Protein 1UEQ (pdb70)

Solvent-accessible surface area: 8301 Å² total; per-residue (Å²): 133,120,117,75,115,126,64,170,87,11,201,104,4,87,107,13,178,50,89,83,47,53,14,79,5,131,18,71,108,184,27,21,4,8,60,23,36,16,38,135,116,85,88,86,54,1,22,0,106,43,27,73,110,135,7,48,0,42,150,60,51,111,7,83,58,0,8,2,0,0,69,4,83,173,63,90,0,12,14,78,48,48,81,47,0,55,128,38,14,137,75,14,80,105,45,100,49,5,57,2,35,6,0,66,67,81,98,93,42,152,57,112,168,80,75,91,113,111,56,144,105,118,131

GO terms:
  GO:0005515 protein binding (F, IPI)
  GO:0002092 positive regulation of receptor internalization (P, IDA)
  GO:0005634 nucleus (C, IDA)
  GO:0005737 cytoplasm (C, IDA)
  GO:0005886 plasma membrane (C, IDA)
  GO:0005923 bicellular tight junction (C, IDA)
  GO:0030159 signaling receptor complex adaptor activity (F, IDA)
  GO:0051898 negative regulation of phosphatidylinositol 3-kinase/protein kinase B signal transduction (P, IDA)
  GO:0031697 beta-1 adrenergic receptor binding (F, IPI)
  GO:0019902 phosphatase binding (F, IPI)

Foldseek 3Di:
DDDDDDDDADPQCVSDDFDKFKDKFQADPVGFQWDWDFDPDLQTWIFTCAGHPPTRQVVSVGDGGFWTWADKQHHGSRSGGPVVVVVVSVVRPHGGIIMTMTGDDGGHPADVVQHPHDDDDDD

InterPro domains:
  IPR001202 WW domain [PF00397] (304-333)
  IPR001202 WW domain [PS01159] (308-333)
  IPR001202 WW domain [PS01159] (354-379)
  IPR001202 WW domain [PS50020] (302-335)
  IPR001202 WW domain [PS50020] (348-381)
  IPR001202 WW domain [SM00456] (303-335)
  IPR001202 WW domain [SM00456] (349-381)
  IPR001202 WW domain [cd00201] (305-335)
  IPR001202 WW domain [cd00201] (351-381)
  IPR001478 PDZ domain [PF00595] (20-96)
  IPR001478 PDZ domain [PF00595] (428-495)
  IPR001478 PDZ domain [PF00595] (608-669)
  IPR001478 PDZ domain [PF00595] (781-858)
  IPR001478 PDZ domain [PF00595] (921-1006)
  IPR001478 PDZ domain [PF00595] (1148-1225)
  IPR001478 PDZ domain [PS50106] (17-101)
  IPR001478 PDZ domain [PS50106] (426-495)
  IPR001478 PDZ domain [PS50106] (605-668)
  IPR001478 PDZ domain [PS50106] (778-860)
  IPR001478 PDZ domain [PS50106] (920-1010)

CATH classification: 2.30.42.10

Secondary structure (DSSP, 8-state):
----------SSSTT--SEEEEEEEE--TTS-SEEEE--SSSS---EEEEEPTTSHHHHTS---TTPEEEEETTEE-TTS-HHHHHHHHHTS-TT-EEEEEEEES--PPP-SS-SS-------

Radius of gyration: 16.09 Å; Cα contacts (8 Å, |Δi|>4): 218; chains: 1; bounding box: 48×42×30 Å

Organism: Homo sapiens (NCBI:txid9606)

Sequence (123 aa):
GSSGSSGLFTRDASQLKGTFLSTTLKKSNMGFGFTIIGGDEPDEFLQVKSVIPDGPAAQDGKMETGDVIVYINEVCVLGHTHADVVKLFQSVPIGQSVNLVLCRGYPLPFDPEDPANSGPSSGGSSGSSGLFTRDASQLKGTFLSTTLKKSNMGFGFTIIGGDEPDEFLQVKSVIPDGPAAQDGKMETGDVIVYINEVCVLGHTHADVVKLFQSVPIGQSVNLVLCRGYPLPFDPEDPANSGPSSGGSSGSSGLFTRDASQLKGTFLSTTLKKSNMGFGFTIIGGDEPDEFLQVKSVIPDGPAAQDGKMETGDVIVYINEVCVLGHTHADVVKLFQSVPIGQSVNLVLCRGYPLPFDPEDPANSGPSSGGSSGSSGLFTRDASQLKGTFLSTTLKKSNMGFGFTIIGGDEPDEFLQVKSVIPDGPAAQDGKMETGDVIVYINEVCVLGHTHADVVKLFQSVPIGQSVNLVLCRGYPLPFDPEDPANSGPSSGGSSGSSGLFTRDASQLKGTFLSTTLKKSNMGFGFTIIGGDEPDEFLQVKSVIPDGPAAQDGKMETGDVIVYINEVCVLGHTHADVVKLFQSVPIGQSVNLVLCRGYPLPFDPEDPANSGPSSGGSSGSSGLFTRDASQLKGTFLSTTLKKSNMGFGFTIIGGDEPDEFLQVKSVIPDGPAAQDGKMETGDVIVYINEVCVLGHTHADVVKLFQSVPIGQSVNLVLCRGYPLPFDPEDPANSGPSSGGSSGSSGLFTRDASQLKGTFLSTTLKKSNMGFGFTIIGGDEPDEFLQVKSVIPDGPAAQDGKMETGDVIVYINEVCVLGHTHADVVKLFQSVPIGQSVNLVLCRGYPLPFDPEDPANSGPSSGGSSGSSGLFTRDASQLKGTFLSTTLKKSNMGFGFTIIGGDEPDEFLQVKSVIPDGPAAQDGKMETGDVIVYINEVCVLGHTHADVVKLFQSVPIGQSVNLVLCRGYPLPFDPEDPANSGPSSGGSSGSSGLFTRDASQLKGTFLSTTLKKSNMGFGFTIIGGDEPDEFLQVKSVIPDGPAAQDGKMETGDVIVYINEVCVLGHTHADVVKLFQSVPIGQSVNLVLCRGYPLPFDPEDPANSGPSSGGSSGSSGLFTRDASQLKGTFLSTTLKKSNMGFGFTIIGGDEPDEFLQVKSVIPDGPAAQDGKMETGDVIVYINEVCVLGHTHADVVKLFQSVPIGQSVNLVLCRGYPLPFDPEDPANSGPSSGGSSGSSGLFTRDASQLKGTFLSTTLKKSNMGFGFTIIGGDEPDEFLQVKSVIPDGPAAQDGKMETGDVIVYINEVCVLGHTHADVVKLFQSVPIGQSVNLVLCRGYPLPFDPEDPANSGPSSGGSSGSSGLFTRDASQLKGTFLSTTLKKSNMGFGFTIIGGDEPDEFLQVKSVIPDGPAAQDGKMETGDVIVYINEVCVLGHTHADVVKLFQSVPIGQSVNLVLCRGYPLPFDPEDPANSGPSSGGSSGSSGLFTRDASQLKGTFLSTTLKKSNMGFGFTIIGGDEPDEFLQVKSVIPDGPAAQDGKMETGDVIVYINEVCVLGHTHADVVKLFQSVPIGQSVNLVLCRGYPLPFDPEDPANSGPSSGGSSGSSGLFTRDASQLKGTFLSTTLKKSNMGFGFTIIGGDEPDEFLQVKSVIPDGPAAQDGKMETGDVIVYINEVCVLGHTHADVVKLFQSVPIGQSVNLVLCRGYPLPFDPEDPANSGPSSGGSSGSSGLFTRDASQLKGTFLSTTLKKSNMGFGFTIIGGDEPDEFLQVKSVIPDGPAAQDGKMETGDVIVYINEVCVLGHTHADVVKLFQSVPIGQSVNLVLCRGYPLPFDPEDPANSGPSSGGSSGSSGLFTRDASQLKGTFLSTTLKKSNMGFGFTIIGGDEPDEFLQVKSVIPDGPAAQDGKMETGDVIVYINEVCVLGHTHADVVKLFQSVPIGQSVNLVLCRGYPLPFDPEDPANSGPSSGGSSGSSGLFTRDASQLKGTFLSTTLKKSNMGFGFTIIGGDEPDEFLQVKSVIPDGPAAQDGKMETGDVIVYINEVCVLGHTHADVVKLFQSVPIGQSVNLVLCRGYPLPFDPEDPANSGPSSGGSSGSSGLFTRDASQLKGTFLSTTLKKSNMGFGFTIIGGDEPDEFLQVKSVIPDGPAAQDGKMETGDVIVYINEVCVLGHTHADVVKLFQSVPIGQSVNLVLCRGYPLPFDPEDPANSGPSSGGSSGSSGLFTRDASQLKGTFLSTTLKKSNMGFGFTIIGGDEPDEFLQVKSVIPDGPAAQDGKMETGDVIVYINEVCVLGHTHADVVKLFQSVPIGQSVNLVLCRGYPLPFDPEDPANSGPSSGGSSGSSGLFTRDASQLKGTFLSTTLKKSNMGFGFTIIGGDEPDEFLQVKSVIPDGPAAQDGKMETGDVIVYINEVCVLGHTHADVVKLFQSVPIGQSVNLVLCRGYPLPFDPEDPANSGPSSG

Structure (mmCIF, N/CA/C/O backbone):
data_1UEQ
#
_entry.id   1UEQ
#
_cell.length_a   1.000
_cell.length_b   1.000
_cell.length_c   1.000
_cell.angle_alpha   90.00
_cell.angle_beta   90.00
_cell.angle_gamma   90.00
#
_symmetry.space_group_name_H-M   'P 1'
#
loop_
_atom_site.group_PDB
_atom_site.id
_atom_site.type_symbol
_atom_site.label_atom_id
_atom_site.label_alt_id
_atom_site.label_comp_id
_atom_site.label_asym_id
_atom_site.label_entity_id
_atom_site.label_seq_id
_atom_site.pdbx_PDB_ins_code
_atom_site.Cartn_x
_atom_site.Cartn_y
_atom_site.Cartn_z
_atom_site.occupancy
_atom_site.B_iso_or_equiv
_atom_site.auth_seq_id
_atom_site.auth_comp_id
_atom_site.auth_asym_id
_atom_site.auth_atom_id
_atom_site.pdbx_PDB_model_num
ATOM 1 N N . GLY A 1 1 ? 20.178 -13.252 17.043 1.00 0.00 1 GLY A N 1
ATOM 2 C CA . GLY A 1 1 ? 20.932 -12.051 16.657 1.00 0.00 1 GLY A CA 1
ATOM 3 C C . GLY A 1 1 ? 20.634 -11.712 15.212 1.00 0.00 1 GLY A C 1
ATOM 4 O O . GLY A 1 1 ? 19.481 -11.462 14.858 1.00 0.00 1 GLY A O 1
ATOM 8 N N . SER A 1 2 ? 21.653 -11.699 14.357 1.00 0.00 2 SER A N 1
ATOM 9 C CA . SER A 1 2 ? 21.500 -11.682 12.909 1.00 0.00 2 SER A CA 1
ATOM 10 C C . SER A 1 2 ? 20.868 -13.001 12.432 1.00 0.00 2 SER A C 1
ATOM 11 O O . SER A 1 2 ? 20.937 -14.006 13.143 1.00 0.00 2 SER A O 1
ATOM 19 N N . SER A 1 3 ? 20.306 -13.036 11.224 1.00 0.00 3 SER A N 1
ATOM 20 C CA . SER A 1 3 ? 19.859 -14.271 10.588 1.00 0.00 3 SER A CA 1
ATOM 21 C C . SER A 1 3 ? 19.902 -14.090 9.071 1.00 0.00 3 SER A C 1
ATOM 22 O O . SER A 1 3 ? 20.068 -12.971 8.562 1.00 0.00 3 SER A O 1
ATOM 30 N N . GLY A 1 4 ? 19.765 -15.203 8.355 1.00 0.00 4 GLY A N 1
ATOM 31 C CA . GLY A 1 4 ? 19.935 -15.296 6.918 1.00 0.00 4 GLY A CA 1
ATOM 32 C C . GLY A 1 4 ? 18.779 -14.679 6.142 1.00 0.00 4 GLY A C 1
ATOM 33 O O . GLY A 1 4 ? 17.843 -14.112 6.718 1.00 0.00 4 GLY A O 1
ATOM 37 N N . SER A 1 5 ? 18.865 -14.802 4.821 1.00 0.00 5 SER A N 1
ATOM 38 C CA . SER A 1 5 ? 17.849 -14.395 3.866 1.00 0.00 5 SER A CA 1
ATOM 39 C C . SER A 1 5 ? 17.998 -15.252 2.608 1.00 0.00 5 SER A C 1
ATOM 40 O O . SER A 1 5 ? 19.114 -15.638 2.250 1.00 0.00 5 SER A O 1
ATOM 48 N N . SER A 1 6 ? 16.884 -15.537 1.940 1.00 0.00 6 SER A N 1
ATOM 49 C CA . SER A 1 6 ? 16.731 -16.071 0.587 1.00 0.00 6 SER A CA 1
ATOM 50 C C . SER A 1 6 ? 15.218 -16.186 0.340 1.00 0.00 6 SER A C 1
ATOM 51 O O . SER A 1 6 ? 14.434 -15.668 1.144 1.00 0.00 6 SER A O 1
ATOM 59 N N . GLY A 1 7 ? 14.788 -16.792 -0.767 1.00 0.00 7 GLY A N 1
ATOM 60 C CA . GLY A 1 7 ? 13.377 -16.973 -1.092 1.00 0.00 7 GLY A CA 1
ATOM 61 C C . GLY A 1 7 ? 13.102 -16.542 -2.525 1.00 0.00 7 GLY A C 1
ATOM 62 O O . GLY A 1 7 ? 14.019 -16.157 -3.262 1.00 0.00 7 GLY A O 1
ATOM 66 N N . LEU A 1 8 ? 11.843 -16.662 -2.944 1.00 0.00 8 LEU A N 1
ATOM 67 C CA . LEU A 1 8 ? 11.371 -16.336 -4.284 1.00 0.00 8 LEU A CA 1
ATOM 68 C C . LEU A 1 8 ? 9.955 -15.783 -4.160 1.00 0.00 8 LEU A C 1
ATOM 69 O O . LEU A 1 8 ? 8.997 -16.556 -4.236 1.00 0.00 8 LEU A O 1
ATOM 85 N N . PHE A 1 9 ? 9.832 -14.465 -3.959 1.00 0.00 9 PHE A N 1
ATOM 86 C CA . PHE A 1 9 ? 8.570 -13.737 -3.803 1.00 0.00 9 PHE A CA 1
ATOM 87 C C . PHE A 1 9 ? 7.681 -14.340 -2.688 1.00 0.00 9 PHE A C 1
ATOM 88 O O . PHE A 1 9 ? 8.086 -15.240 -1.950 1.00 0.00 9 PHE A O 1
ATOM 105 N N . THR A 1 10 ? 6.492 -13.779 -2.469 1.00 0.00 10 THR A N 1
ATOM 106 C CA . THR A 1 10 ? 5.510 -14.295 -1.532 1.00 0.00 10 THR A CA 1
ATOM 107 C C . THR A 1 10 ? 4.618 -15.319 -2.254 1.00 0.00 10 THR A C 1
ATOM 108 O O . THR A 1 10 ? 5.146 -16.300 -2.774 1.00 0.00 10 THR A O 1
ATOM 119 N N . ARG A 1 11 ? 3.298 -15.091 -2.292 1.00 0.00 11 ARG A N 1
ATOM 120 C CA . ARG A 1 11 ? 2.197 -15.760 -2.979 1.00 0.00 11 ARG A CA 1
ATOM 121 C C . ARG A 1 11 ? 0.968 -15.575 -2.127 1.00 0.00 11 ARG A C 1
ATOM 122 O O . ARG A 1 11 ? 0.249 -14.596 -2.290 1.00 0.00 11 ARG A O 1
ATOM 143 N N . ASP A 1 12 ? 0.781 -16.414 -1.119 1.00 0.00 12 ASP A N 1
ATOM 144 C CA . ASP A 1 12 ? -0.489 -16.471 -0.396 1.00 0.00 12 ASP A CA 1
ATOM 145 C C . ASP A 1 12 ? -0.581 -15.438 0.740 1.00 0.00 12 ASP A C 1
ATOM 146 O O . ASP A 1 12 ? -1.337 -15.610 1.697 1.00 0.00 12 ASP A O 1
ATOM 155 N N . ALA A 1 13 ? 0.273 -14.407 0.702 1.00 0.00 13 ALA A N 1
ATOM 156 C CA . ALA A 1 13 ? 0.604 -13.444 1.752 1.00 0.00 13 ALA A CA 1
ATOM 157 C C . ALA A 1 13 ? 1.171 -14.068 3.033 1.00 0.00 13 ALA A C 1
ATOM 158 O O . ALA A 1 13 ? 1.820 -13.374 3.812 1.00 0.00 13 ALA A O 1
ATOM 165 N N . SER A 1 14 ? 0.991 -15.369 3.245 1.00 0.00 14 SER A N 1
ATOM 166 C CA . SER A 1 14 ? 1.275 -16.034 4.497 1.00 0.00 14 SER A CA 1
ATOM 167 C C . SER A 1 14 ? 2.771 -16.011 4.810 1.00 0.00 14 SER A C 1
ATOM 168 O O . SER A 1 14 ? 3.159 -16.077 5.976 1.00 0.00 14 SER A O 1
ATOM 176 N N . GLN A 1 15 ? 3.612 -15.926 3.777 1.00 0.00 15 GLN A N 1
ATOM 177 C CA . GLN A 1 15 ? 5.060 -15.939 3.902 1.00 0.00 15 GLN A CA 1
ATOM 178 C C . GLN A 1 15 ? 5.626 -14.559 4.261 1.00 0.00 15 GLN A C 1
ATOM 179 O O . GLN A 1 15 ? 6.835 -14.470 4.476 1.00 0.00 15 GLN A O 1
ATOM 193 N N . LEU A 1 16 ? 4.805 -13.496 4.339 1.00 0.00 16 LEU A N 1
ATOM 194 C CA . LEU A 1 16 ? 5.271 -12.229 4.904 1.00 0.00 16 LEU A CA 1
ATOM 195 C C . LEU A 1 16 ? 5.542 -12.429 6.399 1.00 0.00 16 LEU A C 1
ATOM 196 O O . LEU A 1 16 ? 5.035 -13.363 7.029 1.00 0.00 16 LEU A O 1
ATOM 212 N N . LYS A 1 17 ? 6.312 -11.518 6.989 1.00 0.00 17 LYS A N 1
ATOM 213 C CA . LYS A 1 17 ? 6.656 -11.495 8.395 1.00 0.00 17 LYS A CA 1
ATOM 214 C C . LYS A 1 17 ? 6.233 -10.144 8.918 1.00 0.00 17 LYS A C 1
ATOM 215 O O . LYS A 1 17 ? 6.729 -9.128 8.418 1.00 0.00 17 LYS A O 1
ATOM 234 N N . GLY A 1 18 ? 5.282 -10.137 9.841 1.00 0.00 18 GLY A N 1
ATOM 235 C CA . GLY A 1 18 ? 4.676 -8.935 10.372 1.00 0.00 18 GLY A CA 1
ATOM 236 C C . GLY A 1 18 ? 3.377 -9.260 11.093 1.00 0.00 18 GLY A C 1
ATOM 237 O O . GLY A 1 18 ? 3.033 -10.436 11.283 1.00 0.00 18 GLY A O 1
ATOM 241 N N . THR A 1 19 ? 2.640 -8.221 11.479 1.00 0.00 19 THR A N 1
ATOM 242 C CA . THR A 1 19 ? 1.232 -8.340 11.841 1.00 0.00 19 THR A CA 1
ATOM 243 C C . THR A 1 19 ? 0.413 -8.184 10.551 1.00 0.00 19 THR A C 1
ATOM 244 O O . THR A 1 19 ? 0.939 -7.730 9.531 1.00 0.00 19 THR A O 1
ATOM 255 N N . PHE A 1 20 ? -0.874 -8.526 10.591 1.00 0.00 20 PHE A N 1
ATOM 256 C CA . PHE A 1 20 ? -1.838 -8.290 9.526 1.00 0.00 20 PHE A CA 1
ATOM 257 C C . PHE A 1 20 ? -3.016 -7.547 10.139 1.00 0.00 20 PHE A C 1
ATOM 258 O O . PHE A 1 20 ? -3.436 -7.857 11.257 1.00 0.00 20 PHE A O 1
ATOM 275 N N . LEU A 1 21 ? -3.505 -6.520 9.453 1.00 0.00 21 LEU A N 1
ATOM 276 C CA . LEU A 1 21 ? -4.551 -5.634 9.931 1.00 0.00 21 LEU A CA 1
ATOM 277 C C . LEU A 1 21 ? -5.304 -5.044 8.747 1.00 0.00 21 LEU A C 1
ATOM 278 O O . LEU A 1 21 ? -4.827 -5.081 7.608 1.00 0.00 21 LEU A O 1
ATOM 294 N N . SER A 1 22 ? -6.477 -4.478 9.027 1.00 0.00 22 SER A N 1
ATOM 295 C CA . SER A 1 22 ? -7.370 -3.953 8.008 1.00 0.00 22 SER A CA 1
ATOM 296 C C . SER A 1 22 ? -8.111 -2.700 8.471 1.00 0.00 22 SER A C 1
ATOM 297 O O . SER A 1 22 ? -8.231 -2.420 9.665 1.00 0.00 22 SER A O 1
ATOM 305 N N . THR A 1 23 ? -8.671 -1.973 7.504 1.00 0.00 23 THR A N 1
ATOM 306 C CA . THR A 1 23 ? -9.546 -0.831 7.722 1.00 0.00 23 THR A CA 1
ATOM 307 C C . THR A 1 23 ? -10.550 -0.777 6.560 1.00 0.00 23 THR A C 1
ATOM 308 O O . THR A 1 23 ? -10.280 -1.284 5.463 1.00 0.00 23 THR A O 1
ATOM 319 N N . THR A 1 24 ? -11.693 -0.130 6.789 1.00 0.00 24 THR A N 1
ATOM 320 C CA . THR A 1 24 ? -12.629 0.295 5.763 1.00 0.00 24 THR A CA 1
ATOM 321 C C . THR A 1 24 ? -12.647 1.822 5.764 1.00 0.00 24 THR A C 1
ATOM 322 O O . THR A 1 24 ? -13.104 2.422 6.739 1.00 0.00 24 THR A O 1
ATOM 333 N N . LEU A 1 25 ? -12.180 2.452 4.681 1.00 0.00 25 LEU A N 1
ATOM 334 C CA . LEU A 1 25 ? -12.305 3.888 4.485 1.00 0.00 25 LEU A CA 1
ATOM 335 C C . LEU A 1 25 ? -13.499 4.118 3.578 1.00 0.00 25 LEU A C 1
ATOM 336 O O . LEU A 1 25 ? -13.598 3.489 2.518 1.00 0.00 25 LEU A O 1
ATOM 352 N N . LYS A 1 26 ? -14.380 5.054 3.933 1.00 0.00 26 LYS A N 1
ATOM 353 C CA . LYS A 1 26 ? -15.356 5.589 2.985 1.00 0.00 26 LYS A CA 1
ATOM 354 C C . LYS A 1 26 ? -14.676 6.724 2.217 1.00 0.00 26 LYS A C 1
ATOM 355 O O . LYS A 1 26 ? -13.987 7.551 2.820 1.00 0.00 26 LYS A O 1
ATOM 374 N N . LYS A 1 27 ? -14.801 6.733 0.893 1.00 0.00 27 LYS A N 1
ATOM 375 C CA . LYS A 1 27 ? -14.200 7.687 -0.033 1.00 0.00 27 LYS A CA 1
ATOM 376 C C . LYS A 1 27 ? -14.942 9.015 0.090 1.00 0.00 27 LYS A C 1
ATOM 377 O O . LYS A 1 27 ? -15.977 9.188 -0.548 1.00 0.00 27 LYS A O 1
ATOM 396 N N . SER A 1 28 ? -14.457 9.930 0.920 1.00 0.00 28 SER A N 1
ATOM 397 C CA . SER A 1 28 ? -15.109 11.201 1.193 1.00 0.00 28 SER A CA 1
ATOM 398 C C . SER A 1 28 ? -14.524 12.265 0.287 1.00 0.00 28 SER A C 1
ATOM 399 O O . SER A 1 28 ? -13.329 12.585 0.394 1.00 0.00 28 SER A O 1
ATOM 407 N N . ASN A 1 29 ? -15.377 12.784 -0.601 1.00 0.00 29 ASN A N 1
ATOM 408 C CA . ASN A 1 29 ? -15.020 13.627 -1.737 1.00 0.00 29 ASN A CA 1
ATOM 409 C C . ASN A 1 29 ? -13.827 12.993 -2.472 1.00 0.00 29 ASN A C 1
ATOM 410 O O . ASN A 1 29 ? -13.618 11.783 -2.366 1.00 0.00 29 ASN A O 1
ATOM 421 N N . MET A 1 30 ? -13.094 13.794 -3.245 1.00 0.00 30 MET A N 1
ATOM 422 C CA . MET A 1 30 ? -11.748 13.585 -3.777 1.00 0.00 30 MET A CA 1
ATOM 423 C C . MET A 1 30 ? -11.278 12.128 -3.896 1.00 0.00 30 MET A C 1
ATOM 424 O O . MET A 1 30 ? -11.182 11.612 -5.008 1.00 0.00 30 MET A O 1
ATOM 438 N N . GLY A 1 31 ? -10.897 11.472 -2.798 1.00 0.00 31 GLY A N 1
ATOM 439 C CA . GLY A 1 31 ? -10.117 10.250 -2.837 1.00 0.00 31 GLY A CA 1
ATOM 440 C C . GLY A 1 31 ? -9.639 9.903 -1.440 1.00 0.00 31 GLY A C 1
ATOM 441 O O . GLY A 1 31 ? -9.782 10.717 -0.518 1.00 0.00 31 GLY A O 1
ATOM 445 N N . PHE A 1 32 ? -9.116 8.692 -1.257 1.00 0.00 32 PHE A N 1
ATOM 446 C CA . PHE A 1 32 ? -8.765 8.217 0.074 1.00 0.00 32 PHE A CA 1
ATOM 447 C C . PHE A 1 32 ? -7.633 9.060 0.650 1.00 0.00 32 PHE A C 1
ATOM 448 O O . PHE A 1 32 ? -6.800 9.587 -0.092 1.00 0.00 32 PHE A O 1
ATOM 465 N N . GLY A 1 33 ? -7.562 9.171 1.975 1.00 0.00 33 GLY A N 1
ATOM 466 C CA . GLY A 1 33 ? -6.538 9.977 2.623 1.00 0.00 33 GLY A CA 1
ATOM 467 C C . GLY A 1 33 ? -5.202 9.249 2.714 1.00 0.00 33 GLY A C 1
ATOM 468 O O . GLY A 1 33 ? -4.570 9.302 3.759 1.00 0.00 33 GLY A O 1
ATOM 472 N N . PHE A 1 34 ? -4.748 8.578 1.658 1.00 0.00 34 PHE A N 1
ATOM 473 C CA . PHE A 1 34 ? -3.405 8.025 1.547 1.00 0.00 34 PHE A CA 1
ATOM 474 C C . PHE A 1 34 ? -3.081 7.871 0.063 1.00 0.00 34 PHE A C 1
ATOM 475 O O . PHE A 1 34 ? -3.996 7.889 -0.766 1.00 0.00 34 PHE A O 1
ATOM 492 N N . THR A 1 35 ? -1.811 7.679 -0.286 1.00 0.00 35 THR A N 1
ATOM 493 C CA . THR A 1 35 ? -1.389 7.383 -1.650 1.00 0.00 35 THR A CA 1
ATOM 494 C C . THR A 1 35 ? -0.445 6.183 -1.627 1.00 0.00 35 THR A C 1
ATOM 495 O O . THR A 1 35 ? 0.118 5.863 -0.579 1.00 0.00 35 THR A O 1
ATOM 506 N N . ILE A 1 36 ? -0.274 5.508 -2.763 1.00 0.00 36 ILE A N 1
ATOM 507 C CA . ILE A 1 36 ? 0.411 4.229 -2.865 1.00 0.00 36 ILE A CA 1
ATOM 508 C C . ILE A 1 36 ? 1.634 4.392 -3.785 1.00 0.00 36 ILE A C 1
ATOM 509 O O . ILE A 1 36 ? 1.737 5.387 -4.517 1.00 0.00 36 ILE A O 1
ATOM 525 N N . ILE A 1 37 ? 2.569 3.446 -3.700 1.00 0.00 37 ILE A N 1
ATOM 526 C CA . ILE A 1 37 ? 3.712 3.218 -4.573 1.00 0.00 37 ILE A CA 1
ATOM 527 C C . ILE A 1 37 ? 3.720 1.722 -4.891 1.00 0.00 37 ILE A C 1
ATOM 528 O O . ILE A 1 37 ? 3.316 0.894 -4.068 1.00 0.00 37 ILE A O 1
ATOM 544 N N . GLY A 1 38 ? 4.154 1.374 -6.094 1.00 0.00 38 GLY A N 1
ATOM 545 C CA . GLY A 1 38 ? 4.483 0.011 -6.480 1.00 0.00 38 GLY A CA 1
ATOM 546 C C . GLY A 1 38 ? 5.710 0.019 -7.373 1.00 0.00 38 GLY A C 1
ATOM 547 O O . GLY A 1 38 ? 5.911 0.990 -8.109 1.00 0.00 38 GLY A O 1
ATOM 551 N N . GLY A 1 39 ? 6.470 -1.072 -7.338 1.00 0.00 39 GLY A N 1
ATOM 552 C CA . GLY A 1 39 ? 7.802 -1.236 -7.898 1.00 0.00 39 GLY A CA 1
ATOM 553 C C . GLY A 1 39 ? 7.993 -0.940 -9.375 1.00 0.00 39 GLY A C 1
ATOM 554 O O . GLY A 1 39 ? 9.141 -0.924 -9.803 1.00 0.00 39 GLY A O 1
ATOM 558 N N . ASP A 1 40 ? 6.905 -0.781 -10.134 1.00 0.00 40 ASP A N 1
ATOM 559 C CA . ASP A 1 40 ? 6.777 -0.530 -11.581 1.00 0.00 40 ASP A CA 1
ATOM 560 C C . ASP A 1 40 ? 6.558 -1.866 -12.273 1.00 0.00 40 ASP A C 1
ATOM 561 O O . ASP A 1 40 ? 5.697 -2.001 -13.144 1.00 0.00 40 ASP A O 1
ATOM 570 N N . GLU A 1 41 ? 7.329 -2.854 -11.828 1.00 0.00 41 GLU A N 1
ATOM 571 C CA . GLU A 1 41 ? 7.362 -4.230 -12.289 1.00 0.00 41 GLU A CA 1
ATOM 572 C C . GLU A 1 41 ? 6.092 -5.003 -11.875 1.00 0.00 41 GLU A C 1
ATOM 573 O O . GLU A 1 41 ? 5.442 -4.633 -10.892 1.00 0.00 41 GLU A O 1
ATOM 585 N N . PRO A 1 42 ? 5.751 -6.102 -12.576 1.00 0.00 42 PRO A N 1
ATOM 586 C CA . PRO A 1 42 ? 4.486 -6.822 -12.427 1.00 0.00 42 PRO A CA 1
ATOM 587 C C . PRO A 1 42 ? 4.555 -7.932 -11.356 1.00 0.00 42 PRO A C 1
ATOM 588 O O . PRO A 1 42 ? 3.910 -8.973 -11.500 1.00 0.00 42 PRO A O 1
ATOM 599 N N . ASP A 1 43 ? 5.393 -7.744 -10.334 1.00 0.00 43 ASP A N 1
ATOM 600 C CA . ASP A 1 43 ? 5.570 -8.587 -9.152 1.00 0.00 43 ASP A CA 1
ATOM 601 C C . ASP A 1 43 ? 6.574 -7.816 -8.285 1.00 0.00 43 ASP A C 1
ATOM 602 O O . ASP A 1 43 ? 7.781 -8.093 -8.284 1.00 0.00 43 ASP A O 1
ATOM 611 N N . GLU A 1 44 ? 6.091 -6.766 -7.624 1.00 0.00 44 GLU A N 1
ATOM 612 C CA . GLU A 1 44 ? 6.745 -5.988 -6.582 1.00 0.00 44 GLU A CA 1
ATOM 613 C C . GLU A 1 44 ? 5.663 -5.675 -5.550 1.00 0.00 44 GLU A C 1
ATOM 614 O O . GLU A 1 44 ? 4.512 -5.453 -5.930 1.00 0.00 44 GLU A O 1
ATOM 626 N N . PHE A 1 45 ? 6.009 -5.667 -4.261 1.00 0.00 45 PHE A N 1
ATOM 627 C CA . PHE A 1 45 ? 5.021 -5.477 -3.208 1.00 0.00 45 PHE A CA 1
ATOM 628 C C . PHE A 1 45 ? 4.657 -4.000 -3.162 1.00 0.00 45 PHE A C 1
ATOM 629 O O . PHE A 1 45 ? 5.540 -3.144 -3.075 1.00 0.00 45 PHE A O 1
ATOM 646 N N . LEU A 1 46 ? 3.365 -3.695 -3.195 1.00 0.00 46 LEU A N 1
ATOM 647 C CA . LEU A 1 46 ? 2.875 -2.322 -3.202 1.00 0.00 46 LEU A CA 1
ATOM 648 C C . LEU A 1 46 ? 2.884 -1.806 -1.765 1.00 0.00 46 LEU A C 1
ATOM 649 O O . LEU A 1 46 ? 2.607 -2.571 -0.837 1.00 0.00 46 LEU A O 1
ATOM 665 N N . GLN A 1 47 ? 3.138 -0.510 -1.565 1.00 0.00 47 GLN A N 1
ATOM 666 C CA . GLN A 1 47 ? 3.218 0.087 -0.236 1.00 0.00 47 GLN A CA 1
ATOM 667 C C . GLN A 1 47 ? 2.464 1.410 -0.190 1.00 0.00 47 GLN A C 1
ATOM 668 O O . GLN A 1 47 ? 2.396 2.124 -1.188 1.00 0.00 47 GLN A O 1
ATOM 682 N N . VAL A 1 48 ? 1.938 1.790 0.975 1.00 0.00 48 VAL A N 1
ATOM 683 C CA . VAL A 1 48 ? 1.436 3.134 1.207 1.00 0.00 48 VAL A CA 1
ATOM 684 C C . VAL A 1 48 ? 2.634 4.098 1.126 1.00 0.00 48 VAL A C 1
ATOM 685 O O . VAL A 1 48 ? 3.537 4.043 1.966 1.00 0.00 48 VAL A O 1
ATOM 698 N N . LYS A 1 49 ? 2.669 4.950 0.096 1.00 0.00 49 LYS A N 1
ATOM 699 C CA . LYS A 1 49 ? 3.713 5.949 -0.158 1.00 0.00 49 LYS A CA 1
ATOM 700 C C . LYS A 1 49 ? 3.631 7.077 0.869 1.00 0.00 49 LYS A C 1
ATOM 701 O O . LYS A 1 49 ? 4.653 7.493 1.404 1.00 0.00 49 LYS A O 1
ATOM 720 N N . SER A 1 50 ? 2.419 7.540 1.179 1.00 0.00 50 SER A N 1
ATOM 721 C CA . SER A 1 50 ? 2.150 8.433 2.289 1.00 0.00 50 SER A CA 1
ATOM 722 C C . SER A 1 50 ? 0.731 8.218 2.782 1.00 0.00 50 SER A C 1
ATOM 723 O O . SER A 1 50 ? -0.151 7.807 2.020 1.00 0.00 50 SER A O 1
ATOM 731 N N . VAL A 1 51 ? 0.502 8.597 4.031 1.00 0.00 51 VAL A N 1
ATOM 732 C CA . VAL A 1 51 ? -0.824 8.886 4.551 1.00 0.00 51 VAL A CA 1
ATOM 733 C C . VAL A 1 51 ? -1.024 10.396 4.361 1.00 0.00 51 VAL A C 1
ATOM 734 O O . VAL A 1 51 ? -0.073 11.173 4.498 1.00 0.00 51 VAL A O 1
ATOM 747 N N . ILE A 1 52 ? -2.232 10.823 3.999 1.00 0.00 52 ILE A N 1
ATOM 748 C CA . ILE A 1 52 ? -2.603 12.226 3.993 1.00 0.00 52 ILE A CA 1
ATOM 749 C C . ILE A 1 52 ? -2.834 12.622 5.458 1.00 0.00 52 ILE A C 1
ATOM 750 O O . ILE A 1 52 ? -3.710 12.028 6.098 1.00 0.00 52 ILE A O 1
ATOM 766 N N . PRO A 1 53 ? -2.113 13.625 5.986 1.00 0.00 53 PRO A N 1
ATOM 767 C CA . PRO A 1 53 ? -2.436 14.188 7.286 1.00 0.00 53 PRO A CA 1
ATOM 768 C C . PRO A 1 53 ? -3.839 14.781 7.229 1.00 0.00 53 PRO A C 1
ATOM 769 O O . PRO A 1 53 ? -4.218 15.310 6.185 1.00 0.00 53 PRO A O 1
ATOM 780 N N . ASP A 1 54 ? -4.603 14.728 8.324 1.00 0.00 54 ASP A N 1
ATOM 781 C CA . ASP A 1 54 ? -5.975 15.265 8.441 1.00 0.00 54 ASP A CA 1
ATOM 782 C C . ASP A 1 54 ? -7.003 14.499 7.586 1.00 0.00 54 ASP A C 1
ATOM 783 O O . ASP A 1 54 ? -8.206 14.773 7.646 1.00 0.00 54 ASP A O 1
ATOM 792 N N . GLY A 1 55 ? -6.557 13.500 6.813 1.00 0.00 55 GLY A N 1
ATOM 793 C CA . GLY A 1 55 ? -7.396 12.695 5.943 1.00 0.00 55 GLY A CA 1
ATOM 794 C C . GLY A 1 55 ? -8.048 11.538 6.706 1.00 0.00 55 GLY A C 1
ATOM 795 O O . GLY A 1 55 ? -7.587 11.160 7.780 1.00 0.00 55 GLY A O 1
ATOM 799 N N . PRO A 1 56 ? -9.095 10.904 6.152 1.00 0.00 56 PRO A N 1
ATOM 800 C CA . PRO A 1 56 ? -9.861 9.870 6.846 1.00 0.00 56 PRO A CA 1
ATOM 801 C C . PRO A 1 56 ? -9.025 8.639 7.192 1.00 0.00 56 PRO A C 1
ATOM 802 O O . PRO A 1 56 ? -9.327 7.959 8.167 1.00 0.00 56 PRO A O 1
ATOM 813 N N . ALA A 1 57 ? -7.980 8.356 6.412 1.00 0.00 57 ALA A N 1
ATOM 814 C CA . ALA A 1 57 ? -7.067 7.257 6.679 1.00 0.00 57 ALA A CA 1
ATOM 815 C C . ALA A 1 57 ? -6.330 7.495 7.999 1.00 0.00 57 ALA A C 1
ATOM 816 O O . ALA A 1 57 ? -6.210 6.576 8.807 1.00 0.00 57 ALA A O 1
ATOM 823 N N . ALA A 1 58 ? -5.853 8.730 8.200 1.00 0.00 58 ALA A N 1
ATOM 824 C CA . ALA A 1 58 ? -5.227 9.156 9.437 1.00 0.00 58 ALA A CA 1
ATOM 825 C C . ALA A 1 58 ? -6.264 9.170 10.561 1.00 0.00 58 ALA A C 1
ATOM 826 O O . ALA A 1 58 ? -5.939 8.737 11.666 1.00 0.00 58 ALA A O 1
ATOM 833 N N . GLN A 1 59 ? -7.495 9.638 10.307 1.00 0.00 59 GLN A N 1
ATOM 834 C CA . GLN A 1 59 ? -8.544 9.726 11.329 1.00 0.00 59 GLN A CA 1
ATOM 835 C C . GLN A 1 59 ? -9.076 8.348 11.755 1.00 0.00 59 GLN A C 1
ATOM 836 O O . GLN A 1 59 ? -9.673 8.254 12.825 1.00 0.00 59 GLN A O 1
ATOM 850 N N . ASP A 1 60 ? -8.883 7.280 10.970 1.00 0.00 60 ASP A N 1
ATOM 851 C CA . ASP A 1 60 ? -9.181 5.905 11.407 1.00 0.00 60 ASP A CA 1
ATOM 852 C C . ASP A 1 60 ? -8.009 5.300 12.195 1.00 0.00 60 ASP A C 1
ATOM 853 O O . ASP A 1 60 ? -8.081 4.168 12.671 1.00 0.00 60 ASP A O 1
ATOM 862 N N . GLY A 1 61 ? -6.893 6.032 12.280 1.00 0.00 61 GLY A N 1
ATOM 863 C CA . GLY A 1 61 ? -5.681 5.705 13.016 1.00 0.00 61 GLY A CA 1
ATOM 864 C C . GLY A 1 61 ? -4.813 4.666 12.315 1.00 0.00 61 GLY A C 1
ATOM 865 O O . GLY A 1 61 ? -3.609 4.618 12.559 1.00 0.00 61 GLY A O 1
ATOM 869 N N . LYS A 1 62 ? -5.412 3.839 11.458 1.00 0.00 62 LYS A N 1
ATOM 870 C CA . LYS A 1 62 ? -4.871 2.544 11.075 1.00 0.00 62 LYS A CA 1
ATOM 871 C C . LYS A 1 62 ? -3.910 2.610 9.909 1.00 0.00 62 LYS A C 1
ATOM 872 O O . LYS A 1 62 ? -2.993 1.789 9.854 1.00 0.00 62 LYS A O 1
ATOM 891 N N . MET A 1 63 ? -4.137 3.491 8.940 1.00 0.00 63 MET A N 1
ATOM 892 C CA . MET A 1 63 ? -3.228 3.627 7.813 1.00 0.00 63 MET A CA 1
ATOM 893 C C . MET A 1 63 ? -1.933 4.247 8.321 1.00 0.00 63 MET A C 1
ATOM 894 O O . MET A 1 63 ? -1.982 5.302 8.955 1.00 0.00 63 MET A O 1
ATOM 908 N N . GLU A 1 64 ? -0.795 3.630 8.013 1.00 0.00 64 GLU A N 1
ATOM 909 C CA . GLU A 1 64 ? 0.526 4.173 8.308 1.00 0.00 64 GLU A CA 1
ATOM 910 C C . GLU A 1 64 ? 1.368 4.116 7.037 1.00 0.00 64 GLU A C 1
ATOM 911 O O . GLU A 1 64 ? 0.980 3.509 6.034 1.00 0.00 64 GLU A O 1
ATOM 923 N N . THR A 1 65 ? 2.501 4.813 7.033 1.00 0.00 65 THR A N 1
ATOM 924 C CA . THR A 1 65 ? 3.296 4.958 5.827 1.00 0.00 65 THR A CA 1
ATOM 925 C C . THR A 1 65 ? 4.317 3.819 5.775 1.00 0.00 65 THR A C 1
ATOM 926 O O . THR A 1 65 ? 4.868 3.429 6.801 1.00 0.00 65 THR A O 1
ATOM 937 N N . GLY A 1 66 ? 4.572 3.288 4.577 1.00 0.00 66 GLY A N 1
ATOM 938 C CA . GLY A 1 66 ? 5.439 2.138 4.362 1.00 0.00 66 GLY A CA 1
ATOM 939 C C . GLY A 1 66 ? 4.672 0.820 4.389 1.00 0.00 66 GLY A C 1
ATOM 940 O O . GLY A 1 66 ? 5.183 -0.171 3.871 1.00 0.00 66 GLY A O 1
ATOM 944 N N . ASP A 1 67 ? 3.446 0.813 4.920 1.00 0.00 67 ASP A N 1
ATOM 945 C CA . ASP A 1 67 ? 2.617 -0.379 5.072 1.00 0.00 67 ASP A CA 1
ATOM 946 C C . ASP A 1 67 ? 2.447 -1.072 3.713 1.00 0.00 67 ASP A C 1
ATOM 947 O O . ASP A 1 67 ? 2.242 -0.398 2.703 1.00 0.00 67 ASP A O 1
ATOM 956 N N . VAL A 1 68 ? 2.491 -2.405 3.673 1.00 0.00 68 VAL A N 1
ATOM 957 C CA . VAL A 1 68 ? 2.441 -3.200 2.440 1.00 0.00 68 VAL A CA 1
ATOM 958 C C . VAL A 1 68 ? 0.991 -3.591 2.164 1.00 0.00 68 VAL A C 1
ATOM 959 O O . VAL A 1 68 ? 0.372 -4.213 3.025 1.00 0.00 68 VAL A O 1
ATOM 972 N N . ILE A 1 69 ? 0.455 -3.242 0.990 1.00 0.00 69 ILE A N 1
ATOM 973 C CA . ILE A 1 69 ? -0.845 -3.665 0.495 1.00 0.00 69 ILE A CA 1
ATOM 974 C C . ILE A 1 69 ? -0.769 -5.145 0.160 1.00 0.00 69 ILE A C 1
ATOM 975 O O . ILE A 1 69 ? 0.005 -5.560 -0.701 1.00 0.00 69 ILE A O 1
ATOM 991 N N . VAL A 1 70 ? -1.610 -5.923 0.837 1.00 0.00 70 VAL A N 1
ATOM 992 C CA . VAL A 1 70 ? -1.812 -7.328 0.535 1.00 0.00 70 VAL A CA 1
ATOM 993 C C . VAL A 1 70 ? -3.049 -7.499 -0.351 1.00 0.00 70 VAL A C 1
ATOM 994 O O . VAL A 1 70 ? -2.959 -8.105 -1.417 1.00 0.00 70 VAL A O 1
ATOM 1007 N N . TYR A 1 71 ? -4.213 -7.030 0.103 1.00 0.00 71 TYR A N 1
ATOM 1008 C CA . TYR A 1 71 ? -5.492 -7.238 -0.563 1.00 0.00 71 TYR A CA 1
ATOM 1009 C C . TYR A 1 71 ? -6.228 -5.901 -0.590 1.00 0.00 71 TYR A C 1
ATOM 1010 O O . TYR A 1 71 ? -6.030 -5.068 0.303 1.00 0.00 71 TYR A O 1
ATOM 1028 N N . ILE A 1 72 ? -7.100 -5.720 -1.581 1.00 0.00 72 ILE A N 1
ATOM 1029 C CA . ILE A 1 72 ? -7.961 -4.549 -1.720 1.00 0.00 72 ILE A CA 1
ATOM 1030 C C . ILE A 1 72 ? -9.370 -5.060 -1.949 1.00 0.00 72 ILE A C 1
ATOM 1031 O O . ILE A 1 72 ? -9.608 -5.827 -2.879 1.00 0.00 72 ILE A O 1
ATOM 1047 N N . ASN A 1 73 ? -10.297 -4.552 -1.147 1.00 0.00 73 ASN A N 1
ATOM 1048 C CA . ASN A 1 73 ? -11.723 -4.823 -1.107 1.00 0.00 73 ASN A CA 1
ATOM 1049 C C . ASN A 1 73 ? -12.016 -6.288 -0.837 1.00 0.00 73 ASN A C 1
ATOM 1050 O O . ASN A 1 73 ? -12.397 -6.617 0.281 1.00 0.00 73 ASN A O 1
ATOM 1061 N N . GLU A 1 74 ? -11.796 -7.149 -1.828 1.00 0.00 74 GLU A N 1
ATOM 1062 C CA . GLU A 1 74 ? -11.727 -8.590 -1.644 1.00 0.00 74 GLU A CA 1
ATOM 1063 C C . GLU A 1 74 ? -10.935 -9.253 -2.791 1.00 0.00 74 GLU A C 1
ATOM 1064 O O . GLU A 1 74 ? -11.345 -10.297 -3.302 1.00 0.00 74 GLU A O 1
ATOM 1076 N N . VAL A 1 75 ? -9.834 -8.624 -3.224 1.00 0.00 75 VAL A N 1
ATOM 1077 C CA . VAL A 1 75 ? -8.973 -9.035 -4.336 1.00 0.00 75 VAL A CA 1
ATOM 1078 C C . VAL A 1 75 ? -7.530 -9.146 -3.827 1.00 0.00 75 VAL A C 1
ATOM 1079 O O . VAL A 1 75 ? -7.043 -8.225 -3.162 1.00 0.00 75 VAL A O 1
ATOM 1092 N N . CYS A 1 76 ? -6.835 -10.242 -4.144 1.00 0.00 76 CYS A N 1
ATOM 1093 C CA . CYS A 1 76 ? -5.404 -10.437 -3.925 1.00 0.00 76 CYS A CA 1
ATOM 1094 C C . CYS A 1 76 ? -4.559 -9.601 -4.899 1.00 0.00 76 CYS A C 1
ATOM 1095 O O . CYS A 1 76 ? -4.527 -9.886 -6.098 1.00 0.00 76 CYS A O 1
ATOM 1103 N N . VAL A 1 77 ? -3.844 -8.586 -4.403 1.00 0.00 77 VAL A N 1
ATOM 1104 C CA . VAL A 1 77 ? -3.105 -7.643 -5.240 1.00 0.00 77 VAL A CA 1
ATOM 1105 C C . VAL A 1 77 ? -1.609 -7.558 -4.907 1.00 0.00 77 VAL A C 1
ATOM 1106 O O . VAL A 1 77 ? -0.946 -6.701 -5.477 1.00 0.00 77 VAL A O 1
ATOM 1119 N N . LEU A 1 78 ? -1.047 -8.376 -4.007 1.00 0.00 78 LEU A N 1
ATOM 1120 C CA . LEU A 1 78 ? 0.305 -8.127 -3.483 1.00 0.00 78 LEU A CA 1
ATOM 1121 C C . LEU A 1 78 ? 1.415 -8.179 -4.549 1.00 0.00 78 LEU A C 1
ATOM 1122 O O . LEU A 1 78 ? 2.492 -7.648 -4.294 1.00 0.00 78 LEU A O 1
ATOM 1138 N N . GLY A 1 79 ? 1.171 -8.785 -5.716 1.00 0.00 79 GLY A N 1
ATOM 1139 C CA . GLY A 1 79 ? 2.067 -8.732 -6.871 1.00 0.00 79 GLY A CA 1
ATOM 1140 C C . GLY A 1 79 ? 1.441 -8.032 -8.080 1.00 0.00 79 GLY A C 1
ATOM 1141 O O . GLY A 1 79 ? 2.033 -8.076 -9.157 1.00 0.00 79 GLY A O 1
ATOM 1145 N N . HIS A 1 80 ? 0.231 -7.466 -7.967 1.00 0.00 80 HIS A N 1
ATOM 1146 C CA . HIS A 1 80 ? -0.419 -6.796 -9.098 1.00 0.00 80 HIS A CA 1
ATOM 1147 C C . HIS A 1 80 ? 0.354 -5.525 -9.468 1.00 0.00 80 HIS A C 1
ATOM 1148 O O . HIS A 1 80 ? 1.131 -4.976 -8.681 1.00 0.00 80 HIS A O 1
ATOM 1162 N N . THR A 1 81 ? 0.089 -5.023 -10.672 1.00 0.00 81 THR A N 1
ATOM 1163 C CA . THR A 1 81 ? 0.708 -3.815 -11.165 1.00 0.00 81 THR A CA 1
ATOM 1164 C C . THR A 1 81 ? 0.134 -2.633 -10.380 1.00 0.00 81 THR A C 1
ATOM 1165 O O . THR A 1 81 ? -1.068 -2.588 -10.089 1.00 0.00 81 THR A O 1
ATOM 1176 N N . HIS A 1 82 ? 0.962 -1.632 -10.071 1.00 0.00 82 HIS A N 1
ATOM 1177 C CA . HIS A 1 82 ? 0.462 -0.344 -9.590 1.00 0.00 82 HIS A CA 1
ATOM 1178 C C . HIS A 1 82 ? -0.455 0.296 -10.635 1.00 0.00 82 HIS A C 1
ATOM 1179 O O . HIS A 1 82 ? -1.330 1.075 -10.277 1.00 0.00 82 HIS A O 1
ATOM 1193 N N . ALA A 1 83 ? -0.345 -0.062 -11.912 1.00 0.00 83 ALA A N 1
ATOM 1194 C CA . ALA A 1 83 ? -1.339 0.296 -12.906 1.00 0.00 83 ALA A CA 1
ATOM 1195 C C . ALA A 1 83 ? -2.734 -0.228 -12.535 1.00 0.00 83 ALA A C 1
ATOM 1196 O O . ALA A 1 83 ? -3.698 0.543 -12.526 1.00 0.00 83 ALA A O 1
ATOM 1203 N N . ASP A 1 84 ? -2.876 -1.529 -12.286 1.00 0.00 84 ASP A N 1
ATOM 1204 C CA . ASP A 1 84 ? -4.136 -2.179 -11.922 1.00 0.00 84 ASP A CA 1
ATOM 1205 C C . ASP A 1 84 ? -4.610 -1.665 -10.559 1.00 0.00 84 ASP A C 1
ATOM 1206 O O . ASP A 1 84 ? -5.725 -1.184 -10.437 1.00 0.00 84 ASP A O 1
ATOM 1215 N N . VAL A 1 85 ? -3.765 -1.651 -9.536 1.00 0.00 85 VAL A N 1
ATOM 1216 C CA . VAL A 1 85 ? -4.111 -1.203 -8.191 1.00 0.00 85 VAL A CA 1
ATOM 1217 C C . VAL A 1 85 ? -4.547 0.261 -8.165 1.00 0.00 85 VAL A C 1
ATOM 1218 O O . VAL A 1 85 ? -5.553 0.587 -7.527 1.00 0.00 85 VAL A O 1
ATOM 1231 N N . VAL A 1 86 ? -3.891 1.154 -8.899 1.00 0.00 86 VAL A N 1
ATOM 1232 C CA . VAL A 1 86 ? -4.388 2.517 -9.011 1.00 0.00 86 VAL A CA 1
ATOM 1233 C C . VAL A 1 86 ? -5.749 2.514 -9.724 1.00 0.00 86 VAL A C 1
ATOM 1234 O O . VAL A 1 86 ? -6.647 3.248 -9.298 1.00 0.00 86 VAL A O 1
ATOM 1247 N N . LYS A 1 87 ? -5.966 1.652 -10.729 1.00 0.00 87 LYS A N 1
ATOM 1248 C CA . LYS A 1 87 ? -7.286 1.572 -11.369 1.00 0.00 87 LYS A CA 1
ATOM 1249 C C . LYS A 1 87 ? -8.324 1.077 -10.365 1.00 0.00 87 LYS A C 1
ATOM 1250 O O . LYS A 1 87 ? -9.461 1.539 -10.377 1.00 0.00 87 LYS A O 1
ATOM 1269 N N . LEU A 1 88 ? -7.940 0.173 -9.466 1.00 0.00 88 LEU A N 1
ATOM 1270 C CA . LEU A 1 88 ? -8.816 -0.415 -8.471 1.00 0.00 88 LEU A CA 1
ATOM 1271 C C . LEU A 1 88 ? -9.262 0.684 -7.520 1.00 0.00 88 LEU A C 1
ATOM 1272 O O . LEU A 1 88 ? -10.451 0.765 -7.216 1.00 0.00 88 LEU A O 1
ATOM 1288 N N . PHE A 1 89 ? -8.355 1.545 -7.056 1.00 0.00 89 PHE A N 1
ATOM 1289 C CA . PHE A 1 89 ? -8.715 2.665 -6.196 1.00 0.00 89 PHE A CA 1
ATOM 1290 C C . PHE A 1 89 ? -9.619 3.661 -6.928 1.00 0.00 89 PHE A C 1
ATOM 1291 O O . PHE A 1 89 ? -10.597 4.137 -6.344 1.00 0.00 89 PHE A O 1
ATOM 1308 N N . GLN A 1 90 ? -9.337 3.961 -8.200 1.00 0.00 90 GLN A N 1
ATOM 1309 C CA . GLN A 1 90 ? -10.168 4.864 -8.990 1.00 0.00 90 GLN A CA 1
ATOM 1310 C C . GLN A 1 90 ? -11.541 4.259 -9.310 1.00 0.00 90 GLN A C 1
ATOM 1311 O O . GLN A 1 90 ? -12.498 5.014 -9.498 1.00 0.00 90 GLN A O 1
ATOM 1325 N N . SER A 1 91 ? -11.673 2.926 -9.340 1.00 0.00 91 SER A N 1
ATOM 1326 C CA . SER A 1 91 ? -12.941 2.263 -9.636 1.00 0.00 91 SER A CA 1
ATOM 1327 C C . SER A 1 91 ? -13.990 2.512 -8.541 1.00 0.00 91 SER A C 1
ATOM 1328 O O . SER A 1 91 ? -15.183 2.363 -8.803 1.00 0.00 91 SER A O 1
ATOM 1336 N N . VAL A 1 92 ? -13.573 2.936 -7.343 1.00 0.00 92 VAL A N 1
ATOM 1337 C CA . VAL A 1 92 ? -14.443 3.241 -6.213 1.00 0.00 92 VAL A CA 1
ATOM 1338 C C . VAL A 1 92 ? -14.921 4.681 -6.410 1.00 0.00 92 VAL A C 1
ATOM 1339 O O . VAL A 1 92 ? -14.073 5.578 -6.418 1.00 0.00 92 VAL A O 1
ATOM 1352 N N . PRO A 1 93 ? -16.222 4.951 -6.610 1.00 0.00 93 PRO A N 1
ATOM 1353 C CA . PRO A 1 93 ? -16.691 6.322 -6.672 1.00 0.00 93 PRO A CA 1
ATOM 1354 C C . PRO A 1 93 ? -16.773 6.933 -5.268 1.00 0.00 93 PRO A C 1
ATOM 1355 O O . PRO A 1 93 ? -16.619 6.259 -4.244 1.00 0.00 93 PRO A O 1
ATOM 1366 N N . ILE A 1 94 ? -16.993 8.243 -5.232 1.00 0.00 94 ILE A N 1
ATOM 1367 C CA . ILE A 1 94 ? -17.141 9.020 -4.018 1.00 0.00 94 ILE A CA 1
ATOM 1368 C C . ILE A 1 94 ? -18.377 8.506 -3.274 1.00 0.00 94 ILE A C 1
ATOM 1369 O O . ILE A 1 94 ? -19.412 8.198 -3.874 1.00 0.00 94 ILE A O 1
ATOM 1385 N N . GLY A 1 95 ? -18.252 8.420 -1.954 1.00 0.00 95 GLY A N 1
ATOM 1386 C CA . GLY A 1 95 ? -19.282 7.991 -1.032 1.00 0.00 95 GLY A CA 1
ATOM 1387 C C . GLY A 1 95 ? -19.355 6.478 -0.857 1.00 0.00 95 GLY A C 1
ATOM 1388 O O . GLY A 1 95 ? -20.181 6.037 -0.056 1.00 0.00 95 GLY A O 1
ATOM 1392 N N . GLN A 1 96 ? -18.524 5.683 -1.543 1.00 0.00 96 GLN A N 1
ATOM 1393 C CA . GLN A 1 96 ? -18.474 4.236 -1.322 1.00 0.00 96 GLN A CA 1
ATOM 1394 C C . GLN A 1 96 ? -17.280 3.925 -0.431 1.00 0.00 96 GLN A C 1
ATOM 1395 O O . GLN A 1 96 ? -16.466 4.808 -0.161 1.00 0.00 96 GLN A O 1
ATOM 1409 N N . SER A 1 97 ? -17.133 2.684 0.019 1.00 0.00 97 SER A N 1
ATOM 1410 C CA . SER A 1 97 ? -16.020 2.254 0.815 1.00 0.00 97 SER A CA 1
ATOM 1411 C C . SER A 1 97 ? -15.449 0.962 0.257 1.00 0.00 97 SER A C 1
ATOM 1412 O O . SER A 1 97 ? -16.136 0.213 -0.445 1.00 0.00 97 SER A O 1
ATOM 1420 N N . VAL A 1 98 ? -14.202 0.695 0.624 1.00 0.00 98 VAL A N 1
ATOM 1421 C CA . VAL A 1 98 ? -13.514 -0.550 0.328 1.00 0.00 98 VAL A CA 1
ATOM 1422 C C . VAL A 1 98 ? -12.801 -1.053 1.571 1.00 0.00 98 VAL A C 1
ATOM 1423 O O . VAL A 1 98 ? -12.443 -0.251 2.434 1.00 0.00 98 VAL A O 1
ATOM 1436 N N . ASN A 1 99 ? -12.567 -2.360 1.645 1.00 0.00 99 ASN A N 1
ATOM 1437 C CA . ASN A 1 99 ? -11.690 -2.945 2.648 1.00 0.00 99 ASN A CA 1
ATOM 1438 C C . ASN A 1 99 ? -10.253 -2.847 2.146 1.00 0.00 99 ASN A C 1
ATOM 1439 O O . ASN A 1 99 ? -10.034 -2.728 0.938 1.00 0.00 99 ASN A O 1
ATOM 1450 N N . LEU A 1 100 ? -9.267 -2.922 3.034 1.00 0.00 100 LEU A N 1
ATOM 1451 C CA . LEU A 1 100 ? -7.851 -2.984 2.686 1.00 0.00 100 LEU A CA 1
ATOM 1452 C C . LEU A 1 100 ? -7.204 -3.870 3.750 1.00 0.00 100 LEU A C 1
ATOM 1453 O O . LEU A 1 100 ? -7.564 -3.757 4.922 1.00 0.00 100 LEU A O 1
ATOM 1469 N N . VAL A 1 101 ? -6.246 -4.716 3.375 1.00 0.00 101 VAL A N 1
ATOM 1470 C CA . VAL A 1 101 ? -5.476 -5.555 4.295 1.00 0.00 101 VAL A CA 1
ATOM 1471 C C . VAL A 1 101 ? -4.027 -5.175 4.075 1.00 0.00 101 VAL A C 1
ATOM 1472 O O . VAL A 1 101 ? -3.534 -5.344 2.953 1.00 0.00 101 VAL A O 1
ATOM 1485 N N . LEU A 1 102 ? -3.363 -4.657 5.109 1.00 0.00 102 LEU A N 1
ATOM 1486 C CA . LEU A 1 102 ? -1.938 -4.370 5.047 1.00 0.00 102 LEU A CA 1
ATOM 1487 C C . LEU A 1 102 ? -1.168 -5.362 5.926 1.00 0.00 102 LEU A C 1
ATOM 1488 O O . LEU A 1 102 ? -1.759 -6.117 6.707 1.00 0.00 102 LEU A O 1
ATOM 1504 N N . CYS A 1 103 ? 0.157 -5.370 5.788 1.00 0.00 103 CYS A N 1
ATOM 1505 C CA . CYS A 1 103 ? 1.079 -6.133 6.623 1.00 0.00 103 CYS A CA 1
ATOM 1506 C C . CYS A 1 103 ? 2.052 -5.142 7.266 1.00 0.00 103 CYS A C 1
ATOM 1507 O O . CYS A 1 103 ? 2.397 -4.132 6.641 1.00 0.00 103 CYS A O 1
ATOM 1515 N N . ARG A 1 104 ? 2.448 -5.393 8.518 1.00 0.00 104 ARG A N 1
ATOM 1516 C CA . ARG A 1 104 ? 3.087 -4.419 9.400 1.00 0.00 104 ARG A CA 1
ATOM 1517 C C . ARG A 1 104 ? 4.384 -4.948 9.970 1.00 0.00 104 ARG A C 1
ATOM 1518 O O . ARG A 1 104 ? 4.383 -6.034 10.546 1.00 0.00 104 ARG A O 1
ATOM 1539 N N . GLY A 1 105 ? 5.450 -4.161 9.877 1.00 0.00 105 GLY A N 1
ATOM 1540 C CA . GLY A 1 105 ? 6.812 -4.591 10.164 1.00 0.00 105 GLY A CA 1
ATOM 1541 C C . GLY A 1 105 ? 7.736 -4.245 9.001 1.00 0.00 105 GLY A C 1
ATOM 1542 O O . GLY A 1 105 ? 8.944 -4.129 9.193 1.00 0.00 105 GLY A O 1
ATOM 1546 N N . TYR A 1 106 ? 7.180 -4.057 7.803 1.00 0.00 106 TYR A N 1
ATOM 1547 C CA . TYR A 1 106 ? 7.894 -3.543 6.650 1.00 0.00 106 TYR A CA 1
ATOM 1548 C C . TYR A 1 106 ? 8.213 -2.061 6.875 1.00 0.00 106 TYR A C 1
ATOM 1549 O O . TYR A 1 106 ? 7.363 -1.338 7.405 1.00 0.00 106 TYR A O 1
ATOM 1567 N N . PRO A 1 107 ? 9.416 -1.592 6.507 1.00 0.00 107 PRO A N 1
ATOM 1568 C CA . PRO A 1 107 ? 9.706 -0.172 6.427 1.00 0.00 107 PRO A CA 1
ATOM 1569 C C . PRO A 1 107 ? 9.133 0.425 5.145 1.00 0.00 107 PRO A C 1
ATOM 1570 O O . PRO A 1 107 ? 8.633 -0.274 4.262 1.00 0.00 107 PRO A O 1
ATOM 1581 N N . LEU A 1 108 ? 9.319 1.733 4.994 1.00 0.00 108 LEU A N 1
ATOM 1582 C CA . LEU A 1 108 ? 9.218 2.381 3.689 1.00 0.00 108 LEU A CA 1
ATOM 1583 C C . LEU A 1 108 ? 10.229 1.777 2.718 1.00 0.00 108 LEU A C 1
ATOM 1584 O O . LEU A 1 108 ? 11.286 1.309 3.160 1.00 0.00 108 LEU A O 1
ATOM 1600 N N . PRO A 1 109 ? 10.005 1.901 1.401 1.00 0.00 109 PRO A N 1
ATOM 1601 C CA . PRO A 1 109 ? 11.045 1.630 0.445 1.00 0.00 109 PRO A CA 1
ATOM 1602 C C . PRO A 1 109 ? 12.121 2.708 0.587 1.00 0.00 109 PRO A C 1
ATOM 1603 O O . PRO A 1 109 ? 11.860 3.890 0.852 1.00 0.00 109 PRO A O 1
ATOM 1614 N N . PHE A 1 110 ? 13.360 2.265 0.479 1.00 0.00 110 PHE A N 1
ATOM 1615 C CA . PHE A 1 110 ? 14.469 3.068 -0.013 1.00 0.00 110 PHE A CA 1
ATOM 1616 C C . PHE A 1 110 ? 14.148 3.429 -1.466 1.00 0.00 110 PHE A C 1
ATOM 1617 O O . PHE A 1 110 ? 13.743 2.558 -2.237 1.00 0.00 110 PHE A O 1
ATOM 1634 N N . ASP A 1 111 ? 14.307 4.703 -1.821 1.00 0.00 111 ASP A N 1
ATOM 1635 C CA . ASP A 1 111 ? 14.107 5.209 -3.173 1.00 0.00 111 ASP A CA 1
ATOM 1636 C C . ASP A 1 111 ? 15.469 5.217 -3.861 1.00 0.00 111 ASP A C 1
ATOM 1637 O O . ASP A 1 111 ? 16.315 6.019 -3.462 1.00 0.00 111 ASP A O 1
ATOM 1646 N N . PRO A 1 112 ? 15.736 4.357 -4.857 1.00 0.00 112 PRO A N 1
ATOM 1647 C CA . PRO A 1 112 ? 17.034 4.333 -5.512 1.00 0.00 112 PRO A CA 1
ATOM 1648 C C . PRO A 1 112 ? 17.263 5.544 -6.428 1.00 0.00 112 PRO A C 1
ATOM 1649 O O . PRO A 1 112 ? 18.421 5.854 -6.712 1.00 0.00 112 PRO A O 1
ATOM 1660 N N . GLU A 1 113 ? 16.204 6.212 -6.901 1.00 0.00 113 GLU A N 1
ATOM 1661 C CA . GLU A 1 113 ? 16.275 7.376 -7.770 1.00 0.00 113 GLU A CA 1
ATOM 1662 C C . GLU A 1 113 ? 16.866 8.557 -6.993 1.00 0.00 113 GLU A C 1
ATOM 1663 O O . GLU A 1 113 ? 17.928 9.071 -7.347 1.00 0.00 113 GLU A O 1
ATOM 1675 N N . ASP A 1 114 ? 16.190 8.978 -5.920 1.00 0.00 114 ASP A N 1
ATOM 1676 C CA . ASP A 1 114 ? 16.644 10.013 -4.994 1.00 0.00 114 ASP A CA 1
ATOM 1677 C C . ASP A 1 114 ? 15.929 9.819 -3.651 1.00 0.00 114 ASP A C 1
ATOM 1678 O O . ASP A 1 114 ? 14.727 10.102 -3.575 1.00 0.00 114 ASP A O 1
ATOM 1687 N N . PRO A 1 115 ? 16.615 9.321 -2.607 1.00 0.00 115 PRO A N 1
ATOM 1688 C CA . PRO A 1 115 ? 16.046 9.160 -1.277 1.00 0.00 115 PRO A CA 1
ATOM 1689 C C . PRO A 1 115 ? 16.143 10.420 -0.404 1.00 0.00 115 PRO A C 1
ATOM 1690 O O . PRO A 1 115 ? 15.529 10.419 0.669 1.00 0.00 115 PRO A O 1
ATOM 1701 N N . ALA A 1 116 ? 16.894 11.452 -0.826 1.00 0.00 116 ALA A N 1
ATOM 1702 C CA . ALA A 1 116 ? 17.373 12.629 -0.096 1.00 0.00 116 ALA A CA 1
ATOM 1703 C C . ALA A 1 116 ? 18.800 12.955 -0.541 1.00 0.00 116 ALA A C 1
ATOM 1704 O O . ALA A 1 116 ? 19.751 12.363 -0.025 1.00 0.00 116 ALA A O 1
ATOM 1711 N N . ASN A 1 117 ? 18.941 13.912 -1.462 1.00 0.00 117 ASN A N 1
ATOM 1712 C CA . ASN A 1 117 ? 20.204 14.484 -1.934 1.00 0.00 117 ASN A CA 1
ATOM 1713 C C . ASN A 1 117 ? 20.108 16.014 -1.872 1.00 0.00 117 ASN A C 1
ATOM 1714 O O . ASN A 1 117 ? 19.058 16.565 -1.517 1.00 0.00 117 ASN A O 1
ATOM 1725 N N . SER A 1 118 ? 21.188 16.729 -2.194 1.00 0.00 118 SER A N 1
ATOM 1726 C CA . SER A 1 118 ? 21.239 18.148 -2.537 1.00 0.00 118 SER A CA 1
ATOM 1727 C C . SER A 1 118 ? 22.573 18.442 -3.238 1.00 0.00 118 SER A C 1
ATOM 1728 O O . SER A 1 118 ? 23.520 17.655 -3.151 1.00 0.00 118 SER A O 1
ATOM 1736 N N . GLY A 1 119 ? 22.646 19.597 -3.906 1.00 0.00 119 GLY A N 1
ATOM 1737 C CA . GLY A 1 119 ? 23.813 20.069 -4.635 1.00 0.00 119 GLY A CA 1
ATOM 1738 C C . GLY A 1 119 ? 24.807 20.825 -3.742 1.00 0.00 119 GLY A C 1
ATOM 1739 O O . GLY A 1 119 ? 24.838 20.607 -2.527 1.00 0.00 119 GLY A O 1
ATOM 1743 N N . PRO A 1 120 ? 25.688 21.659 -4.327 1.00 0.00 120 PRO A N 1
ATOM 1744 C CA . PRO A 1 120 ? 26.811 22.293 -3.644 1.00 0.00 120 PRO A CA 1
ATOM 1745 C C . PRO A 1 120 ? 26.382 23.538 -2.847 1.00 0.00 120 PRO A C 1
ATOM 1746 O O . PRO A 1 120 ? 26.895 24.644 -3.067 1.00 0.00 120 PRO A O 1
ATOM 1757 N N . SER A 1 121 ? 25.487 23.371 -1.876 1.00 0.00 121 SER A N 1
ATOM 1758 C CA . SER A 1 121 ? 25.388 24.280 -0.742 1.00 0.00 121 SER A CA 1
ATOM 1759 C C . SER A 1 121 ? 26.708 24.155 0.027 1.00 0.00 121 SER A C 1
ATOM 1760 O O . SER A 1 121 ? 27.186 23.041 0.256 1.00 0.00 121 SER A O 1
ATOM 1768 N N . SER A 1 122 ? 27.336 25.269 0.394 1.00 0.00 122 SER A N 1
ATOM 1769 C CA . SER A 1 122 ? 28.375 25.253 1.420 1.00 0.00 122 SER A CA 1
ATOM 1770 C C . SER A 1 122 ? 27.715 25.019 2.788 1.00 0.00 122 SER A C 1
ATOM 1771 O O . SER A 1 122 ? 26.502 25.220 2.938 1.00 0.00 122 SER A O 1
ATOM 1779 N N . GLY A 1 123 ? 28.490 24.641 3.798 1.00 0.00 123 GLY A N 1
ATOM 1780 C CA . GLY A 1 123 ? 28.027 24.403 5.154 1.00 0.00 123 GLY A CA 1
ATOM 1781 C C . GLY A 1 123 ? 28.860 23.299 5.774 1.00 0.00 123 GLY A C 1
ATOM 1782 O O . GLY A 1 123 ? 28.572 22.945 6.936 1.00 0.00 123 GLY A O 1
ATOM 1786 N N . GLY A 1 1 ? 13.379 -29.701 15.068 1.00 0.00 1 GLY A N 2
ATOM 1787 C CA . GLY A 1 1 ? 13.367 -29.954 13.616 1.00 0.00 1 GLY A CA 2
ATOM 1788 C C . GLY A 1 1 ? 14.300 -28.984 12.912 1.00 0.00 1 GLY A C 2
ATOM 1789 O O . GLY A 1 1 ? 15.006 -28.229 13.581 1.00 0.00 1 GLY A O 2
ATOM 1793 N N . SER A 1 2 ? 14.338 -29.031 11.581 1.00 0.00 2 SER A N 2
ATOM 1794 C CA . SER A 1 2 ? 15.100 -28.124 10.724 1.00 0.00 2 SER A CA 2
ATOM 1795 C C . SER A 1 2 ? 14.422 -26.742 10.651 1.00 0.00 2 SER A C 2
ATOM 1796 O O . SER A 1 2 ? 13.568 -26.421 11.483 1.00 0.00 2 SER A O 2
ATOM 1804 N N . SER A 1 3 ? 14.805 -25.933 9.664 1.00 0.00 3 SER A N 2
ATOM 1805 C CA . SER A 1 3 ? 14.063 -24.776 9.179 1.00 0.00 3 SER A CA 2
ATOM 1806 C C . SER A 1 3 ? 13.738 -25.021 7.695 1.00 0.00 3 SER A C 2
ATOM 1807 O O . SER A 1 3 ? 13.885 -26.150 7.209 1.00 0.00 3 SER A O 2
ATOM 1815 N N . GLY A 1 4 ? 13.235 -24.021 6.973 1.00 0.00 4 GLY A N 2
ATOM 1816 C CA . GLY A 1 4 ? 12.886 -24.129 5.558 1.00 0.00 4 GLY A CA 2
ATOM 1817 C C . GLY A 1 4 ? 13.299 -22.866 4.817 1.00 0.00 4 GLY A C 2
ATOM 1818 O O . GLY A 1 4 ? 13.735 -21.896 5.448 1.00 0.00 4 GLY A O 2
ATOM 1822 N N . SER A 1 5 ? 13.127 -22.853 3.495 1.00 0.00 5 SER A N 2
ATOM 1823 C CA . SER A 1 5 ? 13.345 -21.656 2.692 1.00 0.00 5 SER A CA 2
ATOM 1824 C C . SER A 1 5 ? 12.467 -20.498 3.174 1.00 0.00 5 SER A C 2
ATOM 1825 O O . SER A 1 5 ? 11.344 -20.703 3.647 1.00 0.00 5 SER A O 2
ATOM 1833 N N . SER A 1 6 ? 12.991 -19.284 3.030 1.00 0.00 6 SER A N 2
ATOM 1834 C CA . SER A 1 6 ? 12.250 -18.038 3.120 1.00 0.00 6 SER A CA 2
ATOM 1835 C C . SER A 1 6 ? 11.649 -17.800 1.721 1.00 0.00 6 SER A C 2
ATOM 1836 O O . SER A 1 6 ? 10.969 -18.682 1.180 1.00 0.00 6 SER A O 2
ATOM 1844 N N . GLY A 1 7 ? 11.931 -16.660 1.095 1.00 0.00 7 GLY A N 2
ATOM 1845 C CA . GLY A 1 7 ? 11.550 -16.357 -0.273 1.00 0.00 7 GLY A CA 2
ATOM 1846 C C . GLY A 1 7 ? 12.040 -14.971 -0.662 1.00 0.00 7 GLY A C 2
ATOM 1847 O O . GLY A 1 7 ? 12.864 -14.394 0.052 1.00 0.00 7 GLY A O 2
ATOM 1851 N N . LEU A 1 8 ? 11.566 -14.457 -1.798 1.00 0.00 8 LEU A N 2
ATOM 1852 C CA . LEU A 1 8 ? 11.638 -13.043 -2.165 1.00 0.00 8 LEU A CA 2
ATOM 1853 C C . LEU A 1 8 ? 10.196 -12.558 -2.281 1.00 0.00 8 LEU A C 2
ATOM 1854 O O . LEU A 1 8 ? 9.688 -11.931 -1.351 1.00 0.00 8 LEU A O 2
ATOM 1870 N N . PHE A 1 9 ? 9.516 -12.879 -3.386 1.00 0.00 9 PHE A N 2
ATOM 1871 C CA . PHE A 1 9 ? 8.095 -12.604 -3.540 1.00 0.00 9 PHE A CA 2
ATOM 1872 C C . PHE A 1 9 ? 7.278 -13.375 -2.508 1.00 0.00 9 PHE A C 2
ATOM 1873 O O . PHE A 1 9 ? 7.715 -14.398 -1.970 1.00 0.00 9 PHE A O 2
ATOM 1890 N N . THR A 1 10 ? 6.063 -12.885 -2.283 1.00 0.00 10 THR A N 2
ATOM 1891 C CA . THR A 1 10 ? 5.093 -13.435 -1.368 1.00 0.00 10 THR A CA 2
ATOM 1892 C C . THR A 1 10 ? 4.379 -14.650 -1.963 1.00 0.00 10 THR A C 2
ATOM 1893 O O . THR A 1 10 ? 5.019 -15.688 -2.121 1.00 0.00 10 THR A O 2
ATOM 1904 N N . ARG A 1 11 ? 3.074 -14.525 -2.247 1.00 0.00 11 ARG A N 2
ATOM 1905 C CA . ARG A 1 11 ? 2.107 -15.472 -2.815 1.00 0.00 11 ARG A CA 2
ATOM 1906 C C . ARG A 1 11 ? 0.715 -15.255 -2.260 1.00 0.00 11 ARG A C 2
ATOM 1907 O O . ARG A 1 11 ? -0.204 -15.042 -3.038 1.00 0.00 11 ARG A O 2
ATOM 1928 N N . ASP A 1 12 ? 0.553 -15.337 -0.942 1.00 0.00 12 ASP A N 2
ATOM 1929 C CA . ASP A 1 12 ? -0.769 -15.439 -0.307 1.00 0.00 12 ASP A CA 2
ATOM 1930 C C . ASP A 1 12 ? -0.821 -14.651 1.002 1.00 0.00 12 ASP A C 2
ATOM 1931 O O . ASP A 1 12 ? -1.548 -15.007 1.923 1.00 0.00 12 ASP A O 2
ATOM 1940 N N . ALA A 1 13 ? 0.092 -13.686 1.168 1.00 0.00 13 ALA A N 2
ATOM 1941 C CA . ALA A 1 13 ? 0.464 -13.017 2.416 1.00 0.00 13 ALA A CA 2
ATOM 1942 C C . ALA A 1 13 ? 1.046 -13.959 3.486 1.00 0.00 13 ALA A C 2
ATOM 1943 O O . ALA A 1 13 ? 1.736 -13.518 4.403 1.00 0.00 13 ALA A O 2
ATOM 1950 N N . SER A 1 14 ? 0.833 -15.263 3.340 1.00 0.00 14 SER A N 2
ATOM 1951 C CA . SER A 1 14 ? 1.255 -16.340 4.217 1.00 0.00 14 SER A CA 2
ATOM 1952 C C . SER A 1 14 ? 2.777 -16.408 4.368 1.00 0.00 14 SER A C 2
ATOM 1953 O O . SER A 1 14 ? 3.268 -16.933 5.366 1.00 0.00 14 SER A O 2
ATOM 1961 N N . GLN A 1 15 ? 3.528 -15.876 3.397 1.00 0.00 15 GLN A N 2
ATOM 1962 C CA . GLN A 1 15 ? 4.986 -15.808 3.425 1.00 0.00 15 GLN A CA 2
ATOM 1963 C C . GLN A 1 15 ? 5.502 -14.635 4.267 1.00 0.00 15 GLN A C 2
ATOM 1964 O O . GLN A 1 15 ? 6.688 -14.622 4.598 1.00 0.00 15 GLN A O 2
ATOM 1978 N N . LEU A 1 16 ? 4.664 -13.644 4.597 1.00 0.00 16 LEU A N 2
ATOM 1979 C CA . LEU A 1 16 ? 5.105 -12.489 5.372 1.00 0.00 16 LEU A CA 2
ATOM 1980 C C . LEU A 1 16 ? 5.228 -12.889 6.840 1.00 0.00 16 LEU A C 2
ATOM 1981 O O . LEU A 1 16 ? 4.546 -13.805 7.306 1.00 0.00 16 LEU A O 2
ATOM 1997 N N . LYS A 1 17 ? 6.080 -12.189 7.587 1.00 0.00 17 LYS A N 2
ATOM 1998 C CA . LYS A 1 17 ? 6.295 -12.361 9.007 1.00 0.00 17 LYS A CA 2
ATOM 1999 C C . LYS A 1 17 ? 6.192 -10.971 9.603 1.00 0.00 17 LYS A C 2
ATOM 2000 O O . LYS A 1 17 ? 7.125 -10.173 9.476 1.00 0.00 17 LYS A O 2
ATOM 2019 N N . GLY A 1 18 ? 5.035 -10.668 10.166 1.00 0.00 18 GLY A N 2
ATOM 2020 C CA . GLY A 1 18 ? 4.588 -9.340 10.558 1.00 0.00 18 GLY A CA 2
ATOM 2021 C C . GLY A 1 18 ? 3.117 -9.380 10.960 1.00 0.00 18 GLY A C 2
ATOM 2022 O O . GLY A 1 18 ? 2.479 -10.431 10.868 1.00 0.00 18 GLY A O 2
ATOM 2026 N N . THR A 1 19 ? 2.568 -8.256 11.424 1.00 0.00 19 THR A N 2
ATOM 2027 C CA . THR A 1 19 ? 1.223 -8.224 11.990 1.00 0.00 19 THR A CA 2
ATOM 2028 C C . THR A 1 19 ? 0.249 -7.732 10.934 1.00 0.00 19 THR A C 2
ATOM 2029 O O . THR A 1 19 ? 0.511 -6.738 10.265 1.00 0.00 19 THR A O 2
ATOM 2040 N N . PHE A 1 20 ? -0.880 -8.416 10.794 1.00 0.00 20 PHE A N 2
ATOM 2041 C CA . PHE A 1 20 ? -1.890 -8.135 9.789 1.00 0.00 20 PHE A CA 2
ATOM 2042 C C . PHE A 1 20 ? -3.039 -7.372 10.408 1.00 0.00 20 PHE A C 2
ATOM 2043 O O . PHE A 1 20 ? -3.422 -7.632 11.555 1.00 0.00 20 PHE A O 2
ATOM 2060 N N . LEU A 1 21 ? -3.583 -6.435 9.640 1.00 0.00 21 LEU A N 2
ATOM 2061 C CA . LEU A 1 21 ? -4.708 -5.603 9.984 1.00 0.00 21 LEU A CA 2
ATOM 2062 C C . LEU A 1 21 ? -5.414 -5.162 8.716 1.00 0.00 21 LEU A C 2
ATOM 2063 O O . LEU A 1 21 ? -4.881 -5.270 7.609 1.00 0.00 21 LEU A O 2
ATOM 2079 N N . SER A 1 22 ? -6.611 -4.630 8.910 1.00 0.00 22 SER A N 2
ATOM 2080 C CA . SER A 1 22 ? -7.437 -4.055 7.873 1.00 0.00 22 SER A CA 2
ATOM 2081 C C . SER A 1 22 ? -8.267 -2.889 8.415 1.00 0.00 22 SER A C 2
ATOM 2082 O O . SER A 1 22 ? -8.580 -2.840 9.612 1.00 0.00 22 SER A O 2
ATOM 2090 N N . THR A 1 23 ? -8.684 -1.986 7.527 1.00 0.00 23 THR A N 2
ATOM 2091 C CA . THR A 1 23 ? -9.679 -0.945 7.774 1.00 0.00 23 THR A CA 2
ATOM 2092 C C . THR A 1 23 ? -10.573 -0.844 6.531 1.00 0.00 23 THR A C 2
ATOM 2093 O O . THR A 1 23 ? -10.150 -1.215 5.431 1.00 0.00 23 THR A O 2
ATOM 2104 N N . THR A 1 24 ? -11.790 -0.323 6.701 1.00 0.00 24 THR A N 2
ATOM 2105 C CA . THR A 1 24 ? -12.706 0.029 5.627 1.00 0.00 24 THR A CA 2
ATOM 2106 C C . THR A 1 24 ? -12.722 1.551 5.516 1.00 0.00 24 THR A C 2
ATOM 2107 O O . THR A 1 24 ? -13.229 2.212 6.424 1.00 0.00 24 THR A O 2
ATOM 2118 N N . LEU A 1 25 ? -12.197 2.144 4.439 1.00 0.00 25 LEU A N 2
ATOM 2119 C CA . LEU A 1 25 ? -12.304 3.593 4.255 1.00 0.00 25 LEU A CA 2
ATOM 2120 C C . LEU A 1 25 ? -13.460 3.872 3.310 1.00 0.00 25 LEU A C 2
ATOM 2121 O O . LEU A 1 25 ? -13.567 3.220 2.268 1.00 0.00 25 LEU A O 2
ATOM 2137 N N . LYS A 1 26 ? -14.305 4.855 3.637 1.00 0.00 26 LYS A N 2
ATOM 2138 C CA . LYS A 1 26 ? -15.281 5.384 2.690 1.00 0.00 26 LYS A CA 2
ATOM 2139 C C . LYS A 1 26 ? -14.628 6.438 1.798 1.00 0.00 26 LYS A C 2
ATOM 2140 O O . LYS A 1 26 ? -13.667 7.109 2.191 1.00 0.00 26 LYS A O 2
ATOM 2159 N N . LYS A 1 27 ? -15.139 6.585 0.581 1.00 0.00 27 LYS A N 2
ATOM 2160 C CA . LYS A 1 27 ? -14.725 7.590 -0.377 1.00 0.00 27 LYS A CA 2
ATOM 2161 C C . LYS A 1 27 ? -15.373 8.929 -0.020 1.00 0.00 27 LYS A C 2
ATOM 2162 O O . LYS A 1 27 ? -16.220 9.441 -0.757 1.00 0.00 27 LYS A O 2
ATOM 2181 N N . SER A 1 28 ? -14.939 9.516 1.083 1.00 0.00 28 SER A N 2
ATOM 2182 C CA . SER A 1 28 ? -15.358 10.839 1.534 1.00 0.00 28 SER A CA 2
ATOM 2183 C C . SER A 1 28 ? -14.290 11.865 1.110 1.00 0.00 28 SER A C 2
ATOM 2184 O O . SER A 1 28 ? -13.202 11.487 0.666 1.00 0.00 28 SER A O 2
ATOM 2192 N N . ASN A 1 29 ? -14.576 13.166 1.252 1.00 0.00 29 ASN A N 2
ATOM 2193 C CA . ASN A 1 29 ? -13.787 14.307 0.754 1.00 0.00 29 ASN A CA 2
ATOM 2194 C C . ASN A 1 29 ? -13.423 14.137 -0.730 1.00 0.00 29 ASN A C 2
ATOM 2195 O O . ASN A 1 29 ? -14.212 14.502 -1.604 1.00 0.00 29 ASN A O 2
ATOM 2206 N N . MET A 1 30 ? -12.261 13.563 -1.032 1.00 0.00 30 MET A N 2
ATOM 2207 C CA . MET A 1 30 ? -11.695 13.457 -2.374 1.00 0.00 30 MET A CA 2
ATOM 2208 C C . MET A 1 30 ? -11.509 11.997 -2.795 1.00 0.00 30 MET A C 2
ATOM 2209 O O . MET A 1 30 ? -10.922 11.721 -3.844 1.00 0.00 30 MET A O 2
ATOM 2223 N N . GLY A 1 31 ? -11.948 11.050 -1.967 1.00 0.00 31 GLY A N 2
ATOM 2224 C CA . GLY A 1 31 ? -11.347 9.738 -1.897 1.00 0.00 31 GLY A CA 2
ATOM 2225 C C . GLY A 1 31 ? -10.315 9.696 -0.785 1.00 0.00 31 GLY A C 2
ATOM 2226 O O . GLY A 1 31 ? -10.158 10.630 0.008 1.00 0.00 31 GLY A O 2
ATOM 2230 N N . PHE A 1 32 ? -9.664 8.543 -0.695 1.00 0.00 32 PHE A N 2
ATOM 2231 C CA . PHE A 1 32 ? -8.936 8.136 0.489 1.00 0.00 32 PHE A CA 2
ATOM 2232 C C . PHE A 1 32 ? -7.753 9.061 0.747 1.00 0.00 32 PHE A C 2
ATOM 2233 O O . PHE A 1 32 ? -7.128 9.565 -0.193 1.00 0.00 32 PHE A O 2
ATOM 2250 N N . GLY A 1 33 ? -7.413 9.226 2.020 1.00 0.00 33 GLY A N 2
ATOM 2251 C CA . GLY A 1 33 ? -6.365 10.122 2.473 1.00 0.00 33 GLY A CA 2
ATOM 2252 C C . GLY A 1 33 ? -5.000 9.458 2.492 1.00 0.00 33 GLY A C 2
ATOM 2253 O O . GLY A 1 33 ? -4.269 9.655 3.453 1.00 0.00 33 GLY A O 2
ATOM 2257 N N . PHE A 1 34 ? -4.663 8.639 1.498 1.00 0.00 34 PHE A N 2
ATOM 2258 C CA . PHE A 1 34 ? -3.339 8.051 1.375 1.00 0.00 34 PHE A CA 2
ATOM 2259 C C . PHE A 1 34 ? -2.989 7.912 -0.106 1.00 0.00 34 PHE A C 2
ATOM 2260 O O . PHE A 1 34 ? -3.867 8.015 -0.969 1.00 0.00 34 PHE A O 2
ATOM 2277 N N . THR A 1 35 ? -1.721 7.659 -0.408 1.00 0.00 35 THR A N 2
ATOM 2278 C CA . THR A 1 35 ? -1.212 7.395 -1.746 1.00 0.00 35 THR A CA 2
ATOM 2279 C C . THR A 1 35 ? -0.388 6.106 -1.703 1.00 0.00 35 THR A C 2
ATOM 2280 O O . THR A 1 35 ? 0.040 5.676 -0.630 1.00 0.00 35 THR A O 2
ATOM 2291 N N . ILE A 1 36 ? -0.180 5.455 -2.850 1.00 0.00 36 ILE A N 2
ATOM 2292 C CA . ILE A 1 36 ? 0.452 4.144 -2.962 1.00 0.00 36 ILE A CA 2
ATOM 2293 C C . ILE A 1 36 ? 1.685 4.246 -3.883 1.00 0.00 36 ILE A C 2
ATOM 2294 O O . ILE A 1 36 ? 1.851 5.251 -4.578 1.00 0.00 36 ILE A O 2
ATOM 2310 N N . ILE A 1 37 ? 2.587 3.268 -3.829 1.00 0.00 37 ILE A N 2
ATOM 2311 C CA . ILE A 1 37 ? 3.828 3.178 -4.600 1.00 0.00 37 ILE A CA 2
ATOM 2312 C C . ILE A 1 37 ? 3.946 1.745 -5.147 1.00 0.00 37 ILE A C 2
ATOM 2313 O O . ILE A 1 37 ? 3.364 0.810 -4.589 1.00 0.00 37 ILE A O 2
ATOM 2329 N N . GLY A 1 38 ? 4.683 1.598 -6.247 1.00 0.00 38 GLY A N 2
ATOM 2330 C CA . GLY A 1 38 ? 4.985 0.395 -7.007 1.00 0.00 38 GLY A CA 2
ATOM 2331 C C . GLY A 1 38 ? 6.317 -0.207 -6.573 1.00 0.00 38 GLY A C 2
ATOM 2332 O O . GLY A 1 38 ? 7.164 0.467 -5.978 1.00 0.00 38 GLY A O 2
ATOM 2336 N N . GLY A 1 39 ? 6.492 -1.512 -6.775 1.00 0.00 39 GLY A N 2
ATOM 2337 C CA . GLY A 1 39 ? 7.820 -1.953 -7.184 1.00 0.00 39 GLY A CA 2
ATOM 2338 C C . GLY A 1 39 ? 8.144 -1.312 -8.526 1.00 0.00 39 GLY A C 2
ATOM 2339 O O . GLY A 1 39 ? 8.555 -0.150 -8.590 1.00 0.00 39 GLY A O 2
ATOM 2343 N N . ASP A 1 40 ? 7.844 -2.040 -9.599 1.00 0.00 40 ASP A N 2
ATOM 2344 C CA . ASP A 1 40 ? 7.883 -1.536 -10.964 1.00 0.00 40 ASP A CA 2
ATOM 2345 C C . ASP A 1 40 ? 7.005 -2.459 -11.807 1.00 0.00 40 ASP A C 2
ATOM 2346 O O . ASP A 1 40 ? 5.915 -2.083 -12.245 1.00 0.00 40 ASP A O 2
ATOM 2355 N N . GLU A 1 41 ? 7.428 -3.715 -11.935 1.00 0.00 41 GLU A N 2
ATOM 2356 C CA . GLU A 1 41 ? 6.770 -4.768 -12.709 1.00 0.00 41 GLU A CA 2
ATOM 2357 C C . GLU A 1 41 ? 5.669 -5.460 -11.871 1.00 0.00 41 GLU A C 2
ATOM 2358 O O . GLU A 1 41 ? 5.577 -5.206 -10.665 1.00 0.00 41 GLU A O 2
ATOM 2370 N N . PRO A 1 42 ? 4.773 -6.269 -12.478 1.00 0.00 42 PRO A N 2
ATOM 2371 C CA . PRO A 1 42 ? 3.521 -6.717 -11.860 1.00 0.00 42 PRO A CA 2
ATOM 2372 C C . PRO A 1 42 ? 3.735 -7.941 -10.955 1.00 0.00 42 PRO A C 2
ATOM 2373 O O . PRO A 1 42 ? 3.003 -8.927 -11.045 1.00 0.00 42 PRO A O 2
ATOM 2384 N N . ASP A 1 43 ? 4.776 -7.906 -10.125 1.00 0.00 43 ASP A N 2
ATOM 2385 C CA . ASP A 1 43 ? 5.292 -9.048 -9.364 1.00 0.00 43 ASP A CA 2
ATOM 2386 C C . ASP A 1 43 ? 6.076 -8.530 -8.143 1.00 0.00 43 ASP A C 2
ATOM 2387 O O . ASP A 1 43 ? 7.125 -9.069 -7.783 1.00 0.00 43 ASP A O 2
ATOM 2396 N N . GLU A 1 44 ? 5.633 -7.407 -7.554 1.00 0.00 44 GLU A N 2
ATOM 2397 C CA . GLU A 1 44 ? 6.377 -6.632 -6.558 1.00 0.00 44 GLU A CA 2
ATOM 2398 C C . GLU A 1 44 ? 5.492 -6.115 -5.410 1.00 0.00 44 GLU A C 2
ATOM 2399 O O . GLU A 1 44 ? 4.267 -6.226 -5.430 1.00 0.00 44 GLU A O 2
ATOM 2411 N N . PHE A 1 45 ? 6.133 -5.514 -4.401 1.00 0.00 45 PHE A N 2
ATOM 2412 C CA . PHE A 1 45 ? 5.517 -5.059 -3.163 1.00 0.00 45 PHE A CA 2
ATOM 2413 C C . PHE A 1 45 ? 5.008 -3.635 -3.314 1.00 0.00 45 PHE A C 2
ATOM 2414 O O . PHE A 1 45 ? 5.765 -2.675 -3.457 1.00 0.00 45 PHE A O 2
ATOM 2431 N N . LEU A 1 46 ? 3.683 -3.508 -3.272 1.00 0.00 46 LEU A N 2
ATOM 2432 C CA . LEU A 1 46 ? 2.986 -2.236 -3.247 1.00 0.00 46 LEU A CA 2
ATOM 2433 C C . LEU A 1 46 ? 3.001 -1.756 -1.800 1.00 0.00 46 LEU A C 2
ATOM 2434 O O . LEU A 1 46 ? 2.675 -2.538 -0.905 1.00 0.00 46 LEU A O 2
ATOM 2450 N N . GLN A 1 47 ? 3.311 -0.481 -1.552 1.00 0.00 47 GLN A N 2
ATOM 2451 C CA . GLN A 1 47 ? 3.273 0.071 -0.196 1.00 0.00 47 GLN A CA 2
ATOM 2452 C C . GLN A 1 47 ? 2.445 1.347 -0.148 1.00 0.00 47 GLN A C 2
ATOM 2453 O O . GLN A 1 47 ? 2.281 2.022 -1.164 1.00 0.00 47 GLN A O 2
ATOM 2467 N N . VAL A 1 48 ? 1.926 1.706 1.029 1.00 0.00 48 VAL A N 2
ATOM 2468 C CA . VAL A 1 48 ? 1.362 3.021 1.275 1.00 0.00 48 VAL A CA 2
ATOM 2469 C C . VAL A 1 48 ? 2.505 4.037 1.187 1.00 0.00 48 VAL A C 2
ATOM 2470 O O . VAL A 1 48 ? 3.341 4.107 2.093 1.00 0.00 48 VAL A O 2
ATOM 2483 N N . LYS A 1 49 ? 2.572 4.787 0.082 1.00 0.00 49 LYS A N 2
ATOM 2484 C CA . LYS A 1 49 ? 3.560 5.835 -0.175 1.00 0.00 49 LYS A CA 2
ATOM 2485 C C . LYS A 1 49 ? 3.533 6.835 0.966 1.00 0.00 49 LYS A C 2
ATOM 2486 O O . LYS A 1 49 ? 4.580 7.149 1.522 1.00 0.00 49 LYS A O 2
ATOM 2505 N N . SER A 1 50 ? 2.338 7.306 1.309 1.00 0.00 50 SER A N 2
ATOM 2506 C CA . SER A 1 50 ? 2.126 8.284 2.358 1.00 0.00 50 SER A CA 2
ATOM 2507 C C . SER A 1 50 ? 0.668 8.251 2.785 1.00 0.00 50 SER A C 2
ATOM 2508 O O . SER A 1 50 ? -0.207 7.952 1.969 1.00 0.00 50 SER A O 2
ATOM 2516 N N . VAL A 1 51 ? 0.398 8.616 4.033 1.00 0.00 51 VAL A N 2
ATOM 2517 C CA . VAL A 1 51 ? -0.923 8.963 4.522 1.00 0.00 51 VAL A CA 2
ATOM 2518 C C . VAL A 1 51 ? -0.936 10.489 4.637 1.00 0.00 51 VAL A C 2
ATOM 2519 O O . VAL A 1 51 ? 0.007 11.086 5.161 1.00 0.00 51 VAL A O 2
ATOM 2532 N N . ILE A 1 52 ? -1.961 11.136 4.083 1.00 0.00 52 ILE A N 2
ATOM 2533 C CA . ILE A 1 52 ? -2.117 12.569 4.167 1.00 0.00 52 ILE A CA 2
ATOM 2534 C C . ILE A 1 52 ? -2.700 12.882 5.548 1.00 0.00 52 ILE A C 2
ATOM 2535 O O . ILE A 1 52 ? -3.747 12.332 5.908 1.00 0.00 52 ILE A O 2
ATOM 2551 N N . PRO A 1 53 ? -2.103 13.827 6.285 1.00 0.00 53 PRO A N 2
ATOM 2552 C CA . PRO A 1 53 ? -2.541 14.211 7.616 1.00 0.00 53 PRO A CA 2
ATOM 2553 C C . PRO A 1 53 ? -3.730 15.183 7.609 1.00 0.00 53 PRO A C 2
ATOM 2554 O O . PRO A 1 53 ? -3.751 16.193 8.314 1.00 0.00 53 PRO A O 2
ATOM 2565 N N . ASP A 1 54 ? -4.734 14.886 6.798 1.00 0.00 54 ASP A N 2
ATOM 2566 C CA . ASP A 1 54 ? -6.086 15.455 6.844 1.00 0.00 54 ASP A CA 2
ATOM 2567 C C . ASP A 1 54 ? -7.063 14.541 6.094 1.00 0.00 54 ASP A C 2
ATOM 2568 O O . ASP A 1 54 ? -7.890 14.987 5.289 1.00 0.00 54 ASP A O 2
ATOM 2577 N N . GLY A 1 55 ? -6.959 13.229 6.307 1.00 0.00 55 GLY A N 2
ATOM 2578 C CA . GLY A 1 55 ? -7.770 12.258 5.586 1.00 0.00 55 GLY A CA 2
ATOM 2579 C C . GLY A 1 55 ? -8.418 11.236 6.515 1.00 0.00 55 GLY A C 2
ATOM 2580 O O . GLY A 1 55 ? -7.991 11.095 7.665 1.00 0.00 55 GLY A O 2
ATOM 2584 N N . PRO A 1 56 ? -9.401 10.466 6.005 1.00 0.00 56 PRO A N 2
ATOM 2585 C CA . PRO A 1 56 ? -10.056 9.415 6.777 1.00 0.00 56 PRO A CA 2
ATOM 2586 C C . PRO A 1 56 ? -9.093 8.281 7.156 1.00 0.00 56 PRO A C 2
ATOM 2587 O O . PRO A 1 56 ? -9.340 7.575 8.126 1.00 0.00 56 PRO A O 2
ATOM 2598 N N . ALA A 1 57 ? -7.987 8.128 6.416 1.00 0.00 57 ALA A N 2
ATOM 2599 C CA . ALA A 1 57 ? -6.912 7.202 6.742 1.00 0.00 57 ALA A CA 2
ATOM 2600 C C . ALA A 1 57 ? -6.255 7.613 8.060 1.00 0.00 57 ALA A C 2
ATOM 2601 O O . ALA A 1 57 ? -6.299 6.846 9.017 1.00 0.00 57 ALA A O 2
ATOM 2608 N N . ALA A 1 58 ? -5.687 8.826 8.102 1.00 0.00 58 ALA A N 2
ATOM 2609 C CA . ALA A 1 58 ? -5.046 9.386 9.286 1.00 0.00 58 ALA A CA 2
ATOM 2610 C C . ALA A 1 58 ? -5.996 9.369 10.483 1.00 0.00 58 ALA A C 2
ATOM 2611 O O . ALA A 1 58 ? -5.580 9.027 11.583 1.00 0.00 58 ALA A O 2
ATOM 2618 N N . GLN A 1 59 ? -7.271 9.719 10.268 1.00 0.00 59 GLN A N 2
ATOM 2619 C CA . GLN A 1 59 ? -8.257 9.727 11.342 1.00 0.00 59 GLN A CA 2
ATOM 2620 C C . GLN A 1 59 ? -8.568 8.330 11.873 1.00 0.00 59 GLN A C 2
ATOM 2621 O O . GLN A 1 59 ? -9.119 8.246 12.968 1.00 0.00 59 GLN A O 2
ATOM 2635 N N . ASP A 1 60 ? -8.296 7.247 11.135 1.00 0.00 60 ASP A N 2
ATOM 2636 C CA . ASP A 1 60 ? -8.589 5.895 11.613 1.00 0.00 60 ASP A CA 2
ATOM 2637 C C . ASP A 1 60 ? -7.353 5.208 12.178 1.00 0.00 60 ASP A C 2
ATOM 2638 O O . ASP A 1 60 ? -7.458 4.369 13.070 1.00 0.00 60 ASP A O 2
ATOM 2647 N N . GLY A 1 61 ? -6.172 5.540 11.659 1.00 0.00 61 GLY A N 2
ATOM 2648 C CA . GLY A 1 61 ? -4.876 5.214 12.238 1.00 0.00 61 GLY A CA 2
ATOM 2649 C C . GLY A 1 61 ? -4.423 3.776 12.002 1.00 0.00 61 GLY A C 2
ATOM 2650 O O . GLY A 1 61 ? -3.237 3.480 12.129 1.00 0.00 61 GLY A O 2
ATOM 2654 N N . LYS A 1 62 ? -5.336 2.872 11.622 1.00 0.00 62 LYS A N 2
ATOM 2655 C CA . LYS A 1 62 ? -4.958 1.487 11.292 1.00 0.00 62 LYS A CA 2
ATOM 2656 C C . LYS A 1 62 ? -4.166 1.428 9.987 1.00 0.00 62 LYS A C 2
ATOM 2657 O O . LYS A 1 62 ? -3.558 0.402 9.691 1.00 0.00 62 LYS A O 2
ATOM 2676 N N . MET A 1 63 ? -4.198 2.490 9.184 1.00 0.00 63 MET A N 2
ATOM 2677 C CA . MET A 1 63 ? -3.303 2.694 8.067 1.00 0.00 63 MET A CA 2
ATOM 2678 C C . MET A 1 63 ? -2.239 3.649 8.555 1.00 0.00 63 MET A C 2
ATOM 2679 O O . MET A 1 63 ? -2.606 4.696 9.091 1.00 0.00 63 MET A O 2
ATOM 2693 N N . GLU A 1 64 ? -0.973 3.358 8.288 1.00 0.00 64 GLU A N 2
ATOM 2694 C CA . GLU A 1 64 ? 0.073 4.354 8.371 1.00 0.00 64 GLU A CA 2
ATOM 2695 C C . GLU A 1 64 ? 0.922 4.283 7.109 1.00 0.00 64 GLU A C 2
ATOM 2696 O O . GLU A 1 64 ? 0.650 3.509 6.185 1.00 0.00 64 GLU A O 2
ATOM 2708 N N . THR A 1 65 ? 1.883 5.189 7.012 1.00 0.00 65 THR A N 2
ATOM 2709 C CA . THR A 1 65 ? 2.801 5.243 5.894 1.00 0.00 65 THR A CA 2
ATOM 2710 C C . THR A 1 65 ? 3.781 4.066 6.003 1.00 0.00 65 THR A C 2
ATOM 2711 O O . THR A 1 65 ? 4.039 3.566 7.101 1.00 0.00 65 THR A O 2
ATOM 2722 N N . GLY A 1 66 ? 4.335 3.629 4.866 1.00 0.00 66 GLY A N 2
ATOM 2723 C CA . GLY A 1 66 ? 5.308 2.547 4.823 1.00 0.00 66 GLY A CA 2
ATOM 2724 C C . GLY A 1 66 ? 4.728 1.272 5.414 1.00 0.00 66 GLY A C 2
ATOM 2725 O O . GLY A 1 66 ? 5.283 0.712 6.352 1.00 0.00 66 GLY A O 2
ATOM 2729 N N . ASP A 1 67 ? 3.603 0.842 4.851 1.00 0.00 67 ASP A N 2
ATOM 2730 C CA . ASP A 1 67 ? 2.889 -0.394 5.150 1.00 0.00 67 ASP A CA 2
ATOM 2731 C C . ASP A 1 67 ? 2.655 -1.083 3.782 1.00 0.00 67 ASP A C 2
ATOM 2732 O O . ASP A 1 67 ? 2.575 -0.370 2.780 1.00 0.00 67 ASP A O 2
ATOM 2741 N N . VAL A 1 68 ? 2.557 -2.416 3.679 1.00 0.00 68 VAL A N 2
ATOM 2742 C CA . VAL A 1 68 ? 2.510 -3.186 2.419 1.00 0.00 68 VAL A CA 2
ATOM 2743 C C . VAL A 1 68 ? 1.068 -3.589 2.115 1.00 0.00 68 VAL A C 2
ATOM 2744 O O . VAL A 1 68 ? 0.428 -4.198 2.965 1.00 0.00 68 VAL A O 2
ATOM 2757 N N . ILE A 1 69 ? 0.555 -3.292 0.917 1.00 0.00 69 ILE A N 2
ATOM 2758 C CA . ILE A 1 69 ? -0.759 -3.712 0.455 1.00 0.00 69 ILE A CA 2
ATOM 2759 C C . ILE A 1 69 ? -0.699 -5.193 0.101 1.00 0.00 69 ILE A C 2
ATOM 2760 O O . ILE A 1 69 ? 0.160 -5.635 -0.669 1.00 0.00 69 ILE A O 2
ATOM 2776 N N . VAL A 1 70 ? -1.670 -5.919 0.643 1.00 0.00 70 VAL A N 2
ATOM 2777 C CA . VAL A 1 70 ? -1.916 -7.325 0.384 1.00 0.00 70 VAL A CA 2
ATOM 2778 C C . VAL A 1 70 ? -3.162 -7.465 -0.501 1.00 0.00 70 VAL A C 2
ATOM 2779 O O . VAL A 1 70 ? -3.076 -7.969 -1.623 1.00 0.00 70 VAL A O 2
ATOM 2792 N N . TYR A 1 71 ? -4.318 -7.018 -0.003 1.00 0.00 71 TYR A N 2
ATOM 2793 C CA . TYR A 1 71 ? -5.605 -7.140 -0.674 1.00 0.00 71 TYR A CA 2
ATOM 2794 C C . TYR A 1 71 ? -6.282 -5.775 -0.713 1.00 0.00 71 TYR A C 2
ATOM 2795 O O . TYR A 1 71 ? -6.019 -4.920 0.141 1.00 0.00 71 TYR A O 2
ATOM 2813 N N . ILE A 1 72 ? -7.206 -5.616 -1.658 1.00 0.00 72 ILE A N 2
ATOM 2814 C CA . ILE A 1 72 ? -8.132 -4.500 -1.756 1.00 0.00 72 ILE A CA 2
ATOM 2815 C C . ILE A 1 72 ? -9.504 -5.156 -1.898 1.00 0.00 72 ILE A C 2
ATOM 2816 O O . ILE A 1 72 ? -9.737 -5.896 -2.854 1.00 0.00 72 ILE A O 2
ATOM 2832 N N . ASN A 1 73 ? -10.379 -4.916 -0.918 1.00 0.00 73 ASN A N 2
ATOM 2833 C CA . ASN A 1 73 ? -11.593 -5.656 -0.579 1.00 0.00 73 ASN A CA 2
ATOM 2834 C C . ASN A 1 73 ? -11.349 -7.161 -0.518 1.00 0.00 73 ASN A C 2
ATOM 2835 O O . ASN A 1 73 ? -11.157 -7.722 0.558 1.00 0.00 73 ASN A O 2
ATOM 2846 N N . GLU A 1 74 ? -11.381 -7.806 -1.676 1.00 0.00 74 GLU A N 2
ATOM 2847 C CA . GLU A 1 74 ? -11.376 -9.247 -1.838 1.00 0.00 74 GLU A CA 2
ATOM 2848 C C . GLU A 1 74 ? -10.559 -9.662 -3.069 1.00 0.00 74 GLU A C 2
ATOM 2849 O O . GLU A 1 74 ? -10.642 -10.811 -3.500 1.00 0.00 74 GLU A O 2
ATOM 2861 N N . VAL A 1 75 ? -9.763 -8.743 -3.631 1.00 0.00 75 VAL A N 2
ATOM 2862 C CA . VAL A 1 75 ? -8.809 -9.008 -4.697 1.00 0.00 75 VAL A CA 2
ATOM 2863 C C . VAL A 1 75 ? -7.425 -9.018 -4.049 1.00 0.00 75 VAL A C 2
ATOM 2864 O O . VAL A 1 75 ? -7.014 -8.028 -3.438 1.00 0.00 75 VAL A O 2
ATOM 2877 N N . CYS A 1 76 ? -6.708 -10.135 -4.162 1.00 0.00 76 CYS A N 2
ATOM 2878 C CA . CYS A 1 76 ? -5.298 -10.237 -3.811 1.00 0.00 76 CYS A CA 2
ATOM 2879 C C . CYS A 1 76 ? -4.495 -9.434 -4.828 1.00 0.00 76 CYS A C 2
ATOM 2880 O O . CYS A 1 76 ? -4.311 -9.886 -5.960 1.00 0.00 76 CYS A O 2
ATOM 2888 N N . VAL A 1 77 ? -4.011 -8.258 -4.445 1.00 0.00 77 VAL A N 2
ATOM 2889 C CA . VAL A 1 77 ? -3.243 -7.382 -5.326 1.00 0.00 77 VAL A CA 2
ATOM 2890 C C . VAL A 1 77 ? -1.740 -7.470 -5.048 1.00 0.00 77 VAL A C 2
ATOM 2891 O O . VAL A 1 77 ? -0.961 -6.757 -5.663 1.00 0.00 77 VAL A O 2
ATOM 2904 N N . LEU A 1 78 ? -1.317 -8.343 -4.135 1.00 0.00 78 LEU A N 2
ATOM 2905 C CA . LEU A 1 78 ? 0.070 -8.522 -3.712 1.00 0.00 78 LEU A CA 2
ATOM 2906 C C . LEU A 1 78 ? 1.043 -8.890 -4.827 1.00 0.00 78 LEU A C 2
ATOM 2907 O O . LEU A 1 78 ? 2.247 -8.752 -4.629 1.00 0.00 78 LEU A O 2
ATOM 2923 N N . GLY A 1 79 ? 0.531 -9.357 -5.962 1.00 0.00 79 GLY A N 2
ATOM 2924 C CA . GLY A 1 79 ? 1.253 -9.578 -7.197 1.00 0.00 79 GLY A CA 2
ATOM 2925 C C . GLY A 1 79 ? 0.454 -8.982 -8.354 1.00 0.00 79 GLY A C 2
ATOM 2926 O O . GLY A 1 79 ? 0.369 -9.611 -9.407 1.00 0.00 79 GLY A O 2
ATOM 2930 N N . HIS A 1 80 ? -0.231 -7.852 -8.137 1.00 0.00 80 HIS A N 2
ATOM 2931 C CA . HIS A 1 80 ? -0.699 -6.967 -9.199 1.00 0.00 80 HIS A CA 2
ATOM 2932 C C . HIS A 1 80 ? 0.227 -5.746 -9.260 1.00 0.00 80 HIS A C 2
ATOM 2933 O O . HIS A 1 80 ? 0.995 -5.482 -8.339 1.00 0.00 80 HIS A O 2
ATOM 2947 N N . THR A 1 81 ? 0.138 -4.981 -10.345 1.00 0.00 81 THR A N 2
ATOM 2948 C CA . THR A 1 81 ? 0.924 -3.774 -10.556 1.00 0.00 81 THR A CA 2
ATOM 2949 C C . THR A 1 81 ? 0.178 -2.566 -9.970 1.00 0.00 81 THR A C 2
ATOM 2950 O O . THR A 1 81 ? -1.047 -2.579 -9.797 1.00 0.00 81 THR A O 2
ATOM 2961 N N . HIS A 1 82 ? 0.923 -1.479 -9.747 1.00 0.00 82 HIS A N 2
ATOM 2962 C CA . HIS A 1 82 ? 0.411 -0.152 -9.442 1.00 0.00 82 HIS A CA 2
ATOM 2963 C C . HIS A 1 82 ? -0.467 0.399 -10.576 1.00 0.00 82 HIS A C 2
ATOM 2964 O O . HIS A 1 82 ? -1.221 1.340 -10.343 1.00 0.00 82 HIS A O 2
ATOM 2978 N N . ALA A 1 83 ? -0.454 -0.175 -11.784 1.00 0.00 83 ALA A N 2
ATOM 2979 C CA . ALA A 1 83 ? -1.458 0.128 -12.800 1.00 0.00 83 ALA A CA 2
ATOM 2980 C C . ALA A 1 83 ? -2.830 -0.350 -12.320 1.00 0.00 83 ALA A C 2
ATOM 2981 O O . ALA A 1 83 ? -3.690 0.490 -12.036 1.00 0.00 83 ALA A O 2
ATOM 2988 N N . ASP A 1 84 ? -3.032 -1.667 -12.204 1.00 0.00 84 ASP A N 2
ATOM 2989 C CA . ASP A 1 84 ? -4.306 -2.254 -11.784 1.00 0.00 84 ASP A CA 2
ATOM 2990 C C . ASP A 1 84 ? -4.747 -1.699 -10.430 1.00 0.00 84 ASP A C 2
ATOM 2991 O O . ASP A 1 84 ? -5.880 -1.273 -10.264 1.00 0.00 84 ASP A O 2
ATOM 3000 N N . VAL A 1 85 ? -3.851 -1.614 -9.456 1.00 0.00 85 VAL A N 2
ATOM 3001 C CA . VAL A 1 85 ? -4.165 -1.126 -8.116 1.00 0.00 85 VAL A CA 2
ATOM 3002 C C . VAL A 1 85 ? -4.612 0.331 -8.144 1.00 0.00 85 VAL A C 2
ATOM 3003 O O . VAL A 1 85 ? -5.607 0.670 -7.499 1.00 0.00 85 VAL A O 2
ATOM 3016 N N . VAL A 1 86 ? -3.976 1.201 -8.927 1.00 0.00 86 VAL A N 2
ATOM 3017 C CA . VAL A 1 86 ? -4.501 2.551 -9.072 1.00 0.00 86 VAL A CA 2
ATOM 3018 C C . VAL A 1 86 ? -5.859 2.505 -9.786 1.00 0.00 86 VAL A C 2
ATOM 3019 O O . VAL A 1 86 ? -6.754 3.249 -9.379 1.00 0.00 86 VAL A O 2
ATOM 3032 N N . LYS A 1 87 ? -6.076 1.627 -10.779 1.00 0.00 87 LYS A N 2
ATOM 3033 C CA . LYS A 1 87 ? -7.388 1.560 -11.441 1.00 0.00 87 LYS A CA 2
ATOM 3034 C C . LYS A 1 87 ? -8.457 1.144 -10.436 1.00 0.00 87 LYS A C 2
ATOM 3035 O O . LYS A 1 87 ? -9.557 1.696 -10.439 1.00 0.00 87 LYS A O 2
ATOM 3054 N N . LEU A 1 88 ? -8.121 0.216 -9.546 1.00 0.00 88 LEU A N 2
ATOM 3055 C CA . LEU A 1 88 ? -8.973 -0.287 -8.487 1.00 0.00 88 LEU A CA 2
ATOM 3056 C C . LEU A 1 88 ? -9.370 0.889 -7.596 1.00 0.00 88 LEU A C 2
ATOM 3057 O O . LEU A 1 88 ? -10.565 1.121 -7.407 1.00 0.00 88 LEU A O 2
ATOM 3073 N N . PHE A 1 89 ? -8.416 1.694 -7.123 1.00 0.00 89 PHE A N 2
ATOM 3074 C CA . PHE A 1 89 ? -8.715 2.830 -6.248 1.00 0.00 89 PHE A CA 2
ATOM 3075 C C . PHE A 1 89 ? -9.517 3.922 -6.960 1.00 0.00 89 PHE A C 2
ATOM 3076 O O . PHE A 1 89 ? -10.450 4.497 -6.387 1.00 0.00 89 PHE A O 2
ATOM 3093 N N . GLN A 1 90 ? -9.163 4.242 -8.205 1.00 0.00 90 GLN A N 2
ATOM 3094 C CA . GLN A 1 90 ? -9.848 5.283 -8.951 1.00 0.00 90 GLN A CA 2
ATOM 3095 C C . GLN A 1 90 ? -11.274 4.861 -9.296 1.00 0.00 90 GLN A C 2
ATOM 3096 O O . GLN A 1 90 ? -12.152 5.727 -9.334 1.00 0.00 90 GLN A O 2
ATOM 3110 N N . SER A 1 91 ? -11.529 3.565 -9.490 1.00 0.00 91 SER A N 2
ATOM 3111 C CA . SER A 1 91 ? -12.850 3.046 -9.823 1.00 0.00 91 SER A CA 2
ATOM 3112 C C . SER A 1 91 ? -13.862 3.129 -8.673 1.00 0.00 91 SER A C 2
ATOM 3113 O O . SER A 1 91 ? -15.013 2.763 -8.880 1.00 0.00 91 SER A O 2
ATOM 3121 N N . VAL A 1 92 ? -13.471 3.599 -7.483 1.00 0.00 92 VAL A N 2
ATOM 3122 C CA . VAL A 1 92 ? -14.389 3.786 -6.365 1.00 0.00 92 VAL A CA 2
ATOM 3123 C C . VAL A 1 92 ? -15.050 5.166 -6.552 1.00 0.00 92 VAL A C 2
ATOM 3124 O O . VAL A 1 92 ? -14.331 6.178 -6.529 1.00 0.00 92 VAL A O 2
ATOM 3137 N N . PRO A 1 93 ? -16.371 5.265 -6.790 1.00 0.00 93 PRO A N 2
ATOM 3138 C CA . PRO A 1 93 ? -17.092 6.534 -6.765 1.00 0.00 93 PRO A CA 2
ATOM 3139 C C . PRO A 1 93 ? -17.388 6.971 -5.316 1.00 0.00 93 PRO A C 2
ATOM 3140 O O . PRO A 1 93 ? -17.026 6.287 -4.355 1.00 0.00 93 PRO A O 2
ATOM 3151 N N . ILE A 1 94 ? -18.029 8.130 -5.149 1.00 0.00 94 ILE A N 2
ATOM 3152 C CA . ILE A 1 94 ? -18.433 8.677 -3.852 1.00 0.00 94 ILE A CA 2
ATOM 3153 C C . ILE A 1 94 ? -19.432 7.721 -3.193 1.00 0.00 94 ILE A C 2
ATOM 3154 O O . ILE A 1 94 ? -20.161 6.986 -3.870 1.00 0.00 94 ILE A O 2
ATOM 3170 N N . GLY A 1 95 ? -19.456 7.734 -1.860 1.00 0.00 95 GLY A N 2
ATOM 3171 C CA . GLY A 1 95 ? -20.361 6.937 -1.050 1.00 0.00 95 GLY A CA 2
ATOM 3172 C C . GLY A 1 95 ? -19.811 5.545 -0.786 1.00 0.00 95 GLY A C 2
ATOM 3173 O O . GLY A 1 95 ? -20.139 4.940 0.237 1.00 0.00 95 GLY A O 2
ATOM 3177 N N . GLN A 1 96 ? -18.948 5.029 -1.658 1.00 0.00 96 GLN A N 2
ATOM 3178 C CA . GLN A 1 96 ? -18.543 3.640 -1.547 1.00 0.00 96 GLN A CA 2
ATOM 3179 C C . GLN A 1 96 ? -17.403 3.528 -0.550 1.00 0.00 96 GLN A C 2
ATOM 3180 O O . GLN A 1 96 ? -16.522 4.388 -0.484 1.00 0.00 96 GLN A O 2
ATOM 3194 N N . SER A 1 97 ? -17.427 2.454 0.225 1.00 0.00 97 SER A N 2
ATOM 3195 C CA . SER A 1 97 ? -16.396 2.062 1.148 1.00 0.00 97 SER A CA 2
ATOM 3196 C C . SER A 1 97 ? -15.728 0.807 0.610 1.00 0.00 97 SER A C 2
ATOM 3197 O O . SER A 1 97 ? -16.349 0.036 -0.128 1.00 0.00 97 SER A O 2
ATOM 3205 N N . VAL A 1 98 ? -14.449 0.639 0.933 1.00 0.00 98 VAL A N 2
ATOM 3206 C CA . VAL A 1 98 ? -13.641 -0.481 0.484 1.00 0.00 98 VAL A CA 2
ATOM 3207 C C . VAL A 1 98 ? -12.745 -0.889 1.649 1.00 0.00 98 VAL A C 2
ATOM 3208 O O . VAL A 1 98 ? -12.262 -0.027 2.391 1.00 0.00 98 VAL A O 2
ATOM 3221 N N . ASN A 1 99 ? -12.550 -2.194 1.819 1.00 0.00 99 ASN A N 2
ATOM 3222 C CA . ASN A 1 99 ? -11.616 -2.765 2.779 1.00 0.00 99 ASN A CA 2
ATOM 3223 C C . ASN A 1 99 ? -10.239 -2.791 2.143 1.00 0.00 99 ASN A C 2
ATOM 3224 O O . ASN A 1 99 ? -10.104 -2.829 0.917 1.00 0.00 99 ASN A O 2
ATOM 3235 N N . LEU A 1 100 ? -9.214 -2.801 2.984 1.00 0.00 100 LEU A N 2
ATOM 3236 C CA . LEU A 1 100 ? -7.808 -2.860 2.611 1.00 0.00 100 LEU A CA 2
ATOM 3237 C C . LEU A 1 100 ? -7.148 -3.747 3.666 1.00 0.00 100 LEU A C 2
ATOM 3238 O O . LEU A 1 100 ? -7.625 -3.756 4.801 1.00 0.00 100 LEU A O 2
ATOM 3254 N N . VAL A 1 101 ? -6.081 -4.475 3.327 1.00 0.00 101 VAL A N 2
ATOM 3255 C CA . VAL A 1 101 ? -5.336 -5.304 4.280 1.00 0.00 101 VAL A CA 2
ATOM 3256 C C . VAL A 1 101 ? -3.865 -4.984 4.098 1.00 0.00 101 VAL A C 2
ATOM 3257 O O . VAL A 1 101 ? -3.379 -5.083 2.964 1.00 0.00 101 VAL A O 2
ATOM 3270 N N . LEU A 1 102 ? -3.175 -4.627 5.186 1.00 0.00 102 LEU A N 2
ATOM 3271 C CA . LEU A 1 102 ? -1.738 -4.374 5.178 1.00 0.00 102 LEU A CA 2
ATOM 3272 C C . LEU A 1 102 ? -1.021 -5.343 6.134 1.00 0.00 102 LEU A C 2
ATOM 3273 O O . LEU A 1 102 ? -1.678 -6.056 6.899 1.00 0.00 102 LEU A O 2
ATOM 3289 N N . CYS A 1 103 ? 0.317 -5.394 6.089 1.00 0.00 103 CYS A N 2
ATOM 3290 C CA . CYS A 1 103 ? 1.138 -6.219 6.994 1.00 0.00 103 CYS A CA 2
ATOM 3291 C C . CYS A 1 103 ? 2.316 -5.416 7.562 1.00 0.00 103 CYS A C 2
ATOM 3292 O O . CYS A 1 103 ? 3.218 -4.993 6.831 1.00 0.00 103 CYS A O 2
ATOM 3300 N N . ARG A 1 104 ? 2.357 -5.235 8.880 1.00 0.00 104 ARG A N 2
ATOM 3301 C CA . ARG A 1 104 ? 3.213 -4.258 9.538 1.00 0.00 104 ARG A CA 2
ATOM 3302 C C . ARG A 1 104 ? 4.593 -4.843 9.779 1.00 0.00 104 ARG A C 2
ATOM 3303 O O . ARG A 1 104 ? 4.697 -5.997 10.206 1.00 0.00 104 ARG A O 2
ATOM 3324 N N . GLY A 1 105 ? 5.644 -4.048 9.570 1.00 0.00 105 GLY A N 2
ATOM 3325 C CA . GLY A 1 105 ? 7.028 -4.442 9.824 1.00 0.00 105 GLY A CA 2
ATOM 3326 C C . GLY A 1 105 ? 7.904 -4.441 8.571 1.00 0.00 105 GLY A C 2
ATOM 3327 O O . GLY A 1 105 ? 9.108 -4.669 8.683 1.00 0.00 105 GLY A O 2
ATOM 3331 N N . TYR A 1 106 ? 7.347 -4.192 7.382 1.00 0.00 106 TYR A N 2
ATOM 3332 C CA . TYR A 1 106 ? 8.124 -3.829 6.201 1.00 0.00 106 TYR A CA 2
ATOM 3333 C C . TYR A 1 106 ? 8.275 -2.310 6.199 1.00 0.00 106 TYR A C 2
ATOM 3334 O O . TYR A 1 106 ? 7.249 -1.635 6.153 1.00 0.00 106 TYR A O 2
ATOM 3352 N N . PRO A 1 107 ? 9.502 -1.762 6.280 1.00 0.00 107 PRO A N 2
ATOM 3353 C CA . PRO A 1 107 ? 9.718 -0.322 6.297 1.00 0.00 107 PRO A CA 2
ATOM 3354 C C . PRO A 1 107 ? 9.344 0.320 4.966 1.00 0.00 107 PRO A C 2
ATOM 3355 O O . PRO A 1 107 ? 9.005 -0.359 3.993 1.00 0.00 107 PRO A O 2
ATOM 3366 N N . LEU A 1 108 ? 9.460 1.645 4.923 1.00 0.00 108 LEU A N 2
ATOM 3367 C CA . LEU A 1 108 ? 9.289 2.425 3.704 1.00 0.00 108 LEU A CA 2
ATOM 3368 C C . LEU A 1 108 ? 10.214 1.907 2.598 1.00 0.00 108 LEU A C 2
ATOM 3369 O O . LEU A 1 108 ? 11.331 1.467 2.888 1.00 0.00 108 LEU A O 2
ATOM 3385 N N . PRO A 1 109 ? 9.809 2.017 1.325 1.00 0.00 109 PRO A N 2
ATOM 3386 C CA . PRO A 1 109 ? 10.696 1.810 0.204 1.00 0.00 109 PRO A CA 2
ATOM 3387 C C . PRO A 1 109 ? 11.697 2.959 0.199 1.00 0.00 109 PRO A C 2
ATOM 3388 O O . PRO A 1 109 ? 11.322 4.140 0.229 1.00 0.00 109 PRO A O 2
ATOM 3399 N N . PHE A 1 110 ? 12.976 2.595 0.186 1.00 0.00 110 PHE A N 2
ATOM 3400 C CA . PHE A 1 110 ? 14.045 3.509 -0.160 1.00 0.00 110 PHE A CA 2
ATOM 3401 C C . PHE A 1 110 ? 13.869 3.867 -1.636 1.00 0.00 110 PHE A C 2
ATOM 3402 O O . PHE A 1 110 ? 13.601 2.979 -2.448 1.00 0.00 110 PHE A O 2
ATOM 3419 N N . ASP A 1 111 ? 13.994 5.153 -1.975 1.00 0.00 111 ASP A N 2
ATOM 3420 C CA . ASP A 1 111 ? 13.840 5.664 -3.336 1.00 0.00 111 ASP A CA 2
ATOM 3421 C C . ASP A 1 111 ? 15.169 6.312 -3.730 1.00 0.00 111 ASP A C 2
ATOM 3422 O O . ASP A 1 111 ? 15.366 7.494 -3.447 1.00 0.00 111 ASP A O 2
ATOM 3431 N N . PRO A 1 112 ? 16.105 5.599 -4.372 1.00 0.00 112 PRO A N 2
ATOM 3432 C CA . PRO A 1 112 ? 17.379 6.188 -4.785 1.00 0.00 112 PRO A CA 2
ATOM 3433 C C . PRO A 1 112 ? 17.224 7.282 -5.859 1.00 0.00 112 PRO A C 2
ATOM 3434 O O . PRO A 1 112 ? 18.151 8.065 -6.085 1.00 0.00 112 PRO A O 2
ATOM 3445 N N . GLU A 1 113 ? 16.070 7.340 -6.527 1.00 0.00 113 GLU A N 2
ATOM 3446 C CA . GLU A 1 113 ? 15.726 8.327 -7.541 1.00 0.00 113 GLU A CA 2
ATOM 3447 C C . GLU A 1 113 ? 15.756 9.748 -6.961 1.00 0.00 113 GLU A C 2
ATOM 3448 O O . GLU A 1 113 ? 16.335 10.642 -7.578 1.00 0.00 113 GLU A O 2
ATOM 3460 N N . ASP A 1 114 ? 15.193 9.926 -5.760 1.00 0.00 114 ASP A N 2
ATOM 3461 C CA . ASP A 1 114 ? 15.055 11.153 -4.967 1.00 0.00 114 ASP A CA 2
ATOM 3462 C C . ASP A 1 114 ? 14.818 12.431 -5.792 1.00 0.00 114 ASP A C 2
ATOM 3463 O O . ASP A 1 114 ? 15.784 13.106 -6.170 1.00 0.00 114 ASP A O 2
ATOM 3472 N N . PRO A 1 115 ? 13.553 12.839 -6.036 1.00 0.00 115 PRO A N 2
ATOM 3473 C CA . PRO A 1 115 ? 13.240 14.006 -6.866 1.00 0.00 115 PRO A CA 2
ATOM 3474 C C . PRO A 1 115 ? 13.685 15.356 -6.285 1.00 0.00 115 PRO A C 2
ATOM 3475 O O . PRO A 1 115 ? 13.635 16.339 -7.020 1.00 0.00 115 PRO A O 2
ATOM 3486 N N . ALA A 1 116 ? 14.152 15.401 -5.031 1.00 0.00 116 ALA A N 2
ATOM 3487 C CA . ALA A 1 116 ? 14.841 16.488 -4.329 1.00 0.00 116 ALA A CA 2
ATOM 3488 C C . ALA A 1 116 ? 14.704 16.247 -2.832 1.00 0.00 116 ALA A C 2
ATOM 3489 O O . ALA A 1 116 ? 15.706 16.018 -2.150 1.00 0.00 116 ALA A O 2
ATOM 3496 N N . ASN A 1 117 ? 13.453 16.270 -2.357 1.00 0.00 117 ASN A N 2
ATOM 3497 C CA . ASN A 1 117 ? 13.004 16.286 -0.965 1.00 0.00 117 ASN A CA 2
ATOM 3498 C C . ASN A 1 117 ? 13.347 17.624 -0.317 1.00 0.00 117 ASN A C 2
ATOM 3499 O O . ASN A 1 117 ? 14.213 18.365 -0.794 1.00 0.00 117 ASN A O 2
ATOM 3510 N N . SER A 1 118 ? 12.708 17.939 0.807 1.00 0.00 118 SER A N 2
ATOM 3511 C CA . SER A 1 118 ? 13.179 18.977 1.708 1.00 0.00 118 SER A CA 2
ATOM 3512 C C . SER A 1 118 ? 12.583 18.762 3.097 1.00 0.00 118 SER A C 2
ATOM 3513 O O . SER A 1 118 ? 11.514 18.168 3.243 1.00 0.00 118 SER A O 2
ATOM 3521 N N . GLY A 1 119 ? 13.232 19.322 4.110 1.00 0.00 119 GLY A N 2
ATOM 3522 C CA . GLY A 1 119 ? 12.851 19.186 5.502 1.00 0.00 119 GLY A CA 2
ATOM 3523 C C . GLY A 1 119 ? 13.777 18.169 6.178 1.00 0.00 119 GLY A C 2
ATOM 3524 O O . GLY A 1 119 ? 14.136 17.169 5.548 1.00 0.00 119 GLY A O 2
ATOM 3528 N N . PRO A 1 120 ? 14.198 18.413 7.430 1.00 0.00 120 PRO A N 2
ATOM 3529 C CA . PRO A 1 120 ? 15.084 17.532 8.179 1.00 0.00 120 PRO A CA 2
ATOM 3530 C C . PRO A 1 120 ? 14.340 16.278 8.662 1.00 0.00 120 PRO A C 2
ATOM 3531 O O . PRO A 1 120 ? 13.189 16.036 8.296 1.00 0.00 120 PRO A O 2
ATOM 3542 N N . SER A 1 121 ? 15.000 15.484 9.505 1.00 0.00 121 SER A N 2
ATOM 3543 C CA . SER A 1 121 ? 14.426 14.358 10.220 1.00 0.00 121 SER A CA 2
ATOM 3544 C C . SER A 1 121 ? 13.364 14.840 11.214 1.00 0.00 121 SER A C 2
ATOM 3545 O O . SER A 1 121 ? 13.644 15.001 12.404 1.00 0.00 121 SER A O 2
ATOM 3553 N N . SER A 1 122 ? 12.145 15.093 10.753 1.00 0.00 122 SER A N 2
ATOM 3554 C CA . SER A 1 122 ? 11.045 15.520 11.601 1.00 0.00 122 SER A CA 2
ATOM 3555 C C . SER A 1 122 ? 9.730 14.954 11.071 1.00 0.00 122 SER A C 2
ATOM 3556 O O . SER A 1 122 ? 9.690 14.250 10.056 1.00 0.00 122 SER A O 2
ATOM 3564 N N . GLY A 1 123 ? 8.647 15.270 11.768 1.00 0.00 123 GLY A N 2
ATOM 3565 C CA . GLY A 1 123 ? 7.278 15.170 11.308 1.00 0.00 123 GLY A CA 2
ATOM 3566 C C . GLY A 1 123 ? 6.512 16.153 12.157 1.00 0.00 123 GLY A C 2
ATOM 3567 O O . GLY A 1 123 ? 5.424 15.805 12.651 1.00 0.00 123 GLY A O 2
ATOM 3571 N N . GLY A 1 1 ? 12.733 -5.894 15.796 1.00 0.00 1 GLY A N 3
ATOM 3572 C CA . GLY A 1 1 ? 13.623 -7.008 15.434 1.00 0.00 1 GLY A CA 3
ATOM 3573 C C . GLY A 1 1 ? 14.043 -6.891 13.977 1.00 0.00 1 GLY A C 3
ATOM 3574 O O . GLY A 1 1 ? 13.329 -6.275 13.186 1.00 0.00 1 GLY A O 3
ATOM 3578 N N . SER A 1 2 ? 15.218 -7.429 13.639 1.00 0.00 2 SER A N 3
ATOM 3579 C CA . SER A 1 2 ? 15.925 -7.211 12.380 1.00 0.00 2 SER A CA 3
ATOM 3580 C C . SER A 1 2 ? 15.040 -7.463 11.159 1.00 0.00 2 SER A C 3
ATOM 3581 O O . SER A 1 2 ? 14.259 -8.418 11.135 1.00 0.00 2 SER A O 3
ATOM 3589 N N . SER A 1 3 ? 15.225 -6.644 10.120 1.00 0.00 3 SER A N 3
ATOM 3590 C CA . SER A 1 3 ? 14.762 -6.972 8.780 1.00 0.00 3 SER A CA 3
ATOM 3591 C C . SER A 1 3 ? 15.443 -8.263 8.308 1.00 0.00 3 SER A C 3
ATOM 3592 O O . SER A 1 3 ? 16.471 -8.680 8.854 1.00 0.00 3 SER A O 3
ATOM 3600 N N . GLY A 1 4 ? 14.864 -8.917 7.306 1.00 0.00 4 GLY A N 3
ATOM 3601 C CA . GLY A 1 4 ? 15.215 -10.272 6.925 1.00 0.00 4 GLY A CA 3
ATOM 3602 C C . GLY A 1 4 ? 13.980 -10.979 6.388 1.00 0.00 4 GLY A C 3
ATOM 3603 O O . GLY A 1 4 ? 12.947 -10.341 6.145 1.00 0.00 4 GLY A O 3
ATOM 3607 N N . SER A 1 5 ? 14.113 -12.295 6.222 1.00 0.00 5 SER A N 3
ATOM 3608 C CA . SER A 1 5 ? 13.207 -13.195 5.530 1.00 0.00 5 SER A CA 3
ATOM 3609 C C . SER A 1 5 ? 13.179 -12.857 4.036 1.00 0.00 5 SER A C 3
ATOM 3610 O O . SER A 1 5 ? 12.714 -11.790 3.620 1.00 0.00 5 SER A O 3
ATOM 3618 N N . SER A 1 6 ? 13.701 -13.772 3.231 1.00 0.00 6 SER A N 3
ATOM 3619 C CA . SER A 1 6 ? 13.742 -13.723 1.778 1.00 0.00 6 SER A CA 3
ATOM 3620 C C . SER A 1 6 ? 13.096 -15.007 1.241 1.00 0.00 6 SER A C 3
ATOM 3621 O O . SER A 1 6 ? 12.910 -15.963 2.000 1.00 0.00 6 SER A O 3
ATOM 3629 N N . GLY A 1 7 ? 12.744 -15.054 -0.041 1.00 0.00 7 GLY A N 3
ATOM 3630 C CA . GLY A 1 7 ? 12.008 -16.170 -0.622 1.00 0.00 7 GLY A CA 3
ATOM 3631 C C . GLY A 1 7 ? 12.024 -16.081 -2.138 1.00 0.00 7 GLY A C 3
ATOM 3632 O O . GLY A 1 7 ? 12.884 -15.393 -2.695 1.00 0.00 7 GLY A O 3
ATOM 3636 N N . LEU A 1 8 ? 11.100 -16.790 -2.787 1.00 0.00 8 LEU A N 3
ATOM 3637 C CA . LEU A 1 8 ? 10.866 -16.724 -4.225 1.00 0.00 8 LEU A CA 3
ATOM 3638 C C . LEU A 1 8 ? 9.384 -16.389 -4.431 1.00 0.00 8 LEU A C 3
ATOM 3639 O O . LEU A 1 8 ? 8.575 -17.246 -4.800 1.00 0.00 8 LEU A O 3
ATOM 3655 N N . PHE A 1 9 ? 9.044 -15.135 -4.129 1.00 0.00 9 PHE A N 3
ATOM 3656 C CA . PHE A 1 9 ? 7.743 -14.511 -3.983 1.00 0.00 9 PHE A CA 3
ATOM 3657 C C . PHE A 1 9 ? 6.795 -15.243 -3.014 1.00 0.00 9 PHE A C 3
ATOM 3658 O O . PHE A 1 9 ? 7.028 -16.375 -2.583 1.00 0.00 9 PHE A O 3
ATOM 3675 N N . THR A 1 10 ? 5.723 -14.562 -2.610 1.00 0.00 10 THR A N 3
ATOM 3676 C CA . THR A 1 10 ? 4.752 -15.024 -1.633 1.00 0.00 10 THR A CA 3
ATOM 3677 C C . THR A 1 10 ? 3.701 -15.956 -2.258 1.00 0.00 10 THR A C 3
ATOM 3678 O O . THR A 1 10 ? 3.969 -17.148 -2.404 1.00 0.00 10 THR A O 3
ATOM 3689 N N . ARG A 1 11 ? 2.522 -15.394 -2.564 1.00 0.00 11 ARG A N 3
ATOM 3690 C CA . ARG A 1 11 ? 1.301 -15.810 -3.265 1.00 0.00 11 ARG A CA 3
ATOM 3691 C C . ARG A 1 11 ? 0.053 -15.811 -2.395 1.00 0.00 11 ARG A C 3
ATOM 3692 O O . ARG A 1 11 ? -1.015 -15.543 -2.940 1.00 0.00 11 ARG A O 3
ATOM 3713 N N . ASP A 1 12 ? 0.158 -16.093 -1.098 1.00 0.00 12 ASP A N 3
ATOM 3714 C CA . ASP A 1 12 ? -1.018 -16.259 -0.227 1.00 0.00 12 ASP A CA 3
ATOM 3715 C C . ASP A 1 12 ? -0.952 -15.340 0.995 1.00 0.00 12 ASP A C 3
ATOM 3716 O O . ASP A 1 12 ? -1.668 -15.512 1.978 1.00 0.00 12 ASP A O 3
ATOM 3725 N N . ALA A 1 13 ? -0.040 -14.361 0.954 1.00 0.00 13 ALA A N 3
ATOM 3726 C CA . ALA A 1 13 ? 0.269 -13.353 1.966 1.00 0.00 13 ALA A CA 3
ATOM 3727 C C . ALA A 1 13 ? 0.828 -13.894 3.280 1.00 0.00 13 ALA A C 3
ATOM 3728 O O . ALA A 1 13 ? 1.489 -13.148 4.004 1.00 0.00 13 ALA A O 3
ATOM 3735 N N . SER A 1 14 ? 0.627 -15.171 3.597 1.00 0.00 14 SER A N 3
ATOM 3736 C CA . SER A 1 14 ? 0.973 -15.689 4.908 1.00 0.00 14 SER A CA 3
ATOM 3737 C C . SER A 1 14 ? 2.482 -15.628 5.179 1.00 0.00 14 SER A C 3
ATOM 3738 O O . SER A 1 14 ? 2.888 -15.550 6.336 1.00 0.00 14 SER A O 3
ATOM 3746 N N . GLN A 1 15 ? 3.308 -15.570 4.126 1.00 0.00 15 GLN A N 3
ATOM 3747 C CA . GLN A 1 15 ? 4.766 -15.493 4.214 1.00 0.00 15 GLN A CA 3
ATOM 3748 C C . GLN A 1 15 ? 5.279 -14.047 4.073 1.00 0.00 15 GLN A C 3
ATOM 3749 O O . GLN A 1 15 ? 6.447 -13.830 3.730 1.00 0.00 15 GLN A O 3
ATOM 3763 N N . LEU A 1 16 ? 4.425 -13.042 4.314 1.00 0.00 16 LEU A N 3
ATOM 3764 C CA . LEU A 1 16 ? 4.847 -11.662 4.577 1.00 0.00 16 LEU A CA 3
ATOM 3765 C C . LEU A 1 16 ? 5.511 -11.575 5.971 1.00 0.00 16 LEU A C 3
ATOM 3766 O O . LEU A 1 16 ? 6.033 -12.567 6.484 1.00 0.00 16 LEU A O 3
ATOM 3782 N N . LYS A 1 17 ? 5.583 -10.373 6.560 1.00 0.00 17 LYS A N 3
ATOM 3783 C CA . LYS A 1 17 ? 6.225 -10.105 7.847 1.00 0.00 17 LYS A CA 3
ATOM 3784 C C . LYS A 1 17 ? 5.523 -10.825 8.984 1.00 0.00 17 LYS A C 3
ATOM 3785 O O . LYS A 1 17 ? 5.937 -11.921 9.364 1.00 0.00 17 LYS A O 3
ATOM 3804 N N . GLY A 1 18 ? 4.465 -10.215 9.505 1.00 0.00 18 GLY A N 3
ATOM 3805 C CA . GLY A 1 18 ? 3.476 -10.984 10.248 1.00 0.00 18 GLY A CA 3
ATOM 3806 C C . GLY A 1 18 ? 2.388 -10.276 11.022 1.00 0.00 18 GLY A C 3
ATOM 3807 O O . GLY A 1 18 ? 1.410 -10.924 11.396 1.00 0.00 18 GLY A O 3
ATOM 3811 N N . THR A 1 19 ? 2.497 -8.980 11.244 1.00 0.00 19 THR A N 3
ATOM 3812 C CA . THR A 1 19 ? 1.446 -8.217 11.891 1.00 0.00 19 THR A CA 3
ATOM 3813 C C . THR A 1 19 ? 0.504 -7.820 10.754 1.00 0.00 19 THR A C 3
ATOM 3814 O O . THR A 1 19 ? 0.975 -7.330 9.723 1.00 0.00 19 THR A O 3
ATOM 3825 N N . PHE A 1 20 ? -0.787 -8.102 10.886 1.00 0.00 20 PHE A N 3
ATOM 3826 C CA . PHE A 1 20 ? -1.793 -8.005 9.834 1.00 0.00 20 PHE A CA 3
ATOM 3827 C C . PHE A 1 20 ? -2.953 -7.165 10.361 1.00 0.00 20 PHE A C 3
ATOM 3828 O O . PHE A 1 20 ? -3.498 -7.443 11.432 1.00 0.00 20 PHE A O 3
ATOM 3845 N N . LEU A 1 21 ? -3.274 -6.084 9.642 1.00 0.00 21 LEU A N 3
ATOM 3846 C CA . LEU A 1 21 ? -4.243 -5.072 10.012 1.00 0.00 21 LEU A CA 3
ATOM 3847 C C . LEU A 1 21 ? -5.243 -4.940 8.872 1.00 0.00 21 LEU A C 3
ATOM 3848 O O . LEU A 1 21 ? -4.865 -5.116 7.707 1.00 0.00 21 LEU A O 3
ATOM 3864 N N . SER A 1 22 ? -6.454 -4.486 9.172 1.00 0.00 22 SER A N 3
ATOM 3865 C CA . SER A 1 22 ? -7.464 -4.214 8.157 1.00 0.00 22 SER A CA 3
ATOM 3866 C C . SER A 1 22 ? -8.323 -3.019 8.556 1.00 0.00 22 SER A C 3
ATOM 3867 O O . SER A 1 22 ? -8.521 -2.751 9.747 1.00 0.00 22 SER A O 3
ATOM 3875 N N . THR A 1 23 ? -8.867 -2.327 7.561 1.00 0.00 23 THR A N 3
ATOM 3876 C CA . THR A 1 23 ? -9.673 -1.121 7.698 1.00 0.00 23 THR A CA 3
ATOM 3877 C C . THR A 1 23 ? -10.588 -1.021 6.481 1.00 0.00 23 THR A C 3
ATOM 3878 O O . THR A 1 23 ? -10.264 -1.519 5.400 1.00 0.00 23 THR A O 3
ATOM 3889 N N . THR A 1 24 ? -11.678 -0.278 6.632 1.00 0.00 24 THR A N 3
ATOM 3890 C CA . THR A 1 24 ? -12.561 0.146 5.560 1.00 0.00 24 THR A CA 3
ATOM 3891 C C . THR A 1 24 ? -12.718 1.663 5.652 1.00 0.00 24 THR A C 3
ATOM 3892 O O . THR A 1 24 ? -13.214 2.170 6.667 1.00 0.00 24 THR A O 3
ATOM 3903 N N . LEU A 1 25 ? -12.318 2.392 4.603 1.00 0.00 25 LEU A N 3
ATOM 3904 C CA . LEU A 1 25 ? -12.579 3.821 4.493 1.00 0.00 25 LEU A CA 3
ATOM 3905 C C . LEU A 1 25 ? -13.812 3.939 3.608 1.00 0.00 25 LEU A C 3
ATOM 3906 O O . LEU A 1 25 ? -14.009 3.127 2.693 1.00 0.00 25 LEU A O 3
ATOM 3922 N N . LYS A 1 26 ? -14.610 4.985 3.811 1.00 0.00 26 LYS A N 3
ATOM 3923 C CA . LYS A 1 26 ? -15.507 5.452 2.756 1.00 0.00 26 LYS A CA 3
ATOM 3924 C C . LYS A 1 26 ? -14.672 6.356 1.842 1.00 0.00 26 LYS A C 3
ATOM 3925 O O . LYS A 1 26 ? -13.603 6.823 2.240 1.00 0.00 26 LYS A O 3
ATOM 3944 N N . LYS A 1 27 ? -15.080 6.567 0.593 1.00 0.00 27 LYS A N 3
ATOM 3945 C CA . LYS A 1 27 ? -14.396 7.453 -0.347 1.00 0.00 27 LYS A CA 3
ATOM 3946 C C . LYS A 1 27 ? -14.763 8.888 0.037 1.00 0.00 27 LYS A C 3
ATOM 3947 O O . LYS A 1 27 ? -15.856 9.349 -0.312 1.00 0.00 27 LYS A O 3
ATOM 3966 N N . SER A 1 28 ? -13.909 9.589 0.776 1.00 0.00 28 SER A N 3
ATOM 3967 C CA . SER A 1 28 ? -14.312 10.757 1.559 1.00 0.00 28 SER A CA 3
ATOM 3968 C C . SER A 1 28 ? -13.462 11.980 1.230 1.00 0.00 28 SER A C 3
ATOM 3969 O O . SER A 1 28 ? -12.285 11.859 0.907 1.00 0.00 28 SER A O 3
ATOM 3977 N N . ASN A 1 29 ? -14.040 13.168 1.395 1.00 0.00 29 ASN A N 3
ATOM 3978 C CA . ASN A 1 29 ? -13.488 14.489 1.110 1.00 0.00 29 ASN A CA 3
ATOM 3979 C C . ASN A 1 29 ? -13.133 14.626 -0.374 1.00 0.00 29 ASN A C 3
ATOM 3980 O O . ASN A 1 29 ? -13.911 15.216 -1.131 1.00 0.00 29 ASN A O 3
ATOM 3991 N N . MET A 1 30 ? -11.986 14.089 -0.794 1.00 0.00 30 MET A N 3
ATOM 3992 C CA . MET A 1 30 ? -11.496 14.006 -2.165 1.00 0.00 30 MET A CA 3
ATOM 3993 C C . MET A 1 30 ? -10.639 12.737 -2.271 1.00 0.00 30 MET A C 3
ATOM 3994 O O . MET A 1 30 ? -9.411 12.794 -2.373 1.00 0.00 30 MET A O 3
ATOM 4008 N N . GLY A 1 31 ? -11.295 11.577 -2.241 1.00 0.00 31 GLY A N 3
ATOM 4009 C CA . GLY A 1 31 ? -10.638 10.287 -2.4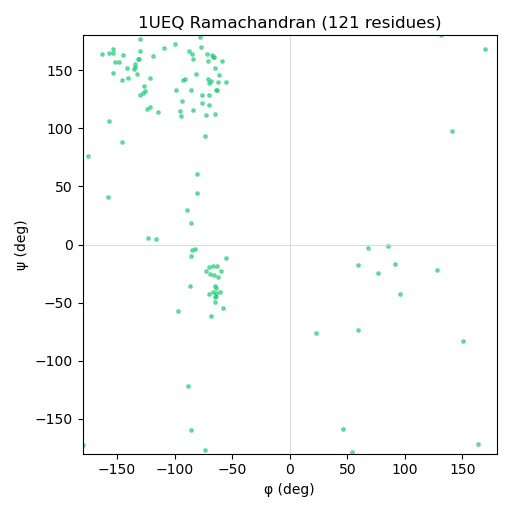12 1.00 0.00 31 GLY A CA 3
ATOM 4010 C C . GLY A 1 31 ? -9.840 9.899 -1.174 1.00 0.00 31 GLY A C 3
ATOM 4011 O O . GLY A 1 31 ? -9.806 10.628 -0.186 1.00 0.00 31 GLY A O 3
ATOM 4015 N N . PHE A 1 32 ? -9.256 8.702 -1.175 1.00 0.00 32 PHE A N 3
ATOM 4016 C CA . PHE A 1 32 ? -8.653 8.176 0.039 1.00 0.00 32 PHE A CA 3
ATOM 4017 C C . PHE A 1 32 ? -7.414 8.994 0.383 1.00 0.00 32 PHE A C 3
ATOM 4018 O O . PHE A 1 32 ? -6.502 9.088 -0.436 1.00 0.00 32 PHE A O 3
ATOM 4035 N N . GLY A 1 33 ? -7.370 9.558 1.592 1.00 0.00 33 GLY A N 3
ATOM 4036 C CA . GLY A 1 33 ? -6.254 10.347 2.101 1.00 0.00 33 GLY A CA 3
ATOM 4037 C C . GLY A 1 33 ? -5.048 9.489 2.482 1.00 0.00 33 GLY A C 3
ATOM 4038 O O . GLY A 1 33 ? -4.518 9.621 3.581 1.00 0.00 33 GLY A O 3
ATOM 4042 N N . PHE A 1 34 ? -4.596 8.626 1.581 1.00 0.00 34 PHE A N 3
ATOM 4043 C CA . PHE A 1 34 ? -3.276 8.017 1.556 1.00 0.00 34 PHE A CA 3
ATOM 4044 C C . PHE A 1 34 ? -2.902 7.862 0.081 1.00 0.00 34 PHE A C 3
ATOM 4045 O O . PHE A 1 34 ? -3.777 7.953 -0.784 1.00 0.00 34 PHE A O 3
ATOM 4062 N N . THR A 1 35 ? -1.636 7.594 -0.236 1.00 0.00 35 THR A N 3
ATOM 4063 C CA . THR A 1 35 ? -1.274 7.148 -1.580 1.00 0.00 35 THR A CA 3
ATOM 4064 C C . THR A 1 35 ? -0.370 5.926 -1.478 1.00 0.00 35 THR A C 3
ATOM 4065 O O . THR A 1 35 ? 0.142 5.618 -0.401 1.00 0.00 35 THR A O 3
ATOM 4076 N N . ILE A 1 36 ? -0.168 5.223 -2.589 1.00 0.00 36 ILE A N 3
ATOM 4077 C CA . ILE A 1 36 ? 0.517 3.949 -2.674 1.00 0.00 36 ILE A CA 3
ATOM 4078 C C . ILE A 1 36 ? 1.704 4.128 -3.633 1.00 0.00 36 ILE A C 3
ATOM 4079 O O . ILE A 1 36 ? 1.762 5.105 -4.388 1.00 0.00 36 ILE A O 3
ATOM 4095 N N . ILE A 1 37 ? 2.675 3.224 -3.568 1.00 0.00 37 ILE A N 3
ATOM 4096 C CA . ILE A 1 37 ? 3.812 3.100 -4.468 1.00 0.00 37 ILE A CA 3
ATOM 4097 C C . ILE A 1 37 ? 3.916 1.620 -4.844 1.00 0.00 37 ILE A C 3
ATOM 4098 O O . ILE A 1 37 ? 3.516 0.751 -4.061 1.00 0.00 37 ILE A O 3
ATOM 4114 N N . GLY A 1 38 ? 4.424 1.358 -6.046 1.00 0.00 38 GLY A N 3
ATOM 4115 C CA . GLY A 1 38 ? 4.643 0.038 -6.623 1.00 0.00 38 GLY A CA 3
ATOM 4116 C C . GLY A 1 38 ? 5.968 0.047 -7.374 1.00 0.00 38 GLY A C 3
ATOM 4117 O O . GLY A 1 38 ? 6.400 1.116 -7.822 1.00 0.00 38 GLY A O 3
ATOM 4121 N N . GLY A 1 39 ? 6.625 -1.111 -7.472 1.00 0.00 39 GLY A N 3
ATOM 4122 C CA . GLY A 1 39 ? 8.052 -1.175 -7.727 1.00 0.00 39 GLY A CA 3
ATOM 4123 C C . GLY A 1 39 ? 8.415 -0.722 -9.129 1.00 0.00 39 GLY A C 3
ATOM 4124 O O . GLY A 1 39 ? 9.229 0.191 -9.277 1.00 0.00 39 GLY A O 3
ATOM 4128 N N . ASP A 1 40 ? 7.817 -1.349 -10.137 1.00 0.00 40 ASP A N 3
ATOM 4129 C CA . ASP A 1 40 ? 7.796 -0.924 -11.536 1.00 0.00 40 ASP A CA 3
ATOM 4130 C C . ASP A 1 40 ? 6.985 -1.953 -12.327 1.00 0.00 40 ASP A C 3
ATOM 4131 O O . ASP A 1 40 ? 6.148 -1.588 -13.154 1.00 0.00 40 ASP A O 3
ATOM 4140 N N . GLU A 1 41 ? 7.183 -3.237 -12.016 1.00 0.00 41 GLU A N 3
ATOM 4141 C CA . GLU A 1 41 ? 6.619 -4.377 -12.739 1.00 0.00 41 GLU A CA 3
ATOM 4142 C C . GLU A 1 41 ? 5.419 -4.988 -11.992 1.00 0.00 41 GLU A C 3
ATOM 4143 O O . GLU A 1 41 ? 5.226 -4.698 -10.805 1.00 0.00 41 GLU A O 3
ATOM 4155 N N . PRO A 1 42 ? 4.605 -5.835 -12.659 1.00 0.00 42 PRO A N 3
ATOM 4156 C CA . PRO A 1 42 ? 3.355 -6.393 -12.133 1.00 0.00 42 PRO A CA 3
ATOM 4157 C C . PRO A 1 42 ? 3.497 -7.494 -11.073 1.00 0.00 42 PRO A C 3
ATOM 4158 O O . PRO A 1 42 ? 2.545 -8.249 -10.855 1.00 0.00 42 PRO A O 3
ATOM 4169 N N . ASP A 1 43 ? 4.647 -7.614 -10.418 1.00 0.00 43 ASP A N 3
ATOM 4170 C CA . ASP A 1 43 ? 4.875 -8.555 -9.323 1.00 0.00 43 ASP A CA 3
ATOM 4171 C C . ASP A 1 43 ? 5.841 -8.022 -8.258 1.00 0.00 43 ASP A C 3
ATOM 4172 O O . ASP A 1 43 ? 6.158 -8.753 -7.316 1.00 0.00 43 ASP A O 3
ATOM 4181 N N . GLU A 1 44 ? 6.284 -6.760 -8.346 1.00 0.00 44 GLU A N 3
ATOM 4182 C CA . GLU A 1 44 ? 6.889 -6.118 -7.186 1.00 0.00 44 GLU A CA 3
ATOM 4183 C C . GLU A 1 44 ? 5.786 -5.810 -6.175 1.00 0.00 44 GLU A C 3
ATOM 4184 O O . GLU A 1 44 ? 4.621 -5.636 -6.543 1.00 0.00 44 GLU A O 3
ATOM 4196 N N . PHE A 1 45 ? 6.148 -5.703 -4.897 1.00 0.00 45 PHE A N 3
ATOM 4197 C CA . PHE A 1 45 ? 5.180 -5.425 -3.843 1.00 0.00 45 PHE A CA 3
ATOM 4198 C C . PHE A 1 45 ? 4.698 -3.972 -3.926 1.00 0.00 45 PHE A C 3
ATOM 4199 O O . PHE A 1 45 ? 5.265 -3.136 -4.643 1.00 0.00 45 PHE A O 3
ATOM 4216 N N . LEU A 1 46 ? 3.642 -3.662 -3.175 1.00 0.00 46 LEU A N 3
ATOM 4217 C CA . LEU A 1 46 ? 3.008 -2.354 -3.099 1.00 0.00 46 LEU A CA 3
ATOM 4218 C C . LEU A 1 46 ? 3.059 -1.913 -1.649 1.00 0.00 46 LEU A C 3
ATOM 4219 O O . LEU A 1 46 ? 2.699 -2.694 -0.765 1.00 0.00 46 LEU A O 3
ATOM 4235 N N . GLN A 1 47 ? 3.450 -0.666 -1.392 1.00 0.00 47 GLN A N 3
ATOM 4236 C CA . GLN A 1 47 ? 3.529 -0.126 -0.038 1.00 0.00 47 GLN A CA 3
ATOM 4237 C C . GLN A 1 47 ? 2.768 1.193 0.011 1.00 0.00 47 GLN A C 3
ATOM 4238 O O . GLN A 1 47 ? 2.679 1.896 -0.996 1.00 0.00 47 GLN A O 3
ATOM 4252 N N . VAL A 1 48 ? 2.221 1.575 1.165 1.00 0.00 48 VAL A N 3
ATOM 4253 C CA . VAL A 1 48 ? 1.695 2.918 1.357 1.00 0.00 48 VAL A CA 3
ATOM 4254 C C . VAL A 1 48 ? 2.862 3.907 1.170 1.00 0.00 48 VAL A C 3
ATOM 4255 O O . VAL A 1 48 ? 3.904 3.803 1.829 1.00 0.00 48 VAL A O 3
ATOM 4268 N N . LYS A 1 49 ? 2.718 4.835 0.221 1.00 0.00 49 LYS A N 3
ATOM 4269 C CA . LYS A 1 49 ? 3.662 5.909 -0.079 1.00 0.00 49 LYS A CA 3
ATOM 4270 C C . LYS A 1 49 ? 3.552 7.022 0.958 1.00 0.00 49 LYS A C 3
ATOM 4271 O O . LYS A 1 49 ? 4.580 7.566 1.358 1.00 0.00 49 LYS A O 3
ATOM 4290 N N . SER A 1 50 ? 2.329 7.379 1.351 1.00 0.00 50 SER A N 3
ATOM 4291 C CA . SER A 1 50 ? 2.053 8.414 2.342 1.00 0.00 50 SER A CA 3
ATOM 4292 C C . SER A 1 50 ? 0.680 8.198 2.969 1.00 0.00 50 SER A C 3
ATOM 4293 O O . SER A 1 50 ? -0.179 7.569 2.346 1.00 0.00 50 SER A O 3
ATOM 4301 N N . VAL A 1 51 ? 0.441 8.818 4.125 1.00 0.00 51 VAL A N 3
ATOM 4302 C CA . VAL A 1 51 ? -0.850 8.933 4.800 1.00 0.00 51 VAL A CA 3
ATOM 4303 C C . VAL A 1 51 ? -1.057 10.428 5.052 1.00 0.00 51 VAL A C 3
ATOM 4304 O O . VAL A 1 51 ? -0.204 11.069 5.668 1.00 0.00 51 VAL A O 3
ATOM 4317 N N . ILE A 1 52 ? -2.129 11.008 4.513 1.00 0.00 52 ILE A N 3
ATOM 4318 C CA . ILE A 1 52 ? -2.351 12.448 4.572 1.00 0.00 52 ILE A CA 3
ATOM 4319 C C . ILE A 1 52 ? -2.810 12.816 5.993 1.00 0.00 52 ILE A C 3
ATOM 4320 O O . ILE A 1 52 ? -3.732 12.168 6.502 1.00 0.00 52 ILE A O 3
ATOM 4336 N N . PRO A 1 53 ? -2.211 13.840 6.629 1.00 0.00 53 PRO A N 3
ATOM 4337 C CA . PRO A 1 53 ? -2.670 14.342 7.913 1.00 0.00 53 PRO A CA 3
ATOM 4338 C C . PRO A 1 53 ? -4.050 14.971 7.754 1.00 0.00 53 PRO A C 3
ATOM 4339 O O . PRO A 1 53 ? -4.371 15.507 6.691 1.00 0.00 53 PRO A O 3
ATOM 4350 N N . ASP A 1 54 ? -4.848 14.958 8.825 1.00 0.00 54 ASP A N 3
ATOM 4351 C CA . ASP A 1 54 ? -6.217 15.490 8.814 1.00 0.00 54 ASP A CA 3
ATOM 4352 C C . ASP A 1 54 ? -7.066 14.870 7.688 1.00 0.00 54 ASP A C 3
ATOM 4353 O O . ASP A 1 54 ? -8.043 15.452 7.213 1.00 0.00 54 ASP A O 3
ATOM 4362 N N . GLY A 1 55 ? -6.676 13.681 7.225 1.00 0.00 55 GLY A N 3
ATOM 4363 C CA . GLY A 1 55 ? -7.360 12.908 6.211 1.00 0.00 55 GLY A CA 3
ATOM 4364 C C . GLY A 1 55 ? -8.047 11.705 6.856 1.00 0.00 55 GLY A C 3
ATOM 4365 O O . GLY A 1 55 ? -7.681 11.286 7.959 1.00 0.00 55 GLY A O 3
ATOM 4369 N N . PRO A 1 56 ? -8.993 11.064 6.151 1.00 0.00 56 PRO A N 3
ATOM 4370 C CA . PRO A 1 56 ? -9.781 9.970 6.702 1.00 0.00 56 PRO A CA 3
ATOM 4371 C C . PRO A 1 56 ? -8.907 8.774 7.083 1.00 0.00 56 PRO A C 3
ATOM 4372 O O . PRO A 1 56 ? -9.235 8.077 8.041 1.00 0.00 56 PRO A O 3
ATOM 4383 N N . ALA A 1 57 ? -7.813 8.531 6.354 1.00 0.00 57 ALA A N 3
ATOM 4384 C CA . ALA A 1 57 ? -6.917 7.419 6.628 1.00 0.00 57 ALA A CA 3
ATOM 4385 C C . ALA A 1 57 ? -6.166 7.627 7.949 1.00 0.00 57 ALA A C 3
ATOM 4386 O O . ALA A 1 57 ? -6.014 6.668 8.703 1.00 0.00 57 ALA A O 3
ATOM 4393 N N . ALA A 1 58 ? -5.714 8.857 8.223 1.00 0.00 58 ALA A N 3
ATOM 4394 C CA . ALA A 1 58 ? -5.025 9.198 9.461 1.00 0.00 58 ALA A CA 3
ATOM 4395 C C . ALA A 1 58 ? -5.977 9.095 10.652 1.00 0.00 58 ALA A C 3
ATOM 4396 O O . ALA A 1 58 ? -5.595 8.520 11.673 1.00 0.00 58 ALA A O 3
ATOM 4403 N N . GLN A 1 59 ? -7.209 9.605 10.526 1.00 0.00 59 GLN A N 3
ATOM 4404 C CA . GLN A 1 59 ? -8.187 9.478 11.602 1.00 0.00 59 GLN A CA 3
ATOM 4405 C C . GLN A 1 59 ? -8.476 8.000 11.883 1.00 0.00 59 GLN A C 3
ATOM 4406 O O . GLN A 1 59 ? -8.464 7.583 13.042 1.00 0.00 59 GLN A O 3
ATOM 4420 N N . ASP A 1 60 ? -8.708 7.207 10.830 1.00 0.00 60 ASP A N 3
ATOM 4421 C CA . ASP A 1 60 ? -9.017 5.782 10.957 1.00 0.00 60 ASP A CA 3
ATOM 4422 C C . ASP A 1 60 ? -7.857 5.019 11.598 1.00 0.00 60 ASP A C 3
ATOM 4423 O O . ASP A 1 60 ? -8.059 4.051 12.333 1.00 0.00 60 ASP A O 3
ATOM 4432 N N . GLY A 1 61 ? -6.632 5.491 11.354 1.00 0.00 61 GLY A N 3
ATOM 4433 C CA . GLY A 1 61 ? -5.448 5.212 12.147 1.00 0.00 61 GLY A CA 3
ATOM 4434 C C . GLY A 1 61 ? -4.738 3.930 11.745 1.00 0.00 61 GLY A C 3
ATOM 4435 O O . GLY A 1 61 ? -3.557 3.756 12.052 1.00 0.00 61 GLY A O 3
ATOM 4439 N N . LYS A 1 62 ? -5.420 3.030 11.032 1.00 0.00 62 LYS A N 3
ATOM 4440 C CA . LYS A 1 62 ? -4.801 1.810 10.519 1.00 0.00 62 LYS A CA 3
ATOM 4441 C C . LYS A 1 62 ? -3.676 2.144 9.555 1.00 0.00 62 LYS A C 3
ATOM 4442 O O . LYS A 1 62 ? -2.622 1.510 9.610 1.00 0.00 62 LYS A O 3
ATOM 4461 N N . MET A 1 63 ? -3.931 3.074 8.638 1.00 0.00 63 MET A N 3
ATOM 4462 C CA . MET A 1 63 ? -3.028 3.373 7.543 1.00 0.00 63 MET A CA 3
ATOM 4463 C C . MET A 1 63 ? -1.742 3.951 8.113 1.00 0.00 63 MET A C 3
ATOM 4464 O O . MET A 1 63 ? -1.794 4.963 8.813 1.00 0.00 63 MET A O 3
ATOM 4478 N N . GLU A 1 64 ? -0.603 3.337 7.801 1.00 0.00 64 GLU A N 3
ATOM 4479 C CA . GLU A 1 64 ? 0.720 3.859 8.110 1.00 0.00 64 GLU A CA 3
ATOM 4480 C C . GLU A 1 64 ? 1.603 3.677 6.889 1.00 0.00 64 GLU A C 3
ATOM 4481 O O . GLU A 1 64 ? 1.261 2.945 5.958 1.00 0.00 64 GLU A O 3
ATOM 4493 N N . THR A 1 65 ? 2.720 4.391 6.881 1.00 0.00 65 THR A N 3
ATOM 4494 C CA . THR A 1 65 ? 3.556 4.547 5.710 1.00 0.00 65 THR A CA 3
ATOM 4495 C C . THR A 1 65 ? 4.567 3.400 5.667 1.00 0.00 65 THR A C 3
ATOM 4496 O O . THR A 1 65 ? 5.058 2.944 6.699 1.00 0.00 65 THR A O 3
ATOM 4507 N N . GLY A 1 66 ? 4.867 2.897 4.470 1.00 0.00 66 GLY A N 3
ATOM 4508 C CA . GLY A 1 66 ? 5.715 1.725 4.314 1.00 0.00 66 GLY A CA 3
ATOM 4509 C C . GLY A 1 66 ? 4.949 0.414 4.525 1.00 0.00 66 GLY A C 3
ATOM 4510 O O . GLY A 1 66 ? 5.485 -0.628 4.161 1.00 0.00 66 GLY A O 3
ATOM 4514 N N . ASP A 1 67 ? 3.722 0.418 5.066 1.00 0.00 67 ASP A N 3
ATOM 4515 C CA . ASP A 1 67 ? 2.994 -0.841 5.275 1.00 0.00 67 ASP A CA 3
ATOM 4516 C C . ASP A 1 67 ? 2.614 -1.408 3.896 1.00 0.00 67 ASP A C 3
ATOM 4517 O O . ASP A 1 67 ? 2.387 -0.644 2.952 1.00 0.00 67 ASP A O 3
ATOM 4526 N N . VAL A 1 68 ? 2.541 -2.734 3.765 1.00 0.00 68 VAL A N 3
ATOM 4527 C CA . VAL A 1 68 ? 2.412 -3.451 2.490 1.00 0.00 68 VAL A CA 3
ATOM 4528 C C . VAL A 1 68 ? 0.942 -3.744 2.225 1.00 0.00 68 VAL A C 3
ATOM 4529 O O . VAL A 1 68 ? 0.293 -4.341 3.081 1.00 0.00 68 VAL A O 3
ATOM 4542 N N . ILE A 1 69 ? 0.422 -3.340 1.063 1.00 0.00 69 ILE A N 3
ATOM 4543 C CA . ILE A 1 69 ? -0.920 -3.645 0.588 1.00 0.00 69 ILE A CA 3
ATOM 4544 C C . ILE A 1 69 ? -0.943 -5.121 0.200 1.00 0.00 69 ILE A C 3
ATOM 4545 O O . ILE A 1 69 ? -0.324 -5.517 -0.785 1.00 0.00 69 ILE A O 3
ATOM 4561 N N . VAL A 1 70 ? -1.664 -5.927 0.974 1.00 0.00 70 VAL A N 3
ATOM 4562 C CA . VAL A 1 70 ? -1.871 -7.332 0.667 1.00 0.00 70 VAL A CA 3
ATOM 4563 C C . VAL A 1 70 ? -3.023 -7.477 -0.332 1.00 0.00 70 VAL A C 3
ATOM 4564 O O . VAL A 1 70 ? -2.871 -8.050 -1.417 1.00 0.00 70 VAL A O 3
ATOM 4577 N N . TYR A 1 71 ? -4.199 -6.986 0.064 1.00 0.00 71 TYR A N 3
ATOM 4578 C CA . TYR A 1 71 ? -5.450 -7.151 -0.650 1.00 0.00 71 TYR A CA 3
ATOM 4579 C C . TYR A 1 71 ? -6.142 -5.795 -0.699 1.00 0.00 71 TYR A C 3
ATOM 4580 O O . TYR A 1 71 ? -5.945 -4.950 0.184 1.00 0.00 71 TYR A O 3
ATOM 4598 N N . ILE A 1 72 ? -6.997 -5.622 -1.702 1.00 0.00 72 ILE A N 3
ATOM 4599 C CA . ILE A 1 72 ? -7.920 -4.511 -1.811 1.00 0.00 72 ILE A CA 3
ATOM 4600 C C . ILE A 1 72 ? -9.285 -5.135 -2.022 1.00 0.00 72 ILE A C 3
ATOM 4601 O O . ILE A 1 72 ? -9.558 -5.740 -3.064 1.00 0.00 72 ILE A O 3
ATOM 4617 N N . ASN A 1 73 ? -10.140 -4.946 -1.027 1.00 0.00 73 ASN A N 3
ATOM 4618 C CA . ASN A 1 73 ? -11.549 -5.287 -0.943 1.00 0.00 73 ASN A CA 3
ATOM 4619 C C . ASN A 1 73 ? -11.775 -6.791 -0.861 1.00 0.00 73 ASN A C 3
ATOM 4620 O O . ASN A 1 73 ? -12.282 -7.285 0.146 1.00 0.00 73 ASN A O 3
ATOM 4631 N N . GLU A 1 74 ? -11.357 -7.515 -1.895 1.00 0.00 74 GLU A N 3
ATOM 4632 C CA . GLU A 1 74 ? -11.366 -8.973 -1.975 1.00 0.00 74 GLU A CA 3
ATOM 4633 C C . GLU A 1 74 ? -10.346 -9.495 -3.016 1.00 0.00 74 GLU A C 3
ATOM 4634 O O . GLU A 1 74 ? -10.308 -10.694 -3.310 1.00 0.00 74 GLU A O 3
ATOM 4646 N N . VAL A 1 75 ? -9.523 -8.627 -3.614 1.00 0.00 75 VAL A N 3
ATOM 4647 C CA . VAL A 1 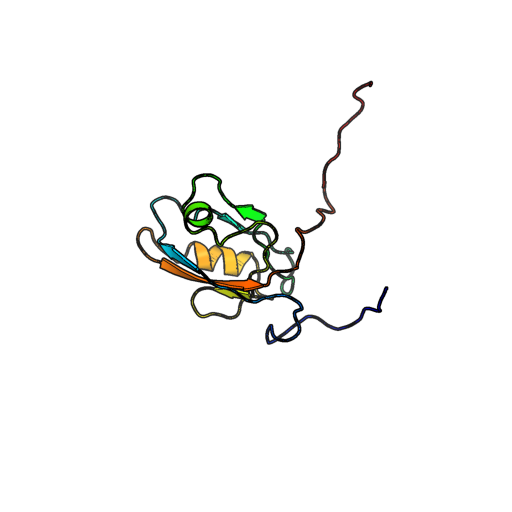75 ? -8.562 -8.981 -4.658 1.00 0.00 75 VAL A CA 3
ATOM 4648 C C . VAL A 1 75 ? -7.177 -8.991 -4.018 1.00 0.00 75 VAL A C 3
ATOM 4649 O O . VAL A 1 75 ? -6.829 -8.042 -3.312 1.00 0.00 75 VAL A O 3
ATOM 4662 N N . CYS A 1 76 ? -6.401 -10.048 -4.244 1.00 0.00 76 CYS A N 3
ATOM 4663 C CA . CYS A 1 76 ? -5.014 -10.144 -3.828 1.00 0.00 76 CYS A CA 3
ATOM 4664 C C . CYS A 1 76 ? -4.190 -9.337 -4.820 1.00 0.00 76 CYS A C 3
ATOM 4665 O O . CYS A 1 76 ? -4.155 -9.670 -6.003 1.00 0.00 76 CYS A O 3
ATOM 4673 N N . VAL A 1 77 ? -3.542 -8.276 -4.347 1.00 0.00 77 VAL A N 3
ATOM 4674 C CA . VAL A 1 77 ? -2.785 -7.362 -5.199 1.00 0.00 77 VAL A CA 3
ATOM 4675 C C . VAL A 1 77 ? -1.299 -7.352 -4.833 1.00 0.00 77 VAL A C 3
ATOM 4676 O O . VAL A 1 77 ? -0.538 -6.580 -5.400 1.00 0.00 77 VAL A O 3
ATOM 4689 N N . LEU A 1 78 ? -0.872 -8.214 -3.907 1.00 0.00 78 LEU A N 3
ATOM 4690 C CA . LEU A 1 78 ? 0.463 -8.255 -3.310 1.00 0.00 78 LEU A CA 3
ATOM 4691 C C . LEU A 1 78 ? 1.584 -8.298 -4.348 1.00 0.00 78 LEU A C 3
ATOM 4692 O O . LEU A 1 78 ? 2.664 -7.776 -4.085 1.00 0.00 78 LEU A O 3
ATOM 4708 N N . GLY A 1 79 ? 1.323 -8.917 -5.498 1.00 0.00 79 GLY A N 3
ATOM 4709 C CA . GLY A 1 79 ? 2.143 -8.888 -6.694 1.00 0.00 79 GLY A CA 3
ATOM 4710 C C . GLY A 1 79 ? 1.195 -8.639 -7.849 1.00 0.00 79 GLY A C 3
ATOM 4711 O O . GLY A 1 79 ? 1.001 -9.517 -8.691 1.00 0.00 79 GLY A O 3
ATOM 4715 N N . HIS A 1 80 ? 0.518 -7.497 -7.809 1.00 0.00 80 HIS A N 3
ATOM 4716 C CA . HIS A 1 80 ? -0.034 -6.828 -8.979 1.00 0.00 80 HIS A CA 3
ATOM 4717 C C . HIS A 1 80 ? 0.716 -5.522 -9.231 1.00 0.00 80 HIS A C 3
ATOM 4718 O O . HIS A 1 80 ? 1.394 -5.001 -8.348 1.00 0.00 80 HIS A O 3
ATOM 4732 N N . THR A 1 81 ? 0.569 -4.984 -10.443 1.00 0.00 81 THR A N 3
ATOM 4733 C CA . THR A 1 81 ? 1.120 -3.690 -10.802 1.00 0.00 81 THR A CA 3
ATOM 4734 C C . THR A 1 81 ? 0.290 -2.603 -10.124 1.00 0.00 81 THR A C 3
ATOM 4735 O O . THR A 1 81 ? -0.930 -2.728 -9.940 1.00 0.00 81 THR A O 3
ATOM 4746 N N . HIS A 1 82 ? 0.953 -1.482 -9.855 1.00 0.00 82 HIS A N 3
ATOM 4747 C CA . HIS A 1 82 ? 0.300 -0.235 -9.515 1.00 0.00 82 HIS A CA 3
ATOM 4748 C C . HIS A 1 82 ? -0.705 0.174 -10.597 1.00 0.00 82 HIS A C 3
ATOM 4749 O O . HIS A 1 82 ? -1.731 0.743 -10.248 1.00 0.00 82 HIS A O 3
ATOM 4763 N N . ALA A 1 83 ? -0.504 -0.177 -11.873 1.00 0.00 83 ALA A N 3
ATOM 4764 C CA . ALA A 1 83 ? -1.462 0.116 -12.939 1.00 0.00 83 ALA A CA 3
ATOM 4765 C C . ALA A 1 83 ? -2.851 -0.456 -12.644 1.00 0.00 83 ALA A C 3
ATOM 4766 O O . ALA A 1 83 ? -3.860 0.184 -12.962 1.00 0.00 83 ALA A O 3
ATOM 4773 N N . ASP A 1 84 ? -2.898 -1.651 -12.052 1.00 0.00 84 ASP A N 3
ATOM 4774 C CA . ASP A 1 84 ? -4.133 -2.358 -11.754 1.00 0.00 84 ASP A CA 3
ATOM 4775 C C . ASP A 1 84 ? -4.768 -1.702 -10.522 1.00 0.00 84 ASP A C 3
ATOM 4776 O O . ASP A 1 84 ? -5.853 -1.147 -10.573 1.00 0.00 84 ASP A O 3
ATOM 4785 N N . VAL A 1 85 ? -4.046 -1.645 -9.414 1.00 0.00 85 VAL A N 3
ATOM 4786 C CA . VAL A 1 85 ? -4.395 -1.040 -8.133 1.00 0.00 85 VAL A CA 3
ATOM 4787 C C . VAL A 1 85 ? -4.852 0.416 -8.266 1.00 0.00 85 VAL A C 3
ATOM 4788 O O . VAL A 1 85 ? -5.855 0.804 -7.665 1.00 0.00 85 VAL A O 3
ATOM 4801 N N . VAL A 1 86 ? -4.205 1.227 -9.091 1.00 0.00 86 VAL A N 3
ATOM 4802 C CA . VAL A 1 86 ? -4.644 2.589 -9.346 1.00 0.00 86 VAL A CA 3
ATOM 4803 C C . VAL A 1 86 ? -5.953 2.587 -10.153 1.00 0.00 86 VAL A C 3
ATOM 4804 O O . VAL A 1 86 ? -6.763 3.505 -9.982 1.00 0.00 86 VAL A O 3
ATOM 4817 N N . LYS A 1 87 ? -6.237 1.573 -10.986 1.00 0.00 87 LYS A N 3
ATOM 4818 C CA . LYS A 1 87 ? -7.538 1.479 -11.640 1.00 0.00 87 LYS A CA 3
ATOM 4819 C C . LYS A 1 87 ? -8.579 1.122 -10.580 1.00 0.00 87 LYS A C 3
ATOM 4820 O O . LYS A 1 87 ? -9.695 1.634 -10.593 1.00 0.00 87 LYS A O 3
ATOM 4839 N N . LEU A 1 88 ? -8.197 0.299 -9.606 1.00 0.00 88 LEU A N 3
ATOM 4840 C CA . LEU A 1 88 ? -9.083 -0.218 -8.581 1.00 0.00 88 LEU A CA 3
ATOM 4841 C C . LEU A 1 88 ? -9.439 0.878 -7.589 1.00 0.00 88 LEU A C 3
ATOM 4842 O O . LEU A 1 88 ? -10.569 0.927 -7.117 1.00 0.00 88 LEU A O 3
ATOM 4858 N N . PHE A 1 89 ? -8.521 1.785 -7.254 1.00 0.00 89 PHE A N 3
ATOM 4859 C CA . PHE A 1 89 ? -8.847 2.901 -6.366 1.00 0.00 89 PHE A CA 3
ATOM 4860 C C . PHE A 1 89 ? -9.718 3.950 -7.070 1.00 0.00 89 PHE A C 3
ATOM 4861 O O . PHE A 1 89 ? -10.532 4.606 -6.412 1.00 0.00 89 PHE A O 3
ATOM 4878 N N . GLN A 1 90 ? -9.585 4.101 -8.391 1.00 0.00 90 GLN A N 3
ATOM 4879 C CA . GLN A 1 90 ? -10.440 4.975 -9.190 1.00 0.00 90 GLN A CA 3
ATOM 4880 C C . GLN A 1 90 ? -11.813 4.347 -9.470 1.00 0.00 90 GLN A C 3
ATOM 4881 O O . GLN A 1 90 ? -12.781 5.079 -9.716 1.00 0.00 90 GLN A O 3
ATOM 4895 N N . SER A 1 91 ? -11.937 3.026 -9.336 1.00 0.00 91 SER A N 3
ATOM 4896 C CA . SER A 1 91 ? -13.186 2.288 -9.473 1.00 0.00 91 SER A CA 3
ATOM 4897 C C . SER A 1 91 ? -14.162 2.521 -8.311 1.00 0.00 91 SER A C 3
ATOM 4898 O O . SER A 1 91 ? -15.312 2.097 -8.407 1.00 0.00 91 SER A O 3
ATOM 4906 N N . VAL A 1 92 ? -13.740 3.219 -7.250 1.00 0.00 92 VAL A N 3
ATOM 4907 C CA . VAL A 1 92 ? -14.555 3.499 -6.073 1.00 0.00 92 VAL A CA 3
ATOM 4908 C C . VAL A 1 92 ? -15.098 4.932 -6.193 1.00 0.00 92 VAL A C 3
ATOM 4909 O O . VAL A 1 92 ? -14.319 5.877 -6.017 1.00 0.00 92 VAL A O 3
ATOM 4922 N N . PRO A 1 93 ? -16.371 5.149 -6.559 1.00 0.00 93 PRO A N 3
ATOM 4923 C CA . PRO A 1 93 ? -16.988 6.462 -6.480 1.00 0.00 93 PRO A CA 3
ATOM 4924 C C . PRO A 1 93 ? -17.205 6.886 -5.024 1.00 0.00 93 PRO A C 3
ATOM 4925 O O . PRO A 1 93 ? -17.028 6.117 -4.072 1.00 0.00 93 PRO A O 3
ATOM 4936 N N . ILE A 1 94 ? -17.578 8.148 -4.864 1.00 0.00 94 ILE A N 3
ATOM 4937 C CA . ILE A 1 94 ? -17.896 8.772 -3.594 1.00 0.00 94 ILE A CA 3
ATOM 4938 C C . ILE A 1 94 ? -19.174 8.120 -3.060 1.00 0.00 94 ILE A C 3
ATOM 4939 O O . ILE A 1 94 ? -20.080 7.778 -3.821 1.00 0.00 94 ILE A O 3
ATOM 4955 N N . GLY A 1 95 ? -19.241 7.915 -1.746 1.00 0.00 95 GLY A N 3
ATOM 4956 C CA . GLY A 1 95 ? -20.347 7.226 -1.098 1.00 0.00 95 GLY A CA 3
ATOM 4957 C C . GLY A 1 95 ? -20.201 5.707 -1.122 1.00 0.00 95 GLY A C 3
ATOM 4958 O O . GLY A 1 95 ? -21.035 5.014 -0.531 1.00 0.00 95 GLY A O 3
ATOM 4962 N N . GLN A 1 96 ? -19.151 5.173 -1.752 1.00 0.00 96 GLN A N 3
ATOM 4963 C CA . GLN A 1 96 ? -18.768 3.774 -1.620 1.00 0.00 96 GLN A CA 3
ATOM 4964 C C . GLN A 1 96 ? -17.589 3.671 -0.656 1.00 0.00 96 GLN A C 3
ATOM 4965 O O . GLN A 1 96 ? -16.991 4.675 -0.263 1.00 0.00 96 GLN A O 3
ATOM 4979 N N . SER A 1 97 ? -17.234 2.446 -0.298 1.00 0.00 97 SER A N 3
ATOM 4980 C CA . SER A 1 97 ? -16.199 2.077 0.639 1.00 0.00 97 SER A CA 3
ATOM 4981 C C . SER A 1 97 ? -15.530 0.801 0.133 1.00 0.00 97 SER A C 3
ATOM 4982 O O . SER A 1 97 ? -16.156 0.020 -0.593 1.00 0.00 97 SER A O 3
ATOM 4990 N N . VAL A 1 98 ? -14.283 0.577 0.536 1.00 0.00 98 VAL A N 3
ATOM 4991 C CA . VAL A 1 98 ? -13.534 -0.634 0.227 1.00 0.00 98 VAL A CA 3
ATOM 4992 C C . VAL A 1 98 ? -12.758 -1.067 1.461 1.00 0.00 98 VAL A C 3
ATOM 4993 O O . VAL A 1 98 ? -12.292 -0.217 2.228 1.00 0.00 98 VAL A O 3
ATOM 5006 N N . ASN A 1 99 ? -12.572 -2.376 1.613 1.00 0.00 99 ASN A N 3
ATOM 5007 C CA . ASN A 1 99 ? -11.729 -2.929 2.663 1.00 0.00 99 ASN A CA 3
ATOM 5008 C C . ASN A 1 99 ? -10.307 -2.855 2.126 1.00 0.00 99 ASN A C 3
ATOM 5009 O O . ASN A 1 99 ? -10.085 -2.912 0.913 1.00 0.00 99 ASN A O 3
ATOM 5020 N N . LEU A 1 100 ? -9.333 -2.774 3.018 1.00 0.00 100 LEU A N 3
ATOM 5021 C CA . LEU A 1 100 ? -7.916 -2.828 2.701 1.00 0.00 100 LEU A CA 3
ATOM 5022 C C . LEU A 1 100 ? -7.283 -3.701 3.766 1.00 0.00 100 LEU A C 3
ATOM 5023 O O . LEU A 1 100 ? -7.719 -3.683 4.921 1.00 0.00 100 LEU A O 3
ATOM 5039 N N . VAL A 1 101 ? -6.244 -4.426 3.374 1.00 0.00 101 VAL A N 3
ATOM 5040 C CA . VAL A 1 101 ? -5.521 -5.348 4.224 1.00 0.00 101 VAL A CA 3
ATOM 5041 C C . VAL A 1 101 ? -4.072 -4.938 4.083 1.00 0.00 101 VAL A C 3
ATOM 5042 O O . VAL A 1 101 ? -3.538 -5.007 2.971 1.00 0.00 101 VAL A O 3
ATOM 5055 N N . LEU A 1 102 ? -3.448 -4.488 5.172 1.00 0.00 102 LEU A N 3
ATOM 5056 C CA . LEU A 1 102 ? -2.024 -4.210 5.173 1.00 0.00 102 LEU A CA 3
ATOM 5057 C C . LEU A 1 102 ? -1.312 -5.249 6.027 1.00 0.00 102 LEU A C 3
ATOM 5058 O O . LEU A 1 102 ? -1.929 -5.928 6.859 1.00 0.00 102 LEU A O 3
ATOM 5074 N N . CYS A 1 103 ? 0.005 -5.316 5.853 1.00 0.00 103 CYS A N 3
ATOM 5075 C CA . CYS A 1 103 ? 0.925 -5.983 6.747 1.00 0.00 103 CYS A CA 3
ATOM 5076 C C . CYS A 1 103 ? 1.873 -4.914 7.294 1.00 0.00 103 CYS A C 3
ATOM 5077 O O . CYS A 1 103 ? 2.353 -4.066 6.532 1.00 0.00 103 CYS A O 3
ATOM 5085 N N . ARG A 1 104 ? 2.171 -4.983 8.592 1.00 0.00 104 ARG A N 3
ATOM 5086 C CA . ARG A 1 104 ? 3.223 -4.234 9.282 1.00 0.00 104 ARG A CA 3
ATOM 5087 C C . ARG A 1 104 ? 4.567 -4.924 9.092 1.00 0.00 104 ARG A C 3
ATOM 5088 O O . ARG A 1 104 ? 4.595 -6.144 8.925 1.00 0.00 104 ARG A O 3
ATOM 5109 N N . GLY A 1 105 ? 5.664 -4.184 9.210 1.00 0.00 105 GLY A N 3
ATOM 5110 C CA . GLY A 1 105 ? 6.977 -4.729 9.529 1.00 0.00 105 GLY A CA 3
ATOM 5111 C C . GLY A 1 105 ? 7.992 -4.594 8.407 1.00 0.00 105 GLY A C 3
ATOM 5112 O O . GLY A 1 105 ? 9.185 -4.761 8.666 1.00 0.00 105 GLY A O 3
ATOM 5116 N N . TYR A 1 106 ? 7.558 -4.322 7.174 1.00 0.00 106 TYR A N 3
ATOM 5117 C CA . TYR A 1 106 ? 8.476 -4.005 6.094 1.00 0.00 106 TYR A CA 3
ATOM 5118 C C . TYR A 1 106 ? 8.830 -2.513 6.168 1.00 0.00 106 TYR A C 3
ATOM 5119 O O . TYR A 1 106 ? 7.965 -1.685 6.477 1.00 0.00 106 TYR A O 3
ATOM 5137 N N . PRO A 1 107 ? 10.101 -2.156 5.923 1.00 0.00 107 PRO A N 3
ATOM 5138 C CA . PRO A 1 107 ? 10.567 -0.778 5.933 1.00 0.00 107 PRO A CA 3
ATOM 5139 C C . PRO A 1 107 ? 10.120 -0.062 4.653 1.00 0.00 107 PRO A C 3
ATOM 5140 O O . PRO A 1 107 ? 9.520 -0.655 3.753 1.00 0.00 107 PRO A O 3
ATOM 5151 N N . LEU A 1 108 ? 10.424 1.230 4.558 1.00 0.00 108 LEU A N 3
ATOM 5152 C CA . LEU A 1 108 ? 10.177 1.996 3.344 1.00 0.00 108 LEU A CA 3
ATOM 5153 C C . LEU A 1 108 ? 11.104 1.489 2.233 1.00 0.00 108 LEU A C 3
ATOM 5154 O O . LEU A 1 108 ? 12.246 1.128 2.521 1.00 0.00 108 LEU A O 3
ATOM 5170 N N . PRO A 1 109 ? 10.646 1.483 0.970 1.00 0.00 109 PRO A N 3
ATOM 5171 C CA . PRO A 1 109 ? 11.452 0.987 -0.141 1.00 0.00 109 PRO A CA 3
ATOM 5172 C C . PRO A 1 109 ? 12.581 1.962 -0.479 1.00 0.00 109 PRO A C 3
ATOM 5173 O O . PRO A 1 109 ? 13.696 1.552 -0.790 1.00 0.00 109 PRO A O 3
ATOM 5184 N N . PHE A 1 110 ? 12.278 3.261 -0.425 1.00 0.00 110 PHE A N 3
ATOM 5185 C CA . PHE A 1 110 ? 13.237 4.331 -0.631 1.00 0.00 110 PHE A CA 3
ATOM 5186 C C . PHE A 1 110 ? 14.334 4.214 0.425 1.00 0.00 110 PHE A C 3
ATOM 5187 O O . PHE A 1 110 ? 14.082 4.498 1.598 1.00 0.00 110 PHE A O 3
ATOM 5204 N N . ASP A 1 111 ? 15.526 3.794 0.001 1.00 0.00 111 ASP A N 3
ATOM 5205 C CA . ASP A 1 111 ? 16.711 3.719 0.844 1.00 0.00 111 ASP A CA 3
ATOM 5206 C C . ASP A 1 111 ? 17.444 5.054 0.759 1.00 0.00 111 ASP A C 3
ATOM 5207 O O . ASP A 1 111 ? 18.083 5.324 -0.262 1.00 0.00 111 ASP A O 3
ATOM 5216 N N . PRO A 1 112 ? 17.399 5.909 1.795 1.00 0.00 112 PRO A N 3
ATOM 5217 C CA . PRO A 1 112 ? 18.214 7.111 1.804 1.00 0.00 112 PRO A CA 3
ATOM 5218 C C . PRO A 1 112 ? 19.686 6.783 2.093 1.00 0.00 112 PRO A C 3
ATOM 5219 O O . PRO A 1 112 ? 20.570 7.551 1.707 1.00 0.00 112 PRO A O 3
ATOM 5230 N N . GLU A 1 113 ? 19.978 5.677 2.785 1.00 0.00 113 GLU A N 3
ATOM 5231 C CA . GLU A 1 113 ? 21.315 5.400 3.287 1.00 0.00 113 GLU A CA 3
ATOM 5232 C C . GLU A 1 113 ? 22.296 5.133 2.141 1.00 0.00 113 GLU A C 3
ATOM 5233 O O . GLU A 1 113 ? 23.372 5.730 2.115 1.00 0.00 113 GLU A O 3
ATOM 5245 N N . ASP A 1 114 ? 21.928 4.256 1.202 1.00 0.00 114 ASP A N 3
ATOM 5246 C CA . ASP A 1 114 ? 22.774 3.833 0.089 1.00 0.00 114 ASP A CA 3
ATOM 5247 C C . ASP A 1 114 ? 21.849 3.584 -1.107 1.00 0.00 114 ASP A C 3
ATOM 5248 O O . ASP A 1 114 ? 21.290 2.494 -1.242 1.00 0.00 114 ASP A O 3
ATOM 5257 N N . PRO A 1 115 ? 21.555 4.614 -1.913 1.00 0.00 115 PRO A N 3
ATOM 5258 C CA . PRO A 1 115 ? 20.320 4.646 -2.688 1.00 0.00 115 PRO A CA 3
ATOM 5259 C C . PRO A 1 115 ? 20.337 3.725 -3.907 1.00 0.00 115 PRO A C 3
ATOM 5260 O O . PRO A 1 115 ? 19.260 3.330 -4.361 1.00 0.00 115 PRO A O 3
ATOM 5271 N N . ALA A 1 116 ? 21.521 3.404 -4.433 1.00 0.00 116 ALA A N 3
ATOM 5272 C CA . ALA A 1 116 ? 21.838 2.469 -5.500 1.00 0.00 116 ALA A CA 3
ATOM 5273 C C . ALA A 1 116 ? 23.334 2.676 -5.708 1.00 0.00 116 ALA A C 3
ATOM 5274 O O . ALA A 1 116 ? 23.738 3.541 -6.491 1.00 0.00 116 ALA A O 3
ATOM 5281 N N . ASN A 1 117 ? 24.140 1.935 -4.944 1.00 0.00 117 ASN A N 3
ATOM 5282 C CA . ASN A 1 117 ? 25.571 2.148 -4.734 1.00 0.00 117 ASN A CA 3
ATOM 5283 C C . ASN A 1 117 ? 25.884 3.526 -4.143 1.00 0.00 117 ASN A C 3
ATOM 5284 O O . ASN A 1 117 ? 24.999 4.350 -3.887 1.00 0.00 117 ASN A O 3
ATOM 5295 N N . SER A 1 118 ? 27.175 3.782 -3.939 1.00 0.00 118 SER A N 3
ATOM 5296 C CA . SER A 1 118 ? 27.745 5.084 -3.667 1.00 0.00 118 SER A CA 3
ATOM 5297 C C . SER A 1 118 ? 28.826 5.356 -4.711 1.00 0.00 118 SER A C 3
ATOM 5298 O O . SER A 1 118 ? 29.483 4.420 -5.179 1.00 0.00 118 SER A O 3
ATOM 5306 N N . GLY A 1 119 ? 29.035 6.634 -5.032 1.00 0.00 119 GLY A N 3
ATOM 5307 C CA . GLY A 1 119 ? 30.048 7.062 -5.982 1.00 0.00 119 GLY A CA 3
ATOM 5308 C C . GLY A 1 119 ? 29.638 6.800 -7.433 1.00 0.00 119 GLY A C 3
ATOM 5309 O O . GLY A 1 119 ? 28.486 6.431 -7.698 1.00 0.00 119 GLY A O 3
ATOM 5313 N N . PRO A 1 120 ? 30.550 7.040 -8.393 1.00 0.00 120 PRO A N 3
ATOM 5314 C CA . PRO A 1 120 ? 30.332 6.683 -9.787 1.00 0.00 120 PRO A CA 3
ATOM 5315 C C . PRO A 1 120 ? 30.212 5.161 -9.890 1.00 0.00 120 PRO A C 3
ATOM 5316 O O . PRO A 1 120 ? 30.999 4.425 -9.290 1.00 0.00 120 PRO A O 3
ATOM 5327 N N . SER A 1 121 ? 29.198 4.688 -10.609 1.00 0.00 121 SER A N 3
ATOM 5328 C CA . SER A 1 121 ? 28.918 3.275 -10.779 1.00 0.00 121 SER A CA 3
ATOM 5329 C C . SER A 1 121 ? 29.804 2.720 -11.902 1.00 0.00 121 SER A C 3
ATOM 5330 O O . SER A 1 121 ? 29.313 2.368 -12.982 1.00 0.00 121 SER A O 3
ATOM 5338 N N . SER A 1 122 ? 31.112 2.657 -11.665 1.00 0.00 122 SER A N 3
ATOM 5339 C CA . SER A 1 122 ? 32.074 2.023 -12.557 1.00 0.00 122 SER A CA 3
ATOM 5340 C C . SER A 1 122 ? 31.874 0.494 -12.583 1.00 0.00 122 SER A C 3
ATOM 5341 O O . SER A 1 122 ? 30.958 -0.041 -11.945 1.00 0.00 122 SER A O 3
ATOM 5349 N N . GLY A 1 123 ? 32.707 -0.218 -13.335 1.00 0.00 123 GLY A N 3
ATOM 5350 C CA . GLY A 1 123 ? 32.717 -1.659 -13.468 1.00 0.00 123 GLY A CA 3
ATOM 5351 C C . GLY A 1 123 ? 33.897 -2.029 -14.344 1.00 0.00 123 GLY A C 3
ATOM 5352 O O . GLY A 1 123 ? 34.634 -1.090 -14.731 1.00 0.00 123 GLY A O 3
ATOM 5356 N N . GLY A 1 1 ? 25.345 -23.313 12.520 1.00 0.00 1 GLY A N 4
ATOM 5357 C CA . GLY A 1 1 ? 25.192 -22.469 11.328 1.00 0.00 1 GLY A CA 4
ATOM 5358 C C . GLY A 1 1 ? 23.814 -22.700 10.739 1.00 0.00 1 GLY A C 4
ATOM 5359 O O . GLY A 1 1 ? 23.504 -23.815 10.318 1.00 0.00 1 GLY A O 4
ATOM 5363 N N . SER A 1 2 ? 22.965 -21.675 10.749 1.00 0.00 2 SER A N 4
ATOM 5364 C CA . SER A 1 2 ? 21.567 -21.751 10.342 1.00 0.00 2 SER A CA 4
ATOM 5365 C C . SER A 1 2 ? 21.454 -21.685 8.808 1.00 0.00 2 SER A C 4
ATOM 5366 O O . SER A 1 2 ? 22.444 -21.429 8.115 1.00 0.00 2 SER A O 4
ATOM 5374 N N . SER A 1 3 ? 20.272 -21.921 8.236 1.00 0.00 3 SER A N 4
ATOM 5375 C CA . SER A 1 3 ? 19.936 -21.347 6.932 1.00 0.00 3 SER A CA 4
ATOM 5376 C C . SER A 1 3 ? 19.453 -19.908 7.133 1.00 0.00 3 SER A C 4
ATOM 5377 O O . SER A 1 3 ? 19.266 -19.459 8.267 1.00 0.00 3 SER A O 4
ATOM 5385 N N . GLY A 1 4 ? 19.228 -19.200 6.027 1.00 0.00 4 GLY A N 4
ATOM 5386 C CA . GLY A 1 4 ? 18.250 -18.135 5.963 1.00 0.00 4 GLY A CA 4
ATOM 5387 C C . GLY A 1 4 ? 17.029 -18.720 5.265 1.00 0.00 4 GLY A C 4
ATOM 5388 O O . GLY A 1 4 ? 16.271 -19.485 5.857 1.00 0.00 4 GLY A O 4
ATOM 5392 N N . SER A 1 5 ? 16.870 -18.434 3.979 1.00 0.00 5 SER A N 4
ATOM 5393 C CA . SER A 1 5 ? 16.017 -19.152 3.034 1.00 0.00 5 SER A CA 4
ATOM 5394 C C . SER A 1 5 ? 16.644 -18.945 1.646 1.00 0.00 5 SER A C 4
ATOM 5395 O O . SER A 1 5 ? 17.810 -18.545 1.559 1.00 0.00 5 SER A O 4
ATOM 5403 N N . SER A 1 6 ? 15.941 -19.234 0.552 1.00 0.00 6 SER A N 4
ATOM 5404 C CA . SER A 1 6 ? 16.255 -18.699 -0.769 1.00 0.00 6 SER A CA 4
ATOM 5405 C C . SER A 1 6 ? 14.936 -18.611 -1.534 1.00 0.00 6 SER A C 4
ATOM 5406 O O . SER A 1 6 ? 14.338 -19.653 -1.816 1.00 0.00 6 SER A O 4
ATOM 5414 N N . GLY A 1 7 ? 14.457 -17.389 -1.774 1.00 0.00 7 GLY A N 4
ATOM 5415 C CA . GLY A 1 7 ? 13.174 -17.090 -2.399 1.00 0.00 7 GLY A CA 4
ATOM 5416 C C . GLY A 1 7 ? 13.216 -15.705 -3.043 1.00 0.00 7 GLY A C 4
ATOM 5417 O O . GLY A 1 7 ? 13.966 -14.837 -2.585 1.00 0.00 7 GLY A O 4
ATOM 5421 N N . LEU A 1 8 ? 12.402 -15.471 -4.080 1.00 0.00 8 LEU A N 4
ATOM 5422 C CA . LEU A 1 8 ? 12.397 -14.217 -4.832 1.00 0.00 8 LEU A CA 4
ATOM 5423 C C . LEU A 1 8 ? 11.075 -13.499 -4.591 1.00 0.00 8 LEU A C 4
ATOM 5424 O O . LEU A 1 8 ? 11.029 -12.616 -3.734 1.00 0.00 8 LEU A O 4
ATOM 5440 N N . PHE A 1 9 ? 10.000 -13.889 -5.273 1.00 0.00 9 PHE A N 4
ATOM 5441 C CA . PHE A 1 9 ? 8.670 -13.326 -5.065 1.00 0.00 9 PHE A CA 4
ATOM 5442 C C . PHE A 1 9 ? 7.973 -14.111 -3.941 1.00 0.00 9 PHE A C 4
ATOM 5443 O O . PHE A 1 9 ? 8.477 -15.142 -3.477 1.00 0.00 9 PHE A O 4
ATOM 5460 N N . THR A 1 10 ? 6.840 -13.605 -3.459 1.00 0.00 10 THR A N 4
ATOM 5461 C CA . THR A 1 10 ? 5.997 -14.250 -2.466 1.00 0.00 10 THR A CA 4
ATOM 5462 C C . THR A 1 10 ? 4.989 -15.161 -3.189 1.00 0.00 10 THR A C 4
ATOM 5463 O O . THR A 1 10 ? 5.412 -16.053 -3.920 1.00 0.00 10 THR A O 4
ATOM 5474 N N . ARG A 1 11 ? 3.685 -14.915 -3.012 1.00 0.00 11 ARG A N 4
ATOM 5475 C CA . ARG A 1 11 ? 2.470 -15.496 -3.586 1.00 0.00 11 ARG A CA 4
ATOM 5476 C C . ARG A 1 11 ? 1.416 -15.447 -2.506 1.00 0.00 11 ARG A C 4
ATOM 5477 O O . ARG A 1 11 ? 0.295 -15.015 -2.763 1.00 0.00 11 ARG A O 4
ATOM 5498 N N . ASP A 1 12 ? 1.774 -15.882 -1.305 1.00 0.00 12 ASP A N 4
ATOM 5499 C CA . ASP A 1 12 ? 0.857 -16.090 -0.216 1.00 0.00 12 ASP A CA 4
ATOM 5500 C C . ASP A 1 12 ? 1.335 -15.270 0.965 1.00 0.00 12 ASP A C 4
ATOM 5501 O O . ASP A 1 12 ? 2.478 -15.404 1.408 1.00 0.00 12 ASP A O 4
ATOM 5510 N N . ALA A 1 13 ? 0.455 -14.419 1.480 1.00 0.00 13 ALA A N 4
ATOM 5511 C CA . ALA A 1 13 ? 0.701 -13.534 2.601 1.00 0.00 13 ALA A CA 4
ATOM 5512 C C . ALA A 1 13 ? 1.068 -14.277 3.898 1.00 0.00 13 ALA A C 4
ATOM 5513 O O . ALA A 1 13 ? 1.465 -13.637 4.871 1.00 0.00 13 ALA A O 4
ATOM 5520 N N . SER A 1 14 ? 0.948 -15.605 3.943 1.00 0.00 14 SER A N 4
ATOM 5521 C CA . SER A 1 14 ? 1.383 -16.431 5.065 1.00 0.00 14 SER A CA 4
ATOM 5522 C C . SER A 1 14 ? 2.908 -16.480 5.172 1.00 0.00 14 SER A C 4
ATOM 5523 O O . SER A 1 14 ? 3.441 -16.717 6.253 1.00 0.00 14 SER A O 4
ATOM 5531 N N . GLN A 1 15 ? 3.636 -16.192 4.094 1.00 0.00 15 GLN A N 4
ATOM 5532 C CA . GLN A 1 15 ? 5.089 -16.105 4.155 1.00 0.00 15 GLN A CA 4
ATOM 5533 C C . GLN A 1 15 ? 5.535 -14.868 4.943 1.00 0.00 15 GLN A C 4
ATOM 5534 O O . GLN A 1 15 ? 6.668 -14.836 5.435 1.00 0.00 15 GLN A O 4
ATOM 5548 N N . LEU A 1 16 ? 4.677 -13.846 5.045 1.00 0.00 16 LEU A N 4
ATOM 5549 C CA . LEU A 1 16 ? 5.069 -12.566 5.609 1.00 0.00 16 LEU A CA 4
ATOM 5550 C C . LEU A 1 16 ? 5.217 -12.670 7.116 1.00 0.00 16 LEU A C 4
ATOM 5551 O O . LEU A 1 16 ? 4.546 -13.472 7.773 1.00 0.00 16 LEU A O 4
ATOM 5567 N N . LYS A 1 17 ? 6.081 -11.807 7.645 1.00 0.00 17 LYS A N 4
ATOM 5568 C CA . LYS A 1 17 ? 6.429 -11.674 9.037 1.00 0.00 17 LYS A CA 4
ATOM 5569 C C . LYS A 1 17 ? 6.287 -10.206 9.352 1.00 0.00 17 LYS A C 4
ATOM 5570 O O . LYS A 1 17 ? 7.043 -9.376 8.842 1.00 0.00 17 LYS A O 4
ATOM 5589 N N . GLY A 1 18 ? 5.294 -9.889 10.153 1.00 0.00 18 GLY A N 4
ATOM 5590 C CA . GLY A 1 18 ? 4.858 -8.538 10.394 1.00 0.00 18 GLY A CA 4
ATOM 5591 C C . GLY A 1 18 ? 3.784 -8.579 11.457 1.00 0.00 18 GLY A C 4
ATOM 5592 O O . GLY A 1 18 ? 3.828 -9.408 12.370 1.00 0.00 18 GLY A O 4
ATOM 5596 N N . THR A 1 19 ? 2.795 -7.704 11.352 1.00 0.00 19 THR A N 4
ATOM 5597 C CA . THR A 1 19 ? 1.473 -8.003 11.872 1.00 0.00 19 THR A CA 4
ATOM 5598 C C . THR A 1 19 ? 0.477 -7.537 10.809 1.00 0.00 19 THR A C 4
ATOM 5599 O O . THR A 1 19 ? 0.792 -6.661 9.998 1.00 0.00 19 THR A O 4
ATOM 5610 N N . PHE A 1 20 ? -0.691 -8.170 10.763 1.00 0.00 20 PHE A N 4
ATOM 5611 C CA . PHE A 1 20 ? -1.704 -7.987 9.740 1.00 0.00 20 PHE A CA 4
ATOM 5612 C C . PHE A 1 20 ? -2.822 -7.137 10.306 1.00 0.00 20 PHE A C 4
ATOM 5613 O O . PHE A 1 20 ? -3.212 -7.281 11.473 1.00 0.00 20 PHE A O 4
ATOM 5630 N N . LEU A 1 21 ? -3.376 -6.270 9.465 1.00 0.00 21 LEU A N 4
ATOM 5631 C CA . LEU A 1 21 ? -4.335 -5.262 9.864 1.00 0.00 21 LEU A CA 4
ATOM 5632 C C . LEU A 1 21 ? -5.400 -5.136 8.792 1.00 0.00 21 LEU A C 4
ATOM 5633 O O . LEU A 1 21 ? -5.207 -5.604 7.665 1.00 0.00 21 LEU A O 4
ATOM 5649 N N . SER A 1 22 ? -6.513 -4.482 9.111 1.00 0.00 22 SER A N 4
ATOM 5650 C CA . SER A 1 22 ? -7.539 -4.162 8.127 1.00 0.00 22 SER A CA 4
ATOM 5651 C C . SER A 1 22 ? -8.326 -2.910 8.512 1.00 0.00 22 SER A C 4
ATOM 5652 O O . SER A 1 22 ? -8.453 -2.573 9.696 1.00 0.00 22 SER A O 4
ATOM 5660 N N . THR A 1 23 ? -8.885 -2.247 7.506 1.00 0.00 23 THR A N 4
ATOM 5661 C CA . THR A 1 23 ? -9.720 -1.059 7.614 1.00 0.00 23 THR A CA 4
ATOM 5662 C C . THR A 1 23 ? -10.638 -1.022 6.382 1.00 0.00 23 THR A C 4
ATOM 5663 O O . THR A 1 23 ? -10.372 -1.719 5.393 1.00 0.00 23 THR A O 4
ATOM 5674 N N . THR A 1 24 ? -11.759 -0.305 6.467 1.00 0.00 24 THR A N 4
ATOM 5675 C CA . THR A 1 24 ? -12.633 0.026 5.355 1.00 0.00 24 THR A CA 4
ATOM 5676 C C . THR A 1 24 ? -12.716 1.553 5.284 1.00 0.00 24 THR A C 4
ATOM 5677 O O . THR A 1 24 ? -13.277 2.191 6.181 1.00 0.00 24 THR A O 4
ATOM 5688 N N . LEU A 1 25 ? -12.156 2.160 4.231 1.00 0.00 25 LEU A N 4
ATOM 5689 C CA . LEU A 1 25 ? -12.202 3.611 4.040 1.00 0.00 25 LEU A CA 4
ATOM 5690 C C . LEU A 1 25 ? -13.265 3.960 3.010 1.00 0.00 25 LEU A C 4
ATOM 5691 O O . LEU A 1 25 ? -13.302 3.346 1.944 1.00 0.00 25 LEU A O 4
ATOM 5707 N N . LYS A 1 26 ? -14.122 4.937 3.326 1.00 0.00 26 LYS A N 4
ATOM 5708 C CA . LYS A 1 26 ? -15.106 5.532 2.423 1.00 0.00 26 LYS A CA 4
ATOM 5709 C C . LYS A 1 26 ? -14.437 6.614 1.585 1.00 0.00 26 LYS A C 4
ATOM 5710 O O . LYS A 1 26 ? -13.703 7.452 2.107 1.00 0.00 26 LYS A O 4
ATOM 5729 N N . LYS A 1 27 ? -14.680 6.593 0.280 1.00 0.00 27 LYS A N 4
ATOM 5730 C CA . LYS A 1 27 ? -14.185 7.562 -0.682 1.00 0.00 27 LYS A CA 4
ATOM 5731 C C . LYS A 1 27 ? -14.764 8.928 -0.312 1.00 0.00 27 LYS A C 4
ATOM 5732 O O . LYS A 1 27 ? -15.967 9.127 -0.477 1.00 0.00 27 LYS A O 4
ATOM 5751 N N . SER A 1 28 ? -13.937 9.824 0.225 1.00 0.00 28 SER A N 4
ATOM 5752 C CA . SER A 1 28 ? -14.338 11.072 0.854 1.00 0.00 28 SER A CA 4
ATOM 5753 C C . SER A 1 28 ? -13.428 12.191 0.315 1.00 0.00 28 SER A C 4
ATOM 5754 O O . SER A 1 28 ? -13.333 12.319 -0.908 1.00 0.00 28 SER A O 4
ATOM 5762 N N . ASN A 1 29 ? -12.786 12.997 1.179 1.00 0.00 29 ASN A N 4
ATOM 5763 C CA . ASN A 1 29 ? -11.940 14.138 0.807 1.00 0.00 29 ASN A CA 4
ATOM 5764 C C . ASN A 1 29 ? -10.840 13.698 -0.152 1.00 0.00 29 ASN A C 4
ATOM 5765 O O . ASN A 1 29 ? -9.833 13.136 0.281 1.00 0.00 29 ASN A O 4
ATOM 5776 N N . MET A 1 30 ? -11.001 13.984 -1.440 1.00 0.00 30 MET A N 4
ATOM 5777 C CA . MET A 1 30 ? -10.134 13.524 -2.515 1.00 0.00 30 MET A CA 4
ATOM 5778 C C . MET A 1 30 ? -9.821 12.036 -2.355 1.00 0.00 30 MET A C 4
ATOM 5779 O O . MET A 1 30 ? -8.682 11.636 -2.085 1.00 0.00 30 MET A O 4
ATOM 5793 N N . GLY A 1 31 ? -10.843 11.198 -2.530 1.00 0.00 31 GLY A N 4
ATOM 5794 C CA . GLY A 1 31 ? -10.691 9.767 -2.498 1.00 0.00 31 GLY A CA 4
ATOM 5795 C C . GLY A 1 31 ? -10.391 9.283 -1.090 1.00 0.00 31 GLY A C 4
ATOM 5796 O O . GLY A 1 31 ? -11.157 9.562 -0.168 1.00 0.00 31 GLY A O 4
ATOM 5800 N N . PHE A 1 32 ? -9.316 8.515 -0.935 1.00 0.00 32 PHE A N 4
ATOM 5801 C CA . PHE A 1 32 ? -8.863 8.045 0.362 1.00 0.00 32 PHE A CA 4
ATOM 5802 C C . PHE A 1 32 ? -7.644 8.863 0.751 1.00 0.00 32 PHE A C 4
ATOM 5803 O O . PHE A 1 32 ? -6.784 9.138 -0.091 1.00 0.00 32 PHE A O 4
ATOM 5820 N N . GLY A 1 33 ? -7.524 9.204 2.033 1.00 0.00 33 GLY A N 4
ATOM 5821 C CA . GLY A 1 33 ? -6.429 10.017 2.547 1.00 0.00 33 GLY A CA 4
ATOM 5822 C C . GLY A 1 33 ? -5.132 9.219 2.714 1.00 0.00 33 GLY A C 4
ATOM 5823 O O . GLY A 1 33 ? -4.422 9.412 3.697 1.00 0.00 33 GLY A O 4
ATOM 5827 N N . PHE A 1 34 ? -4.787 8.327 1.786 1.00 0.00 34 PHE A N 4
ATOM 5828 C CA . PHE A 1 34 ? -3.445 7.777 1.670 1.00 0.00 34 PHE A CA 4
ATOM 5829 C C . PHE A 1 34 ? -3.102 7.603 0.192 1.00 0.00 34 PHE A C 4
ATOM 5830 O O . PHE A 1 34 ? -3.980 7.556 -0.676 1.00 0.00 34 PHE A O 4
ATOM 5847 N N . THR A 1 35 ? -1.811 7.458 -0.079 1.00 0.00 35 THR A N 4
ATOM 5848 C CA . THR A 1 35 ? -1.220 7.336 -1.398 1.00 0.00 35 THR A CA 4
ATOM 5849 C C . THR A 1 35 ? -0.419 6.039 -1.427 1.00 0.00 35 THR A C 4
ATOM 5850 O O . THR A 1 35 ? 0.071 5.580 -0.394 1.00 0.00 35 THR A O 4
ATOM 5861 N N . ILE A 1 36 ? -0.273 5.440 -2.606 1.00 0.00 36 ILE A N 4
ATOM 5862 C CA . ILE A 1 36 ? 0.341 4.136 -2.788 1.00 0.00 36 ILE A CA 4
ATOM 5863 C C . ILE A 1 36 ? 1.582 4.302 -3.680 1.00 0.00 36 ILE A C 4
ATOM 5864 O O . ILE A 1 36 ? 1.757 5.348 -4.320 1.00 0.00 36 ILE A O 4
ATOM 5880 N N . ILE A 1 37 ? 2.467 3.313 -3.657 1.00 0.00 37 ILE A N 4
ATOM 5881 C CA . ILE A 1 37 ? 3.602 3.117 -4.540 1.00 0.00 37 ILE A CA 4
ATOM 5882 C C . ILE A 1 37 ? 3.594 1.630 -4.921 1.00 0.00 37 ILE A C 4
ATOM 5883 O O . ILE A 1 37 ? 2.992 0.806 -4.227 1.00 0.00 37 ILE A O 4
ATOM 5899 N N . GLY A 1 38 ? 4.246 1.299 -6.028 1.00 0.00 38 GLY A N 4
ATOM 5900 C CA . GLY A 1 38 ? 4.491 -0.054 -6.505 1.00 0.00 38 GLY A CA 4
ATOM 5901 C C . GLY A 1 38 ? 5.910 -0.133 -7.034 1.00 0.00 38 GLY A C 4
ATOM 5902 O O . GLY A 1 38 ? 6.459 0.901 -7.432 1.00 0.00 38 GLY A O 4
ATOM 5906 N N . GLY A 1 39 ? 6.511 -1.322 -6.989 1.00 0.00 39 GLY A N 4
ATOM 5907 C CA . GLY A 1 39 ? 7.873 -1.558 -7.447 1.00 0.00 39 GLY A CA 4
ATOM 5908 C C . GLY A 1 39 ? 8.118 -1.028 -8.856 1.00 0.00 39 GLY A C 4
ATOM 5909 O O . GLY A 1 39 ? 8.763 0.008 -9.019 1.00 0.00 39 GLY A O 4
ATOM 5913 N N . ASP A 1 40 ? 7.647 -1.743 -9.876 1.00 0.00 40 ASP A N 4
ATOM 5914 C CA . ASP A 1 40 ? 7.900 -1.392 -11.274 1.00 0.00 40 ASP A CA 4
ATOM 5915 C C . ASP A 1 40 ? 7.041 -2.246 -12.197 1.00 0.00 40 ASP A C 4
ATOM 5916 O O . ASP A 1 40 ? 6.342 -1.726 -13.062 1.00 0.00 40 ASP A O 4
ATOM 5925 N N . GLU A 1 41 ? 7.060 -3.563 -11.996 1.00 0.00 41 GLU A N 4
ATOM 5926 C CA . GLU A 1 41 ? 6.447 -4.566 -12.868 1.00 0.00 41 GLU A CA 4
ATOM 5927 C C . GLU A 1 41 ? 5.103 -5.052 -12.297 1.00 0.00 41 GLU A C 4
ATOM 5928 O O . GLU A 1 41 ? 4.842 -4.809 -11.112 1.00 0.00 41 GLU A O 4
ATOM 5940 N N . PRO A 1 42 ? 4.254 -5.758 -13.078 1.00 0.00 42 PRO A N 4
ATOM 5941 C CA . PRO A 1 42 ? 3.005 -6.370 -12.615 1.00 0.00 42 PRO A CA 4
ATOM 5942 C C . PRO A 1 42 ? 3.291 -7.641 -11.795 1.00 0.00 42 PRO A C 4
ATOM 5943 O O . PRO A 1 42 ? 2.675 -8.689 -12.015 1.00 0.00 42 PRO A O 4
ATOM 5954 N N . ASP A 1 43 ? 4.281 -7.564 -10.905 1.00 0.00 43 ASP A N 4
ATOM 5955 C CA . ASP A 1 43 ? 4.829 -8.659 -10.113 1.00 0.00 43 ASP A CA 4
ATOM 5956 C C . ASP A 1 43 ? 5.802 -8.128 -9.047 1.00 0.00 43 ASP A C 4
ATOM 5957 O O . ASP A 1 43 ? 6.684 -8.857 -8.589 1.00 0.00 43 ASP A O 4
ATOM 5966 N N . GLU A 1 44 ? 5.672 -6.854 -8.656 1.00 0.00 44 GLU A N 4
ATOM 5967 C CA . GLU A 1 44 ? 6.401 -6.265 -7.533 1.00 0.00 44 GLU A CA 4
ATOM 5968 C C . GLU A 1 44 ? 5.414 -5.917 -6.425 1.00 0.00 44 GLU A C 4
ATOM 5969 O O . GLU A 1 44 ? 4.203 -5.878 -6.652 1.00 0.00 44 GLU A O 4
ATOM 5981 N N . PHE A 1 45 ? 5.945 -5.607 -5.245 1.00 0.00 45 PHE A N 4
ATOM 5982 C CA . PHE A 1 45 ? 5.132 -5.282 -4.076 1.00 0.00 45 PHE A CA 4
ATOM 5983 C C . PHE A 1 45 ? 4.611 -3.855 -4.155 1.00 0.00 45 PHE A C 4
ATOM 5984 O O . PHE A 1 45 ? 5.155 -3.007 -4.875 1.00 0.00 45 PHE A O 4
ATOM 6001 N N . LEU A 1 46 ? 3.569 -3.596 -3.372 1.00 0.00 46 LEU A N 4
ATOM 6002 C CA . LEU A 1 46 ? 2.820 -2.356 -3.297 1.00 0.00 46 LEU A CA 4
ATOM 6003 C C . LEU A 1 46 ? 2.844 -1.925 -1.847 1.00 0.00 46 LEU A C 4
ATOM 6004 O O . LEU A 1 46 ? 2.523 -2.728 -0.965 1.00 0.00 46 LEU A O 4
ATOM 6020 N N . GLN A 1 47 ? 3.158 -0.663 -1.583 1.00 0.00 47 GLN A N 4
ATOM 6021 C CA . GLN A 1 47 ? 3.168 -0.131 -0.231 1.00 0.00 47 GLN A CA 4
ATOM 6022 C C . GLN A 1 47 ? 2.382 1.161 -0.192 1.00 0.00 47 GLN A C 4
ATOM 6023 O O . GLN A 1 47 ? 2.239 1.844 -1.206 1.00 0.00 47 GLN A O 4
ATOM 6037 N N . VAL A 1 48 ? 1.870 1.529 0.979 1.00 0.00 48 VAL A N 4
ATOM 6038 C CA . VAL A 1 48 ? 1.376 2.881 1.167 1.00 0.00 48 VAL A CA 4
ATOM 6039 C C . VAL A 1 48 ? 2.599 3.803 1.132 1.00 0.00 48 VAL A C 4
ATOM 6040 O O . VAL A 1 48 ? 3.473 3.718 2.000 1.00 0.00 48 VAL A O 4
ATOM 6053 N N . LYS A 1 49 ? 2.687 4.632 0.085 1.00 0.00 49 LYS A N 4
ATOM 6054 C CA . LYS A 1 49 ? 3.757 5.607 -0.111 1.00 0.00 49 LYS A CA 4
ATOM 6055 C C . LYS A 1 49 ? 3.756 6.571 1.059 1.00 0.00 49 LYS A C 4
ATOM 6056 O O . LYS A 1 49 ? 4.805 6.801 1.649 1.00 0.00 49 LYS A O 4
ATOM 6075 N N . SER A 1 50 ? 2.580 7.112 1.380 1.00 0.00 50 SER A N 4
ATOM 6076 C CA . SER A 1 50 ? 2.363 8.017 2.488 1.00 0.00 50 SER A CA 4
ATOM 6077 C C . SER A 1 50 ? 0.893 7.970 2.867 1.00 0.00 50 SER A C 4
ATOM 6078 O O . SER A 1 50 ? 0.028 7.876 1.991 1.00 0.00 50 SER A O 4
ATOM 6086 N N . VAL A 1 51 ? 0.607 8.126 4.151 1.00 0.00 51 VAL A N 4
ATOM 6087 C CA . VAL A 1 51 ? -0.706 8.536 4.630 1.00 0.00 51 VAL A CA 4
ATOM 6088 C C . VAL A 1 51 ? -0.733 10.066 4.505 1.00 0.00 51 VAL A C 4
ATOM 6089 O O . VAL A 1 51 ? 0.303 10.717 4.690 1.00 0.00 51 VAL A O 4
ATOM 6102 N N . ILE A 1 52 ? -1.880 10.639 4.144 1.00 0.00 52 ILE A N 4
ATOM 6103 C CA . ILE A 1 52 ? -2.074 12.083 4.146 1.00 0.00 52 ILE A CA 4
ATOM 6104 C C . ILE A 1 52 ? -2.145 12.538 5.611 1.00 0.00 52 ILE A C 4
ATOM 6105 O O . ILE A 1 52 ? -2.824 11.885 6.412 1.00 0.00 52 ILE A O 4
ATOM 6121 N N . PRO A 1 53 ? -1.474 13.635 5.991 1.00 0.00 53 PRO A N 4
ATOM 6122 C CA . PRO A 1 53 ? -1.725 14.268 7.273 1.00 0.00 53 PRO A CA 4
ATOM 6123 C C . PRO A 1 53 ? -3.062 15.006 7.225 1.00 0.00 53 PRO A C 4
ATOM 6124 O O . PRO A 1 53 ? -3.349 15.695 6.244 1.00 0.00 53 PRO A O 4
ATOM 6135 N N . ASP A 1 54 ? -3.846 14.886 8.298 1.00 0.00 54 ASP A N 4
ATOM 6136 C CA . ASP A 1 54 ? -5.224 15.374 8.375 1.00 0.00 54 ASP A CA 4
ATOM 6137 C C . ASP A 1 54 ? -6.061 14.873 7.189 1.00 0.00 54 ASP A C 4
ATOM 6138 O O . ASP A 1 54 ? -6.486 15.631 6.317 1.00 0.00 54 ASP A O 4
ATOM 6147 N N . GLY A 1 55 ? -6.305 13.562 7.150 1.00 0.00 55 GLY A N 4
ATOM 6148 C CA . GLY A 1 55 ? -7.229 12.946 6.200 1.00 0.00 55 GLY A CA 4
ATOM 6149 C C . GLY A 1 55 ? -7.964 11.753 6.813 1.00 0.00 55 GLY A C 4
ATOM 6150 O O . GLY A 1 55 ? -7.634 11.339 7.926 1.00 0.00 55 GLY A O 4
ATOM 6154 N N . PRO A 1 56 ? -8.926 11.137 6.101 1.00 0.00 56 PRO A N 4
ATOM 6155 C CA . PRO A 1 56 ? -9.792 10.100 6.664 1.00 0.00 56 PRO A CA 4
ATOM 6156 C C . PRO A 1 56 ? -8.995 8.888 7.167 1.00 0.00 56 PRO A C 4
ATOM 6157 O O . PRO A 1 56 ? -9.354 8.272 8.171 1.00 0.00 56 PRO A O 4
ATOM 6168 N N . ALA A 1 57 ? -7.911 8.547 6.467 1.00 0.00 57 ALA A N 4
ATOM 6169 C CA . ALA A 1 57 ? -6.984 7.486 6.832 1.00 0.00 57 ALA A CA 4
ATOM 6170 C C . ALA A 1 57 ? -6.207 7.826 8.111 1.00 0.00 57 ALA A C 4
ATOM 6171 O O . ALA A 1 57 ? -5.930 6.936 8.917 1.00 0.00 57 ALA A O 4
ATOM 6178 N N . ALA A 1 58 ? -5.850 9.102 8.298 1.00 0.00 58 ALA A N 4
ATOM 6179 C CA . ALA A 1 58 ? -5.192 9.580 9.504 1.00 0.00 58 ALA A CA 4
ATOM 6180 C C . ALA A 1 58 ? -6.155 9.506 10.685 1.00 0.00 58 ALA A C 4
ATOM 6181 O O . ALA A 1 58 ? -5.779 8.988 11.733 1.00 0.00 58 ALA A O 4
ATOM 6188 N N . GLN A 1 59 ? -7.382 10.001 10.509 1.00 0.00 59 GLN A N 4
ATOM 6189 C CA . GLN A 1 59 ? -8.423 10.020 11.531 1.00 0.00 59 GLN A CA 4
ATOM 6190 C C . GLN A 1 59 ? -8.735 8.614 12.037 1.00 0.00 59 GLN A C 4
ATOM 6191 O O . GLN A 1 59 ? -8.858 8.398 13.244 1.00 0.00 59 GLN A O 4
ATOM 6205 N N . ASP A 1 60 ? -8.884 7.668 11.106 1.00 0.00 60 ASP A N 4
ATOM 6206 C CA . ASP A 1 60 ? -9.143 6.271 11.428 1.00 0.00 60 ASP A CA 4
ATOM 6207 C C . ASP A 1 60 ? -7.920 5.628 12.092 1.00 0.00 60 ASP A C 4
ATOM 6208 O O . ASP A 1 60 ? -8.061 4.669 12.847 1.00 0.00 60 ASP A O 4
ATOM 6217 N N . GLY A 1 61 ? -6.717 6.161 11.850 1.00 0.00 61 GLY A N 4
ATOM 6218 C CA . GLY A 1 61 ? -5.494 5.808 12.563 1.00 0.00 61 GLY A CA 4
ATOM 6219 C C . GLY A 1 61 ? -5.024 4.378 12.310 1.00 0.00 61 GLY A C 4
ATOM 6220 O O . GLY A 1 61 ? -4.238 3.854 13.100 1.00 0.00 61 GLY A O 4
ATOM 6224 N N . LYS A 1 62 ? -5.550 3.717 11.275 1.00 0.00 62 LYS A N 4
ATOM 6225 C CA . LYS A 1 62 ? -5.360 2.292 11.030 1.00 0.00 62 LYS A CA 4
ATOM 6226 C C . LYS A 1 62 ? -4.066 2.053 10.273 1.00 0.00 62 LYS A C 4
ATOM 6227 O O . LYS A 1 62 ? -3.114 1.512 10.835 1.00 0.00 62 LYS A O 4
ATOM 6246 N N . MET A 1 63 ? -4.048 2.379 8.984 1.00 0.00 63 MET A N 4
ATOM 6247 C CA . MET A 1 63 ? -2.918 2.099 8.129 1.00 0.00 63 MET A CA 4
ATOM 6248 C C . MET A 1 63 ? -1.838 3.162 8.352 1.00 0.00 63 MET A C 4
ATOM 6249 O O . MET A 1 63 ? -2.145 4.271 8.804 1.00 0.00 63 MET A O 4
ATOM 6263 N N . GLU A 1 64 ? -0.594 2.858 7.993 1.00 0.00 64 GLU A N 4
ATOM 6264 C CA . GLU A 1 64 ? 0.553 3.732 8.148 1.00 0.00 64 GLU A CA 4
ATOM 6265 C C . GLU A 1 64 ? 1.458 3.687 6.926 1.00 0.00 64 GLU A C 4
ATOM 6266 O O . GLU A 1 64 ? 1.498 2.732 6.151 1.00 0.00 64 GLU A O 4
ATOM 6278 N N . THR A 1 65 ? 2.269 4.719 6.803 1.00 0.00 65 THR A N 4
ATOM 6279 C CA . THR A 1 65 ? 3.237 4.865 5.745 1.00 0.00 65 THR A CA 4
ATOM 6280 C C . THR A 1 65 ? 4.232 3.692 5.790 1.00 0.00 65 THR A C 4
ATOM 6281 O O . THR A 1 65 ? 4.723 3.327 6.863 1.00 0.00 65 THR A O 4
ATOM 6292 N N . GLY A 1 66 ? 4.517 3.088 4.634 1.00 0.00 66 GLY A N 4
ATOM 6293 C CA . GLY A 1 66 ? 5.448 1.977 4.471 1.00 0.00 66 GLY A CA 4
ATOM 6294 C C . GLY A 1 66 ? 4.787 0.600 4.563 1.00 0.00 66 GLY A C 4
ATOM 6295 O O . GLY A 1 66 ? 5.401 -0.376 4.143 1.00 0.00 66 GLY A O 4
ATOM 6299 N N . ASP A 1 67 ? 3.551 0.498 5.061 1.00 0.00 67 ASP A N 4
ATOM 6300 C CA . ASP A 1 67 ? 2.856 -0.790 5.175 1.00 0.00 67 ASP A CA 4
ATOM 6301 C C . ASP A 1 67 ? 2.640 -1.386 3.768 1.00 0.00 67 ASP A C 4
ATOM 6302 O O . ASP A 1 67 ? 2.459 -0.632 2.807 1.00 0.00 67 ASP A O 4
ATOM 6311 N N . VAL A 1 68 ? 2.590 -2.719 3.642 1.00 0.00 68 VAL A N 4
ATOM 6312 C CA . VAL A 1 68 ? 2.473 -3.452 2.368 1.00 0.00 68 VAL A CA 4
ATOM 6313 C C . VAL A 1 68 ? 1.007 -3.790 2.124 1.00 0.00 68 VAL A C 4
ATOM 6314 O O . VAL A 1 68 ? 0.367 -4.378 2.997 1.00 0.00 68 VAL A O 4
ATOM 6327 N N . ILE A 1 69 ? 0.478 -3.439 0.948 1.00 0.00 69 ILE A N 4
ATOM 6328 C CA . ILE A 1 69 ? -0.819 -3.872 0.457 1.00 0.00 69 ILE A CA 4
ATOM 6329 C C . ILE A 1 69 ? -0.728 -5.364 0.167 1.00 0.00 69 ILE A C 4
ATOM 6330 O O . ILE A 1 69 ? 0.034 -5.804 -0.699 1.00 0.00 69 ILE A O 4
ATOM 6346 N N . VAL A 1 70 ? -1.541 -6.127 0.891 1.00 0.00 70 VAL A N 4
ATOM 6347 C CA . VAL A 1 70 ? -1.748 -7.538 0.634 1.00 0.00 70 VAL A CA 4
ATOM 6348 C C . VAL A 1 70 ? -2.990 -7.696 -0.246 1.00 0.00 70 VAL A C 4
ATOM 6349 O O . VAL A 1 70 ? -2.923 -8.222 -1.359 1.00 0.00 70 VAL A O 4
ATOM 6362 N N . TYR A 1 71 ? -4.134 -7.240 0.266 1.00 0.00 71 TYR A N 4
ATOM 6363 C CA . TYR A 1 71 ? -5.431 -7.463 -0.337 1.00 0.00 71 TYR A CA 4
ATOM 6364 C C . TYR A 1 71 ? -6.160 -6.127 -0.381 1.00 0.00 71 TYR A C 4
ATOM 6365 O O . TYR A 1 71 ? -5.984 -5.280 0.501 1.00 0.00 71 TYR A O 4
ATOM 6383 N N . ILE A 1 72 ? -7.001 -5.960 -1.392 1.00 0.00 72 ILE A N 4
ATOM 6384 C CA . ILE A 1 72 ? -7.918 -4.848 -1.563 1.00 0.00 72 ILE A CA 4
ATOM 6385 C C . ILE A 1 72 ? -9.245 -5.511 -1.868 1.00 0.00 72 ILE A C 4
ATOM 6386 O O . ILE A 1 72 ? -9.306 -6.352 -2.762 1.00 0.00 72 ILE A O 4
ATOM 6402 N N . ASN A 1 73 ? -10.287 -5.090 -1.160 1.00 0.00 73 ASN A N 4
ATOM 6403 C CA . ASN A 1 73 ? -11.655 -5.584 -1.208 1.00 0.00 73 ASN A CA 4
ATOM 6404 C C . ASN A 1 73 ? -11.736 -7.102 -1.016 1.00 0.00 73 ASN A C 4
ATOM 6405 O O . ASN A 1 73 ? -11.910 -7.535 0.125 1.00 0.00 73 ASN A O 4
ATOM 6416 N N . GLU A 1 74 ? -11.578 -7.912 -2.065 1.00 0.00 74 GLU A N 4
ATOM 6417 C CA . GLU A 1 74 ? -11.513 -9.374 -1.985 1.00 0.00 74 GLU A CA 4
ATOM 6418 C C . GLU A 1 74 ? -10.413 -9.973 -2.891 1.00 0.00 74 GLU A C 4
ATOM 6419 O O . GLU A 1 74 ? -10.351 -11.193 -3.068 1.00 0.00 74 GLU A O 4
ATOM 6431 N N . VAL A 1 75 ? -9.531 -9.150 -3.469 1.00 0.00 75 VAL A N 4
ATOM 6432 C CA . VAL A 1 75 ? -8.475 -9.558 -4.398 1.00 0.00 75 VAL A CA 4
ATOM 6433 C C . VAL A 1 75 ? -7.128 -9.494 -3.683 1.00 0.00 75 VAL A C 4
ATOM 6434 O O . VAL A 1 75 ? -6.800 -8.491 -3.044 1.00 0.00 75 VAL A O 4
ATOM 6447 N N . CYS A 1 76 ? -6.336 -10.559 -3.825 1.00 0.00 76 CYS A N 4
ATOM 6448 C CA . CYS A 1 76 ? -4.913 -10.574 -3.531 1.00 0.00 76 CYS A CA 4
ATOM 6449 C C . CYS A 1 76 ? -4.220 -9.761 -4.620 1.00 0.00 76 CYS A C 4
ATOM 6450 O O . CYS A 1 76 ? -3.993 -10.266 -5.720 1.00 0.00 76 CYS A O 4
ATOM 6458 N N . VAL A 1 77 ? -3.916 -8.501 -4.329 1.00 0.00 77 VAL A N 4
ATOM 6459 C CA . VAL A 1 77 ? -3.214 -7.602 -5.239 1.00 0.00 77 VAL A CA 4
ATOM 6460 C C . VAL A 1 77 ? -1.719 -7.539 -4.894 1.00 0.00 77 VAL A C 4
ATOM 6461 O O . VAL A 1 77 ? -1.028 -6.676 -5.418 1.00 0.00 77 VAL A O 4
ATOM 6474 N N . LEU A 1 78 ? -1.208 -8.381 -3.987 1.00 0.00 78 LEU A N 4
ATOM 6475 C CA . LEU A 1 78 ? 0.139 -8.258 -3.427 1.00 0.00 78 LEU A CA 4
ATOM 6476 C C . LEU A 1 78 ? 1.265 -8.240 -4.462 1.00 0.00 78 LEU A C 4
ATOM 6477 O O . LEU A 1 78 ? 2.335 -7.729 -4.137 1.00 0.00 78 LEU A O 4
ATOM 6493 N N . GLY A 1 79 ? 1.038 -8.753 -5.671 1.00 0.00 79 GLY A N 4
ATOM 6494 C CA . GLY A 1 79 ? 1.906 -8.632 -6.828 1.00 0.00 79 GLY A CA 4
ATOM 6495 C C . GLY A 1 79 ? 1.142 -8.144 -8.059 1.00 0.00 79 GLY A C 4
ATOM 6496 O O . GLY A 1 79 ? 1.567 -8.451 -9.170 1.00 0.00 79 GLY A O 4
ATOM 6500 N N . HIS A 1 80 ? -0.002 -7.467 -7.905 1.00 0.00 80 HIS A N 4
ATOM 6501 C CA . HIS A 1 80 ? -0.623 -6.729 -9.010 1.00 0.00 80 HIS A CA 4
ATOM 6502 C C . HIS A 1 80 ? 0.220 -5.494 -9.323 1.00 0.00 80 HIS A C 4
ATOM 6503 O O . HIS A 1 80 ? 1.010 -5.024 -8.504 1.00 0.00 80 HIS A O 4
ATOM 6517 N N . THR A 1 81 ? 0.018 -4.932 -10.511 1.00 0.00 81 THR A N 4
ATOM 6518 C CA . THR A 1 81 ? 0.626 -3.676 -10.906 1.00 0.00 81 THR A CA 4
ATOM 6519 C C . THR A 1 81 ? -0.065 -2.553 -10.126 1.00 0.00 81 THR A C 4
ATOM 6520 O O . THR A 1 81 ? -1.287 -2.573 -9.920 1.00 0.00 81 THR A O 4
ATOM 6531 N N . HIS A 1 82 ? 0.712 -1.534 -9.761 1.00 0.00 82 HIS A N 4
ATOM 6532 C CA . HIS A 1 82 ? 0.200 -0.261 -9.279 1.00 0.00 82 HIS A CA 4
ATOM 6533 C C . HIS A 1 82 ? -0.770 0.323 -10.301 1.00 0.00 82 HIS A C 4
ATOM 6534 O O . HIS A 1 82 ? -1.816 0.824 -9.910 1.00 0.00 82 HIS A O 4
ATOM 6548 N N . ALA A 1 83 ? -0.509 0.170 -11.599 1.00 0.00 83 ALA A N 4
ATOM 6549 C CA . ALA A 1 83 ? -1.399 0.659 -12.642 1.00 0.00 83 ALA A CA 4
ATOM 6550 C C . ALA A 1 83 ? -2.800 0.038 -12.560 1.00 0.00 83 ALA A C 4
ATOM 6551 O O . ALA A 1 83 ? -3.756 0.730 -12.916 1.00 0.00 83 ALA A O 4
ATOM 6558 N N . ASP A 1 84 ? -2.946 -1.212 -12.085 1.00 0.00 84 ASP A N 4
ATOM 6559 C CA . ASP A 1 84 ? -4.264 -1.818 -11.846 1.00 0.00 84 ASP A CA 4
ATOM 6560 C C . ASP A 1 84 ? -4.839 -1.315 -10.530 1.00 0.00 84 ASP A C 4
ATOM 6561 O O . ASP A 1 84 ? -5.962 -0.833 -10.477 1.00 0.00 84 ASP A O 4
ATOM 6570 N N . VAL A 1 85 ? -4.065 -1.377 -9.454 1.00 0.00 85 VAL A N 4
ATOM 6571 C CA . VAL A 1 85 ? -4.477 -1.012 -8.103 1.00 0.00 85 VAL A CA 4
ATOM 6572 C C . VAL A 1 85 ? -4.930 0.446 -8.032 1.00 0.00 85 VAL A C 4
ATOM 6573 O O . VAL A 1 85 ? -5.940 0.752 -7.397 1.00 0.00 85 VAL A O 4
ATOM 6586 N N . VAL A 1 86 ? -4.260 1.357 -8.724 1.00 0.00 86 VAL A N 4
ATOM 6587 C CA . VAL A 1 86 ? -4.679 2.740 -8.854 1.00 0.00 86 VAL A CA 4
ATOM 6588 C C . VAL A 1 86 ? -5.987 2.812 -9.651 1.00 0.00 86 VAL A C 4
ATOM 6589 O O . VAL A 1 86 ? -6.889 3.559 -9.268 1.00 0.00 86 VAL A O 4
ATOM 6602 N N . LYS A 1 87 ? -6.144 2.017 -10.717 1.00 0.00 87 LYS A N 4
ATOM 6603 C CA . LYS A 1 87 ? -7.386 2.035 -11.498 1.00 0.00 87 LYS A CA 4
ATOM 6604 C C . LYS A 1 87 ? -8.544 1.473 -10.681 1.00 0.00 87 LYS A C 4
ATOM 6605 O O . LYS A 1 87 ? -9.682 1.916 -10.845 1.00 0.00 87 LYS A O 4
ATOM 6624 N N . LEU A 1 88 ? -8.256 0.532 -9.788 1.00 0.00 88 LEU A N 4
ATOM 6625 C CA . LEU A 1 88 ? -9.181 -0.059 -8.840 1.00 0.00 88 LEU A CA 4
ATOM 6626 C C . LEU A 1 88 ? -9.588 0.984 -7.811 1.00 0.00 88 LEU A C 4
ATOM 6627 O O . LEU A 1 88 ? -10.783 1.153 -7.593 1.00 0.00 88 LEU A O 4
ATOM 6643 N N . PHE A 1 89 ? -8.642 1.739 -7.245 1.00 0.00 89 PHE A N 4
ATOM 6644 C CA . PHE A 1 89 ? -8.958 2.792 -6.283 1.00 0.00 89 PHE A CA 4
ATOM 6645 C C . PHE A 1 89 ? -9.808 3.877 -6.955 1.00 0.00 89 PHE A C 4
ATOM 6646 O O . PHE A 1 89 ? -10.724 4.418 -6.332 1.00 0.00 89 PHE A O 4
ATOM 6663 N N . GLN A 1 90 ? -9.540 4.200 -8.224 1.00 0.00 90 GLN A N 4
ATOM 6664 C CA . GLN A 1 90 ? -10.344 5.137 -9.006 1.00 0.00 90 GLN A CA 4
ATOM 6665 C C . GLN A 1 90 ? -11.717 4.551 -9.379 1.00 0.00 90 GLN A C 4
ATOM 6666 O O . GLN A 1 90 ? -12.663 5.314 -9.568 1.00 0.00 90 GLN A O 4
ATOM 6680 N N . SER A 1 91 ? -11.863 3.223 -9.435 1.00 0.00 91 SER A N 4
ATOM 6681 C CA . SER A 1 91 ? -13.138 2.540 -9.648 1.00 0.00 91 SER A CA 4
ATOM 6682 C C . SER A 1 91 ? -14.062 2.650 -8.427 1.00 0.00 91 SER A C 4
ATOM 6683 O O . SER A 1 91 ? -15.156 2.087 -8.479 1.00 0.00 91 SER A O 4
ATOM 6691 N N . VAL A 1 92 ? -13.653 3.311 -7.342 1.00 0.00 92 VAL A N 4
ATOM 6692 C CA . VAL A 1 92 ? -14.480 3.541 -6.170 1.00 0.00 92 VAL A CA 4
ATOM 6693 C C . VAL A 1 92 ? -15.003 4.978 -6.289 1.00 0.00 92 VAL A C 4
ATOM 6694 O O . VAL A 1 92 ? -14.229 5.911 -6.054 1.00 0.00 92 VAL A O 4
ATOM 6707 N N . PRO A 1 93 ? -16.262 5.204 -6.704 1.00 0.00 93 PRO A N 4
ATOM 6708 C CA . PRO A 1 93 ? -16.838 6.541 -6.700 1.00 0.00 93 PRO A CA 4
ATOM 6709 C C . PRO A 1 93 ? -17.063 7.036 -5.266 1.00 0.00 93 PRO A C 4
ATOM 6710 O O . PRO A 1 93 ? -16.986 6.266 -4.303 1.00 0.00 93 PRO A O 4
ATOM 6721 N N . ILE A 1 94 ? -17.352 8.333 -5.126 1.00 0.00 94 ILE A N 4
ATOM 6722 C CA . ILE A 1 94 ? -17.556 8.979 -3.831 1.00 0.00 94 ILE A CA 4
ATOM 6723 C C . ILE A 1 94 ? -18.675 8.245 -3.086 1.00 0.00 94 ILE A C 4
ATOM 6724 O O . ILE A 1 94 ? -19.664 7.825 -3.696 1.00 0.00 94 ILE A O 4
ATOM 6740 N N . GLY A 1 95 ? -18.530 8.099 -1.770 1.00 0.00 95 GLY A N 4
ATOM 6741 C CA . GLY A 1 95 ? -19.525 7.466 -0.921 1.00 0.00 95 GLY A CA 4
ATOM 6742 C C . GLY A 1 95 ? -19.480 5.938 -0.956 1.00 0.00 95 GLY A C 4
ATOM 6743 O O . GLY A 1 95 ? -20.085 5.311 -0.087 1.00 0.00 95 GLY A O 4
ATOM 6747 N N . GLN A 1 96 ? -18.753 5.303 -1.878 1.00 0.00 96 GLN A N 4
ATOM 6748 C CA . GLN A 1 96 ? -18.444 3.883 -1.749 1.00 0.00 96 GLN A CA 4
ATOM 6749 C C . GLN A 1 96 ? -17.207 3.762 -0.863 1.00 0.00 96 GLN A C 4
ATOM 6750 O O . GLN A 1 96 ? -16.376 4.669 -0.827 1.00 0.00 96 GLN A O 4
ATOM 6764 N N . SER A 1 97 ? -17.036 2.633 -0.184 1.00 0.00 97 SER A N 4
ATOM 6765 C CA . SER A 1 97 ? -15.905 2.334 0.646 1.00 0.00 97 SER A CA 4
ATOM 6766 C C . SER A 1 97 ? -15.295 1.008 0.209 1.00 0.00 97 SER A C 4
ATOM 6767 O O . SER A 1 97 ? -15.988 0.190 -0.395 1.00 0.00 97 SER A O 4
ATOM 6775 N N . VAL A 1 98 ? -14.024 0.765 0.513 1.00 0.00 98 VAL A N 4
ATOM 6776 C CA . VAL A 1 98 ? -13.346 -0.480 0.167 1.00 0.00 98 VAL A CA 4
ATOM 6777 C C . VAL A 1 98 ? -12.558 -0.976 1.364 1.00 0.00 98 VAL A C 4
ATOM 6778 O O . VAL A 1 98 ? -12.052 -0.172 2.153 1.00 0.00 98 VAL A O 4
ATOM 6791 N N . ASN A 1 99 ? -12.468 -2.299 1.479 1.00 0.00 99 ASN A N 4
ATOM 6792 C CA . ASN A 1 99 ? -11.704 -2.973 2.516 1.00 0.00 99 ASN A CA 4
ATOM 6793 C C . ASN A 1 99 ? -10.264 -3.024 2.039 1.00 0.00 99 ASN A C 4
ATOM 6794 O O . ASN A 1 99 ? -10.010 -3.117 0.836 1.00 0.00 99 ASN A O 4
ATOM 6805 N N . LEU A 1 100 ? -9.320 -3.020 2.972 1.00 0.00 100 LEU A N 4
ATOM 6806 C CA . LEU A 1 100 ? -7.894 -3.078 2.701 1.00 0.00 100 LEU A CA 4
ATOM 6807 C C . LEU A 1 100 ? -7.294 -3.971 3.781 1.00 0.00 100 LEU A C 4
ATOM 6808 O O . LEU A 1 100 ? -7.697 -3.845 4.941 1.00 0.00 100 LEU A O 4
ATOM 6824 N N . VAL A 1 101 ? -6.339 -4.831 3.421 1.00 0.00 101 VAL A N 4
ATOM 6825 C CA . VAL A 1 101 ? -5.549 -5.629 4.358 1.00 0.00 101 VAL A CA 4
ATOM 6826 C C . VAL A 1 101 ? -4.107 -5.239 4.110 1.00 0.00 101 VAL A C 4
ATOM 6827 O O . VAL A 1 101 ? -3.627 -5.376 2.976 1.00 0.00 101 VAL A O 4
ATOM 6840 N N . LEU A 1 102 ? -3.424 -4.779 5.156 1.00 0.00 102 LEU A N 4
ATOM 6841 C CA . LEU A 1 102 ? -2.007 -4.475 5.077 1.00 0.00 102 LEU A CA 4
ATOM 6842 C C . LEU A 1 102 ? -1.221 -5.396 5.997 1.00 0.00 102 LEU A C 4
ATOM 6843 O O . LEU A 1 102 ? -1.781 -5.999 6.913 1.00 0.00 102 LEU A O 4
ATOM 6859 N N . CYS A 1 103 ? 0.093 -5.436 5.772 1.00 0.00 103 CYS A N 4
ATOM 6860 C CA . CYS A 1 103 ? 1.067 -5.993 6.688 1.00 0.00 103 CYS A CA 4
ATOM 6861 C C . CYS A 1 103 ? 1.973 -4.845 7.138 1.00 0.00 103 CYS A C 4
ATOM 6862 O O . CYS A 1 103 ? 2.638 -4.213 6.308 1.00 0.00 103 CYS A O 4
ATOM 6870 N N . ARG A 1 104 ? 2.003 -4.579 8.442 1.00 0.00 104 ARG A N 4
ATOM 6871 C CA . ARG A 1 104 ? 3.035 -3.783 9.105 1.00 0.00 104 ARG A CA 4
ATOM 6872 C C . ARG A 1 104 ? 4.301 -4.632 9.194 1.00 0.00 104 ARG A C 4
ATOM 6873 O O . ARG A 1 104 ? 4.198 -5.858 9.155 1.00 0.00 104 ARG A O 4
ATOM 6894 N N . GLY A 1 105 ? 5.481 -4.023 9.304 1.00 0.00 105 GLY A N 4
ATOM 6895 C CA . GLY A 1 105 ? 6.733 -4.747 9.542 1.00 0.00 105 GLY A CA 4
ATOM 6896 C C . GLY A 1 105 ? 7.668 -4.749 8.336 1.00 0.00 105 GLY A C 4
ATOM 6897 O O . GLY A 1 105 ? 8.791 -5.240 8.426 1.00 0.00 105 GLY A O 4
ATOM 6901 N N . TYR A 1 106 ? 7.236 -4.196 7.204 1.00 0.00 106 TYR A N 4
ATOM 6902 C CA . TYR A 1 106 ? 8.052 -4.036 6.008 1.00 0.00 106 TYR A CA 4
ATOM 6903 C C . TYR A 1 106 ? 8.469 -2.563 5.942 1.00 0.00 106 TYR A C 4
ATOM 6904 O O . TYR A 1 106 ? 7.598 -1.703 6.110 1.00 0.00 106 TYR A O 4
ATOM 6922 N N . PRO A 1 107 ? 9.771 -2.238 5.819 1.00 0.00 107 PRO A N 4
ATOM 6923 C CA . PRO A 1 107 ? 10.235 -0.855 5.823 1.00 0.00 107 PRO A CA 4
ATOM 6924 C C . PRO A 1 107 ? 9.850 -0.128 4.540 1.00 0.00 107 PRO A C 4
ATOM 6925 O O . PRO A 1 107 ? 9.378 -0.726 3.571 1.00 0.00 107 PRO A O 4
ATOM 6936 N N . LEU A 1 108 ? 10.097 1.182 4.522 1.00 0.00 108 LEU A N 4
ATOM 6937 C CA . LEU A 1 108 ? 10.030 1.952 3.283 1.00 0.00 108 LEU A CA 4
ATOM 6938 C C . LEU A 1 108 ? 11.140 1.450 2.349 1.00 0.00 108 LEU A C 4
ATOM 6939 O O . LEU A 1 108 ? 12.226 1.140 2.831 1.00 0.00 108 LEU A O 4
ATOM 6955 N N . PRO A 1 109 ? 10.888 1.378 1.033 1.00 0.00 109 PRO A N 4
ATOM 6956 C CA . PRO A 1 109 ? 11.830 0.805 0.082 1.00 0.00 109 PRO A CA 4
ATOM 6957 C C . PRO A 1 109 ? 13.010 1.752 -0.171 1.00 0.00 109 PRO A C 4
ATOM 6958 O O . PRO A 1 109 ? 14.166 1.330 -0.166 1.00 0.00 109 PRO A O 4
ATOM 6969 N N . PHE A 1 110 ? 12.733 3.038 -0.390 1.00 0.00 110 PHE A N 4
ATOM 6970 C CA . PHE A 1 110 ? 13.744 4.075 -0.527 1.00 0.00 110 PHE A CA 4
ATOM 6971 C C . PHE A 1 110 ? 14.492 4.216 0.803 1.00 0.00 110 PHE A C 4
ATOM 6972 O O . PHE A 1 110 ? 13.865 4.574 1.804 1.00 0.00 110 PHE A O 4
ATOM 6989 N N . ASP A 1 111 ? 15.803 3.948 0.797 1.00 0.00 111 ASP A N 4
ATOM 6990 C CA . ASP A 1 111 ? 16.720 4.129 1.923 1.00 0.00 111 ASP A CA 4
ATOM 6991 C C . ASP A 1 111 ? 17.099 5.615 2.019 1.00 0.00 111 ASP A C 4
ATOM 6992 O O . ASP A 1 111 ? 17.870 6.080 1.171 1.00 0.00 111 ASP A O 4
ATOM 7001 N N . PRO A 1 112 ? 16.634 6.389 3.016 1.00 0.00 112 PRO A N 4
ATOM 7002 C CA . PRO A 1 112 ? 17.145 7.736 3.244 1.00 0.00 112 PRO A CA 4
ATOM 7003 C C . PRO A 1 112 ? 18.465 7.712 4.033 1.00 0.00 112 PRO A C 4
ATOM 7004 O O . PRO A 1 112 ? 19.230 8.677 3.973 1.00 0.00 112 PRO A O 4
ATOM 7015 N N . GLU A 1 113 ? 18.737 6.624 4.769 1.00 0.00 113 GLU A N 4
ATOM 7016 C CA . GLU A 1 113 ? 19.905 6.486 5.637 1.00 0.00 113 GLU A CA 4
ATOM 7017 C C . GLU A 1 113 ? 21.202 6.502 4.830 1.00 0.00 113 GLU A C 4
ATOM 7018 O O . GLU A 1 113 ? 22.248 6.874 5.358 1.00 0.00 113 GLU A O 4
ATOM 7030 N N . ASP A 1 114 ? 21.144 6.110 3.558 1.00 0.00 114 ASP A N 4
ATOM 7031 C CA . ASP A 1 114 ? 22.216 6.268 2.589 1.00 0.00 114 ASP A CA 4
ATOM 7032 C C . ASP A 1 114 ? 21.540 6.287 1.220 1.00 0.00 114 ASP A C 4
ATOM 7033 O O . ASP A 1 114 ? 21.169 5.212 0.747 1.00 0.00 114 ASP A O 4
ATOM 7042 N N . PRO A 1 115 ? 21.315 7.452 0.583 1.00 0.00 115 PRO A N 4
ATOM 7043 C CA . PRO A 1 115 ? 20.766 7.504 -0.766 1.00 0.00 115 PRO A CA 4
ATOM 7044 C C . PRO A 1 115 ? 21.760 6.900 -1.764 1.00 0.00 115 PRO A C 4
ATOM 7045 O O . PRO A 1 115 ? 21.399 5.999 -2.525 1.00 0.00 115 PRO A O 4
ATOM 7056 N N . ALA A 1 116 ? 23.011 7.368 -1.735 1.00 0.00 116 ALA A N 4
ATOM 7057 C CA . ALA A 1 116 ? 24.152 6.797 -2.438 1.00 0.00 116 ALA A CA 4
ATOM 7058 C C . ALA A 1 116 ? 25.422 7.329 -1.775 1.00 0.00 116 ALA A C 4
ATOM 7059 O O . ALA A 1 116 ? 26.030 6.624 -0.978 1.00 0.00 116 ALA A O 4
ATOM 7066 N N . ASN A 1 117 ? 25.736 8.602 -2.031 1.00 0.00 117 ASN A N 4
ATOM 7067 C CA . ASN A 1 117 ? 26.770 9.447 -1.436 1.00 0.00 117 ASN A CA 4
ATOM 7068 C C . ASN A 1 117 ? 28.071 9.348 -2.217 1.00 0.00 117 ASN A C 4
ATOM 7069 O O . ASN A 1 117 ? 28.942 8.541 -1.897 1.00 0.00 117 ASN A O 4
ATOM 7080 N N . SER A 1 118 ? 28.225 10.202 -3.231 1.00 0.00 118 SER A N 4
ATOM 7081 C CA . SER A 1 118 ? 29.497 10.391 -3.915 1.00 0.00 118 SER A CA 4
ATOM 7082 C C . SER A 1 118 ? 30.555 10.876 -2.924 1.00 0.00 118 SER A C 4
ATOM 7083 O O . SER A 1 118 ? 30.432 11.982 -2.388 1.00 0.00 118 SER A O 4
ATOM 7091 N N . GLY A 1 119 ? 31.625 10.101 -2.730 1.00 0.00 119 GLY A N 4
ATOM 7092 C CA . GLY A 1 119 ? 32.891 10.659 -2.271 1.00 0.00 119 GLY A CA 4
ATOM 7093 C C . GLY A 1 119 ? 33.425 11.666 -3.305 1.00 0.00 119 GLY A C 4
ATOM 7094 O O . GLY A 1 119 ? 32.918 11.722 -4.431 1.00 0.00 119 GLY A O 4
ATOM 7098 N N . PRO A 1 120 ? 34.445 12.466 -2.965 1.00 0.00 120 PRO A N 4
ATOM 7099 C CA . PRO A 1 120 ? 34.979 13.477 -3.870 1.00 0.00 120 PRO A CA 4
ATOM 7100 C C . PRO A 1 120 ? 35.730 12.827 -5.036 1.00 0.00 120 PRO A C 4
ATOM 7101 O O . PRO A 1 120 ? 36.591 11.973 -4.825 1.00 0.00 120 PRO A O 4
ATOM 7112 N N . SER A 1 121 ? 35.463 13.283 -6.259 1.00 0.00 121 SER A N 4
ATOM 7113 C CA . SER A 1 121 ? 36.332 13.072 -7.408 1.00 0.00 121 SER A CA 4
ATOM 7114 C C . SER A 1 121 ? 36.266 14.292 -8.333 1.00 0.00 121 SER A C 4
ATOM 7115 O O . SER A 1 121 ? 35.237 14.979 -8.429 1.00 0.00 121 SER A O 4
ATOM 7123 N N . SER A 1 122 ? 37.368 14.581 -9.016 1.00 0.00 122 SER A N 4
ATOM 7124 C CA . SER A 1 122 ? 37.518 15.522 -10.118 1.00 0.00 122 SER A CA 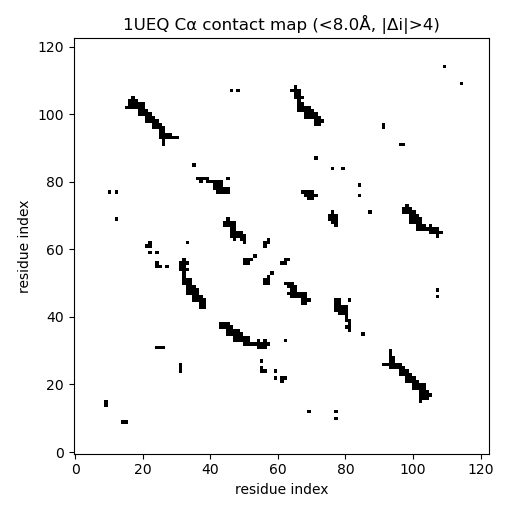4
ATOM 7125 C C . SER A 1 122 ? 38.790 15.107 -10.869 1.00 0.00 122 SER A C 4
ATOM 7126 O O . SER A 1 122 ? 39.551 14.271 -10.371 1.00 0.00 122 SER A O 4
ATOM 7134 N N . GLY A 1 123 ? 39.015 15.687 -12.041 1.00 0.00 123 GLY A N 4
ATOM 7135 C CA . GLY A 1 123 ? 40.093 15.407 -12.968 1.00 0.00 123 GLY A CA 4
ATOM 7136 C C . GLY A 1 123 ? 39.738 16.093 -14.279 1.00 0.00 123 GLY A C 4
ATOM 7137 O O . GLY A 1 123 ? 38.654 16.730 -14.312 1.00 0.00 123 GLY A O 4
ATOM 7141 N N . GLY A 1 1 ? 7.557 -24.414 7.597 1.00 0.00 1 GLY A N 5
ATOM 7142 C CA . GLY A 1 1 ? 8.909 -24.511 7.030 1.00 0.00 1 GLY A CA 5
ATOM 7143 C C . GLY A 1 1 ? 9.955 -24.006 8.012 1.00 0.00 1 GLY A C 5
ATOM 7144 O O . GLY A 1 1 ? 9.602 -23.493 9.075 1.00 0.00 1 GLY A O 5
ATOM 7148 N N . SER A 1 2 ? 11.238 -24.134 7.664 1.00 0.00 2 SER A N 5
ATOM 7149 C CA . SER A 1 2 ? 12.389 -23.721 8.465 1.00 0.00 2 SER A CA 5
ATOM 7150 C C . SER A 1 2 ? 13.406 -22.941 7.618 1.00 0.00 2 SER A C 5
ATOM 7151 O O . SER A 1 2 ? 13.202 -22.745 6.413 1.00 0.00 2 SER A O 5
ATOM 7159 N N . SER A 1 3 ? 14.502 -22.506 8.256 1.00 0.00 3 SER A N 5
ATOM 7160 C CA . SER A 1 3 ? 15.551 -21.668 7.681 1.00 0.00 3 SER A CA 5
ATOM 7161 C C . SER A 1 3 ? 14.957 -20.348 7.155 1.00 0.00 3 SER A C 5
ATOM 7162 O O . SER A 1 3 ? 13.842 -19.955 7.525 1.00 0.00 3 SER A O 5
ATOM 7170 N N . GLY A 1 4 ? 15.708 -19.634 6.323 1.00 0.00 4 GLY A N 5
ATOM 7171 C CA . GLY A 1 4 ? 15.254 -18.488 5.556 1.00 0.00 4 GLY A CA 5
ATOM 7172 C C . GLY A 1 4 ? 15.794 -18.588 4.138 1.00 0.00 4 GLY A C 5
ATOM 7173 O O . GLY A 1 4 ? 16.859 -19.180 3.943 1.00 0.00 4 GLY A O 5
ATOM 7177 N N . SER A 1 5 ? 15.075 -18.006 3.177 1.00 0.00 5 SER A N 5
ATOM 7178 C CA . SER A 1 5 ? 15.478 -17.832 1.787 1.00 0.00 5 SER A CA 5
ATOM 7179 C C . SER A 1 5 ? 15.042 -16.441 1.333 1.00 0.00 5 SER A C 5
ATOM 7180 O O . SER A 1 5 ? 14.052 -15.888 1.835 1.00 0.00 5 SER A O 5
ATOM 7188 N N . SER A 1 6 ? 15.765 -15.910 0.354 1.00 0.00 6 SER A N 5
ATOM 7189 C CA . SER A 1 6 ? 15.654 -14.551 -0.140 1.00 0.00 6 SER A CA 5
ATOM 7190 C C . SER A 1 6 ? 15.609 -14.603 -1.671 1.00 0.00 6 SER A C 5
ATOM 7191 O O . SER A 1 6 ? 16.005 -15.608 -2.272 1.00 0.00 6 SER A O 5
ATOM 7199 N N . GLY A 1 7 ? 15.090 -13.547 -2.300 1.00 0.00 7 GLY A N 5
ATOM 7200 C CA . GLY A 1 7 ? 14.621 -13.564 -3.681 1.00 0.00 7 GLY A CA 5
ATOM 7201 C C . GLY A 1 7 ? 13.729 -14.771 -3.916 1.00 0.00 7 GLY A C 5
ATOM 7202 O O . GLY A 1 7 ? 14.090 -15.676 -4.670 1.00 0.00 7 GLY A O 5
ATOM 7206 N N . LEU A 1 8 ? 12.592 -14.792 -3.223 1.00 0.00 8 LEU A N 5
ATOM 7207 C CA . LEU A 1 8 ? 11.544 -15.784 -3.357 1.00 0.00 8 LEU A CA 5
ATOM 7208 C C . LEU A 1 8 ? 10.240 -15.024 -3.112 1.00 0.00 8 LEU A C 5
ATOM 7209 O O . LEU A 1 8 ? 9.966 -14.643 -1.970 1.00 0.00 8 LEU A O 5
ATOM 7225 N N . PHE A 1 9 ? 9.496 -14.724 -4.177 1.00 0.00 9 PHE A N 5
ATOM 7226 C CA . PHE A 1 9 ? 8.189 -14.056 -4.138 1.00 0.00 9 PHE A CA 5
ATOM 7227 C C . PHE A 1 9 ? 7.206 -14.806 -3.214 1.00 0.00 9 PHE A C 5
ATOM 7228 O O . PHE A 1 9 ? 7.391 -15.991 -2.913 1.00 0.00 9 PHE A O 5
ATOM 7245 N N . THR A 1 10 ? 6.126 -14.134 -2.804 1.00 0.00 10 THR A N 5
ATOM 7246 C CA . THR A 1 10 ? 5.066 -14.699 -1.979 1.00 0.00 10 THR A CA 5
ATOM 7247 C C . THR A 1 10 ? 4.155 -15.662 -2.771 1.00 0.00 10 THR A C 5
ATOM 7248 O O . THR A 1 10 ? 4.594 -16.750 -3.124 1.00 0.00 10 THR A O 5
ATOM 7259 N N . ARG A 1 11 ? 2.896 -15.262 -3.008 1.00 0.00 11 ARG A N 5
ATOM 7260 C CA . ARG A 1 11 ? 1.720 -15.887 -3.632 1.00 0.00 11 ARG A CA 5
ATOM 7261 C C . ARG A 1 11 ? 0.480 -15.637 -2.774 1.00 0.00 11 ARG A C 5
ATOM 7262 O O . ARG A 1 11 ? -0.491 -15.103 -3.288 1.00 0.00 11 ARG A O 5
ATOM 7283 N N . ASP A 1 12 ? 0.537 -15.944 -1.475 1.00 0.00 12 ASP A N 5
ATOM 7284 C CA . ASP A 1 12 ? -0.649 -16.051 -0.604 1.00 0.00 12 ASP A CA 5
ATOM 7285 C C . ASP A 1 12 ? -0.578 -15.166 0.650 1.00 0.00 12 ASP A C 5
ATOM 7286 O O . ASP A 1 12 ? -1.139 -15.497 1.690 1.00 0.00 12 ASP A O 5
ATOM 7295 N N . ALA A 1 13 ? 0.231 -14.102 0.634 1.00 0.00 13 ALA A N 5
ATOM 7296 C CA . ALA A 1 13 ? 0.617 -13.274 1.782 1.00 0.00 13 ALA A CA 5
ATOM 7297 C C . ALA A 1 13 ? 1.378 -14.026 2.903 1.00 0.00 13 ALA A C 5
ATOM 7298 O O . ALA A 1 13 ? 2.004 -13.389 3.748 1.00 0.00 13 ALA A O 5
ATOM 7305 N N . SER A 1 14 ? 1.416 -15.361 2.879 1.00 0.00 14 SER A N 5
ATOM 7306 C CA . SER A 1 14 ? 1.889 -16.223 3.953 1.00 0.00 14 SER A CA 5
ATOM 7307 C C . SER A 1 14 ? 3.376 -16.008 4.271 1.00 0.00 14 SER A C 5
ATOM 7308 O O . SER A 1 14 ? 3.796 -16.163 5.418 1.00 0.00 14 SER A O 5
ATOM 7316 N N . GLN A 1 15 ? 4.182 -15.649 3.267 1.00 0.00 15 GLN A N 5
ATOM 7317 C CA . GLN A 1 15 ? 5.619 -15.419 3.453 1.00 0.00 15 GLN A CA 5
ATOM 7318 C C . GLN A 1 15 ? 5.947 -14.124 4.198 1.00 0.00 15 GLN A C 5
ATOM 7319 O O . GLN A 1 15 ? 7.125 -13.913 4.515 1.00 0.00 15 GLN A O 5
ATOM 7333 N N . LEU A 1 16 ? 4.991 -13.211 4.401 1.00 0.00 16 LEU A N 5
ATOM 7334 C CA . LEU A 1 16 ? 5.324 -11.915 4.977 1.00 0.00 16 LEU A CA 5
ATOM 7335 C C . LEU A 1 16 ? 5.718 -12.082 6.440 1.00 0.00 16 LEU A C 5
ATOM 7336 O O . LEU A 1 16 ? 5.152 -12.900 7.169 1.00 0.00 16 LEU A O 5
ATOM 7352 N N . LYS A 1 17 ? 6.663 -11.252 6.879 1.00 0.00 17 LYS A N 5
ATOM 7353 C CA . LYS A 1 17 ? 6.894 -10.955 8.274 1.00 0.00 17 LYS A CA 5
ATOM 7354 C C . LYS A 1 17 ? 6.149 -9.669 8.565 1.00 0.00 17 LYS A C 5
ATOM 7355 O O . LYS A 1 17 ? 6.149 -8.766 7.725 1.00 0.00 17 LYS A O 5
ATOM 7374 N N . GLY A 1 18 ? 5.561 -9.579 9.750 1.00 0.00 18 GLY A N 5
ATOM 7375 C CA . GLY A 1 18 ? 4.804 -8.412 10.154 1.00 0.00 18 GLY A CA 5
ATOM 7376 C C . GLY A 1 18 ? 3.561 -8.764 10.954 1.00 0.00 18 GLY A C 5
ATOM 7377 O O . GLY A 1 18 ? 3.322 -9.939 11.264 1.00 0.00 18 GLY A O 5
ATOM 7381 N N . THR A 1 19 ? 2.742 -7.756 11.252 1.00 0.00 19 THR A N 5
ATOM 7382 C CA . THR A 1 19 ? 1.404 -7.942 11.792 1.00 0.00 19 THR A CA 5
ATOM 7383 C C . THR A 1 19 ? 0.438 -7.624 10.666 1.00 0.00 19 THR A C 5
ATOM 7384 O O . THR A 1 19 ? 0.541 -6.573 10.040 1.00 0.00 19 THR A O 5
ATOM 7395 N N . PHE A 1 20 ? -0.495 -8.530 10.420 1.00 0.00 20 PHE A N 5
ATOM 7396 C CA . PHE A 1 20 ? -1.585 -8.321 9.483 1.00 0.00 20 PHE A CA 5
ATOM 7397 C C . PHE A 1 20 ? -2.663 -7.491 10.162 1.00 0.00 20 PHE A C 5
ATOM 7398 O O . PHE A 1 20 ? -3.042 -7.781 11.304 1.00 0.00 20 PHE A O 5
ATOM 7415 N N . LEU A 1 21 ? -3.166 -6.475 9.467 1.00 0.00 21 LEU A N 5
ATOM 7416 C CA . LEU A 1 21 ? -4.235 -5.591 9.919 1.00 0.00 21 LEU A CA 5
ATOM 7417 C C . LEU A 1 21 ? -5.090 -5.194 8.722 1.00 0.00 21 LEU A C 5
ATOM 7418 O O . LEU A 1 21 ? -4.773 -5.545 7.585 1.00 0.00 21 LEU A O 5
ATOM 7434 N N . SER A 1 22 ? -6.183 -4.477 8.969 1.00 0.00 22 SER A N 5
ATOM 7435 C CA . SER A 1 22 ? -7.108 -4.089 7.920 1.00 0.00 22 SER A CA 5
ATOM 7436 C C . SER A 1 22 ? -7.802 -2.779 8.274 1.00 0.00 22 SER A C 5
ATOM 7437 O O . SER A 1 22 ? -7.849 -2.397 9.445 1.00 0.00 22 SER A O 5
ATOM 7445 N N . THR A 1 23 ? -8.405 -2.129 7.287 1.00 0.00 23 THR A N 5
ATOM 7446 C CA . THR A 1 23 ? -9.335 -1.041 7.514 1.00 0.00 23 THR A CA 5
ATOM 7447 C C . THR A 1 23 ? -10.286 -0.954 6.320 1.00 0.00 23 THR A C 5
ATOM 7448 O O . THR A 1 23 ? -9.995 -1.425 5.218 1.00 0.00 23 THR A O 5
ATOM 7459 N N . THR A 1 24 ? -11.443 -0.347 6.547 1.00 0.00 24 THR A N 5
ATOM 7460 C CA . THR A 1 24 ? -12.374 0.077 5.524 1.00 0.00 24 THR A CA 5
ATOM 7461 C C . THR A 1 24 ? -12.410 1.601 5.604 1.00 0.00 24 THR A C 5
ATOM 7462 O O . THR A 1 24 ? -12.770 2.143 6.653 1.00 0.00 24 THR A O 5
ATOM 7473 N N . LEU A 1 25 ? -12.007 2.298 4.534 1.00 0.00 25 LEU A N 5
ATOM 7474 C CA . LEU A 1 25 ? -12.177 3.746 4.445 1.00 0.00 25 LEU A CA 5
ATOM 7475 C C . LEU A 1 25 ? -13.409 4.013 3.594 1.00 0.00 25 LEU A C 5
ATOM 7476 O O . LEU A 1 25 ? -13.583 3.382 2.539 1.00 0.00 25 LEU A O 5
ATOM 7492 N N . LYS A 1 26 ? -14.233 4.980 3.996 1.00 0.00 26 LYS A N 5
ATOM 7493 C CA . LYS A 1 26 ? -15.318 5.481 3.155 1.00 0.00 26 LYS A CA 5
ATOM 7494 C C . LYS A 1 26 ? -14.751 6.650 2.354 1.00 0.00 26 LYS A C 5
ATOM 7495 O O . LYS A 1 26 ? -14.071 7.510 2.919 1.00 0.00 26 LYS A O 5
ATOM 7514 N N . LYS A 1 27 ? -14.942 6.654 1.034 1.00 0.00 27 LYS A N 5
ATOM 7515 C CA . LYS A 1 27 ? -14.470 7.690 0.124 1.00 0.00 27 LYS A CA 5
ATOM 7516 C C . LYS A 1 27 ? -15.089 9.011 0.574 1.00 0.00 27 LYS A C 5
ATOM 7517 O O . LYS A 1 27 ? -16.279 9.239 0.342 1.00 0.00 27 LYS A O 5
ATOM 7536 N N . SER A 1 28 ? -14.290 9.845 1.228 1.00 0.00 28 SER A N 5
ATOM 7537 C CA . SER A 1 28 ? -14.705 11.068 1.883 1.00 0.00 28 SER A CA 5
ATOM 7538 C C . SER A 1 28 ? -13.781 12.191 1.405 1.00 0.00 28 SER A C 5
ATOM 7539 O O . SER A 1 28 ? -12.734 11.909 0.810 1.00 0.00 28 SER A O 5
ATOM 7547 N N . ASN A 1 29 ? -14.177 13.441 1.664 1.00 0.00 29 ASN A N 5
ATOM 7548 C CA . ASN A 1 29 ? -13.663 14.713 1.147 1.00 0.00 29 ASN A CA 5
ATOM 7549 C C . ASN A 1 29 ? -13.400 14.691 -0.361 1.00 0.00 29 ASN A C 5
ATOM 7550 O O . ASN A 1 29 ? -14.162 15.292 -1.115 1.00 0.00 29 ASN A O 5
ATOM 7561 N N . MET A 1 30 ? -12.340 14.011 -0.803 1.00 0.00 30 MET A N 5
ATOM 7562 C CA . MET A 1 30 ? -11.811 14.034 -2.159 1.00 0.00 30 MET A CA 5
ATOM 7563 C C . MET A 1 30 ? -11.288 12.663 -2.637 1.00 0.00 30 MET A C 5
ATOM 7564 O O . MET A 1 30 ? -10.741 12.590 -3.742 1.00 0.00 30 MET A O 5
ATOM 7578 N N . GLY A 1 31 ? -11.449 11.561 -1.881 1.00 0.00 31 GLY A N 5
ATOM 7579 C CA . GLY A 1 31 ? -10.840 10.271 -2.195 1.00 0.00 31 GLY A CA 5
ATOM 7580 C C . GLY A 1 31 ? -10.465 9.504 -0.930 1.00 0.00 31 GLY A C 5
ATOM 7581 O O . GLY A 1 31 ? -11.339 9.254 -0.091 1.00 0.00 31 GLY A O 5
ATOM 7585 N N . PHE A 1 32 ? -9.201 9.081 -0.824 1.00 0.00 32 PHE A N 5
ATOM 7586 C CA . PHE A 1 32 ? -8.646 8.464 0.375 1.00 0.00 32 PHE A CA 5
ATOM 7587 C C . PHE A 1 32 ? -7.484 9.303 0.878 1.00 0.00 32 PHE A C 5
ATOM 7588 O O . PHE A 1 32 ? -6.729 9.860 0.080 1.00 0.00 32 PHE A O 5
ATOM 7605 N N . GLY A 1 33 ? -7.306 9.360 2.195 1.00 0.00 33 GLY A N 5
ATOM 7606 C CA . GLY A 1 33 ? -6.275 10.171 2.827 1.00 0.00 33 GLY A CA 5
ATOM 7607 C C . GLY A 1 33 ? -4.936 9.447 2.878 1.00 0.00 33 GLY A C 5
ATOM 7608 O O . GLY A 1 33 ? -4.226 9.566 3.869 1.00 0.00 33 GLY A O 5
ATOM 7612 N N . PHE A 1 34 ? -4.585 8.662 1.861 1.00 0.00 34 PHE A N 5
ATOM 7613 C CA . PHE A 1 34 ? -3.289 8.012 1.770 1.00 0.00 34 PHE A CA 5
ATOM 7614 C C . PHE A 1 34 ? -2.912 7.871 0.307 1.00 0.00 34 PHE A C 5
ATOM 7615 O O . PHE A 1 34 ? -3.733 8.076 -0.588 1.00 0.00 34 PHE A O 5
ATOM 7632 N N . THR A 1 35 ? -1.661 7.502 0.073 1.00 0.00 35 THR A N 5
ATOM 7633 C CA . THR A 1 35 ? -1.093 7.329 -1.248 1.00 0.00 35 THR A CA 5
ATOM 7634 C C . THR A 1 35 ? -0.369 5.998 -1.288 1.00 0.00 35 THR A C 5
ATOM 7635 O O . THR A 1 35 ? 0.084 5.505 -0.254 1.00 0.00 35 THR A O 5
ATOM 7646 N N . ILE A 1 36 ? -0.246 5.420 -2.477 1.00 0.00 36 ILE A N 5
ATOM 7647 C CA . ILE A 1 36 ? 0.397 4.143 -2.708 1.00 0.00 36 ILE A CA 5
ATOM 7648 C C . ILE A 1 36 ? 1.605 4.382 -3.625 1.00 0.00 36 ILE A C 5
ATOM 7649 O O . ILE A 1 36 ? 1.710 5.437 -4.272 1.00 0.00 36 ILE A O 5
ATOM 7665 N N . ILE A 1 37 ? 2.534 3.431 -3.627 1.00 0.00 37 ILE A N 5
ATOM 7666 C CA . ILE A 1 37 ? 3.691 3.347 -4.505 1.00 0.00 37 ILE A CA 5
ATOM 7667 C C . ILE A 1 37 ? 3.643 1.970 -5.191 1.00 0.00 37 ILE A C 5
ATOM 7668 O O . ILE A 1 37 ? 2.927 1.070 -4.749 1.00 0.00 37 ILE A O 5
ATOM 7684 N N . GLY A 1 38 ? 4.378 1.818 -6.291 1.00 0.00 38 GLY A N 5
ATOM 7685 C CA . GLY A 1 38 ? 4.609 0.556 -6.969 1.00 0.00 38 GLY A CA 5
ATOM 7686 C C . GLY A 1 38 ? 6.102 0.437 -7.206 1.00 0.00 38 GLY A C 5
ATOM 7687 O O . GLY A 1 38 ? 6.775 1.466 -7.340 1.00 0.00 38 GLY A O 5
ATOM 7691 N N . GLY A 1 39 ? 6.599 -0.795 -7.241 1.00 0.00 39 GLY A N 5
ATOM 7692 C CA . GLY A 1 39 ? 8.020 -1.069 -7.291 1.00 0.00 39 GLY A CA 5
ATOM 7693 C C . GLY A 1 39 ? 8.631 -0.700 -8.632 1.00 0.00 39 GLY A C 5
ATOM 7694 O O . GLY A 1 39 ? 9.497 0.174 -8.672 1.00 0.00 39 GLY A O 5
ATOM 7698 N N . ASP A 1 40 ? 8.180 -1.378 -9.691 1.00 0.00 40 ASP A N 5
ATOM 7699 C CA . ASP A 1 40 ? 8.326 -1.052 -11.109 1.00 0.00 40 ASP A CA 5
ATOM 7700 C C . ASP A 1 40 ? 7.791 -2.214 -11.947 1.00 0.00 40 ASP A C 5
ATOM 7701 O O . ASP A 1 40 ? 6.995 -1.996 -12.861 1.00 0.00 40 ASP A O 5
ATOM 7710 N N . GLU A 1 41 ? 8.208 -3.448 -11.651 1.00 0.00 41 GLU A N 5
ATOM 7711 C CA . GLU A 1 41 ? 7.844 -4.668 -12.384 1.00 0.00 41 GLU A CA 5
ATOM 7712 C C . GLU A 1 41 ? 6.566 -5.330 -11.826 1.00 0.00 41 GLU A C 5
ATOM 7713 O O . GLU A 1 41 ? 6.208 -5.072 -10.670 1.00 0.00 41 GLU A O 5
ATOM 7725 N N . PRO A 1 42 ? 5.877 -6.206 -12.592 1.00 0.00 42 PRO A N 5
ATOM 7726 C CA . PRO A 1 42 ? 4.691 -6.958 -12.157 1.00 0.00 42 PRO A CA 5
ATOM 7727 C C . PRO A 1 42 ? 5.092 -8.128 -11.231 1.00 0.00 42 PRO A C 5
ATOM 7728 O O . PRO A 1 42 ? 4.771 -9.294 -11.480 1.00 0.00 42 PRO A O 5
ATOM 7739 N N . ASP A 1 43 ? 5.871 -7.819 -10.198 1.00 0.00 43 ASP A N 5
ATOM 7740 C CA . ASP A 1 43 ? 6.547 -8.757 -9.291 1.00 0.00 43 ASP A CA 5
ATOM 7741 C C . ASP A 1 43 ? 7.076 -8.030 -8.044 1.00 0.00 43 ASP A C 5
ATOM 7742 O O . ASP A 1 43 ? 7.790 -8.614 -7.233 1.00 0.00 43 ASP A O 5
ATOM 7751 N N . GLU A 1 44 ? 6.793 -6.732 -7.892 1.00 0.00 44 GLU A N 5
ATOM 7752 C CA . GLU A 1 44 ? 7.246 -5.945 -6.751 1.00 0.00 44 GLU A CA 5
ATOM 7753 C C . GLU A 1 44 ? 6.090 -5.762 -5.782 1.00 0.00 44 GLU A C 5
ATOM 7754 O O . GLU A 1 44 ? 4.922 -5.776 -6.176 1.00 0.00 44 GLU A O 5
ATOM 7766 N N . PHE A 1 45 ? 6.427 -5.554 -4.517 1.00 0.00 45 PHE A N 5
ATOM 7767 C CA . PHE A 1 45 ? 5.470 -5.393 -3.432 1.00 0.00 45 PHE A CA 5
ATOM 7768 C C . PHE A 1 45 ? 5.021 -3.922 -3.383 1.00 0.00 45 PHE A C 5
ATOM 7769 O O . PHE A 1 45 ? 5.841 -3.012 -3.545 1.00 0.00 45 PHE A O 5
ATOM 7786 N N . LEU A 1 46 ? 3.723 -3.670 -3.191 1.00 0.00 46 LEU A N 5
ATOM 7787 C CA . LEU A 1 46 ? 3.075 -2.349 -3.230 1.00 0.00 46 LEU A CA 5
ATOM 7788 C C . LEU A 1 46 ? 2.986 -1.789 -1.804 1.00 0.00 46 LEU A C 5
ATOM 7789 O O . LEU A 1 46 ? 2.268 -2.379 -0.998 1.00 0.00 46 LEU A O 5
ATOM 7805 N N . GLN A 1 47 ? 3.678 -0.709 -1.419 1.00 0.00 47 GLN A N 5
ATOM 7806 C CA . GLN A 1 47 ? 3.530 -0.152 -0.056 1.00 0.00 47 GLN A CA 5
ATOM 7807 C C . GLN A 1 47 ? 2.613 1.071 -0.055 1.00 0.00 47 GLN A C 5
ATOM 7808 O O . GLN A 1 47 ? 2.453 1.741 -1.078 1.00 0.00 47 GLN A O 5
ATOM 7822 N N . VAL A 1 48 ? 2.013 1.403 1.095 1.00 0.00 48 VAL A N 5
ATOM 7823 C CA . VAL A 1 48 ? 1.475 2.741 1.304 1.00 0.00 48 VAL A CA 5
ATOM 7824 C C . VAL A 1 48 ? 2.657 3.719 1.197 1.00 0.00 48 VAL A C 5
ATOM 7825 O O . VAL A 1 48 ? 3.586 3.646 1.997 1.00 0.00 48 VAL A O 5
ATOM 7838 N N . LYS A 1 49 ? 2.666 4.609 0.200 1.00 0.00 49 LYS A N 5
ATOM 7839 C CA . LYS A 1 49 ? 3.705 5.623 0.027 1.00 0.00 49 LYS A CA 5
ATOM 7840 C C . LYS A 1 49 ? 3.724 6.533 1.250 1.00 0.00 49 LYS A C 5
ATOM 7841 O O . LYS A 1 49 ? 4.769 6.739 1.861 1.00 0.00 49 LYS A O 5
ATOM 7860 N N . SER A 1 50 ? 2.581 7.128 1.586 1.00 0.00 50 SER A N 5
ATOM 7861 C CA . SER A 1 50 ? 2.384 7.864 2.815 1.00 0.00 50 SER A CA 5
ATOM 7862 C C . SER A 1 50 ? 0.898 7.969 3.113 1.00 0.00 50 SER A C 5
ATOM 7863 O O . SER A 1 50 ? 0.073 8.002 2.195 1.00 0.00 50 SER A O 5
ATOM 7871 N N . VAL A 1 51 ? 0.577 8.121 4.388 1.00 0.00 51 VAL A N 5
ATOM 7872 C CA . VAL A 1 51 ? -0.699 8.635 4.853 1.00 0.00 51 VAL A CA 5
ATOM 7873 C C . VAL A 1 51 ? -0.608 10.170 4.774 1.00 0.00 51 VAL A C 5
ATOM 7874 O O . VAL A 1 51 ? 0.416 10.760 5.146 1.00 0.00 51 VAL A O 5
ATOM 7887 N N . ILE A 1 52 ? -1.634 10.816 4.220 1.00 0.00 52 ILE A N 5
ATOM 7888 C CA . ILE A 1 52 ? -1.829 12.249 4.213 1.00 0.00 52 ILE A CA 5
ATOM 7889 C C . ILE A 1 52 ? -2.337 12.653 5.599 1.00 0.00 52 ILE A C 5
ATOM 7890 O O . ILE A 1 52 ? -3.258 12.012 6.115 1.00 0.00 52 ILE A O 5
ATOM 7906 N N . PRO A 1 53 ? -1.796 13.729 6.191 1.00 0.00 53 PRO A N 5
ATOM 7907 C CA . PRO A 1 53 ? -2.296 14.229 7.454 1.00 0.00 53 PRO A CA 5
ATOM 7908 C C . PRO A 1 53 ? -3.718 14.757 7.255 1.00 0.00 53 PRO A C 5
ATOM 7909 O O . PRO A 1 53 ? -4.041 15.345 6.216 1.00 0.00 53 PRO A O 5
ATOM 7920 N N . ASP A 1 54 ? -4.542 14.625 8.294 1.00 0.00 54 ASP A N 5
ATOM 7921 C CA . ASP A 1 54 ? -5.846 15.284 8.395 1.00 0.00 54 ASP A CA 5
ATOM 7922 C C . ASP A 1 54 ? -6.836 14.802 7.316 1.00 0.00 54 ASP A C 5
ATOM 7923 O O . ASP A 1 54 ? -7.765 15.525 6.948 1.00 0.00 54 ASP A O 5
ATOM 7932 N N . GLY A 1 55 ? -6.641 13.587 6.780 1.00 0.00 55 GLY A N 5
ATOM 7933 C CA . GLY A 1 55 ? -7.523 12.924 5.813 1.00 0.00 55 GLY A CA 5
ATOM 7934 C C . GLY A 1 55 ? -8.283 11.737 6.428 1.00 0.00 55 GLY A C 5
ATOM 7935 O O . GLY A 1 55 ? -8.027 11.372 7.575 1.00 0.00 55 GLY A O 5
ATOM 7939 N N . PRO A 1 56 ? -9.186 11.069 5.684 1.00 0.00 56 PRO A N 5
ATOM 7940 C CA . PRO A 1 56 ? -10.051 10.010 6.211 1.00 0.00 56 PRO A CA 5
ATOM 7941 C C . PRO A 1 56 ? -9.310 8.696 6.487 1.00 0.00 56 PRO A C 5
ATOM 7942 O O . PRO A 1 56 ? -9.872 7.804 7.118 1.00 0.00 56 PRO A O 5
ATOM 7953 N N . ALA A 1 57 ? -8.070 8.547 6.008 1.00 0.00 57 ALA A N 5
ATOM 7954 C CA . ALA A 1 57 ? -7.206 7.448 6.421 1.00 0.00 57 ALA A CA 5
ATOM 7955 C C . ALA A 1 57 ? -6.647 7.762 7.807 1.00 0.00 57 ALA A C 5
ATOM 7956 O O . ALA A 1 57 ? -6.767 6.946 8.718 1.00 0.00 57 ALA A O 5
ATOM 7963 N N . ALA A 1 58 ? -6.084 8.963 7.965 1.00 0.00 58 ALA A N 5
ATOM 7964 C CA . ALA A 1 58 ? -5.559 9.445 9.227 1.00 0.00 58 ALA A CA 5
ATOM 7965 C C . ALA A 1 58 ? -6.650 9.400 10.298 1.00 0.00 58 ALA A C 5
ATOM 7966 O O . ALA A 1 58 ? -6.440 8.757 11.317 1.00 0.00 58 ALA A O 5
ATOM 7973 N N . GLN A 1 59 ? -7.813 10.022 10.075 1.00 0.00 59 GLN A N 5
ATOM 7974 C CA . GLN A 1 59 ? -8.895 10.057 11.064 1.00 0.00 59 GLN A CA 5
ATOM 7975 C C . GLN A 1 59 ? -9.561 8.688 11.293 1.00 0.00 59 GLN A C 5
ATOM 7976 O O . GLN A 1 59 ? -10.298 8.533 12.267 1.00 0.00 59 GLN A O 5
ATOM 7990 N N . ASP A 1 60 ? -9.367 7.690 10.422 1.00 0.00 60 ASP A N 5
ATOM 7991 C CA . ASP A 1 60 ? -9.741 6.309 10.749 1.00 0.00 60 ASP A CA 5
ATOM 7992 C C . ASP A 1 60 ? -8.785 5.761 11.803 1.00 0.00 60 ASP A C 5
ATOM 7993 O O . ASP A 1 60 ? -9.215 5.052 12.710 1.00 0.00 60 ASP A O 5
ATOM 8002 N N . GLY A 1 61 ? -7.501 6.100 11.700 1.00 0.00 61 GLY A N 5
ATOM 8003 C CA . GLY A 1 61 ? -6.498 5.893 12.731 1.00 0.00 61 GLY A CA 5
ATOM 8004 C C . GLY A 1 61 ? -5.584 4.708 12.445 1.00 0.00 61 GLY A C 5
ATOM 8005 O O . GLY A 1 61 ? -4.423 4.739 12.861 1.00 0.00 61 GLY A O 5
ATOM 8009 N N . LYS A 1 62 ? -6.054 3.678 11.729 1.00 0.00 62 LYS A N 5
ATOM 8010 C CA . LYS A 1 62 ? -5.383 2.368 11.797 1.00 0.00 62 LYS A CA 5
ATOM 8011 C C . LYS A 1 62 ? -4.341 2.152 10.705 1.00 0.00 62 LYS A C 5
ATOM 8012 O O . LYS A 1 62 ? -3.583 1.184 10.767 1.00 0.00 62 LYS A O 5
ATOM 8031 N N . MET A 1 63 ? -4.298 2.988 9.676 1.00 0.00 63 MET A N 5
ATOM 8032 C CA . MET A 1 63 ? -3.282 2.927 8.637 1.00 0.00 63 MET A CA 5
ATOM 8033 C C . MET A 1 63 ? -2.120 3.812 9.050 1.00 0.00 63 MET A C 5
ATOM 8034 O O . MET A 1 63 ? -2.318 4.892 9.613 1.00 0.00 63 MET A O 5
ATOM 8048 N N . GLU A 1 64 ? -0.913 3.389 8.706 1.00 0.00 64 GLU A N 5
ATOM 8049 C CA . GLU A 1 64 ? 0.305 4.165 8.857 1.00 0.00 64 GLU A CA 5
ATOM 8050 C C . GLU A 1 64 ? 1.138 3.993 7.593 1.00 0.00 64 GLU A C 5
ATOM 8051 O O . GLU A 1 64 ? 0.723 3.334 6.636 1.00 0.00 64 GLU A O 5
ATOM 8063 N N . THR A 1 65 ? 2.285 4.661 7.564 1.00 0.00 65 THR A N 5
ATOM 8064 C CA . THR A 1 65 ? 3.239 4.569 6.480 1.00 0.00 65 THR A CA 5
ATOM 8065 C C . THR A 1 65 ? 4.265 3.491 6.868 1.00 0.00 65 THR A C 5
ATOM 8066 O O . THR A 1 65 ? 4.539 3.310 8.057 1.00 0.00 65 THR A O 5
ATOM 8077 N N . GLY A 1 66 ? 4.836 2.784 5.892 1.00 0.00 66 GLY A N 5
ATOM 8078 C CA . GLY A 1 66 ? 5.585 1.553 6.123 1.00 0.00 66 GLY A CA 5
ATOM 8079 C C . GLY A 1 66 ? 4.613 0.400 6.344 1.00 0.00 66 GLY A C 5
ATOM 8080 O O . GLY A 1 66 ? 4.709 -0.342 7.319 1.00 0.00 66 GLY A O 5
ATOM 8084 N N . ASP A 1 67 ? 3.654 0.250 5.427 1.00 0.00 67 ASP A N 5
ATOM 8085 C CA . ASP A 1 67 ? 2.745 -0.893 5.409 1.00 0.00 67 ASP A CA 5
ATOM 8086 C C . ASP A 1 67 ? 2.637 -1.408 3.969 1.00 0.00 67 ASP A C 5
ATOM 8087 O O . ASP A 1 67 ? 2.840 -0.653 3.015 1.00 0.00 67 ASP A O 5
ATOM 8096 N N . VAL A 1 68 ? 2.259 -2.675 3.809 1.00 0.00 68 VAL A N 5
ATOM 8097 C CA . VAL A 1 68 ? 2.329 -3.465 2.575 1.00 0.00 68 VAL A CA 5
ATOM 8098 C C . VAL A 1 68 ? 0.903 -3.771 2.118 1.00 0.00 68 VAL A C 5
ATOM 8099 O O . VAL A 1 68 ? 0.203 -4.476 2.834 1.00 0.00 68 VAL A O 5
ATOM 8112 N N . ILE A 1 69 ? 0.446 -3.247 0.974 1.00 0.00 69 ILE A N 5
ATOM 8113 C CA . ILE A 1 69 ? -0.822 -3.592 0.336 1.00 0.00 69 ILE A CA 5
ATOM 8114 C C . ILE A 1 69 ? -0.799 -5.081 0.012 1.00 0.00 69 ILE A C 5
ATOM 8115 O O . ILE A 1 69 ? 0.000 -5.515 -0.822 1.00 0.00 69 ILE A O 5
ATOM 8131 N N . VAL A 1 70 ? -1.691 -5.835 0.657 1.00 0.00 70 VAL A N 5
ATOM 8132 C CA . VAL A 1 70 ? -1.901 -7.252 0.387 1.00 0.00 70 VAL A CA 5
ATOM 8133 C C . VAL A 1 70 ? -3.164 -7.442 -0.465 1.00 0.00 70 VAL A C 5
ATOM 8134 O O . VAL A 1 70 ? -3.125 -8.093 -1.516 1.00 0.00 70 VAL A O 5
ATOM 8147 N N . TYR A 1 71 ? -4.298 -6.910 -0.001 1.00 0.00 71 TYR A N 5
ATOM 8148 C CA . TYR A 1 71 ? -5.620 -7.106 -0.583 1.00 0.00 71 TYR A CA 5
ATOM 8149 C C . TYR A 1 71 ? -6.332 -5.756 -0.646 1.00 0.00 71 TYR A C 5
ATOM 8150 O O . TYR A 1 71 ? -6.044 -4.865 0.165 1.00 0.00 71 TYR A O 5
ATOM 8168 N N . ILE A 1 72 ? -7.272 -5.627 -1.583 1.00 0.00 72 ILE A N 5
ATOM 8169 C CA . ILE A 1 72 ? -8.190 -4.502 -1.699 1.00 0.00 72 ILE A CA 5
ATOM 8170 C C . ILE A 1 72 ? -9.556 -5.118 -1.951 1.00 0.00 72 ILE A C 5
ATOM 8171 O O . ILE A 1 72 ? -9.706 -5.905 -2.887 1.00 0.00 72 ILE A O 5
ATOM 8187 N N . ASN A 1 73 ? -10.544 -4.699 -1.165 1.00 0.00 73 ASN A N 5
ATOM 8188 C CA . ASN A 1 73 ? -11.936 -5.142 -1.160 1.00 0.00 73 ASN A CA 5
ATOM 8189 C C . ASN A 1 73 ? -12.023 -6.670 -1.084 1.00 0.00 73 ASN A C 5
ATOM 8190 O O . ASN A 1 73 ? -11.982 -7.182 0.032 1.00 0.00 73 ASN A O 5
ATOM 8201 N N . GLU A 1 74 ? -12.046 -7.402 -2.201 1.00 0.00 74 GLU A N 5
ATOM 8202 C CA . GLU A 1 74 ? -12.054 -8.867 -2.222 1.00 0.00 74 GLU A CA 5
ATOM 8203 C C . GLU A 1 74 ? -11.066 -9.436 -3.261 1.00 0.00 74 GLU A C 5
ATOM 8204 O O . GLU A 1 74 ? -11.317 -10.494 -3.836 1.00 0.00 74 GLU A O 5
ATOM 8216 N N . VAL A 1 75 ? -9.975 -8.725 -3.574 1.00 0.00 75 VAL A N 5
ATOM 8217 C CA . VAL A 1 75 ? -9.026 -9.082 -4.636 1.00 0.00 75 VAL A CA 5
ATOM 8218 C C . VAL A 1 75 ? -7.610 -9.138 -4.052 1.00 0.00 75 VAL A C 5
ATOM 8219 O O . VAL A 1 75 ? -7.187 -8.227 -3.331 1.00 0.00 75 VAL A O 5
ATOM 8232 N N . CYS A 1 76 ? -6.867 -10.201 -4.379 1.00 0.00 76 CYS A N 5
ATOM 8233 C CA . CYS A 1 76 ? -5.465 -10.375 -4.031 1.00 0.00 76 CYS A CA 5
ATOM 8234 C C . CYS A 1 76 ? -4.577 -9.591 -4.997 1.00 0.00 76 CYS A C 5
ATOM 8235 O O . CYS A 1 76 ? -4.403 -9.980 -6.156 1.00 0.00 76 CYS A O 5
ATOM 8243 N N . VAL A 1 77 ? -4.008 -8.479 -4.534 1.00 0.00 77 VAL A N 5
ATOM 8244 C CA . VAL A 1 77 ? -3.279 -7.523 -5.364 1.00 0.00 77 VAL A CA 5
ATOM 8245 C C . VAL A 1 77 ? -1.765 -7.556 -5.118 1.00 0.00 77 VAL A C 5
ATOM 8246 O O . VAL A 1 77 ? -1.053 -6.729 -5.673 1.00 0.00 77 VAL A O 5
ATOM 8259 N N . LEU A 1 78 ? -1.252 -8.475 -4.296 1.00 0.00 78 LEU A N 5
ATOM 8260 C CA . LEU A 1 78 ? 0.127 -8.411 -3.812 1.00 0.00 78 LEU A CA 5
ATOM 8261 C C . LEU A 1 78 ? 1.184 -8.348 -4.925 1.00 0.00 78 LEU A C 5
ATOM 8262 O O . LEU A 1 78 ? 2.226 -7.734 -4.716 1.00 0.00 78 LEU A O 5
ATOM 8278 N N . GLY A 1 79 ? 0.939 -8.972 -6.083 1.00 0.00 79 GLY A N 5
ATOM 8279 C CA . GLY A 1 79 ? 1.809 -8.962 -7.254 1.00 0.00 79 GLY A CA 5
ATOM 8280 C C . GLY A 1 79 ? 1.110 -8.305 -8.441 1.00 0.00 79 GLY A C 5
ATOM 8281 O O . GLY A 1 79 ? 1.535 -8.501 -9.580 1.00 0.00 79 GLY A O 5
ATOM 8285 N N . HIS A 1 80 ? 0.001 -7.588 -8.212 1.00 0.00 80 HIS A N 5
ATOM 8286 C CA . HIS A 1 80 ? -0.644 -6.828 -9.271 1.00 0.00 80 HIS A CA 5
ATOM 8287 C C . HIS A 1 80 ? 0.281 -5.673 -9.639 1.00 0.00 80 HIS A C 5
ATOM 8288 O O . HIS A 1 80 ? 1.173 -5.284 -8.881 1.00 0.00 80 HIS A O 5
ATOM 8302 N N . THR A 1 81 ? 0.046 -5.106 -10.812 1.00 0.00 81 THR A N 5
ATOM 8303 C CA . THR A 1 81 ? 0.684 -3.897 -11.262 1.00 0.00 81 THR A CA 5
ATOM 8304 C C . THR A 1 81 ? 0.076 -2.734 -10.474 1.00 0.00 81 THR A C 5
ATOM 8305 O O . THR A 1 81 ? -1.129 -2.720 -10.192 1.00 0.00 81 THR A O 5
ATOM 8316 N N . HIS A 1 82 ? 0.886 -1.720 -10.178 1.00 0.00 82 HIS A N 5
ATOM 8317 C CA . HIS A 1 82 ? 0.434 -0.441 -9.660 1.00 0.00 82 HIS A CA 5
ATOM 8318 C C . HIS A 1 82 ? -0.637 0.119 -10.582 1.00 0.00 82 HIS A C 5
ATOM 8319 O O . HIS A 1 82 ? -1.667 0.554 -10.093 1.00 0.00 82 HIS A O 5
ATOM 8333 N N . ALA A 1 83 ? -0.478 0.023 -11.899 1.00 0.00 83 ALA A N 5
ATOM 8334 C CA . ALA A 1 83 ? -1.499 0.455 -12.841 1.00 0.00 83 ALA A CA 5
ATOM 8335 C C . ALA A 1 83 ? -2.863 -0.235 -12.628 1.00 0.00 83 ALA A C 5
ATOM 8336 O O . ALA A 1 83 ? -3.889 0.396 -12.897 1.00 0.00 83 ALA A O 5
ATOM 8343 N N . ASP A 1 84 ? -2.921 -1.479 -12.136 1.00 0.00 84 ASP A N 5
ATOM 8344 C CA . ASP A 1 84 ? -4.185 -2.160 -11.833 1.00 0.00 84 ASP A CA 5
ATOM 8345 C C . ASP A 1 84 ? -4.729 -1.652 -10.499 1.00 0.00 84 ASP A C 5
ATOM 8346 O O . ASP A 1 84 ? -5.829 -1.130 -10.429 1.00 0.00 84 ASP A O 5
ATOM 8355 N N . VAL A 1 85 ? -3.939 -1.701 -9.436 1.00 0.00 85 VAL A N 5
ATOM 8356 C CA . VAL A 1 85 ? -4.273 -1.252 -8.086 1.00 0.00 85 VAL A CA 5
ATOM 8357 C C . VAL A 1 85 ? -4.713 0.210 -8.071 1.00 0.00 85 VAL A C 5
ATOM 8358 O O . VAL A 1 85 ? -5.688 0.573 -7.412 1.00 0.00 85 VAL A O 5
ATOM 8371 N N . VAL A 1 86 ? -4.067 1.059 -8.854 1.00 0.00 86 VAL A N 5
ATOM 8372 C CA . VAL A 1 86 ? -4.478 2.431 -9.047 1.00 0.00 86 VAL A CA 5
ATOM 8373 C C . VAL A 1 86 ? -5.872 2.478 -9.683 1.00 0.00 86 VAL A C 5
ATOM 8374 O O . VAL A 1 86 ? -6.671 3.317 -9.263 1.00 0.00 86 VAL A O 5
ATOM 8387 N N . LYS A 1 87 ? -6.213 1.586 -10.627 1.00 0.00 87 LYS A N 5
ATOM 8388 C CA . LYS A 1 87 ? -7.553 1.567 -11.207 1.00 0.00 87 LYS A CA 5
ATOM 8389 C C . LYS A 1 87 ? -8.555 1.129 -10.141 1.00 0.00 87 LYS A C 5
ATOM 8390 O O . LYS A 1 87 ? -9.661 1.663 -10.067 1.00 0.00 87 LYS A O 5
ATOM 8409 N N . LEU A 1 88 ? -8.151 0.187 -9.287 1.00 0.00 88 LEU A N 5
ATOM 8410 C CA . LEU A 1 88 ? -8.975 -0.386 -8.242 1.00 0.00 88 LEU A CA 5
ATOM 8411 C C . LEU A 1 88 ? -9.313 0.696 -7.221 1.00 0.00 88 LEU A C 5
ATOM 8412 O O . LEU A 1 88 ? -10.466 0.772 -6.797 1.00 0.00 88 LEU A O 5
ATOM 8428 N N . PHE A 1 89 ? -8.372 1.582 -6.882 1.00 0.00 89 PHE A N 5
ATOM 8429 C CA . PHE A 1 89 ? -8.650 2.755 -6.060 1.00 0.00 89 PHE A CA 5
ATOM 8430 C C . PHE A 1 89 ? -9.512 3.783 -6.803 1.00 0.00 89 PHE A C 5
ATOM 8431 O O . PHE A 1 89 ? -10.469 4.303 -6.223 1.00 0.00 89 PHE A O 5
ATOM 8448 N N . GLN A 1 90 ? -9.207 4.088 -8.072 1.00 0.00 90 GLN A N 5
ATOM 8449 C CA . GLN A 1 90 ? -9.965 5.078 -8.834 1.00 0.00 90 GLN A CA 5
ATOM 8450 C C . GLN A 1 90 ? -11.434 4.669 -9.012 1.00 0.00 90 GLN A C 5
ATOM 8451 O O . GLN A 1 90 ? -12.304 5.546 -9.055 1.00 0.00 90 GLN A O 5
ATOM 8465 N N . SER A 1 91 ? -11.729 3.365 -9.048 1.00 0.00 91 SER A N 5
ATOM 8466 C CA . SER A 1 91 ? -13.071 2.832 -9.255 1.00 0.00 91 SER A CA 5
ATOM 8467 C C . SER A 1 91 ? -14.095 3.336 -8.231 1.00 0.00 91 SER A C 5
ATOM 8468 O O . SER A 1 91 ? -15.285 3.410 -8.554 1.00 0.00 91 SER A O 5
ATOM 8476 N N . VAL A 1 92 ? -13.645 3.725 -7.034 1.00 0.00 92 VAL A N 5
ATOM 8477 C CA . VAL A 1 92 ? -14.487 3.875 -5.860 1.00 0.00 92 VAL A CA 5
ATOM 8478 C C . VAL A 1 92 ? -15.130 5.266 -5.917 1.00 0.00 92 VAL A C 5
ATOM 8479 O O . VAL A 1 92 ? -14.414 6.269 -5.803 1.00 0.00 92 VAL A O 5
ATOM 8492 N N . PRO A 1 93 ? -16.444 5.381 -6.169 1.00 0.00 93 PRO A N 5
ATOM 8493 C CA . PRO A 1 93 ? -17.114 6.670 -6.148 1.00 0.00 93 PRO A CA 5
ATOM 8494 C C . PRO A 1 93 ? -17.152 7.230 -4.721 1.00 0.00 93 PRO A C 5
ATOM 8495 O O . PRO A 1 93 ? -16.809 6.557 -3.745 1.00 0.00 93 PRO A O 5
ATOM 8506 N N . ILE A 1 94 ? -17.557 8.491 -4.602 1.00 0.00 94 ILE A N 5
ATOM 8507 C CA . ILE A 1 94 ? -17.726 9.152 -3.316 1.00 0.00 94 ILE A CA 5
ATOM 8508 C C . ILE A 1 94 ? -18.827 8.427 -2.539 1.00 0.00 94 ILE A C 5
ATOM 8509 O O . ILE A 1 94 ? -19.803 7.950 -3.117 1.00 0.00 94 ILE A O 5
ATOM 8525 N N . GLY A 1 95 ? -18.661 8.349 -1.218 1.00 0.00 95 GLY A N 5
ATOM 8526 C CA . GLY A 1 95 ? -19.653 7.805 -0.313 1.00 0.00 95 GLY A CA 5
ATOM 8527 C C . GLY A 1 95 ? -19.725 6.282 -0.315 1.00 0.00 95 GLY A C 5
ATOM 8528 O O . GLY A 1 95 ? -20.480 5.744 0.497 1.00 0.00 95 GLY A O 5
ATOM 8532 N N . GLN A 1 96 ? -18.969 5.580 -1.168 1.00 0.00 96 GLN A N 5
ATOM 8533 C CA . GLN A 1 96 ? -18.782 4.137 -1.023 1.00 0.00 96 GLN A CA 5
ATOM 8534 C C . GLN A 1 96 ? -17.615 3.887 -0.071 1.00 0.00 96 GLN A C 5
ATOM 8535 O O . GLN A 1 96 ? -16.936 4.827 0.344 1.00 0.00 96 GLN A O 5
ATOM 8549 N N . SER A 1 97 ? -17.347 2.625 0.249 1.00 0.00 97 SER A N 5
ATOM 8550 C CA . SER A 1 97 ? -16.177 2.184 0.978 1.00 0.00 97 SER A CA 5
ATOM 8551 C C . SER A 1 97 ? -15.511 1.016 0.243 1.00 0.00 97 SER A C 5
ATOM 8552 O O . SER A 1 97 ? -16.138 0.382 -0.608 1.00 0.00 97 SER A O 5
ATOM 8560 N N . VAL A 1 98 ? -14.254 0.720 0.569 1.00 0.00 98 VAL A N 5
ATOM 8561 C CA . VAL A 1 98 ? -13.556 -0.516 0.213 1.00 0.00 98 VAL A CA 5
ATOM 8562 C C . VAL A 1 98 ? -12.753 -0.988 1.418 1.00 0.00 98 VAL A C 5
ATOM 8563 O O . VAL A 1 98 ? -12.264 -0.150 2.185 1.00 0.00 98 VAL A O 5
ATOM 8576 N N . ASN A 1 99 ? -12.561 -2.300 1.537 1.00 0.00 99 ASN A N 5
ATOM 8577 C CA . ASN A 1 99 ? -11.697 -2.894 2.551 1.00 0.00 99 ASN A CA 5
ATOM 8578 C C . ASN A 1 99 ? -10.271 -2.840 2.022 1.00 0.00 99 ASN A C 5
ATOM 8579 O O . ASN A 1 99 ? -10.051 -2.751 0.811 1.00 0.00 99 ASN A O 5
ATOM 8590 N N . LEU A 1 100 ? -9.300 -2.930 2.920 1.00 0.00 100 LEU A N 5
ATOM 8591 C CA . LEU A 1 100 ? -7.882 -3.007 2.631 1.00 0.00 100 LEU A CA 5
ATOM 8592 C C . LEU A 1 100 ? -7.280 -3.903 3.708 1.00 0.00 100 LEU A C 5
ATOM 8593 O O . LEU A 1 100 ? -7.686 -3.801 4.866 1.00 0.00 100 LEU A O 5
ATOM 8609 N N . VAL A 1 101 ? -6.288 -4.718 3.357 1.00 0.00 101 VAL A N 5
ATOM 8610 C CA . VAL A 1 101 ? -5.460 -5.461 4.306 1.00 0.00 101 VAL A CA 5
ATOM 8611 C C . VAL A 1 101 ? -4.046 -4.964 4.082 1.00 0.00 101 VAL A C 5
ATOM 8612 O O . VAL A 1 101 ? -3.608 -4.964 2.921 1.00 0.00 101 VAL A O 5
ATOM 8625 N N . LEU A 1 102 ? -3.343 -4.578 5.153 1.00 0.00 102 LEU A N 5
ATOM 8626 C CA . LEU A 1 102 ? -1.909 -4.329 5.091 1.00 0.00 102 LEU A CA 5
ATOM 8627 C C . LEU A 1 102 ? -1.162 -5.285 6.022 1.00 0.00 102 LEU A C 5
ATOM 8628 O O . LEU A 1 102 ? -1.775 -6.006 6.816 1.00 0.00 102 LEU A O 5
ATOM 8644 N N . CYS A 1 103 ? 0.167 -5.286 5.923 1.00 0.00 103 CYS A N 5
ATOM 8645 C CA . CYS A 1 103 ? 1.065 -5.998 6.812 1.00 0.00 103 CYS A CA 5
ATOM 8646 C C . CYS A 1 103 ? 2.162 -5.029 7.267 1.00 0.00 103 CYS A C 5
ATOM 8647 O O . CYS A 1 103 ? 2.891 -4.485 6.431 1.00 0.00 103 CYS A O 5
ATOM 8655 N N . ARG A 1 104 ? 2.254 -4.806 8.581 1.00 0.00 104 ARG A N 5
ATOM 8656 C CA . ARG A 1 104 ? 3.125 -3.813 9.208 1.00 0.00 104 ARG A CA 5
ATOM 8657 C C . ARG A 1 104 ? 4.465 -4.426 9.551 1.00 0.00 104 ARG A C 5
ATOM 8658 O O . ARG A 1 104 ? 4.493 -5.538 10.084 1.00 0.00 104 ARG A O 5
ATOM 8679 N N . GLY A 1 105 ? 5.560 -3.696 9.371 1.00 0.00 105 GLY A N 5
ATOM 8680 C CA . GLY A 1 105 ? 6.894 -4.100 9.801 1.00 0.00 105 GLY A CA 5
ATOM 8681 C C . GLY A 1 105 ? 7.920 -3.844 8.708 1.00 0.00 105 GLY A C 5
ATOM 8682 O O . GLY A 1 105 ? 9.044 -3.426 8.989 1.00 0.00 105 GLY A O 5
ATOM 8686 N N . TYR A 1 106 ? 7.530 -4.077 7.454 1.00 0.00 106 TYR A N 5
ATOM 8687 C CA . TYR A 1 106 ? 8.344 -3.772 6.290 1.00 0.00 106 TYR A CA 5
ATOM 8688 C C . TYR A 1 106 ? 8.625 -2.263 6.248 1.00 0.00 106 TYR A C 5
ATOM 8689 O O . TYR A 1 106 ? 7.669 -1.487 6.184 1.00 0.00 106 TYR A O 5
ATOM 8707 N N . PRO A 1 107 ? 9.898 -1.830 6.287 1.00 0.00 107 PRO A N 5
ATOM 8708 C CA . PRO A 1 107 ? 10.248 -0.417 6.264 1.00 0.00 107 PRO A CA 5
ATOM 8709 C C . PRO A 1 107 ? 9.924 0.225 4.919 1.00 0.00 107 PRO A C 5
ATOM 8710 O O . PRO A 1 107 ? 9.498 -0.447 3.973 1.00 0.00 107 PRO A O 5
ATOM 8721 N N . LEU A 1 108 ? 10.155 1.534 4.824 1.00 0.00 108 LEU A N 5
ATOM 8722 C CA . LEU A 1 108 ? 9.981 2.256 3.570 1.00 0.00 108 LEU A CA 5
ATOM 8723 C C . LEU A 1 108 ? 11.015 1.777 2.542 1.00 0.00 108 LEU A C 5
ATOM 8724 O O . LEU A 1 108 ? 12.102 1.334 2.927 1.00 0.00 108 LEU A O 5
ATOM 8740 N N . PRO A 1 109 ? 10.688 1.858 1.239 1.00 0.00 109 PRO A N 5
ATOM 8741 C CA . PRO A 1 109 ? 11.574 1.403 0.182 1.00 0.00 109 PRO A CA 5
ATOM 8742 C C . PRO A 1 109 ? 12.667 2.447 -0.084 1.00 0.00 109 PRO A C 5
ATOM 8743 O O . PRO A 1 109 ? 13.851 2.112 -0.118 1.00 0.00 109 PRO A O 5
ATOM 8754 N N . PHE A 1 110 ? 12.288 3.716 -0.262 1.00 0.00 110 PHE A N 5
ATOM 8755 C CA . PHE A 1 110 ? 13.191 4.858 -0.240 1.00 0.00 110 PHE A CA 5
ATOM 8756 C C . PHE A 1 110 ? 13.425 5.202 1.225 1.00 0.00 110 PHE A C 5
ATOM 8757 O O . PHE A 1 110 ? 12.463 5.552 1.914 1.00 0.00 110 PHE A O 5
ATOM 8774 N N . ASP A 1 111 ? 14.674 5.138 1.690 1.00 0.00 111 ASP A N 5
ATOM 8775 C CA . ASP A 1 111 ? 15.064 5.687 2.986 1.00 0.00 111 ASP A CA 5
ATOM 8776 C C . ASP A 1 111 ? 15.807 6.997 2.734 1.00 0.00 111 ASP A C 5
ATOM 8777 O O . ASP A 1 111 ? 16.725 7.005 1.914 1.00 0.00 111 ASP A O 5
ATOM 8786 N N . PRO A 1 112 ? 15.466 8.106 3.411 1.00 0.00 112 PRO A N 5
ATOM 8787 C CA . PRO A 1 112 ? 16.091 9.400 3.161 1.00 0.00 112 PRO A CA 5
ATOM 8788 C C . PRO A 1 112 ? 17.538 9.491 3.672 1.00 0.00 112 PRO A C 5
ATOM 8789 O O . PRO A 1 112 ? 18.223 10.463 3.338 1.00 0.00 112 PRO A O 5
ATOM 8800 N N . GLU A 1 113 ? 17.985 8.538 4.497 1.00 0.00 113 GLU A N 5
ATOM 8801 C CA . GLU A 1 113 ? 19.313 8.540 5.101 1.00 0.00 113 GLU A CA 5
ATOM 8802 C C . GLU A 1 113 ? 20.372 8.123 4.081 1.00 0.00 113 GLU A C 5
ATOM 8803 O O . GLU A 1 113 ? 21.439 8.735 4.015 1.00 0.00 113 GLU A O 5
ATOM 8815 N N . ASP A 1 114 ? 20.113 7.080 3.290 1.00 0.00 114 ASP A N 5
ATOM 8816 C CA . ASP A 1 114 ? 21.004 6.671 2.210 1.00 0.00 114 ASP A CA 5
ATOM 8817 C C . ASP A 1 114 ? 20.197 5.998 1.108 1.00 0.00 114 ASP A C 5
ATOM 8818 O O . ASP A 1 114 ? 20.270 4.782 0.934 1.00 0.00 114 ASP A O 5
ATOM 8827 N N . PRO A 1 115 ? 19.479 6.785 0.286 1.00 0.00 115 PRO A N 5
ATOM 8828 C CA . PRO A 1 115 ? 18.808 6.245 -0.887 1.00 0.00 115 PRO A CA 5
ATOM 8829 C C . PRO A 1 115 ? 19.813 5.814 -1.965 1.00 0.00 115 PRO A C 5
ATOM 8830 O O . PRO A 1 115 ? 19.411 5.087 -2.874 1.00 0.00 115 PRO A O 5
ATOM 8841 N N . ALA A 1 116 ? 21.078 6.250 -1.830 1.00 0.00 116 ALA A N 5
ATOM 8842 C CA . ALA A 1 116 ? 22.294 6.071 -2.620 1.00 0.00 116 ALA A CA 5
ATOM 8843 C C . ALA A 1 116 ? 23.052 7.395 -2.561 1.00 0.00 116 ALA A C 5
ATOM 8844 O O . ALA A 1 116 ? 22.504 8.420 -2.981 1.00 0.00 116 ALA A O 5
ATOM 8851 N N . ASN A 1 117 ? 24.267 7.384 -2.003 1.00 0.00 117 ASN A N 5
ATOM 8852 C CA . ASN A 1 117 ? 25.182 8.511 -1.786 1.00 0.00 117 ASN A CA 5
ATOM 8853 C C . ASN A 1 117 ? 26.318 8.083 -0.858 1.00 0.00 117 ASN A C 5
ATOM 8854 O O . ASN A 1 117 ? 26.215 8.252 0.357 1.00 0.00 117 ASN A O 5
ATOM 8865 N N . SER A 1 118 ? 27.415 7.579 -1.425 1.00 0.00 118 SER A N 5
ATOM 8866 C CA . SER A 1 118 ? 28.586 7.077 -0.709 1.00 0.00 118 SER A CA 5
ATOM 8867 C C . SER A 1 118 ? 28.289 5.776 0.049 1.00 0.00 118 SER A C 5
ATOM 8868 O O . SER A 1 118 ? 27.282 5.654 0.748 1.00 0.00 118 SER A O 5
ATOM 8876 N N . GLY A 1 119 ? 29.158 4.780 -0.096 1.00 0.00 119 GLY A N 5
ATOM 8877 C CA . GLY A 1 119 ? 29.021 3.482 0.546 1.00 0.00 119 GLY A CA 5
ATOM 8878 C C . GLY A 1 119 ? 30.079 2.552 -0.038 1.00 0.00 119 GLY A C 5
ATOM 8879 O O . GLY A 1 119 ? 31.270 2.828 0.165 1.00 0.00 119 GLY A O 5
ATOM 8883 N N . PRO A 1 120 ? 29.715 1.501 -0.792 1.00 0.00 120 PRO A N 5
ATOM 8884 C CA . PRO A 1 120 ? 30.689 0.712 -1.532 1.00 0.00 120 PRO A CA 5
ATOM 8885 C C . PRO A 1 120 ? 31.238 1.520 -2.717 1.00 0.00 120 PRO A C 5
ATOM 8886 O O . PRO A 1 120 ? 30.531 2.325 -3.331 1.00 0.00 120 PRO A O 5
ATOM 8897 N N . SER A 1 121 ? 32.485 1.258 -3.089 1.00 0.00 121 SER A N 5
ATOM 8898 C CA . SER A 1 121 ? 33.047 1.570 -4.392 1.00 0.00 121 SER A CA 5
ATOM 8899 C C . SER A 1 121 ? 34.220 0.605 -4.609 1.00 0.00 121 SER A C 5
ATOM 8900 O O . SER A 1 121 ? 34.532 -0.198 -3.724 1.00 0.00 121 SER A O 5
ATOM 8908 N N . SER A 1 122 ? 34.850 0.664 -5.778 1.00 0.00 122 SER A N 5
ATOM 8909 C CA . SER A 1 122 ? 36.030 -0.111 -6.116 1.00 0.00 122 SER A CA 5
ATOM 8910 C C . SER A 1 122 ? 36.850 0.767 -7.053 1.00 0.00 122 SER A C 5
ATOM 8911 O O . SER A 1 122 ? 36.280 1.385 -7.954 1.00 0.00 122 SER A O 5
ATOM 8919 N N . GLY A 1 123 ? 38.159 0.811 -6.840 1.00 0.00 123 GLY A N 5
ATOM 8920 C CA . GLY A 1 123 ? 39.128 1.660 -7.503 1.00 0.00 123 GLY A CA 5
ATOM 8921 C C . GLY A 1 123 ? 40.369 1.685 -6.622 1.00 0.00 123 GLY A C 5
ATOM 8922 O O . GLY A 1 123 ? 40.404 0.868 -5.670 1.00 0.00 123 GLY A O 5
ATOM 8926 N N . GLY A 1 1 ? 10.065 -19.232 12.655 1.00 0.00 1 GLY A N 6
ATOM 8927 C CA . GLY A 1 1 ? 10.359 -19.810 13.973 1.00 0.00 1 GLY A CA 6
ATOM 8928 C C . GLY A 1 1 ? 11.723 -20.462 13.946 1.00 0.00 1 GLY A C 6
ATOM 8929 O O . GLY A 1 1 ? 11.864 -21.517 13.334 1.00 0.00 1 GLY A O 6
ATOM 8933 N N . SER A 1 2 ? 12.717 -19.836 14.579 1.00 0.00 2 SER A N 6
ATOM 8934 C CA . SER A 1 2 ? 14.132 -20.135 14.390 1.00 0.00 2 SER A CA 6
ATOM 8935 C C . SER A 1 2 ? 14.443 -20.295 12.891 1.00 0.00 2 SER A C 6
ATOM 8936 O O . SER A 1 2 ? 13.982 -19.448 12.120 1.00 0.00 2 SER A O 6
ATOM 8944 N N . SER A 1 3 ? 15.207 -21.312 12.476 1.00 0.00 3 SER A N 6
ATOM 8945 C CA . SER A 1 3 ? 15.717 -21.473 11.119 1.00 0.00 3 SER A CA 6
ATOM 8946 C C . SER A 1 3 ? 14.645 -21.381 10.021 1.00 0.00 3 SER A C 6
ATOM 8947 O O . SER A 1 3 ? 13.451 -21.617 10.242 1.00 0.00 3 SER A O 6
ATOM 8955 N N . GLY A 1 4 ? 15.105 -21.073 8.810 1.00 0.00 4 GLY A N 6
ATOM 8956 C CA . GLY A 1 4 ? 14.327 -20.974 7.593 1.00 0.00 4 GLY A CA 6
ATOM 8957 C C . GLY A 1 4 ? 14.974 -19.910 6.718 1.00 0.00 4 GLY A C 6
ATOM 8958 O O . GLY A 1 4 ? 15.996 -20.187 6.088 1.00 0.00 4 GLY A O 6
ATOM 8962 N N . SER A 1 5 ? 14.447 -18.683 6.763 1.00 0.00 5 SER A N 6
ATOM 8963 C CA . SER A 1 5 ? 14.855 -17.535 5.957 1.00 0.00 5 SER A CA 6
ATOM 8964 C C . SER A 1 5 ? 15.098 -17.944 4.502 1.00 0.00 5 SER A C 6
ATOM 8965 O O . SER A 1 5 ? 16.239 -18.136 4.082 1.00 0.00 5 SER A O 6
ATOM 8973 N N . SER A 1 6 ? 14.016 -18.105 3.745 1.00 0.00 6 SER A N 6
ATOM 8974 C CA . SER A 1 6 ? 14.036 -18.502 2.344 1.00 0.00 6 SER A CA 6
ATOM 8975 C C . SER A 1 6 ? 13.072 -17.627 1.527 1.00 0.00 6 SER A C 6
ATOM 8976 O O . SER A 1 6 ? 12.377 -16.768 2.084 1.00 0.00 6 SER A O 6
ATOM 8984 N N . GLY A 1 7 ? 13.021 -17.838 0.208 1.00 0.00 7 GLY A N 6
ATOM 8985 C CA . GLY A 1 7 ? 12.019 -17.255 -0.682 1.00 0.00 7 GLY A CA 6
ATOM 8986 C C . GLY A 1 7 ? 12.274 -15.778 -0.964 1.00 0.00 7 GLY A C 6
ATOM 8987 O O . GLY A 1 7 ? 13.210 -15.179 -0.421 1.00 0.00 7 GLY A O 6
ATOM 8991 N N . LEU A 1 8 ? 11.456 -15.188 -1.838 1.00 0.00 8 LEU A N 6
ATOM 8992 C CA . LEU A 1 8 ? 11.471 -13.759 -2.110 1.00 0.00 8 LEU A CA 6
ATOM 8993 C C . LEU A 1 8 ? 10.040 -13.275 -2.347 1.00 0.00 8 LEU A C 6
ATOM 8994 O O . LEU A 1 8 ? 9.478 -12.638 -1.452 1.00 0.00 8 LEU A O 6
ATOM 9010 N N . PHE A 1 9 ? 9.419 -13.605 -3.486 1.00 0.00 9 PHE A N 6
ATOM 9011 C CA . PHE A 1 9 ? 8.015 -13.277 -3.724 1.00 0.00 9 PHE A CA 6
ATOM 9012 C C . PHE A 1 9 ? 7.135 -14.084 -2.773 1.00 0.00 9 PHE A C 6
ATOM 9013 O O . PHE A 1 9 ? 7.470 -15.195 -2.348 1.00 0.00 9 PHE A O 6
ATOM 9030 N N . THR A 1 10 ? 5.976 -13.519 -2.460 1.00 0.00 10 THR A N 6
ATOM 9031 C CA . THR A 1 10 ? 5.033 -14.039 -1.498 1.00 0.00 10 THR A CA 6
ATOM 9032 C C . THR A 1 10 ? 4.244 -15.262 -1.996 1.00 0.00 10 THR A C 6
ATOM 9033 O O . THR A 1 10 ? 4.710 -16.391 -1.857 1.00 0.00 10 THR A O 6
ATOM 9044 N N . ARG A 1 11 ? 3.021 -15.023 -2.477 1.00 0.00 11 ARG A N 6
ATOM 9045 C CA . ARG A 1 11 ? 1.948 -15.820 -3.077 1.00 0.00 11 ARG A CA 6
ATOM 9046 C C . ARG A 1 11 ? 0.708 -15.794 -2.212 1.00 0.00 11 ARG A C 6
ATOM 9047 O O . ARG A 1 11 ? -0.395 -15.840 -2.750 1.00 0.00 11 ARG A O 6
ATOM 9068 N N . ASP A 1 12 ? 0.860 -15.753 -0.891 1.00 0.00 12 ASP A N 6
ATOM 9069 C CA . ASP A 1 12 ? -0.232 -16.127 0.009 1.00 0.00 12 ASP A CA 6
ATOM 9070 C C . ASP A 1 12 ? -0.239 -15.309 1.297 1.00 0.00 12 ASP A C 6
ATOM 9071 O O . ASP A 1 12 ? -0.776 -15.721 2.320 1.00 0.00 12 ASP A O 6
ATOM 9080 N N . ALA A 1 13 ? 0.444 -14.166 1.273 1.00 0.00 13 ALA A N 6
ATOM 9081 C CA . ALA A 1 13 ? 0.741 -13.252 2.367 1.00 0.00 13 ALA A CA 6
ATOM 9082 C C . ALA A 1 13 ? 1.594 -13.853 3.493 1.00 0.00 13 ALA A C 6
ATOM 9083 O O . ALA A 1 13 ? 2.306 -13.106 4.152 1.00 0.00 13 ALA A O 6
ATOM 9090 N N . SER A 1 14 ? 1.639 -15.173 3.673 1.00 0.00 14 SER A N 6
ATOM 9091 C CA . SER A 1 14 ? 2.339 -15.808 4.783 1.00 0.00 14 SER A CA 6
ATOM 9092 C C . SER A 1 14 ? 3.873 -15.792 4.630 1.00 0.00 14 SER A C 6
ATOM 9093 O O . SER A 1 14 ? 4.597 -16.195 5.548 1.00 0.00 14 SER A O 6
ATOM 9101 N N . GLN A 1 15 ? 4.428 -15.344 3.498 1.00 0.00 15 GLN A N 6
ATOM 9102 C CA . GLN A 1 15 ? 5.853 -15.003 3.420 1.00 0.00 15 GLN A CA 6
ATOM 9103 C C . GLN A 1 15 ? 6.121 -13.608 3.999 1.00 0.00 15 GLN A C 6
ATOM 9104 O O . GLN A 1 15 ? 7.242 -13.339 4.436 1.00 0.00 15 GLN A O 6
ATOM 9118 N N . LEU A 1 16 ? 5.120 -12.723 4.058 1.00 0.00 16 LEU A N 6
ATOM 9119 C CA . LEU A 1 16 ? 5.267 -11.447 4.746 1.00 0.00 16 LEU A CA 6
ATOM 9120 C C . LEU A 1 16 ? 5.432 -11.749 6.231 1.00 0.00 16 LEU A C 6
ATOM 9121 O O . LEU A 1 16 ? 4.858 -12.723 6.734 1.00 0.00 16 LEU A O 6
ATOM 9137 N N . LYS A 1 17 ? 6.219 -10.952 6.954 1.00 0.00 17 LYS A N 6
ATOM 9138 C CA . LYS A 1 17 ? 6.526 -11.162 8.351 1.00 0.00 17 LYS A CA 6
ATOM 9139 C C . LYS A 1 17 ? 6.311 -9.846 9.076 1.00 0.00 17 LYS A C 6
ATOM 9140 O O . LYS A 1 17 ? 6.898 -8.831 8.690 1.00 0.00 17 LYS A O 6
ATOM 9159 N N . GLY A 1 18 ? 5.475 -9.888 10.101 1.00 0.00 18 GLY A N 6
ATOM 9160 C CA . GLY A 1 18 ? 4.884 -8.752 10.771 1.00 0.00 18 GLY A CA 6
ATOM 9161 C C . GLY A 1 18 ? 3.381 -8.994 10.830 1.00 0.00 18 GLY A C 6
ATOM 9162 O O . GLY A 1 18 ? 2.901 -10.037 10.374 1.00 0.00 18 GLY A O 6
ATOM 9166 N N . THR A 1 19 ? 2.645 -8.077 11.450 1.00 0.00 19 THR A N 6
ATOM 9167 C CA . THR A 1 19 ? 1.232 -8.284 11.724 1.00 0.00 19 THR A CA 6
ATOM 9168 C C . THR A 1 19 ? 0.377 -7.705 10.604 1.00 0.00 19 THR A C 6
ATOM 9169 O O . THR A 1 19 ? 0.786 -6.795 9.880 1.00 0.00 19 THR A O 6
ATOM 9180 N N . PHE A 1 20 ? -0.826 -8.258 10.479 1.00 0.00 20 PHE A N 6
ATOM 9181 C CA . PHE A 1 20 ? -1.791 -7.961 9.446 1.00 0.00 20 PHE A CA 6
ATOM 9182 C C . PHE A 1 20 ? -2.916 -7.139 10.033 1.00 0.00 20 PHE A C 6
ATOM 9183 O O . PHE A 1 20 ? -3.461 -7.480 11.085 1.00 0.00 20 PHE A O 6
ATOM 9200 N N . LEU A 1 21 ? -3.263 -6.062 9.338 1.00 0.00 21 LEU A N 6
ATOM 9201 C CA . LEU A 1 21 ? -4.295 -5.123 9.725 1.00 0.00 21 LEU A CA 6
ATOM 9202 C C . LEU A 1 21 ? -5.444 -5.229 8.727 1.00 0.00 21 LEU A C 6
ATOM 9203 O O . LEU A 1 21 ? -5.246 -5.722 7.614 1.00 0.00 21 LEU A O 6
ATOM 9219 N N . SER A 1 22 ? -6.596 -4.666 9.075 1.00 0.00 22 SER A N 6
ATOM 9220 C CA . SER A 1 22 ? -7.651 -4.306 8.146 1.00 0.00 22 SER A CA 6
ATOM 9221 C C . SER A 1 22 ? -8.228 -2.949 8.549 1.00 0.00 22 SER A C 6
ATOM 9222 O O . SER A 1 22 ? -8.245 -2.593 9.734 1.00 0.00 22 SER A O 6
ATOM 9230 N N . THR A 1 23 ? -8.709 -2.187 7.575 1.00 0.00 23 THR A N 6
ATOM 9231 C CA . THR A 1 23 ? -9.452 -0.952 7.769 1.00 0.00 23 THR A CA 6
ATOM 9232 C C . THR A 1 23 ? -10.314 -0.769 6.515 1.00 0.00 23 THR A C 6
ATOM 9233 O O . THR A 1 23 ? -10.016 -1.331 5.457 1.00 0.00 23 THR A O 6
ATOM 9244 N N . THR A 1 24 ? -11.398 -0.007 6.624 1.00 0.00 24 THR A N 6
ATOM 9245 C CA . THR A 1 24 ? -12.374 0.164 5.564 1.00 0.00 24 THR A CA 6
ATOM 9246 C C . THR A 1 24 ? -12.609 1.658 5.397 1.00 0.00 24 THR A C 6
ATOM 9247 O O . THR A 1 24 ? -13.238 2.307 6.239 1.00 0.00 24 THR A O 6
ATOM 9258 N N . LEU A 1 25 ? -12.071 2.232 4.321 1.00 0.00 25 LEU A N 6
ATOM 9259 C CA . LEU A 1 25 ? -12.179 3.666 4.108 1.00 0.00 25 LEU A CA 6
ATOM 9260 C C . LEU A 1 25 ? -13.325 3.902 3.144 1.00 0.00 25 LEU A C 6
ATOM 9261 O O . LEU A 1 25 ? -13.436 3.229 2.118 1.00 0.00 25 LEU A O 6
ATOM 9277 N N . LYS A 1 26 ? -14.169 4.881 3.466 1.00 0.00 26 LYS A N 6
ATOM 9278 C CA . LYS A 1 26 ? -15.165 5.408 2.550 1.00 0.00 26 LYS A CA 6
ATOM 9279 C C . LYS A 1 26 ? -14.458 6.423 1.668 1.00 0.00 26 LYS A C 6
ATOM 9280 O O . LYS A 1 26 ? -13.531 7.110 2.103 1.00 0.00 26 LYS A O 6
ATOM 9299 N N . LYS A 1 27 ? -14.889 6.493 0.414 1.00 0.00 27 LYS A N 6
ATOM 9300 C CA . LYS A 1 27 ? -14.446 7.475 -0.552 1.00 0.00 27 LYS A CA 6
ATOM 9301 C C . LYS A 1 27 ? -15.050 8.821 -0.135 1.00 0.00 27 LYS A C 6
ATOM 9302 O O . LYS A 1 27 ? -16.219 9.088 -0.420 1.00 0.00 27 LYS A O 6
ATOM 9321 N N . SER A 1 28 ? -14.270 9.604 0.603 1.00 0.00 28 SER A N 6
ATOM 9322 C CA . SER A 1 28 ? -14.571 10.940 1.104 1.00 0.00 28 SER A CA 6
ATOM 9323 C C . SER A 1 28 ? -14.258 11.994 0.020 1.00 0.00 28 SER A C 6
ATOM 9324 O O . SER A 1 28 ? -14.087 11.637 -1.151 1.00 0.00 28 SER A O 6
ATOM 9332 N N . ASN A 1 29 ? -14.207 13.290 0.383 1.00 0.00 29 ASN A N 6
ATOM 9333 C CA . ASN A 1 29 ? -14.227 14.417 -0.560 1.00 0.00 29 ASN A CA 6
ATOM 9334 C C . ASN A 1 29 ? -13.093 14.417 -1.577 1.00 0.00 29 ASN A C 6
ATOM 9335 O O . ASN A 1 29 ? -13.260 15.019 -2.638 1.00 0.00 29 ASN A O 6
ATOM 9346 N N . MET A 1 30 ? -11.959 13.781 -1.279 1.00 0.00 30 MET A N 6
ATOM 9347 C CA . MET A 1 30 ? -10.875 13.555 -2.229 1.00 0.00 30 MET A CA 6
ATOM 9348 C C . MET A 1 30 ? -10.443 12.094 -2.121 1.00 0.00 30 MET A C 6
ATOM 9349 O O . MET A 1 30 ? -9.269 11.767 -1.910 1.00 0.00 30 MET A O 6
ATOM 9363 N N . GLY A 1 31 ? -11.405 11.181 -2.243 1.00 0.00 31 GLY A N 6
ATOM 9364 C CA . GLY A 1 31 ? -11.161 9.762 -2.183 1.00 0.00 31 GLY A CA 6
ATOM 9365 C C . GLY A 1 31 ? -10.675 9.339 -0.810 1.00 0.00 31 GLY A C 6
ATOM 9366 O O . GLY A 1 31 ? -11.363 9.564 0.185 1.00 0.00 31 GLY A O 6
ATOM 9370 N N . PHE A 1 32 ? -9.511 8.692 -0.766 1.00 0.00 32 PHE A N 6
ATOM 9371 C CA . PHE A 1 32 ? -8.943 8.151 0.457 1.00 0.00 32 PHE A CA 6
ATOM 9372 C C . PHE A 1 32 ? -7.724 8.993 0.811 1.00 0.00 32 PHE A C 6
ATOM 9373 O O . PHE A 1 32 ? -6.915 9.296 -0.067 1.00 0.00 32 PHE A O 6
ATOM 9390 N N . GLY A 1 33 ? -7.550 9.355 2.084 1.00 0.00 33 GLY A N 6
ATOM 9391 C CA . GLY A 1 33 ? -6.456 10.215 2.534 1.00 0.00 33 GLY A CA 6
ATOM 9392 C C . GLY A 1 33 ? -5.152 9.439 2.722 1.00 0.00 33 GLY A C 6
ATOM 9393 O O . GLY A 1 33 ? -4.513 9.556 3.764 1.00 0.00 33 GLY A O 6
ATOM 9397 N N . PHE A 1 34 ? -4.727 8.673 1.719 1.00 0.00 34 PHE A N 6
ATOM 9398 C CA . PHE A 1 34 ? -3.386 8.112 1.605 1.00 0.00 34 PHE A CA 6
ATOM 9399 C C . PHE A 1 34 ? -3.021 8.006 0.124 1.00 0.00 34 PHE A C 6
ATOM 9400 O O . PHE A 1 34 ? -3.860 8.272 -0.745 1.00 0.00 34 PHE A O 6
ATOM 9417 N N . THR A 1 35 ? -1.777 7.642 -0.172 1.00 0.00 35 THR A N 6
ATOM 9418 C CA . THR A 1 35 ? -1.268 7.405 -1.518 1.00 0.00 35 THR A CA 6
ATOM 9419 C C . THR A 1 35 ? -0.455 6.108 -1.517 1.00 0.00 35 THR A C 6
ATOM 9420 O O . THR A 1 35 ? -0.010 5.661 -0.460 1.00 0.00 35 THR A O 6
ATOM 9431 N N . ILE A 1 36 ? -0.253 5.492 -2.686 1.00 0.00 36 ILE A N 6
ATOM 9432 C CA . ILE A 1 36 ? 0.392 4.195 -2.849 1.00 0.00 36 ILE A CA 6
ATOM 9433 C C . ILE A 1 36 ? 1.590 4.329 -3.807 1.00 0.00 36 ILE A C 6
ATOM 9434 O O . ILE A 1 36 ? 1.689 5.317 -4.547 1.00 0.00 36 ILE A O 6
ATOM 9450 N N . ILE A 1 37 ? 2.517 3.372 -3.736 1.00 0.00 37 ILE A N 6
ATOM 9451 C CA . ILE A 1 37 ? 3.684 3.159 -4.588 1.00 0.00 37 ILE A CA 6
ATOM 9452 C C . ILE A 1 37 ? 3.725 1.658 -4.921 1.00 0.00 37 ILE A C 6
ATOM 9453 O O . ILE A 1 37 ? 3.221 0.837 -4.148 1.00 0.00 37 ILE A O 6
ATOM 9469 N N . GLY A 1 38 ? 4.357 1.304 -6.039 1.00 0.00 38 GLY A N 6
ATOM 9470 C CA . GLY A 1 38 ? 4.647 -0.057 -6.461 1.00 0.00 38 GLY A CA 6
ATOM 9471 C C . GLY A 1 38 ? 6.078 -0.125 -6.978 1.00 0.00 38 GLY A C 6
ATOM 9472 O O . GLY A 1 38 ? 6.611 0.897 -7.426 1.00 0.00 38 GLY A O 6
ATOM 9476 N N . GLY A 1 39 ? 6.697 -1.305 -6.868 1.00 0.00 39 GLY A N 6
ATOM 9477 C CA . GLY A 1 39 ? 8.062 -1.585 -7.296 1.00 0.00 39 GLY A CA 6
ATOM 9478 C C . GLY A 1 39 ? 8.338 -1.048 -8.699 1.00 0.00 39 GLY A C 6
ATOM 9479 O O . GLY A 1 39 ? 9.007 -0.021 -8.844 1.00 0.00 39 GLY A O 6
ATOM 9483 N N . ASP A 1 40 ? 7.824 -1.733 -9.721 1.00 0.00 40 ASP A N 6
ATOM 9484 C CA . ASP A 1 40 ? 7.863 -1.321 -11.125 1.00 0.00 40 ASP A CA 6
ATOM 9485 C C . ASP A 1 40 ? 6.951 -2.253 -11.922 1.00 0.00 40 ASP A C 6
ATOM 9486 O O . ASP A 1 40 ? 6.104 -1.801 -12.693 1.00 0.00 40 ASP A O 6
ATOM 9495 N N . GLU A 1 41 ? 7.069 -3.558 -11.680 1.00 0.00 41 GLU A N 6
ATOM 9496 C CA . GLU A 1 41 ? 6.480 -4.605 -12.507 1.00 0.00 41 GLU A CA 6
ATOM 9497 C C . GLU A 1 41 ? 5.140 -5.144 -11.986 1.00 0.00 41 GLU A C 6
ATOM 9498 O O . GLU A 1 41 ? 4.790 -4.904 -10.821 1.00 0.00 41 GLU A O 6
ATOM 9510 N N . PRO A 1 42 ? 4.413 -5.922 -12.817 1.00 0.00 42 PRO A N 6
ATOM 9511 C CA . PRO A 1 42 ? 3.200 -6.647 -12.449 1.00 0.00 42 PRO A CA 6
ATOM 9512 C C . PRO A 1 42 ? 3.526 -7.877 -11.596 1.00 0.00 42 PRO A C 6
ATOM 9513 O O . PRO A 1 42 ? 3.148 -9.001 -11.935 1.00 0.00 42 PRO A O 6
ATOM 9524 N N . ASP A 1 43 ? 4.230 -7.658 -10.493 1.00 0.00 43 ASP A N 6
ATOM 9525 C CA . ASP A 1 43 ? 4.676 -8.697 -9.562 1.00 0.00 43 ASP A CA 6
ATOM 9526 C C . ASP A 1 43 ? 5.229 -8.128 -8.251 1.00 0.00 43 ASP A C 6
ATOM 9527 O O . ASP A 1 43 ? 5.568 -8.893 -7.352 1.00 0.00 43 ASP A O 6
ATOM 9536 N N . GLU A 1 44 ? 5.412 -6.807 -8.141 1.00 0.00 44 GLU A N 6
ATOM 9537 C CA . GLU A 1 44 ? 6.186 -6.221 -7.046 1.00 0.00 44 GLU A CA 6
ATOM 9538 C C . GLU A 1 44 ? 5.331 -5.886 -5.834 1.00 0.00 44 GLU A C 6
ATOM 9539 O O . GLU A 1 44 ? 4.114 -5.729 -5.928 1.00 0.00 44 GLU A O 6
ATOM 9551 N N . PHE A 1 45 ? 6.025 -5.698 -4.714 1.00 0.00 45 PHE A N 6
ATOM 9552 C CA . PHE A 1 45 ? 5.420 -5.294 -3.459 1.00 0.00 45 PHE A CA 6
ATOM 9553 C C . PHE A 1 45 ? 4.871 -3.877 -3.621 1.00 0.00 45 PHE A C 6
ATOM 9554 O O . PHE A 1 45 ? 5.534 -2.988 -4.169 1.00 0.00 45 PHE A O 6
ATOM 9571 N N . LEU A 1 46 ? 3.646 -3.669 -3.151 1.00 0.00 46 LEU A N 6
ATOM 9572 C CA . LEU A 1 46 ? 2.953 -2.389 -3.154 1.00 0.00 46 LEU A CA 6
ATOM 9573 C C . LEU A 1 46 ? 2.996 -1.869 -1.725 1.00 0.00 46 LEU A C 6
ATOM 9574 O O . LEU A 1 46 ? 2.687 -2.631 -0.806 1.00 0.00 46 LEU A O 6
ATOM 9590 N N . GLN A 1 47 ? 3.291 -0.588 -1.508 1.00 0.00 47 GLN A N 6
ATOM 9591 C CA . GLN A 1 47 ? 3.289 -0.010 -0.165 1.00 0.00 47 GLN A CA 6
ATOM 9592 C C . GLN A 1 47 ? 2.484 1.276 -0.129 1.00 0.00 47 GLN A C 6
ATOM 9593 O O . GLN A 1 47 ? 2.391 1.985 -1.133 1.00 0.00 47 GLN A O 6
ATOM 9607 N N . VAL A 1 48 ? 1.940 1.627 1.038 1.00 0.00 48 VAL A N 6
ATOM 9608 C CA . VAL A 1 48 ? 1.438 2.979 1.244 1.00 0.00 48 VAL A CA 6
ATOM 9609 C C . VAL A 1 48 ? 2.633 3.945 1.126 1.00 0.00 48 VAL A C 6
ATOM 9610 O O . VAL A 1 48 ? 3.610 3.813 1.869 1.00 0.00 48 VAL A O 6
ATOM 9623 N N . LYS A 1 49 ? 2.588 4.874 0.163 1.00 0.00 49 LYS A N 6
ATOM 9624 C CA . LYS A 1 49 ? 3.639 5.851 -0.142 1.00 0.00 49 LYS A CA 6
ATOM 9625 C C . LYS A 1 49 ? 3.714 6.902 0.958 1.00 0.00 49 LYS A C 6
ATOM 9626 O O . LYS A 1 49 ? 4.803 7.141 1.482 1.00 0.00 49 LYS A O 6
ATOM 9645 N N . SER A 1 50 ? 2.566 7.483 1.309 1.00 0.00 50 SER A N 6
ATOM 9646 C CA . SER A 1 50 ? 2.357 8.330 2.470 1.00 0.00 50 SER A CA 6
ATOM 9647 C C . SER A 1 50 ? 0.898 8.215 2.889 1.00 0.00 50 SER A C 6
ATOM 9648 O O . SER A 1 50 ? 0.022 8.019 2.042 1.00 0.00 50 SER A O 6
ATOM 9656 N N . VAL A 1 51 ? 0.629 8.425 4.169 1.00 0.00 51 VAL A N 6
ATOM 9657 C CA . VAL A 1 51 ? -0.693 8.770 4.678 1.00 0.00 51 VAL A CA 6
ATOM 9658 C C . VAL A 1 51 ? -0.778 10.299 4.645 1.00 0.00 51 VAL A C 6
ATOM 9659 O O . VAL A 1 51 ? 0.196 10.962 5.013 1.00 0.00 51 VAL A O 6
ATOM 9672 N N . ILE A 1 52 ? -1.900 10.858 4.191 1.00 0.00 52 ILE A N 6
ATOM 9673 C CA . ILE A 1 52 ? -2.126 12.300 4.215 1.00 0.00 52 ILE A CA 6
ATOM 9674 C C . ILE A 1 52 ? -2.307 12.719 5.685 1.00 0.00 52 ILE A C 6
ATOM 9675 O O . ILE A 1 52 ? -2.906 11.963 6.459 1.00 0.00 52 ILE A O 6
ATOM 9691 N N . PRO A 1 53 ? -1.808 13.890 6.106 1.00 0.00 53 PRO A N 6
ATOM 9692 C CA . PRO A 1 53 ? -2.149 14.442 7.409 1.00 0.00 53 PRO A CA 6
ATOM 9693 C C . PRO A 1 53 ? -3.532 15.096 7.383 1.00 0.00 53 PRO A C 6
ATOM 9694 O O . PRO A 1 53 ? -3.873 15.786 6.426 1.00 0.00 53 PRO A O 6
ATOM 9705 N N . ASP A 1 54 ? -4.280 14.930 8.474 1.00 0.00 54 ASP A N 6
ATOM 9706 C CA . ASP A 1 54 ? -5.668 15.365 8.635 1.00 0.00 54 ASP A CA 6
ATOM 9707 C C . ASP A 1 54 ? -6.508 14.966 7.415 1.00 0.00 54 ASP A C 6
ATOM 9708 O O . ASP A 1 54 ? -6.926 15.793 6.601 1.00 0.00 54 ASP A O 6
ATOM 9717 N N . GLY A 1 55 ? -6.707 13.653 7.278 1.00 0.00 55 GLY A N 6
ATOM 9718 C CA . GLY A 1 55 ? -7.580 13.041 6.287 1.00 0.00 55 GLY A CA 6
ATOM 9719 C C . GLY A 1 55 ? -8.205 11.757 6.845 1.00 0.00 55 GLY A C 6
ATOM 9720 O O . GLY A 1 55 ? -7.845 11.319 7.941 1.00 0.00 55 GLY A O 6
ATOM 9724 N N . PRO A 1 56 ? -9.116 11.101 6.104 1.00 0.00 56 PRO A N 6
ATOM 9725 C CA . PRO A 1 56 ? -9.953 10.030 6.649 1.00 0.00 56 PRO A CA 6
ATOM 9726 C C . PRO A 1 56 ? -9.139 8.804 7.080 1.00 0.00 56 PRO A C 6
ATOM 9727 O O . PRO A 1 56 ? -9.480 8.136 8.057 1.00 0.00 56 PRO A O 6
ATOM 9738 N N . ALA A 1 57 ? -8.042 8.523 6.366 1.00 0.00 57 ALA A N 6
ATOM 9739 C CA . ALA A 1 57 ? -7.142 7.432 6.702 1.00 0.00 57 ALA A CA 6
ATOM 9740 C C . ALA A 1 57 ? -6.485 7.701 8.058 1.00 0.00 57 ALA A C 6
ATOM 9741 O O . ALA A 1 57 ? -6.493 6.828 8.927 1.00 0.00 57 ALA A O 6
ATOM 9748 N N . ALA A 1 58 ? -5.951 8.915 8.237 1.00 0.00 58 ALA A N 6
ATOM 9749 C CA . ALA A 1 58 ? -5.308 9.357 9.464 1.00 0.00 58 ALA A CA 6
ATOM 9750 C C . ALA A 1 58 ? -6.269 9.295 10.656 1.00 0.00 58 ALA A C 6
ATOM 9751 O O . ALA A 1 58 ? -5.836 8.914 11.743 1.00 0.00 58 ALA A O 6
ATOM 9758 N N . GLN A 1 59 ? -7.548 9.637 10.461 1.00 0.00 59 GLN A N 6
ATOM 9759 C CA . GLN A 1 59 ? -8.561 9.585 11.516 1.00 0.00 59 GLN A CA 6
ATOM 9760 C C . GLN A 1 59 ? -8.877 8.153 11.956 1.00 0.00 59 GLN A C 6
ATOM 9761 O O . GLN A 1 59 ? -9.152 7.926 13.133 1.00 0.00 59 GLN A O 6
ATOM 9775 N N . ASP A 1 60 ? -8.844 7.184 11.033 1.00 0.00 60 ASP A N 6
ATOM 9776 C CA . ASP A 1 60 ? -8.943 5.772 11.417 1.00 0.00 60 ASP A CA 6
ATOM 9777 C C . ASP A 1 60 ? -7.675 5.367 12.177 1.00 0.00 60 ASP A C 6
ATOM 9778 O O . ASP A 1 60 ? -7.693 4.501 13.053 1.00 0.00 60 ASP A O 6
ATOM 9787 N N . GLY A 1 61 ? -6.545 5.963 11.783 1.00 0.00 61 GLY A N 6
ATOM 9788 C CA . GLY A 1 61 ? -5.210 5.750 12.320 1.00 0.00 61 GLY A CA 6
ATOM 9789 C C . GLY A 1 61 ? -4.609 4.387 11.982 1.00 0.00 61 GLY A C 6
ATOM 9790 O O . GLY A 1 61 ? -3.445 4.143 12.286 1.00 0.00 61 GLY A O 6
ATOM 9794 N N . LYS A 1 62 ? -5.379 3.498 11.357 1.00 0.00 62 LYS A N 6
ATOM 9795 C CA . LYS A 1 62 ? -4.920 2.182 10.945 1.00 0.00 62 LYS A CA 6
ATOM 9796 C C . LYS A 1 62 ? -3.849 2.337 9.867 1.00 0.00 62 LYS A C 6
ATOM 9797 O O . LYS A 1 62 ? -2.817 1.675 9.946 1.00 0.00 62 LYS A O 6
ATOM 9816 N N . MET A 1 63 ? -4.100 3.203 8.880 1.00 0.00 63 MET A N 6
ATOM 9817 C CA . MET A 1 63 ? -3.146 3.541 7.839 1.00 0.00 63 MET A CA 6
ATOM 9818 C C . MET A 1 63 ? -1.956 4.267 8.463 1.00 0.00 63 MET A C 6
ATOM 9819 O O . MET A 1 63 ? -2.119 5.344 9.050 1.00 0.00 63 MET A O 6
ATOM 9833 N N . GLU A 1 64 ? -0.763 3.721 8.261 1.00 0.00 64 GLU A N 6
ATOM 9834 C CA . GLU A 1 64 ? 0.515 4.359 8.521 1.00 0.00 64 GLU A CA 6
ATOM 9835 C C . GLU A 1 64 ? 1.436 4.128 7.324 1.00 0.00 64 GLU A C 6
ATOM 9836 O O . GLU A 1 64 ? 1.243 3.231 6.500 1.00 0.00 64 GLU A O 6
ATOM 9848 N N . THR A 1 65 ? 2.460 4.953 7.198 1.00 0.00 65 THR A N 6
ATOM 9849 C CA . THR A 1 65 ? 3.356 4.868 6.059 1.00 0.00 65 THR A CA 6
ATOM 9850 C C . THR A 1 65 ? 4.324 3.690 6.287 1.00 0.00 65 THR A C 6
ATOM 9851 O O . THR A 1 65 ? 4.608 3.340 7.438 1.00 0.00 65 THR A O 6
ATOM 9862 N N . GLY A 1 66 ? 4.790 3.031 5.219 1.00 0.00 66 GLY A N 6
ATOM 9863 C CA . GLY A 1 66 ? 5.651 1.847 5.301 1.00 0.00 66 GLY A CA 6
ATOM 9864 C C . GLY A 1 66 ? 4.881 0.524 5.290 1.00 0.00 66 GLY A C 6
ATOM 9865 O O . GLY A 1 66 ? 5.491 -0.538 5.171 1.00 0.00 66 GLY A O 6
ATOM 9869 N N . ASP A 1 67 ? 3.550 0.546 5.382 1.00 0.00 67 ASP A N 6
ATOM 9870 C CA . ASP A 1 67 ? 2.768 -0.690 5.327 1.00 0.00 67 ASP A CA 6
ATOM 9871 C C . ASP A 1 67 ? 2.717 -1.223 3.888 1.00 0.00 67 ASP A C 6
ATOM 9872 O O . ASP A 1 67 ? 2.877 -0.454 2.937 1.00 0.00 67 ASP A O 6
ATOM 9881 N N . VAL A 1 68 ? 2.449 -2.521 3.721 1.00 0.00 68 VAL A N 6
ATOM 9882 C CA . VAL A 1 68 ? 2.421 -3.247 2.442 1.00 0.00 68 VAL A CA 6
ATOM 9883 C C . VAL A 1 68 ? 0.970 -3.610 2.114 1.00 0.00 68 VAL A C 6
ATOM 9884 O O . VAL A 1 68 ? 0.295 -4.154 2.986 1.00 0.00 68 VAL A O 6
ATOM 9897 N N . ILE A 1 69 ? 0.477 -3.324 0.903 1.00 0.00 69 ILE A N 6
ATOM 9898 C CA . ILE A 1 69 ? -0.847 -3.705 0.425 1.00 0.00 69 ILE A CA 6
ATOM 9899 C C . ILE A 1 69 ? -0.800 -5.170 0.008 1.00 0.00 69 ILE A C 6
ATOM 9900 O O . ILE A 1 69 ? 0.025 -5.573 -0.816 1.00 0.00 69 ILE A O 6
ATOM 9916 N N . VAL A 1 70 ? -1.729 -5.938 0.570 1.00 0.00 70 VAL A N 6
ATOM 9917 C CA . VAL A 1 70 ? -1.899 -7.356 0.294 1.00 0.00 70 VAL A CA 6
ATOM 9918 C C . VAL A 1 70 ? -3.201 -7.583 -0.477 1.00 0.00 70 VAL A C 6
ATOM 9919 O O . VAL A 1 70 ? -3.191 -8.183 -1.551 1.00 0.00 70 VAL A O 6
ATOM 9932 N N . TYR A 1 71 ? -4.329 -7.108 0.057 1.00 0.00 71 TYR A N 6
ATOM 9933 C CA . TYR A 1 71 ? -5.648 -7.347 -0.506 1.00 0.00 71 TYR A CA 6
ATOM 9934 C C . TYR A 1 71 ? -6.403 -6.026 -0.497 1.00 0.00 71 TYR A C 6
ATOM 9935 O O . TYR A 1 71 ? -6.291 -5.258 0.459 1.00 0.00 71 TYR A O 6
ATOM 9953 N N . ILE A 1 72 ? -7.184 -5.780 -1.543 1.00 0.00 72 ILE A N 6
ATOM 9954 C CA . ILE A 1 72 ? -8.100 -4.658 -1.661 1.00 0.00 72 ILE A CA 6
ATOM 9955 C C . ILE A 1 72 ? -9.479 -5.275 -1.786 1.00 0.00 72 ILE A C 6
ATOM 9956 O O . ILE A 1 72 ? -9.809 -5.896 -2.797 1.00 0.00 72 ILE A O 6
ATOM 9972 N N . ASN A 1 73 ? -10.276 -5.055 -0.749 1.00 0.00 73 ASN A N 6
ATOM 9973 C CA . ASN A 1 73 ? -11.700 -5.289 -0.621 1.00 0.00 73 ASN A CA 6
ATOM 9974 C C . ASN A 1 73 ? -12.009 -6.769 -0.531 1.00 0.00 73 ASN A C 6
ATOM 9975 O O . ASN A 1 73 ? -12.401 -7.247 0.533 1.00 0.00 73 ASN A O 6
ATOM 9986 N N . GLU A 1 74 ? -11.805 -7.489 -1.626 1.00 0.00 74 GLU A N 6
ATOM 9987 C CA . GLU A 1 74 ? -11.851 -8.942 -1.689 1.00 0.00 74 GLU A CA 6
ATOM 9988 C C . GLU A 1 74 ? -11.026 -9.465 -2.888 1.00 0.00 74 GLU A C 6
ATOM 9989 O O . GLU A 1 74 ? -11.290 -10.556 -3.394 1.00 0.00 74 GLU A O 6
ATOM 10001 N N . VAL A 1 75 ? -10.030 -8.715 -3.373 1.00 0.00 75 VAL A N 6
ATOM 10002 C CA . VAL A 1 75 ? -9.096 -9.140 -4.418 1.00 0.00 75 VAL A CA 6
ATOM 10003 C C . VAL A 1 75 ? -7.694 -9.113 -3.819 1.00 0.00 75 VAL A C 6
ATOM 10004 O O . VAL A 1 75 ? -7.297 -8.137 -3.179 1.00 0.00 75 VAL A O 6
ATOM 10017 N N . CYS A 1 76 ? -6.937 -10.189 -4.027 1.00 0.00 76 CYS A N 6
ATOM 10018 C CA . CYS A 1 76 ? -5.514 -10.245 -3.751 1.00 0.00 76 CYS A CA 6
ATOM 10019 C C . CYS A 1 76 ? -4.788 -9.367 -4.755 1.00 0.00 76 CYS A C 6
ATOM 10020 O O . CYS A 1 76 ? -4.774 -9.678 -5.944 1.00 0.00 76 CYS A O 6
ATOM 10028 N N . VAL A 1 77 ? -4.135 -8.315 -4.274 1.00 0.00 77 VAL A N 6
ATOM 10029 C CA . VAL A 1 77 ? -3.320 -7.427 -5.089 1.00 0.00 77 VAL A CA 6
ATOM 10030 C C . VAL A 1 77 ? -1.830 -7.547 -4.746 1.00 0.00 77 VAL A C 6
ATOM 10031 O O . VAL A 1 77 ? -1.031 -6.786 -5.274 1.00 0.00 77 VAL A O 6
ATOM 10044 N N . LEU A 1 78 ? -1.436 -8.476 -3.871 1.00 0.00 78 LEU A N 6
ATOM 10045 C CA . LEU A 1 78 ? -0.079 -8.586 -3.340 1.00 0.00 78 LEU A CA 6
ATOM 10046 C C . LEU A 1 78 ? 1.011 -8.697 -4.405 1.00 0.00 78 LEU A C 6
ATOM 10047 O O . LEU A 1 78 ? 2.149 -8.351 -4.106 1.00 0.00 78 LEU A O 6
ATOM 10063 N N . GLY A 1 79 ? 0.677 -9.166 -5.610 1.00 0.00 79 GLY A N 6
ATOM 10064 C CA . GLY A 1 79 ? 1.542 -9.214 -6.772 1.00 0.00 79 GLY A CA 6
ATOM 10065 C C . GLY A 1 79 ? 0.858 -8.569 -7.976 1.00 0.00 79 GLY A C 6
ATOM 10066 O O . GLY A 1 79 ? 1.158 -8.963 -9.106 1.00 0.00 79 GLY A O 6
ATOM 10070 N N . HIS A 1 80 ? -0.125 -7.680 -7.775 1.00 0.00 80 HIS A N 6
ATOM 10071 C CA . HIS A 1 80 ? -0.683 -6.862 -8.853 1.00 0.00 80 HIS A CA 6
ATOM 10072 C C . HIS A 1 80 ? 0.287 -5.737 -9.207 1.00 0.00 80 HIS A C 6
ATOM 10073 O O . HIS A 1 80 ? 1.117 -5.311 -8.405 1.00 0.00 80 HIS A O 6
ATOM 10087 N N . THR A 1 81 ? 0.136 -5.210 -10.416 1.00 0.00 81 THR A N 6
ATOM 10088 C CA . THR A 1 81 ? 0.858 -4.034 -10.858 1.00 0.00 81 THR A CA 6
ATOM 10089 C C . THR A 1 81 ? 0.199 -2.801 -10.225 1.00 0.00 81 THR A C 6
ATOM 10090 O O . THR A 1 81 ? -1.025 -2.761 -10.035 1.00 0.00 81 THR A O 6
ATOM 10101 N N . HIS A 1 82 ? 0.986 -1.758 -9.958 1.00 0.00 82 HIS A N 6
ATOM 10102 C CA . HIS A 1 82 ? 0.482 -0.481 -9.469 1.00 0.00 82 HIS A CA 6
ATOM 10103 C C . HIS A 1 82 ? -0.585 0.075 -10.406 1.00 0.00 82 HIS A C 6
ATOM 10104 O O . HIS A 1 82 ? -1.606 0.530 -9.915 1.00 0.00 82 HIS A O 6
ATOM 10118 N N . ALA A 1 83 ? -0.429 -0.005 -11.732 1.00 0.00 83 ALA A N 6
ATOM 10119 C CA . ALA A 1 83 ? -1.441 0.487 -12.668 1.00 0.00 83 ALA A CA 6
ATOM 10120 C C . ALA A 1 83 ? -2.822 -0.141 -12.421 1.00 0.00 83 ALA A C 6
ATOM 10121 O O . ALA A 1 83 ? -3.827 0.546 -12.617 1.00 0.00 83 ALA A O 6
ATOM 10128 N N . ASP A 1 84 ? -2.888 -1.397 -11.962 1.00 0.00 84 ASP A N 6
ATOM 10129 C CA . ASP A 1 84 ? -4.150 -2.069 -11.662 1.00 0.00 84 ASP A CA 6
ATOM 10130 C C . ASP A 1 84 ? -4.678 -1.646 -10.304 1.00 0.00 84 ASP A C 6
ATOM 10131 O O . ASP A 1 84 ? -5.822 -1.246 -10.180 1.00 0.00 84 ASP A O 6
ATOM 10140 N N . VAL A 1 85 ? -3.848 -1.649 -9.274 1.00 0.00 85 VAL A N 6
ATOM 10141 C CA . VAL A 1 85 ? -4.213 -1.219 -7.925 1.00 0.00 85 VAL A CA 6
ATOM 10142 C C . VAL A 1 85 ? -4.688 0.232 -7.931 1.00 0.00 85 VAL A C 6
ATOM 10143 O O . VAL A 1 85 ? -5.724 0.561 -7.351 1.00 0.00 85 VAL A O 6
ATOM 10156 N N . VAL A 1 86 ? -4.003 1.101 -8.659 1.00 0.00 86 VAL A N 6
ATOM 10157 C CA . VAL A 1 86 ? -4.439 2.461 -8.871 1.00 0.00 86 VAL A CA 6
ATOM 10158 C C . VAL A 1 86 ? -5.776 2.454 -9.620 1.00 0.00 86 VAL A C 6
ATOM 10159 O O . VAL A 1 86 ? -6.683 3.167 -9.188 1.00 0.00 86 VAL A O 6
ATOM 10172 N N . LYS A 1 87 ? -5.964 1.646 -10.680 1.00 0.00 87 LYS A N 6
ATOM 10173 C CA . LYS A 1 87 ? -7.273 1.622 -11.351 1.00 0.00 87 LYS A CA 6
ATOM 10174 C C . LYS A 1 87 ? -8.366 1.168 -10.403 1.00 0.00 87 LYS A C 6
ATOM 10175 O O . LYS A 1 87 ? -9.470 1.708 -10.438 1.00 0.00 87 LYS A O 6
ATOM 10194 N N . LEU A 1 88 ? -8.067 0.209 -9.540 1.00 0.00 88 LEU A N 6
ATOM 10195 C CA . LEU A 1 88 ? -8.981 -0.354 -8.567 1.00 0.00 88 LEU A CA 6
ATOM 10196 C C . LEU A 1 88 ? -9.431 0.762 -7.628 1.00 0.00 88 LEU A C 6
ATOM 10197 O O . LEU A 1 88 ? -10.636 0.971 -7.495 1.00 0.00 88 LEU A O 6
ATOM 10213 N N . PHE A 1 89 ? -8.494 1.531 -7.064 1.00 0.00 89 PHE A N 6
ATOM 10214 C CA . PHE A 1 89 ? -8.792 2.632 -6.148 1.00 0.00 89 PHE A CA 6
ATOM 10215 C C . PHE A 1 89 ? -9.567 3.763 -6.834 1.00 0.00 89 PHE A C 6
ATOM 10216 O O . PHE A 1 89 ? -10.461 4.372 -6.231 1.00 0.00 89 PHE A O 6
ATOM 10233 N N . GLN A 1 90 ? -9.205 4.084 -8.079 1.00 0.00 90 GLN A N 6
ATOM 10234 C CA . GLN A 1 90 ? -9.846 5.136 -8.855 1.00 0.00 90 GLN A CA 6
ATOM 10235 C C . GLN A 1 90 ? -11.292 4.743 -9.186 1.00 0.00 90 GLN A C 6
ATOM 10236 O O . GLN A 1 90 ? -12.170 5.601 -9.191 1.00 0.00 90 GLN A O 6
ATOM 10250 N N . SER A 1 91 ? -11.559 3.450 -9.407 1.00 0.00 91 SER A N 6
ATOM 10251 C CA . SER A 1 91 ? -12.880 2.932 -9.762 1.00 0.00 91 SER A CA 6
ATOM 10252 C C . SER A 1 91 ? -13.898 2.985 -8.612 1.00 0.00 91 SER A C 6
ATOM 10253 O O . SER A 1 91 ? -15.045 2.591 -8.827 1.00 0.00 91 SER A O 6
ATOM 10261 N N . VAL A 1 92 ? -13.525 3.401 -7.399 1.00 0.00 92 VAL A N 6
ATOM 10262 C CA . VAL A 1 92 ? -14.444 3.420 -6.263 1.00 0.00 92 VAL A CA 6
ATOM 10263 C C . VAL A 1 92 ? -15.232 4.739 -6.341 1.00 0.00 92 VAL A C 6
ATOM 10264 O O . VAL A 1 92 ? -14.603 5.806 -6.279 1.00 0.00 92 VAL A O 6
ATOM 10277 N N . PRO A 1 93 ? -16.568 4.712 -6.524 1.00 0.00 93 PRO A N 6
ATOM 10278 C CA . PRO A 1 93 ? -17.392 5.915 -6.499 1.00 0.00 93 PRO A CA 6
ATOM 10279 C C . PRO A 1 93 ? -17.299 6.613 -5.138 1.00 0.00 93 PRO A C 6
ATOM 10280 O O . PRO A 1 93 ? -17.054 5.971 -4.112 1.00 0.00 93 PRO A O 6
ATOM 10291 N N . ILE A 1 94 ? -17.595 7.915 -5.109 1.00 0.00 94 ILE A N 6
ATOM 10292 C CA . ILE A 1 94 ? -17.776 8.651 -3.860 1.00 0.00 94 ILE A CA 6
ATOM 10293 C C . ILE A 1 94 ? -18.931 7.983 -3.108 1.00 0.00 94 ILE A C 6
ATOM 10294 O O . ILE A 1 94 ? -19.927 7.584 -3.719 1.00 0.00 94 ILE A O 6
ATOM 10310 N N . GLY A 1 95 ? -18.785 7.843 -1.791 1.00 0.00 95 GLY A N 6
ATOM 10311 C CA . GLY A 1 95 ? -19.798 7.261 -0.923 1.00 0.00 95 GLY A CA 6
ATOM 10312 C C . GLY A 1 95 ? -19.730 5.735 -0.810 1.00 0.00 95 GLY A C 6
ATOM 10313 O O . GLY A 1 95 ? -20.334 5.209 0.122 1.00 0.00 95 GLY A O 6
ATOM 10317 N N . GLN A 1 96 ? -18.983 5.016 -1.659 1.00 0.00 96 GLN A N 6
ATOM 10318 C CA . GLN A 1 96 ? -18.704 3.602 -1.390 1.00 0.00 96 GLN A CA 6
ATOM 10319 C C . GLN A 1 96 ? -17.501 3.522 -0.448 1.00 0.00 96 GLN A C 6
ATOM 10320 O O . GLN A 1 96 ? -16.750 4.491 -0.296 1.00 0.00 96 GLN A O 6
ATOM 10334 N N . SER A 1 97 ? -17.255 2.347 0.120 1.00 0.00 97 SER A N 6
ATOM 10335 C CA . SER A 1 97 ? -16.032 2.008 0.809 1.00 0.00 97 SER A CA 6
ATOM 10336 C C . SER A 1 97 ? -15.432 0.741 0.213 1.00 0.00 97 SER A C 6
ATOM 10337 O O . SER A 1 97 ? -16.104 -0.015 -0.495 1.00 0.00 97 SER A O 6
ATOM 10345 N N . VAL A 1 98 ? -14.157 0.519 0.520 1.00 0.00 98 VAL A N 6
ATOM 10346 C CA . VAL A 1 98 ? -13.416 -0.687 0.208 1.00 0.00 98 VAL A CA 6
ATOM 10347 C C . VAL A 1 98 ? -12.609 -1.073 1.448 1.00 0.00 98 VAL A C 6
ATOM 10348 O O . VAL A 1 98 ? -12.180 -0.198 2.209 1.00 0.00 98 VAL A O 6
ATOM 10361 N N . ASN A 1 99 ? -12.436 -2.376 1.667 1.00 0.00 99 ASN A N 6
ATOM 10362 C CA . ASN A 1 99 ? -11.595 -2.931 2.719 1.00 0.00 99 ASN A CA 6
ATOM 10363 C C . ASN A 1 99 ? -10.151 -2.984 2.241 1.00 0.00 99 ASN A C 6
ATOM 10364 O O . ASN A 1 99 ? -9.916 -3.006 1.031 1.00 0.00 99 ASN A O 6
ATOM 10375 N N . LEU A 1 100 ? -9.180 -2.998 3.149 1.00 0.00 100 LEU A N 6
ATOM 10376 C CA . LEU A 1 100 ? -7.764 -2.920 2.806 1.00 0.00 100 LEU A CA 6
ATOM 10377 C C . LEU A 1 100 ? -6.961 -3.749 3.814 1.00 0.00 100 LEU A C 6
ATOM 10378 O O . LEU A 1 100 ? -6.858 -3.332 4.973 1.00 0.00 100 LEU A O 6
ATOM 10394 N N . VAL A 1 101 ? -6.399 -4.891 3.404 1.00 0.00 101 VAL A N 6
ATOM 10395 C CA . VAL A 1 101 ? -5.503 -5.698 4.241 1.00 0.00 101 VAL A CA 6
ATOM 10396 C C . VAL A 1 101 ? -4.102 -5.183 3.997 1.00 0.00 101 VAL A C 6
ATOM 10397 O O . VAL A 1 101 ? -3.633 -5.246 2.848 1.00 0.00 101 VAL A O 6
ATOM 10410 N N . LEU A 1 102 ? -3.431 -4.727 5.054 1.00 0.00 102 LEU A N 6
ATOM 10411 C CA . LEU A 1 102 ? -2.017 -4.395 4.988 1.00 0.00 102 LEU A CA 6
ATOM 10412 C C . LEU A 1 102 ? -1.206 -5.300 5.904 1.00 0.00 102 LEU A C 6
ATOM 10413 O O . LEU A 1 102 ? -1.757 -5.903 6.826 1.00 0.00 102 LEU A O 6
ATOM 10429 N N . CYS A 1 103 ? 0.112 -5.333 5.695 1.00 0.00 103 CYS A N 6
ATOM 10430 C CA . CYS A 1 103 ? 1.089 -5.933 6.600 1.00 0.00 103 CYS A CA 6
ATOM 10431 C C . CYS A 1 103 ? 2.025 -4.833 7.105 1.00 0.00 103 CYS A C 6
ATOM 10432 O O . CYS A 1 103 ? 2.601 -4.081 6.307 1.00 0.00 103 CYS A O 6
ATOM 10440 N N . ARG A 1 104 ? 2.154 -4.734 8.428 1.00 0.00 104 ARG A N 6
ATOM 10441 C CA . ARG A 1 104 ? 3.191 -3.979 9.123 1.00 0.00 104 ARG A CA 6
ATOM 10442 C C . ARG A 1 104 ? 4.518 -4.735 9.090 1.00 0.00 104 ARG A C 6
ATOM 10443 O O . ARG A 1 104 ? 4.507 -5.960 8.976 1.00 0.00 104 ARG A O 6
ATOM 10464 N N . GLY A 1 105 ? 5.645 -4.040 9.239 1.00 0.00 105 GLY A N 6
ATOM 10465 C CA . GLY A 1 105 ? 6.927 -4.608 9.649 1.00 0.00 105 GLY A CA 6
ATOM 10466 C C . GLY A 1 105 ? 8.037 -4.410 8.621 1.00 0.00 105 GLY A C 6
ATOM 10467 O O . GLY A 1 105 ? 9.214 -4.461 8.982 1.00 0.00 105 GLY A O 6
ATOM 10471 N N . TYR A 1 106 ? 7.693 -4.185 7.353 1.00 0.00 106 TYR A N 6
ATOM 10472 C CA . TYR A 1 106 ? 8.673 -3.886 6.320 1.00 0.00 106 TYR A CA 6
ATOM 10473 C C . TYR A 1 106 ? 9.146 -2.431 6.454 1.00 0.00 106 TYR A C 6
ATOM 10474 O O . TYR A 1 106 ? 8.455 -1.601 7.066 1.00 0.00 106 TYR A O 6
ATOM 10492 N N . PRO A 1 107 ? 10.316 -2.094 5.886 1.00 0.00 107 PRO A N 6
ATOM 10493 C CA . PRO A 1 107 ? 10.803 -0.727 5.830 1.00 0.00 107 PRO A CA 6
ATOM 10494 C C . PRO A 1 107 ? 10.030 0.108 4.815 1.00 0.00 107 PRO A C 6
ATOM 10495 O O . PRO A 1 107 ? 9.142 -0.369 4.104 1.00 0.00 107 PRO A O 6
ATOM 10506 N N . LEU A 1 108 ? 10.401 1.384 4.736 1.00 0.00 108 LEU A N 6
ATOM 10507 C CA . LEU A 1 108 ? 10.024 2.241 3.620 1.00 0.00 108 LEU A CA 6
ATOM 10508 C C . LEU A 1 108 ? 10.821 1.774 2.387 1.00 0.00 108 LEU A C 6
ATOM 10509 O O . LEU A 1 108 ? 11.935 1.262 2.527 1.00 0.00 108 LEU A O 6
ATOM 10525 N N . PRO A 1 109 ? 10.306 1.960 1.161 1.00 0.00 109 PRO A N 6
ATOM 10526 C CA . PRO A 1 109 ? 11.063 1.643 -0.047 1.00 0.00 109 PRO A CA 6
ATOM 10527 C C . PRO A 1 109 ? 12.046 2.759 -0.399 1.00 0.00 109 PRO A C 6
ATOM 10528 O O . PRO A 1 109 ? 13.034 2.528 -1.092 1.00 0.00 109 PRO A O 6
ATOM 10539 N N . PHE A 1 110 ? 11.726 3.966 0.052 1.00 0.00 110 PHE A N 6
ATOM 10540 C CA . PHE A 1 110 ? 12.354 5.241 -0.215 1.00 0.00 110 PHE A CA 6
ATOM 10541 C C . PHE A 1 110 ? 12.839 5.763 1.135 1.00 0.00 110 PHE A C 6
ATOM 10542 O O . PHE A 1 110 ? 12.037 6.237 1.941 1.00 0.00 110 PHE A O 6
ATOM 10559 N N . ASP A 1 111 ? 14.130 5.617 1.416 1.00 0.00 111 ASP A N 6
ATOM 10560 C CA . ASP A 1 111 ? 14.788 6.163 2.601 1.00 0.00 111 ASP A CA 6
ATOM 10561 C C . ASP A 1 111 ? 15.138 7.625 2.326 1.00 0.00 111 ASP A C 6
ATOM 10562 O O . ASP A 1 111 ? 16.082 7.870 1.578 1.00 0.00 111 ASP A O 6
ATOM 10571 N N . PRO A 1 112 ? 14.407 8.621 2.856 1.00 0.00 112 PRO A N 6
ATOM 10572 C CA . PRO A 1 112 ? 14.646 10.027 2.519 1.00 0.00 112 PRO A CA 6
ATOM 10573 C C . PRO A 1 112 ? 15.872 10.606 3.249 1.00 0.00 112 PRO A C 6
ATOM 10574 O O . PRO A 1 112 ? 16.246 11.759 3.038 1.00 0.00 112 PRO A O 6
ATOM 10585 N N . GLU A 1 113 ? 16.457 9.839 4.167 1.00 0.00 113 GLU A N 6
ATOM 10586 C CA . GLU A 1 113 ? 17.580 10.222 5.003 1.00 0.00 113 GLU A CA 6
ATOM 10587 C C . GLU A 1 113 ? 18.913 10.138 4.273 1.00 0.00 113 GLU A C 6
ATOM 10588 O O . GLU A 1 113 ? 19.853 10.830 4.680 1.00 0.00 113 GLU A O 6
ATOM 10600 N N . ASP A 1 114 ? 18.992 9.309 3.229 1.00 0.00 114 ASP A N 6
ATOM 10601 C CA . ASP A 1 114 ? 20.208 9.103 2.464 1.00 0.00 114 ASP A CA 6
ATOM 10602 C C . ASP A 1 114 ? 20.145 10.032 1.252 1.00 0.00 114 ASP A C 6
ATOM 10603 O O . ASP A 1 114 ? 19.185 9.952 0.474 1.00 0.00 114 ASP A O 6
ATOM 10612 N N . PRO A 1 115 ? 21.088 10.979 1.110 1.00 0.00 115 PRO A N 6
ATOM 10613 C CA . PRO A 1 115 ? 21.016 12.010 0.085 1.00 0.00 115 PRO A CA 6
ATOM 10614 C C . PRO A 1 115 ? 21.135 11.465 -1.347 1.00 0.00 115 PRO A C 6
ATOM 10615 O O . PRO A 1 115 ? 20.731 12.190 -2.260 1.00 0.00 115 PRO A O 6
ATOM 10626 N N . ALA A 1 116 ? 21.617 10.221 -1.525 1.00 0.00 116 ALA A N 6
ATOM 10627 C CA . ALA A 1 116 ? 21.840 9.425 -2.746 1.00 0.00 116 ALA A CA 6
ATOM 10628 C C . ALA A 1 116 ? 23.096 8.561 -2.600 1.00 0.00 116 ALA A C 6
ATOM 10629 O O . ALA A 1 116 ? 23.171 7.491 -3.203 1.00 0.00 116 ALA A O 6
ATOM 10636 N N . ASN A 1 117 ? 24.063 9.006 -1.789 1.00 0.00 117 ASN A N 6
ATOM 10637 C CA . ASN A 1 117 ? 25.415 8.461 -1.680 1.00 0.00 117 ASN A CA 6
ATOM 10638 C C . ASN A 1 117 ? 25.963 8.085 -3.065 1.00 0.00 117 ASN A C 6
ATOM 10639 O O . ASN A 1 117 ? 26.061 8.971 -3.914 1.00 0.00 117 ASN A O 6
ATOM 10650 N N . SER A 1 118 ? 26.352 6.831 -3.292 1.00 0.00 118 SER A N 6
ATOM 10651 C CA . SER A 1 118 ? 26.707 6.222 -4.561 1.00 0.00 118 SER A CA 6
ATOM 10652 C C . SER A 1 118 ? 27.464 7.119 -5.547 1.00 0.00 118 SER A C 6
ATOM 10653 O O . SER A 1 118 ? 27.165 7.139 -6.746 1.00 0.00 118 SER A O 6
ATOM 10661 N N . GLY A 1 119 ? 28.548 7.741 -5.080 1.00 0.00 119 GLY A N 6
ATOM 10662 C CA . GLY A 1 119 ? 29.597 8.286 -5.938 1.00 0.00 119 GLY A CA 6
ATOM 10663 C C . GLY A 1 119 ? 30.397 9.376 -5.225 1.00 0.00 119 GLY A C 6
ATOM 10664 O O . GLY A 1 119 ? 29.867 10.006 -4.303 1.00 0.00 119 GLY A O 6
ATOM 10668 N N . PRO A 1 120 ? 31.657 9.632 -5.616 1.00 0.00 120 PRO A N 6
ATOM 10669 C CA . PRO A 1 120 ? 32.389 10.819 -5.191 1.00 0.00 120 PRO A CA 6
ATOM 10670 C C . PRO A 1 120 ? 31.930 12.049 -5.990 1.00 0.00 120 PRO A C 6
ATOM 10671 O O . PRO A 1 120 ? 31.352 11.909 -7.070 1.00 0.00 120 PRO A O 6
ATOM 10682 N N . SER A 1 121 ? 32.248 13.250 -5.501 1.00 0.00 121 SER A N 6
ATOM 10683 C CA . SER A 1 121 ? 31.877 14.526 -6.112 1.00 0.00 121 SER A CA 6
ATOM 10684 C C . SER A 1 121 ? 30.358 14.705 -6.311 1.00 0.00 121 SER A C 6
ATOM 10685 O O . SER A 1 121 ? 29.546 13.925 -5.804 1.00 0.00 121 SER A O 6
ATOM 10693 N N . SER A 1 122 ? 29.955 15.814 -6.930 1.00 0.00 122 SER A N 6
ATOM 10694 C CA . SER A 1 122 ? 28.567 16.239 -7.068 1.00 0.00 122 SER A CA 6
ATOM 10695 C C . SER A 1 122 ? 28.091 16.094 -8.512 1.00 0.00 122 SER A C 6
ATOM 10696 O O . SER A 1 122 ? 27.073 15.454 -8.787 1.00 0.00 122 SER A O 6
ATOM 10704 N N . GLY A 1 123 ? 28.860 16.662 -9.436 1.00 0.00 123 GLY A N 6
ATOM 10705 C CA . GLY A 1 123 ? 28.797 16.437 -10.867 1.00 0.00 123 GLY A CA 6
ATOM 10706 C C . GLY A 1 123 ? 30.233 16.243 -11.286 1.00 0.00 123 GLY A C 6
ATOM 10707 O O . GLY A 1 123 ? 30.580 15.138 -11.738 1.00 0.00 123 GLY A O 6
ATOM 10711 N N . GLY A 1 1 ? 21.633 -18.649 13.959 1.00 0.00 1 GLY A N 7
ATOM 10712 C CA . GLY A 1 1 ? 20.267 -19.102 13.675 1.00 0.00 1 GLY A CA 7
ATOM 10713 C C . GLY A 1 1 ? 19.845 -18.649 12.296 1.00 0.00 1 GLY A C 7
ATOM 10714 O O . GLY A 1 1 ? 20.479 -17.777 11.701 1.00 0.00 1 GLY A O 7
ATOM 10718 N N . SER A 1 2 ? 18.767 -19.242 11.794 1.00 0.00 2 SER A N 7
ATOM 10719 C CA . SER A 1 2 ? 18.022 -18.715 10.667 1.00 0.00 2 SER A CA 7
ATOM 10720 C C . SER A 1 2 ? 17.412 -17.359 11.060 1.00 0.00 2 SER A C 7
ATOM 10721 O O . SER A 1 2 ? 17.375 -17.000 12.243 1.00 0.00 2 SER A O 7
ATOM 10729 N N . SER A 1 3 ? 16.920 -16.598 10.085 1.00 0.00 3 SER A N 7
ATOM 10730 C CA . SER A 1 3 ? 16.306 -15.299 10.318 1.00 0.00 3 SER A CA 7
ATOM 10731 C C . SER A 1 3 ? 15.287 -15.022 9.207 1.00 0.00 3 SER A C 7
ATOM 10732 O O . SER A 1 3 ? 14.102 -14.822 9.490 1.00 0.00 3 SER A O 7
ATOM 10740 N N . GLY A 1 4 ? 15.723 -15.086 7.949 1.00 0.00 4 GLY A N 7
ATOM 10741 C CA . GLY A 1 4 ? 14.915 -14.849 6.765 1.00 0.00 4 GLY A CA 7
ATOM 10742 C C . GLY A 1 4 ? 15.693 -15.263 5.519 1.00 0.00 4 GLY A C 7
ATOM 10743 O O . GLY A 1 4 ? 16.664 -16.020 5.630 1.00 0.00 4 GLY A O 7
ATOM 10747 N N . SER A 1 5 ? 15.249 -14.766 4.367 1.00 0.00 5 SER A N 7
ATOM 10748 C CA . SER A 1 5 ? 15.758 -14.969 3.014 1.00 0.00 5 SER A CA 7
ATOM 10749 C C . SER A 1 5 ? 15.737 -16.443 2.582 1.00 0.00 5 SER A C 7
ATOM 10750 O O . SER A 1 5 ? 16.708 -17.183 2.770 1.00 0.00 5 SER A O 7
ATOM 10758 N N . SER A 1 6 ? 14.609 -16.862 2.002 1.00 0.00 6 SER A N 7
ATOM 10759 C CA . SER A 1 6 ? 14.349 -18.221 1.519 1.00 0.00 6 SER A CA 7
ATOM 10760 C C . SER A 1 6 ? 13.808 -18.255 0.080 1.00 0.00 6 SER A C 7
ATOM 10761 O O . SER A 1 6 ? 13.616 -19.339 -0.481 1.00 0.00 6 SER A O 7
ATOM 10769 N N . GLY A 1 7 ? 13.496 -17.103 -0.507 1.00 0.00 7 GLY A N 7
ATOM 10770 C CA . GLY A 1 7 ? 12.844 -16.974 -1.798 1.00 0.00 7 GLY A CA 7
ATOM 10771 C C . GLY A 1 7 ? 12.673 -15.504 -2.127 1.00 0.00 7 GLY A C 7
ATOM 10772 O O . GLY A 1 7 ? 13.027 -14.624 -1.338 1.00 0.00 7 GLY A O 7
ATOM 10776 N N . LEU A 1 8 ? 12.137 -15.240 -3.312 1.00 0.00 8 LEU A N 7
ATOM 10777 C CA . LEU A 1 8 ? 12.153 -13.916 -3.905 1.00 0.00 8 LEU A CA 7
ATOM 10778 C C . LEU A 1 8 ? 10.815 -13.255 -3.593 1.00 0.00 8 LEU A C 7
ATOM 10779 O O . LEU A 1 8 ? 10.686 -12.571 -2.576 1.00 0.00 8 LEU A O 7
ATOM 10795 N N . PHE A 1 9 ? 9.795 -13.557 -4.390 1.00 0.00 9 PHE A N 7
ATOM 10796 C CA . PHE A 1 9 ? 8.419 -13.102 -4.210 1.00 0.00 9 PHE A CA 7
ATOM 10797 C C . PHE A 1 9 ? 7.680 -14.001 -3.199 1.00 0.00 9 PHE A C 7
ATOM 10798 O O . PHE A 1 9 ? 8.262 -14.967 -2.695 1.00 0.00 9 PHE A O 7
ATOM 10815 N N . THR A 1 10 ? 6.408 -13.713 -2.903 1.00 0.00 10 THR A N 7
ATOM 10816 C CA . THR A 1 10 ? 5.540 -14.490 -2.035 1.00 0.00 10 THR A CA 7
ATOM 10817 C C . THR A 1 10 ? 4.567 -15.330 -2.870 1.00 0.00 10 THR A C 7
ATOM 10818 O O . THR A 1 10 ? 5.016 -16.314 -3.460 1.00 0.00 10 THR A O 7
ATOM 10829 N N . ARG A 1 11 ? 3.287 -14.933 -2.913 1.00 0.00 11 ARG A N 7
ATOM 10830 C CA . ARG A 1 11 ? 2.076 -15.463 -3.561 1.00 0.00 11 ARG A CA 7
ATOM 10831 C C . ARG A 1 11 ? 0.878 -15.366 -2.621 1.00 0.00 11 ARG A C 7
ATOM 10832 O O . ARG A 1 11 ? -0.154 -14.853 -3.037 1.00 0.00 11 ARG A O 7
ATOM 10853 N N . ASP A 1 12 ? 1.001 -15.807 -1.366 1.00 0.00 12 ASP A N 7
ATOM 10854 C CA . ASP A 1 12 ? -0.153 -16.057 -0.477 1.00 0.00 12 ASP A CA 7
ATOM 10855 C C . ASP A 1 12 ? -0.084 -15.270 0.841 1.00 0.00 12 ASP A C 7
ATOM 10856 O O . ASP A 1 12 ? -0.720 -15.639 1.827 1.00 0.00 12 ASP A O 7
ATOM 10865 N N . ALA A 1 13 ? 0.756 -14.227 0.897 1.00 0.00 13 ALA A N 7
ATOM 10866 C CA . ALA A 1 13 ? 1.073 -13.360 2.034 1.00 0.00 13 ALA A CA 7
ATOM 10867 C C . ALA A 1 13 ? 1.645 -14.082 3.270 1.00 0.00 13 ALA A C 7
ATOM 10868 O O . ALA A 1 13 ? 2.184 -13.431 4.160 1.00 0.00 13 ALA A O 7
ATOM 10875 N N . SER A 1 14 ? 1.617 -15.412 3.337 1.00 0.00 14 SER A N 7
ATOM 10876 C CA . SER A 1 14 ? 1.991 -16.128 4.545 1.00 0.00 14 SER A CA 7
ATOM 10877 C C . SER A 1 14 ? 3.505 -16.184 4.786 1.00 0.00 14 SER A C 7
ATOM 10878 O O . SER A 1 14 ? 3.925 -16.467 5.912 1.00 0.00 14 SER A O 7
ATOM 10886 N N . GLN A 1 15 ? 4.322 -15.887 3.766 1.00 0.00 15 GLN A N 7
ATOM 10887 C CA . GLN A 1 15 ? 5.778 -15.765 3.909 1.00 0.00 15 GLN A CA 7
ATOM 10888 C C . GLN A 1 15 ? 6.200 -14.531 4.729 1.00 0.00 15 GLN A C 7
ATOM 10889 O O . GLN A 1 15 ? 7.366 -14.458 5.118 1.00 0.00 15 GLN A O 7
ATOM 10903 N N . LEU A 1 16 ? 5.321 -13.540 4.931 1.00 0.00 16 LEU A N 7
ATOM 10904 C CA . LEU A 1 16 ? 5.723 -12.269 5.536 1.00 0.00 16 LEU A CA 7
ATOM 10905 C C . LEU A 1 16 ? 6.034 -12.449 7.033 1.00 0.00 16 LEU A C 7
ATOM 10906 O O . LEU A 1 16 ? 5.600 -13.422 7.663 1.00 0.00 16 LEU A O 7
ATOM 10922 N N . LYS A 1 17 ? 6.738 -11.484 7.634 1.00 0.00 17 LYS A N 7
ATOM 10923 C CA . LYS A 1 17 ? 6.942 -11.311 9.061 1.00 0.00 17 LYS A CA 7
ATOM 10924 C C . LYS A 1 17 ? 6.516 -9.882 9.380 1.00 0.00 17 LYS A C 7
ATOM 10925 O O . LYS A 1 17 ? 6.892 -8.969 8.634 1.00 0.00 17 LYS A O 7
ATOM 10944 N N . GLY A 1 18 ? 5.759 -9.689 10.460 1.00 0.00 18 GLY A N 7
ATOM 10945 C CA . GLY A 1 18 ? 5.014 -8.460 10.696 1.00 0.00 18 GLY A CA 7
ATOM 10946 C C . GLY A 1 18 ? 3.688 -8.743 11.403 1.00 0.00 18 GLY A C 7
ATOM 10947 O O . GLY A 1 18 ? 3.541 -9.797 12.033 1.00 0.00 18 GLY A O 7
ATOM 10951 N N . THR A 1 19 ? 2.715 -7.830 11.301 1.00 0.00 19 THR A N 7
ATOM 10952 C CA . THR A 1 19 ? 1.323 -8.051 11.703 1.00 0.00 19 THR A CA 7
ATOM 10953 C C . THR A 1 19 ? 0.420 -7.661 10.542 1.00 0.00 19 THR A C 7
ATOM 10954 O O . THR A 1 19 ? 0.699 -6.667 9.879 1.00 0.00 19 THR A O 7
ATOM 10965 N N . PHE A 1 20 ? -0.674 -8.391 10.327 1.00 0.00 20 PHE A N 7
ATOM 10966 C CA . PHE A 1 20 ? -1.717 -8.019 9.382 1.00 0.00 20 PHE A CA 7
ATOM 10967 C C . PHE A 1 20 ? -2.744 -7.151 10.082 1.00 0.00 20 PHE A C 7
ATOM 10968 O O . PHE A 1 20 ? -3.164 -7.456 11.200 1.00 0.00 20 PHE A O 7
ATOM 10985 N N . LEU A 1 21 ? -3.143 -6.068 9.424 1.00 0.00 21 LEU A N 7
ATOM 10986 C CA . LEU A 1 21 ? -4.201 -5.164 9.831 1.00 0.00 21 LEU A CA 7
ATOM 10987 C C . LEU A 1 21 ? -5.347 -5.285 8.829 1.00 0.00 21 LEU A C 7
ATOM 10988 O O . LEU A 1 21 ? -5.174 -5.855 7.750 1.00 0.00 21 LEU A O 7
ATOM 11004 N N . SER A 1 22 ? -6.482 -4.658 9.127 1.00 0.00 22 SER A N 7
ATOM 11005 C CA . SER A 1 22 ? -7.512 -4.368 8.153 1.00 0.00 22 SER A CA 7
ATOM 11006 C C . SER A 1 22 ? -8.214 -3.064 8.525 1.00 0.00 22 SER A C 7
ATOM 11007 O O . SER A 1 22 ? -8.285 -2.714 9.710 1.00 0.00 22 SER A O 7
ATOM 11015 N N . THR A 1 23 ? -8.765 -2.376 7.531 1.00 0.00 23 THR A N 7
ATOM 11016 C CA . THR A 1 23 ? -9.443 -1.094 7.675 1.00 0.00 23 THR A CA 7
ATOM 11017 C C . THR A 1 23 ? -10.451 -0.979 6.531 1.00 0.00 23 THR A C 7
ATOM 11018 O O . THR A 1 23 ? -10.325 -1.699 5.528 1.00 0.00 23 THR A O 7
ATOM 11029 N N . THR A 1 24 ? -11.478 -0.144 6.671 1.00 0.00 24 THR A N 7
ATOM 11030 C CA . THR A 1 24 ? -12.335 0.216 5.554 1.00 0.00 24 THR A CA 7
ATOM 11031 C C . THR A 1 24 ? -12.461 1.731 5.557 1.00 0.00 24 THR A C 7
ATOM 11032 O O . THR A 1 24 ? -13.045 2.286 6.486 1.00 0.00 24 THR A O 7
ATOM 11043 N N . LEU A 1 25 ? -11.991 2.404 4.510 1.00 0.00 25 LEU A N 7
ATOM 11044 C CA . LEU A 1 25 ? -12.213 3.831 4.370 1.00 0.00 25 LEU A CA 7
ATOM 11045 C C . LEU A 1 25 ? -13.414 3.993 3.461 1.00 0.00 25 LEU A C 7
ATOM 11046 O O . LEU A 1 25 ? -13.586 3.247 2.485 1.00 0.00 25 LEU A O 7
ATOM 11062 N N . LYS A 1 26 ? -14.216 5.015 3.739 1.00 0.00 26 LYS A N 7
ATOM 11063 C CA . LYS A 1 26 ? -15.183 5.514 2.779 1.00 0.00 26 LYS A CA 7
ATOM 11064 C C . LYS A 1 26 ? -14.441 6.454 1.835 1.00 0.00 26 LYS A C 7
ATOM 11065 O O . LYS A 1 26 ? -13.494 7.138 2.232 1.00 0.00 26 LYS A O 7
ATOM 11084 N N . LYS A 1 27 ? -14.839 6.464 0.567 1.00 0.00 27 LYS A N 7
ATOM 11085 C CA . LYS A 1 27 ? -14.351 7.393 -0.436 1.00 0.00 27 LYS A CA 7
ATOM 11086 C C . LYS A 1 27 ? -14.958 8.751 -0.100 1.00 0.00 27 LYS A C 7
ATOM 11087 O O . LYS A 1 27 ? -16.096 9.023 -0.489 1.00 0.00 27 LYS A O 7
ATOM 11106 N N . SER A 1 28 ? -14.230 9.554 0.663 1.00 0.00 28 SER A N 7
ATOM 11107 C CA . SER A 1 28 ? -14.612 10.899 1.052 1.00 0.00 28 SER A CA 7
ATOM 11108 C C . SER A 1 28 ? -14.313 11.900 -0.078 1.00 0.00 28 SER A C 7
ATOM 11109 O O . SER A 1 28 ? -14.087 11.522 -1.232 1.00 0.00 28 SER A O 7
ATOM 11117 N N . ASN A 1 29 ? -14.338 13.199 0.255 1.00 0.00 29 ASN A N 7
ATOM 11118 C CA . ASN A 1 29 ? -14.366 14.321 -0.682 1.00 0.00 29 ASN A CA 7
ATOM 11119 C C . ASN A 1 29 ? -13.255 14.246 -1.727 1.00 0.00 29 ASN A C 7
ATOM 11120 O O . ASN A 1 29 ? -13.529 14.434 -2.916 1.00 0.00 29 ASN A O 7
ATOM 11131 N N . MET A 1 30 ? -12.014 13.979 -1.299 1.00 0.00 30 MET A N 7
ATOM 11132 C CA . MET A 1 30 ? -10.885 13.699 -2.181 1.00 0.00 30 MET A CA 7
ATOM 11133 C C . MET A 1 30 ? -10.413 12.269 -1.922 1.00 0.00 30 MET A C 7
ATOM 11134 O O . MET A 1 30 ? -9.282 12.025 -1.499 1.00 0.00 30 MET A O 7
ATOM 11148 N N . GLY A 1 31 ? -11.302 11.312 -2.193 1.00 0.00 31 GLY A N 7
ATOM 11149 C CA . GLY A 1 31 ? -10.956 9.912 -2.318 1.00 0.00 31 GLY A CA 7
ATOM 11150 C C . GLY A 1 31 ? -10.554 9.301 -0.987 1.00 0.00 31 GLY A C 7
ATOM 11151 O O . GLY A 1 31 ? -11.368 9.241 -0.064 1.00 0.00 31 GLY A O 7
ATOM 11155 N N . PHE A 1 32 ? -9.311 8.830 -0.896 1.00 0.00 32 PHE A N 7
ATOM 11156 C CA . PHE A 1 32 ? -8.739 8.252 0.305 1.00 0.00 32 PHE A CA 7
ATOM 11157 C C . PHE A 1 32 ? -7.521 9.091 0.660 1.00 0.00 32 PHE A C 7
ATOM 11158 O O . PHE A 1 32 ? -6.726 9.437 -0.215 1.00 0.00 32 PHE A O 7
ATOM 11175 N N . GLY A 1 33 ? -7.340 9.394 1.944 1.00 0.00 33 GLY A N 7
ATOM 11176 C CA . GLY A 1 33 ? -6.262 10.252 2.418 1.00 0.00 33 GLY A CA 7
ATOM 11177 C C . GLY A 1 33 ? -4.919 9.526 2.491 1.00 0.00 33 GLY A C 7
ATOM 11178 O O . GLY A 1 33 ? -4.198 9.712 3.462 1.00 0.00 33 GLY A O 7
ATOM 11182 N N . PHE A 1 34 ? -4.569 8.686 1.517 1.00 0.00 34 PHE A N 7
ATOM 11183 C CA . PHE A 1 34 ? -3.263 8.039 1.436 1.00 0.00 34 PHE A CA 7
ATOM 11184 C C . PHE A 1 34 ? -2.858 7.896 -0.025 1.00 0.00 34 PHE A C 7
ATOM 11185 O O . PHE A 1 34 ? -3.719 7.946 -0.910 1.00 0.00 34 PHE A O 7
ATOM 11202 N N . THR A 1 35 ? -1.573 7.673 -0.290 1.00 0.00 35 THR A N 7
ATOM 11203 C CA . THR A 1 35 ? -1.065 7.317 -1.608 1.00 0.00 35 THR A CA 7
ATOM 11204 C C . THR A 1 35 ? -0.283 6.011 -1.490 1.00 0.00 35 THR A C 7
ATOM 11205 O O . THR A 1 35 ? 0.176 5.652 -0.403 1.00 0.00 35 THR A O 7
ATOM 11216 N N . ILE A 1 36 ? -0.119 5.291 -2.596 1.00 0.00 36 ILE A N 7
ATOM 11217 C CA . ILE A 1 36 ? 0.533 3.995 -2.655 1.00 0.00 36 ILE A CA 7
ATOM 11218 C C . ILE A 1 36 ? 1.794 4.138 -3.510 1.00 0.00 36 ILE A C 7
ATOM 11219 O O . ILE A 1 36 ? 1.964 5.119 -4.233 1.00 0.00 36 ILE A O 7
ATOM 11235 N N . ILE A 1 37 ? 2.717 3.196 -3.401 1.00 0.00 37 ILE A N 7
ATOM 11236 C CA . ILE A 1 37 ? 3.850 3.021 -4.287 1.00 0.00 37 ILE A CA 7
ATOM 11237 C C . ILE A 1 37 ? 3.916 1.526 -4.592 1.00 0.00 37 ILE A C 7
ATOM 11238 O O . ILE A 1 37 ? 3.549 0.692 -3.763 1.00 0.00 37 ILE A O 7
ATOM 11254 N N . GLY A 1 38 ? 4.251 1.221 -5.837 1.00 0.00 38 GLY A N 7
ATOM 11255 C CA . GLY A 1 38 ? 4.553 -0.092 -6.365 1.00 0.00 38 GLY A CA 7
ATOM 11256 C C . GLY A 1 38 ? 5.704 0.090 -7.341 1.00 0.00 38 GLY A C 7
ATOM 11257 O O . GLY A 1 38 ? 5.838 1.162 -7.939 1.00 0.00 38 GLY A O 7
ATOM 11261 N N . GLY A 1 39 ? 6.515 -0.948 -7.517 1.00 0.00 39 GLY A N 7
ATOM 11262 C CA . GLY A 1 39 ? 7.756 -0.904 -8.279 1.00 0.00 39 GLY A CA 7
ATOM 11263 C C . GLY A 1 39 ? 7.582 -0.757 -9.780 1.00 0.00 39 GLY A C 7
ATOM 11264 O O . GLY A 1 39 ? 8.579 -0.803 -10.491 1.00 0.00 39 GLY A O 7
ATOM 11268 N N . ASP A 1 40 ? 6.354 -0.602 -10.272 1.00 0.00 40 ASP A N 7
ATOM 11269 C CA . ASP A 1 40 ? 5.947 -0.560 -11.680 1.00 0.00 40 ASP A CA 7
ATOM 11270 C C . ASP A 1 40 ? 5.986 -1.946 -12.319 1.00 0.00 40 ASP A C 7
ATOM 11271 O O . ASP A 1 40 ? 5.106 -2.283 -13.111 1.00 0.00 40 ASP A O 7
ATOM 11280 N N . GLU A 1 41 ? 6.969 -2.769 -11.957 1.00 0.00 41 GLU A N 7
ATOM 11281 C CA . GLU A 1 41 ? 7.035 -4.163 -12.354 1.00 0.00 41 GLU A CA 7
ATOM 11282 C C . GLU A 1 41 ? 5.894 -4.937 -11.679 1.00 0.00 41 GLU A C 7
ATOM 11283 O O . GLU A 1 41 ? 5.694 -4.771 -10.470 1.00 0.00 41 GLU A O 7
ATOM 11295 N N . PRO A 1 42 ? 5.178 -5.811 -12.409 1.00 0.00 42 PRO A N 7
ATOM 11296 C CA . PRO A 1 42 ? 4.002 -6.561 -11.956 1.00 0.00 42 PRO A CA 7
ATOM 11297 C C . PRO A 1 42 ? 4.375 -7.731 -11.021 1.00 0.00 42 PRO A C 7
ATOM 11298 O O . PRO A 1 42 ? 3.881 -8.853 -11.168 1.00 0.00 42 PRO A O 7
ATOM 11309 N N . ASP A 1 43 ? 5.314 -7.497 -10.106 1.00 0.00 43 ASP A N 7
ATOM 11310 C CA . ASP A 1 43 ? 5.823 -8.469 -9.145 1.00 0.00 43 ASP A CA 7
ATOM 11311 C C . ASP A 1 43 ? 6.522 -7.812 -7.947 1.00 0.00 43 ASP A C 7
ATOM 11312 O O . ASP A 1 43 ? 6.980 -8.506 -7.042 1.00 0.00 43 ASP A O 7
ATOM 11321 N N . GLU A 1 44 ? 6.648 -6.480 -7.912 1.00 0.00 44 GLU A N 7
ATOM 11322 C CA . GLU A 1 44 ? 7.027 -5.769 -6.705 1.00 0.00 44 GLU A CA 7
ATOM 11323 C C . GLU A 1 44 ? 5.809 -5.726 -5.776 1.00 0.00 44 GLU A C 7
ATOM 11324 O O . GLU A 1 44 ? 4.671 -5.669 -6.248 1.00 0.00 44 GLU A O 7
ATOM 11336 N N . PHE A 1 45 ? 6.055 -5.729 -4.469 1.00 0.00 45 PHE A N 7
ATOM 11337 C CA . PHE A 1 45 ? 5.053 -5.531 -3.428 1.00 0.00 45 PHE A CA 7
ATOM 11338 C C . PHE A 1 45 ? 4.705 -4.048 -3.345 1.00 0.00 45 PHE A C 7
ATOM 11339 O O . PHE A 1 45 ? 5.582 -3.191 -3.474 1.00 0.00 45 PHE A O 7
ATOM 11356 N N . LEU A 1 46 ? 3.434 -3.749 -3.094 1.00 0.00 46 LEU A N 7
ATOM 11357 C CA . LEU A 1 46 ? 2.929 -2.392 -2.903 1.00 0.00 46 LEU A CA 7
ATOM 11358 C C . LEU A 1 46 ? 3.043 -1.998 -1.430 1.00 0.00 46 LEU A C 7
ATOM 11359 O O . LEU A 1 46 ? 2.683 -2.808 -0.567 1.00 0.00 46 LEU A O 7
ATOM 11375 N N . GLN A 1 47 ? 3.392 -0.741 -1.135 1.00 0.00 47 GLN A N 7
ATOM 11376 C CA . GLN A 1 47 ? 3.338 -0.155 0.208 1.00 0.00 47 GLN A CA 7
ATOM 11377 C C . GLN A 1 47 ? 2.623 1.200 0.176 1.00 0.00 47 GLN A C 7
ATOM 11378 O O . GLN A 1 47 ? 2.581 1.873 -0.854 1.00 0.00 47 GLN A O 7
ATOM 11392 N N . VAL A 1 48 ? 2.035 1.633 1.296 1.00 0.00 48 VAL A N 7
ATOM 11393 C CA . VAL A 1 48 ? 1.491 2.976 1.447 1.00 0.00 48 VAL A CA 7
ATOM 11394 C C . VAL A 1 48 ? 2.657 3.966 1.356 1.00 0.00 48 VAL A C 7
ATOM 11395 O O . VAL A 1 48 ? 3.465 4.048 2.285 1.00 0.00 48 VAL A O 7
ATOM 11408 N N . LYS A 1 49 ? 2.755 4.705 0.244 1.00 0.00 49 LYS A N 7
ATOM 11409 C CA . LYS A 1 49 ? 3.761 5.741 -0.003 1.00 0.00 49 LYS A CA 7
ATOM 11410 C C . LYS A 1 49 ? 3.692 6.781 1.102 1.00 0.00 49 LYS A C 7
ATOM 11411 O O . LYS A 1 49 ? 4.701 7.090 1.719 1.00 0.00 49 LYS A O 7
ATOM 11430 N N . SER A 1 50 ? 2.506 7.342 1.342 1.00 0.00 50 SER A N 7
ATOM 11431 C CA . SER A 1 50 ? 2.291 8.265 2.440 1.00 0.00 50 SER A CA 7
ATOM 11432 C C . SER A 1 50 ? 0.834 8.253 2.863 1.00 0.00 50 SER A C 7
ATOM 11433 O O . SER A 1 50 ? -0.045 7.880 2.081 1.00 0.00 50 SER A O 7
ATOM 11441 N N . VAL A 1 51 ? 0.583 8.742 4.069 1.00 0.00 51 VAL A N 7
ATOM 11442 C CA . VAL A 1 51 ? -0.740 9.048 4.584 1.00 0.00 51 VAL A CA 7
ATOM 11443 C C . VAL A 1 51 ? -0.810 10.576 4.625 1.00 0.00 51 VAL A C 7
ATOM 11444 O O . VAL A 1 51 ? 0.105 11.224 5.139 1.00 0.00 51 VAL A O 7
ATOM 11457 N N . ILE A 1 52 ? -1.837 11.152 4.005 1.00 0.00 52 ILE A N 7
ATOM 11458 C CA . ILE A 1 52 ? -2.098 12.576 3.987 1.00 0.00 52 ILE A CA 7
ATOM 11459 C C . ILE A 1 52 ? -2.516 12.943 5.419 1.00 0.00 52 ILE A C 7
ATOM 11460 O O . ILE A 1 52 ? -3.389 12.265 5.973 1.00 0.00 52 ILE A O 7
ATOM 11476 N N . PRO A 1 53 ? -1.949 14.004 6.012 1.00 0.00 53 PRO A N 7
ATOM 11477 C CA . PRO A 1 53 ? -2.323 14.435 7.346 1.00 0.00 53 PRO A CA 7
ATOM 11478 C C . PRO A 1 53 ? -3.770 14.906 7.364 1.00 0.00 53 PRO A C 7
ATOM 11479 O O . PRO A 1 53 ? -4.331 15.308 6.341 1.00 0.00 53 PRO A O 7
ATOM 11490 N N . ASP A 1 54 ? -4.358 14.904 8.556 1.00 0.00 54 ASP A N 7
ATOM 11491 C CA . ASP A 1 54 ? -5.724 15.284 8.851 1.00 0.00 54 ASP A CA 7
ATOM 11492 C C . ASP A 1 54 ? -6.787 14.444 8.105 1.00 0.00 54 ASP A C 7
ATOM 11493 O O . ASP A 1 54 ? -7.979 14.639 8.359 1.00 0.00 54 ASP A O 7
ATOM 11502 N N . GLY A 1 55 ? -6.406 13.533 7.202 1.00 0.00 55 GLY A N 7
ATOM 11503 C CA . GLY A 1 55 ? -7.279 12.889 6.224 1.00 0.00 55 GLY A CA 7
ATOM 11504 C C . GLY A 1 55 ? -7.963 11.627 6.754 1.00 0.00 55 GLY A C 7
ATOM 11505 O O . GLY A 1 55 ? -7.612 11.141 7.824 1.00 0.00 55 GLY A O 7
ATOM 11509 N N . PRO A 1 56 ? -8.906 11.024 6.002 1.00 0.00 56 PRO A N 7
ATOM 11510 C CA . PRO A 1 56 ? -9.712 9.909 6.502 1.00 0.00 56 PRO A CA 7
ATOM 11511 C C . PRO A 1 56 ? -8.881 8.650 6.749 1.00 0.00 56 PRO A C 7
ATOM 11512 O O . PRO A 1 56 ? -9.236 7.826 7.584 1.00 0.00 56 PRO A O 7
ATOM 11523 N N . ALA A 1 57 ? -7.781 8.492 6.010 1.00 0.00 57 ALA A N 7
ATOM 11524 C CA . ALA A 1 57 ? -6.892 7.359 6.171 1.00 0.00 57 ALA A CA 7
ATOM 11525 C C . ALA A 1 57 ? -6.142 7.469 7.496 1.00 0.00 57 ALA A C 7
ATOM 11526 O O . ALA A 1 57 ? -6.061 6.486 8.229 1.00 0.00 57 ALA A O 7
ATOM 11533 N N . ALA A 1 58 ? -5.640 8.674 7.794 1.00 0.00 58 ALA A N 7
ATOM 11534 C CA . ALA A 1 58 ? -5.060 9.007 9.079 1.00 0.00 58 ALA A CA 7
ATOM 11535 C C . ALA A 1 58 ? -6.114 8.744 10.164 1.00 0.00 58 ALA A C 7
ATOM 11536 O O . ALA A 1 58 ? -5.832 8.013 11.111 1.00 0.00 58 ALA A O 7
ATOM 11543 N N . GLN A 1 59 ? -7.340 9.260 9.994 1.00 0.00 59 GLN A N 7
ATOM 11544 C CA . GLN A 1 59 ? -8.413 9.138 10.973 1.00 0.00 59 GLN A CA 7
ATOM 11545 C C . GLN A 1 59 ? -8.744 7.685 11.317 1.00 0.00 59 GLN A C 7
ATOM 11546 O O . GLN A 1 59 ? -8.992 7.400 12.490 1.00 0.00 59 GLN A O 7
ATOM 11560 N N . ASP A 1 60 ? -8.825 6.772 10.340 1.00 0.00 60 ASP A N 7
ATOM 11561 C CA . ASP A 1 60 ? -9.202 5.374 10.618 1.00 0.00 60 ASP A CA 7
ATOM 11562 C C . ASP A 1 60 ? -8.116 4.658 11.437 1.00 0.00 60 ASP A C 7
ATOM 11563 O O . ASP A 1 60 ? -8.372 3.651 12.098 1.00 0.00 60 ASP A O 7
ATOM 11572 N N . GLY A 1 61 ? -6.898 5.208 11.438 1.00 0.00 61 GLY A N 7
ATOM 11573 C CA . GLY A 1 61 ? -5.814 4.913 12.367 1.00 0.00 61 GLY A CA 7
ATOM 11574 C C . GLY A 1 61 ? -4.971 3.726 11.929 1.00 0.00 61 GLY A C 7
ATOM 11575 O O . GLY A 1 61 ? -3.821 3.603 12.335 1.00 0.00 61 GLY A O 7
ATOM 11579 N N . LYS A 1 62 ? -5.514 2.857 11.074 1.00 0.00 62 LYS A N 7
ATOM 11580 C CA . LYS A 1 62 ? -4.745 1.739 10.541 1.00 0.00 62 LYS A CA 7
ATOM 11581 C C . LYS A 1 62 ? -3.863 2.171 9.394 1.00 0.00 62 LYS A C 7
ATOM 11582 O O . LYS A 1 62 ? -2.868 1.497 9.153 1.00 0.00 62 LYS A O 7
ATOM 11601 N N . MET A 1 63 ? -4.224 3.200 8.631 1.00 0.00 63 MET A N 7
ATOM 11602 C CA . MET A 1 63 ? -3.380 3.597 7.525 1.00 0.00 63 MET A CA 7
ATOM 11603 C C . MET A 1 63 ? -2.174 4.306 8.110 1.00 0.00 63 MET A C 7
ATOM 11604 O O . MET A 1 63 ? -2.301 5.400 8.656 1.00 0.00 63 MET A O 7
ATOM 11618 N N . GLU A 1 64 ? -1.014 3.685 7.969 1.00 0.00 64 GLU A N 7
ATOM 11619 C CA . GLU A 1 64 ? 0.264 4.236 8.372 1.00 0.00 64 GLU A CA 7
ATOM 11620 C C . GLU A 1 64 ? 1.244 3.999 7.230 1.00 0.00 64 GLU A C 7
ATOM 11621 O O . GLU A 1 64 ? 0.991 3.218 6.307 1.00 0.00 64 GLU A O 7
ATOM 11633 N N . THR A 1 65 ? 2.335 4.750 7.240 1.00 0.00 65 THR A N 7
ATOM 11634 C CA . THR A 1 65 ? 3.236 4.813 6.105 1.00 0.00 65 THR A CA 7
ATOM 11635 C C . THR A 1 65 ? 4.201 3.630 6.175 1.00 0.00 65 THR A C 7
ATOM 11636 O O . THR A 1 65 ? 4.735 3.336 7.242 1.00 0.00 65 THR A O 7
ATOM 11647 N N . GLY A 1 66 ? 4.440 2.968 5.041 1.00 0.00 66 GLY A N 7
ATOM 11648 C CA . GLY A 1 66 ? 5.295 1.790 4.974 1.00 0.00 66 GLY A CA 7
ATOM 11649 C C . GLY A 1 66 ? 4.523 0.489 5.205 1.00 0.00 66 GLY A C 7
ATOM 11650 O O . GLY A 1 66 ? 5.096 -0.590 5.027 1.00 0.00 66 GLY A O 7
ATOM 11654 N N . ASP A 1 67 ? 3.233 0.542 5.549 1.00 0.00 67 ASP A N 7
ATOM 11655 C CA . ASP A 1 67 ? 2.407 -0.664 5.575 1.00 0.00 67 ASP A CA 7
ATOM 11656 C C . ASP A 1 67 ? 2.259 -1.193 4.135 1.00 0.00 67 ASP A C 7
ATOM 11657 O O . ASP A 1 67 ? 2.285 -0.420 3.175 1.00 0.00 67 ASP A O 7
ATOM 11666 N N . VAL A 1 68 ? 2.081 -2.502 3.969 1.00 0.00 68 VAL A N 7
ATOM 11667 C CA . VAL A 1 68 ? 2.155 -3.240 2.703 1.00 0.00 68 VAL A CA 7
ATOM 11668 C C . VAL A 1 68 ? 0.735 -3.606 2.252 1.00 0.00 68 VAL A C 7
ATOM 11669 O O . VAL A 1 68 ? 0.066 -4.329 2.979 1.00 0.00 68 VAL A O 7
ATOM 11682 N N . ILE A 1 69 ? 0.256 -3.134 1.094 1.00 0.00 69 ILE A N 7
ATOM 11683 C CA . ILE A 1 69 ? -1.051 -3.453 0.509 1.00 0.00 69 ILE A CA 7
ATOM 11684 C C . ILE A 1 69 ? -1.054 -4.927 0.107 1.00 0.00 69 ILE A C 7
ATOM 11685 O O . ILE A 1 69 ? -0.431 -5.285 -0.895 1.00 0.00 69 ILE A O 7
ATOM 11701 N N . VAL A 1 70 ? -1.747 -5.780 0.861 1.00 0.00 70 VAL A N 7
ATOM 11702 C CA . VAL A 1 70 ? -1.876 -7.191 0.516 1.00 0.00 70 VAL A CA 7
ATOM 11703 C C . VAL A 1 70 ? -3.101 -7.403 -0.386 1.00 0.00 70 VAL A C 7
ATOM 11704 O O . VAL A 1 70 ? -2.989 -7.929 -1.496 1.00 0.00 70 VAL A O 7
ATOM 11717 N N . TYR A 1 71 ? -4.288 -7.025 0.100 1.00 0.00 71 TYR A N 7
ATOM 11718 C CA . TYR A 1 71 ? -5.567 -7.363 -0.515 1.00 0.00 71 TYR A CA 7
ATOM 11719 C C . TYR A 1 71 ? -6.407 -6.092 -0.612 1.00 0.00 71 TYR A C 7
ATOM 11720 O O . TYR A 1 71 ? -6.336 -5.249 0.283 1.00 0.00 71 TYR A O 7
ATOM 11738 N N . ILE A 1 72 ? -7.224 -5.948 -1.654 1.00 0.00 72 ILE A N 7
ATOM 11739 C CA . ILE A 1 72 ? -8.179 -4.851 -1.801 1.00 0.00 72 ILE A CA 7
ATOM 11740 C C . ILE A 1 72 ? -9.548 -5.482 -1.951 1.00 0.00 72 ILE A C 7
ATOM 11741 O O . ILE A 1 72 ? -9.802 -6.221 -2.906 1.00 0.00 72 ILE A O 7
ATOM 11757 N N . ASN A 1 73 ? -10.423 -5.131 -1.012 1.00 0.00 73 ASN A N 7
ATOM 11758 C CA . ASN A 1 73 ? -11.829 -5.488 -0.935 1.00 0.00 73 ASN A CA 7
ATOM 11759 C C . ASN A 1 73 ? -12.013 -6.974 -0.647 1.00 0.00 73 ASN A C 7
ATOM 11760 O O . ASN A 1 73 ? -12.422 -7.337 0.454 1.00 0.00 73 ASN A O 7
ATOM 11771 N N . GLU A 1 74 ? -11.668 -7.823 -1.610 1.00 0.00 74 GLU A N 7
ATOM 11772 C CA . GLU A 1 74 ? -11.754 -9.277 -1.560 1.00 0.00 74 GLU A CA 7
ATOM 11773 C C . GLU A 1 74 ? -10.858 -9.911 -2.641 1.00 0.00 74 GLU A C 7
ATOM 11774 O O . GLU A 1 74 ? -11.165 -11.002 -3.124 1.00 0.00 74 GLU A O 7
ATOM 11786 N N . VAL A 1 75 ? -9.799 -9.213 -3.068 1.00 0.00 75 VAL A N 7
ATOM 11787 C CA . VAL A 1 75 ? -8.909 -9.608 -4.155 1.00 0.00 75 VAL A CA 7
ATOM 11788 C C . VAL A 1 75 ? -7.470 -9.470 -3.662 1.00 0.00 75 VAL A C 7
ATOM 11789 O O . VAL A 1 75 ? -7.104 -8.424 -3.117 1.00 0.00 75 VAL A O 7
ATOM 11802 N N . CYS A 1 76 ? -6.646 -10.504 -3.850 1.00 0.00 76 CYS A N 7
ATOM 11803 C CA . CYS A 1 76 ? -5.203 -10.417 -3.673 1.00 0.00 76 CYS A CA 7
ATOM 11804 C C . CYS A 1 76 ? -4.596 -9.489 -4.718 1.00 0.00 76 CYS A C 7
ATOM 11805 O O . CYS A 1 76 ? -4.766 -9.700 -5.919 1.00 0.00 76 CYS A O 7
ATOM 11813 N N . VAL A 1 77 ? -3.837 -8.494 -4.262 1.00 0.00 77 VAL A N 7
ATOM 11814 C CA . VAL A 1 77 ? -3.125 -7.565 -5.129 1.00 0.00 77 VAL A CA 7
ATOM 11815 C C . VAL A 1 77 ? -1.626 -7.483 -4.781 1.00 0.00 77 VAL A C 7
ATOM 11816 O O . VAL A 1 77 ? -0.950 -6.573 -5.237 1.00 0.00 77 VAL A O 7
ATOM 11829 N N . LEU A 1 78 ? -1.103 -8.407 -3.970 1.00 0.00 78 LEU A N 7
ATOM 11830 C CA . LEU A 1 78 ? 0.220 -8.327 -3.338 1.00 0.00 78 LEU A CA 7
ATOM 11831 C C . LEU A 1 78 ? 1.426 -8.398 -4.283 1.00 0.00 78 LEU A C 7
ATOM 11832 O O . LEU A 1 78 ? 2.540 -8.105 -3.858 1.00 0.00 78 LEU A O 7
ATOM 11848 N N . GLY A 1 79 ? 1.217 -8.778 -5.542 1.00 0.00 79 GLY A N 7
ATOM 11849 C CA . GLY A 1 79 ? 2.189 -8.633 -6.622 1.00 0.00 79 GLY A CA 7
ATOM 11850 C C . GLY A 1 79 ? 1.527 -7.970 -7.825 1.00 0.00 79 GLY A C 7
ATOM 11851 O O . GLY A 1 79 ? 1.917 -8.244 -8.960 1.00 0.00 79 GLY A O 7
ATOM 11855 N N . HIS A 1 80 ? 0.472 -7.179 -7.596 1.00 0.00 80 HIS A N 7
ATOM 11856 C CA . HIS A 1 80 ? -0.282 -6.529 -8.655 1.00 0.00 80 HIS A CA 7
ATOM 11857 C C . HIS A 1 80 ? 0.325 -5.168 -8.935 1.00 0.00 80 HIS A C 7
ATOM 11858 O O . HIS A 1 80 ? 0.869 -4.504 -8.045 1.00 0.00 80 HIS A O 7
ATOM 11872 N N . THR A 1 81 ? 0.201 -4.754 -10.186 1.00 0.00 81 THR A N 7
ATOM 11873 C CA . THR A 1 81 ? 0.872 -3.583 -10.700 1.00 0.00 81 THR A CA 7
ATOM 11874 C C . THR A 1 81 ? 0.106 -2.352 -10.218 1.00 0.00 81 THR A C 7
ATOM 11875 O O . THR A 1 81 ? -1.131 -2.340 -10.156 1.00 0.00 81 THR A O 7
ATOM 11886 N N . HIS A 1 82 ? 0.860 -1.308 -9.882 1.00 0.00 82 HIS A N 7
ATOM 11887 C CA . HIS A 1 82 ? 0.373 -0.016 -9.444 1.00 0.00 82 HIS A CA 7
ATOM 11888 C C . HIS A 1 82 ? -0.534 0.621 -10.497 1.00 0.00 82 HIS A C 7
ATOM 11889 O O . HIS A 1 82 ? -1.404 1.411 -10.142 1.00 0.00 82 HIS A O 7
ATOM 11903 N N . ALA A 1 83 ? -0.416 0.249 -11.771 1.00 0.00 83 ALA A N 7
ATOM 11904 C CA . ALA A 1 83 ? -1.373 0.660 -12.787 1.00 0.00 83 ALA A CA 7
ATOM 11905 C C . ALA A 1 83 ? -2.768 0.117 -12.471 1.00 0.00 83 ALA A C 7
ATOM 11906 O O . ALA A 1 83 ? -3.748 0.866 -12.502 1.00 0.00 83 ALA A O 7
ATOM 11913 N N . ASP A 1 84 ? -2.873 -1.185 -12.201 1.00 0.00 84 ASP A N 7
ATOM 11914 C CA . ASP A 1 84 ? -4.149 -1.861 -11.979 1.00 0.00 84 ASP A CA 7
ATOM 11915 C C . ASP A 1 84 ? -4.717 -1.447 -10.623 1.00 0.00 84 ASP A C 7
ATOM 11916 O O . ASP A 1 84 ? -5.865 -1.043 -10.512 1.00 0.00 84 ASP A O 7
ATOM 11925 N N . VAL A 1 85 ? -3.899 -1.459 -9.574 1.00 0.00 85 VAL A N 7
ATOM 11926 C CA . VAL A 1 85 ? -4.304 -1.064 -8.230 1.00 0.00 85 VAL A CA 7
ATOM 11927 C C . VAL A 1 85 ? -4.771 0.390 -8.201 1.00 0.00 85 VAL A C 7
ATOM 11928 O O . VAL A 1 85 ? -5.806 0.682 -7.596 1.00 0.00 85 VAL A O 7
ATOM 11941 N N . VAL A 1 86 ? -4.099 1.312 -8.890 1.00 0.00 86 VAL A N 7
ATOM 11942 C CA . VAL A 1 86 ? -4.616 2.670 -8.972 1.00 0.00 86 VAL A CA 7
ATOM 11943 C C . VAL A 1 86 ? -5.930 2.688 -9.770 1.00 0.00 86 VAL A C 7
ATOM 11944 O O . VAL A 1 86 ? -6.844 3.421 -9.385 1.00 0.00 86 VAL A O 7
ATOM 11957 N N . LYS A 1 87 ? -6.096 1.844 -10.799 1.00 0.00 87 LYS A N 7
ATOM 11958 C CA . LYS A 1 87 ? -7.386 1.684 -11.489 1.00 0.00 87 LYS A CA 7
ATOM 11959 C C . LYS A 1 87 ? -8.458 1.252 -10.488 1.00 0.00 87 LYS A C 7
ATOM 11960 O O . LYS A 1 87 ? -9.582 1.753 -10.514 1.00 0.00 87 LYS A O 7
ATOM 11979 N N . LEU A 1 88 ? -8.115 0.347 -9.577 1.00 0.00 88 LEU A N 7
ATOM 11980 C CA . LEU A 1 88 ? -9.037 -0.259 -8.628 1.00 0.00 88 LEU A CA 7
ATOM 11981 C C . LEU A 1 88 ? -9.486 0.783 -7.609 1.00 0.00 88 LEU A C 7
ATOM 11982 O O . LEU A 1 88 ? -10.659 0.796 -7.234 1.00 0.00 88 LEU A O 7
ATOM 11998 N N . PHE A 1 89 ? -8.591 1.684 -7.199 1.00 0.00 89 PHE A N 7
ATOM 11999 C CA . PHE A 1 89 ? -8.915 2.800 -6.318 1.00 0.00 89 PHE A CA 7
ATOM 12000 C C . PHE A 1 89 ? -9.712 3.894 -7.053 1.00 0.00 89 PHE A C 7
ATOM 12001 O O . PHE A 1 89 ? -10.657 4.451 -6.487 1.00 0.00 89 PHE A O 7
ATOM 12018 N N . GLN A 1 90 ? -9.357 4.219 -8.306 1.00 0.00 90 GLN A N 7
ATOM 12019 C CA . GLN A 1 90 ? -10.116 5.138 -9.162 1.00 0.00 90 GLN A CA 7
ATOM 12020 C C . GLN A 1 90 ? -11.558 4.652 -9.315 1.00 0.00 90 GLN A C 7
ATOM 12021 O O . GLN A 1 90 ? -12.487 5.447 -9.214 1.00 0.00 90 GLN A O 7
ATOM 12035 N N . SER A 1 91 ? -11.746 3.344 -9.493 1.00 0.00 91 SER A N 7
ATOM 12036 C CA . SER A 1 91 ? -13.040 2.717 -9.722 1.00 0.00 91 SER A CA 7
ATOM 12037 C C . SER A 1 91 ? -14.014 2.822 -8.535 1.00 0.00 91 SER A C 7
ATOM 12038 O O . SER A 1 91 ? -15.144 2.347 -8.667 1.00 0.00 91 SER A O 7
ATOM 12046 N N . VAL A 1 92 ? -13.635 3.395 -7.389 1.00 0.00 92 VAL A N 7
ATOM 12047 C CA . VAL A 1 92 ? -14.520 3.567 -6.239 1.00 0.00 92 VAL A CA 7
ATOM 12048 C C . VAL A 1 92 ? -15.152 4.968 -6.327 1.00 0.00 92 VAL A C 7
ATOM 12049 O O . VAL A 1 92 ? -14.420 5.953 -6.189 1.00 0.00 92 VAL A O 7
ATOM 12062 N N . PRO A 1 93 ? -16.466 5.107 -6.593 1.00 0.00 93 PRO A N 7
ATOM 12063 C CA . PRO A 1 93 ? -17.145 6.399 -6.535 1.00 0.00 93 PRO A CA 7
ATOM 12064 C C . PRO A 1 93 ? -17.319 6.877 -5.081 1.00 0.00 93 PRO A C 7
ATOM 12065 O O . PRO A 1 93 ? -17.037 6.139 -4.133 1.00 0.00 93 PRO A O 7
ATOM 12076 N N . ILE A 1 94 ? -17.730 8.137 -4.886 1.00 0.00 94 ILE A N 7
ATOM 12077 C CA . ILE A 1 94 ? -17.783 8.742 -3.551 1.00 0.00 94 ILE A CA 7
ATOM 12078 C C . ILE A 1 94 ? -18.920 8.103 -2.750 1.00 0.00 94 ILE A C 7
ATOM 12079 O O . ILE A 1 94 ? -19.944 7.689 -3.300 1.00 0.00 94 ILE A O 7
ATOM 12095 N N . GLY A 1 95 ? -18.732 8.022 -1.433 1.00 0.00 95 GLY A N 7
ATOM 12096 C CA . GLY A 1 95 ? -19.689 7.460 -0.494 1.00 0.00 95 GLY A CA 7
ATOM 12097 C C . GLY A 1 95 ? -19.638 5.933 -0.420 1.00 0.00 95 GLY A C 7
ATOM 12098 O O . GLY A 1 95 ? -20.201 5.373 0.520 1.00 0.00 95 GLY A O 7
ATOM 12102 N N . GLN A 1 96 ? -18.934 5.246 -1.329 1.00 0.00 96 GLN A N 7
ATOM 12103 C CA . GLN A 1 96 ? -18.710 3.810 -1.199 1.00 0.00 96 GLN A CA 7
ATOM 12104 C C . GLN A 1 96 ? -17.503 3.602 -0.292 1.00 0.00 96 GLN A C 7
ATOM 12105 O O . GLN A 1 96 ? -16.641 4.478 -0.187 1.00 0.00 96 GLN A O 7
ATOM 12119 N N . SER A 1 97 ? -17.399 2.436 0.334 1.00 0.00 97 SER A N 7
ATOM 12120 C CA . SER A 1 97 ? -16.297 2.064 1.190 1.00 0.00 97 SER A CA 7
ATOM 12121 C C . SER A 1 97 ? -15.725 0.742 0.696 1.00 0.00 97 SER A C 7
ATOM 12122 O O . SER A 1 97 ? -16.464 -0.084 0.151 1.00 0.00 97 SER A O 7
ATOM 12130 N N . VAL A 1 98 ? -14.423 0.548 0.881 1.00 0.00 98 VAL A N 7
ATOM 12131 C CA . VAL A 1 98 ? -13.704 -0.623 0.400 1.00 0.00 98 VAL A CA 7
ATOM 12132 C C . VAL A 1 98 ? -12.771 -1.135 1.482 1.00 0.00 98 VAL A C 7
ATOM 12133 O O . VAL A 1 98 ? -12.165 -0.341 2.206 1.00 0.00 98 VAL A O 7
ATOM 12146 N N . ASN A 1 99 ? -12.613 -2.453 1.555 1.00 0.00 99 ASN A N 7
ATOM 12147 C CA . ASN A 1 99 ? -11.774 -3.073 2.574 1.00 0.00 99 ASN A CA 7
ATOM 12148 C C . ASN A 1 99 ? -10.348 -3.009 2.064 1.00 0.00 99 ASN A C 7
ATOM 12149 O O . ASN A 1 99 ? -10.098 -3.009 0.853 1.00 0.00 99 ASN A O 7
ATOM 12160 N N . LEU A 1 100 ? -9.407 -3.035 2.992 1.00 0.00 100 LEU A N 7
ATOM 12161 C CA . LEU A 1 100 ? -7.988 -3.148 2.740 1.00 0.00 100 LEU A CA 7
ATOM 12162 C C . LEU A 1 100 ? -7.444 -4.080 3.819 1.00 0.00 100 LEU A C 7
ATOM 12163 O O . LEU A 1 100 ? -7.992 -4.126 4.923 1.00 0.00 100 LEU A O 7
ATOM 12179 N N . VAL A 1 101 ? -6.360 -4.782 3.507 1.00 0.00 101 VAL A N 7
ATOM 12180 C CA . VAL A 1 101 ? -5.590 -5.602 4.429 1.00 0.00 101 VAL A CA 7
ATOM 12181 C C . VAL A 1 101 ? -4.171 -5.140 4.193 1.00 0.00 101 VAL A C 7
ATOM 12182 O O . VAL A 1 101 ? -3.652 -5.358 3.090 1.00 0.00 101 VAL A O 7
ATOM 12195 N N . LEU A 1 102 ? -3.569 -4.475 5.179 1.00 0.00 102 LEU A N 7
ATOM 12196 C CA . LEU A 1 102 ? -2.150 -4.178 5.086 1.00 0.00 102 LEU A CA 7
ATOM 12197 C C . LEU A 1 102 ? -1.359 -5.145 5.962 1.00 0.00 102 LEU A C 7
ATOM 12198 O O . LEU A 1 102 ? -1.935 -5.835 6.804 1.00 0.00 102 LEU A O 7
ATOM 12214 N N . CYS A 1 103 ? -0.036 -5.163 5.799 1.00 0.00 103 CYS A N 7
ATOM 12215 C CA . CYS A 1 103 ? 0.897 -5.821 6.703 1.00 0.00 103 CYS A CA 7
ATOM 12216 C C . CYS A 1 103 ? 1.919 -4.790 7.196 1.00 0.00 103 CYS A C 7
ATOM 12217 O O . CYS A 1 103 ? 2.342 -3.915 6.432 1.00 0.00 103 CYS A O 7
ATOM 12225 N N . ARG A 1 104 ? 2.309 -4.897 8.466 1.00 0.00 104 ARG A N 7
ATOM 12226 C CA . ARG A 1 104 ? 3.113 -3.933 9.208 1.00 0.00 104 ARG A CA 7
ATOM 12227 C C . ARG A 1 104 ? 4.431 -4.542 9.621 1.00 0.00 104 ARG A C 7
ATOM 12228 O O . ARG A 1 104 ? 4.425 -5.643 10.171 1.00 0.00 104 ARG A O 7
ATOM 12249 N N . GLY A 1 105 ? 5.518 -3.788 9.536 1.00 0.00 105 GLY A N 7
ATOM 12250 C CA . GLY A 1 105 ? 6.812 -4.131 10.108 1.00 0.00 105 GLY A CA 7
ATOM 12251 C C . GLY A 1 105 ? 7.924 -4.092 9.070 1.00 0.00 105 GLY A C 7
ATOM 12252 O O . GLY A 1 105 ? 9.100 -4.064 9.454 1.00 0.00 105 GLY A O 7
ATOM 12256 N N . TYR A 1 106 ? 7.577 -4.062 7.779 1.00 0.00 106 TYR A N 7
ATOM 12257 C CA . TYR A 1 106 ? 8.520 -3.746 6.723 1.00 0.00 106 TYR A CA 7
ATOM 12258 C C . TYR A 1 106 ? 8.855 -2.246 6.838 1.00 0.00 106 TYR A C 7
ATOM 12259 O O . TYR A 1 106 ? 7.983 -1.436 7.171 1.00 0.00 106 TYR A O 7
ATOM 12277 N N . PRO A 1 107 ? 10.110 -1.837 6.599 1.00 0.00 107 PRO A N 7
ATOM 12278 C CA . PRO A 1 107 ? 10.458 -0.432 6.439 1.00 0.00 107 PRO A CA 7
ATOM 12279 C C . PRO A 1 107 ? 9.897 0.101 5.113 1.00 0.00 107 PRO A C 7
ATOM 12280 O O . PRO A 1 107 ? 9.380 -0.661 4.288 1.00 0.00 107 PRO A O 7
ATOM 12291 N N . LEU A 1 108 ? 10.027 1.407 4.879 1.00 0.00 108 LEU A N 7
ATOM 12292 C CA . LEU A 1 108 ? 9.612 2.041 3.628 1.00 0.00 108 LEU A CA 7
ATOM 12293 C C . LEU A 1 108 ? 10.437 1.532 2.439 1.00 0.00 108 LEU A C 7
ATOM 12294 O O . LEU A 1 108 ? 11.543 1.012 2.647 1.00 0.00 108 LEU A O 7
ATOM 12310 N N . PRO A 1 109 ? 9.966 1.735 1.195 1.00 0.00 109 PRO A N 7
ATOM 12311 C CA . PRO A 1 109 ? 10.816 1.682 0.021 1.00 0.00 109 PRO A CA 7
ATOM 12312 C C . PRO A 1 109 ? 12.041 2.559 0.255 1.00 0.00 109 PRO A C 7
ATOM 12313 O O . PRO A 1 109 ? 11.929 3.748 0.569 1.00 0.00 109 PRO A O 7
ATOM 12324 N N . PHE A 1 110 ? 13.214 1.957 0.147 1.00 0.00 110 PHE A N 7
ATOM 12325 C CA . PHE A 1 110 ? 14.440 2.676 -0.110 1.00 0.00 110 PHE A CA 7
ATOM 12326 C C . PHE A 1 110 ? 14.338 3.247 -1.528 1.00 0.00 110 PHE A C 7
ATOM 12327 O O . PHE A 1 110 ? 14.499 2.493 -2.488 1.00 0.00 110 PHE A O 7
ATOM 12344 N N . ASP A 1 111 ? 14.025 4.539 -1.668 1.00 0.00 111 ASP A N 7
ATOM 12345 C CA . ASP A 1 111 ? 14.014 5.228 -2.963 1.00 0.00 111 ASP A CA 7
ATOM 12346 C C . ASP A 1 111 ? 15.465 5.568 -3.306 1.00 0.00 111 ASP A C 7
ATOM 12347 O O . ASP A 1 111 ? 16.056 6.393 -2.603 1.00 0.00 111 ASP A O 7
ATOM 12356 N N . PRO A 1 112 ? 16.092 4.947 -4.319 1.00 0.00 112 PRO A N 7
ATOM 12357 C CA . PRO A 1 112 ? 17.499 5.176 -4.620 1.00 0.00 112 PRO A CA 7
ATOM 12358 C C . PRO A 1 112 ? 17.713 6.432 -5.470 1.00 0.00 112 PRO A C 7
ATOM 12359 O O . PRO A 1 112 ? 18.826 6.961 -5.485 1.00 0.00 112 PRO A O 7
ATOM 12370 N N . GLU A 1 113 ? 16.681 6.879 -6.192 1.00 0.00 113 GLU A N 7
ATOM 12371 C CA . GLU A 1 113 ? 16.714 8.020 -7.093 1.00 0.00 113 GLU A CA 7
ATOM 12372 C C . GLU A 1 113 ? 16.817 9.309 -6.290 1.00 0.00 113 GLU A C 7
ATOM 12373 O O . GLU A 1 113 ? 17.814 10.022 -6.408 1.00 0.00 113 GLU A O 7
ATOM 12385 N N . ASP A 1 114 ? 15.777 9.633 -5.519 1.00 0.00 114 ASP A N 7
ATOM 12386 C CA . ASP A 1 114 ? 15.673 10.890 -4.797 1.00 0.00 114 ASP A CA 7
ATOM 12387 C C . ASP A 1 114 ? 14.624 10.714 -3.701 1.00 0.00 114 ASP A C 7
ATOM 12388 O O . ASP A 1 114 ? 13.433 10.632 -4.019 1.00 0.00 114 ASP A O 7
ATOM 12397 N N . PRO A 1 115 ? 15.022 10.548 -2.432 1.00 0.00 115 PRO A N 7
ATOM 12398 C CA . PRO A 1 115 ? 14.061 10.395 -1.353 1.00 0.00 115 PRO A CA 7
ATOM 12399 C C . PRO A 1 115 ? 13.312 11.709 -1.108 1.00 0.00 115 PRO A C 7
ATOM 12400 O O . PRO A 1 115 ? 12.074 11.722 -1.092 1.00 0.00 115 PRO A O 7
ATOM 12411 N N . ALA A 1 116 ? 14.073 12.787 -0.890 1.00 0.00 116 ALA A N 7
ATOM 12412 C CA . ALA A 1 116 ? 13.646 14.148 -0.614 1.00 0.00 116 ALA A CA 7
ATOM 12413 C C . ALA A 1 116 ? 14.927 14.978 -0.509 1.00 0.00 116 ALA A C 7
ATOM 12414 O O . ALA A 1 116 ? 15.382 15.286 0.598 1.00 0.00 116 ALA A O 7
ATOM 12421 N N . ASN A 1 117 ? 15.571 15.268 -1.638 1.00 0.00 117 ASN A N 7
ATOM 12422 C CA . ASN A 1 117 ? 16.846 15.991 -1.676 1.00 0.00 117 ASN A CA 7
ATOM 12423 C C . ASN A 1 117 ? 16.805 17.310 -0.896 1.00 0.00 117 ASN A C 7
ATOM 12424 O O . ASN A 1 117 ? 15.754 17.942 -0.742 1.00 0.00 117 ASN A O 7
ATOM 12435 N N . SER A 1 118 ? 17.976 17.741 -0.423 1.00 0.00 118 SER A N 7
ATOM 12436 C CA . SER A 1 118 ? 18.136 19.061 0.168 1.00 0.00 118 SER A CA 7
ATOM 12437 C C . SER A 1 118 ? 18.214 20.090 -0.959 1.00 0.00 118 SER A C 7
ATOM 12438 O O . SER A 1 118 ? 18.700 19.786 -2.051 1.00 0.00 118 SER A O 7
ATOM 12446 N N . GLY A 1 119 ? 17.760 21.308 -0.678 1.00 0.00 119 GLY A N 7
ATOM 12447 C CA . GLY A 1 119 ? 17.840 22.473 -1.539 1.00 0.00 119 GLY A CA 7
ATOM 12448 C C . GLY A 1 119 ? 19.165 23.212 -1.369 1.00 0.00 119 GLY A C 7
ATOM 12449 O O . GLY A 1 119 ? 20.128 22.636 -0.849 1.00 0.00 119 GLY A O 7
ATOM 12453 N N . PRO A 1 120 ? 19.243 24.475 -1.825 1.00 0.00 120 PRO A N 7
ATOM 12454 C CA . PRO A 1 120 ? 20.378 25.354 -1.577 1.00 0.00 120 PRO A CA 7
ATOM 12455 C C . PRO A 1 120 ? 20.425 25.743 -0.091 1.00 0.00 120 PRO A C 7
ATOM 12456 O O . PRO A 1 120 ? 19.946 26.804 0.314 1.00 0.00 120 PRO A O 7
ATOM 12467 N N . SER A 1 121 ? 20.971 24.847 0.725 1.00 0.00 121 SER A N 7
ATOM 12468 C CA . SER A 1 121 ? 21.481 25.132 2.054 1.00 0.00 121 SER A CA 7
ATOM 12469 C C . SER A 1 121 ? 22.877 25.763 1.897 1.00 0.00 121 SER A C 7
ATOM 12470 O O . SER A 1 121 ? 23.240 26.258 0.825 1.00 0.00 121 SER A O 7
ATOM 12478 N N . SER A 1 122 ? 23.682 25.720 2.960 1.00 0.00 122 SER A N 7
ATOM 12479 C CA . SER A 1 122 ? 25.129 25.842 2.861 1.00 0.00 122 SER A CA 7
ATOM 12480 C C . SER A 1 122 ? 25.633 24.910 1.753 1.00 0.00 122 SER A C 7
ATOM 12481 O O . SER A 1 122 ? 25.187 23.759 1.671 1.00 0.00 122 SER A O 7
ATOM 12489 N N . GLY A 1 123 ? 26.544 25.408 0.916 1.00 0.00 123 GLY A N 7
ATOM 12490 C CA . GLY A 1 123 ? 27.201 24.601 -0.097 1.00 0.00 123 GLY A CA 7
ATOM 12491 C C . GLY A 1 123 ? 27.926 23.447 0.568 1.00 0.00 123 GLY A C 7
ATOM 12492 O O . GLY A 1 123 ? 27.957 22.356 -0.038 1.00 0.00 123 GLY A O 7
ATOM 12496 N N . GLY A 1 1 ? 14.850 -24.982 10.523 1.00 0.00 1 GLY A N 8
ATOM 12497 C CA . GLY A 1 1 ? 15.431 -26.296 10.225 1.00 0.00 1 GLY A CA 8
ATOM 12498 C C . GLY A 1 1 ? 15.230 -26.580 8.756 1.00 0.00 1 GLY A C 8
ATOM 12499 O O . GLY A 1 1 ? 15.508 -25.701 7.944 1.00 0.00 1 GLY A O 8
ATOM 12503 N N . SER A 1 2 ? 14.696 -27.752 8.398 1.00 0.00 2 SER A N 8
ATOM 12504 C CA . SER A 1 2 ? 14.109 -27.914 7.075 1.00 0.00 2 SER A CA 8
ATOM 12505 C C . SER A 1 2 ? 12.910 -26.964 7.025 1.00 0.00 2 SER A C 8
ATOM 12506 O O . SER A 1 2 ? 11.926 -27.199 7.730 1.00 0.00 2 SER A O 8
ATOM 12514 N N . SER A 1 3 ? 13.022 -25.865 6.279 1.00 0.00 3 SER A N 8
ATOM 12515 C CA . SER A 1 3 ? 12.010 -24.813 6.208 1.00 0.00 3 SER A CA 8
ATOM 12516 C C . SER A 1 3 ? 11.678 -24.426 4.758 1.00 0.00 3 SER A C 8
ATOM 12517 O O . SER A 1 3 ? 10.931 -23.473 4.540 1.00 0.00 3 SER A O 8
ATOM 12525 N N . GLY A 1 4 ? 12.163 -25.181 3.768 1.00 0.00 4 GLY A N 8
ATOM 12526 C CA . GLY A 1 4 ? 11.790 -25.021 2.369 1.00 0.00 4 GLY A CA 8
ATOM 12527 C C . GLY A 1 4 ? 12.727 -24.077 1.625 1.00 0.00 4 GLY A C 8
ATOM 12528 O O . GLY A 1 4 ? 13.612 -23.454 2.217 1.00 0.00 4 GLY A O 8
ATOM 12532 N N . SER A 1 5 ? 12.521 -23.961 0.313 1.00 0.00 5 SER A N 8
ATOM 12533 C CA . SER A 1 5 ? 13.287 -23.079 -0.556 1.00 0.00 5 SER A CA 8
ATOM 12534 C C . SER A 1 5 ? 12.330 -22.338 -1.489 1.00 0.00 5 SER A C 8
ATOM 12535 O O . SER A 1 5 ? 11.270 -22.869 -1.847 1.00 0.00 5 SER A O 8
ATOM 12543 N N . SER A 1 6 ? 12.702 -21.134 -1.917 1.00 0.00 6 SER A N 8
ATOM 12544 C CA . SER A 1 6 ? 11.964 -20.347 -2.894 1.00 0.00 6 SER A CA 8
ATOM 12545 C C . SER A 1 6 ? 12.952 -19.573 -3.778 1.00 0.00 6 SER A C 8
ATOM 12546 O O . SER A 1 6 ? 14.157 -19.849 -3.731 1.00 0.00 6 SER A O 8
ATOM 12554 N N . GLY A 1 7 ? 12.440 -18.675 -4.625 1.00 0.00 7 GLY A N 8
ATOM 12555 C CA . GLY A 1 7 ? 13.229 -17.809 -5.488 1.00 0.00 7 GLY A CA 8
ATOM 12556 C C . GLY A 1 7 ? 13.585 -16.545 -4.735 1.00 0.00 7 GLY A C 8
ATOM 12557 O O . GLY A 1 7 ? 14.629 -16.508 -4.084 1.00 0.00 7 GLY A O 8
ATOM 12561 N N . LEU A 1 8 ? 12.720 -15.531 -4.803 1.00 0.00 8 LEU A N 8
ATOM 12562 C CA . LEU A 1 8 ? 12.810 -14.326 -3.989 1.00 0.00 8 LEU A CA 8
ATOM 12563 C C . LEU A 1 8 ? 11.400 -13.898 -3.584 1.00 0.00 8 LEU A C 8
ATOM 12564 O O . LEU A 1 8 ? 11.057 -14.063 -2.412 1.00 0.00 8 LEU A O 8
ATOM 12580 N N . PHE A 1 9 ? 10.582 -13.393 -4.520 1.00 0.00 9 PHE A N 8
ATOM 12581 C CA . PHE A 1 9 ? 9.207 -12.947 -4.267 1.00 0.00 9 PHE A CA 8
ATOM 12582 C C . PHE A 1 9 ? 8.399 -14.036 -3.552 1.00 0.00 9 PHE A C 8
ATOM 12583 O O . PHE A 1 9 ? 8.611 -15.230 -3.786 1.00 0.00 9 PHE A O 8
ATOM 12600 N N . THR A 1 10 ? 7.428 -13.593 -2.748 1.00 0.00 10 THR A N 8
ATOM 12601 C CA . THR A 1 10 ? 6.493 -14.369 -1.946 1.00 0.00 10 THR A CA 8
ATOM 12602 C C . THR A 1 10 ? 5.533 -15.234 -2.792 1.00 0.00 10 THR A C 8
ATOM 12603 O O . THR A 1 10 ? 5.981 -16.179 -3.431 1.00 0.00 10 THR A O 8
ATOM 12614 N N . ARG A 1 11 ? 4.225 -14.928 -2.781 1.00 0.00 11 ARG A N 8
ATOM 12615 C CA . ARG A 1 11 ? 3.049 -15.487 -3.486 1.00 0.00 11 ARG A CA 8
ATOM 12616 C C . ARG A 1 11 ? 1.829 -15.552 -2.579 1.00 0.00 11 ARG A C 8
ATOM 12617 O O . ARG A 1 11 ? 0.703 -15.546 -3.065 1.00 0.00 11 ARG A O 8
ATOM 12638 N N . ASP A 1 12 ? 2.035 -15.597 -1.268 1.00 0.00 12 ASP A N 8
ATOM 12639 C CA . ASP A 1 12 ? 0.985 -15.606 -0.251 1.00 0.00 12 ASP A CA 8
ATOM 12640 C C . ASP A 1 12 ? 1.286 -14.479 0.735 1.00 0.00 12 ASP A C 8
ATOM 12641 O O . ASP A 1 12 ? 2.285 -13.772 0.574 1.00 0.00 12 ASP A O 8
ATOM 12650 N N . ALA A 1 13 ? 0.446 -14.286 1.743 1.00 0.00 13 ALA A N 8
ATOM 12651 C CA . ALA A 1 13 ? 0.561 -13.275 2.761 1.00 0.00 13 ALA A CA 8
ATOM 12652 C C . ALA A 1 13 ? 0.965 -13.909 4.105 1.00 0.00 13 ALA A C 8
ATOM 12653 O O . ALA A 1 13 ? 1.748 -13.314 4.838 1.00 0.00 13 ALA A O 8
ATOM 12660 N N . SER A 1 14 ? 0.515 -15.129 4.424 1.00 0.00 14 SER A N 8
ATOM 12661 C CA . SER A 1 14 ? 0.852 -15.801 5.679 1.00 0.00 14 SER A CA 8
ATOM 12662 C C . SER A 1 14 ? 2.356 -16.066 5.788 1.00 0.00 14 SER A C 8
ATOM 12663 O O . SER A 1 14 ? 2.881 -16.077 6.904 1.00 0.00 14 SER A O 8
ATOM 12671 N N . GLN A 1 15 ? 3.068 -16.241 4.666 1.00 0.00 15 GLN A N 8
ATOM 12672 C CA . GLN A 1 15 ? 4.520 -16.413 4.711 1.00 0.00 15 GLN A CA 8
ATOM 12673 C C . GLN A 1 15 ? 5.236 -15.174 5.289 1.00 0.00 15 GLN A C 8
ATOM 12674 O O . GLN A 1 15 ? 6.345 -15.310 5.816 1.00 0.00 15 GLN A O 8
ATOM 12688 N N . LEU A 1 16 ? 4.632 -13.979 5.217 1.00 0.00 16 LEU A N 8
ATOM 12689 C CA . LEU A 1 16 ? 5.291 -12.730 5.596 1.00 0.00 16 LEU A CA 8
ATOM 12690 C C . LEU A 1 16 ? 5.586 -12.696 7.088 1.00 0.00 16 LEU A C 8
ATOM 12691 O O . LEU A 1 16 ? 4.760 -13.113 7.903 1.00 0.00 16 LEU A O 8
ATOM 12707 N N . LYS A 1 17 ? 6.730 -12.125 7.455 1.00 0.00 17 LYS A N 8
ATOM 12708 C CA . LYS A 1 17 ? 7.003 -11.689 8.808 1.00 0.00 17 LYS A CA 8
ATOM 12709 C C . LYS A 1 17 ? 6.331 -10.329 8.908 1.00 0.00 17 LYS A C 8
ATOM 12710 O O . LYS A 1 17 ? 6.571 -9.460 8.066 1.00 0.00 17 LYS A O 8
ATOM 12729 N N . GLY A 1 18 ? 5.503 -10.160 9.927 1.00 0.00 18 GLY A N 8
ATOM 12730 C CA . GLY A 1 18 ? 4.791 -8.914 10.160 1.00 0.00 18 GLY A CA 8
ATOM 12731 C C . GLY A 1 18 ? 3.574 -9.091 11.059 1.00 0.00 18 GLY A C 8
ATOM 12732 O O . GLY A 1 18 ? 3.337 -10.174 11.597 1.00 0.00 18 GLY A O 8
ATOM 12736 N N . THR A 1 19 ? 2.794 -8.022 11.205 1.00 0.00 19 THR A N 8
ATOM 12737 C CA . THR A 1 19 ? 1.459 -8.025 11.791 1.00 0.00 19 THR A CA 8
ATOM 12738 C C . THR A 1 19 ? 0.496 -7.659 10.669 1.00 0.00 19 THR A C 8
ATOM 12739 O O . THR A 1 19 ? 0.806 -6.780 9.872 1.00 0.00 19 THR A O 8
ATOM 12750 N N . PHE A 1 20 ? -0.674 -8.288 10.623 1.00 0.00 20 PHE A N 8
ATOM 12751 C CA . PHE A 1 20 ? -1.692 -8.027 9.617 1.00 0.00 20 PHE A CA 8
ATOM 12752 C C . PHE A 1 20 ? -2.806 -7.180 10.198 1.00 0.00 20 PHE A C 8
ATOM 12753 O O . PHE A 1 20 ? -3.390 -7.527 11.233 1.00 0.00 20 PHE A O 8
ATOM 12770 N N . LEU A 1 21 ? -3.109 -6.083 9.510 1.00 0.00 21 LEU A N 8
ATOM 12771 C CA . LEU A 1 21 ? -4.165 -5.143 9.825 1.00 0.00 21 LEU A CA 8
ATOM 12772 C C . LEU A 1 21 ? -5.180 -5.181 8.694 1.00 0.00 21 LEU A C 8
ATOM 12773 O O . LEU A 1 21 ? -4.851 -5.569 7.571 1.00 0.00 21 LEU A O 8
ATOM 12789 N N . SER A 1 22 ? -6.385 -4.684 8.941 1.00 0.00 22 SER A N 8
ATOM 12790 C CA . SER A 1 22 ? -7.294 -4.318 7.886 1.00 0.00 22 SER A CA 8
ATOM 12791 C C . SER A 1 22 ? -8.202 -3.176 8.325 1.00 0.00 22 SER A C 8
ATOM 12792 O O . SER A 1 22 ? -8.623 -3.121 9.487 1.00 0.00 22 SER A O 8
ATOM 12800 N N . THR A 1 23 ? -8.571 -2.308 7.386 1.00 0.00 23 THR A N 8
ATOM 12801 C CA . THR A 1 23 ? -9.519 -1.236 7.614 1.00 0.00 23 THR A CA 8
ATOM 12802 C C . THR A 1 23 ? -10.346 -1.056 6.350 1.00 0.00 23 THR A C 8
ATOM 12803 O O . THR A 1 23 ? -9.912 -1.407 5.251 1.00 0.00 23 THR A O 8
ATOM 12814 N N . THR A 1 24 ? -11.526 -0.475 6.503 1.00 0.00 24 THR A N 8
ATOM 12815 C CA . THR A 1 24 ? -12.418 -0.145 5.414 1.00 0.00 24 THR A CA 8
ATOM 12816 C C . THR A 1 24 ? -12.553 1.374 5.427 1.00 0.00 24 THR A C 8
ATOM 12817 O O . THR A 1 24 ? -12.954 1.956 6.441 1.00 0.00 24 THR A O 8
ATOM 12828 N N . LEU A 1 25 ? -12.113 2.033 4.349 1.00 0.00 25 LEU A N 8
ATOM 12829 C CA . LEU A 1 25 ? -12.178 3.489 4.222 1.00 0.00 25 LEU A CA 8
ATOM 12830 C C . LEU A 1 25 ? -13.307 3.865 3.276 1.00 0.00 25 LEU A C 8
ATOM 12831 O O . LEU A 1 25 ? -13.503 3.195 2.256 1.00 0.00 25 LEU A O 8
ATOM 12847 N N . LYS A 1 26 ? -13.978 4.989 3.540 1.00 0.00 26 LYS A N 8
ATOM 12848 C CA . LYS A 1 26 ? -15.032 5.540 2.694 1.00 0.00 26 LYS A CA 8
ATOM 12849 C C . LYS A 1 26 ? -14.463 6.693 1.872 1.00 0.00 26 LYS A C 8
ATOM 12850 O O . LYS A 1 26 ? -13.857 7.609 2.436 1.00 0.00 26 LYS A O 8
ATOM 12869 N N . LYS A 1 27 ? -14.631 6.647 0.554 1.00 0.00 27 LYS A N 8
ATOM 12870 C CA . LYS A 1 27 ? -14.132 7.627 -0.400 1.00 0.00 27 LYS A CA 8
ATOM 12871 C C . LYS A 1 27 ? -14.632 9.030 -0.029 1.00 0.00 27 LYS A C 8
ATOM 12872 O O . LYS A 1 27 ? -15.835 9.298 -0.138 1.00 0.00 27 LYS A O 8
ATOM 12891 N N . SER A 1 28 ? -13.740 9.902 0.438 1.00 0.00 28 SER A N 8
ATOM 12892 C CA . SER A 1 28 ? -14.049 11.268 0.835 1.00 0.00 28 SER A CA 8
ATOM 12893 C C . SER A 1 28 ? -14.169 12.180 -0.394 1.00 0.00 28 SER A C 8
ATOM 12894 O O . SER A 1 28 ? -14.062 11.733 -1.541 1.00 0.00 28 SER A O 8
ATOM 12902 N N . ASN A 1 29 ? -14.321 13.487 -0.151 1.00 0.00 29 ASN A N 8
ATOM 12903 C CA . ASN A 1 29 ? -14.175 14.537 -1.160 1.00 0.00 29 ASN A CA 8
ATOM 12904 C C . ASN A 1 29 ? -12.780 14.556 -1.799 1.00 0.00 29 ASN A C 8
ATOM 12905 O O . ASN A 1 29 ? -12.619 15.165 -2.855 1.00 0.00 29 ASN A O 8
ATOM 12916 N N . MET A 1 30 ? -11.766 13.901 -1.222 1.00 0.00 30 MET A N 8
ATOM 12917 C CA . MET A 1 30 ? -10.439 13.775 -1.822 1.00 0.00 30 MET A CA 8
ATOM 12918 C C . MET A 1 30 ? -9.970 12.324 -1.765 1.00 0.00 30 MET A C 8
ATOM 12919 O O . MET A 1 30 ? -8.836 12.035 -1.370 1.00 0.00 30 MET A O 8
ATOM 12933 N N . GLY A 1 31 ? -10.836 11.408 -2.198 1.00 0.00 31 GLY A N 8
ATOM 12934 C CA . GLY A 1 31 ? -10.473 10.034 -2.470 1.00 0.00 31 GLY A CA 8
ATOM 12935 C C . GLY A 1 31 ? -10.224 9.249 -1.197 1.00 0.00 31 GLY A C 8
ATOM 12936 O O . GLY A 1 31 ? -11.182 8.961 -0.487 1.00 0.00 31 GLY A O 8
ATOM 12940 N N . PHE A 1 32 ? -8.974 8.887 -0.916 1.00 0.00 32 PHE A N 8
ATOM 12941 C CA . PHE A 1 32 ? -8.594 8.305 0.364 1.00 0.00 32 PHE A CA 8
ATOM 12942 C C . PHE A 1 32 ? -7.534 9.197 0.985 1.00 0.00 32 PHE A C 8
ATOM 12943 O O . PHE A 1 32 ? -6.787 9.884 0.285 1.00 0.00 32 PHE A O 8
ATOM 12960 N N . GLY A 1 33 ? -7.445 9.201 2.311 1.00 0.00 33 GLY A N 8
ATOM 12961 C CA . GLY A 1 33 ? -6.419 9.959 3.010 1.00 0.00 33 GLY A CA 8
ATOM 12962 C C . GLY A 1 33 ? -5.090 9.217 3.043 1.00 0.00 33 GLY A C 8
ATOM 12963 O O . GLY A 1 33 ? -4.394 9.326 4.040 1.00 0.00 33 GLY A O 8
ATOM 12967 N N . PHE A 1 34 ? -4.722 8.474 1.997 1.00 0.00 34 PHE A N 8
ATOM 12968 C CA . PHE A 1 34 ? -3.399 7.887 1.841 1.00 0.00 34 PHE A CA 8
ATOM 12969 C C . PHE A 1 34 ? -3.105 7.736 0.349 1.00 0.00 34 PHE A C 8
ATOM 12970 O O . PHE A 1 34 ? -4.013 7.852 -0.483 1.00 0.00 34 PHE A O 8
ATOM 12987 N N . THR A 1 35 ? -1.845 7.465 0.013 1.00 0.00 35 THR A N 8
ATOM 12988 C CA . THR A 1 35 ? -1.393 7.245 -1.354 1.00 0.00 35 THR A CA 8
ATOM 12989 C C . THR A 1 35 ? -0.495 6.006 -1.366 1.00 0.00 35 THR A C 8
ATOM 12990 O O . THR A 1 35 ? -0.005 5.574 -0.318 1.00 0.00 35 THR A O 8
ATOM 13001 N N . ILE A 1 36 ? -0.283 5.405 -2.537 1.00 0.00 36 ILE A N 8
ATOM 13002 C CA . ILE A 1 36 ? 0.336 4.098 -2.691 1.00 0.00 36 ILE A CA 8
ATOM 13003 C C . ILE A 1 36 ? 1.552 4.213 -3.627 1.00 0.00 36 ILE A C 8
ATOM 13004 O O . ILE A 1 36 ? 1.703 5.211 -4.344 1.00 0.00 36 ILE A O 8
ATOM 13020 N N . ILE A 1 37 ? 2.436 3.215 -3.597 1.00 0.00 37 ILE A N 8
ATOM 13021 C CA . ILE A 1 37 ? 3.490 2.960 -4.562 1.00 0.00 37 ILE A CA 8
ATOM 13022 C C . ILE A 1 37 ? 3.341 1.517 -5.032 1.00 0.00 37 ILE A C 8
ATOM 13023 O O . ILE A 1 37 ? 2.797 0.676 -4.312 1.00 0.00 37 ILE A O 8
ATOM 13039 N N . GLY A 1 38 ? 3.901 1.231 -6.195 1.00 0.00 38 GLY A N 8
ATOM 13040 C CA . GLY A 1 38 ? 4.307 -0.094 -6.623 1.00 0.00 38 GLY A CA 8
ATOM 13041 C C . GLY A 1 38 ? 5.626 0.034 -7.366 1.00 0.00 38 GLY A C 8
ATOM 13042 O O . GLY A 1 38 ? 5.892 1.106 -7.916 1.00 0.00 38 GLY A O 8
ATOM 13046 N N . GLY A 1 39 ? 6.443 -1.015 -7.352 1.00 0.00 39 GLY A N 8
ATOM 13047 C CA . GLY A 1 39 ? 7.774 -1.029 -7.933 1.00 0.00 39 GLY A CA 8
ATOM 13048 C C . GLY A 1 39 ? 7.734 -0.657 -9.403 1.00 0.00 39 GLY A C 8
ATOM 13049 O O . GLY A 1 39 ? 8.172 0.435 -9.775 1.00 0.00 39 GLY A O 8
ATOM 13053 N N . ASP A 1 40 ? 7.201 -1.550 -10.242 1.00 0.00 40 ASP A N 8
ATOM 13054 C CA . ASP A 1 40 ? 7.099 -1.280 -11.675 1.00 0.00 40 ASP A CA 8
ATOM 13055 C C . ASP A 1 40 ? 6.112 -2.198 -12.391 1.00 0.00 40 ASP A C 8
ATOM 13056 O O . ASP A 1 40 ? 5.422 -1.746 -13.304 1.00 0.00 40 ASP A O 8
ATOM 13065 N N . GLU A 1 41 ? 6.047 -3.475 -12.013 1.00 0.00 41 GLU A N 8
ATOM 13066 C CA . GLU A 1 41 ? 5.272 -4.508 -12.704 1.00 0.00 41 GLU A CA 8
ATOM 13067 C C . GLU A 1 41 ? 4.533 -5.392 -11.683 1.00 0.00 41 GLU A C 8
ATOM 13068 O O . GLU A 1 41 ? 4.679 -5.145 -10.478 1.00 0.00 41 GLU A O 8
ATOM 13080 N N . PRO A 1 42 ? 3.693 -6.367 -12.102 1.00 0.00 42 PRO A N 8
ATOM 13081 C CA . PRO A 1 42 ? 3.026 -7.303 -11.196 1.00 0.00 42 PRO A CA 8
ATOM 13082 C C . PRO A 1 42 ? 4.010 -8.330 -10.587 1.00 0.00 42 PRO A C 8
ATOM 13083 O O . PRO A 1 42 ? 3.805 -9.542 -10.647 1.00 0.00 42 PRO A O 8
ATOM 13094 N N . ASP A 1 43 ? 5.076 -7.830 -9.965 1.00 0.00 43 ASP A N 8
ATOM 13095 C CA . ASP A 1 43 ? 6.169 -8.604 -9.372 1.00 0.00 43 ASP A CA 8
ATOM 13096 C C . ASP A 1 43 ? 6.763 -7.921 -8.135 1.00 0.00 43 ASP A C 8
ATOM 13097 O O . ASP A 1 43 ? 7.555 -8.549 -7.437 1.00 0.00 43 ASP A O 8
ATOM 13106 N N . GLU A 1 44 ? 6.419 -6.668 -7.824 1.00 0.00 44 GLU A N 8
ATOM 13107 C CA . GLU A 1 44 ? 6.936 -5.961 -6.648 1.00 0.00 44 GLU A CA 8
ATOM 13108 C C . GLU A 1 44 ? 5.796 -5.778 -5.646 1.00 0.00 44 GLU A C 8
ATOM 13109 O O . GLU A 1 44 ? 4.622 -5.759 -6.027 1.00 0.00 44 GLU A O 8
ATOM 13121 N N . PHE A 1 45 ? 6.134 -5.579 -4.374 1.00 0.00 45 PHE A N 8
ATOM 13122 C CA . PHE A 1 45 ? 5.172 -5.364 -3.301 1.00 0.00 45 PHE A CA 8
ATOM 13123 C C . PHE A 1 45 ? 4.775 -3.897 -3.273 1.00 0.00 45 PHE A C 8
ATOM 13124 O O . PHE A 1 45 ? 5.630 -3.009 -3.174 1.00 0.00 45 PHE A O 8
ATOM 13141 N N . LEU A 1 46 ? 3.471 -3.652 -3.320 1.00 0.00 46 LEU A N 8
ATOM 13142 C CA . LEU A 1 46 ? 2.876 -2.328 -3.260 1.00 0.00 46 LEU A CA 8
ATOM 13143 C C . LEU A 1 46 ? 2.830 -1.922 -1.791 1.00 0.00 46 LEU A C 8
ATOM 13144 O O . LEU A 1 46 ? 2.484 -2.748 -0.936 1.00 0.00 46 LEU A O 8
ATOM 13160 N N . GLN A 1 47 ? 3.126 -0.658 -1.487 1.00 0.00 47 GLN A N 8
ATOM 13161 C CA . GLN A 1 47 ? 3.180 -0.154 -0.116 1.00 0.00 47 GLN A CA 8
ATOM 13162 C C . GLN A 1 47 ? 2.450 1.179 0.002 1.00 0.00 47 GLN A C 8
ATOM 13163 O O . GLN A 1 47 ? 2.289 1.897 -0.987 1.00 0.00 47 GLN A O 8
ATOM 13177 N N . VAL A 1 48 ? 1.999 1.533 1.207 1.00 0.00 48 VAL A N 8
ATOM 13178 C CA . VAL A 1 48 ? 1.485 2.869 1.455 1.00 0.00 48 VAL A CA 8
ATOM 13179 C C . VAL A 1 48 ? 2.664 3.845 1.331 1.00 0.00 48 VAL A C 8
ATOM 13180 O O . VAL A 1 48 ? 3.637 3.762 2.088 1.00 0.00 48 VAL A O 8
ATOM 13193 N N . LYS A 1 49 ? 2.609 4.721 0.325 1.00 0.00 49 LYS A N 8
ATOM 13194 C CA . LYS A 1 49 ? 3.595 5.759 0.047 1.00 0.00 49 LYS A CA 8
ATOM 13195 C C . LYS A 1 49 ? 3.487 6.865 1.081 1.00 0.00 49 LYS A C 8
ATOM 13196 O O . LYS A 1 49 ? 4.490 7.247 1.683 1.00 0.00 49 LYS A O 8
ATOM 13215 N N . SER A 1 50 ? 2.281 7.383 1.287 1.00 0.00 50 SER A N 8
ATOM 13216 C CA . SER A 1 50 ? 2.029 8.473 2.215 1.00 0.00 50 SER A CA 8
ATOM 13217 C C . SER A 1 50 ? 0.682 8.262 2.889 1.00 0.00 50 SER A C 8
ATOM 13218 O O . SER A 1 50 ? -0.190 7.595 2.331 1.00 0.00 50 SER A O 8
ATOM 13226 N N . VAL A 1 51 ? 0.468 8.947 4.007 1.00 0.00 51 VAL A N 8
ATOM 13227 C CA . VAL A 1 51 ? -0.843 9.174 4.589 1.00 0.00 51 VAL A CA 8
ATOM 13228 C C . VAL A 1 51 ? -1.058 10.689 4.494 1.00 0.00 51 VAL A C 8
ATOM 13229 O O . VAL A 1 51 ? -0.108 11.461 4.661 1.00 0.00 51 VAL A O 8
ATOM 13242 N N . ILE A 1 52 ? -2.267 11.126 4.141 1.00 0.00 52 ILE A N 8
ATOM 13243 C CA . ILE A 1 52 ? -2.633 12.529 4.121 1.00 0.00 52 ILE A CA 8
ATOM 13244 C C . ILE A 1 52 ? -2.819 12.963 5.573 1.00 0.00 52 ILE A C 8
ATOM 13245 O O . ILE A 1 52 ? -3.627 12.350 6.278 1.00 0.00 52 ILE A O 8
ATOM 13261 N N . PRO A 1 53 ? -2.159 14.046 5.994 1.00 0.00 53 PRO A N 8
ATOM 13262 C CA . PRO A 1 53 ? -2.331 14.574 7.325 1.00 0.00 53 PRO A CA 8
ATOM 13263 C C . PRO A 1 53 ? -3.719 15.186 7.461 1.00 0.00 53 PRO A C 8
ATOM 13264 O O . PRO A 1 53 ? -4.139 15.985 6.616 1.00 0.00 53 PRO A O 8
ATOM 13275 N N . ASP A 1 54 ? -4.401 14.848 8.556 1.00 0.00 54 ASP A N 8
ATOM 13276 C CA . ASP A 1 54 ? -5.781 15.248 8.853 1.00 0.00 54 ASP A CA 8
ATOM 13277 C C . ASP A 1 54 ? -6.779 14.639 7.858 1.00 0.00 54 ASP A C 8
ATOM 13278 O O . ASP A 1 54 ? -7.936 15.062 7.772 1.00 0.00 54 ASP A O 8
ATOM 13287 N N . GLY A 1 55 ? -6.336 13.657 7.065 1.00 0.00 55 GLY A N 8
ATOM 13288 C CA . GLY A 1 55 ? -7.139 12.944 6.089 1.00 0.00 55 GLY A CA 8
ATOM 13289 C C . GLY A 1 55 ? -7.847 11.749 6.726 1.00 0.00 55 GLY A C 8
ATOM 13290 O O . GLY A 1 55 ? -7.488 11.314 7.817 1.00 0.00 55 GLY A O 8
ATOM 13294 N N . PRO A 1 56 ? -8.817 11.138 6.031 1.00 0.00 56 PRO A N 8
ATOM 13295 C CA . PRO A 1 56 ? -9.695 10.137 6.627 1.00 0.00 56 PRO A CA 8
ATOM 13296 C C . PRO A 1 56 ? -8.940 8.891 7.092 1.00 0.00 56 PRO A C 8
ATOM 13297 O O . PRO A 1 56 ? -9.295 8.298 8.108 1.00 0.00 56 PRO A O 8
ATOM 13308 N N . ALA A 1 57 ? -7.886 8.503 6.369 1.00 0.00 57 ALA A N 8
ATOM 13309 C CA . ALA A 1 57 ? -7.068 7.365 6.754 1.00 0.00 57 ALA A CA 8
ATOM 13310 C C . ALA A 1 57 ? -6.332 7.652 8.066 1.00 0.00 57 ALA A C 8
ATOM 13311 O O . ALA A 1 57 ? -6.259 6.765 8.915 1.00 0.00 57 ALA A O 8
ATOM 13318 N N . ALA A 1 58 ? -5.824 8.880 8.236 1.00 0.00 58 ALA A N 8
ATOM 13319 C CA . ALA A 1 58 ? -5.190 9.322 9.468 1.00 0.00 58 ALA A CA 8
ATOM 13320 C C . ALA A 1 58 ? -6.205 9.331 10.619 1.00 0.00 58 ALA A C 8
ATOM 13321 O O . ALA A 1 58 ? -5.861 8.902 11.715 1.00 0.00 58 ALA A O 8
ATOM 13328 N N . GLN A 1 59 ? -7.448 9.767 10.384 1.00 0.00 59 GLN A N 8
ATOM 13329 C CA . GLN A 1 59 ? -8.490 9.777 11.414 1.00 0.00 59 GLN A CA 8
ATOM 13330 C C . GLN A 1 59 ? -8.922 8.366 11.835 1.00 0.00 59 GLN A C 8
ATOM 13331 O O . GLN A 1 59 ? -9.236 8.131 13.000 1.00 0.00 59 GLN A O 8
ATOM 13345 N N . ASP A 1 60 ? -8.991 7.422 10.890 1.00 0.00 60 ASP A N 8
ATOM 13346 C CA . ASP A 1 60 ? -9.212 5.999 11.183 1.00 0.00 60 ASP A CA 8
ATOM 13347 C C . ASP A 1 60 ? -7.977 5.381 11.857 1.00 0.00 60 ASP A C 8
ATOM 13348 O O . ASP A 1 60 ? -8.073 4.388 12.578 1.00 0.00 60 ASP A O 8
ATOM 13357 N N . GLY A 1 61 ? -6.803 5.964 11.627 1.00 0.00 61 GLY A N 8
ATOM 13358 C CA . GLY A 1 61 ? -5.566 5.748 12.355 1.00 0.00 61 GLY A CA 8
ATOM 13359 C C . GLY A 1 61 ? -4.795 4.521 11.890 1.00 0.00 61 GLY A C 8
ATOM 13360 O O . GLY A 1 61 ? -3.600 4.440 12.176 1.00 0.00 61 GLY A O 8
ATOM 13364 N N . LYS A 1 62 ? -5.417 3.597 11.148 1.00 0.00 62 LYS A N 8
ATOM 13365 C CA . LYS A 1 62 ? -4.767 2.320 10.854 1.00 0.00 62 LYS A CA 8
ATOM 13366 C C . LYS A 1 62 ? -3.768 2.378 9.700 1.00 0.00 62 LYS A C 8
ATOM 13367 O O . LYS A 1 62 ? -2.771 1.662 9.740 1.00 0.00 62 LYS A O 8
ATOM 13386 N N . MET A 1 63 ? -4.036 3.150 8.646 1.00 0.00 63 MET A N 8
ATOM 13387 C CA . MET A 1 63 ? -3.151 3.265 7.492 1.00 0.00 63 MET A CA 8
ATOM 13388 C C . MET A 1 63 ? -1.909 4.025 7.937 1.00 0.00 63 MET A C 8
ATOM 13389 O O . MET A 1 63 ? -2.040 5.176 8.365 1.00 0.00 63 MET A O 8
ATOM 13403 N N . GLU A 1 64 ? -0.730 3.411 7.867 1.00 0.00 64 GLU A N 8
ATOM 13404 C CA . GLU A 1 64 ? 0.526 4.002 8.318 1.00 0.00 64 GLU A CA 8
ATOM 13405 C C . GLU A 1 64 ? 1.610 3.737 7.265 1.00 0.00 64 GLU A C 8
ATOM 13406 O O . GLU A 1 64 ? 1.410 2.982 6.307 1.00 0.00 64 GLU A O 8
ATOM 13418 N N . THR A 1 65 ? 2.730 4.443 7.377 1.00 0.00 65 THR A N 8
ATOM 13419 C CA . THR A 1 65 ? 3.537 4.799 6.220 1.00 0.00 65 THR A CA 8
ATOM 13420 C C . THR A 1 65 ? 4.740 3.863 6.098 1.00 0.00 65 THR A C 8
ATOM 13421 O O . THR A 1 65 ? 5.772 4.030 6.750 1.00 0.00 65 THR A O 8
ATOM 13432 N N . GLY A 1 66 ? 4.585 2.878 5.223 1.00 0.00 66 GLY A N 8
ATOM 13433 C CA . GLY A 1 66 ? 5.535 1.800 4.976 1.00 0.00 66 GLY A CA 8
ATOM 13434 C C . GLY A 1 66 ? 4.871 0.427 4.995 1.00 0.00 66 GLY A C 8
ATOM 13435 O O . GLY A 1 66 ? 5.509 -0.564 4.648 1.00 0.00 66 GLY A O 8
ATOM 13439 N N . ASP A 1 67 ? 3.592 0.347 5.356 1.00 0.00 67 ASP A N 8
ATOM 13440 C CA . ASP A 1 67 ? 2.865 -0.919 5.355 1.00 0.00 67 ASP A CA 8
ATOM 13441 C C . ASP A 1 67 ? 2.658 -1.424 3.916 1.00 0.00 67 ASP A C 8
ATOM 13442 O O . ASP A 1 67 ? 2.740 -0.653 2.956 1.00 0.00 67 ASP A O 8
ATOM 13451 N N . VAL A 1 68 ? 2.327 -2.708 3.762 1.00 0.00 68 VAL A N 8
ATOM 13452 C CA . VAL A 1 68 ? 2.308 -3.455 2.497 1.00 0.00 68 VAL A CA 8
ATOM 13453 C C . VAL A 1 68 ? 0.860 -3.805 2.129 1.00 0.00 68 VAL A C 8
ATOM 13454 O O . VAL A 1 68 ? 0.182 -4.462 2.914 1.00 0.00 68 VAL A O 8
ATOM 13467 N N . ILE A 1 69 ? 0.368 -3.357 0.967 1.00 0.00 69 ILE A N 8
ATOM 13468 C CA . ILE A 1 69 ? -0.959 -3.640 0.417 1.00 0.00 69 ILE A CA 8
ATOM 13469 C C . ILE A 1 69 ? -1.024 -5.114 0.015 1.00 0.00 69 ILE A C 8
ATOM 13470 O O . ILE A 1 69 ? -0.402 -5.512 -0.969 1.00 0.00 69 ILE A O 8
ATOM 13486 N N . VAL A 1 70 ? -1.788 -5.915 0.753 1.00 0.00 70 VAL A N 8
ATOM 13487 C CA . VAL A 1 70 ? -1.944 -7.339 0.465 1.00 0.00 70 VAL A CA 8
ATOM 13488 C C . VAL A 1 70 ? -3.184 -7.567 -0.413 1.00 0.00 70 VAL A C 8
ATOM 13489 O O . VAL A 1 70 ? -3.123 -8.231 -1.454 1.00 0.00 70 VAL A O 8
ATOM 13502 N N . TYR A 1 71 ? -4.325 -7.026 0.021 1.00 0.00 71 TYR A N 8
ATOM 13503 C CA . TYR A 1 71 ? -5.628 -7.213 -0.599 1.00 0.00 71 TYR A CA 8
ATOM 13504 C C . TYR A 1 71 ? -6.317 -5.851 -0.681 1.00 0.00 71 TYR A C 8
ATOM 13505 O O . TYR A 1 71 ? -6.030 -4.959 0.131 1.00 0.00 71 TYR A O 8
ATOM 13523 N N . ILE A 1 72 ? -7.232 -5.704 -1.637 1.00 0.00 72 ILE A N 8
ATOM 13524 C CA . ILE A 1 72 ? -8.126 -4.564 -1.789 1.00 0.00 72 ILE A CA 8
ATOM 13525 C C . ILE A 1 72 ? -9.495 -5.168 -2.066 1.00 0.00 72 ILE A C 8
ATOM 13526 O O . ILE A 1 72 ? -9.609 -6.064 -2.899 1.00 0.00 72 ILE A O 8
ATOM 13542 N N . ASN A 1 73 ? -10.524 -4.649 -1.396 1.00 0.00 73 ASN A N 8
ATOM 13543 C CA . ASN A 1 73 ? -11.878 -5.193 -1.327 1.00 0.00 73 ASN A CA 8
ATOM 13544 C C . ASN A 1 73 ? -11.830 -6.673 -0.949 1.00 0.00 73 ASN A C 8
ATOM 13545 O O . ASN A 1 73 ? -11.789 -7.007 0.237 1.00 0.00 73 ASN A O 8
ATOM 13556 N N . GLU A 1 74 ? -11.809 -7.534 -1.958 1.00 0.00 74 GLU A N 8
ATOM 13557 C CA . GLU A 1 74 ? -12.026 -8.969 -1.919 1.00 0.00 74 GLU A CA 8
ATOM 13558 C C . GLU A 1 74 ? -11.083 -9.647 -2.936 1.00 0.00 74 GLU A C 8
ATOM 13559 O O . GLU A 1 74 ? -11.356 -10.751 -3.405 1.00 0.00 74 GLU A O 8
ATOM 13571 N N . VAL A 1 75 ? -10.002 -8.953 -3.322 1.00 0.00 75 VAL A N 8
ATOM 13572 C CA . VAL A 1 75 ? -9.083 -9.279 -4.405 1.00 0.00 75 VAL A CA 8
ATOM 13573 C C . VAL A 1 75 ? -7.660 -9.227 -3.838 1.00 0.00 75 VAL A C 8
ATOM 13574 O O . VAL A 1 75 ? -7.270 -8.228 -3.224 1.00 0.00 75 VAL A O 8
ATOM 13587 N N . CYS A 1 76 ? -6.867 -10.283 -4.045 1.00 0.00 76 CYS A N 8
ATOM 13588 C CA . CYS A 1 76 ? -5.446 -10.271 -3.734 1.00 0.00 76 CYS A CA 8
ATOM 13589 C C . CYS A 1 76 ? -4.717 -9.485 -4.810 1.00 0.00 76 CYS A C 8
ATOM 13590 O O . CYS A 1 76 ? -4.873 -9.768 -6.000 1.00 0.00 76 CYS A O 8
ATOM 13598 N N . VAL A 1 77 ? -3.892 -8.537 -4.381 1.00 0.00 77 VAL A N 8
ATOM 13599 C CA . VAL A 1 77 ? -3.157 -7.617 -5.238 1.00 0.00 77 VAL A CA 8
ATOM 13600 C C . VAL A 1 77 ? -1.668 -7.582 -4.858 1.00 0.00 77 VAL A C 8
ATOM 13601 O O . VAL A 1 77 ? -0.953 -6.702 -5.316 1.00 0.00 77 VAL A O 8
ATOM 13614 N N . LEU A 1 78 ? -1.189 -8.498 -4.011 1.00 0.00 78 LEU A N 8
ATOM 13615 C CA . LEU A 1 78 ? 0.143 -8.419 -3.405 1.00 0.00 78 LEU A CA 8
ATOM 13616 C C . LEU A 1 78 ? 1.300 -8.450 -4.413 1.00 0.00 78 LEU A C 8
ATOM 13617 O O . LEU A 1 78 ? 2.401 -8.023 -4.081 1.00 0.00 78 LEU A O 8
ATOM 13633 N N . GLY A 1 79 ? 1.065 -8.957 -5.624 1.00 0.00 79 GLY A N 8
ATOM 13634 C CA . GLY A 1 79 ? 1.940 -8.841 -6.777 1.00 0.00 79 GLY A CA 8
ATOM 13635 C C . GLY A 1 79 ? 1.139 -8.355 -7.983 1.00 0.00 79 GLY A C 8
ATOM 13636 O O . GLY A 1 79 ? 1.372 -8.836 -9.085 1.00 0.00 79 GLY A O 8
ATOM 13640 N N . HIS A 1 80 ? 0.124 -7.504 -7.804 1.00 0.00 80 HIS A N 8
ATOM 13641 C CA . HIS A 1 80 ? -0.477 -6.769 -8.923 1.00 0.00 80 HIS A CA 8
ATOM 13642 C C . HIS A 1 80 ? 0.441 -5.601 -9.312 1.00 0.00 80 HIS A C 8
ATOM 13643 O O . HIS A 1 80 ? 1.294 -5.182 -8.527 1.00 0.00 80 HIS A O 8
ATOM 13657 N N . THR A 1 81 ? 0.270 -5.058 -10.519 1.00 0.00 81 THR A N 8
ATOM 13658 C CA . THR A 1 81 ? 0.967 -3.846 -10.929 1.00 0.00 81 THR A CA 8
ATOM 13659 C C . THR A 1 81 ? 0.262 -2.651 -10.288 1.00 0.00 81 THR A C 8
ATOM 13660 O O . THR A 1 81 ? -0.956 -2.668 -10.053 1.00 0.00 81 THR A O 8
ATOM 13671 N N . HIS A 1 82 ? 1.037 -1.593 -10.047 1.00 0.00 82 HIS A N 8
ATOM 13672 C CA . HIS A 1 82 ? 0.542 -0.309 -9.586 1.00 0.00 82 HIS A CA 8
ATOM 13673 C C . HIS A 1 82 ? -0.528 0.219 -10.534 1.00 0.00 82 HIS A C 8
ATOM 13674 O O . HIS A 1 82 ? -1.499 0.792 -10.056 1.00 0.00 82 HIS A O 8
ATOM 13688 N N . ALA A 1 83 ? -0.413 -0.022 -11.843 1.00 0.00 83 ALA A N 8
ATOM 13689 C CA . ALA A 1 83 ? -1.419 0.382 -12.813 1.00 0.00 83 ALA A CA 8
ATOM 13690 C C . ALA A 1 83 ? -2.800 -0.145 -12.409 1.00 0.00 83 ALA A C 8
ATOM 13691 O O . ALA A 1 83 ? -3.759 0.621 -12.285 1.00 0.00 83 ALA A O 8
ATOM 13698 N N . ASP A 1 84 ? -2.904 -1.455 -12.193 1.00 0.00 84 ASP A N 8
ATOM 13699 C CA . ASP A 1 84 ? -4.164 -2.132 -11.906 1.00 0.00 84 ASP A CA 8
ATOM 13700 C C . ASP A 1 84 ? -4.719 -1.697 -10.547 1.00 0.00 84 ASP A C 8
ATOM 13701 O O . ASP A 1 84 ? -5.877 -1.311 -10.433 1.00 0.00 84 ASP A O 8
ATOM 13710 N N . VAL A 1 85 ? -3.890 -1.698 -9.507 1.00 0.00 85 VAL A N 8
ATOM 13711 C CA . VAL A 1 85 ? -4.250 -1.306 -8.147 1.00 0.00 85 VAL A CA 8
ATOM 13712 C C . VAL A 1 85 ? -4.694 0.151 -8.094 1.00 0.00 85 VAL A C 8
ATOM 13713 O O . VAL A 1 85 ? -5.708 0.471 -7.467 1.00 0.00 85 VAL A O 8
ATOM 13726 N N . VAL A 1 86 ? -3.999 1.053 -8.775 1.00 0.00 86 VAL A N 8
ATOM 13727 C CA . VAL A 1 86 ? -4.435 2.432 -8.849 1.00 0.00 86 VAL A CA 8
ATOM 13728 C C . VAL A 1 86 ? -5.785 2.500 -9.571 1.00 0.00 86 VAL A C 8
ATOM 13729 O O . VAL A 1 86 ? -6.663 3.230 -9.102 1.00 0.00 86 VAL A O 8
ATOM 13742 N N . LYS A 1 87 ? -6.014 1.716 -10.634 1.00 0.00 87 LYS A N 8
ATOM 13743 C CA . LYS A 1 87 ? -7.325 1.721 -11.297 1.00 0.00 87 LYS A CA 8
ATOM 13744 C C . LYS A 1 87 ? -8.402 1.222 -10.332 1.00 0.00 87 LYS A C 8
ATOM 13745 O O . LYS A 1 87 ? -9.487 1.799 -10.276 1.00 0.00 87 LYS A O 8
ATOM 13764 N N . LEU A 1 88 ? -8.083 0.214 -9.521 1.00 0.00 88 LEU A N 8
ATOM 13765 C CA . LEU A 1 88 ? -8.974 -0.383 -8.535 1.00 0.00 88 LEU A CA 8
ATOM 13766 C C . LEU A 1 88 ? -9.348 0.627 -7.450 1.00 0.00 88 LEU A C 8
ATOM 13767 O O . LEU A 1 88 ? -10.460 0.557 -6.929 1.00 0.00 88 LEU A O 8
ATOM 13783 N N . PHE A 1 89 ? -8.462 1.568 -7.105 1.00 0.00 89 PHE A N 8
ATOM 13784 C CA . PHE A 1 89 ? -8.784 2.674 -6.207 1.00 0.00 89 PHE A CA 8
ATOM 13785 C C . PHE A 1 89 ? -9.586 3.763 -6.922 1.00 0.00 89 PHE A C 8
ATOM 13786 O O . PHE A 1 89 ? -10.554 4.284 -6.358 1.00 0.00 89 PHE A O 8
ATOM 13803 N N . GLN A 1 90 ? -9.179 4.179 -8.125 1.00 0.00 90 GLN A N 8
ATOM 13804 C CA . GLN A 1 90 ? -9.823 5.275 -8.847 1.00 0.00 90 GLN A CA 8
ATOM 13805 C C . GLN A 1 90 ? -11.263 4.925 -9.235 1.00 0.00 90 GLN A C 8
ATOM 13806 O O . GLN A 1 90 ? -12.123 5.810 -9.265 1.00 0.00 90 GLN A O 8
ATOM 13820 N N . SER A 1 91 ? -11.544 3.638 -9.459 1.00 0.00 91 SER A N 8
ATOM 13821 C CA . SER A 1 91 ? -12.868 3.126 -9.773 1.00 0.00 91 SER A CA 8
ATOM 13822 C C . SER A 1 91 ? -13.872 3.339 -8.633 1.00 0.00 91 SER A C 8
ATOM 13823 O O . SER A 1 91 ? -15.067 3.213 -8.891 1.00 0.00 91 SER A O 8
ATOM 13831 N N . VAL A 1 92 ? -13.447 3.671 -7.411 1.00 0.00 92 VAL A N 8
ATOM 13832 C CA . VAL A 1 92 ? -14.326 3.774 -6.249 1.00 0.00 92 VAL A CA 8
ATOM 13833 C C . VAL A 1 92 ? -14.949 5.181 -6.273 1.00 0.00 92 VAL A C 8
ATOM 13834 O O . VAL A 1 92 ? -14.213 6.169 -6.144 1.00 0.00 92 VAL A O 8
ATOM 13847 N N . PRO A 1 93 ? -16.265 5.337 -6.504 1.00 0.00 93 PRO A N 8
ATOM 13848 C CA . PRO A 1 93 ? -16.895 6.651 -6.498 1.00 0.00 93 PRO A CA 8
ATOM 13849 C C . PRO A 1 93 ? -17.056 7.174 -5.063 1.00 0.00 93 PRO A C 8
ATOM 13850 O O . PRO A 1 93 ? -16.793 6.472 -4.084 1.00 0.00 93 PRO A O 8
ATOM 13861 N N . ILE A 1 94 ? -17.414 8.452 -4.938 1.00 0.00 94 ILE A N 8
ATOM 13862 C CA . ILE A 1 94 ? -17.471 9.152 -3.656 1.00 0.00 94 ILE A CA 8
ATOM 13863 C C . ILE A 1 94 ? -18.568 8.507 -2.797 1.00 0.00 94 ILE A C 8
ATOM 13864 O O . ILE A 1 94 ? -19.650 8.200 -3.296 1.00 0.00 94 ILE A O 8
ATOM 13880 N N . GLY A 1 95 ? -18.315 8.340 -1.497 1.00 0.00 95 GLY A N 8
ATOM 13881 C CA . GLY A 1 95 ? -19.299 7.833 -0.548 1.00 0.00 95 GLY A CA 8
ATOM 13882 C C . GLY A 1 95 ? -19.374 6.307 -0.497 1.00 0.00 95 GLY A C 8
ATOM 13883 O O . GLY A 1 95 ? -19.991 5.767 0.426 1.00 0.00 95 GLY A O 8
ATOM 13887 N N . GLN A 1 96 ? -18.731 5.588 -1.419 1.00 0.00 96 GLN A N 8
ATOM 13888 C CA . GLN A 1 96 ? -18.583 4.141 -1.308 1.00 0.00 96 GLN A CA 8
ATOM 13889 C C . GLN A 1 96 ? -17.374 3.838 -0.427 1.00 0.00 96 GLN A C 8
ATOM 13890 O O . GLN A 1 96 ? -16.641 4.752 -0.046 1.00 0.00 96 GLN A O 8
ATOM 13904 N N . SER A 1 97 ? -17.162 2.569 -0.083 1.00 0.00 97 SER A N 8
ATOM 13905 C CA . SER A 1 97 ? -16.078 2.127 0.767 1.00 0.00 97 SER A CA 8
ATOM 13906 C C . SER A 1 97 ? -15.392 0.897 0.168 1.00 0.00 97 SER A C 8
ATOM 13907 O O . SER A 1 97 ? -16.026 0.148 -0.587 1.00 0.00 97 SER A O 8
ATOM 13915 N N . VAL A 1 98 ? -14.130 0.660 0.529 1.00 0.00 98 VAL A N 8
ATOM 13916 C CA . VAL A 1 98 ? -13.388 -0.541 0.164 1.00 0.00 98 VAL A CA 8
ATOM 13917 C C . VAL A 1 98 ? -12.563 -0.997 1.368 1.00 0.00 98 VAL A C 8
ATOM 13918 O O . VAL A 1 98 ? -12.053 -0.160 2.119 1.00 0.00 98 VAL A O 8
ATOM 13931 N N . ASN A 1 99 ? -12.468 -2.314 1.547 1.00 0.00 99 ASN A N 8
ATOM 13932 C CA . ASN A 1 99 ? -11.713 -2.994 2.599 1.00 0.00 99 ASN A CA 8
ATOM 13933 C C . ASN A 1 99 ? -10.276 -3.098 2.125 1.00 0.00 99 ASN A C 8
ATOM 13934 O O . ASN A 1 99 ? -10.040 -3.330 0.940 1.00 0.00 99 ASN A O 8
ATOM 13945 N N . LEU A 1 100 ? -9.300 -2.969 3.011 1.00 0.00 100 LEU A N 8
ATOM 13946 C CA . LEU A 1 100 ? -7.901 -2.834 2.640 1.00 0.00 100 LEU A CA 8
ATOM 13947 C C . LEU A 1 100 ? -7.080 -3.560 3.699 1.00 0.00 100 LEU A C 8
ATOM 13948 O O . LEU A 1 100 ? -7.031 -3.089 4.835 1.00 0.00 100 LEU A O 8
ATOM 13964 N N . VAL A 1 101 ? -6.448 -4.688 3.362 1.00 0.00 101 VAL A N 8
ATOM 13965 C CA . VAL A 1 101 ? -5.552 -5.404 4.276 1.00 0.00 101 VAL A CA 8
ATOM 13966 C C . VAL A 1 101 ? -4.154 -4.835 4.075 1.00 0.00 101 VAL A C 8
ATOM 13967 O O . VAL A 1 101 ? -3.704 -4.727 2.924 1.00 0.00 101 VAL A O 8
ATOM 13980 N N . LEU A 1 102 ? -3.471 -4.505 5.172 1.00 0.00 102 LEU A N 8
ATOM 13981 C CA . LEU A 1 102 ? -2.063 -4.137 5.174 1.00 0.00 102 LEU A CA 8
ATOM 13982 C C . LEU A 1 102 ? -1.272 -5.126 6.035 1.00 0.00 102 LEU A C 8
ATOM 13983 O O . LEU A 1 102 ? -1.847 -5.832 6.866 1.00 0.00 102 LEU A O 8
ATOM 13999 N N . CYS A 1 103 ? 0.051 -5.147 5.864 1.00 0.00 103 CYS A N 8
ATOM 14000 C CA . CYS A 1 103 ? 0.991 -5.872 6.708 1.00 0.00 103 CYS A CA 8
ATOM 14001 C C . CYS A 1 103 ? 2.077 -4.898 7.182 1.00 0.00 103 CYS A C 8
ATOM 14002 O O . CYS A 1 103 ? 2.598 -4.126 6.371 1.00 0.00 103 CYS A O 8
ATOM 14010 N N . ARG A 1 104 ? 2.396 -4.938 8.480 1.00 0.00 104 ARG A N 8
ATOM 14011 C CA . ARG A 1 104 ? 3.311 -4.038 9.182 1.00 0.00 104 ARG A CA 8
ATOM 14012 C C . ARG A 1 104 ? 4.663 -4.674 9.432 1.00 0.00 104 ARG A C 8
ATOM 14013 O O . ARG A 1 104 ? 4.755 -5.889 9.616 1.00 0.00 104 ARG A O 8
ATOM 14034 N N . GLY A 1 105 ? 5.697 -3.848 9.585 1.00 0.00 105 GLY A N 8
ATOM 14035 C CA . GLY A 1 105 ? 7.019 -4.260 10.047 1.00 0.00 105 GLY A CA 8
ATOM 14036 C C . GLY A 1 105 ? 8.000 -4.485 8.903 1.00 0.00 105 GLY A C 8
ATOM 14037 O O . GLY A 1 105 ? 9.197 -4.664 9.151 1.00 0.00 105 GLY A O 8
ATOM 14041 N N . TYR A 1 106 ? 7.519 -4.460 7.660 1.00 0.00 106 TYR A N 8
ATOM 14042 C CA . TYR A 1 106 ? 8.354 -4.320 6.479 1.00 0.00 106 TYR A CA 8
ATOM 14043 C C . TYR A 1 106 ? 8.963 -2.912 6.443 1.00 0.00 106 TYR A C 8
ATOM 14044 O O . TYR A 1 106 ? 8.359 -1.984 6.992 1.00 0.00 106 TYR A O 8
ATOM 14062 N N . PRO A 1 107 ? 10.148 -2.732 5.835 1.00 0.00 107 PRO A N 8
ATOM 14063 C CA . PRO A 1 107 ? 10.699 -1.414 5.575 1.00 0.00 107 PRO A CA 8
ATOM 14064 C C . PRO A 1 107 ? 10.006 -0.723 4.407 1.00 0.00 107 PRO A C 8
ATOM 14065 O O . PRO A 1 107 ? 9.329 -1.346 3.583 1.00 0.00 107 PRO A O 8
ATOM 14076 N N . LEU A 1 108 ? 10.269 0.574 4.309 1.00 0.00 108 LEU A N 8
ATOM 14077 C CA . LEU A 1 108 ? 9.935 1.421 3.168 1.00 0.00 108 LEU A CA 8
ATOM 14078 C C . LEU A 1 108 ? 10.732 0.987 1.926 1.00 0.00 108 LEU A C 8
ATOM 14079 O O . LEU A 1 108 ? 11.794 0.377 2.074 1.00 0.00 108 LEU A O 8
ATOM 14095 N N . PRO A 1 109 ? 10.255 1.306 0.709 1.00 0.00 109 PRO A N 8
ATOM 14096 C CA . PRO A 1 109 ? 10.977 1.007 -0.519 1.00 0.00 109 PRO A CA 8
ATOM 14097 C C . PRO A 1 109 ? 12.006 2.100 -0.826 1.00 0.00 109 PRO A C 8
ATOM 14098 O O . PRO A 1 109 ? 13.146 1.788 -1.160 1.00 0.00 109 PRO A O 8
ATOM 14109 N N . PHE A 1 110 ? 11.626 3.379 -0.715 1.00 0.00 110 PHE A N 8
ATOM 14110 C CA . PHE A 1 110 ? 12.522 4.504 -0.945 1.00 0.00 110 PHE A CA 8
ATOM 14111 C C . PHE A 1 110 ? 13.512 4.574 0.206 1.00 0.00 110 PHE A C 8
ATOM 14112 O O . PHE A 1 110 ? 13.131 4.928 1.326 1.00 0.00 110 PHE A O 8
ATOM 14129 N N . ASP A 1 111 ? 14.767 4.252 -0.095 1.00 0.00 111 ASP A N 8
ATOM 14130 C CA . ASP A 1 111 ? 15.918 4.466 0.768 1.00 0.00 111 ASP A CA 8
ATOM 14131 C C . ASP A 1 111 ? 16.386 5.903 0.565 1.00 0.00 111 ASP A C 8
ATOM 14132 O O . ASP A 1 111 ? 16.888 6.201 -0.523 1.00 0.00 111 ASP A O 8
ATOM 14141 N N . PRO A 1 112 ? 16.233 6.807 1.549 1.00 0.00 112 PRO A N 8
ATOM 14142 C CA . PRO A 1 112 ? 16.818 8.139 1.473 1.00 0.00 112 PRO A CA 8
ATOM 14143 C C . PRO A 1 112 ? 18.301 8.135 1.863 1.00 0.00 112 PRO A C 8
ATOM 14144 O O . PRO A 1 112 ? 19.005 9.097 1.559 1.00 0.00 112 PRO A O 8
ATOM 14155 N N . GLU A 1 113 ? 18.757 7.122 2.610 1.00 0.00 113 GLU A N 8
ATOM 14156 C CA . GLU A 1 113 ? 20.026 7.175 3.325 1.00 0.00 113 GLU A CA 8
ATOM 14157 C C . GLU A 1 113 ? 21.191 6.797 2.411 1.00 0.00 113 GLU A C 8
ATOM 14158 O O . GLU A 1 113 ? 22.138 7.579 2.309 1.00 0.00 113 GLU A O 8
ATOM 14170 N N . ASP A 1 114 ? 21.099 5.693 1.666 1.00 0.00 114 ASP A N 8
ATOM 14171 C CA . ASP A 1 114 ? 22.115 5.288 0.696 1.00 0.00 114 ASP A CA 8
ATOM 14172 C C . ASP A 1 114 ? 21.431 4.989 -0.645 1.00 0.00 114 ASP A C 8
ATOM 14173 O O . ASP A 1 114 ? 21.271 3.832 -1.032 1.00 0.00 114 ASP A O 8
ATOM 14182 N N . PRO A 1 115 ? 20.931 6.026 -1.344 1.00 0.00 115 PRO A N 8
ATOM 14183 C CA . PRO A 1 115 ? 19.800 5.890 -2.261 1.00 0.00 115 PRO A CA 8
ATOM 14184 C C . PRO A 1 115 ? 20.051 5.131 -3.570 1.00 0.00 115 PRO A C 8
ATOM 14185 O O . PRO A 1 115 ? 19.053 4.873 -4.253 1.00 0.00 115 PRO A O 8
ATOM 14196 N N . ALA A 1 116 ? 21.311 4.822 -3.920 1.00 0.00 116 ALA A N 8
ATOM 14197 C CA . ALA A 1 116 ? 21.850 4.215 -5.158 1.00 0.00 116 ALA A CA 8
ATOM 14198 C C . ALA A 1 116 ? 23.180 4.836 -5.594 1.00 0.00 116 ALA A C 8
ATOM 14199 O O . ALA A 1 116 ? 23.854 4.317 -6.483 1.00 0.00 116 ALA A O 8
ATOM 14206 N N . ASN A 1 117 ? 23.565 5.955 -4.985 1.00 0.00 117 ASN A N 8
ATOM 14207 C CA . ASN A 1 117 ? 24.946 6.417 -5.009 1.00 0.00 117 ASN A CA 8
ATOM 14208 C C . ASN A 1 117 ? 25.855 5.365 -4.367 1.00 0.00 117 ASN A C 8
ATOM 14209 O O . ASN A 1 117 ? 25.391 4.489 -3.635 1.00 0.00 117 ASN A O 8
ATOM 14220 N N . SER A 1 118 ? 27.156 5.503 -4.572 1.00 0.00 118 SER A N 8
ATOM 14221 C CA . SER A 1 118 ? 28.182 4.751 -3.872 1.00 0.00 118 SER A CA 8
ATOM 14222 C C . SER A 1 118 ? 28.106 5.016 -2.363 1.00 0.00 118 SER A C 8
ATOM 14223 O O . SER A 1 118 ? 27.711 6.106 -1.936 1.00 0.00 118 SER A O 8
ATOM 14231 N N . GLY A 1 119 ? 28.500 4.026 -1.561 1.00 0.00 119 GLY A N 8
ATOM 14232 C CA . GLY A 1 119 ? 28.478 4.107 -0.106 1.00 0.00 119 GLY A CA 8
ATOM 14233 C C . GLY A 1 119 ? 29.734 4.785 0.447 1.00 0.00 119 GLY A C 8
ATOM 14234 O O . GLY A 1 119 ? 30.652 5.126 -0.312 1.00 0.00 119 GLY A O 8
ATOM 14238 N N . PRO A 1 120 ? 29.838 4.946 1.779 1.00 0.00 120 PRO A N 8
ATOM 14239 C CA . PRO A 1 120 ? 30.984 5.571 2.419 1.00 0.00 120 PRO A CA 8
ATOM 14240 C C . PRO A 1 120 ? 32.239 4.768 2.096 1.00 0.00 120 PRO A C 8
ATOM 14241 O O . PRO A 1 120 ? 32.290 3.554 2.328 1.00 0.00 120 PRO A O 8
ATOM 14252 N N . SER A 1 121 ? 33.223 5.441 1.509 1.00 0.00 121 SER A N 8
ATOM 14253 C CA . SER A 1 121 ? 34.417 4.838 0.946 1.00 0.00 121 SER A CA 8
ATOM 14254 C C . SER A 1 121 ? 35.628 5.720 1.261 1.00 0.00 121 SER A C 8
ATOM 14255 O O . SER A 1 121 ? 35.484 6.828 1.792 1.00 0.00 121 SER A O 8
ATOM 14263 N N . SER A 1 122 ? 36.827 5.227 0.951 1.00 0.00 122 SER A N 8
ATOM 14264 C CA . SER A 1 122 ? 38.070 5.990 0.990 1.00 0.00 122 SER A CA 8
ATOM 14265 C C . SER A 1 122 ? 38.306 6.784 -0.306 1.00 0.00 122 SER A C 8
ATOM 14266 O O . SER A 1 122 ? 39.237 7.584 -0.360 1.00 0.00 122 SER A O 8
ATOM 14274 N N . GLY A 1 123 ? 37.498 6.556 -1.343 1.00 0.00 123 GLY A N 8
ATOM 14275 C CA . GLY A 1 123 ? 37.608 7.111 -2.676 1.00 0.00 123 GLY A CA 8
ATOM 14276 C C . GLY A 1 123 ? 36.641 6.352 -3.567 1.00 0.00 123 GLY A C 8
ATOM 14277 O O . GLY A 1 123 ? 35.864 5.522 -3.036 1.00 0.00 123 GLY A O 8
ATOM 14281 N N . GLY A 1 1 ? 8.160 -29.447 -0.561 1.00 0.00 1 GLY A N 9
ATOM 14282 C CA . GLY A 1 1 ? 8.518 -30.031 0.739 1.00 0.00 1 GLY A CA 9
ATOM 14283 C C . GLY A 1 1 ? 9.497 -29.114 1.447 1.00 0.00 1 GLY A C 9
ATOM 14284 O O . GLY A 1 1 ? 9.218 -27.920 1.538 1.00 0.00 1 GLY A O 9
ATOM 14288 N N . SER A 1 2 ? 10.618 -29.672 1.921 1.00 0.00 2 SER A N 9
ATOM 14289 C CA . SER A 1 2 ? 11.851 -29.001 2.331 1.00 0.00 2 SER A CA 9
ATOM 14290 C C . SER A 1 2 ? 11.657 -27.576 2.860 1.00 0.00 2 SER A C 9
ATOM 14291 O O . SER A 1 2 ? 11.797 -26.600 2.121 1.00 0.00 2 SER A O 9
ATOM 14299 N N . SER A 1 3 ? 11.349 -27.452 4.152 1.00 0.00 3 SER A N 9
ATOM 14300 C CA . SER A 1 3 ? 11.238 -26.162 4.815 1.00 0.00 3 SER A CA 9
ATOM 14301 C C . SER A 1 3 ? 12.565 -25.405 4.697 1.00 0.00 3 SER A C 9
ATOM 14302 O O . SER A 1 3 ? 13.637 -26.007 4.835 1.00 0.00 3 SER A O 9
ATOM 14310 N N . GLY A 1 4 ? 12.496 -24.096 4.466 1.00 0.00 4 GLY A N 9
ATOM 14311 C CA . GLY A 1 4 ? 13.644 -23.233 4.256 1.00 0.00 4 GLY A CA 9
ATOM 14312 C C . GLY A 1 4 ? 13.447 -21.867 4.896 1.00 0.00 4 GLY A C 9
ATOM 14313 O O . GLY A 1 4 ? 12.377 -21.548 5.433 1.00 0.00 4 GLY A O 9
ATOM 14317 N N . SER A 1 5 ? 14.495 -21.059 4.836 1.00 0.00 5 SER A N 9
ATOM 14318 C CA . SER A 1 5 ? 14.589 -19.750 5.456 1.00 0.00 5 SER A CA 9
ATOM 14319 C C . SER A 1 5 ? 14.550 -18.657 4.394 1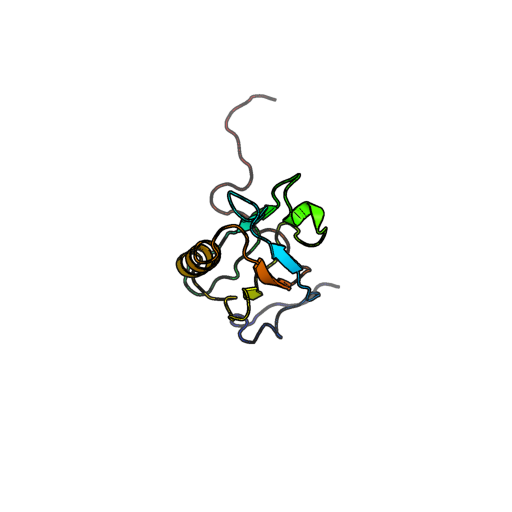.00 0.00 5 SER A C 9
ATOM 14320 O O . SER A 1 5 ? 14.587 -18.938 3.192 1.00 0.00 5 SER A O 9
ATOM 14328 N N . SER A 1 6 ? 14.479 -17.405 4.852 1.00 0.00 6 SER A N 9
ATOM 14329 C CA . SER A 1 6 ? 14.409 -16.215 4.017 1.00 0.00 6 SER A CA 9
ATOM 14330 C C . SER A 1 6 ? 13.176 -16.249 3.097 1.00 0.00 6 SER A C 9
ATOM 14331 O O . SER A 1 6 ? 12.294 -17.102 3.254 1.00 0.00 6 SER A O 9
ATOM 14339 N N . GLY A 1 7 ? 13.071 -15.302 2.163 1.00 0.00 7 GLY A N 9
ATOM 14340 C CA . GLY A 1 7 ? 11.989 -15.195 1.191 1.00 0.00 7 GLY A CA 9
ATOM 14341 C C . GLY A 1 7 ? 12.171 -13.930 0.381 1.00 0.00 7 GLY A C 9
ATOM 14342 O O . GLY A 1 7 ? 12.582 -12.899 0.922 1.00 0.00 7 GLY A O 9
ATOM 14346 N N . LEU A 1 8 ? 11.870 -14.018 -0.910 1.00 0.00 8 LEU A N 9
ATOM 14347 C CA . LEU A 1 8 ? 11.778 -12.874 -1.800 1.00 0.00 8 LEU A CA 9
ATOM 14348 C C . LEU A 1 8 ? 10.283 -12.633 -1.968 1.00 0.00 8 LEU A C 9
ATOM 14349 O O . LEU A 1 8 ? 9.660 -12.047 -1.078 1.00 0.00 8 LEU A O 9
ATOM 14365 N N . PHE A 1 9 ? 9.681 -13.183 -3.024 1.00 0.00 9 PHE A N 9
ATOM 14366 C CA . PHE A 1 9 ? 8.272 -12.970 -3.339 1.00 0.00 9 PHE A CA 9
ATOM 14367 C C . PHE A 1 9 ? 7.395 -13.604 -2.269 1.00 0.00 9 PHE A C 9
ATOM 14368 O O . PHE A 1 9 ? 7.780 -14.588 -1.628 1.00 0.00 9 PHE A O 9
ATOM 14385 N N . THR A 1 10 ? 6.199 -13.056 -2.117 1.00 0.00 10 THR A N 9
ATOM 14386 C CA . THR A 1 10 ? 5.170 -13.543 -1.224 1.00 0.00 10 THR A CA 9
ATOM 14387 C C . THR A 1 10 ? 4.374 -14.709 -1.836 1.00 0.00 10 THR A C 9
ATOM 14388 O O . THR A 1 10 ? 4.918 -15.812 -1.920 1.00 0.00 10 THR A O 9
ATOM 14399 N N . ARG A 1 11 ? 3.104 -14.476 -2.195 1.00 0.00 11 ARG A N 9
ATOM 14400 C CA . ARG A 1 11 ? 2.040 -15.307 -2.779 1.00 0.00 11 ARG A CA 9
ATOM 14401 C C . ARG A 1 11 ? 0.740 -15.028 -2.039 1.00 0.00 11 ARG A C 9
ATOM 14402 O O . ARG A 1 11 ? -0.204 -14.461 -2.576 1.00 0.00 11 ARG A O 9
ATOM 14423 N N . ASP A 1 12 ? 0.738 -15.439 -0.775 1.00 0.00 12 ASP A N 9
ATOM 14424 C CA . ASP A 1 12 ? -0.464 -15.740 0.010 1.00 0.00 12 ASP A CA 9
ATOM 14425 C C . ASP A 1 12 ? -0.547 -14.885 1.278 1.00 0.00 12 ASP A C 9
ATOM 14426 O O . ASP A 1 12 ? -1.520 -14.921 2.020 1.00 0.00 12 ASP A O 9
ATOM 14435 N N . ALA A 1 13 ? 0.489 -14.082 1.514 1.00 0.00 13 ALA A N 9
ATOM 14436 C CA . ALA A 1 13 ? 0.654 -13.104 2.582 1.00 0.00 13 ALA A CA 9
ATOM 14437 C C . ALA A 1 13 ? 0.921 -13.703 3.960 1.00 0.00 13 ALA A C 9
ATOM 14438 O O . ALA A 1 13 ? 1.704 -13.112 4.696 1.00 0.00 13 ALA A O 9
ATOM 14445 N N . SER A 1 14 ? 0.472 -14.924 4.258 1.00 0.00 14 SER A N 9
ATOM 14446 C CA . SER A 1 14 ? 1.033 -15.686 5.373 1.00 0.00 14 SER A CA 9
ATOM 14447 C C . SER A 1 14 ? 2.497 -16.074 5.117 1.00 0.00 14 SER A C 9
ATOM 14448 O O . SER A 1 14 ? 3.167 -16.581 6.016 1.00 0.00 14 SER A O 9
ATOM 14456 N N . GLN A 1 15 ? 3.019 -15.807 3.917 1.00 0.00 15 GLN A N 9
ATOM 14457 C CA . GLN A 1 15 ? 4.441 -15.777 3.601 1.00 0.00 15 GLN A CA 9
ATOM 14458 C C . GLN A 1 15 ? 5.177 -14.622 4.311 1.00 0.00 15 GLN A C 9
ATOM 14459 O O . GLN A 1 15 ? 6.405 -14.664 4.395 1.00 0.00 15 GLN A O 9
ATOM 14473 N N . LEU A 1 16 ? 4.490 -13.579 4.790 1.00 0.00 16 LEU A N 9
ATOM 14474 C CA . LEU A 1 16 ? 5.085 -12.463 5.532 1.00 0.00 16 LEU A CA 9
ATOM 14475 C C . LEU A 1 16 ? 5.040 -12.791 7.025 1.00 0.00 16 LEU A C 9
ATOM 14476 O O . LEU A 1 16 ? 4.226 -13.606 7.472 1.00 0.00 16 LEU A O 9
ATOM 14492 N N . LYS A 1 17 ? 5.887 -12.134 7.820 1.00 0.00 17 LYS A N 9
ATOM 14493 C CA . LYS A 1 17 ? 6.122 -12.475 9.209 1.00 0.00 17 LYS A CA 9
ATOM 14494 C C . LYS A 1 17 ? 5.657 -11.409 10.206 1.00 0.00 17 LYS A C 9
ATOM 14495 O O . LYS A 1 17 ? 5.779 -11.577 11.418 1.00 0.00 17 LYS A O 9
ATOM 14514 N N . GLY A 1 18 ? 5.177 -10.293 9.695 1.00 0.00 18 GLY A N 9
ATOM 14515 C CA . GLY A 1 18 ? 4.667 -9.161 10.441 1.00 0.00 18 GLY A CA 9
ATOM 14516 C C . GLY A 1 18 ? 3.266 -9.423 10.972 1.00 0.00 18 GLY A C 9
ATOM 14517 O O . GLY A 1 18 ? 2.741 -10.538 10.894 1.00 0.00 18 GLY A O 9
ATOM 14521 N N . THR A 1 19 ? 2.680 -8.374 11.535 1.00 0.00 19 THR A N 9
ATOM 14522 C CA . THR A 1 19 ? 1.287 -8.305 11.944 1.00 0.00 19 THR A CA 9
ATOM 14523 C C . THR A 1 19 ? 0.450 -7.825 10.750 1.00 0.00 19 THR A C 9
ATOM 14524 O O . THR A 1 19 ? 0.966 -7.163 9.845 1.00 0.00 19 THR A O 9
ATOM 14535 N N . PHE A 1 20 ? -0.846 -8.141 10.739 1.00 0.00 20 PHE A N 9
ATOM 14536 C CA . PHE A 1 20 ? -1.750 -7.905 9.621 1.00 0.00 20 PHE A CA 9
ATOM 14537 C C . PHE A 1 20 ? -2.944 -7.107 10.110 1.00 0.00 20 PHE A C 9
ATOM 14538 O O . PHE A 1 20 ? -3.604 -7.494 11.077 1.00 0.00 20 PHE A O 9
ATOM 14555 N N . LEU A 1 21 ? -3.272 -6.027 9.408 1.00 0.00 21 LEU A N 9
ATOM 14556 C CA . LEU A 1 21 ? -4.269 -5.047 9.817 1.00 0.00 21 LEU A CA 9
ATOM 14557 C C . LEU A 1 21 ? -5.482 -5.183 8.889 1.00 0.00 21 LEU A C 9
ATOM 14558 O O . LEU A 1 21 ? -5.453 -5.982 7.947 1.00 0.00 21 LEU A O 9
ATOM 14574 N N . SER A 1 22 ? -6.575 -4.473 9.164 1.00 0.00 22 SER A N 9
ATOM 14575 C CA . SER A 1 22 ? -7.694 -4.341 8.251 1.00 0.00 22 SER A CA 9
ATOM 14576 C C . SER A 1 22 ? -8.389 -3.001 8.490 1.00 0.00 22 SER A C 9
ATOM 14577 O O . SER A 1 22 ? -8.551 -2.591 9.644 1.00 0.00 22 SER A O 9
ATOM 14585 N N . THR A 1 23 ? -8.863 -2.339 7.438 1.00 0.00 23 THR A N 9
ATOM 14586 C CA . THR A 1 23 ? -9.715 -1.166 7.556 1.00 0.00 23 THR A CA 9
ATOM 14587 C C . THR A 1 23 ? -10.642 -1.081 6.344 1.00 0.00 23 THR A C 9
ATOM 14588 O O . THR A 1 23 ? -10.343 -1.652 5.294 1.00 0.00 23 THR A O 9
ATOM 14599 N N . THR A 1 24 ? -11.756 -0.368 6.485 1.00 0.00 24 THR A N 9
ATOM 14600 C CA . THR A 1 24 ? -12.707 -0.055 5.437 1.00 0.00 24 THR A CA 9
ATOM 14601 C C . THR A 1 24 ? -12.794 1.470 5.352 1.00 0.00 24 THR A C 9
ATOM 14602 O O . THR A 1 24 ? -13.390 2.105 6.221 1.00 0.00 24 THR A O 9
ATOM 14613 N N . LEU A 1 25 ? -12.207 2.083 4.315 1.00 0.00 25 LEU A N 9
ATOM 14614 C CA . LEU A 1 25 ? -12.216 3.541 4.200 1.00 0.00 25 LEU A CA 9
ATOM 14615 C C . LEU A 1 25 ? -13.350 3.922 3.257 1.00 0.00 25 LEU A C 9
ATOM 14616 O O . LEU A 1 25 ? -13.340 3.557 2.076 1.00 0.00 25 LEU A O 9
ATOM 14632 N N . LYS A 1 26 ? -14.325 4.680 3.750 1.00 0.00 26 LYS A N 9
ATOM 14633 C CA . LYS A 1 26 ? -15.524 5.062 3.010 1.00 0.00 26 LYS A CA 9
ATOM 14634 C C . LYS A 1 26 ? -15.258 6.396 2.337 1.00 0.00 26 LYS A C 9
ATOM 14635 O O . LYS A 1 26 ? -15.042 7.383 3.028 1.00 0.00 26 LYS A O 9
ATOM 14654 N N . LYS A 1 27 ? -15.270 6.411 1.002 1.00 0.00 27 LYS A N 9
ATOM 14655 C CA . LYS A 1 27 ? -14.886 7.505 0.116 1.00 0.00 27 LYS A CA 9
ATOM 14656 C C . LYS A 1 27 ? -15.415 8.852 0.597 1.00 0.00 27 LYS A C 9
ATOM 14657 O O . LYS A 1 27 ? -16.528 9.233 0.228 1.00 0.00 27 LYS A O 9
ATOM 14676 N N . SER A 1 28 ? -14.621 9.572 1.387 1.00 0.00 28 SER A N 9
ATOM 14677 C CA . SER A 1 28 ? -14.857 10.969 1.689 1.00 0.00 28 SER A CA 9
ATOM 14678 C C . SER A 1 28 ? -14.346 11.729 0.471 1.00 0.00 28 SER A C 9
ATOM 14679 O O . SER A 1 28 ? -13.144 11.686 0.200 1.00 0.00 28 SER A O 9
ATOM 14687 N N . ASN A 1 29 ? -15.266 12.338 -0.280 1.00 0.00 29 ASN A N 9
ATOM 14688 C CA . ASN A 1 29 ? -15.151 12.954 -1.604 1.00 0.00 29 ASN A CA 9
ATOM 14689 C C . ASN A 1 29 ? -13.914 12.548 -2.406 1.00 0.00 29 ASN A C 9
ATOM 14690 O O . ASN A 1 29 ? -13.988 11.607 -3.196 1.00 0.00 29 ASN A O 9
ATOM 14701 N N . MET A 1 30 ? -12.771 13.202 -2.162 1.00 0.00 30 MET A N 9
ATOM 14702 C CA . MET A 1 30 ? -11.520 13.028 -2.902 1.00 0.00 30 MET A CA 9
ATOM 14703 C C . MET A 1 30 ? -11.018 11.582 -2.919 1.00 0.00 30 MET A C 9
ATOM 14704 O O . MET A 1 30 ? -10.232 11.207 -3.794 1.00 0.00 30 MET A O 9
ATOM 14718 N N . GLY A 1 31 ? -11.444 10.760 -1.963 1.00 0.00 31 GLY A N 9
ATOM 14719 C CA . GLY A 1 31 ? -11.167 9.346 -1.909 1.00 0.00 31 GLY A CA 9
ATOM 14720 C C . GLY A 1 31 ? -10.524 8.986 -0.595 1.00 0.00 31 GLY A C 9
ATOM 14721 O O . GLY A 1 31 ? -11.110 9.210 0.464 1.00 0.00 31 GLY A O 9
ATOM 14725 N N . PHE A 1 32 ? -9.357 8.359 -0.666 1.00 0.00 32 PHE A N 9
ATOM 14726 C CA . PHE A 1 32 ? -8.659 7.852 0.494 1.00 0.00 32 PHE A CA 9
ATOM 14727 C C . PHE A 1 32 ? -7.524 8.818 0.782 1.00 0.00 32 PHE A C 9
ATOM 14728 O O . PHE A 1 32 ? -6.749 9.119 -0.127 1.00 0.00 32 PHE A O 9
ATOM 14745 N N . GLY A 1 33 ? -7.402 9.272 2.028 1.00 0.00 33 GLY A N 9
ATOM 14746 C CA . GLY A 1 33 ? -6.348 10.186 2.449 1.00 0.00 33 GLY A CA 9
ATOM 14747 C C . GLY A 1 33 ? -5.018 9.460 2.636 1.00 0.00 33 GLY A C 9
ATOM 14748 O O . GLY A 1 33 ? -4.380 9.622 3.667 1.00 0.00 33 GLY A O 9
ATOM 14752 N N . PHE A 1 34 ? -4.595 8.652 1.666 1.00 0.00 34 PHE A N 9
ATOM 14753 C CA . PHE A 1 34 ? -3.249 8.113 1.540 1.00 0.00 34 PHE A CA 9
ATOM 14754 C C . PHE A 1 34 ? -2.919 7.983 0.050 1.00 0.00 34 PHE A C 9
ATOM 14755 O O . PHE A 1 34 ? -3.804 8.167 -0.794 1.00 0.00 34 PHE A O 9
ATOM 14772 N N . THR A 1 35 ? -1.674 7.663 -0.292 1.00 0.00 35 THR A N 9
ATOM 14773 C CA . THR A 1 35 ? -1.286 7.256 -1.637 1.00 0.00 35 THR A CA 9
ATOM 14774 C C . THR A 1 35 ? -0.388 6.024 -1.555 1.00 0.00 35 THR A C 9
ATOM 14775 O O . THR A 1 35 ? 0.144 5.689 -0.494 1.00 0.00 35 THR A O 9
ATOM 14786 N N . ILE A 1 36 ? -0.228 5.331 -2.679 1.00 0.00 36 ILE A N 9
ATOM 14787 C CA . ILE A 1 36 ? 0.398 4.028 -2.769 1.00 0.00 36 ILE A CA 9
ATOM 14788 C C . ILE A 1 36 ? 1.609 4.134 -3.712 1.00 0.00 36 ILE A C 9
ATOM 14789 O O . ILE A 1 36 ? 1.756 5.120 -4.454 1.00 0.00 36 ILE A O 9
ATOM 14805 N N . ILE A 1 37 ? 2.499 3.151 -3.629 1.00 0.00 37 ILE A N 9
ATOM 14806 C CA . ILE A 1 37 ? 3.620 2.874 -4.514 1.00 0.00 37 ILE A CA 9
ATOM 14807 C C . ILE A 1 37 ? 3.572 1.369 -4.845 1.00 0.00 37 ILE A C 9
ATOM 14808 O O . ILE A 1 37 ? 2.929 0.607 -4.123 1.00 0.00 37 ILE A O 9
ATOM 14824 N N . GLY A 1 38 ? 4.224 0.956 -5.934 1.00 0.00 38 GLY A N 9
ATOM 14825 C CA . GLY A 1 38 ? 4.552 -0.411 -6.330 1.00 0.00 38 GLY A CA 9
ATOM 14826 C C . GLY A 1 38 ? 5.955 -0.368 -6.909 1.00 0.00 38 GLY A C 9
ATOM 14827 O O . GLY A 1 38 ? 6.340 0.692 -7.414 1.00 0.00 38 GLY A O 9
ATOM 14831 N N . GLY A 1 39 ? 6.712 -1.463 -6.841 1.00 0.00 39 GLY A N 9
ATOM 14832 C CA . GLY A 1 39 ? 8.118 -1.483 -7.203 1.00 0.00 39 GLY A CA 9
ATOM 14833 C C . GLY A 1 39 ? 8.383 -0.925 -8.583 1.00 0.00 39 GLY A C 9
ATOM 14834 O O . GLY A 1 39 ? 8.952 0.158 -8.719 1.00 0.00 39 GLY A O 9
ATOM 14838 N N . ASP A 1 40 ? 7.967 -1.672 -9.597 1.00 0.00 40 ASP A N 9
ATOM 14839 C CA . ASP A 1 40 ? 8.125 -1.308 -10.996 1.00 0.00 40 ASP A CA 9
ATOM 14840 C C . ASP A 1 40 ? 7.381 -2.352 -11.814 1.00 0.00 40 ASP A C 9
ATOM 14841 O O . ASP A 1 40 ? 6.518 -2.024 -12.631 1.00 0.00 40 ASP A O 9
ATOM 14850 N N . GLU A 1 41 ? 7.692 -3.618 -11.550 1.00 0.00 41 GLU A N 9
ATOM 14851 C CA . GLU A 1 41 ? 7.255 -4.756 -12.337 1.00 0.00 41 GLU A CA 9
ATOM 14852 C C . GLU A 1 41 ? 6.022 -5.448 -11.740 1.00 0.00 41 GLU A C 9
ATOM 14853 O O . GLU A 1 41 ? 5.724 -5.251 -10.557 1.00 0.00 41 GLU A O 9
ATOM 14865 N N . PRO A 1 42 ? 5.319 -6.286 -12.531 1.00 0.00 42 PRO A N 9
ATOM 14866 C CA . PRO A 1 42 ? 4.105 -7.000 -12.132 1.00 0.00 42 PRO A CA 9
ATOM 14867 C C . PRO A 1 42 ? 4.411 -8.186 -11.203 1.00 0.00 42 PRO A C 9
ATOM 14868 O O . PRO A 1 42 ? 3.957 -9.304 -11.437 1.00 0.00 42 PRO A O 9
ATOM 14879 N N . ASP A 1 43 ? 5.214 -7.976 -10.169 1.00 0.00 43 ASP A N 9
ATOM 14880 C CA . ASP A 1 43 ? 5.477 -8.942 -9.107 1.00 0.00 43 ASP A CA 9
ATOM 14881 C C . ASP A 1 43 ? 5.802 -8.222 -7.796 1.00 0.00 43 ASP A C 9
ATOM 14882 O O . ASP A 1 43 ? 5.958 -8.876 -6.767 1.00 0.00 43 ASP A O 9
ATOM 14891 N N . GLU A 1 44 ? 5.952 -6.890 -7.809 1.00 0.00 44 GLU A N 9
ATOM 14892 C CA . GLU A 1 44 ? 6.643 -6.191 -6.733 1.00 0.00 44 GLU A CA 9
ATOM 14893 C C . GLU A 1 44 ? 5.688 -5.700 -5.658 1.00 0.00 44 GLU A C 9
ATOM 14894 O O . GLU A 1 44 ? 4.540 -5.349 -5.933 1.00 0.00 44 GLU A O 9
ATOM 14906 N N . PHE A 1 45 ? 6.227 -5.590 -4.442 1.00 0.00 45 PHE A N 9
ATOM 14907 C CA . PHE A 1 45 ? 5.504 -5.163 -3.257 1.00 0.00 45 PHE A CA 9
ATOM 14908 C C . PHE A 1 45 ? 4.908 -3.786 -3.478 1.00 0.00 45 PHE A C 9
ATOM 14909 O O . PHE A 1 45 ? 5.592 -2.875 -3.958 1.00 0.00 45 PHE A O 9
ATOM 14926 N N . LEU A 1 46 ? 3.641 -3.650 -3.095 1.00 0.00 46 LEU A N 9
ATOM 14927 C CA . LEU A 1 46 ? 2.877 -2.418 -3.098 1.00 0.00 46 LEU A CA 9
ATOM 14928 C C . LEU A 1 46 ? 2.871 -1.914 -1.664 1.00 0.00 46 LEU A C 9
ATOM 14929 O O . LEU A 1 46 ? 2.491 -2.670 -0.769 1.00 0.00 46 LEU A O 9
ATOM 14945 N N . GLN A 1 47 ? 3.269 -0.670 -1.416 1.00 0.00 47 GLN A N 9
ATOM 14946 C CA . GLN A 1 47 ? 3.342 -0.121 -0.064 1.00 0.00 47 GLN A CA 9
ATOM 14947 C C . GLN A 1 47 ? 2.650 1.238 -0.008 1.00 0.00 47 GLN A C 9
ATOM 14948 O O . GLN A 1 47 ? 2.502 1.919 -1.024 1.00 0.00 47 GLN A O 9
ATOM 14962 N N . VAL A 1 48 ? 2.174 1.646 1.168 1.00 0.00 48 VAL A N 9
ATOM 14963 C CA . VAL A 1 48 ? 1.618 2.977 1.351 1.00 0.00 48 VAL A CA 9
ATOM 14964 C C . VAL A 1 48 ? 2.776 3.974 1.215 1.00 0.00 48 VAL A C 9
ATOM 14965 O O . VAL A 1 48 ? 3.692 3.983 2.041 1.00 0.00 48 VAL A O 9
ATOM 14978 N N . LYS A 1 49 ? 2.757 4.783 0.147 1.00 0.00 49 LYS A N 9
ATOM 14979 C CA . LYS A 1 49 ? 3.789 5.774 -0.149 1.00 0.00 49 LYS A CA 9
ATOM 14980 C C . LYS A 1 49 ? 3.762 6.860 0.919 1.00 0.00 49 LYS A C 9
ATOM 14981 O O . LYS A 1 49 ? 4.817 7.255 1.421 1.00 0.00 49 LYS A O 9
ATOM 15000 N N . SER A 1 50 ? 2.577 7.384 1.235 1.00 0.00 50 SER A N 9
ATOM 15001 C CA . SER A 1 50 ? 2.360 8.410 2.244 1.00 0.00 50 SER A CA 9
ATOM 15002 C C . SER A 1 50 ? 0.913 8.321 2.735 1.00 0.00 50 SER A C 9
ATOM 15003 O O . SER A 1 50 ? 0.049 7.839 2.000 1.00 0.00 50 SER A O 9
ATOM 15011 N N . VAL A 1 51 ? 0.635 8.848 3.925 1.00 0.00 51 VAL A N 9
ATOM 15012 C CA . VAL A 1 51 ? -0.706 9.124 4.432 1.00 0.00 51 VAL A CA 9
ATOM 15013 C C . VAL A 1 51 ? -0.846 10.656 4.405 1.00 0.00 51 VAL A C 9
ATOM 15014 O O . VAL A 1 51 ? 0.145 11.369 4.598 1.00 0.00 51 VAL A O 9
ATOM 15027 N N . ILE A 1 52 ? -2.041 11.174 4.118 1.00 0.00 52 ILE A N 9
ATOM 15028 C CA . ILE A 1 52 ? -2.343 12.593 4.241 1.00 0.00 52 ILE A CA 9
ATOM 15029 C C . ILE A 1 52 ? -2.656 12.853 5.722 1.00 0.00 52 ILE A C 9
ATOM 15030 O O . ILE A 1 52 ? -3.509 12.148 6.267 1.00 0.00 52 ILE A O 9
ATOM 15046 N N . PRO A 1 53 ? -2.028 13.847 6.374 1.00 0.00 53 PRO A N 9
ATOM 15047 C CA . PRO A 1 53 ? -2.412 14.242 7.721 1.00 0.00 53 PRO A CA 9
ATOM 15048 C C . PRO A 1 53 ? -3.851 14.766 7.729 1.00 0.00 53 PRO A C 9
ATOM 15049 O O . PRO A 1 53 ? -4.387 15.173 6.700 1.00 0.00 53 PRO A O 9
ATOM 15060 N N . ASP A 1 54 ? -4.479 14.782 8.904 1.00 0.00 54 ASP A N 9
ATOM 15061 C CA . ASP A 1 54 ? -5.857 15.201 9.160 1.00 0.00 54 ASP A CA 9
ATOM 15062 C C . ASP A 1 54 ? -6.930 14.374 8.435 1.00 0.00 54 ASP A C 9
ATOM 15063 O O . ASP A 1 54 ? -8.113 14.522 8.754 1.00 0.00 54 ASP A O 9
ATOM 15072 N N . GLY A 1 55 ? -6.568 13.543 7.456 1.00 0.00 55 GLY A N 9
ATOM 15073 C CA . GLY A 1 55 ? -7.488 12.918 6.519 1.00 0.00 55 GLY A CA 9
ATOM 15074 C C . GLY A 1 55 ? -8.190 11.689 7.102 1.00 0.00 55 GLY A C 9
ATOM 15075 O O . GLY A 1 55 ? -7.874 11.252 8.211 1.00 0.00 55 GLY A O 9
ATOM 15079 N N . PRO A 1 56 ? -9.095 11.054 6.332 1.00 0.00 56 PRO A N 9
ATOM 15080 C CA . PRO A 1 56 ? -9.884 9.923 6.812 1.00 0.00 56 PRO A CA 9
ATOM 15081 C C . PRO A 1 56 ? -8.976 8.760 7.216 1.00 0.00 56 PRO A C 9
ATOM 15082 O O . PRO A 1 56 ? -9.253 8.068 8.188 1.00 0.00 56 PRO A O 9
ATOM 15093 N N . ALA A 1 57 ? -7.892 8.544 6.468 1.00 0.00 57 ALA A N 9
ATOM 15094 C CA . ALA A 1 57 ? -6.942 7.479 6.735 1.00 0.00 57 ALA A CA 9
ATOM 15095 C C . ALA A 1 57 ? -6.140 7.744 8.015 1.00 0.00 57 ALA A C 9
ATOM 15096 O O . ALA A 1 57 ? -5.835 6.794 8.732 1.00 0.00 57 ALA A O 9
ATOM 15103 N N . ALA A 1 58 ? -5.806 9.008 8.298 1.00 0.00 58 ALA A N 9
ATOM 15104 C CA . ALA A 1 58 ? -5.073 9.401 9.494 1.00 0.00 58 ALA A CA 9
ATOM 15105 C C . ALA A 1 58 ? -5.955 9.289 10.736 1.00 0.00 58 ALA A C 9
ATOM 15106 O O . ALA A 1 58 ? -5.479 8.834 11.776 1.00 0.00 58 ALA A O 9
ATOM 15113 N N . GLN A 1 59 ? -7.228 9.692 10.645 1.00 0.00 59 GLN A N 9
ATOM 15114 C CA . GLN A 1 59 ? -8.190 9.485 11.723 1.00 0.00 59 GLN A CA 9
ATOM 15115 C C . GLN A 1 59 ? -8.366 7.994 11.979 1.00 0.00 59 GLN A C 9
ATOM 15116 O O . GLN A 1 59 ? -8.327 7.546 13.123 1.00 0.00 59 GLN A O 9
ATOM 15130 N N . ASP A 1 60 ? -8.598 7.225 10.914 1.00 0.00 60 ASP A N 9
ATOM 15131 C CA . ASP A 1 60 ? -8.842 5.798 11.035 1.00 0.00 60 ASP A CA 9
ATOM 15132 C C . ASP A 1 60 ? -7.633 5.087 11.633 1.00 0.00 60 ASP A C 9
ATOM 15133 O O . ASP A 1 60 ? -7.779 4.171 12.439 1.00 0.00 60 ASP A O 9
ATOM 15142 N N . GLY A 1 61 ? -6.431 5.553 11.296 1.00 0.00 61 GLY A N 9
ATOM 15143 C CA . GLY A 1 61 ? -5.205 5.286 12.022 1.00 0.00 61 GLY A CA 9
ATOM 15144 C C . GLY A 1 61 ? -4.584 3.932 11.711 1.00 0.00 61 GLY A C 9
ATOM 15145 O O . GLY A 1 61 ? -3.423 3.728 12.056 1.00 0.00 61 GLY A O 9
ATOM 15149 N N . LYS A 1 62 ? -5.295 3.033 11.014 1.00 0.00 62 LYS A N 9
ATOM 15150 C CA . LYS A 1 62 ? -4.655 1.825 10.490 1.00 0.00 62 LYS A CA 9
ATOM 15151 C C . LYS A 1 62 ? -3.592 2.208 9.473 1.00 0.00 62 LYS A C 9
ATOM 15152 O O . LYS A 1 62 ? -2.510 1.624 9.476 1.00 0.00 62 LYS A O 9
ATOM 15171 N N . MET A 1 63 ? -3.940 3.121 8.565 1.00 0.00 63 MET A N 9
ATOM 15172 C CA . MET A 1 63 ? -3.088 3.519 7.464 1.00 0.00 63 MET A CA 9
ATOM 15173 C C . MET A 1 63 ? -1.872 4.227 8.022 1.00 0.00 63 MET A C 9
ATOM 15174 O O . MET A 1 63 ? -2.014 5.286 8.636 1.00 0.00 63 MET A O 9
ATOM 15188 N N . GLU A 1 64 ? -0.697 3.638 7.820 1.00 0.00 64 GLU A N 9
ATOM 15189 C CA . GLU A 1 64 ? 0.567 4.178 8.283 1.00 0.00 64 GLU A CA 9
ATOM 15190 C C . GLU A 1 64 ? 1.605 3.939 7.192 1.00 0.00 64 GLU A C 9
ATOM 15191 O O . GLU A 1 64 ? 1.415 3.130 6.279 1.00 0.00 64 GLU A O 9
ATOM 15203 N N . THR A 1 65 ? 2.676 4.717 7.238 1.00 0.00 65 THR A N 9
ATOM 15204 C CA . THR A 1 65 ? 3.514 4.935 6.071 1.00 0.00 65 THR A CA 9
ATOM 15205 C C . THR A 1 65 ? 4.591 3.853 5.986 1.00 0.00 65 THR A C 9
ATOM 15206 O O . THR A 1 65 ? 5.447 3.740 6.870 1.00 0.00 65 THR A O 9
ATOM 15217 N N . GLY A 1 66 ? 4.547 3.075 4.905 1.00 0.00 66 GLY A N 9
ATOM 15218 C CA . GLY A 1 66 ? 5.435 1.952 4.633 1.00 0.00 66 GLY A CA 9
ATOM 15219 C C . GLY A 1 66 ? 4.763 0.591 4.801 1.00 0.00 66 GLY A C 9
ATOM 15220 O O . GLY A 1 66 ? 5.357 -0.410 4.412 1.00 0.00 66 GLY A O 9
ATOM 15224 N N . ASP A 1 67 ? 3.535 0.525 5.323 1.00 0.00 67 ASP A N 9
ATOM 15225 C CA . ASP A 1 67 ? 2.791 -0.735 5.403 1.00 0.00 67 ASP A CA 9
ATOM 15226 C C . ASP A 1 67 ? 2.541 -1.272 3.977 1.00 0.00 67 ASP A C 9
ATOM 15227 O O . ASP A 1 67 ? 2.479 -0.501 3.013 1.00 0.00 67 ASP A O 9
ATOM 15236 N N . VAL A 1 68 ? 2.356 -2.586 3.840 1.00 0.00 68 VAL A N 9
ATOM 15237 C CA . VAL A 1 68 ? 2.365 -3.331 2.578 1.00 0.00 68 VAL A CA 9
ATOM 15238 C C . VAL A 1 68 ? 0.928 -3.685 2.187 1.00 0.00 68 VAL A C 9
ATOM 15239 O O . VAL A 1 68 ? 0.275 -4.415 2.927 1.00 0.00 68 VAL A O 9
ATOM 15252 N N . ILE A 1 69 ? 0.427 -3.177 1.057 1.00 0.00 69 ILE A N 9
ATOM 15253 C CA . ILE A 1 69 ? -0.851 -3.513 0.444 1.00 0.00 69 ILE A CA 9
ATOM 15254 C C . ILE A 1 69 ? -0.825 -4.994 0.078 1.00 0.00 69 ILE A C 9
ATOM 15255 O O . ILE A 1 69 ? -0.014 -5.433 -0.746 1.00 0.00 69 ILE A O 9
ATOM 15271 N N . VAL A 1 70 ? -1.747 -5.741 0.682 1.00 0.00 70 VAL A N 9
ATOM 15272 C CA . VAL A 1 70 ? -1.925 -7.162 0.427 1.00 0.00 70 VAL A CA 9
ATOM 15273 C C . VAL A 1 70 ? -3.185 -7.391 -0.413 1.00 0.00 70 VAL A C 9
ATOM 15274 O O . VAL A 1 70 ? -3.133 -7.992 -1.489 1.00 0.00 70 VAL A O 9
ATOM 15287 N N . TYR A 1 71 ? -4.332 -6.934 0.092 1.00 0.00 71 TYR A N 9
ATOM 15288 C CA . TYR A 1 71 ? -5.638 -7.169 -0.500 1.00 0.00 71 TYR A CA 9
ATOM 15289 C C . TYR A 1 71 ? -6.363 -5.829 -0.591 1.00 0.00 71 TYR A C 9
ATOM 15290 O O . TYR A 1 71 ? -6.134 -4.944 0.242 1.00 0.00 71 TYR A O 9
ATOM 15308 N N . ILE A 1 72 ? -7.244 -5.690 -1.581 1.00 0.00 72 ILE A N 9
ATOM 15309 C CA . ILE A 1 72 ? -8.178 -4.581 -1.711 1.00 0.00 72 ILE A CA 9
ATOM 15310 C C . ILE A 1 72 ? -9.542 -5.224 -1.885 1.00 0.00 72 ILE A C 9
ATOM 15311 O O . ILE A 1 72 ? -9.756 -6.016 -2.806 1.00 0.00 72 ILE A O 9
ATOM 15327 N N . ASN A 1 73 ? -10.446 -4.850 -0.988 1.00 0.00 73 ASN A N 9
ATOM 15328 C CA . ASN A 1 73 ? -11.793 -5.344 -0.775 1.00 0.00 73 ASN A CA 9
ATOM 15329 C C . ASN A 1 73 ? -11.772 -6.836 -0.465 1.00 0.00 73 ASN A C 9
ATOM 15330 O O . ASN A 1 73 ? -11.822 -7.214 0.706 1.00 0.00 73 ASN A O 9
ATOM 15341 N N . GLU A 1 74 ? -11.608 -7.679 -1.478 1.00 0.00 74 GLU A N 9
ATOM 15342 C CA . GLU A 1 74 ? -11.476 -9.130 -1.373 1.00 0.00 74 GLU A CA 9
ATOM 15343 C C . GLU A 1 74 ? -10.409 -9.681 -2.333 1.00 0.00 74 GLU A C 9
ATOM 15344 O O . GLU A 1 74 ? -10.093 -10.870 -2.299 1.00 0.00 74 GLU A O 9
ATOM 15356 N N . VAL A 1 75 ? -9.854 -8.838 -3.204 1.00 0.00 75 VAL A N 9
ATOM 15357 C CA . VAL A 1 75 ? -8.936 -9.233 -4.255 1.00 0.00 75 VAL A CA 9
ATOM 15358 C C . VAL A 1 75 ? -7.534 -9.189 -3.667 1.00 0.00 75 VAL A C 9
ATOM 15359 O O . VAL A 1 75 ? -7.106 -8.154 -3.154 1.00 0.00 75 VAL A O 9
ATOM 15372 N N . CYS A 1 76 ? -6.813 -10.306 -3.741 1.00 0.00 76 CYS A N 9
ATOM 15373 C CA . CYS A 1 76 ? -5.383 -10.342 -3.516 1.00 0.00 76 CYS A CA 9
ATOM 15374 C C . CYS A 1 76 ? -4.748 -9.538 -4.637 1.00 0.00 76 CYS A C 9
ATOM 15375 O O . CYS A 1 76 ? -4.906 -9.883 -5.815 1.00 0.00 76 CYS A O 9
ATOM 15383 N N . VAL A 1 77 ? -4.031 -8.483 -4.264 1.00 0.00 77 VAL A N 9
ATOM 15384 C CA . VAL A 1 77 ? -3.317 -7.601 -5.177 1.00 0.00 77 VAL A CA 9
ATOM 15385 C C . VAL A 1 77 ? -1.816 -7.588 -4.865 1.00 0.00 77 VAL A C 9
ATOM 15386 O O . VAL A 1 77 ? -1.097 -6.778 -5.433 1.00 0.00 77 VAL A O 9
ATOM 15399 N N . LEU A 1 78 ? -1.328 -8.429 -3.950 1.00 0.00 78 LEU A N 9
ATOM 15400 C CA . LEU A 1 78 ? 0.011 -8.290 -3.383 1.00 0.00 78 LEU A CA 9
ATOM 15401 C C . LEU A 1 78 ? 1.148 -8.329 -4.408 1.00 0.00 78 LEU A C 9
ATOM 15402 O O . LEU A 1 78 ? 2.186 -7.733 -4.134 1.00 0.00 78 LEU A O 9
ATOM 15418 N N . GLY A 1 79 ? 0.942 -8.979 -5.558 1.00 0.00 79 GLY A N 9
ATOM 15419 C CA . GLY A 1 79 ? 1.861 -9.056 -6.688 1.00 0.00 79 GLY A CA 9
ATOM 15420 C C . GLY A 1 79 ? 1.308 -8.360 -7.939 1.00 0.00 79 GLY A C 9
ATOM 15421 O O . GLY A 1 79 ? 1.815 -8.589 -9.036 1.00 0.00 79 GLY A O 9
ATOM 15425 N N . HIS A 1 80 ? 0.217 -7.594 -7.810 1.00 0.00 80 HIS A N 9
ATOM 15426 C CA . HIS A 1 80 ? -0.397 -6.865 -8.919 1.00 0.00 80 HIS A CA 9
ATOM 15427 C C . HIS A 1 80 ? 0.414 -5.609 -9.240 1.00 0.00 80 HIS A C 9
ATOM 15428 O O . HIS A 1 80 ? 1.223 -5.141 -8.436 1.00 0.00 80 HIS A O 9
ATOM 15442 N N . THR A 1 81 ? 0.145 -5.024 -10.405 1.00 0.00 81 THR A N 9
ATOM 15443 C CA . THR A 1 81 ? 0.771 -3.780 -10.797 1.00 0.00 81 THR A CA 9
ATOM 15444 C C . THR A 1 81 ? 0.123 -2.634 -10.030 1.00 0.00 81 THR A C 9
ATOM 15445 O O . THR A 1 81 ? -1.089 -2.640 -9.777 1.00 0.00 81 THR A O 9
ATOM 15456 N N . HIS A 1 82 ? 0.912 -1.600 -9.749 1.00 0.00 82 HIS A N 9
ATOM 15457 C CA . HIS A 1 82 ? 0.396 -0.317 -9.316 1.00 0.00 82 HIS A CA 9
ATOM 15458 C C . HIS A 1 82 ? -0.509 0.260 -10.403 1.00 0.00 82 HIS A C 9
ATOM 15459 O O . HIS A 1 82 ? -1.545 0.818 -10.067 1.00 0.00 82 HIS A O 9
ATOM 15473 N N . ALA A 1 83 ? -0.203 0.053 -11.689 1.00 0.00 83 ALA A N 9
ATOM 15474 C CA . ALA A 1 83 ? -1.057 0.492 -12.786 1.00 0.00 83 ALA A CA 9
ATOM 15475 C C . ALA A 1 83 ? -2.488 -0.044 -12.648 1.00 0.00 83 ALA A C 9
ATOM 15476 O O . ALA A 1 83 ? -3.442 0.721 -12.826 1.00 0.00 83 ALA A O 9
ATOM 15483 N N . ASP A 1 84 ? -2.652 -1.332 -12.327 1.00 0.00 84 ASP A N 9
ATOM 15484 C CA . ASP A 1 84 ? -3.963 -1.925 -12.084 1.00 0.00 84 ASP A CA 9
ATOM 15485 C C . ASP A 1 84 ? -4.546 -1.413 -10.767 1.00 0.00 84 ASP A C 9
ATOM 15486 O O . ASP A 1 84 ? -5.616 -0.837 -10.772 1.00 0.00 84 ASP A O 9
ATOM 15495 N N . VAL A 1 85 ? -3.857 -1.547 -9.639 1.00 0.00 85 VAL A N 9
ATOM 15496 C CA . VAL A 1 85 ? -4.282 -1.181 -8.284 1.00 0.00 85 VAL A CA 9
ATOM 15497 C C . VAL A 1 85 ? -4.705 0.281 -8.189 1.00 0.00 85 VAL A C 9
ATOM 15498 O O . VAL A 1 85 ? -5.715 0.589 -7.554 1.00 0.00 85 VAL A O 9
ATOM 15511 N N . VAL A 1 86 ? -4.010 1.197 -8.852 1.00 0.00 86 VAL A N 9
ATOM 15512 C CA . VAL A 1 86 ? -4.454 2.574 -8.936 1.00 0.00 86 VAL A CA 9
ATOM 15513 C C . VAL A 1 86 ? -5.821 2.623 -9.631 1.00 0.00 86 VAL A C 9
ATOM 15514 O O . VAL A 1 86 ? -6.687 3.362 -9.163 1.00 0.00 86 VAL A O 9
ATOM 15527 N N . LYS A 1 87 ? -6.071 1.814 -10.670 1.00 0.00 87 LYS A N 9
ATOM 15528 C CA . LYS A 1 87 ? -7.375 1.801 -11.320 1.00 0.00 87 LYS A CA 9
ATOM 15529 C C . LYS A 1 87 ? -8.427 1.265 -10.350 1.00 0.00 87 LYS A C 9
ATOM 15530 O O . LYS A 1 87 ? -9.541 1.777 -10.317 1.00 0.00 87 LYS A O 9
ATOM 15549 N N . LEU A 1 88 ? -8.060 0.283 -9.520 1.00 0.00 88 LEU A N 9
ATOM 15550 C CA . LEU A 1 88 ? -8.942 -0.358 -8.560 1.00 0.00 88 LEU A CA 9
ATOM 15551 C C . LEU A 1 88 ? -9.450 0.699 -7.578 1.00 0.00 88 LEU A C 9
ATOM 15552 O O . LEU A 1 88 ? -10.650 0.769 -7.315 1.00 0.00 88 LEU A O 9
ATOM 15568 N N . PHE A 1 89 ? -8.561 1.558 -7.069 1.00 0.00 89 PHE A N 9
ATOM 15569 C CA . PHE A 1 89 ? -8.932 2.675 -6.200 1.00 0.00 89 PHE A CA 9
ATOM 15570 C C . PHE A 1 89 ? -9.775 3.733 -6.938 1.00 0.00 89 PHE A C 9
ATOM 15571 O O . PHE A 1 89 ? -10.601 4.408 -6.318 1.00 0.00 89 PHE A O 9
ATOM 15588 N N . GLN A 1 90 ? -9.565 3.912 -8.245 1.00 0.00 90 GLN A N 9
ATOM 15589 C CA . GLN A 1 90 ? -10.237 4.915 -9.076 1.00 0.00 90 GLN A CA 9
ATOM 15590 C C . GLN A 1 90 ? -11.631 4.462 -9.557 1.00 0.00 90 GLN A C 9
ATOM 15591 O O . GLN A 1 90 ? -12.383 5.244 -10.144 1.00 0.00 90 GLN A O 9
ATOM 15605 N N . SER A 1 91 ? -12.014 3.212 -9.303 1.00 0.00 91 SER A N 9
ATOM 15606 C CA . SER A 1 91 ? -13.355 2.672 -9.549 1.00 0.00 91 SER A CA 9
ATOM 15607 C C . SER A 1 91 ? -14.300 2.807 -8.349 1.00 0.00 91 SER A C 9
ATOM 15608 O O . SER A 1 91 ? -15.395 2.243 -8.378 1.00 0.00 91 SER A O 9
ATOM 15616 N N . VAL A 1 92 ? -13.901 3.511 -7.289 1.00 0.00 92 VAL A N 9
ATOM 15617 C CA . VAL A 1 92 ? -14.684 3.664 -6.066 1.00 0.00 92 VAL A CA 9
ATOM 15618 C C . VAL A 1 92 ? -15.342 5.056 -6.132 1.00 0.00 92 VAL A C 9
ATOM 15619 O O . VAL A 1 92 ? -14.605 6.042 -6.052 1.00 0.00 92 VAL A O 9
ATOM 15632 N N . PRO A 1 93 ? -16.663 5.194 -6.357 1.00 0.00 93 PRO A N 9
ATOM 15633 C CA . PRO A 1 93 ? -17.342 6.494 -6.403 1.00 0.00 93 PRO A CA 9
ATOM 15634 C C . PRO A 1 93 ? -17.642 7.077 -5.005 1.00 0.00 93 PRO A C 9
ATOM 15635 O O . PRO A 1 93 ? -17.431 6.426 -3.975 1.00 0.00 93 PRO A O 9
ATOM 15646 N N . ILE A 1 94 ? -18.118 8.331 -4.964 1.00 0.00 94 ILE A N 9
ATOM 15647 C CA . ILE A 1 94 ? -18.382 9.096 -3.744 1.00 0.00 94 ILE A CA 9
ATOM 15648 C C . ILE A 1 94 ? -19.600 8.535 -3.008 1.00 0.00 94 ILE A C 9
ATOM 15649 O O . ILE A 1 94 ? -20.755 8.836 -3.323 1.00 0.00 94 ILE A O 9
ATOM 15665 N N . GLY A 1 95 ? -19.315 7.746 -1.976 1.00 0.00 95 GLY A N 9
ATOM 15666 C CA . GLY A 1 95 ? -20.290 6.974 -1.233 1.00 0.00 95 GLY A CA 9
ATOM 15667 C C . GLY A 1 95 ? -19.682 5.655 -0.802 1.00 0.00 95 GLY A C 9
ATOM 15668 O O . GLY A 1 95 ? -19.833 5.267 0.356 1.00 0.00 95 GLY A O 9
ATOM 15672 N N . GLN A 1 96 ? -18.929 5.005 -1.687 1.00 0.00 96 GLN A N 9
ATOM 15673 C CA . GLN A 1 96 ? -18.590 3.603 -1.497 1.00 0.00 96 GLN A CA 9
ATOM 15674 C C . GLN A 1 96 ? -17.372 3.490 -0.589 1.00 0.00 96 GLN A C 9
ATOM 15675 O O . GLN A 1 96 ? -16.577 4.422 -0.453 1.00 0.00 96 GLN A O 9
ATOM 15689 N N . SER A 1 97 ? -17.181 2.318 -0.011 1.00 0.00 97 SER A N 9
ATOM 15690 C CA . SER A 1 97 ? -16.004 1.928 0.729 1.00 0.00 97 SER A CA 9
ATOM 15691 C C . SER A 1 97 ? -15.385 0.718 0.047 1.00 0.00 97 SER A C 9
ATOM 15692 O O . SER A 1 97 ? -16.042 0.008 -0.721 1.00 0.00 97 SER A O 9
ATOM 15700 N N . VAL A 1 98 ? -14.115 0.488 0.346 1.00 0.00 98 VAL A N 9
ATOM 15701 C CA . VAL A 1 98 ? -13.399 -0.732 0.030 1.00 0.00 98 VAL A CA 9
ATOM 15702 C C . VAL A 1 98 ? -12.640 -1.120 1.296 1.00 0.00 98 VAL A C 9
ATOM 15703 O O . VAL A 1 98 ? -12.216 -0.233 2.051 1.00 0.00 98 VAL A O 9
ATOM 15716 N N . ASN A 1 99 ? -12.479 -2.420 1.522 1.00 0.00 99 ASN A N 9
ATOM 15717 C CA . ASN A 1 99 ? -11.662 -2.935 2.612 1.00 0.00 99 ASN A CA 9
ATOM 15718 C C . ASN A 1 99 ? -10.215 -2.956 2.133 1.00 0.00 99 ASN A C 9
ATOM 15719 O O . ASN A 1 99 ? -9.949 -2.941 0.929 1.00 0.00 99 ASN A O 9
ATOM 15730 N N . LEU A 1 100 ? -9.264 -2.943 3.058 1.00 0.00 100 LEU A N 9
ATOM 15731 C CA . LEU A 1 100 ? -7.841 -2.873 2.773 1.00 0.00 100 LEU A CA 9
ATOM 15732 C C . LEU A 1 100 ? -7.129 -3.681 3.854 1.00 0.00 100 LEU A C 9
ATOM 15733 O O . LEU A 1 100 ? -7.214 -3.295 5.022 1.00 0.00 100 LEU A O 9
ATOM 15749 N N . VAL A 1 101 ? -6.448 -4.774 3.500 1.00 0.00 101 VAL A N 9
ATOM 15750 C CA . VAL A 1 101 ? -5.495 -5.456 4.382 1.00 0.00 101 VAL A CA 9
ATOM 15751 C C . VAL A 1 101 ? -4.128 -4.866 4.073 1.00 0.00 101 VAL A C 9
ATOM 15752 O O . VAL A 1 101 ? -3.689 -4.961 2.917 1.00 0.00 101 VAL A O 9
ATOM 15765 N N . LEU A 1 102 ? -3.441 -4.334 5.087 1.00 0.00 102 LEU A N 9
ATOM 15766 C CA . LEU A 1 102 ? -2.001 -4.149 5.002 1.00 0.00 102 LEU A CA 9
ATOM 15767 C C . LEU A 1 102 ? -1.281 -5.140 5.923 1.00 0.00 102 LEU A C 9
ATOM 15768 O O . LEU A 1 102 ? -1.863 -5.632 6.893 1.00 0.00 102 LEU A O 9
ATOM 15784 N N . CYS A 1 103 ? 0.000 -5.391 5.644 1.00 0.00 103 CYS A N 9
ATOM 15785 C CA . CYS A 1 103 ? 0.946 -6.041 6.543 1.00 0.00 103 CYS A CA 9
ATOM 15786 C C . CYS A 1 103 ? 1.891 -4.968 7.075 1.00 0.00 103 CYS A C 9
ATOM 15787 O O . CYS A 1 103 ? 2.395 -4.139 6.312 1.00 0.00 103 CYS A O 9
ATOM 15795 N N . ARG A 1 104 ? 2.158 -5.018 8.376 1.00 0.00 104 ARG A N 9
ATOM 15796 C CA . ARG A 1 104 ? 3.102 -4.159 9.072 1.00 0.00 104 ARG A CA 9
ATOM 15797 C C . ARG A 1 104 ? 4.537 -4.638 8.928 1.00 0.00 104 ARG A C 9
ATOM 15798 O O . ARG A 1 104 ? 4.804 -5.830 8.749 1.00 0.00 104 ARG A O 9
ATOM 15819 N N . GLY A 1 105 ? 5.473 -3.707 9.086 1.00 0.00 105 GLY A N 9
ATOM 15820 C CA . GLY A 1 105 ? 6.803 -4.013 9.577 1.00 0.00 105 GLY A CA 9
ATOM 15821 C C . GLY A 1 105 ? 7.758 -4.365 8.455 1.00 0.00 105 GLY A C 9
ATOM 15822 O O . GLY A 1 105 ? 8.605 -5.247 8.620 1.00 0.00 105 GLY A O 9
ATOM 15826 N N . TYR A 1 106 ? 7.603 -3.705 7.313 1.00 0.00 106 TYR A N 9
ATOM 15827 C CA . TYR A 1 106 ? 8.640 -3.615 6.291 1.00 0.00 106 TYR A CA 9
ATOM 15828 C C . TYR A 1 106 ? 9.023 -2.136 6.144 1.00 0.00 106 TYR A C 9
ATOM 15829 O O . TYR A 1 106 ? 8.179 -1.278 6.425 1.00 0.00 106 TYR A O 9
ATOM 15847 N N . PRO A 1 107 ? 10.273 -1.807 5.769 1.00 0.00 107 PRO A N 9
ATOM 15848 C CA . PRO A 1 107 ? 10.681 -0.425 5.554 1.00 0.00 107 PRO A CA 9
ATOM 15849 C C . PRO A 1 107 ? 10.010 0.162 4.318 1.00 0.00 107 PRO A C 9
ATOM 15850 O O . PRO A 1 107 ? 9.373 -0.545 3.533 1.00 0.00 107 PRO A O 9
ATOM 15861 N N . LEU A 1 108 ? 10.183 1.469 4.133 1.00 0.00 108 LEU A N 9
ATOM 15862 C CA . LEU A 1 108 ? 9.741 2.122 2.906 1.00 0.00 108 LEU A CA 9
ATOM 15863 C C . LEU A 1 108 ? 10.619 1.642 1.741 1.00 0.00 108 LEU A C 9
ATOM 15864 O O . LEU A 1 108 ? 11.821 1.450 1.923 1.00 0.00 108 LEU A O 9
ATOM 15880 N N . PRO A 1 109 ? 10.041 1.461 0.541 1.00 0.00 109 PRO A N 9
ATOM 15881 C CA . PRO A 1 109 ? 10.711 0.786 -0.566 1.00 0.00 109 PRO A CA 9
ATOM 15882 C C . PRO A 1 109 ? 11.736 1.647 -1.295 1.00 0.00 109 PRO A C 9
ATOM 15883 O O . PRO A 1 109 ? 12.701 1.126 -1.857 1.00 0.00 109 PRO A O 9
ATOM 15894 N N . PHE A 1 110 ? 11.474 2.949 -1.366 1.00 0.00 110 PHE A N 9
ATOM 15895 C CA . PHE A 1 110 ? 12.469 3.938 -1.739 1.00 0.00 110 PHE A CA 9
ATOM 15896 C C . PHE A 1 110 ? 13.454 3.974 -0.579 1.00 0.00 110 PHE A C 9
ATOM 15897 O O . PHE A 1 110 ? 13.092 4.428 0.510 1.00 0.00 110 PHE A O 9
ATOM 15914 N N . ASP A 1 111 ? 14.660 3.459 -0.799 1.00 0.00 111 ASP A N 9
ATOM 15915 C CA . ASP A 1 111 ? 15.721 3.508 0.196 1.00 0.00 111 ASP A CA 9
ATOM 15916 C C . ASP A 1 111 ? 16.379 4.885 0.108 1.00 0.00 111 ASP A C 9
ATOM 15917 O O . ASP A 1 111 ? 16.948 5.206 -0.941 1.00 0.00 111 ASP A O 9
ATOM 15926 N N . PRO A 1 112 ? 16.292 5.718 1.160 1.00 0.00 112 PRO A N 9
ATOM 15927 C CA . PRO A 1 112 ? 16.891 7.040 1.179 1.00 0.00 112 PRO A CA 9
ATOM 15928 C C . PRO A 1 112 ? 18.387 6.986 1.490 1.00 0.00 112 PRO A C 9
ATOM 15929 O O . PRO A 1 112 ? 19.093 7.938 1.161 1.00 0.00 112 PRO A O 9
ATOM 15940 N N . GLU A 1 113 ? 18.853 5.947 2.187 1.00 0.00 113 GLU A N 9
ATOM 15941 C CA . GLU A 1 113 ? 20.191 5.874 2.740 1.00 0.00 113 GLU A CA 9
ATOM 15942 C C . GLU A 1 113 ? 21.229 5.680 1.632 1.00 0.00 113 GLU A C 9
ATOM 15943 O O . GLU A 1 113 ? 22.309 6.266 1.703 1.00 0.00 113 GLU A O 9
ATOM 15955 N N . ASP A 1 114 ? 20.879 4.913 0.593 1.00 0.00 114 ASP A N 9
ATOM 15956 C CA . ASP A 1 114 ? 21.830 4.304 -0.341 1.00 0.00 114 ASP A CA 9
ATOM 15957 C C . ASP A 1 114 ? 21.425 4.504 -1.821 1.00 0.00 114 ASP A C 9
ATOM 15958 O O . ASP A 1 114 ? 21.406 3.539 -2.585 1.00 0.00 114 ASP A O 9
ATOM 15967 N N . PRO A 1 115 ? 21.032 5.717 -2.264 1.00 0.00 115 PRO A N 9
ATOM 15968 C CA . PRO A 1 115 ? 20.133 5.882 -3.409 1.00 0.00 115 PRO A CA 9
ATOM 15969 C C . PRO A 1 115 ? 20.763 5.685 -4.800 1.00 0.00 115 PRO A C 9
ATOM 15970 O O . PRO A 1 115 ? 20.022 5.629 -5.790 1.00 0.00 115 PRO A O 9
ATOM 15981 N N . ALA A 1 116 ? 22.092 5.619 -4.931 1.00 0.00 116 ALA A N 9
ATOM 15982 C CA . ALA A 1 116 ? 22.754 5.180 -6.156 1.00 0.00 116 ALA A CA 9
ATOM 15983 C C . ALA A 1 116 ? 24.127 4.613 -5.815 1.00 0.00 116 ALA A C 9
ATOM 15984 O O . ALA A 1 116 ? 24.261 3.390 -5.769 1.00 0.00 116 ALA A O 9
ATOM 15991 N N . ASN A 1 117 ? 25.104 5.480 -5.524 1.00 0.00 117 ASN A N 9
ATOM 15992 C CA . ASN A 1 117 ? 26.518 5.164 -5.291 1.00 0.00 117 ASN A CA 9
ATOM 15993 C C . ASN A 1 117 ? 27.195 4.732 -6.598 1.00 0.00 117 ASN A C 9
ATOM 15994 O O . ASN A 1 117 ? 27.744 3.629 -6.666 1.00 0.00 117 ASN A O 9
ATOM 16005 N N . SER A 1 118 ? 27.185 5.573 -7.635 1.00 0.00 118 SER A N 9
ATOM 16006 C CA . SER A 1 118 ? 27.815 5.230 -8.910 1.00 0.00 118 SER A CA 9
ATOM 16007 C C . SER A 1 118 ? 28.626 6.389 -9.490 1.00 0.00 118 SER A C 9
ATOM 16008 O O . SER A 1 118 ? 28.537 7.535 -9.034 1.00 0.00 118 SER A O 9
ATOM 16016 N N . GLY A 1 119 ? 29.419 6.095 -10.519 1.00 0.00 119 GLY A N 9
ATOM 16017 C CA . GLY A 1 119 ? 30.294 7.009 -11.238 1.00 0.00 119 GLY A CA 9
ATOM 16018 C C . GLY A 1 119 ? 31.552 6.248 -11.663 1.00 0.00 119 GLY A C 9
ATOM 16019 O O . GLY A 1 119 ? 31.910 5.279 -10.987 1.00 0.00 119 GLY A O 9
ATOM 16023 N N . PRO A 1 120 ? 32.228 6.642 -12.758 1.00 0.00 120 PRO A N 9
ATOM 16024 C CA . PRO A 1 120 ? 33.374 5.899 -13.268 1.00 0.00 120 PRO A CA 9
ATOM 16025 C C . PRO A 1 120 ? 34.669 6.151 -12.479 1.00 0.00 120 PRO A C 9
ATOM 16026 O O . PRO A 1 120 ? 35.614 5.380 -12.634 1.00 0.00 120 PRO A O 9
ATOM 16037 N N . SER A 1 121 ? 34.742 7.211 -11.660 1.00 0.00 121 SER A N 9
ATOM 16038 C CA . SER A 1 121 ? 36.006 7.829 -11.261 1.00 0.00 121 SER A CA 9
ATOM 16039 C C . SER A 1 121 ? 36.883 8.121 -12.500 1.00 0.00 121 SER A C 9
ATOM 16040 O O . SER A 1 121 ? 36.393 8.177 -13.633 1.00 0.00 121 SER A O 9
ATOM 16048 N N . SER A 1 122 ? 38.165 8.410 -12.292 1.00 0.00 122 SER A N 9
ATOM 16049 C CA . SER A 1 122 ? 39.224 8.411 -13.301 1.00 0.00 122 SER A CA 9
ATOM 16050 C C . SER A 1 122 ? 40.576 8.239 -12.602 1.00 0.00 122 SER A C 9
ATOM 16051 O O . SER A 1 122 ? 41.417 7.472 -13.067 1.00 0.00 122 SER A O 9
ATOM 16059 N N . GLY A 1 123 ? 40.763 8.927 -11.477 1.00 0.00 123 GLY A N 9
ATOM 16060 C CA . GLY A 1 123 ? 41.952 8.995 -10.654 1.00 0.00 123 GLY A CA 9
ATOM 16061 C C . GLY A 1 123 ? 41.709 10.087 -9.622 1.00 0.00 123 GLY A C 9
ATOM 16062 O O . GLY A 1 123 ? 42.589 10.246 -8.755 1.00 0.00 123 GLY A O 9
ATOM 16066 N N . GLY A 1 1 ? 8.906 -32.017 7.168 1.00 0.00 1 GLY A N 10
ATOM 16067 C CA . GLY A 1 1 ? 8.154 -31.620 5.977 1.00 0.00 1 GLY A CA 10
ATOM 16068 C C . GLY A 1 1 ? 9.106 -31.422 4.831 1.00 0.00 1 GLY A C 10
ATOM 16069 O O . GLY A 1 1 ? 9.456 -32.400 4.175 1.00 0.00 1 GLY A O 10
ATOM 16073 N N . SER A 1 2 ? 9.561 -30.191 4.628 1.00 0.00 2 SER A N 10
ATOM 16074 C CA . SER A 1 2 ? 10.742 -29.890 3.841 1.00 0.00 2 SER A CA 10
ATOM 16075 C C . SER A 1 2 ? 11.480 -28.725 4.498 1.00 0.00 2 SER A C 10
ATOM 16076 O O . SER A 1 2 ? 10.913 -28.004 5.329 1.00 0.00 2 SER A O 10
ATOM 16084 N N . SER A 1 3 ? 12.757 -28.547 4.178 1.00 0.00 3 SER A N 10
ATOM 16085 C CA . SER A 1 3 ? 13.627 -27.562 4.803 1.00 0.00 3 SER A CA 10
ATOM 16086 C C . SER A 1 3 ? 14.630 -27.091 3.754 1.00 0.00 3 SER A C 10
ATOM 16087 O O . SER A 1 3 ? 15.770 -27.558 3.679 1.00 0.00 3 SER A O 10
ATOM 16095 N N . GLY A 1 4 ? 14.165 -26.189 2.899 1.00 0.00 4 GLY A N 10
ATOM 16096 C CA . GLY A 1 4 ? 14.908 -25.572 1.824 1.00 0.00 4 GLY A CA 10
ATOM 16097 C C . GLY A 1 4 ? 14.006 -24.513 1.222 1.00 0.00 4 GLY A C 10
ATOM 16098 O O . GLY A 1 4 ? 12.928 -24.847 0.725 1.00 0.00 4 GLY A O 10
ATOM 16102 N N . SER A 1 5 ? 14.393 -23.247 1.334 1.00 0.00 5 SER A N 10
ATOM 16103 C CA . SER A 1 5 ? 13.640 -22.135 0.787 1.00 0.00 5 SER A CA 10
ATOM 16104 C C . SER A 1 5 ? 14.634 -21.125 0.236 1.00 0.00 5 SER A C 10
ATOM 16105 O O . SER A 1 5 ? 15.466 -20.593 0.978 1.00 0.00 5 SER A O 10
ATOM 16113 N N . SER A 1 6 ? 14.560 -20.890 -1.069 1.00 0.00 6 SER A N 10
ATOM 16114 C CA . SER A 1 6 ? 15.281 -19.826 -1.734 1.00 0.00 6 SER A CA 10
ATOM 16115 C C . SER A 1 6 ? 14.781 -18.473 -1.222 1.00 0.00 6 SER A C 10
ATOM 16116 O O . SER A 1 6 ? 15.590 -17.660 -0.778 1.00 0.00 6 SER A O 10
ATOM 16124 N N . GLY A 1 7 ? 13.470 -18.231 -1.286 1.00 0.00 7 GLY A N 10
ATOM 16125 C CA . GLY A 1 7 ? 12.944 -16.893 -1.479 1.00 0.00 7 GLY A CA 10
ATOM 16126 C C . GLY A 1 7 ? 12.623 -16.810 -2.961 1.00 0.00 7 GLY A C 10
ATOM 16127 O O . GLY A 1 7 ? 13.534 -16.726 -3.788 1.00 0.00 7 GLY A O 10
ATOM 16131 N N . LEU A 1 8 ? 11.352 -16.989 -3.315 1.00 0.00 8 LEU A N 10
ATOM 16132 C CA . LEU A 1 8 ? 10.894 -17.054 -4.697 1.00 0.00 8 LEU A CA 10
ATOM 16133 C C . LEU A 1 8 ? 9.452 -16.538 -4.741 1.00 0.00 8 LEU A C 10
ATOM 16134 O O . LEU A 1 8 ? 8.517 -17.277 -5.058 1.00 0.00 8 LEU A O 10
ATOM 16150 N N . PHE A 1 9 ? 9.295 -15.248 -4.421 1.00 0.00 9 PHE A N 10
ATOM 16151 C CA . PHE A 1 9 ? 8.055 -14.500 -4.225 1.00 0.00 9 PHE A CA 10
ATOM 16152 C C . PHE A 1 9 ? 7.142 -15.099 -3.129 1.00 0.00 9 PHE A C 10
ATOM 16153 O O . PHE A 1 9 ? 7.405 -16.162 -2.557 1.00 0.00 9 PHE A O 10
ATOM 16170 N N . THR A 1 10 ? 6.094 -14.352 -2.769 1.00 0.00 10 THR A N 10
ATOM 16171 C CA . THR A 1 10 ? 5.074 -14.734 -1.802 1.00 0.00 10 THR A CA 10
ATOM 16172 C C . THR A 1 10 ? 4.014 -15.637 -2.460 1.00 0.00 10 THR A C 10
ATOM 16173 O O . THR A 1 10 ? 4.373 -16.709 -2.946 1.00 0.00 10 THR A O 10
ATOM 16184 N N . ARG A 1 11 ? 2.734 -15.220 -2.472 1.00 0.00 11 ARG A N 10
ATOM 16185 C CA . ARG A 1 11 ? 1.519 -15.764 -3.101 1.00 0.00 11 ARG A CA 10
ATOM 16186 C C . ARG A 1 11 ? 0.290 -15.512 -2.243 1.00 0.00 11 ARG A C 10
ATOM 16187 O O . ARG A 1 11 ? -0.651 -14.870 -2.692 1.00 0.00 11 ARG A O 10
ATOM 16208 N N . ASP A 1 12 ? 0.306 -16.040 -1.023 1.00 0.00 12 ASP A N 10
ATOM 16209 C CA . ASP A 1 12 ? -0.862 -16.151 -0.139 1.00 0.00 12 ASP A CA 10
ATOM 16210 C C . ASP A 1 12 ? -0.783 -15.138 1.005 1.00 0.00 12 ASP A C 10
ATOM 16211 O O . ASP A 1 12 ? -1.619 -15.127 1.899 1.00 0.00 12 ASP A O 10
ATOM 16220 N N . ALA A 1 13 ? 0.261 -14.303 1.008 1.00 0.00 13 ALA A N 10
ATOM 16221 C CA . ALA A 1 13 ? 0.688 -13.411 2.078 1.00 0.00 13 ALA A CA 10
ATOM 16222 C C . ALA A 1 13 ? 1.203 -14.150 3.333 1.00 0.00 13 ALA A C 10
ATOM 16223 O O . ALA A 1 13 ? 1.892 -13.548 4.156 1.00 0.00 13 ALA A O 10
ATOM 16230 N N . SER A 1 14 ? 0.957 -15.461 3.463 1.00 0.00 14 SER A N 10
ATOM 16231 C CA . SER A 1 14 ? 1.256 -16.242 4.663 1.00 0.00 14 SER A CA 10
ATOM 16232 C C . SER A 1 14 ? 2.734 -16.195 5.057 1.00 0.00 14 SER A C 10
ATOM 16233 O O . SER A 1 14 ? 3.069 -16.360 6.228 1.00 0.00 14 SER A O 10
ATOM 16241 N N . GLN A 1 15 ? 3.632 -16.027 4.088 1.00 0.00 15 GLN A N 10
ATOM 16242 C CA . GLN A 1 15 ? 5.069 -16.140 4.303 1.00 0.00 15 GLN A CA 10
ATOM 16243 C C . GLN A 1 15 ? 5.652 -14.889 4.968 1.00 0.00 15 GLN A C 10
ATOM 16244 O O . GLN A 1 15 ? 6.812 -14.910 5.385 1.00 0.00 15 GLN A O 10
ATOM 16258 N N . LEU A 1 16 ? 4.898 -13.785 5.051 1.00 0.00 16 LEU A N 10
ATOM 16259 C CA . LEU A 1 16 ? 5.416 -12.549 5.627 1.00 0.00 16 LEU A CA 10
ATOM 16260 C C . LEU A 1 16 ? 5.634 -12.714 7.129 1.00 0.00 16 LEU A C 10
ATOM 16261 O O . LEU A 1 16 ? 5.145 -13.653 7.766 1.00 0.00 16 LEU A O 10
ATOM 16277 N N . LYS A 1 17 ? 6.363 -11.771 7.717 1.00 0.00 17 LYS A N 10
ATOM 16278 C CA . LYS A 1 17 ? 6.639 -11.657 9.126 1.00 0.00 17 LYS A CA 10
ATOM 16279 C C . LYS A 1 17 ? 6.257 -10.233 9.496 1.00 0.00 17 LYS A C 10
ATOM 16280 O O . LYS A 1 17 ? 6.569 -9.309 8.740 1.00 0.00 17 LYS A O 10
ATOM 16299 N N . GLY A 1 18 ? 5.577 -10.066 10.622 1.00 0.00 18 GLY A N 10
ATOM 16300 C CA . GLY A 1 18 ? 4.949 -8.819 11.007 1.00 0.00 18 GLY A CA 10
ATOM 16301 C C . GLY A 1 18 ? 3.575 -9.093 11.602 1.00 0.00 18 GLY A C 10
ATOM 16302 O O . GLY A 1 18 ? 3.282 -10.230 12.010 1.00 0.00 18 GLY A O 10
ATOM 16306 N N . THR A 1 19 ? 2.725 -8.065 11.653 1.00 0.00 19 THR A N 10
ATOM 16307 C CA . THR A 1 19 ? 1.319 -8.216 12.017 1.00 0.00 19 THR A CA 10
ATOM 16308 C C . THR A 1 19 ? 0.491 -8.044 10.732 1.00 0.00 19 THR A C 10
ATOM 16309 O O . THR A 1 19 ? 0.984 -7.482 9.748 1.00 0.00 19 THR A O 10
ATOM 16320 N N . PHE A 1 20 ? -0.762 -8.502 10.731 1.00 0.00 20 PHE A N 10
ATOM 16321 C CA . PHE A 1 20 ? -1.724 -8.350 9.641 1.00 0.00 20 PHE A CA 10
ATOM 16322 C C . PHE A 1 20 ? -2.923 -7.570 10.171 1.00 0.00 20 PHE A C 10
ATOM 16323 O O . PHE A 1 20 ? -3.511 -7.965 11.182 1.00 0.00 20 PHE A O 10
ATOM 16340 N N . LEU A 1 21 ? -3.225 -6.425 9.557 1.00 0.00 21 LEU A N 10
ATOM 16341 C CA . LEU A 1 21 ? -4.193 -5.459 10.051 1.00 0.00 21 LEU A CA 10
ATOM 16342 C C . LEU A 1 21 ? -4.914 -4.789 8.897 1.00 0.00 21 LEU A C 10
ATOM 16343 O O . LEU A 1 21 ? -4.370 -4.665 7.799 1.00 0.00 21 LEU A O 10
ATOM 16359 N N . SER A 1 22 ? -6.130 -4.310 9.130 1.00 0.00 22 SER A N 10
ATOM 16360 C CA . SER A 1 22 ? -7.017 -3.949 8.024 1.00 0.00 22 SER A CA 10
ATOM 16361 C C . SER A 1 22 ? -8.099 -2.938 8.413 1.00 0.00 22 SER A C 10
ATOM 16362 O O . SER A 1 22 ? -8.384 -2.743 9.597 1.00 0.00 22 SER A O 10
ATOM 16370 N N . THR A 1 23 ? -8.729 -2.294 7.427 1.00 0.00 23 THR A N 10
ATOM 16371 C CA . THR A 1 23 ? -9.744 -1.271 7.656 1.00 0.00 23 THR A CA 10
ATOM 16372 C C . THR A 1 23 ? -10.698 -1.155 6.468 1.00 0.00 23 THR A C 10
ATOM 16373 O O . THR A 1 23 ? -10.340 -1.484 5.333 1.00 0.00 23 THR A O 10
ATOM 16384 N N . THR A 1 24 ? -11.892 -0.621 6.724 1.00 0.00 24 THR A N 10
ATOM 16385 C CA . THR A 1 24 ? -12.746 -0.013 5.721 1.00 0.00 24 THR A CA 10
ATOM 16386 C C . THR A 1 24 ? -12.611 1.516 5.826 1.00 0.00 24 THR A C 10
ATOM 16387 O O . THR A 1 24 ? -12.921 2.089 6.874 1.00 0.00 24 THR A O 10
ATOM 16398 N N . LEU A 1 25 ? -12.165 2.181 4.757 1.00 0.00 25 LEU A N 10
ATOM 16399 C CA . LEU A 1 25 ? -12.291 3.623 4.560 1.00 0.00 25 LEU A CA 10
ATOM 16400 C C . LEU A 1 25 ? -13.488 3.875 3.642 1.00 0.00 25 LEU A C 10
ATOM 16401 O O . LEU A 1 25 ? -13.851 3.007 2.838 1.00 0.00 25 LEU A O 10
ATOM 16417 N N . LYS A 1 26 ? -14.040 5.091 3.665 1.00 0.00 26 LYS A N 10
ATOM 16418 C CA . LYS A 1 26 ? -15.046 5.534 2.700 1.00 0.00 26 LYS A CA 10
ATOM 16419 C C . LYS A 1 26 ? -14.366 6.467 1.699 1.00 0.00 26 LYS A C 10
ATOM 16420 O O . LYS A 1 26 ? -13.492 7.260 2.059 1.00 0.00 26 LYS A O 10
ATOM 16439 N N . LYS A 1 27 ? -14.771 6.401 0.432 1.00 0.00 27 LYS A N 10
ATOM 16440 C CA . LYS A 1 27 ? -14.393 7.357 -0.595 1.00 0.00 27 LYS A CA 10
ATOM 16441 C C . LYS A 1 27 ? -15.037 8.691 -0.228 1.00 0.00 27 LYS A C 10
ATOM 16442 O O . LYS A 1 27 ? -16.243 8.892 -0.425 1.00 0.00 27 LYS A O 10
ATOM 16461 N N . SER A 1 28 ? -14.229 9.547 0.372 1.00 0.00 28 SER A N 10
ATOM 16462 C CA . SER A 1 28 ? -14.559 10.867 0.870 1.00 0.00 28 SER A CA 10
ATOM 16463 C C . SER A 1 28 ? -14.355 11.888 -0.274 1.00 0.00 28 SER A C 10
ATOM 16464 O O . SER A 1 28 ? -14.294 11.480 -1.439 1.00 0.00 28 SER A O 10
ATOM 16472 N N . ASN A 1 29 ? -14.270 13.196 0.024 1.00 0.00 29 ASN A N 10
ATOM 16473 C CA . ASN A 1 29 ? -14.167 14.283 -0.967 1.00 0.00 29 ASN A CA 10
ATOM 16474 C C . ASN A 1 29 ? -13.090 13.974 -2.006 1.00 0.00 29 ASN A C 10
ATOM 16475 O O . ASN A 1 29 ? -13.398 13.763 -3.181 1.00 0.00 29 ASN A O 10
ATOM 16486 N N . MET A 1 30 ? -11.828 13.912 -1.571 1.00 0.00 30 MET A N 10
ATOM 16487 C CA . MET A 1 30 ? -10.693 13.562 -2.415 1.00 0.00 30 MET A CA 10
ATOM 16488 C C . MET A 1 30 ? -10.329 12.109 -2.137 1.00 0.00 30 MET A C 10
ATOM 16489 O O . MET A 1 30 ? -9.276 11.812 -1.571 1.00 0.00 30 MET A O 10
ATOM 16503 N N . GLY A 1 31 ? -11.224 11.199 -2.506 1.00 0.00 31 GLY A N 10
ATOM 16504 C CA . GLY A 1 31 ? -11.028 9.775 -2.429 1.00 0.00 31 GLY A CA 10
ATOM 16505 C C . GLY A 1 31 ? -10.653 9.292 -1.044 1.00 0.00 31 GLY A C 10
ATOM 16506 O O . GLY A 1 31 ? -11.521 9.227 -0.177 1.00 0.00 31 GLY A O 10
ATOM 16510 N N . PHE A 1 32 ? -9.392 8.915 -0.853 1.00 0.00 32 PHE A N 10
ATOM 16511 C CA . PHE A 1 32 ? -8.886 8.397 0.404 1.00 0.00 32 PHE A CA 10
ATOM 16512 C C . PHE A 1 32 ? -7.703 9.257 0.818 1.00 0.00 32 PHE A C 10
ATOM 16513 O O . PHE A 1 32 ? -6.994 9.812 -0.023 1.00 0.00 32 PHE A O 10
ATOM 16530 N N . GLY A 1 33 ? -7.456 9.347 2.121 1.00 0.00 33 GLY A N 10
ATOM 16531 C CA . GLY A 1 33 ? -6.390 10.170 2.666 1.00 0.00 33 GLY A CA 10
ATOM 16532 C C . GLY A 1 33 ? -5.049 9.443 2.648 1.00 0.00 33 GLY A C 10
ATOM 16533 O O . GLY A 1 33 ? -4.324 9.537 3.630 1.00 0.00 33 GLY A O 10
ATOM 16537 N N . PHE A 1 34 ? -4.717 8.690 1.595 1.00 0.00 34 PHE A N 10
ATOM 16538 C CA . PHE A 1 34 ? -3.428 8.015 1.473 1.00 0.00 34 PHE A CA 10
ATOM 16539 C C . PHE A 1 34 ? -3.091 7.777 0.002 1.00 0.00 34 PHE A C 10
ATOM 16540 O O . PHE A 1 34 ? -3.987 7.785 -0.848 1.00 0.00 34 PHE A O 10
ATOM 16557 N N . THR A 1 35 ? -1.818 7.527 -0.300 1.00 0.00 35 THR A N 10
ATOM 16558 C CA . THR A 1 35 ? -1.314 7.262 -1.642 1.00 0.00 35 THR A CA 10
ATOM 16559 C C . THR A 1 35 ? -0.450 5.999 -1.618 1.00 0.00 35 THR A C 10
ATOM 16560 O O . THR A 1 35 ? 0.007 5.581 -0.552 1.00 0.00 35 THR A O 10
ATOM 16571 N N . ILE A 1 36 ? -0.237 5.364 -2.774 1.00 0.00 36 ILE A N 10
ATOM 16572 C CA . ILE A 1 36 ? 0.390 4.052 -2.911 1.00 0.00 36 ILE A CA 10
ATOM 16573 C C . ILE A 1 36 ? 1.592 4.141 -3.869 1.00 0.00 36 ILE A C 10
ATOM 16574 O O . ILE A 1 36 ? 1.756 5.145 -4.578 1.00 0.00 36 ILE A O 10
ATOM 16590 N N . ILE A 1 37 ? 2.483 3.147 -3.839 1.00 0.00 37 ILE A N 10
ATOM 16591 C CA . ILE A 1 37 ? 3.673 3.051 -4.678 1.00 0.00 37 ILE A CA 10
ATOM 16592 C C . ILE A 1 37 ? 3.797 1.631 -5.258 1.00 0.00 37 ILE A C 10
ATOM 16593 O O . ILE A 1 37 ? 3.330 0.670 -4.647 1.00 0.00 37 ILE A O 10
ATOM 16609 N N . GLY A 1 38 ? 4.424 1.537 -6.436 1.00 0.00 38 GLY A N 10
ATOM 16610 C CA . GLY A 1 38 ? 4.772 0.346 -7.207 1.00 0.00 38 GLY A CA 10
ATOM 16611 C C . GLY A 1 38 ? 6.277 0.293 -7.398 1.00 0.00 38 GLY A C 10
ATOM 16612 O O . GLY A 1 38 ? 6.944 1.332 -7.305 1.00 0.00 38 GLY A O 10
ATOM 16616 N N . GLY A 1 39 ? 6.818 -0.910 -7.569 1.00 0.00 39 GLY A N 10
ATOM 16617 C CA . GLY A 1 39 ? 8.212 -1.136 -7.897 1.00 0.00 39 GLY A CA 10
ATOM 16618 C C . GLY A 1 39 ? 8.443 -0.570 -9.286 1.00 0.00 39 GLY A C 10
ATOM 16619 O O . GLY A 1 39 ? 8.787 0.603 -9.447 1.00 0.00 39 GLY A O 10
ATOM 16623 N N . ASP A 1 40 ? 8.081 -1.381 -10.272 1.00 0.00 40 ASP A N 10
ATOM 16624 C CA . ASP A 1 40 ? 7.873 -1.000 -11.661 1.00 0.00 40 ASP A CA 10
ATOM 16625 C C . ASP A 1 40 ? 7.337 -2.193 -12.450 1.00 0.00 40 ASP A C 10
ATOM 16626 O O . ASP A 1 40 ? 6.544 -1.979 -13.370 1.00 0.00 40 ASP A O 10
ATOM 16635 N N . GLU A 1 41 ? 7.726 -3.422 -12.094 1.00 0.00 41 GLU A N 10
ATOM 16636 C CA . GLU A 1 41 ? 7.319 -4.668 -12.750 1.00 0.00 41 GLU A CA 10
ATOM 16637 C C . GLU A 1 41 ? 6.087 -5.336 -12.094 1.00 0.00 41 GLU A C 10
ATOM 16638 O O . GLU A 1 41 ? 5.711 -4.970 -10.971 1.00 0.00 41 GLU A O 10
ATOM 16650 N N . PRO A 1 42 ? 5.410 -6.270 -12.804 1.00 0.00 42 PRO A N 10
ATOM 16651 C CA . PRO A 1 42 ? 4.108 -6.838 -12.427 1.00 0.00 42 PRO A CA 10
ATOM 16652 C C . PRO A 1 42 ? 4.223 -7.953 -11.365 1.00 0.00 42 PRO A C 10
ATOM 16653 O O . PRO A 1 42 ? 3.587 -9.006 -11.488 1.00 0.00 42 PRO A O 10
ATOM 16664 N N . ASP A 1 43 ? 5.052 -7.754 -10.342 1.00 0.00 43 ASP A N 10
ATOM 16665 C CA . ASP A 1 43 ? 5.364 -8.703 -9.275 1.00 0.00 43 ASP A CA 10
ATOM 16666 C C . ASP A 1 43 ? 6.091 -8.020 -8.100 1.00 0.00 43 ASP A C 10
ATOM 16667 O O . ASP A 1 43 ? 6.572 -8.703 -7.192 1.00 0.00 43 ASP A O 10
ATOM 16676 N N . GLU A 1 44 ? 6.133 -6.683 -8.036 1.00 0.00 44 GLU A N 10
ATOM 16677 C CA . GLU A 1 44 ? 6.745 -5.957 -6.918 1.00 0.00 44 GLU A CA 10
ATOM 16678 C C . GLU A 1 44 ? 5.745 -5.772 -5.771 1.00 0.00 44 GLU A C 10
ATOM 16679 O O . GLU A 1 44 ? 4.533 -5.833 -5.967 1.00 0.00 44 GLU A O 10
ATOM 16691 N N . PHE A 1 45 ? 6.258 -5.611 -4.550 1.00 0.00 45 PHE A N 10
ATOM 16692 C CA . PHE A 1 45 ? 5.458 -5.584 -3.319 1.00 0.00 45 PHE A CA 10
ATOM 16693 C C . PHE A 1 45 ? 4.949 -4.165 -3.073 1.00 0.00 45 PHE A C 10
ATOM 16694 O O . PHE A 1 45 ? 5.759 -3.265 -2.834 1.00 0.00 45 PHE A O 10
ATOM 16711 N N . LEU A 1 46 ? 3.640 -3.938 -3.105 1.00 0.00 46 LEU A N 10
ATOM 16712 C CA . LEU A 1 46 ? 3.060 -2.588 -3.061 1.00 0.00 46 LEU A CA 10
ATOM 16713 C C . LEU A 1 46 ? 3.024 -2.093 -1.609 1.00 0.00 46 LEU A C 10
ATOM 16714 O O . LEU A 1 46 ? 2.662 -2.861 -0.715 1.00 0.00 46 LEU A O 10
ATOM 16730 N N . GLN A 1 47 ? 3.316 -0.810 -1.356 1.00 0.00 47 GLN A N 10
ATOM 16731 C CA . GLN A 1 47 ? 3.280 -0.220 -0.010 1.00 0.00 47 GLN A CA 10
ATOM 16732 C C . GLN A 1 47 ? 2.506 1.099 -0.004 1.00 0.00 47 GLN A C 10
ATOM 16733 O O . GLN A 1 47 ? 2.365 1.751 -1.041 1.00 0.00 47 GLN A O 10
ATOM 16747 N N . VAL A 1 48 ? 1.989 1.511 1.159 1.00 0.00 48 VAL A N 10
ATOM 16748 C CA . VAL A 1 48 ? 1.447 2.846 1.365 1.00 0.00 48 VAL A CA 10
ATOM 16749 C C . VAL A 1 48 ? 2.594 3.836 1.135 1.00 0.00 48 VAL A C 10
ATOM 16750 O O . VAL A 1 48 ? 3.533 3.878 1.936 1.00 0.00 48 VAL A O 10
ATOM 16763 N N . LYS A 1 49 ? 2.534 4.620 0.053 1.00 0.00 49 LYS A N 10
ATOM 16764 C CA . LYS A 1 49 ? 3.504 5.669 -0.251 1.00 0.00 49 LYS A CA 10
ATOM 16765 C C . LYS A 1 49 ? 3.497 6.696 0.862 1.00 0.00 49 LYS A C 10
ATOM 16766 O O . LYS A 1 49 ? 4.551 6.993 1.411 1.00 0.00 49 LYS A O 10
ATOM 16785 N N . SER A 1 50 ? 2.329 7.254 1.179 1.00 0.00 50 SER A N 10
ATOM 16786 C CA . SER A 1 50 ? 2.145 8.080 2.347 1.00 0.00 50 SER A CA 10
ATOM 16787 C C . SER A 1 50 ? 0.699 8.065 2.789 1.00 0.00 50 SER A C 10
ATOM 16788 O O . SER A 1 50 ? -0.195 7.759 2.000 1.00 0.00 50 SER A O 10
ATOM 16796 N N . VAL A 1 51 ? 0.483 8.517 4.012 1.00 0.00 51 VAL A N 10
ATOM 16797 C CA . VAL A 1 51 ? -0.810 8.974 4.488 1.00 0.00 51 VAL A CA 10
ATOM 16798 C C . VAL A 1 51 ? -0.834 10.507 4.302 1.00 0.00 51 VAL A C 10
ATOM 16799 O O . VAL A 1 51 ? 0.211 11.165 4.399 1.00 0.00 51 VAL A O 10
ATOM 16812 N N . ILE A 1 52 ? -1.991 11.089 3.978 1.00 0.00 52 ILE A N 10
ATOM 16813 C CA . ILE A 1 52 ? -2.268 12.510 4.064 1.00 0.00 52 ILE A CA 10
ATOM 16814 C C . ILE A 1 52 ? -2.672 12.800 5.521 1.00 0.00 52 ILE A C 10
ATOM 16815 O O . ILE A 1 52 ? -3.624 12.186 6.012 1.00 0.00 52 ILE A O 10
ATOM 16831 N N . PRO A 1 53 ? -1.986 13.715 6.221 1.00 0.00 53 PRO A N 10
ATOM 16832 C CA . PRO A 1 53 ? -2.415 14.182 7.531 1.00 0.00 53 PRO A CA 10
ATOM 16833 C C . PRO A 1 53 ? -3.738 14.945 7.404 1.00 0.00 53 PRO A C 10
ATOM 16834 O O . PRO A 1 53 ? -4.017 15.533 6.362 1.00 0.00 53 PRO A O 10
ATOM 16845 N N . ASP A 1 54 ? -4.555 14.924 8.457 1.00 0.00 54 ASP A N 10
ATOM 16846 C CA . ASP A 1 54 ? -5.953 15.374 8.474 1.00 0.00 54 ASP A CA 10
ATOM 16847 C C . ASP A 1 54 ? -6.881 14.652 7.492 1.00 0.00 54 ASP A C 10
ATOM 16848 O O . ASP A 1 54 ? -8.090 14.890 7.535 1.00 0.00 54 ASP A O 10
ATOM 16857 N N . GLY A 1 55 ? -6.370 13.702 6.701 1.00 0.00 55 GLY A N 10
ATOM 16858 C CA . GLY A 1 55 ? -7.147 12.900 5.771 1.00 0.00 55 GLY A CA 10
ATOM 16859 C C . GLY A 1 55 ? -7.994 11.840 6.476 1.00 0.00 55 GLY A C 10
ATOM 16860 O O . GLY A 1 55 ? -7.774 11.522 7.648 1.00 0.00 55 GLY A O 10
ATOM 16864 N N . PRO A 1 56 ? -8.946 11.216 5.762 1.00 0.00 56 PRO A N 10
ATOM 16865 C CA . PRO A 1 56 ? -9.848 10.243 6.364 1.00 0.00 56 PRO A CA 10
ATOM 16866 C C . PRO A 1 56 ? -9.123 8.962 6.781 1.00 0.00 56 PRO A C 10
ATOM 16867 O O . PRO A 1 56 ? -9.552 8.289 7.711 1.00 0.00 56 PRO A O 10
ATOM 16878 N N . ALA A 1 57 ? -8.006 8.626 6.124 1.00 0.00 57 ALA A N 10
ATOM 16879 C CA . ALA A 1 57 ? -7.182 7.496 6.528 1.00 0.00 57 ALA A CA 10
ATOM 16880 C C . ALA A 1 57 ? -6.542 7.781 7.892 1.00 0.00 57 ALA A C 10
ATOM 16881 O O . ALA A 1 57 ? -6.595 6.926 8.776 1.00 0.00 57 ALA A O 10
ATOM 16888 N N . ALA A 1 58 ? -5.990 8.990 8.071 1.00 0.00 58 ALA A N 10
ATOM 16889 C CA . ALA A 1 58 ? -5.363 9.412 9.314 1.00 0.00 58 ALA A CA 10
ATOM 16890 C C . ALA A 1 58 ? -6.374 9.413 10.465 1.00 0.00 58 ALA A C 10
ATOM 16891 O O . ALA A 1 58 ? -6.050 8.923 11.545 1.00 0.00 58 ALA A O 10
ATOM 16898 N N . GLN A 1 59 ? -7.590 9.927 10.242 1.00 0.00 59 GLN A N 10
ATOM 16899 C CA . GLN A 1 59 ? -8.655 9.905 11.245 1.00 0.00 59 GLN A CA 10
ATOM 16900 C C . GLN A 1 59 ? -9.208 8.501 11.514 1.00 0.00 59 GLN A C 10
ATOM 16901 O O . GLN A 1 59 ? -9.772 8.269 12.583 1.00 0.00 59 GLN A O 10
ATOM 16915 N N . ASP A 1 60 ? -9.128 7.571 10.562 1.00 0.00 60 ASP A N 10
ATOM 16916 C CA . ASP A 1 60 ? -9.475 6.175 10.821 1.00 0.00 60 ASP A CA 10
ATOM 16917 C C . ASP A 1 60 ? -8.421 5.556 11.738 1.00 0.00 60 ASP A C 10
ATOM 16918 O O . ASP A 1 60 ? -8.758 4.811 12.661 1.00 0.00 60 ASP A O 10
ATOM 16927 N N . GLY A 1 61 ? -7.148 5.902 11.528 1.00 0.00 61 GLY A N 10
ATOM 16928 C CA . GLY A 1 61 ? -6.077 5.622 12.470 1.00 0.00 61 GLY A CA 10
ATOM 16929 C C . GLY A 1 61 ? -5.558 4.187 12.418 1.00 0.00 61 GLY A C 10
ATOM 16930 O O . GLY A 1 61 ? -4.968 3.733 13.403 1.00 0.00 61 GLY A O 10
ATOM 16934 N N . LYS A 1 62 ? -5.772 3.441 11.327 1.00 0.00 62 LYS A N 10
ATOM 16935 C CA . LYS A 1 62 ? -5.239 2.080 11.194 1.00 0.00 62 LYS A CA 10
ATOM 16936 C C . LYS A 1 62 ? -3.959 2.063 10.367 1.00 0.00 62 LYS A C 10
ATOM 16937 O O . LYS A 1 62 ? -2.989 1.426 10.768 1.00 0.00 62 LYS A O 10
ATOM 16956 N N . MET A 1 63 ? -3.973 2.648 9.179 1.00 0.00 63 MET A N 10
ATOM 16957 C CA . MET A 1 63 ? -2.909 2.537 8.191 1.00 0.00 63 MET A CA 10
ATOM 16958 C C . MET A 1 63 ? -1.782 3.498 8.532 1.00 0.00 63 MET A C 10
ATOM 16959 O O . MET A 1 63 ? -2.062 4.624 8.953 1.00 0.00 63 MET A O 10
ATOM 16973 N N . GLU A 1 64 ? -0.543 3.119 8.233 1.00 0.00 64 GLU A N 10
ATOM 16974 C CA . GLU A 1 64 ? 0.618 3.985 8.362 1.00 0.00 64 GLU A CA 10
ATOM 16975 C C . GLU A 1 64 ? 1.505 3.900 7.120 1.00 0.00 64 GLU A C 10
ATOM 16976 O O . GLU A 1 64 ? 1.352 3.032 6.257 1.00 0.00 64 GLU A O 10
ATOM 16988 N N . THR A 1 65 ? 2.412 4.864 6.998 1.00 0.00 65 THR A N 10
ATOM 16989 C CA . THR A 1 65 ? 3.318 4.994 5.873 1.00 0.00 65 THR A CA 10
ATOM 16990 C C . THR A 1 65 ? 4.415 3.935 6.003 1.00 0.00 65 THR A C 10
ATOM 16991 O O . THR A 1 65 ? 5.142 3.917 6.993 1.00 0.00 65 THR A O 10
ATOM 17002 N N . GLY A 1 66 ? 4.536 3.068 4.998 1.00 0.00 66 GLY A N 10
ATOM 17003 C CA . GLY A 1 66 ? 5.447 1.925 5.008 1.00 0.00 66 GLY A CA 10
ATOM 17004 C C . GLY A 1 66 ? 4.700 0.595 5.006 1.00 0.00 66 GLY A C 10
ATOM 17005 O O . GLY A 1 66 ? 5.281 -0.409 4.599 1.00 0.00 66 GLY A O 10
ATOM 17009 N N . ASP A 1 67 ? 3.424 0.566 5.403 1.00 0.00 67 ASP A N 10
ATOM 17010 C CA . ASP A 1 67 ? 2.662 -0.685 5.463 1.00 0.00 67 ASP A CA 10
ATOM 17011 C C . ASP A 1 67 ? 2.520 -1.267 4.042 1.00 0.00 67 ASP A C 10
ATOM 17012 O O . ASP A 1 67 ? 2.452 -0.517 3.064 1.00 0.00 67 ASP A O 10
ATOM 17021 N N . VAL A 1 68 ? 2.421 -2.593 3.919 1.00 0.00 68 VAL A N 10
ATOM 17022 C CA . VAL A 1 68 ? 2.445 -3.361 2.668 1.00 0.00 68 VAL A CA 10
ATOM 17023 C C . VAL A 1 68 ? 1.010 -3.749 2.299 1.00 0.00 68 VAL A C 10
ATOM 17024 O O . VAL A 1 68 ? 0.344 -4.353 3.137 1.00 0.00 68 VAL A O 10
ATOM 17037 N N . ILE A 1 69 ? 0.517 -3.412 1.101 1.00 0.00 69 ILE A N 10
ATOM 17038 C CA . ILE A 1 69 ? -0.810 -3.766 0.603 1.00 0.00 69 ILE A CA 10
ATOM 17039 C C . ILE A 1 69 ? -0.785 -5.237 0.236 1.00 0.00 69 ILE A C 10
ATOM 17040 O O . ILE A 1 69 ? 0.076 -5.704 -0.515 1.00 0.00 69 ILE A O 10
ATOM 17056 N N . VAL A 1 70 ? -1.768 -5.945 0.771 1.00 0.00 70 VAL A N 10
ATOM 17057 C CA . VAL A 1 70 ? -1.979 -7.354 0.503 1.00 0.00 70 VAL A CA 10
ATOM 17058 C C . VAL A 1 70 ? -3.247 -7.541 -0.333 1.00 0.00 70 VAL A C 10
ATOM 17059 O O . VAL A 1 70 ? -3.204 -8.138 -1.414 1.00 0.00 70 VAL A O 10
ATOM 17072 N N . TYR A 1 71 ? -4.377 -7.047 0.176 1.00 0.00 71 TYR A N 10
ATOM 17073 C CA . TYR A 1 71 ? -5.702 -7.323 -0.351 1.00 0.00 71 TYR A CA 10
ATOM 17074 C C . TYR A 1 71 ? -6.473 -6.004 -0.467 1.00 0.00 71 TYR A C 10
ATOM 17075 O O . TYR A 1 71 ? -6.268 -5.110 0.360 1.00 0.00 71 TYR A O 10
ATOM 17093 N N . ILE A 1 72 ? -7.356 -5.897 -1.466 1.00 0.00 72 ILE A N 10
ATOM 17094 C CA . ILE A 1 72 ? -8.274 -4.780 -1.682 1.00 0.00 72 ILE A CA 10
ATOM 17095 C C . ILE A 1 72 ? -9.654 -5.408 -1.891 1.00 0.00 72 ILE A C 10
ATOM 17096 O O . ILE A 1 72 ? -9.851 -6.231 -2.792 1.00 0.00 72 ILE A O 10
ATOM 17112 N N . ASN A 1 73 ? -10.607 -5.010 -1.050 1.00 0.00 73 ASN A N 10
ATOM 17113 C CA . ASN A 1 73 ? -11.880 -5.669 -0.779 1.00 0.00 73 ASN A CA 10
ATOM 17114 C C . ASN A 1 73 ? -11.635 -7.125 -0.400 1.00 0.00 73 ASN A C 10
ATOM 17115 O O . ASN A 1 73 ? -11.369 -7.387 0.767 1.00 0.00 73 ASN A O 10
ATOM 17126 N N . GLU A 1 74 ? -11.667 -8.044 -1.362 1.00 0.00 74 GLU A N 10
ATOM 17127 C CA . GLU A 1 74 ? -11.533 -9.485 -1.160 1.00 0.00 74 GLU A CA 10
ATOM 17128 C C . GLU A 1 74 ? -10.391 -10.060 -2.010 1.00 0.00 74 GLU A C 10
ATOM 17129 O O . GLU A 1 74 ? -10.185 -11.274 -2.023 1.00 0.00 74 GLU A O 10
ATOM 17141 N N . VAL A 1 75 ? -9.680 -9.218 -2.765 1.00 0.00 75 VAL A N 10
ATOM 17142 C CA . VAL A 1 75 ? -8.859 -9.620 -3.900 1.00 0.00 75 VAL A CA 10
ATOM 17143 C C . VAL A 1 75 ? -7.391 -9.412 -3.557 1.00 0.00 75 VAL A C 10
ATOM 17144 O O . VAL A 1 75 ? -7.014 -8.338 -3.083 1.00 0.00 75 VAL A O 10
ATOM 17157 N N . CYS A 1 76 ? -6.564 -10.428 -3.801 1.00 0.00 76 CYS A N 10
ATOM 17158 C CA . CYS A 1 76 ? -5.136 -10.354 -3.573 1.00 0.00 76 CYS A CA 10
ATOM 17159 C C . CYS A 1 76 ? -4.504 -9.507 -4.675 1.00 0.00 76 CYS A C 10
ATOM 17160 O O . CYS A 1 76 ? -4.641 -9.826 -5.858 1.00 0.00 76 CYS A O 10
ATOM 17168 N N . VAL A 1 77 ? -3.801 -8.450 -4.285 1.00 0.00 77 VAL A N 10
ATOM 17169 C CA . VAL A 1 77 ? -3.128 -7.531 -5.202 1.00 0.00 77 VAL A CA 10
ATOM 17170 C C . VAL A 1 77 ? -1.612 -7.544 -4.980 1.00 0.00 77 VAL A C 10
ATOM 17171 O O . VAL A 1 77 ? -0.925 -6.662 -5.478 1.00 0.00 77 VAL A O 10
ATOM 17184 N N . LEU A 1 78 ? -1.076 -8.511 -4.230 1.00 0.00 78 LEU A N 10
ATOM 17185 C CA . LEU A 1 78 ? 0.265 -8.440 -3.653 1.00 0.00 78 LEU A CA 10
ATOM 17186 C C . LEU A 1 78 ? 1.373 -8.160 -4.679 1.00 0.00 78 LEU A C 10
ATOM 17187 O O . LEU A 1 78 ? 2.309 -7.438 -4.337 1.00 0.00 78 LEU A O 10
ATOM 17203 N N . GLY A 1 79 ? 1.257 -8.685 -5.907 1.00 0.00 79 GLY A N 10
ATOM 17204 C CA . GLY A 1 79 ? 2.158 -8.411 -7.029 1.00 0.00 79 GLY A CA 10
ATOM 17205 C C . GLY A 1 79 ? 1.446 -7.732 -8.205 1.00 0.00 79 GLY A C 10
ATOM 17206 O O . GLY A 1 79 ? 1.946 -7.802 -9.325 1.00 0.00 79 GLY A O 10
ATOM 17210 N N . HIS A 1 80 ? 0.248 -7.164 -8.021 1.00 0.00 80 HIS A N 10
ATOM 17211 C CA . HIS A 1 80 ? -0.495 -6.544 -9.125 1.00 0.00 80 HIS A CA 10
ATOM 17212 C C . HIS A 1 80 ? 0.256 -5.317 -9.662 1.00 0.00 80 HIS A C 10
ATOM 17213 O O . HIS A 1 80 ? 1.164 -4.782 -9.018 1.00 0.00 80 HIS A O 10
ATOM 17227 N N . THR A 1 81 ? -0.137 -4.849 -10.846 1.00 0.00 81 THR A N 10
ATOM 17228 C CA . THR A 1 81 ? 0.447 -3.655 -11.421 1.00 0.00 81 THR A CA 10
ATOM 17229 C C . THR A 1 81 ? -0.051 -2.472 -10.585 1.00 0.00 81 THR A C 10
ATOM 17230 O O . THR A 1 81 ? -1.231 -2.397 -10.222 1.00 0.00 81 THR A O 10
ATOM 17241 N N . HIS A 1 82 ? 0.833 -1.525 -10.282 1.00 0.00 82 HIS A N 10
ATOM 17242 C CA . HIS A 1 82 ? 0.460 -0.228 -9.736 1.00 0.00 82 HIS A CA 10
ATOM 17243 C C . HIS A 1 82 ? -0.470 0.511 -10.697 1.00 0.00 82 HIS A C 10
ATOM 17244 O O . HIS A 1 82 ? -1.275 1.318 -10.243 1.00 0.00 82 HIS A O 10
ATOM 17258 N N . ALA A 1 83 ? -0.438 0.231 -11.999 1.00 0.00 83 ALA A N 10
ATOM 17259 C CA . ALA A 1 83 ? -1.473 0.692 -12.911 1.00 0.00 83 ALA A CA 10
ATOM 17260 C C . ALA A 1 83 ? -2.842 0.191 -12.456 1.00 0.00 83 ALA A C 10
ATOM 17261 O O . ALA A 1 83 ? -3.738 1.003 -12.224 1.00 0.00 83 ALA A O 10
ATOM 17268 N N . ASP A 1 84 ? -3.000 -1.128 -12.337 1.00 0.00 84 ASP A N 10
ATOM 17269 C CA . ASP A 1 84 ? -4.248 -1.781 -11.963 1.00 0.00 84 ASP A CA 10
ATOM 17270 C C . ASP A 1 84 ? -4.704 -1.311 -10.586 1.00 0.00 84 ASP A C 10
ATOM 17271 O O . ASP A 1 84 ? -5.784 -0.763 -10.464 1.00 0.00 84 ASP A O 10
ATOM 17280 N N . VAL A 1 85 ? -3.880 -1.414 -9.553 1.00 0.00 85 VAL A N 10
ATOM 17281 C CA . VAL A 1 85 ? -4.177 -0.993 -8.186 1.00 0.00 85 VAL A CA 10
ATOM 17282 C C . VAL A 1 85 ? -4.573 0.481 -8.128 1.00 0.00 85 VAL A C 10
ATOM 17283 O O . VAL A 1 85 ? -5.573 0.820 -7.490 1.00 0.00 85 VAL A O 10
ATOM 17296 N N . VAL A 1 86 ? -3.894 1.373 -8.846 1.00 0.00 86 VAL A N 10
ATOM 17297 C CA . VAL A 1 86 ? -4.357 2.750 -8.902 1.00 0.00 86 VAL A CA 10
ATOM 17298 C C . VAL A 1 86 ? -5.698 2.834 -9.650 1.00 0.00 86 VAL A C 10
ATOM 17299 O O . VAL A 1 86 ? -6.549 3.625 -9.238 1.00 0.00 86 VAL A O 10
ATOM 17312 N N . LYS A 1 87 ? -5.964 2.007 -10.673 1.00 0.00 87 LYS A N 10
ATOM 17313 C CA . LYS A 1 87 ? -7.266 1.998 -11.330 1.00 0.00 87 LYS A CA 10
ATOM 17314 C C . LYS A 1 87 ? -8.330 1.552 -10.336 1.00 0.00 87 LYS A C 10
ATOM 17315 O O . LYS A 1 87 ? -9.433 2.088 -10.329 1.00 0.00 87 LYS A O 10
ATOM 17334 N N . LEU A 1 88 ? -7.997 0.569 -9.505 1.00 0.00 88 LEU A N 10
ATOM 17335 C CA . LEU A 1 88 ? -8.899 -0.047 -8.559 1.00 0.00 88 LEU A CA 10
ATOM 17336 C C . LEU A 1 88 ? -9.346 1.050 -7.611 1.00 0.00 88 LEU A C 10
ATOM 17337 O O . LEU A 1 88 ? -10.544 1.266 -7.456 1.00 0.00 88 LEU A O 10
ATOM 17353 N N . PHE A 1 89 ? -8.398 1.819 -7.074 1.00 0.00 89 PHE A N 10
ATOM 17354 C CA . PHE A 1 89 ? -8.700 2.923 -6.180 1.00 0.00 89 PHE A CA 10
ATOM 17355 C C . PHE A 1 89 ? -9.487 4.032 -6.874 1.00 0.00 89 PHE A C 10
ATOM 17356 O O . PHE A 1 89 ? -10.418 4.577 -6.272 1.00 0.00 89 PHE A O 10
ATOM 17373 N N . GLN A 1 90 ? -9.138 4.380 -8.118 1.00 0.00 90 GLN A N 10
ATOM 17374 C CA . GLN A 1 90 ? -9.880 5.353 -8.911 1.00 0.00 90 GLN A CA 10
ATOM 17375 C C . GLN A 1 90 ? -11.345 4.925 -9.008 1.00 0.00 90 GLN A C 10
ATOM 17376 O O . GLN A 1 90 ? -12.231 5.743 -8.755 1.00 0.00 90 GLN A O 10
ATOM 17390 N N . SER A 1 91 ? -11.586 3.647 -9.314 1.00 0.00 91 SER A N 10
ATOM 17391 C CA . SER A 1 91 ? -12.883 3.126 -9.719 1.00 0.00 91 SER A CA 10
ATOM 17392 C C . SER A 1 91 ? -13.962 3.207 -8.640 1.00 0.00 91 SER A C 10
ATOM 17393 O O . SER A 1 91 ? -15.145 3.082 -8.965 1.00 0.00 91 SER A O 10
ATOM 17401 N N . VAL A 1 92 ? -13.588 3.467 -7.388 1.00 0.00 92 VAL A N 10
ATOM 17402 C CA . VAL A 1 92 ? -14.485 3.504 -6.245 1.00 0.00 92 VAL A CA 10
ATOM 17403 C C . VAL A 1 92 ? -15.082 4.910 -6.296 1.00 0.00 92 VAL A C 10
ATOM 17404 O O . VAL A 1 92 ? -14.322 5.874 -6.160 1.00 0.00 92 VAL A O 10
ATOM 17417 N N . PRO A 1 93 ? -16.381 5.080 -6.603 1.00 0.00 93 PRO A N 10
ATOM 17418 C CA . PRO A 1 93 ? -16.938 6.414 -6.714 1.00 0.00 93 PRO A CA 10
ATOM 17419 C C . PRO A 1 93 ? -17.095 7.022 -5.319 1.00 0.00 93 PRO A C 10
ATOM 17420 O O . PRO A 1 93 ? -17.120 6.305 -4.310 1.00 0.00 93 PRO A O 10
ATOM 17431 N N . ILE A 1 94 ? -17.195 8.353 -5.255 1.00 0.00 94 ILE A N 10
ATOM 17432 C CA . ILE A 1 94 ? -17.459 9.066 -4.006 1.00 0.00 94 ILE A CA 10
ATOM 17433 C C . ILE A 1 94 ? -18.776 8.510 -3.462 1.00 0.00 94 ILE A C 10
ATOM 17434 O O . ILE A 1 94 ? -19.769 8.443 -4.188 1.00 0.00 94 ILE A O 10
ATOM 17450 N N . GLY A 1 95 ? -18.762 8.063 -2.204 1.00 0.00 95 GLY A N 10
ATOM 17451 C CA . GLY A 1 95 ? -19.917 7.447 -1.568 1.00 0.00 95 GLY A CA 10
ATOM 17452 C C . GLY A 1 95 ? -19.844 5.923 -1.480 1.00 0.00 95 GLY A C 10
ATOM 17453 O O . GLY A 1 95 ? -20.784 5.335 -0.959 1.00 0.00 95 GLY A O 10
ATOM 17457 N N . GLN A 1 96 ? -18.773 5.257 -1.927 1.00 0.00 96 GLN A N 10
ATOM 17458 C CA . GLN A 1 96 ? -18.565 3.835 -1.633 1.00 0.00 96 GLN A CA 10
ATOM 17459 C C . GLN A 1 96 ? -17.372 3.656 -0.708 1.00 0.00 96 GLN A C 10
ATOM 17460 O O . GLN A 1 96 ? -16.547 4.558 -0.577 1.00 0.00 96 GLN A O 10
ATOM 17474 N N . SER A 1 97 ? -17.234 2.479 -0.109 1.00 0.00 97 SER A N 10
ATOM 17475 C CA . SER A 1 97 ? -16.108 2.089 0.708 1.00 0.00 97 SER A CA 10
ATOM 17476 C C . SER A 1 97 ? -15.481 0.817 0.148 1.00 0.00 97 SER A C 10
ATOM 17477 O O . SER A 1 97 ? -16.096 0.108 -0.658 1.00 0.00 97 SER A O 10
ATOM 17485 N N . VAL A 1 98 ? -14.266 0.514 0.594 1.00 0.00 98 VAL A N 10
ATOM 17486 C CA . VAL A 1 98 ? -13.522 -0.683 0.239 1.00 0.00 98 VAL A CA 10
ATOM 17487 C C . VAL A 1 98 ? -12.836 -1.209 1.492 1.00 0.00 98 VAL A C 10
ATOM 17488 O O . VAL A 1 98 ? -12.479 -0.417 2.363 1.00 0.00 98 VAL A O 10
ATOM 17501 N N . ASN A 1 99 ? -12.628 -2.523 1.583 1.00 0.00 99 ASN A N 10
ATOM 17502 C CA . ASN A 1 99 ? -11.759 -3.113 2.597 1.00 0.00 99 ASN A CA 10
ATOM 17503 C C . ASN A 1 99 ? -10.315 -3.050 2.092 1.00 0.00 99 ASN A C 10
ATOM 17504 O O . ASN A 1 99 ? -10.101 -3.018 0.879 1.00 0.00 99 ASN A O 10
ATOM 17515 N N . LEU A 1 100 ? -9.331 -3.029 2.991 1.00 0.00 100 LEU A N 10
ATOM 17516 C CA . LEU A 1 100 ? -7.906 -3.037 2.661 1.00 0.00 100 LEU A CA 10
ATOM 17517 C C . LEU A 1 100 ? -7.203 -3.826 3.768 1.00 0.00 100 LEU A C 10
ATOM 17518 O O . LEU A 1 100 ? -7.373 -3.468 4.937 1.00 0.00 100 LEU A O 10
ATOM 17534 N N . VAL A 1 101 ? -6.414 -4.854 3.438 1.00 0.00 101 VAL A N 10
ATOM 17535 C CA . VAL A 1 101 ? -5.522 -5.540 4.386 1.00 0.00 101 VAL A CA 10
ATOM 17536 C C . VAL A 1 101 ? -4.111 -5.078 4.094 1.00 0.00 101 VAL A C 10
ATOM 17537 O O . VAL A 1 101 ? -3.680 -5.155 2.936 1.00 0.00 101 VAL A O 10
ATOM 17550 N N . LEU A 1 102 ? -3.387 -4.675 5.142 1.00 0.00 102 LEU A N 10
ATOM 17551 C CA . LEU A 1 102 ? -1.968 -4.405 5.064 1.00 0.00 102 LEU A CA 10
ATOM 17552 C C . LEU A 1 102 ? -1.203 -5.348 5.994 1.00 0.00 102 LEU A C 10
ATOM 17553 O O . LEU A 1 102 ? -1.795 -6.018 6.847 1.00 0.00 102 LEU A O 10
ATOM 17569 N N . CYS A 1 103 ? 0.121 -5.363 5.854 1.00 0.00 103 CYS A N 10
ATOM 17570 C CA . CYS A 1 103 ? 1.053 -6.076 6.713 1.00 0.00 103 CYS A CA 10
ATOM 17571 C C . CYS A 1 103 ? 2.142 -5.101 7.182 1.00 0.00 103 CYS A C 10
ATOM 17572 O O . CYS A 1 103 ? 2.540 -4.206 6.426 1.00 0.00 103 CYS A O 10
ATOM 17580 N N . ARG A 1 104 ? 2.605 -5.272 8.427 1.00 0.00 104 ARG A N 10
ATOM 17581 C CA . ARG A 1 104 ? 3.423 -4.315 9.164 1.00 0.00 104 ARG A CA 10
ATOM 17582 C C . ARG A 1 104 ? 4.723 -4.922 9.671 1.00 0.00 104 ARG A C 10
ATOM 17583 O O . ARG A 1 104 ? 4.665 -5.841 10.496 1.00 0.00 104 ARG A O 10
ATOM 17604 N N . GLY A 1 105 ? 5.865 -4.344 9.304 1.00 0.00 105 GLY A N 10
ATOM 17605 C CA . GLY A 1 105 ? 7.175 -4.655 9.860 1.00 0.00 105 GLY A CA 10
ATOM 17606 C C . GLY A 1 105 ? 8.327 -4.396 8.888 1.00 0.00 105 GLY A C 10
ATOM 17607 O O . GLY A 1 105 ? 9.461 -4.166 9.332 1.00 0.00 105 GLY A O 10
ATOM 17611 N N . TYR A 1 106 ? 8.065 -4.438 7.579 1.00 0.00 106 TYR A N 10
ATOM 17612 C CA . TYR A 1 106 ? 9.069 -4.199 6.547 1.00 0.00 106 TYR A CA 10
ATOM 17613 C C . TYR A 1 106 ? 9.441 -2.709 6.480 1.00 0.00 106 TYR A C 10
ATOM 17614 O O . TYR A 1 106 ? 8.651 -1.862 6.913 1.00 0.00 106 TYR A O 10
ATOM 17632 N N . PRO A 1 107 ? 10.628 -2.374 5.935 1.00 0.00 107 PRO A N 10
ATOM 17633 C CA . PRO A 1 107 ? 11.023 -0.996 5.680 1.00 0.00 107 PRO A CA 10
ATOM 17634 C C . PRO A 1 107 ? 10.249 -0.397 4.503 1.00 0.00 107 PRO A C 10
ATOM 17635 O O . PRO A 1 107 ? 9.471 -1.069 3.824 1.00 0.00 107 PRO A O 10
ATOM 17646 N N . LEU A 1 108 ? 10.484 0.888 4.255 1.00 0.00 108 LEU A N 10
ATOM 17647 C CA . LEU A 1 108 ? 9.922 1.624 3.125 1.00 0.00 108 LEU A CA 10
ATOM 17648 C C . LEU A 1 108 ? 10.602 1.161 1.820 1.00 0.00 108 LEU A C 10
ATOM 17649 O O . LEU A 1 108 ? 11.710 0.624 1.857 1.00 0.00 108 LEU A O 10
ATOM 17665 N N . PRO A 1 109 ? 9.979 1.371 0.647 1.00 0.00 109 PRO A N 10
ATOM 17666 C CA . PRO A 1 109 ? 10.520 0.949 -0.654 1.00 0.00 109 PRO A CA 10
ATOM 17667 C C . PRO A 1 109 ? 11.549 1.917 -1.239 1.00 0.00 109 PRO A C 10
ATOM 17668 O O . PRO A 1 109 ? 12.213 1.643 -2.242 1.00 0.00 109 PRO A O 10
ATOM 17679 N N . PHE A 1 110 ? 11.583 3.101 -0.658 1.00 0.00 110 PHE A N 10
ATOM 17680 C CA . PHE A 1 110 ? 12.467 4.201 -0.979 1.00 0.00 110 PHE A CA 10
ATOM 17681 C C . PHE A 1 110 ? 13.305 4.457 0.260 1.00 0.00 110 PHE A C 10
ATOM 17682 O O . PHE A 1 110 ? 12.741 4.735 1.320 1.00 0.00 110 PHE A O 10
ATOM 17699 N N . ASP A 1 111 ? 14.623 4.356 0.125 1.00 0.00 111 ASP A N 10
ATOM 17700 C CA . ASP A 1 111 ? 15.596 4.707 1.152 1.00 0.00 111 ASP A CA 10
ATOM 17701 C C . ASP A 1 111 ? 15.779 6.228 1.127 1.00 0.00 111 ASP A C 10
ATOM 17702 O O . ASP A 1 111 ? 16.413 6.735 0.197 1.00 0.00 111 ASP A O 10
ATOM 17711 N N . PRO A 1 112 ? 15.216 7.001 2.073 1.00 0.00 112 PRO A N 10
ATOM 17712 C CA . PRO A 1 112 ? 15.363 8.443 2.031 1.00 0.00 112 PRO A CA 10
ATOM 17713 C C . PRO A 1 112 ? 16.739 8.878 2.535 1.00 0.00 112 PRO A C 10
ATOM 17714 O O . PRO A 1 112 ? 17.208 9.943 2.138 1.00 0.00 112 PRO A O 10
ATOM 17725 N N . GLU A 1 113 ? 17.376 8.095 3.403 1.00 0.00 113 GLU A N 10
ATOM 17726 C CA . GLU A 1 113 ? 18.683 8.349 3.948 1.00 0.00 113 GLU A CA 10
ATOM 17727 C C . GLU A 1 113 ? 19.730 8.289 2.839 1.00 0.00 113 GLU A C 10
ATOM 17728 O O . GLU A 1 113 ? 20.306 9.317 2.487 1.00 0.00 113 GLU A O 10
ATOM 17740 N N . ASP A 1 114 ? 19.944 7.095 2.289 1.00 0.00 114 ASP A N 10
ATOM 17741 C CA . ASP A 1 114 ? 20.986 6.764 1.329 1.00 0.00 114 ASP A CA 10
ATOM 17742 C C . ASP A 1 114 ? 20.261 6.259 0.084 1.00 0.00 114 ASP A C 10
ATOM 17743 O O . ASP A 1 114 ? 19.911 5.079 0.041 1.00 0.00 114 ASP A O 10
ATOM 17752 N N . PRO A 1 115 ? 19.958 7.115 -0.903 1.00 0.00 115 PRO A N 10
ATOM 17753 C CA . PRO A 1 115 ? 19.145 6.699 -2.038 1.00 0.00 115 PRO A CA 10
ATOM 17754 C C . PRO A 1 115 ? 19.925 5.846 -3.046 1.00 0.00 115 PRO A C 10
ATOM 17755 O O . PRO A 1 115 ? 19.318 5.032 -3.745 1.00 0.00 115 PRO A O 10
ATOM 17766 N N . ALA A 1 116 ? 21.242 6.061 -3.164 1.00 0.00 116 ALA A N 10
ATOM 17767 C CA . ALA A 1 116 ? 22.143 5.367 -4.080 1.00 0.00 116 ALA A CA 10
ATOM 17768 C C . ALA A 1 116 ? 23.584 5.757 -3.754 1.00 0.00 116 ALA A C 10
ATOM 17769 O O . ALA A 1 116 ? 24.388 4.907 -3.381 1.00 0.00 116 ALA A O 10
ATOM 17776 N N . ASN A 1 117 ? 23.886 7.054 -3.898 1.00 0.00 117 ASN A N 10
ATOM 17777 C CA . ASN A 1 117 ? 25.173 7.729 -3.702 1.00 0.00 117 ASN A CA 10
ATOM 17778 C C . ASN A 1 117 ? 26.238 7.309 -4.715 1.00 0.00 117 ASN A C 10
ATOM 17779 O O . ASN A 1 117 ? 26.216 6.209 -5.277 1.00 0.00 117 ASN A O 10
ATOM 17790 N N . SER A 1 118 ? 27.225 8.179 -4.904 1.00 0.00 118 SER A N 10
ATOM 17791 C CA . SER A 1 118 ? 28.478 7.884 -5.575 1.00 0.00 118 SER A CA 10
ATOM 17792 C C . SER A 1 118 ? 29.555 7.650 -4.504 1.00 0.00 118 SER A C 10
ATOM 17793 O O . SER A 1 118 ? 29.322 7.871 -3.310 1.00 0.00 118 SER A O 10
ATOM 17801 N N . GLY A 1 119 ? 30.736 7.194 -4.927 1.00 0.00 119 GLY A N 10
ATOM 17802 C CA . GLY A 1 119 ? 31.863 6.926 -4.042 1.00 0.00 119 GLY A CA 10
ATOM 17803 C C . GLY A 1 119 ? 32.780 8.146 -3.967 1.00 0.00 119 GLY A C 10
ATOM 17804 O O . GLY A 1 119 ? 32.484 9.071 -3.212 1.00 0.00 119 GLY A O 10
ATOM 17808 N N . PRO A 1 120 ? 33.900 8.182 -4.715 1.00 0.00 120 PRO A N 10
ATOM 17809 C CA . PRO A 1 120 ? 34.838 9.292 -4.648 1.00 0.00 120 PRO A CA 10
ATOM 17810 C C . PRO A 1 120 ? 34.221 10.572 -5.221 1.00 0.00 120 PRO A C 10
ATOM 17811 O O . PRO A 1 120 ? 33.517 10.548 -6.236 1.00 0.00 120 PRO A O 10
ATOM 17822 N N . SER A 1 121 ? 34.530 11.697 -4.585 1.00 0.00 121 SER A N 10
ATOM 17823 C CA . SER A 1 121 ? 34.225 13.067 -4.969 1.00 0.00 121 SER A CA 10
ATOM 17824 C C . SER A 1 121 ? 35.169 13.978 -4.170 1.00 0.00 121 SER A C 10
ATOM 17825 O O . SER A 1 121 ? 36.005 13.470 -3.419 1.00 0.00 121 SER A O 10
ATOM 17833 N N . SER A 1 122 ? 35.095 15.296 -4.365 1.00 0.00 122 SER A N 10
ATOM 17834 C CA . SER A 1 122 ? 35.941 16.261 -3.673 1.00 0.00 122 SER A CA 10
ATOM 17835 C C . SER A 1 122 ? 35.212 17.607 -3.570 1.00 0.00 122 SER A C 10
ATOM 17836 O O . SER A 1 122 ? 34.190 17.815 -4.240 1.00 0.00 122 SER A O 10
ATOM 17844 N N . GLY A 1 123 ? 35.764 18.527 -2.778 1.00 0.00 123 GLY A N 10
ATOM 17845 C CA . GLY A 1 123 ? 35.202 19.824 -2.448 1.00 0.00 123 GLY A CA 10
ATOM 17846 C C . GLY A 1 123 ? 34.863 19.786 -0.979 1.00 0.00 123 GLY A C 10
ATOM 17847 O O . GLY A 1 123 ? 33.650 19.822 -0.673 1.00 0.00 123 GLY A O 10
ATOM 17851 N N . GLY A 1 1 ? 16.691 -17.850 15.962 1.00 0.00 1 GLY A N 11
ATOM 17852 C CA . GLY A 1 1 ? 17.615 -16.820 15.474 1.00 0.00 1 GLY A CA 11
ATOM 17853 C C . GLY A 1 1 ? 16.888 -15.841 14.573 1.00 0.00 1 GLY A C 11
ATOM 17854 O O . GLY A 1 1 ? 15.806 -16.139 14.058 1.00 0.00 1 GLY A O 11
ATOM 17858 N N . SER A 1 2 ? 17.476 -14.663 14.375 1.00 0.00 2 SER A N 11
ATOM 17859 C CA . SER A 1 2 ? 16.881 -13.601 13.580 1.00 0.00 2 SER A CA 11
ATOM 17860 C C . SER A 1 2 ? 16.699 -14.051 12.122 1.00 0.00 2 SER A C 11
ATOM 17861 O O . SER A 1 2 ? 17.407 -14.943 11.640 1.00 0.00 2 SER A O 11
ATOM 17869 N N . SER A 1 3 ? 15.722 -13.458 11.443 1.00 0.00 3 SER A N 11
ATOM 17870 C CA . SER A 1 3 ? 15.290 -13.863 10.119 1.00 0.00 3 SER A CA 11
ATOM 17871 C C . SER A 1 3 ? 16.339 -13.498 9.067 1.00 0.00 3 SER A C 11
ATOM 17872 O O . SER A 1 3 ? 17.256 -12.705 9.309 1.00 0.00 3 SER A O 11
ATOM 17880 N N . GLY A 1 4 ? 16.174 -14.066 7.877 1.00 0.00 4 GLY A N 11
ATOM 17881 C CA . GLY A 1 4 ? 17.069 -13.885 6.753 1.00 0.00 4 GLY A CA 11
ATOM 17882 C C . GLY A 1 4 ? 16.515 -14.651 5.568 1.00 0.00 4 GLY A C 11
ATOM 17883 O O . GLY A 1 4 ? 16.913 -15.792 5.336 1.00 0.00 4 GLY A O 11
ATOM 17887 N N . SER A 1 5 ? 15.533 -14.077 4.884 1.00 0.00 5 SER A N 11
ATOM 17888 C CA . SER A 1 5 ? 15.032 -14.533 3.600 1.00 0.00 5 SER A CA 11
ATOM 17889 C C . SER A 1 5 ? 14.432 -13.298 2.932 1.00 0.00 5 SER A C 11
ATOM 17890 O O . SER A 1 5 ? 13.514 -12.659 3.469 1.00 0.00 5 SER A O 11
ATOM 17898 N N . SER A 1 6 ? 15.029 -12.932 1.807 1.00 0.00 6 SER A N 11
ATOM 17899 C CA . SER A 1 6 ? 14.671 -11.833 0.936 1.00 0.00 6 SER A CA 11
ATOM 17900 C C . SER A 1 6 ? 14.771 -12.355 -0.500 1.00 0.00 6 SER A C 11
ATOM 17901 O O . SER A 1 6 ? 15.100 -13.525 -0.729 1.00 0.00 6 SER A O 11
ATOM 17909 N N . GLY A 1 7 ? 14.468 -11.512 -1.482 1.00 0.00 7 GLY A N 11
ATOM 17910 C CA . GLY A 1 7 ? 14.010 -12.012 -2.762 1.00 0.00 7 GLY A CA 11
ATOM 17911 C C . GLY A 1 7 ? 12.662 -12.668 -2.498 1.00 0.00 7 GLY A C 11
ATOM 17912 O O . GLY A 1 7 ? 11.766 -11.989 -1.990 1.00 0.00 7 GLY A O 11
ATOM 17916 N N . LEU A 1 8 ? 12.575 -13.963 -2.813 1.00 0.00 8 LEU A N 11
ATOM 17917 C CA . LEU A 1 8 ? 11.494 -14.918 -2.591 1.00 0.00 8 LEU A CA 11
ATOM 17918 C C . LEU A 1 8 ? 10.150 -14.245 -2.345 1.00 0.00 8 LEU A C 11
ATOM 17919 O O . LEU A 1 8 ? 9.741 -13.997 -1.203 1.00 0.00 8 LEU A O 11
ATOM 17935 N N . PHE A 1 9 ? 9.496 -13.938 -3.462 1.00 0.00 9 PHE A N 11
ATOM 17936 C CA . PHE A 1 9 ? 8.131 -13.455 -3.514 1.00 0.00 9 PHE A CA 11
ATOM 17937 C C . PHE A 1 9 ? 7.192 -14.428 -2.783 1.00 0.00 9 PHE A C 11
ATOM 17938 O O . PHE A 1 9 ? 7.430 -15.638 -2.702 1.00 0.00 9 PHE A O 11
ATOM 17955 N N . THR A 1 10 ? 6.091 -13.878 -2.282 1.00 0.00 10 THR A N 11
ATOM 17956 C CA . THR A 1 10 ? 5.065 -14.533 -1.488 1.00 0.00 10 THR A CA 11
ATOM 17957 C C . THR A 1 10 ? 4.107 -15.368 -2.355 1.00 0.00 10 THR A C 11
ATOM 17958 O O . THR A 1 10 ? 4.527 -16.037 -3.289 1.00 0.00 10 THR A O 11
ATOM 17969 N N . ARG A 1 11 ? 2.816 -15.414 -2.020 1.00 0.00 11 ARG A N 11
ATOM 17970 C CA . ARG A 1 11 ? 1.708 -15.535 -2.956 1.00 0.00 11 ARG A CA 11
ATOM 17971 C C . ARG A 1 11 ? 0.462 -15.124 -2.197 1.00 0.00 11 ARG A C 11
ATOM 17972 O O . ARG A 1 11 ? -0.051 -14.029 -2.390 1.00 0.00 11 ARG A O 11
ATOM 17993 N N . ASP A 1 12 ? 0.061 -15.953 -1.244 1.00 0.00 12 ASP A N 11
ATOM 17994 C CA . ASP A 1 12 ? -1.176 -15.868 -0.472 1.00 0.00 12 ASP A CA 11
ATOM 17995 C C . ASP A 1 12 ? -1.004 -15.025 0.788 1.00 0.00 12 ASP A C 11
ATOM 17996 O O . ASP A 1 12 ? -1.692 -15.223 1.790 1.00 0.00 12 ASP A O 11
ATOM 18005 N N . ALA A 1 13 ? -0.007 -14.136 0.790 1.00 0.00 13 ALA A N 11
ATOM 18006 C CA . ALA A 1 13 ? 0.482 -13.351 1.921 1.00 0.00 13 ALA A CA 11
ATOM 18007 C C . ALA A 1 13 ? 0.911 -14.183 3.142 1.00 0.00 13 ALA A C 11
ATOM 18008 O O . ALA A 1 13 ? 1.476 -13.643 4.089 1.00 0.00 13 ALA A O 11
ATOM 18015 N N . SER A 1 14 ? 0.692 -15.494 3.126 1.00 0.00 14 SER A N 11
ATOM 18016 C CA . SER A 1 14 ? 0.809 -16.367 4.272 1.00 0.00 14 SER A CA 11
ATOM 18017 C C . SER A 1 14 ? 2.274 -16.629 4.600 1.00 0.00 14 SER A C 11
ATOM 18018 O O . SER A 1 14 ? 2.593 -16.911 5.752 1.00 0.00 14 SER A O 11
ATOM 18026 N N . GLN A 1 15 ? 3.180 -16.515 3.618 1.00 0.00 15 GLN A N 11
ATOM 18027 C CA . GLN A 1 15 ? 4.603 -16.656 3.936 1.00 0.00 15 GLN A CA 11
ATOM 18028 C C . GLN A 1 15 ? 5.166 -15.518 4.809 1.00 0.00 15 GLN A C 11
ATOM 18029 O O . GLN A 1 15 ? 6.273 -15.692 5.323 1.00 0.00 15 GLN A O 11
ATOM 18043 N N . LEU A 1 16 ? 4.482 -14.371 4.949 1.00 0.00 16 LEU A N 11
ATOM 18044 C CA . LEU A 1 16 ? 5.027 -13.213 5.668 1.00 0.00 16 LEU A CA 11
ATOM 18045 C C . LEU A 1 16 ? 4.993 -13.459 7.179 1.00 0.00 16 LEU A C 11
ATOM 18046 O O . LEU A 1 16 ? 4.235 -14.300 7.668 1.00 0.00 16 LEU A O 11
ATOM 18062 N N . LYS A 1 17 ? 5.773 -12.689 7.947 1.00 0.00 17 LYS A N 11
ATOM 18063 C CA . LYS A 1 17 ? 6.074 -12.998 9.349 1.00 0.00 17 LYS A CA 11
ATOM 18064 C C . LYS A 1 17 ? 5.924 -11.825 10.321 1.00 0.00 17 LYS A C 11
ATOM 18065 O O . LYS A 1 17 ? 6.201 -11.991 11.505 1.00 0.00 17 LYS A O 11
ATOM 18084 N N . GLY A 1 18 ? 5.504 -10.664 9.844 1.00 0.00 18 GLY A N 11
ATOM 18085 C CA . GLY A 1 18 ? 4.972 -9.578 10.664 1.00 0.00 18 GLY A CA 11
ATOM 18086 C C . GLY A 1 18 ? 3.455 -9.696 10.774 1.00 0.00 18 GLY A C 11
ATOM 18087 O O . GLY A 1 18 ? 2.859 -10.633 10.233 1.00 0.00 18 GLY A O 11
ATOM 18091 N N . THR A 1 19 ? 2.828 -8.758 11.485 1.00 0.00 19 THR A N 11
ATOM 18092 C CA . THR A 1 19 ? 1.407 -8.812 11.811 1.00 0.00 19 THR A CA 11
ATOM 18093 C C . THR A 1 19 ? 0.594 -8.301 10.624 1.00 0.00 19 THR A C 11
ATOM 18094 O O . THR A 1 19 ? 1.089 -7.503 9.821 1.00 0.00 19 THR A O 11
ATOM 18105 N N . PHE A 1 20 ? -0.660 -8.746 10.521 1.00 0.00 20 PHE A N 11
ATOM 18106 C CA . PHE A 1 20 ? -1.615 -8.300 9.519 1.00 0.00 20 PHE A CA 11
ATOM 18107 C C . PHE A 1 20 ? -2.706 -7.512 10.217 1.00 0.00 20 PHE A C 11
ATOM 18108 O O . PHE A 1 20 ? -3.139 -7.856 11.321 1.00 0.00 20 PHE A O 11
ATOM 18125 N N . LEU A 1 21 ? -3.136 -6.440 9.568 1.00 0.00 21 LEU A N 11
ATOM 18126 C CA . LEU A 1 21 ? -4.125 -5.496 10.044 1.00 0.00 21 LEU A CA 11
ATOM 18127 C C . LEU A 1 21 ? -5.257 -5.452 9.016 1.00 0.00 21 LEU A C 11
ATOM 18128 O O . LEU A 1 21 ? -5.198 -6.134 7.986 1.00 0.00 21 LEU A O 11
ATOM 18144 N N . SER A 1 22 ? -6.271 -4.631 9.262 1.00 0.00 22 SER A N 11
ATOM 18145 C CA . SER A 1 22 ? -7.210 -4.242 8.230 1.00 0.00 22 SER A CA 11
ATOM 18146 C C . SER A 1 22 ? -7.676 -2.803 8.423 1.00 0.00 22 SER A C 11
ATOM 18147 O O . SER A 1 22 ? -7.535 -2.246 9.516 1.00 0.00 22 SER A O 11
ATOM 18155 N N . THR A 1 23 ? -8.302 -2.225 7.395 1.00 0.00 23 THR A N 11
ATOM 18156 C CA . THR A 1 23 ? -9.293 -1.185 7.594 1.00 0.00 23 THR A CA 11
ATOM 18157 C C . THR A 1 23 ? -10.271 -1.202 6.422 1.00 0.00 23 THR A C 11
ATOM 18158 O O . THR A 1 23 ? -9.934 -1.642 5.324 1.00 0.00 23 THR A O 11
ATOM 18169 N N . THR A 1 24 ? -11.472 -0.673 6.635 1.00 0.00 24 THR A N 11
ATOM 18170 C CA . THR A 1 24 ? -12.373 -0.236 5.592 1.00 0.00 24 THR A CA 11
ATOM 18171 C C . THR A 1 24 ? -12.324 1.290 5.573 1.00 0.00 24 THR A C 11
ATOM 18172 O O . THR A 1 24 ? -12.745 1.924 6.545 1.00 0.00 24 THR A O 11
ATOM 18183 N N . LEU A 1 25 ? -11.814 1.906 4.499 1.00 0.00 25 LEU A N 11
ATOM 18184 C CA . LEU A 1 25 ? -11.927 3.353 4.340 1.00 0.00 25 LEU A CA 11
ATOM 18185 C C . LEU A 1 25 ? -13.091 3.647 3.425 1.00 0.00 25 LEU A C 11
ATOM 18186 O O . LEU A 1 25 ? -13.215 3.041 2.360 1.00 0.00 25 LEU A O 11
ATOM 18202 N N . LYS A 1 26 ? -13.865 4.666 3.793 1.00 0.00 26 LYS A N 11
ATOM 18203 C CA . LYS A 1 26 ? -14.715 5.381 2.855 1.00 0.00 26 LYS A CA 11
ATOM 18204 C C . LYS A 1 26 ? -13.846 6.406 2.132 1.00 0.00 26 LYS A C 11
ATOM 18205 O O . LYS A 1 26 ? -12.835 6.873 2.671 1.00 0.00 26 LYS A O 11
ATOM 18224 N N . LYS A 1 27 ? -14.254 6.801 0.927 1.00 0.00 27 LYS A N 11
ATOM 18225 C CA . LYS A 1 27 ? -13.876 8.104 0.394 1.00 0.00 27 LYS A CA 11
ATOM 18226 C C . LYS A 1 27 ? -14.367 9.186 1.372 1.00 0.00 27 LYS A C 11
ATOM 18227 O O . LYS A 1 27 ? -15.309 8.945 2.121 1.00 0.00 27 LYS A O 11
ATOM 18246 N N . SER A 1 28 ? -13.822 10.397 1.301 1.00 0.00 28 SER A N 11
ATOM 18247 C CA . SER A 1 28 ? -14.503 11.568 1.850 1.00 0.00 28 SER A CA 11
ATOM 18248 C C . SER A 1 28 ? -14.514 12.640 0.771 1.00 0.00 28 SER A C 11
ATOM 18249 O O . SER A 1 28 ? -15.515 12.796 0.068 1.00 0.00 28 SER A O 11
ATOM 18257 N N . ASN A 1 29 ? -13.381 13.319 0.602 1.00 0.00 29 ASN A N 11
ATOM 18258 C CA . ASN A 1 29 ? -13.209 14.505 -0.216 1.00 0.00 29 ASN A CA 11
ATOM 18259 C C . ASN A 1 29 ? -11.992 14.238 -1.084 1.00 0.00 29 ASN A C 11
ATOM 18260 O O . ASN A 1 29 ? -10.992 13.754 -0.547 1.00 0.00 29 ASN A O 11
ATOM 18271 N N . MET A 1 30 ? -12.080 14.506 -2.392 1.00 0.00 30 MET A N 11
ATOM 18272 C CA . MET A 1 30 ? -11.154 14.073 -3.450 1.00 0.00 30 MET A CA 11
ATOM 18273 C C . MET A 1 30 ? -11.134 12.543 -3.576 1.00 0.00 30 MET A C 11
ATOM 18274 O O . MET A 1 30 ? -11.488 11.984 -4.617 1.00 0.00 30 MET A O 11
ATOM 18288 N N . GLY A 1 31 ? -10.719 11.846 -2.522 1.00 0.00 31 GLY A N 11
ATOM 18289 C CA . GLY A 1 31 ? -10.455 10.429 -2.540 1.00 0.00 31 GLY A CA 11
ATOM 18290 C C . GLY A 1 31 ? -10.250 9.905 -1.122 1.00 0.00 31 GLY A C 11
ATOM 18291 O O . GLY A 1 31 ? -10.808 10.431 -0.155 1.00 0.00 31 GLY A O 11
ATOM 18295 N N . PHE A 1 32 ? -9.507 8.809 -1.003 1.00 0.00 32 PHE A N 11
ATOM 18296 C CA . PHE A 1 32 ? -8.939 8.381 0.266 1.00 0.00 32 PHE A CA 11
ATOM 18297 C C . PHE A 1 32 ? -7.814 9.345 0.648 1.00 0.00 32 PHE A C 11
ATOM 18298 O O . PHE A 1 32 ? -7.207 9.983 -0.217 1.00 0.00 32 PHE A O 11
ATOM 18315 N N . GLY A 1 33 ? -7.541 9.470 1.945 1.00 0.00 33 GLY A N 11
ATOM 18316 C CA . GLY A 1 33 ? -6.477 10.312 2.478 1.00 0.00 33 GLY A CA 11
ATOM 18317 C C . GLY A 1 33 ? -5.098 9.649 2.418 1.00 0.00 33 GLY A C 11
ATOM 18318 O O . GLY A 1 33 ? -4.336 9.830 3.357 1.00 0.00 33 GLY A O 11
ATOM 18322 N N . PHE A 1 34 ? -4.765 8.845 1.400 1.00 0.00 34 PHE A N 11
ATOM 18323 C CA . PHE A 1 34 ? -3.443 8.214 1.299 1.00 0.00 34 PHE A CA 11
ATOM 18324 C C . PHE A 1 34 ? -3.023 8.038 -0.159 1.00 0.00 34 PHE A C 11
ATOM 18325 O O . PHE A 1 34 ? -3.870 8.104 -1.062 1.00 0.00 34 PHE A O 11
ATOM 18342 N N . THR A 1 35 ? -1.731 7.806 -0.396 1.00 0.00 35 THR A N 11
ATOM 18343 C CA . THR A 1 35 ? -1.156 7.530 -1.705 1.00 0.00 35 THR A CA 11
ATOM 18344 C C . THR A 1 35 ? -0.371 6.214 -1.643 1.00 0.00 35 THR A C 11
ATOM 18345 O O . THR A 1 35 ? 0.075 5.796 -0.575 1.00 0.00 35 THR A O 11
ATOM 18356 N N . ILE A 1 36 ? -0.205 5.532 -2.783 1.00 0.00 36 ILE A N 11
ATOM 18357 C CA . ILE A 1 36 ? 0.387 4.199 -2.894 1.00 0.00 36 ILE A CA 11
ATOM 18358 C C . ILE A 1 36 ? 1.606 4.243 -3.833 1.00 0.00 36 ILE A C 11
ATOM 18359 O O . ILE A 1 36 ? 1.781 5.218 -4.577 1.00 0.00 36 ILE A O 11
ATOM 18375 N N . ILE A 1 37 ? 2.462 3.220 -3.760 1.00 0.00 37 ILE A N 11
ATOM 18376 C CA . ILE A 1 37 ? 3.660 2.979 -4.567 1.00 0.00 37 ILE A CA 11
ATOM 18377 C C . ILE A 1 37 ? 3.684 1.486 -4.960 1.00 0.00 37 ILE A C 11
ATOM 18378 O O . ILE A 1 37 ? 3.025 0.669 -4.311 1.00 0.00 37 ILE A O 11
ATOM 18394 N N . GLY A 1 38 ? 4.402 1.144 -6.035 1.00 0.00 38 GLY A N 11
ATOM 18395 C CA . GLY A 1 38 ? 4.743 -0.204 -6.486 1.00 0.00 38 GLY A CA 11
ATOM 18396 C C . GLY A 1 38 ? 6.181 -0.180 -6.996 1.00 0.00 38 GLY A C 11
ATOM 18397 O O . GLY A 1 38 ? 6.629 0.878 -7.443 1.00 0.00 38 GLY A O 11
ATOM 18401 N N . GLY A 1 39 ? 6.880 -1.317 -6.920 1.00 0.00 39 GLY A N 11
ATOM 18402 C CA . GLY A 1 39 ? 8.294 -1.442 -7.257 1.00 0.00 39 GLY A CA 11
ATOM 18403 C C . GLY A 1 39 ? 8.593 -1.047 -8.699 1.00 0.00 39 GLY A C 11
ATOM 18404 O O . GLY A 1 39 ? 9.196 -0.001 -8.931 1.00 0.00 39 GLY A O 11
ATOM 18408 N N . ASP A 1 40 ? 8.166 -1.880 -9.658 1.00 0.00 40 ASP A N 11
ATOM 18409 C CA . ASP A 1 40 ? 8.344 -1.682 -11.107 1.00 0.00 40 ASP A CA 11
ATOM 18410 C C . ASP A 1 40 ? 7.946 -2.939 -11.876 1.00 0.00 40 ASP A C 11
ATOM 18411 O O . ASP A 1 40 ? 7.081 -2.861 -12.748 1.00 0.00 40 ASP A O 11
ATOM 18420 N N . GLU A 1 41 ? 8.564 -4.102 -11.632 1.00 0.00 41 GLU A N 11
ATOM 18421 C CA . GLU A 1 41 ? 8.110 -5.337 -12.290 1.00 0.00 41 GLU A CA 11
ATOM 18422 C C . GLU A 1 41 ? 6.752 -5.775 -11.719 1.00 0.00 41 GLU A C 11
ATOM 18423 O O . GLU A 1 41 ? 6.407 -5.369 -10.605 1.00 0.00 41 GLU A O 11
ATOM 18435 N N . PRO A 1 42 ? 5.968 -6.592 -12.452 1.00 0.00 42 PRO A N 11
ATOM 18436 C CA . PRO A 1 42 ? 4.610 -6.996 -12.077 1.00 0.00 42 PRO A CA 11
ATOM 18437 C C . PRO A 1 42 ? 4.605 -8.088 -10.987 1.00 0.00 42 PRO A C 11
ATOM 18438 O O . PRO A 1 42 ? 3.868 -9.076 -11.066 1.00 0.00 42 PRO A O 11
ATOM 18449 N N . ASP A 1 43 ? 5.455 -7.928 -9.978 1.00 0.00 43 ASP A N 11
ATOM 18450 C CA . ASP A 1 43 ? 5.825 -8.881 -8.935 1.00 0.00 43 ASP A CA 11
ATOM 18451 C C . ASP A 1 43 ? 6.698 -8.159 -7.896 1.00 0.00 43 ASP A C 11
ATOM 18452 O O . ASP A 1 43 ? 7.635 -8.726 -7.324 1.00 0.00 43 ASP A O 11
ATOM 18461 N N . GLU A 1 44 ? 6.373 -6.893 -7.612 1.00 0.00 44 GLU A N 11
ATOM 18462 C CA . GLU A 1 44 ? 6.918 -6.144 -6.481 1.00 0.00 44 GLU A CA 11
ATOM 18463 C C . GLU A 1 44 ? 5.796 -5.861 -5.496 1.00 0.00 44 GLU A C 11
ATOM 18464 O O . GLU A 1 44 ? 4.631 -5.729 -5.882 1.00 0.00 44 GLU A O 11
ATOM 18476 N N . PHE A 1 45 ? 6.162 -5.767 -4.225 1.00 0.00 45 PHE A N 11
ATOM 18477 C CA . PHE A 1 45 ? 5.209 -5.529 -3.152 1.00 0.00 45 PHE A CA 11
ATOM 18478 C C . PHE A 1 45 ? 4.774 -4.065 -3.185 1.00 0.00 45 PHE A C 11
ATOM 18479 O O . PHE A 1 45 ? 5.590 -3.137 -3.160 1.00 0.00 45 PHE A O 11
ATOM 18496 N N . LEU A 1 46 ? 3.463 -3.852 -3.211 1.00 0.00 46 LEU A N 11
ATOM 18497 C CA . LEU A 1 46 ? 2.843 -2.537 -3.117 1.00 0.00 46 LEU A CA 11
ATOM 18498 C C . LEU A 1 46 ? 2.795 -2.153 -1.639 1.00 0.00 46 LEU A C 11
ATOM 18499 O O . LEU A 1 46 ? 2.494 -3.002 -0.791 1.00 0.00 46 LEU A O 11
ATOM 18515 N N . GLN A 1 47 ? 3.006 -0.879 -1.317 1.00 0.00 47 GLN A N 11
ATOM 18516 C CA . GLN A 1 47 ? 2.918 -0.364 0.044 1.00 0.00 47 GLN A CA 11
ATOM 18517 C C . GLN A 1 47 ? 2.302 1.035 0.058 1.00 0.00 47 GLN A C 11
ATOM 18518 O O . GLN A 1 47 ? 2.248 1.718 -0.969 1.00 0.00 47 GLN A O 11
ATOM 18532 N N . VAL A 1 48 ? 1.830 1.478 1.226 1.00 0.00 48 VAL A N 11
ATOM 18533 C CA . VAL A 1 48 ? 1.312 2.827 1.394 1.00 0.00 48 VAL A CA 11
ATOM 18534 C C . VAL A 1 48 ? 2.484 3.801 1.211 1.00 0.00 48 VAL A C 11
ATOM 18535 O O . VAL A 1 48 ? 3.421 3.782 2.008 1.00 0.00 48 VAL A O 11
ATOM 18548 N N . LYS A 1 49 ? 2.467 4.634 0.165 1.00 0.00 49 LYS A N 11
ATOM 18549 C CA . LYS A 1 49 ? 3.494 5.649 -0.049 1.00 0.00 49 LYS A CA 11
ATOM 18550 C C . LYS A 1 49 ? 3.463 6.645 1.100 1.00 0.00 49 LYS A C 11
ATOM 18551 O O . LYS A 1 49 ? 4.515 6.940 1.660 1.00 0.00 49 LYS A O 11
ATOM 18570 N N . SER A 1 50 ? 2.276 7.162 1.416 1.00 0.00 50 SER A N 11
ATOM 18571 C CA . SER A 1 50 ? 2.073 8.100 2.506 1.00 0.00 50 SER A CA 11
ATOM 18572 C C . SER A 1 50 ? 0.598 8.171 2.866 1.00 0.00 50 SER A C 11
ATOM 18573 O O . SER A 1 50 ? -0.253 7.973 2.000 1.00 0.00 50 SER A O 11
ATOM 18581 N N . VAL A 1 51 ? 0.303 8.532 4.107 1.00 0.00 51 VAL A N 11
ATOM 18582 C CA . VAL A 1 51 ? -1.024 8.900 4.575 1.00 0.00 51 VAL A CA 11
ATOM 18583 C C . VAL A 1 51 ? -1.025 10.428 4.698 1.00 0.00 51 VAL A C 11
ATOM 18584 O O . VAL A 1 51 ? -0.174 10.983 5.399 1.00 0.00 51 VAL A O 11
ATOM 18597 N N . ILE A 1 52 ? -1.923 11.111 3.988 1.00 0.00 52 ILE A N 11
ATOM 18598 C CA . ILE A 1 52 ? -2.089 12.550 4.086 1.00 0.00 52 ILE A CA 11
ATOM 18599 C C . ILE A 1 52 ? -2.714 12.830 5.461 1.00 0.00 52 ILE A C 11
ATOM 18600 O O . ILE A 1 52 ? -3.767 12.270 5.777 1.00 0.00 52 ILE A O 11
ATOM 18616 N N . PRO A 1 53 ? -2.145 13.746 6.255 1.00 0.00 53 PRO A N 11
ATOM 18617 C CA . PRO A 1 53 ? -2.635 14.082 7.582 1.00 0.00 53 PRO A CA 11
ATOM 18618 C C . PRO A 1 53 ? -3.737 15.148 7.551 1.00 0.00 53 PRO A C 11
ATOM 18619 O O . PRO A 1 53 ? -3.689 16.166 8.246 1.00 0.00 53 PRO A O 11
ATOM 18630 N N . ASP A 1 54 ? -4.710 14.937 6.682 1.00 0.00 54 ASP A N 11
ATOM 18631 C CA . ASP A 1 54 ? -5.860 15.804 6.420 1.00 0.00 54 ASP A CA 11
ATOM 18632 C C . ASP A 1 54 ? -6.881 14.993 5.620 1.00 0.00 54 ASP A C 11
ATOM 18633 O O . ASP A 1 54 ? -7.215 15.317 4.478 1.00 0.00 54 ASP A O 11
ATOM 18642 N N . GLY A 1 55 ? -7.328 13.865 6.175 1.00 0.00 55 GLY A N 11
ATOM 18643 C CA . GLY A 1 55 ? -8.153 12.931 5.427 1.00 0.00 55 GLY A CA 11
ATOM 18644 C C . GLY A 1 55 ? -8.710 11.812 6.299 1.00 0.00 55 GLY A C 11
ATOM 18645 O O . GLY A 1 55 ? -8.251 11.619 7.425 1.00 0.00 55 GLY A O 11
ATOM 18649 N N . PRO A 1 56 ? -9.630 10.988 5.768 1.00 0.00 56 PRO A N 11
ATOM 18650 C CA . PRO A 1 56 ? -10.240 9.905 6.529 1.00 0.00 56 PRO A CA 11
ATOM 18651 C C . PRO A 1 56 ? -9.225 8.824 6.911 1.00 0.00 56 PRO A C 11
ATOM 18652 O O . PRO A 1 56 ? -9.425 8.138 7.901 1.00 0.00 56 PRO A O 11
ATOM 18663 N N . ALA A 1 57 ? -8.131 8.668 6.159 1.00 0.00 57 ALA A N 11
ATOM 18664 C CA . ALA A 1 57 ? -7.101 7.680 6.466 1.00 0.00 57 ALA A CA 11
ATOM 18665 C C . ALA A 1 57 ? -6.327 8.060 7.736 1.00 0.00 57 ALA A C 11
ATOM 18666 O O . ALA A 1 57 ? -5.893 7.176 8.472 1.00 0.00 57 ALA A O 11
ATOM 18673 N N . ALA A 1 58 ? -6.170 9.363 7.990 1.00 0.00 58 ALA A N 11
ATOM 18674 C CA . ALA A 1 58 ? -5.616 9.894 9.225 1.00 0.00 58 ALA A CA 11
ATOM 18675 C C . ALA A 1 58 ? -6.578 9.571 10.376 1.00 0.00 58 ALA A C 11
ATOM 18676 O O . ALA A 1 58 ? -6.219 8.895 11.339 1.00 0.00 58 ALA A O 11
ATOM 18683 N N . GLN A 1 59 ? -7.833 10.004 10.235 1.00 0.00 59 GLN A N 11
ATOM 18684 C CA . GLN A 1 59 ? -8.827 9.928 11.303 1.00 0.00 59 GLN A CA 11
ATOM 18685 C C . GLN A 1 59 ? -9.214 8.483 11.646 1.00 0.00 59 GLN A C 11
ATOM 18686 O O . GLN A 1 59 ? -9.618 8.205 12.778 1.00 0.00 59 GLN A O 11
ATOM 18700 N N . ASP A 1 60 ? -9.148 7.564 10.678 1.00 0.00 60 ASP A N 11
ATOM 18701 C CA . ASP A 1 60 ? -9.469 6.153 10.897 1.00 0.00 60 ASP A CA 11
ATOM 18702 C C . ASP A 1 60 ? -8.449 5.499 11.833 1.00 0.00 60 ASP A C 11
ATOM 18703 O O . ASP A 1 60 ? -8.776 4.539 12.530 1.00 0.00 60 ASP A O 11
ATOM 18712 N N . GLY A 1 61 ? -7.219 6.024 11.866 1.00 0.00 61 GLY A N 11
ATOM 18713 C CA . GLY A 1 61 ? -6.172 5.694 12.829 1.00 0.00 61 GLY A CA 11
ATOM 18714 C C . GLY A 1 61 ? -5.470 4.372 12.533 1.00 0.00 61 GLY A C 11
ATOM 18715 O O . GLY A 1 61 ? -4.397 4.100 13.074 1.00 0.00 61 GLY A O 11
ATOM 18719 N N . LYS A 1 62 ? -6.042 3.534 11.666 1.00 0.00 62 LYS A N 11
ATOM 18720 C CA . LYS A 1 62 ? -5.461 2.234 11.337 1.00 0.00 62 LYS A CA 11
ATOM 18721 C C . LYS A 1 62 ? -4.393 2.360 10.260 1.00 0.00 62 LYS A C 11
ATOM 18722 O O . LYS A 1 62 ? -3.519 1.489 10.180 1.00 0.00 62 LYS A O 11
ATOM 18741 N N . MET A 1 63 ? -4.492 3.383 9.408 1.00 0.00 63 MET A N 11
ATOM 18742 C CA . MET A 1 63 ? -3.637 3.542 8.251 1.00 0.00 63 MET A CA 11
ATOM 18743 C C . MET A 1 63 ? -2.397 4.329 8.622 1.00 0.00 63 MET A C 11
ATOM 18744 O O . MET A 1 63 ? -2.511 5.421 9.173 1.00 0.00 63 MET A O 11
ATOM 18758 N N . GLU A 1 64 ? -1.237 3.820 8.248 1.00 0.00 64 GLU A N 11
ATOM 18759 C CA . GLU A 1 64 ? 0.052 4.427 8.448 1.00 0.00 64 GLU A CA 11
ATOM 18760 C C . GLU A 1 64 ? 0.932 4.119 7.247 1.00 0.00 64 GLU A C 11
ATOM 18761 O O . GLU A 1 64 ? 0.615 3.297 6.385 1.00 0.00 64 GLU A O 11
ATOM 18773 N N . THR A 1 65 ? 2.028 4.853 7.181 1.00 0.00 65 THR A N 11
ATOM 18774 C CA . THR A 1 65 ? 2.984 4.824 6.095 1.00 0.00 65 THR A CA 11
ATOM 18775 C C . THR A 1 65 ? 4.005 3.720 6.419 1.00 0.00 65 THR A C 11
ATOM 18776 O O . THR A 1 65 ? 4.328 3.526 7.594 1.00 0.00 65 THR A O 11
ATOM 18787 N N . GLY A 1 66 ? 4.522 2.980 5.430 1.00 0.00 66 GLY A N 11
ATOM 18788 C CA . GLY A 1 66 ? 5.396 1.839 5.694 1.00 0.00 66 GLY A CA 11
ATOM 18789 C C . GLY A 1 66 ? 4.613 0.566 6.003 1.00 0.00 66 GLY A C 11
ATOM 18790 O O . GLY A 1 66 ? 5.165 -0.335 6.635 1.00 0.00 66 GLY A O 11
ATOM 18794 N N . ASP A 1 67 ? 3.344 0.470 5.591 1.00 0.00 67 ASP A N 11
ATOM 18795 C CA . ASP A 1 67 ? 2.532 -0.741 5.725 1.00 0.00 67 ASP A CA 11
ATOM 18796 C C . ASP A 1 67 ? 2.208 -1.249 4.304 1.00 0.00 67 ASP A C 11
ATOM 18797 O O . ASP A 1 67 ? 2.038 -0.459 3.372 1.00 0.00 67 ASP A O 11
ATOM 18806 N N . VAL A 1 68 ? 2.162 -2.570 4.115 1.00 0.00 68 VAL A N 11
ATOM 18807 C CA . VAL A 1 68 ? 2.231 -3.266 2.822 1.00 0.00 68 VAL A CA 11
ATOM 18808 C C . VAL A 1 68 ? 0.824 -3.635 2.349 1.00 0.00 68 VAL A C 11
ATOM 18809 O O . VAL A 1 68 ? 0.169 -4.407 3.038 1.00 0.00 68 VAL A O 11
ATOM 18822 N N . ILE A 1 69 ? 0.361 -3.125 1.203 1.00 0.00 69 ILE A N 11
ATOM 18823 C CA . ILE A 1 69 ? -0.904 -3.486 0.562 1.00 0.00 69 ILE A CA 11
ATOM 18824 C C . ILE A 1 69 ? -0.871 -4.967 0.206 1.00 0.00 69 ILE A C 11
ATOM 18825 O O . ILE A 1 69 ? -0.137 -5.376 -0.692 1.00 0.00 69 ILE A O 11
ATOM 18841 N N . VAL A 1 70 ? -1.680 -5.765 0.895 1.00 0.00 70 VAL A N 11
ATOM 18842 C CA . VAL A 1 70 ? -1.837 -7.175 0.572 1.00 0.00 70 VAL A CA 11
ATOM 18843 C C . VAL A 1 70 ? -3.066 -7.369 -0.314 1.00 0.00 70 VAL A C 11
ATOM 18844 O O . VAL A 1 70 ? -2.978 -7.892 -1.428 1.00 0.00 70 VAL A O 11
ATOM 18857 N N . TYR A 1 71 ? -4.223 -6.977 0.218 1.00 0.00 71 TYR A N 11
ATOM 18858 C CA . TYR A 1 71 ? -5.525 -7.200 -0.371 1.00 0.00 71 TYR A CA 11
ATOM 18859 C C . TYR A 1 71 ? -6.249 -5.859 -0.408 1.00 0.00 71 TYR A C 11
ATOM 18860 O O . TYR A 1 71 ? -5.904 -4.928 0.338 1.00 0.00 71 TYR A O 11
ATOM 18878 N N . ILE A 1 72 ? -7.241 -5.765 -1.289 1.00 0.00 72 ILE A N 11
ATOM 18879 C CA . ILE A 1 72 ? -8.122 -4.621 -1.438 1.00 0.00 72 ILE A CA 11
ATOM 18880 C C . ILE A 1 72 ? -9.502 -5.199 -1.708 1.00 0.00 72 ILE A C 11
ATOM 18881 O O . ILE A 1 72 ? -9.690 -5.882 -2.715 1.00 0.00 72 ILE A O 11
ATOM 18897 N N . ASN A 1 73 ? -10.470 -4.841 -0.868 1.00 0.00 73 ASN A N 11
ATOM 18898 C CA . ASN A 1 73 ? -11.901 -5.059 -1.023 1.00 0.00 73 ASN A CA 11
ATOM 18899 C C . ASN A 1 73 ? -12.219 -6.548 -0.999 1.00 0.00 73 ASN A C 11
ATOM 18900 O O . ASN A 1 73 ? -12.546 -7.085 0.057 1.00 0.00 73 ASN A O 11
ATOM 18911 N N . GLU A 1 74 ? -12.043 -7.221 -2.132 1.00 0.00 74 GLU A N 11
ATOM 18912 C CA . GLU A 1 74 ? -12.180 -8.668 -2.262 1.00 0.00 74 GLU A CA 11
ATOM 18913 C C . GLU A 1 74 ? -11.155 -9.221 -3.278 1.00 0.00 74 GLU A C 11
ATOM 18914 O O . GLU A 1 74 ? -11.469 -10.122 -4.050 1.00 0.00 74 GLU A O 11
ATOM 18926 N N . VAL A 1 75 ? -9.933 -8.671 -3.337 1.00 0.00 75 VAL A N 11
ATOM 18927 C CA . VAL A 1 75 ? -8.915 -9.003 -4.345 1.00 0.00 75 VAL A CA 11
ATOM 18928 C C . VAL A 1 75 ? -7.549 -9.152 -3.661 1.00 0.00 75 VAL A C 11
ATOM 18929 O O . VAL A 1 75 ? -7.165 -8.282 -2.879 1.00 0.00 75 VAL A O 11
ATOM 18942 N N . CYS A 1 76 ? -6.800 -10.223 -3.960 1.00 0.00 76 CYS A N 11
ATOM 18943 C CA . CYS A 1 76 ? -5.377 -10.336 -3.637 1.00 0.00 76 CYS A CA 11
ATOM 18944 C C . CYS A 1 76 ? -4.563 -9.522 -4.642 1.00 0.00 76 CYS A C 11
ATOM 18945 O O . CYS A 1 76 ? -4.473 -9.904 -5.812 1.00 0.00 76 CYS A O 11
ATOM 18953 N N . VAL A 1 77 ? -3.968 -8.410 -4.202 1.00 0.00 77 VAL A N 11
ATOM 18954 C CA . VAL A 1 77 ? -3.293 -7.471 -5.097 1.00 0.00 77 VAL A CA 11
ATOM 18955 C C . VAL A 1 77 ? -1.775 -7.399 -4.882 1.00 0.00 77 VAL A C 11
ATOM 18956 O O . VAL A 1 77 ? -1.121 -6.661 -5.610 1.00 0.00 77 VAL A O 11
ATOM 18969 N N . LEU A 1 78 ? -1.204 -8.103 -3.898 1.00 0.00 78 LEU A N 11
ATOM 18970 C CA . LEU A 1 78 ? 0.159 -7.862 -3.409 1.00 0.00 78 LEU A CA 11
ATOM 18971 C C . LEU A 1 78 ? 1.238 -7.887 -4.500 1.00 0.00 78 LEU A C 11
ATOM 18972 O O . LEU A 1 78 ? 2.233 -7.184 -4.373 1.00 0.00 78 LEU A O 11
ATOM 18988 N N . GLY A 1 79 ? 1.056 -8.683 -5.557 1.00 0.00 79 GLY A N 11
ATOM 18989 C CA . GLY A 1 79 ? 1.927 -8.751 -6.728 1.00 0.00 79 GLY A CA 11
ATOM 18990 C C . GLY A 1 79 ? 1.141 -8.484 -8.012 1.00 0.00 79 GLY A C 11
ATOM 18991 O O . GLY A 1 79 ? 1.436 -9.061 -9.061 1.00 0.00 79 GLY A O 11
ATOM 18995 N N . HIS A 1 80 ? 0.067 -7.702 -7.915 1.00 0.00 80 HIS A N 11
ATOM 18996 C CA . HIS A 1 80 ? -0.610 -7.067 -9.038 1.00 0.00 80 HIS A CA 11
ATOM 18997 C C . HIS A 1 80 ? 0.162 -5.790 -9.372 1.00 0.00 80 HIS A C 11
ATOM 18998 O O . HIS A 1 80 ? 1.069 -5.406 -8.630 1.00 0.00 80 HIS A O 11
ATOM 19012 N N . THR A 1 81 ? -0.177 -5.117 -10.470 1.00 0.00 81 THR A N 11
ATOM 19013 C CA . THR A 1 81 ? 0.603 -3.966 -10.898 1.00 0.00 81 THR A CA 11
ATOM 19014 C C . THR A 1 81 ? 0.030 -2.698 -10.256 1.00 0.00 81 THR A C 11
ATOM 19015 O O . THR A 1 81 ? -1.173 -2.613 -9.980 1.00 0.00 81 THR A O 11
ATOM 19026 N N . HIS A 1 82 ? 0.881 -1.687 -10.075 1.00 0.00 82 HIS A N 11
ATOM 19027 C CA . HIS A 1 82 ? 0.506 -0.337 -9.673 1.00 0.00 82 HIS A CA 11
ATOM 19028 C C . HIS A 1 82 ? -0.537 0.215 -10.635 1.00 0.00 82 HIS A C 11
ATOM 19029 O O . HIS A 1 82 ? -1.470 0.873 -10.200 1.00 0.00 82 HIS A O 11
ATOM 19043 N N . ALA A 1 83 ? -0.428 -0.107 -11.923 1.00 0.00 83 ALA A N 11
ATOM 19044 C CA . ALA A 1 83 ? -1.402 0.245 -12.942 1.00 0.00 83 ALA A CA 11
ATOM 19045 C C . ALA A 1 83 ? -2.810 -0.156 -12.511 1.00 0.00 83 ALA A C 11
ATOM 19046 O O . ALA A 1 83 ? -3.662 0.710 -12.297 1.00 0.00 83 ALA A O 11
ATOM 19053 N N . ASP A 1 84 ? -3.053 -1.462 -12.358 1.00 0.00 84 ASP A N 11
ATOM 19054 C CA . ASP A 1 84 ? -4.398 -1.937 -12.073 1.00 0.00 84 ASP A CA 11
ATOM 19055 C C . ASP A 1 84 ? -4.834 -1.518 -10.673 1.00 0.00 84 ASP A C 11
ATOM 19056 O O . ASP A 1 84 ? -5.987 -1.183 -10.467 1.00 0.00 84 ASP A O 11
ATOM 19065 N N . VAL A 1 85 ? -3.935 -1.489 -9.691 1.00 0.00 85 VAL A N 11
ATOM 19066 C CA . VAL A 1 85 ? -4.258 -1.101 -8.319 1.00 0.00 85 VAL A CA 11
ATOM 19067 C C . VAL A 1 85 ? -4.669 0.367 -8.241 1.00 0.00 85 VAL A C 11
ATOM 19068 O O . VAL A 1 85 ? -5.635 0.693 -7.542 1.00 0.00 85 VAL A O 11
ATOM 19081 N N . VAL A 1 86 ? -4.002 1.253 -8.974 1.00 0.00 86 VAL A N 11
ATOM 19082 C CA . VAL A 1 86 ? -4.416 2.639 -9.098 1.00 0.00 86 VAL A CA 11
ATOM 19083 C C . VAL A 1 86 ? -5.774 2.696 -9.811 1.00 0.00 86 VAL A C 11
ATOM 19084 O O . VAL A 1 86 ? -6.668 3.402 -9.337 1.00 0.00 86 VAL A O 11
ATOM 19097 N N . LYS A 1 87 ? -5.980 1.923 -10.887 1.00 0.00 87 LYS A N 11
ATOM 19098 C CA . LYS A 1 87 ? -7.276 1.872 -11.576 1.00 0.00 87 LYS A CA 11
ATOM 19099 C C . LYS A 1 87 ? -8.373 1.416 -10.618 1.00 0.00 87 LYS A C 11
ATOM 19100 O O . LYS A 1 87 ? -9.471 1.969 -10.621 1.00 0.00 87 LYS A O 11
ATOM 19119 N N . LEU A 1 88 ? -8.068 0.440 -9.769 1.00 0.00 88 LEU A N 11
ATOM 19120 C CA . LEU A 1 88 ? -8.967 -0.135 -8.784 1.00 0.00 88 LEU A CA 11
ATOM 19121 C C . LEU A 1 88 ? -9.330 0.931 -7.749 1.00 0.00 88 LEU A C 11
ATOM 19122 O O . LEU A 1 88 ? -10.502 1.021 -7.390 1.00 0.00 88 LEU A O 11
ATOM 19138 N N . PHE A 1 89 ? -8.383 1.763 -7.301 1.00 0.00 89 PHE A N 11
ATOM 19139 C CA . PHE A 1 89 ? -8.668 2.813 -6.327 1.00 0.00 89 PHE A CA 11
ATOM 19140 C C . PHE A 1 89 ? -9.494 3.938 -6.953 1.00 0.00 89 PHE A C 11
ATOM 19141 O O . PHE A 1 89 ? -10.403 4.455 -6.294 1.00 0.00 89 PHE A O 11
ATOM 19158 N N . GLN A 1 90 ? -9.218 4.321 -8.208 1.00 0.00 90 GLN A N 11
ATOM 19159 C CA . GLN A 1 90 ? -10.049 5.279 -8.931 1.00 0.00 90 GLN A CA 11
ATOM 19160 C C . GLN A 1 90 ? -11.474 4.742 -9.082 1.00 0.00 90 GLN A C 11
ATOM 19161 O O . GLN A 1 90 ? -12.419 5.518 -8.944 1.00 0.00 90 GLN A O 11
ATOM 19175 N N . SER A 1 91 ? -11.623 3.428 -9.294 1.00 0.00 91 SER A N 11
ATOM 19176 C CA . SER A 1 91 ? -12.890 2.721 -9.445 1.00 0.00 91 SER A CA 11
ATOM 19177 C C . SER A 1 91 ? -13.807 2.843 -8.226 1.00 0.00 91 SER A C 11
ATOM 19178 O O . SER A 1 91 ? -14.967 2.450 -8.336 1.00 0.00 91 SER A O 11
ATOM 19186 N N . VAL A 1 92 ? -13.329 3.312 -7.071 1.00 0.00 92 VAL A N 11
ATOM 19187 C CA . VAL A 1 92 ? -14.173 3.532 -5.904 1.00 0.00 92 VAL A CA 11
ATOM 19188 C C . VAL A 1 92 ? -14.739 4.948 -6.031 1.00 0.00 92 VAL A C 11
ATOM 19189 O O . VAL A 1 92 ? -13.957 5.903 -5.924 1.00 0.00 92 VAL A O 11
ATOM 19202 N N . PRO A 1 93 ? -16.050 5.122 -6.281 1.00 0.00 93 PRO A N 11
ATOM 19203 C CA . PRO A 1 93 ? -16.650 6.445 -6.329 1.00 0.00 93 PRO A CA 11
ATOM 19204 C C . PRO A 1 93 ? -16.444 7.209 -5.018 1.00 0.00 93 PRO A C 11
ATOM 19205 O O . PRO A 1 93 ? -16.260 6.620 -3.947 1.00 0.00 93 PRO A O 11
ATOM 19216 N N . ILE A 1 94 ? -16.577 8.533 -5.081 1.00 0.00 94 ILE A N 11
ATOM 19217 C CA . ILE A 1 94 ? -16.857 9.335 -3.895 1.00 0.00 94 ILE A CA 11
ATOM 19218 C C . ILE A 1 94 ? -18.184 8.807 -3.333 1.00 0.00 94 ILE A C 11
ATOM 19219 O O . ILE A 1 94 ? -19.111 8.499 -4.091 1.00 0.00 94 ILE A O 11
ATOM 19235 N N . GLY A 1 95 ? -18.268 8.673 -2.013 1.00 0.00 95 GLY A N 11
ATOM 19236 C CA . GLY A 1 95 ? -19.428 8.100 -1.364 1.00 0.00 95 GLY A CA 11
ATOM 19237 C C . GLY A 1 95 ? -19.435 6.571 -1.357 1.00 0.00 95 GLY A C 11
ATOM 19238 O O . GLY A 1 95 ? -20.493 6.010 -1.065 1.00 0.00 95 GLY A O 11
ATOM 19242 N N . GLN A 1 96 ? -18.324 5.873 -1.637 1.00 0.00 96 GLN A N 11
ATOM 19243 C CA . GLN A 1 96 ? -18.204 4.442 -1.331 1.00 0.00 96 GLN A CA 11
ATOM 19244 C C . GLN A 1 96 ? -17.006 4.164 -0.425 1.00 0.00 96 GLN A C 11
ATOM 19245 O O . GLN A 1 96 ? -16.078 4.976 -0.342 1.00 0.00 96 GLN A O 11
ATOM 19259 N N . SER A 1 97 ? -17.005 2.986 0.202 1.00 0.00 97 SER A N 11
ATOM 19260 C CA . SER A 1 97 ? -15.924 2.421 0.972 1.00 0.00 97 SER A CA 11
ATOM 19261 C C . SER A 1 97 ? -15.426 1.118 0.356 1.00 0.00 97 SER A C 11
ATOM 19262 O O . SER A 1 97 ? -16.185 0.421 -0.319 1.00 0.00 97 SER A O 11
ATOM 19270 N N . VAL A 1 98 ? -14.170 0.774 0.631 1.00 0.00 98 VAL A N 11
ATOM 19271 C CA . VAL A 1 98 ? -13.560 -0.511 0.315 1.00 0.00 98 VAL A CA 11
ATOM 19272 C C . VAL A 1 98 ? -12.767 -0.996 1.517 1.00 0.00 98 VAL A C 11
ATOM 19273 O O . VAL A 1 98 ? -12.313 -0.191 2.338 1.00 0.00 98 VAL A O 11
ATOM 19286 N N . ASN A 1 99 ? -12.551 -2.307 1.572 1.00 0.00 99 ASN A N 11
ATOM 19287 C CA . ASN A 1 99 ? -11.670 -2.936 2.542 1.00 0.00 99 ASN A CA 11
ATOM 19288 C C . ASN A 1 99 ? -10.249 -2.840 2.028 1.00 0.00 99 ASN A C 11
ATOM 19289 O O . ASN A 1 99 ? -10.012 -2.695 0.827 1.00 0.00 99 ASN A O 11
ATOM 19300 N N . LEU A 1 100 ? -9.302 -2.954 2.945 1.00 0.00 100 LEU A N 11
ATOM 19301 C CA . LEU A 1 100 ? -7.874 -2.985 2.715 1.00 0.00 100 LEU A CA 11
ATOM 19302 C C . LEU A 1 100 ? -7.316 -3.937 3.783 1.00 0.00 100 LEU A C 11
ATOM 19303 O O . LEU A 1 100 ? -7.836 -3.982 4.905 1.00 0.00 100 LEU A O 11
ATOM 19319 N N . VAL A 1 101 ? -6.267 -4.690 3.456 1.00 0.00 101 VAL A N 11
ATOM 19320 C CA . VAL A 1 101 ? -5.459 -5.466 4.400 1.00 0.00 101 VAL A CA 11
ATOM 19321 C C . VAL A 1 101 ? -4.049 -4.973 4.190 1.00 0.00 101 VAL A C 11
ATOM 19322 O O . VAL A 1 101 ? -3.568 -5.026 3.049 1.00 0.00 101 VAL A O 11
ATOM 19335 N N . LEU A 1 102 ? -3.390 -4.538 5.265 1.00 0.00 102 LEU A N 11
ATOM 19336 C CA . LEU A 1 102 ? -1.962 -4.298 5.230 1.00 0.00 102 LEU A CA 11
ATOM 19337 C C . LEU A 1 102 ? -1.219 -5.295 6.118 1.00 0.00 102 LEU A C 11
ATOM 19338 O O . LEU A 1 102 ? -1.818 -5.934 6.985 1.00 0.00 102 LEU A O 11
ATOM 19354 N N . CYS A 1 103 ? 0.100 -5.380 5.935 1.00 0.00 103 CYS A N 11
ATOM 19355 C CA . CYS A 1 103 ? 1.033 -6.075 6.816 1.00 0.00 103 CYS A CA 11
ATOM 19356 C C . CYS A 1 103 ? 2.044 -5.054 7.347 1.00 0.00 103 CYS A C 11
ATOM 19357 O O . CYS A 1 103 ? 2.431 -4.119 6.630 1.00 0.00 103 CYS A O 11
ATOM 19365 N N . ARG A 1 104 ? 2.444 -5.240 8.608 1.00 0.00 104 ARG A N 11
ATOM 19366 C CA . ARG A 1 104 ? 3.359 -4.411 9.377 1.00 0.00 104 ARG A CA 11
ATOM 19367 C C . ARG A 1 104 ? 4.762 -5.022 9.427 1.00 0.00 104 ARG A C 11
ATOM 19368 O O . ARG A 1 104 ? 4.928 -6.240 9.336 1.00 0.00 104 ARG A O 11
ATOM 19389 N N . GLY A 1 105 ? 5.771 -4.181 9.645 1.00 0.00 105 GLY A N 11
ATOM 19390 C CA . GLY A 1 105 ? 7.134 -4.612 9.923 1.00 0.00 105 GLY A CA 11
ATOM 19391 C C . GLY A 1 105 ? 8.018 -4.725 8.682 1.00 0.00 105 GLY A C 11
ATOM 19392 O O . GLY A 1 105 ? 9.200 -5.017 8.832 1.00 0.00 105 GLY A O 11
ATOM 19396 N N . TYR A 1 106 ? 7.486 -4.487 7.482 1.00 0.00 106 TYR A N 11
ATOM 19397 C CA . TYR A 1 106 ? 8.239 -4.316 6.248 1.00 0.00 106 TYR A CA 11
ATOM 19398 C C . TYR A 1 106 ? 8.266 -2.810 5.949 1.00 0.00 106 TYR A C 11
ATOM 19399 O O . TYR A 1 106 ? 7.243 -2.258 5.537 1.00 0.00 106 TYR A O 11
ATOM 19417 N N . PRO A 1 107 ? 9.386 -2.119 6.207 1.00 0.00 107 PRO A N 11
ATOM 19418 C CA . PRO A 1 107 ? 9.472 -0.664 6.151 1.00 0.00 107 PRO A CA 11
ATOM 19419 C C . PRO A 1 107 ? 9.435 -0.114 4.717 1.00 0.00 107 PRO A C 11
ATOM 19420 O O . PRO A 1 107 ? 9.209 -0.834 3.738 1.00 0.00 107 PRO A O 11
ATOM 19431 N N . LEU A 1 108 ? 9.622 1.202 4.617 1.00 0.00 108 LEU A N 11
ATOM 19432 C CA . LEU A 1 108 ? 9.694 1.957 3.372 1.00 0.00 108 LEU A CA 11
ATOM 19433 C C . LEU A 1 108 ? 10.942 1.536 2.573 1.00 0.00 108 LEU A C 11
ATOM 19434 O O . LEU A 1 108 ? 11.966 1.229 3.181 1.00 0.00 108 LEU A O 11
ATOM 19450 N N . PRO A 1 109 ? 10.887 1.525 1.228 1.00 0.00 109 PRO A N 11
ATOM 19451 C CA . PRO A 1 109 ? 11.959 1.019 0.378 1.00 0.00 109 PRO A CA 11
ATOM 19452 C C . PRO A 1 109 ? 13.092 2.037 0.271 1.00 0.00 109 PRO A C 11
ATOM 19453 O O . PRO A 1 109 ? 14.266 1.681 0.363 1.00 0.00 109 PRO A O 11
ATOM 19464 N N . PHE A 1 110 ? 12.730 3.304 0.050 1.00 0.00 110 PHE A N 11
ATOM 19465 C CA . PHE A 1 110 ? 13.615 4.454 0.028 1.00 0.00 110 PHE A CA 11
ATOM 19466 C C . PHE A 1 110 ? 14.213 4.599 1.425 1.00 0.00 110 PHE A C 11
ATOM 19467 O O . PHE A 1 110 ? 13.505 4.992 2.355 1.00 0.00 110 PHE A O 11
ATOM 19484 N N . ASP A 1 111 ? 15.490 4.250 1.569 1.00 0.00 111 ASP A N 11
ATOM 19485 C CA . ASP A 1 111 ? 16.289 4.546 2.747 1.00 0.00 111 ASP A CA 11
ATOM 19486 C C . ASP A 1 111 ? 16.778 5.986 2.594 1.00 0.00 111 ASP A C 11
ATOM 19487 O O . ASP A 1 111 ? 17.648 6.218 1.754 1.00 0.00 111 ASP A O 11
ATOM 19496 N N . PRO A 1 112 ? 16.282 6.967 3.368 1.00 0.00 112 PRO A N 11
ATOM 19497 C CA . PRO A 1 112 ? 16.844 8.312 3.334 1.00 0.00 112 PRO A CA 11
ATOM 19498 C C . PRO A 1 112 ? 18.262 8.351 3.914 1.00 0.00 112 PRO A C 11
ATOM 19499 O O . PRO A 1 112 ? 18.976 9.329 3.702 1.00 0.00 112 PRO A O 11
ATOM 19510 N N . GLU A 1 113 ? 18.653 7.315 4.671 1.00 0.00 113 GLU A N 11
ATOM 19511 C CA . GLU A 1 113 ? 19.971 7.180 5.262 1.00 0.00 113 GLU A CA 11
ATOM 19512 C C . GLU A 1 113 ? 21.032 7.172 4.165 1.00 0.00 113 GLU A C 11
ATOM 19513 O O . GLU A 1 113 ? 21.883 8.057 4.142 1.00 0.00 113 GLU A O 11
ATOM 19525 N N . ASP A 1 114 ? 20.973 6.182 3.273 1.00 0.00 114 ASP A N 11
ATOM 19526 C CA . ASP A 1 114 ? 21.952 6.013 2.212 1.00 0.00 114 ASP A CA 11
ATOM 19527 C C . ASP A 1 114 ? 21.248 5.391 1.007 1.00 0.00 114 ASP A C 11
ATOM 19528 O O . ASP A 1 114 ? 21.255 4.163 0.858 1.00 0.00 114 ASP A O 11
ATOM 19537 N N . PRO A 1 115 ? 20.554 6.201 0.189 1.00 0.00 115 PRO A N 11
ATOM 19538 C CA . PRO A 1 115 ? 19.645 5.682 -0.822 1.00 0.00 115 PRO A CA 11
ATOM 19539 C C . PRO A 1 115 ? 20.372 4.986 -1.968 1.00 0.00 115 PRO A C 11
ATOM 19540 O O . PRO A 1 115 ? 19.913 3.930 -2.417 1.00 0.00 115 PRO A O 11
ATOM 19551 N N . ALA A 1 116 ? 21.455 5.577 -2.474 1.00 0.00 116 ALA A N 11
ATOM 19552 C CA . ALA A 1 116 ? 22.288 4.994 -3.521 1.00 0.00 116 ALA A CA 11
ATOM 19553 C C . ALA A 1 116 ? 23.618 5.725 -3.614 1.00 0.00 116 ALA A C 11
ATOM 19554 O O . ALA A 1 116 ? 24.677 5.097 -3.633 1.00 0.00 116 ALA A O 11
ATOM 19561 N N . ASN A 1 117 ? 23.556 7.056 -3.650 1.00 0.00 117 ASN A N 11
ATOM 19562 C CA . ASN A 1 117 ? 24.690 7.962 -3.727 1.00 0.00 117 ASN A CA 11
ATOM 19563 C C . ASN A 1 117 ? 25.616 7.606 -4.890 1.00 0.00 117 ASN A C 11
ATOM 19564 O O . ASN A 1 117 ? 26.763 7.203 -4.684 1.00 0.00 117 ASN A O 11
ATOM 19575 N N . SER A 1 118 ? 25.152 7.804 -6.124 1.00 0.00 118 SER A N 11
ATOM 19576 C CA . SER A 1 118 ? 25.953 7.692 -7.338 1.00 0.00 118 SER A CA 11
ATOM 19577 C C . SER A 1 118 ? 25.752 8.961 -8.163 1.00 0.00 118 SER A C 11
ATOM 19578 O O . SER A 1 118 ? 24.672 9.555 -8.174 1.00 0.00 118 SER A O 11
ATOM 19586 N N . GLY A 1 119 ? 26.766 9.308 -8.942 1.00 0.00 119 GLY A N 11
ATOM 19587 C CA . GLY A 1 119 ? 26.671 10.088 -10.156 1.00 0.00 119 GLY A CA 11
ATOM 19588 C C . GLY A 1 119 ? 27.705 9.486 -11.108 1.00 0.00 119 GLY A C 11
ATOM 19589 O O . GLY A 1 119 ? 27.483 8.353 -11.544 1.00 0.00 119 GLY A O 11
ATOM 19593 N N . PRO A 1 120 ? 28.837 10.162 -11.376 1.00 0.00 120 PRO A N 11
ATOM 19594 C CA . PRO A 1 120 ? 29.856 9.737 -12.330 1.00 0.00 120 PRO A CA 11
ATOM 19595 C C . PRO A 1 120 ? 30.697 8.572 -11.774 1.00 0.00 120 PRO A C 11
ATOM 19596 O O . PRO A 1 120 ? 31.875 8.733 -11.439 1.00 0.00 120 PRO A O 11
ATOM 19607 N N . SER A 1 121 ? 30.106 7.380 -11.701 1.00 0.00 121 SER A N 11
ATOM 19608 C CA . SER A 1 121 ? 30.759 6.134 -11.325 1.00 0.00 121 SER A CA 11
ATOM 19609 C C . SER A 1 121 ? 30.200 5.009 -12.197 1.00 0.00 121 SER A C 11
ATOM 19610 O O . SER A 1 121 ? 29.473 4.137 -11.713 1.00 0.00 121 SER A O 11
ATOM 19618 N N . SER A 1 122 ? 30.549 5.069 -13.482 1.00 0.00 122 SER A N 11
ATOM 19619 C CA . SER A 1 122 ? 30.208 4.131 -14.541 1.00 0.00 122 SER A CA 11
ATOM 19620 C C . SER A 1 122 ? 31.387 4.061 -15.517 1.00 0.00 122 SER A C 11
ATOM 19621 O O . SER A 1 122 ? 32.333 4.844 -15.399 1.00 0.00 122 SER A O 11
ATOM 19629 N N . GLY A 1 123 ? 31.321 3.143 -16.480 1.00 0.00 123 GLY A N 11
ATOM 19630 C CA . GLY A 1 123 ? 32.153 3.110 -17.667 1.00 0.00 123 GLY A CA 11
ATOM 19631 C C . GLY A 1 123 ? 31.186 2.836 -18.792 1.00 0.00 123 GLY A C 11
ATOM 19632 O O . GLY A 1 123 ? 30.609 1.733 -18.792 1.00 0.00 123 GLY A O 11
ATOM 19636 N N . GLY A 1 1 ? 7.209 -32.793 6.992 1.00 0.00 1 GLY A N 12
ATOM 19637 C CA . GLY A 1 1 ? 8.451 -33.145 7.687 1.00 0.00 1 GLY A CA 12
ATOM 19638 C C . GLY A 1 1 ? 9.144 -31.898 8.203 1.00 0.00 1 GLY A C 12
ATOM 19639 O O . GLY A 1 1 ? 8.488 -30.943 8.618 1.00 0.00 1 GLY A O 12
ATOM 19643 N N . SER A 1 2 ? 10.474 -31.905 8.181 1.00 0.00 2 SER A N 12
ATOM 19644 C CA . SER A 1 2 ? 11.326 -30.797 8.572 1.00 0.00 2 SER A CA 12
ATOM 19645 C C . SER A 1 2 ? 11.094 -29.648 7.592 1.00 0.00 2 SER A C 12
ATOM 19646 O O . SER A 1 2 ? 11.523 -29.735 6.436 1.00 0.00 2 SER A O 12
ATOM 19654 N N . SER A 1 3 ? 10.411 -28.593 8.027 1.00 0.00 3 SER A N 12
ATOM 19655 C CA . SER A 1 3 ? 10.107 -27.402 7.240 1.00 0.00 3 SER A CA 12
ATOM 19656 C C . SER A 1 3 ? 10.185 -26.160 8.141 1.00 0.00 3 SER A C 12
ATOM 19657 O O . SER A 1 3 ? 10.544 -26.271 9.317 1.00 0.00 3 SER A O 12
ATOM 19665 N N . GLY A 1 4 ? 9.895 -24.970 7.607 1.00 0.00 4 GLY A N 12
ATOM 19666 C CA . GLY A 1 4 ? 9.927 -23.727 8.368 1.00 0.00 4 GLY A CA 12
ATOM 19667 C C . GLY A 1 4 ? 9.319 -22.623 7.520 1.00 0.00 4 GLY A C 12
ATOM 19668 O O . GLY A 1 4 ? 8.092 -22.508 7.449 1.00 0.00 4 GLY A O 12
ATOM 19672 N N . SER A 1 5 ? 10.147 -21.864 6.807 1.00 0.00 5 SER A N 12
ATOM 19673 C CA . SER A 1 5 ? 9.718 -20.966 5.744 1.00 0.00 5 SER A CA 12
ATOM 19674 C C . SER A 1 5 ? 10.847 -20.847 4.720 1.00 0.00 5 SER A C 12
ATOM 19675 O O . SER A 1 5 ? 12.020 -20.845 5.106 1.00 0.00 5 SER A O 12
ATOM 19683 N N . SER A 1 6 ? 10.522 -20.749 3.434 1.00 0.00 6 SER A N 12
ATOM 19684 C CA . SER A 1 6 ? 11.461 -20.397 2.377 1.00 0.00 6 SER A CA 12
ATOM 19685 C C . SER A 1 6 ? 10.736 -19.635 1.270 1.00 0.00 6 SER A C 12
ATOM 19686 O O . SER A 1 6 ? 9.520 -19.761 1.122 1.00 0.00 6 SER A O 12
ATOM 19694 N N . GLY A 1 7 ? 11.477 -18.876 0.466 1.00 0.00 7 GLY A N 12
ATOM 19695 C CA . GLY A 1 7 ? 10.979 -18.137 -0.686 1.00 0.00 7 GLY A CA 12
ATOM 19696 C C . GLY A 1 7 ? 11.690 -16.797 -0.820 1.00 0.00 7 GLY A C 12
ATOM 19697 O O . GLY A 1 7 ? 12.533 -16.448 0.012 1.00 0.00 7 GLY A O 12
ATOM 19701 N N . LEU A 1 8 ? 11.380 -16.061 -1.885 1.00 0.00 8 LEU A N 12
ATOM 19702 C CA . LEU A 1 8 ? 11.764 -14.667 -2.074 1.00 0.00 8 LEU A CA 12
ATOM 19703 C C . LEU A 1 8 ? 10.448 -13.906 -2.046 1.00 0.00 8 LEU A C 12
ATOM 19704 O O . LEU A 1 8 ? 9.986 -13.529 -0.967 1.00 0.00 8 LEU A O 12
ATOM 19720 N N . PHE A 1 9 ? 9.763 -13.841 -3.186 1.00 0.00 9 PHE A N 12
ATOM 19721 C CA . PHE A 1 9 ? 8.419 -13.302 -3.289 1.00 0.00 9 PHE A CA 12
ATOM 19722 C C . PHE A 1 9 ? 7.454 -14.155 -2.471 1.00 0.00 9 PHE A C 12
ATOM 19723 O O . PHE A 1 9 ? 7.706 -15.339 -2.195 1.00 0.00 9 PHE A O 12
ATOM 19740 N N . THR A 1 10 ? 6.335 -13.541 -2.117 1.00 0.00 10 THR A N 12
ATOM 19741 C CA . THR A 1 10 ? 5.250 -14.090 -1.341 1.00 0.00 10 THR A CA 12
ATOM 19742 C C . THR A 1 10 ? 4.435 -15.100 -2.168 1.00 0.00 10 THR A C 12
ATOM 19743 O O . THR A 1 10 ? 4.983 -16.131 -2.554 1.00 0.00 10 THR A O 12
ATOM 19754 N N . ARG A 1 11 ? 3.152 -14.806 -2.415 1.00 0.00 11 ARG A N 12
ATOM 19755 C CA . ARG A 1 11 ? 2.071 -15.479 -3.132 1.00 0.00 11 ARG A CA 12
ATOM 19756 C C . ARG A 1 11 ? 0.830 -15.312 -2.279 1.00 0.00 11 ARG A C 12
ATOM 19757 O O . ARG A 1 11 ? 0.040 -14.418 -2.560 1.00 0.00 11 ARG A O 12
ATOM 19778 N N . ASP A 1 12 ? 0.704 -16.066 -1.192 1.00 0.00 12 ASP A N 12
ATOM 19779 C CA . ASP A 1 12 ? -0.549 -16.136 -0.428 1.00 0.00 12 ASP A CA 12
ATOM 19780 C C . ASP A 1 12 ? -0.610 -15.181 0.769 1.00 0.00 12 ASP A C 12
ATOM 19781 O O . ASP A 1 12 ? -1.465 -15.320 1.637 1.00 0.00 12 ASP A O 12
ATOM 19790 N N . ALA A 1 13 ? 0.321 -14.238 0.903 1.00 0.00 13 ALA A N 12
ATOM 19791 C CA . ALA A 1 13 ? 0.526 -13.387 2.080 1.00 0.00 13 ALA A CA 12
ATOM 19792 C C . ALA A 1 13 ? 1.048 -14.155 3.305 1.00 0.00 13 ALA A C 12
ATOM 19793 O O . ALA A 1 13 ? 1.851 -13.586 4.037 1.00 0.00 13 ALA A O 12
ATOM 19800 N N . SER A 1 14 ? 0.766 -15.456 3.459 1.00 0.00 14 SER A N 12
ATOM 19801 C CA . SER A 1 14 ? 1.363 -16.342 4.468 1.00 0.00 14 SER A CA 12
ATOM 19802 C C . SER A 1 14 ? 2.860 -16.635 4.214 1.00 0.00 14 SER A C 12
ATOM 19803 O O . SER A 1 14 ? 3.432 -17.594 4.733 1.00 0.00 14 SER A O 12
ATOM 19811 N N . GLN A 1 15 ? 3.519 -15.821 3.392 1.00 0.00 15 GLN A N 12
ATOM 19812 C CA . GLN A 1 15 ? 4.961 -15.781 3.207 1.00 0.00 15 GLN A CA 12
ATOM 19813 C C . GLN A 1 15 ? 5.532 -14.435 3.679 1.00 0.00 15 GLN A C 12
ATOM 19814 O O . GLN A 1 15 ? 6.757 -14.298 3.747 1.00 0.00 15 GLN A O 12
ATOM 19828 N N . LEU A 1 16 ? 4.694 -13.428 3.965 1.00 0.00 16 LEU A N 12
ATOM 19829 C CA . LEU A 1 16 ? 5.144 -12.204 4.617 1.00 0.00 16 LEU A CA 12
ATOM 19830 C C . LEU A 1 16 ? 5.478 -12.544 6.064 1.00 0.00 16 LEU A C 12
ATOM 19831 O O . LEU A 1 16 ? 5.010 -13.560 6.590 1.00 0.00 16 LEU A O 12
ATOM 19847 N N . LYS A 1 17 ? 6.232 -11.676 6.732 1.00 0.00 17 LYS A N 12
ATOM 19848 C CA . LYS A 1 17 ? 6.546 -11.765 8.134 1.00 0.00 17 LYS A CA 12
ATOM 19849 C C . LYS A 1 17 ? 6.455 -10.373 8.721 1.00 0.00 17 LYS A C 12
ATOM 19850 O O . LYS A 1 17 ? 7.007 -9.431 8.146 1.00 0.00 17 LYS A O 12
ATOM 19869 N N . GLY A 1 18 ? 5.744 -10.272 9.837 1.00 0.00 18 GLY A N 12
ATOM 19870 C CA . GLY A 1 18 ? 5.453 -9.024 10.516 1.00 0.00 18 GLY A CA 12
ATOM 19871 C C . GLY A 1 18 ? 4.141 -9.181 11.269 1.00 0.00 18 GLY A C 12
ATOM 19872 O O . GLY A 1 18 ? 3.925 -10.203 11.929 1.00 0.00 18 GLY A O 12
ATOM 19876 N N . THR A 1 19 ? 3.236 -8.210 11.158 1.00 0.00 19 THR A N 12
ATOM 19877 C CA . THR A 1 19 ? 1.882 -8.294 11.707 1.00 0.00 19 THR A CA 12
ATOM 19878 C C . THR A 1 19 ? 0.895 -7.837 10.631 1.00 0.00 19 THR A C 12
ATOM 19879 O O . THR A 1 19 ? 1.272 -7.056 9.763 1.00 0.00 19 THR A O 12
ATOM 19890 N N . PHE A 1 20 ? -0.351 -8.316 10.650 1.00 0.00 20 PHE A N 12
ATOM 19891 C CA . PHE A 1 20 ? -1.370 -7.942 9.669 1.00 0.00 20 PHE A CA 12
ATOM 19892 C C . PHE A 1 20 ? -2.429 -7.076 10.336 1.00 0.00 20 PHE A C 12
ATOM 19893 O O . PHE A 1 20 ? -2.761 -7.268 11.512 1.00 0.00 20 PHE A O 12
ATOM 19910 N N . LEU A 1 21 ? -2.967 -6.130 9.575 1.00 0.00 21 LEU A N 12
ATOM 19911 C CA . LEU A 1 21 ? -3.998 -5.184 9.950 1.00 0.00 21 LEU A CA 12
ATOM 19912 C C . LEU A 1 21 ? -5.081 -5.226 8.872 1.00 0.00 21 LEU A C 12
ATOM 19913 O O . LEU A 1 21 ? -4.857 -5.747 7.775 1.00 0.00 21 LEU A O 12
ATOM 19929 N N . SER A 1 22 ? -6.214 -4.577 9.123 1.00 0.00 22 SER A N 12
ATOM 19930 C CA . SER A 1 22 ? -7.111 -4.183 8.051 1.00 0.00 22 SER A CA 12
ATOM 19931 C C . SER A 1 22 ? -7.911 -2.955 8.471 1.00 0.00 22 SER A C 12
ATOM 19932 O O . SER A 1 22 ? -8.184 -2.760 9.663 1.00 0.00 22 SER A O 12
ATOM 19940 N N . THR A 1 23 ? -8.353 -2.180 7.482 1.00 0.00 23 THR A N 12
ATOM 19941 C CA . THR A 1 23 ? -9.231 -1.035 7.639 1.00 0.00 23 THR A CA 12
ATOM 19942 C C . THR A 1 23 ? -10.174 -0.958 6.439 1.00 0.00 23 THR A C 12
ATOM 19943 O O . THR A 1 23 ? -9.872 -1.490 5.368 1.00 0.00 23 THR A O 12
ATOM 19954 N N . THR A 1 24 ? -11.310 -0.288 6.613 1.00 0.00 24 THR A N 12
ATOM 19955 C CA . THR A 1 24 ? -12.224 0.059 5.541 1.00 0.00 24 THR A CA 12
ATOM 19956 C C . THR A 1 24 ? -12.402 1.569 5.603 1.00 0.00 24 THR A C 12
ATOM 19957 O O . THR A 1 24 ? -12.935 2.077 6.591 1.00 0.00 24 THR A O 12
ATOM 19968 N N . LEU A 1 25 ? -11.955 2.302 4.579 1.00 0.00 25 LEU A N 12
ATOM 19969 C CA . LEU A 1 25 ? -12.166 3.741 4.532 1.00 0.00 25 LEU A CA 12
ATOM 19970 C C . LEU A 1 25 ? -13.367 4.009 3.641 1.00 0.00 25 LEU A C 12
ATOM 19971 O O . LEU A 1 25 ? -13.539 3.352 2.606 1.00 0.00 25 LEU A O 12
ATOM 19987 N N . LYS A 1 26 ? -14.136 5.049 3.958 1.00 0.00 26 LYS A N 12
ATOM 19988 C CA . LYS A 1 26 ? -15.053 5.645 2.997 1.00 0.00 26 LYS A CA 12
ATOM 19989 C C . LYS A 1 26 ? -14.245 6.605 2.132 1.00 0.00 26 LYS A C 12
ATOM 19990 O O . LYS A 1 26 ? -13.461 7.395 2.654 1.00 0.00 26 LYS A O 12
ATOM 20009 N N . LYS A 1 27 ? -14.400 6.533 0.815 1.00 0.00 27 LYS A N 12
ATOM 20010 C CA . LYS A 1 27 ? -13.878 7.498 -0.140 1.00 0.00 27 LYS A CA 12
ATOM 20011 C C . LYS A 1 27 ? -14.624 8.815 0.070 1.00 0.00 27 LYS A C 12
ATOM 20012 O O . LYS A 1 27 ? -15.768 8.915 -0.364 1.00 0.00 27 LYS A O 12
ATOM 20031 N N . SER A 1 28 ? -14.036 9.793 0.758 1.00 0.00 28 SER A N 12
ATOM 20032 C CA . SER A 1 28 ? -14.736 11.020 1.118 1.00 0.00 28 SER A CA 12
ATOM 20033 C C . SER A 1 28 ? -14.584 12.077 0.029 1.00 0.00 28 SER A C 12
ATOM 20034 O O . SER A 1 28 ? -15.405 12.089 -0.887 1.00 0.00 28 SER A O 12
ATOM 20042 N N . ASN A 1 29 ? -13.592 12.968 0.097 1.00 0.00 29 ASN A N 12
ATOM 20043 C CA . ASN A 1 29 ? -13.425 14.039 -0.887 1.00 0.00 29 ASN A CA 12
ATOM 20044 C C . ASN A 1 29 ? -12.245 13.649 -1.764 1.00 0.00 29 ASN A C 12
ATOM 20045 O O . ASN A 1 29 ? -11.201 13.270 -1.230 1.00 0.00 29 ASN A O 12
ATOM 20056 N N . MET A 1 30 ? -12.411 13.702 -3.090 1.00 0.00 30 MET A N 12
ATOM 20057 C CA . MET A 1 30 ? -11.533 13.138 -4.131 1.00 0.00 30 MET A CA 12
ATOM 20058 C C . MET A 1 30 ? -11.313 11.621 -4.038 1.00 0.00 30 MET A C 12
ATOM 20059 O O . MET A 1 30 ? -11.459 10.922 -5.041 1.00 0.00 30 MET A O 12
ATOM 20073 N N . GLY A 1 31 ? -10.868 11.095 -2.903 1.00 0.00 31 GLY A N 12
ATOM 20074 C CA . GLY A 1 31 ? -10.038 9.908 -2.853 1.00 0.00 31 GLY A CA 12
ATOM 20075 C C . GLY A 1 31 ? -9.783 9.489 -1.418 1.00 0.00 31 GLY A C 12
ATOM 20076 O O . GLY A 1 31 ? -10.477 9.936 -0.498 1.00 0.00 31 GLY A O 12
ATOM 20080 N N . PHE A 1 32 ? -8.831 8.578 -1.243 1.00 0.00 32 PHE A N 12
ATOM 20081 C CA . PHE A 1 32 ? -8.450 8.103 0.072 1.00 0.00 32 PHE A CA 12
ATOM 20082 C C . PHE A 1 32 ? -7.408 9.026 0.677 1.00 0.00 32 PHE A C 12
ATOM 20083 O O . PHE A 1 32 ? -6.601 9.623 -0.040 1.00 0.00 32 PHE A O 12
ATOM 20100 N N . GLY A 1 33 ? -7.375 9.090 2.006 1.00 0.00 33 GLY A N 12
ATOM 20101 C CA . GLY A 1 33 ? -6.395 9.866 2.756 1.00 0.00 33 GLY A CA 12
ATOM 20102 C C . GLY A 1 33 ? -5.007 9.229 2.749 1.00 0.00 33 GLY A C 12
ATOM 20103 O O . GLY A 1 33 ? -4.247 9.449 3.681 1.00 0.00 33 GLY A O 12
ATOM 20107 N N . PHE A 1 34 ? -4.660 8.410 1.760 1.00 0.00 34 PHE A N 12
ATOM 20108 C CA . PHE A 1 34 ? -3.334 7.843 1.605 1.00 0.00 34 PHE A CA 12
ATOM 20109 C C . PHE A 1 34 ? -3.013 7.774 0.113 1.00 0.00 34 PHE A C 12
ATOM 20110 O O . PHE A 1 34 ? -3.890 7.957 -0.734 1.00 0.00 34 PHE A O 12
ATOM 20127 N N . THR A 1 35 ? -1.755 7.517 -0.215 1.00 0.00 35 THR A N 12
ATOM 20128 C CA . THR A 1 35 ? -1.262 7.300 -1.569 1.00 0.00 35 THR A CA 12
ATOM 20129 C C . THR A 1 35 ? -0.527 5.961 -1.583 1.00 0.00 35 THR A C 12
ATOM 20130 O O . THR A 1 35 ? -0.136 5.478 -0.518 1.00 0.00 35 THR A O 12
ATOM 20141 N N . ILE A 1 36 ? -0.338 5.343 -2.750 1.00 0.00 36 ILE A N 12
ATOM 20142 C CA . ILE A 1 36 ? 0.263 4.024 -2.879 1.00 0.00 36 ILE A CA 12
ATOM 20143 C C . ILE A 1 36 ? 1.503 4.089 -3.780 1.00 0.00 36 ILE A C 12
ATOM 20144 O O . ILE A 1 36 ? 1.696 5.022 -4.565 1.00 0.00 36 ILE A O 12
ATOM 20160 N N . ILE A 1 37 ? 2.384 3.112 -3.609 1.00 0.00 37 ILE A N 12
ATOM 20161 C CA . ILE A 1 37 ? 3.476 2.750 -4.491 1.00 0.00 37 ILE A CA 12
ATOM 20162 C C . ILE A 1 37 ? 3.371 1.245 -4.681 1.00 0.00 37 ILE A C 12
ATOM 20163 O O . ILE A 1 37 ? 2.959 0.545 -3.764 1.00 0.00 37 ILE A O 12
ATOM 20179 N N . GLY A 1 38 ? 3.756 0.769 -5.852 1.00 0.00 38 GLY A N 12
ATOM 20180 C CA . GLY A 1 38 ? 4.242 -0.572 -6.153 1.00 0.00 38 GLY A CA 12
ATOM 20181 C C . GLY A 1 38 ? 5.379 -0.331 -7.112 1.00 0.00 38 GLY A C 12
ATOM 20182 O O . GLY A 1 38 ? 5.361 0.700 -7.798 1.00 0.00 38 GLY A O 12
ATOM 20186 N N . GLY A 1 39 ? 6.361 -1.229 -7.117 1.00 0.00 39 GLY A N 12
ATOM 20187 C CA . GLY A 1 39 ? 7.628 -0.947 -7.747 1.00 0.00 39 GLY A CA 12
ATOM 20188 C C . GLY A 1 39 ? 7.425 -0.558 -9.197 1.00 0.00 39 GLY A C 12
ATOM 20189 O O . GLY A 1 39 ? 7.542 0.623 -9.540 1.00 0.00 39 GLY A O 12
ATOM 20193 N N . ASP A 1 40 ? 7.034 -1.536 -10.010 1.00 0.00 40 ASP A N 12
ATOM 20194 C CA . ASP A 1 40 ? 6.836 -1.339 -11.437 1.00 0.00 40 ASP A CA 12
ATOM 20195 C C . ASP A 1 40 ? 6.226 -2.580 -12.092 1.00 0.00 40 ASP A C 12
ATOM 20196 O O . ASP A 1 40 ? 5.294 -2.459 -12.898 1.00 0.00 40 ASP A O 12
ATOM 20205 N N . GLU A 1 41 ? 6.719 -3.776 -11.747 1.00 0.00 41 GLU A N 12
ATOM 20206 C CA . GLU A 1 41 ? 6.166 -5.060 -12.195 1.00 0.00 41 GLU A CA 12
ATOM 20207 C C . GLU A 1 41 ? 5.245 -5.675 -11.128 1.00 0.00 41 GLU A C 12
ATOM 20208 O O . GLU A 1 41 ? 5.335 -5.309 -9.949 1.00 0.00 41 GLU A O 12
ATOM 20220 N N . PRO A 1 42 ? 4.366 -6.629 -11.504 1.00 0.00 42 PRO A N 12
ATOM 20221 C CA . PRO A 1 42 ? 3.472 -7.350 -10.597 1.00 0.00 42 PRO A CA 12
ATOM 20222 C C . PRO A 1 42 ? 4.229 -8.421 -9.791 1.00 0.00 42 PRO A C 12
ATOM 20223 O O . PRO A 1 42 ? 3.778 -9.558 -9.641 1.00 0.00 42 PRO A O 12
ATOM 20234 N N . ASP A 1 43 ? 5.393 -8.068 -9.263 1.00 0.00 43 ASP A N 12
ATOM 20235 C CA . ASP A 1 43 ? 6.132 -8.876 -8.292 1.00 0.00 43 ASP A CA 12
ATOM 20236 C C . ASP A 1 43 ? 6.750 -8.008 -7.195 1.00 0.00 43 ASP A C 12
ATOM 20237 O O . ASP A 1 43 ? 7.057 -8.511 -6.119 1.00 0.00 43 ASP A O 12
ATOM 20246 N N . GLU A 1 44 ? 6.847 -6.696 -7.407 1.00 0.00 44 GLU A N 12
ATOM 20247 C CA . GLU A 1 44 ? 7.313 -5.777 -6.383 1.00 0.00 44 GLU A CA 12
ATOM 20248 C C . GLU A 1 44 ? 6.121 -5.422 -5.503 1.00 0.00 44 GLU A C 12
ATOM 20249 O O . GLU A 1 44 ? 5.064 -5.041 -6.010 1.00 0.00 44 GLU A O 12
ATOM 20261 N N . PHE A 1 45 ? 6.292 -5.528 -4.183 1.00 0.00 45 PHE A N 12
ATOM 20262 C CA . PHE A 1 45 ? 5.225 -5.248 -3.236 1.00 0.00 45 PHE A CA 12
ATOM 20263 C C . PHE A 1 45 ? 4.737 -3.819 -3.371 1.00 0.00 45 PHE A C 12
ATOM 20264 O O . PHE A 1 45 ? 5.506 -2.880 -3.621 1.00 0.00 45 PHE A O 12
ATOM 20281 N N . LEU A 1 46 ? 3.445 -3.679 -3.115 1.00 0.00 46 LEU A N 12
ATOM 20282 C CA . LEU A 1 46 ? 2.744 -2.425 -3.035 1.00 0.00 46 LEU A CA 12
ATOM 20283 C C . LEU A 1 46 ? 2.784 -1.994 -1.575 1.00 0.00 46 LEU A C 12
ATOM 20284 O O . LEU A 1 46 ? 2.467 -2.791 -0.691 1.00 0.00 46 LEU A O 12
ATOM 20300 N N . GLN A 1 47 ? 3.129 -0.741 -1.295 1.00 0.00 47 GLN A N 12
ATOM 20301 C CA . GLN A 1 47 ? 3.141 -0.185 0.049 1.00 0.00 47 GLN A CA 12
ATOM 20302 C C . GLN A 1 47 ? 2.368 1.127 0.050 1.00 0.00 47 GLN A C 12
ATOM 20303 O O . GLN A 1 47 ? 2.293 1.822 -0.964 1.00 0.00 47 GLN A O 12
ATOM 20317 N N . VAL A 1 48 ? 1.797 1.500 1.192 1.00 0.00 48 VAL A N 12
ATOM 20318 C CA . VAL A 1 48 ? 1.243 2.822 1.391 1.00 0.00 48 VAL A CA 12
ATOM 20319 C C . VAL A 1 48 ? 2.404 3.808 1.265 1.00 0.00 48 VAL A C 12
ATOM 20320 O O . VAL A 1 48 ? 3.340 3.782 2.071 1.00 0.00 48 VAL A O 12
ATOM 20333 N N . LYS A 1 49 ? 2.369 4.637 0.223 1.00 0.00 49 LYS A N 12
ATOM 20334 C CA . LYS A 1 49 ? 3.383 5.622 -0.113 1.00 0.00 49 LYS A CA 12
ATOM 20335 C C . LYS A 1 49 ? 3.500 6.638 1.009 1.00 0.00 49 LYS A C 12
ATOM 20336 O O . LYS A 1 49 ? 4.594 6.842 1.529 1.00 0.00 49 LYS A O 12
ATOM 20355 N N . SER A 1 50 ? 2.380 7.262 1.369 1.00 0.00 50 SER A N 12
ATOM 20356 C CA . SER A 1 50 ? 2.210 8.085 2.545 1.00 0.00 50 SER A CA 12
ATOM 20357 C C . SER A 1 50 ? 0.738 8.086 2.909 1.00 0.00 50 SER A C 12
ATOM 20358 O O . SER A 1 50 ? -0.112 8.038 2.015 1.00 0.00 50 SER A O 12
ATOM 20366 N N . VAL A 1 51 ? 0.443 8.250 4.190 1.00 0.00 51 VAL A N 12
ATOM 20367 C CA . VAL A 1 51 ? -0.873 8.622 4.680 1.00 0.00 51 VAL A CA 12
ATOM 20368 C C . VAL A 1 51 ? -0.900 10.153 4.718 1.00 0.00 51 VAL A C 12
ATOM 20369 O O . VAL A 1 51 ? 0.002 10.769 5.289 1.00 0.00 51 VAL A O 12
ATOM 20382 N N . ILE A 1 52 ? -1.856 10.790 4.050 1.00 0.00 52 ILE A N 12
ATOM 20383 C CA . ILE A 1 52 ? -2.092 12.221 4.094 1.00 0.00 52 ILE A CA 12
ATOM 20384 C C . ILE A 1 52 ? -2.748 12.535 5.451 1.00 0.00 52 ILE A C 12
ATOM 20385 O O . ILE A 1 52 ? -3.752 11.902 5.785 1.00 0.00 52 ILE A O 12
ATOM 20401 N N . PRO A 1 53 ? -2.220 13.492 6.235 1.00 0.00 53 PRO A N 12
ATOM 20402 C CA . PRO A 1 53 ? -2.888 13.951 7.444 1.00 0.00 53 PRO A CA 12
ATOM 20403 C C . PRO A 1 53 ? -4.186 14.675 7.080 1.00 0.00 53 PRO A C 12
ATOM 20404 O O . PRO A 1 53 ? -4.314 15.200 5.974 1.00 0.00 53 PRO A O 12
ATOM 20415 N N . ASP A 1 54 ? -5.136 14.730 8.016 1.00 0.00 54 ASP A N 12
ATOM 20416 C CA . ASP A 1 54 ? -6.478 15.323 7.891 1.00 0.00 54 ASP A CA 12
ATOM 20417 C C . ASP A 1 54 ? -7.455 14.448 7.099 1.00 0.00 54 ASP A C 12
ATOM 20418 O O . ASP A 1 54 ? -8.665 14.513 7.338 1.00 0.00 54 ASP A O 12
ATOM 20427 N N . GLY A 1 55 ? -6.941 13.625 6.180 1.00 0.00 55 GLY A N 12
ATOM 20428 C CA . GLY A 1 55 ? -7.720 12.739 5.329 1.00 0.00 55 GLY A CA 12
ATOM 20429 C C . GLY A 1 55 ? -8.340 11.578 6.113 1.00 0.00 55 GLY A C 12
ATOM 20430 O O . GLY A 1 55 ? -7.906 11.271 7.226 1.00 0.00 55 GLY A O 12
ATOM 20434 N N . PRO A 1 56 ? -9.298 10.840 5.526 1.00 0.00 56 PRO A N 12
ATOM 20435 C CA . PRO A 1 56 ? -10.065 9.833 6.258 1.00 0.00 56 PRO A CA 12
ATOM 20436 C C . PRO A 1 56 ? -9.214 8.636 6.697 1.00 0.00 56 PRO A C 12
ATOM 20437 O O . PRO A 1 56 ? -9.585 7.923 7.622 1.00 0.00 56 PRO A O 12
ATOM 20448 N N . ALA A 1 57 ? -8.058 8.417 6.062 1.00 0.00 57 ALA A N 12
ATOM 20449 C CA . ALA A 1 57 ? -7.120 7.387 6.481 1.00 0.00 57 ALA A CA 12
ATOM 20450 C C . ALA A 1 57 ? -6.527 7.758 7.839 1.00 0.00 57 ALA A C 12
ATOM 20451 O O . ALA A 1 57 ? -6.573 6.946 8.762 1.00 0.00 57 ALA A O 12
ATOM 20458 N N . ALA A 1 58 ? -6.011 8.987 7.954 1.00 0.00 58 ALA A N 12
ATOM 20459 C CA . ALA A 1 58 ? -5.492 9.543 9.191 1.00 0.00 58 ALA A CA 12
ATOM 20460 C C . ALA A 1 58 ? -6.575 9.550 10.268 1.00 0.00 58 ALA A C 12
ATOM 20461 O O . ALA A 1 58 ? -6.296 9.156 11.394 1.00 0.00 58 ALA A O 12
ATOM 20468 N N . GLN A 1 59 ? -7.799 9.963 9.924 1.00 0.00 59 GLN A N 12
ATOM 20469 C CA . GLN A 1 59 ? -8.893 10.010 10.883 1.00 0.00 59 GLN A CA 12
ATOM 20470 C C . GLN A 1 59 ? -9.343 8.624 11.353 1.00 0.00 59 GLN A C 12
ATOM 20471 O O . GLN A 1 59 ? -10.017 8.539 12.380 1.00 0.00 59 GLN A O 12
ATOM 20485 N N . ASP A 1 60 ? -9.069 7.543 10.618 1.00 0.00 60 ASP A N 12
ATOM 20486 C CA . ASP A 1 60 ? -9.380 6.193 11.088 1.00 0.00 60 ASP A CA 12
ATOM 20487 C C . ASP A 1 60 ? -8.217 5.650 11.928 1.00 0.00 60 ASP A C 12
ATOM 20488 O O . ASP A 1 60 ? -8.432 4.957 12.921 1.00 0.00 60 ASP A O 12
ATOM 20497 N N . GLY A 1 61 ? -6.981 6.007 11.566 1.00 0.00 61 GLY A N 12
ATOM 20498 C CA . GLY A 1 61 ? -5.777 5.814 12.367 1.00 0.00 61 GLY A CA 12
ATOM 20499 C C . GLY A 1 61 ? -5.165 4.416 12.260 1.00 0.00 61 GLY A C 12
ATOM 20500 O O . GLY A 1 61 ? -4.044 4.205 12.725 1.00 0.00 61 GLY A O 12
ATOM 20504 N N . LYS A 1 62 ? -5.862 3.448 11.651 1.00 0.00 62 LYS A N 12
ATOM 20505 C CA . LYS A 1 62 ? -5.380 2.070 11.555 1.00 0.00 62 LYS A CA 12
ATOM 20506 C C . LYS A 1 62 ? -4.312 1.862 10.475 1.00 0.00 62 LYS A C 12
ATOM 20507 O O . LYS A 1 62 ? -3.762 0.757 10.407 1.00 0.00 62 LYS A O 12
ATOM 20526 N N . MET A 1 63 ? -4.037 2.848 9.623 1.00 0.00 63 MET A N 12
ATOM 20527 C CA . MET A 1 63 ? -3.102 2.773 8.510 1.00 0.00 63 MET A CA 12
ATOM 20528 C C . MET A 1 63 ? -1.992 3.787 8.728 1.00 0.00 63 MET A C 12
ATOM 20529 O O . MET A 1 63 ? -2.263 4.923 9.119 1.00 0.00 63 MET A O 12
ATOM 20543 N N . GLU A 1 64 ? -0.761 3.395 8.409 1.00 0.00 64 GLU A N 12
ATOM 20544 C CA . GLU A 1 64 ? 0.422 4.227 8.497 1.00 0.00 64 GLU A CA 12
ATOM 20545 C C . GLU A 1 64 ? 1.238 4.076 7.210 1.00 0.00 64 GLU A C 12
ATOM 20546 O O . GLU A 1 64 ? 0.923 3.296 6.307 1.00 0.00 64 GLU A O 12
ATOM 20558 N N . THR A 1 65 ? 2.265 4.905 7.084 1.00 0.00 65 THR A N 12
ATOM 20559 C CA . THR A 1 65 ? 3.107 4.968 5.909 1.00 0.00 65 THR A CA 12
ATOM 20560 C C . THR A 1 65 ? 4.087 3.792 5.961 1.00 0.00 65 THR A C 12
ATOM 20561 O O . THR A 1 65 ? 4.789 3.615 6.952 1.00 0.00 65 THR A O 12
ATOM 20572 N N . GLY A 1 66 ? 4.148 3.002 4.887 1.00 0.00 66 GLY A N 12
ATOM 20573 C CA . GLY A 1 66 ? 5.031 1.845 4.759 1.00 0.00 66 GLY A CA 12
ATOM 20574 C C . GLY A 1 66 ? 4.306 0.508 4.859 1.00 0.00 66 GLY A C 12
ATOM 20575 O O . GLY A 1 66 ? 4.863 -0.501 4.427 1.00 0.00 66 GLY A O 12
ATOM 20579 N N . ASP A 1 67 ? 3.068 0.492 5.358 1.00 0.00 67 ASP A N 12
ATOM 20580 C CA . ASP A 1 67 ? 2.245 -0.715 5.422 1.00 0.00 67 ASP A CA 12
ATOM 20581 C C . ASP A 1 67 ? 2.086 -1.313 4.006 1.00 0.00 67 ASP A C 12
ATOM 20582 O O . ASP A 1 67 ? 1.971 -0.569 3.032 1.00 0.00 67 ASP A O 12
ATOM 20591 N N . VAL A 1 68 ? 2.058 -2.640 3.870 1.00 0.00 68 VAL A N 12
ATOM 20592 C CA . VAL A 1 68 ? 2.115 -3.388 2.602 1.00 0.00 68 VAL A CA 12
ATOM 20593 C C . VAL A 1 68 ? 0.697 -3.764 2.168 1.00 0.00 68 VAL A C 12
ATOM 20594 O O . VAL A 1 68 ? 0.011 -4.441 2.926 1.00 0.00 68 VAL A O 12
ATOM 20607 N N . ILE A 1 69 ? 0.247 -3.342 0.983 1.00 0.00 69 ILE A N 12
ATOM 20608 C CA . ILE A 1 69 ? -1.028 -3.697 0.363 1.00 0.00 69 ILE A CA 12
ATOM 20609 C C . ILE A 1 69 ? -1.020 -5.190 0.029 1.00 0.00 69 ILE A C 12
ATOM 20610 O O . ILE A 1 69 ? -0.300 -5.636 -0.871 1.00 0.00 69 ILE A O 12
ATOM 20626 N N . VAL A 1 70 ? -1.842 -5.951 0.757 1.00 0.00 70 VAL A N 12
ATOM 20627 C CA . VAL A 1 70 ? -2.071 -7.363 0.490 1.00 0.00 70 VAL A CA 12
ATOM 20628 C C . VAL A 1 70 ? -3.294 -7.510 -0.429 1.00 0.00 70 VAL A C 12
ATOM 20629 O O . VAL A 1 70 ? -3.194 -8.021 -1.551 1.00 0.00 70 VAL A O 12
ATOM 20642 N N . TYR A 1 71 ? -4.456 -7.069 0.064 1.00 0.00 71 TYR A N 12
ATOM 20643 C CA . TYR A 1 71 ? -5.759 -7.345 -0.521 1.00 0.00 71 TYR A CA 12
ATOM 20644 C C . TYR A 1 71 ? -6.592 -6.070 -0.523 1.00 0.00 71 TYR A C 12
ATOM 20645 O O . TYR A 1 71 ? -6.566 -5.341 0.474 1.00 0.00 71 TYR A O 12
ATOM 20663 N N . ILE A 1 72 ? -7.366 -5.827 -1.578 1.00 0.00 72 ILE A N 12
ATOM 20664 C CA . ILE A 1 72 ? -8.270 -4.690 -1.708 1.00 0.00 72 ILE A CA 12
ATOM 20665 C C . ILE A 1 72 ? -9.675 -5.255 -1.859 1.00 0.00 72 ILE A C 12
ATOM 20666 O O . ILE A 1 72 ? -9.957 -6.055 -2.747 1.00 0.00 72 ILE A O 12
ATOM 20682 N N . ASN A 1 73 ? -10.562 -4.793 -0.987 1.00 0.00 73 ASN A N 12
ATOM 20683 C CA . ASN A 1 73 ? -11.959 -5.161 -0.836 1.00 0.00 73 ASN A CA 12
ATOM 20684 C C . ASN A 1 73 ? -12.134 -6.646 -0.535 1.00 0.00 73 ASN A C 12
ATOM 20685 O O . ASN A 1 73 ? -12.310 -6.989 0.631 1.00 0.00 73 ASN A O 12
ATOM 20696 N N . GLU A 1 74 ? -12.032 -7.527 -1.530 1.00 0.00 74 GLU A N 12
ATOM 20697 C CA . GLU A 1 74 ? -12.028 -8.978 -1.332 1.00 0.00 74 GLU A CA 12
ATOM 20698 C C . GLU A 1 74 ? -11.005 -9.664 -2.255 1.00 0.00 74 GLU A C 12
ATOM 20699 O O . GLU A 1 74 ? -11.015 -10.885 -2.399 1.00 0.00 74 GLU A O 12
ATOM 20711 N N . VAL A 1 75 ? -10.115 -8.918 -2.904 1.00 0.00 75 VAL A N 12
ATOM 20712 C CA . VAL A 1 75 ? -9.287 -9.404 -4.002 1.00 0.00 75 VAL A CA 12
ATOM 20713 C C . VAL A 1 75 ? -7.818 -9.381 -3.568 1.00 0.00 75 VAL A C 12
ATOM 20714 O O . VAL A 1 75 ? -7.462 -8.592 -2.695 1.00 0.00 75 VAL A O 12
ATOM 20727 N N . CYS A 1 76 ? -6.951 -10.233 -4.136 1.00 0.00 76 CYS A N 12
ATOM 20728 C CA . CYS A 1 76 ? -5.500 -10.121 -3.964 1.00 0.00 76 CYS A CA 12
ATOM 20729 C C . CYS A 1 76 ? -4.929 -9.175 -5.024 1.00 0.00 76 CYS A C 12
ATOM 20730 O O . CYS A 1 76 ? -5.302 -9.257 -6.192 1.00 0.00 76 CYS A O 12
ATOM 20738 N N . VAL A 1 77 ? -3.989 -8.311 -4.653 1.00 0.00 77 VAL A N 12
ATOM 20739 C CA . VAL A 1 77 ? -3.223 -7.470 -5.590 1.00 0.00 77 VAL A CA 12
ATOM 20740 C C . VAL A 1 77 ? -1.716 -7.483 -5.274 1.00 0.00 77 VAL A C 12
ATOM 20741 O O . VAL A 1 77 ? -0.959 -6.715 -5.849 1.00 0.00 77 VAL A O 12
ATOM 20754 N N . LEU A 1 78 ? -1.255 -8.284 -4.318 1.00 0.00 78 LEU A N 12
ATOM 20755 C CA . LEU A 1 78 ? 0.065 -8.133 -3.714 1.00 0.00 78 LEU A CA 12
ATOM 20756 C C . LEU A 1 78 ? 1.277 -8.377 -4.598 1.00 0.00 78 LEU A C 12
ATOM 20757 O O . LEU A 1 78 ? 2.353 -7.893 -4.250 1.00 0.00 78 LEU A O 12
ATOM 20773 N N . GLY A 1 79 ? 1.128 -9.122 -5.684 1.00 0.00 79 GLY A N 12
ATOM 20774 C CA . GLY A 1 79 ? 2.012 -9.063 -6.829 1.00 0.00 79 GLY A CA 12
ATOM 20775 C C . GLY A 1 79 ? 1.104 -8.785 -8.005 1.00 0.00 79 GLY A C 12
ATOM 20776 O O . GLY A 1 79 ? 0.836 -9.675 -8.814 1.00 0.00 79 GLY A O 12
ATOM 20780 N N . HIS A 1 80 ? 0.520 -7.591 -8.004 1.00 0.00 80 HIS A N 12
ATOM 20781 C CA . HIS A 1 80 ? -0.173 -7.005 -9.150 1.00 0.00 80 HIS A CA 12
ATOM 20782 C C . HIS A 1 80 ? 0.472 -5.666 -9.511 1.00 0.00 80 HIS A C 12
ATOM 20783 O O . HIS A 1 80 ? 1.306 -5.151 -8.763 1.00 0.00 80 HIS A O 12
ATOM 20797 N N . THR A 1 81 ? 0.115 -5.104 -10.664 1.00 0.00 81 THR A N 12
ATOM 20798 C CA . THR A 1 81 ? 0.710 -3.876 -11.143 1.00 0.00 81 THR A CA 12
ATOM 20799 C C . THR A 1 81 ? 0.140 -2.726 -10.316 1.00 0.00 81 THR A C 12
ATOM 20800 O O . THR A 1 81 ? -1.077 -2.629 -10.113 1.00 0.00 81 THR A O 12
ATOM 20811 N N . HIS A 1 82 ? 1.005 -1.805 -9.906 1.00 0.00 82 HIS A N 12
ATOM 20812 C CA . HIS A 1 82 ? 0.610 -0.491 -9.437 1.00 0.00 82 HIS A CA 12
ATOM 20813 C C . HIS A 1 82 ? -0.260 0.212 -10.478 1.00 0.00 82 HIS A C 12
ATOM 20814 O O . HIS A 1 82 ? -1.167 0.948 -10.095 1.00 0.00 82 HIS A O 12
ATOM 20828 N N . ALA A 1 83 ? -0.052 -0.025 -11.776 1.00 0.00 83 ALA A N 12
ATOM 20829 C CA . ALA A 1 83 ? -0.918 0.532 -12.808 1.00 0.00 83 ALA A CA 12
ATOM 20830 C C . ALA A 1 83 ? -2.382 0.069 -12.660 1.00 0.00 83 ALA A C 12
ATOM 20831 O O . ALA A 1 83 ? -3.290 0.889 -12.829 1.00 0.00 83 ALA A O 12
ATOM 20838 N N . ASP A 1 84 ? -2.635 -1.203 -12.319 1.00 0.00 84 ASP A N 12
ATOM 20839 C CA . ASP A 1 84 ? -3.993 -1.712 -12.081 1.00 0.00 84 ASP A CA 12
ATOM 20840 C C . ASP A 1 84 ? -4.484 -1.264 -10.706 1.00 0.00 84 ASP A C 12
ATOM 20841 O O . ASP A 1 84 ? -5.588 -0.754 -10.580 1.00 0.00 84 ASP A O 12
ATOM 20850 N N . VAL A 1 85 ? -3.666 -1.361 -9.656 1.00 0.00 85 VAL A N 12
ATOM 20851 C CA . VAL A 1 85 ? -4.081 -0.993 -8.301 1.00 0.00 85 VAL A CA 12
ATOM 20852 C C . VAL A 1 85 ? -4.497 0.476 -8.230 1.00 0.00 85 VAL A C 12
ATOM 20853 O O . VAL A 1 85 ? -5.536 0.801 -7.654 1.00 0.00 85 VAL A O 12
ATOM 20866 N N . VAL A 1 86 ? -3.759 1.381 -8.859 1.00 0.00 86 VAL A N 12
ATOM 20867 C CA . VAL A 1 86 ? -4.145 2.783 -8.910 1.00 0.00 86 VAL A CA 12
ATOM 20868 C C . VAL A 1 86 ? -5.436 2.964 -9.723 1.00 0.00 86 VAL A C 12
ATOM 20869 O O . VAL A 1 86 ? -6.260 3.820 -9.388 1.00 0.00 86 VAL A O 12
ATOM 20882 N N . LYS A 1 87 ? -5.666 2.138 -10.746 1.00 0.00 87 LYS A N 12
ATOM 20883 C CA . LYS A 1 87 ? -6.951 2.078 -11.437 1.00 0.00 87 LYS A CA 12
ATOM 20884 C C . LYS A 1 87 ? -8.037 1.686 -10.443 1.00 0.00 87 LYS A C 12
ATOM 20885 O O . LYS A 1 87 ? -9.092 2.309 -10.395 1.00 0.00 87 LYS A O 12
ATOM 20904 N N . LEU A 1 88 ? -7.762 0.692 -9.609 1.00 0.00 88 LEU A N 12
ATOM 20905 C CA . LEU A 1 88 ? -8.756 0.008 -8.802 1.00 0.00 88 LEU A CA 12
ATOM 20906 C C . LEU A 1 88 ? -9.312 0.961 -7.758 1.00 0.00 88 LEU A C 12
ATOM 20907 O O . LEU A 1 88 ? -10.512 0.942 -7.495 1.00 0.00 88 LEU A O 12
ATOM 20923 N N . PHE A 1 89 ? -8.480 1.844 -7.210 1.00 0.00 89 PHE A N 12
ATOM 20924 C CA . PHE A 1 89 ? -8.923 2.859 -6.263 1.00 0.00 89 PHE A CA 12
ATOM 20925 C C . PHE A 1 89 ? -9.790 3.943 -6.927 1.00 0.00 89 PHE A C 12
ATOM 20926 O O . PHE A 1 89 ? -10.591 4.605 -6.257 1.00 0.00 89 PHE A O 12
ATOM 20943 N N . GLN A 1 90 ? -9.671 4.135 -8.241 1.00 0.00 90 GLN A N 12
ATOM 20944 C CA . GLN A 1 90 ? -10.496 5.051 -9.015 1.00 0.00 90 GLN A CA 12
ATOM 20945 C C . GLN A 1 90 ? -11.780 4.360 -9.498 1.00 0.00 90 GLN A C 12
ATOM 20946 O O . GLN A 1 90 ? -12.772 5.041 -9.762 1.00 0.00 90 GLN A O 12
ATOM 20960 N N . SER A 1 91 ? -11.827 3.023 -9.511 1.00 0.00 91 SER A N 12
ATOM 20961 C CA . SER A 1 91 ? -13.059 2.267 -9.723 1.00 0.00 91 SER A CA 12
ATOM 20962 C C . SER A 1 91 ? -14.080 2.468 -8.589 1.00 0.00 91 SER A C 12
ATOM 20963 O O . SER A 1 91 ? -15.261 2.173 -8.787 1.00 0.00 91 SER A O 12
ATOM 20971 N N . VAL A 1 92 ? -13.646 2.970 -7.426 1.00 0.00 92 VAL A N 12
ATOM 20972 C CA . VAL A 1 92 ? -14.487 3.218 -6.257 1.00 0.00 92 VAL A CA 12
ATOM 20973 C C . VAL A 1 92 ? -15.137 4.597 -6.432 1.00 0.00 92 VAL A C 12
ATOM 20974 O O . VAL A 1 92 ? -14.404 5.578 -6.583 1.00 0.00 92 VAL A O 12
ATOM 20987 N N . PRO A 1 93 ? -16.473 4.734 -6.438 1.00 0.00 93 PRO A N 12
ATOM 20988 C CA . PRO A 1 93 ? -17.118 6.041 -6.337 1.00 0.00 93 PRO A CA 12
ATOM 20989 C C . PRO A 1 93 ? -16.800 6.746 -5.014 1.00 0.00 93 PRO A C 12
ATOM 20990 O O . PRO A 1 93 ? -16.474 6.112 -4.009 1.00 0.00 93 PRO A O 12
ATOM 21001 N N . ILE A 1 94 ? -16.972 8.067 -4.971 1.00 0.00 94 ILE A N 12
ATOM 21002 C CA . ILE A 1 94 ? -17.071 8.788 -3.708 1.00 0.00 94 ILE A CA 12
ATOM 21003 C C . ILE A 1 94 ? -18.287 8.279 -2.928 1.00 0.00 94 ILE A C 12
ATOM 21004 O O . ILE A 1 94 ? -19.265 7.788 -3.492 1.00 0.00 94 ILE A O 12
ATOM 21020 N N . GLY A 1 95 ? -18.205 8.378 -1.605 1.00 0.00 95 GLY A N 12
ATOM 21021 C CA . GLY A 1 95 ? -19.190 7.894 -0.658 1.00 0.00 95 GLY A CA 12
ATOM 21022 C C . GLY A 1 95 ? -19.102 6.392 -0.417 1.00 0.00 95 GLY A C 12
ATOM 21023 O O . GLY A 1 95 ? -19.738 5.919 0.521 1.00 0.00 95 GLY A O 12
ATOM 21027 N N . GLN A 1 96 ? -18.315 5.633 -1.186 1.00 0.00 96 GLN A N 12
ATOM 21028 C CA . GLN A 1 96 ? -18.328 4.177 -1.060 1.00 0.00 96 GLN A CA 12
ATOM 21029 C C . GLN A 1 96 ? -17.201 3.751 -0.133 1.00 0.00 96 GLN A C 12
ATOM 21030 O O . GLN A 1 96 ? -16.272 4.530 0.102 1.00 0.00 96 GLN A O 12
ATOM 21044 N N . SER A 1 97 ? -17.231 2.524 0.382 1.00 0.00 97 SER A N 12
ATOM 21045 C CA . SER A 1 97 ? -16.198 1.980 1.235 1.00 0.00 97 SER A CA 12
ATOM 21046 C C . SER A 1 97 ? -15.526 0.795 0.556 1.00 0.00 97 SER A C 12
ATOM 21047 O O . SER A 1 97 ? -16.189 0.024 -0.141 1.00 0.00 97 SER A O 12
ATOM 21055 N N . VAL A 1 98 ? -14.233 0.621 0.809 1.00 0.00 98 VAL A N 12
ATOM 21056 C CA . VAL A 1 98 ? -13.505 -0.591 0.427 1.00 0.00 98 VAL A CA 12
ATOM 21057 C C . VAL A 1 98 ? -12.616 -1.043 1.572 1.00 0.00 98 VAL A C 12
ATOM 21058 O O . VAL A 1 98 ? -12.066 -0.197 2.281 1.00 0.00 98 VAL A O 12
ATOM 21071 N N . ASN A 1 99 ? -12.457 -2.353 1.739 1.00 0.00 99 ASN A N 12
ATOM 21072 C CA . ASN A 1 99 ? -11.596 -2.935 2.764 1.00 0.00 99 ASN A CA 12
ATOM 21073 C C . ASN A 1 99 ? -10.177 -2.943 2.210 1.00 0.00 99 ASN A C 12
ATOM 21074 O O . ASN A 1 99 ? -9.975 -2.927 0.993 1.00 0.00 99 ASN A O 12
ATOM 21085 N N . LEU A 1 100 ? -9.182 -2.983 3.089 1.00 0.00 100 LEU A N 12
ATOM 21086 C CA . LEU A 1 100 ? -7.766 -3.009 2.753 1.00 0.00 100 LEU A CA 12
ATOM 21087 C C . LEU A 1 100 ? -7.113 -3.868 3.828 1.00 0.00 100 LEU A C 12
ATOM 21088 O O . LEU A 1 100 ? -7.168 -3.489 4.996 1.00 0.00 100 LEU A O 12
ATOM 21104 N N . VAL A 1 101 ? -6.564 -5.035 3.492 1.00 0.00 101 VAL A N 12
ATOM 21105 C CA . VAL A 1 101 ? -5.713 -5.804 4.409 1.00 0.00 101 VAL A CA 12
ATOM 21106 C C . VAL A 1 101 ? -4.305 -5.298 4.148 1.00 0.00 101 VAL A C 12
ATOM 21107 O O . VAL A 1 101 ? -3.900 -5.297 2.975 1.00 0.00 101 VAL A O 12
ATOM 21120 N N . LEU A 1 102 ? -3.583 -4.881 5.195 1.00 0.00 102 LEU A N 12
ATOM 21121 C CA . LEU A 1 102 ? -2.180 -4.503 5.077 1.00 0.00 102 LEU A CA 12
ATOM 21122 C C . LEU A 1 102 ? -1.314 -5.356 6.006 1.00 0.00 102 LEU A C 12
ATOM 21123 O O . LEU A 1 102 ? -1.835 -6.036 6.892 1.00 0.00 102 LEU A O 12
ATOM 21139 N N . CYS A 1 103 ? 0.009 -5.281 5.840 1.00 0.00 103 CYS A N 12
ATOM 21140 C CA . CYS A 1 103 ? 0.995 -5.877 6.733 1.00 0.00 103 CYS A CA 12
ATOM 21141 C C . CYS A 1 103 ? 2.002 -4.809 7.180 1.00 0.00 103 CYS A C 12
ATOM 21142 O O . CYS A 1 103 ? 2.402 -3.957 6.386 1.00 0.00 103 CYS A O 12
ATOM 21150 N N . ARG A 1 104 ? 2.409 -4.880 8.449 1.00 0.00 104 ARG A N 12
ATOM 21151 C CA . ARG A 1 104 ? 3.344 -4.010 9.157 1.00 0.00 104 ARG A CA 12
ATOM 21152 C C . ARG A 1 104 ? 4.620 -4.777 9.467 1.00 0.00 104 ARG A C 12
ATOM 21153 O O . ARG A 1 104 ? 4.581 -5.998 9.607 1.00 0.00 104 ARG A O 12
ATOM 21174 N N . GLY A 1 105 ? 5.725 -4.055 9.642 1.00 0.00 105 GLY A N 12
ATOM 21175 C CA . GLY A 1 105 ? 7.029 -4.577 10.037 1.00 0.00 105 GLY A CA 12
ATOM 21176 C C . GLY A 1 105 ? 8.072 -4.305 8.965 1.00 0.00 105 GLY A C 12
ATOM 21177 O O . GLY A 1 105 ? 9.249 -4.095 9.280 1.00 0.00 105 GLY A O 12
ATOM 21181 N N . TYR A 1 106 ? 7.634 -4.273 7.708 1.00 0.00 106 TYR A N 12
ATOM 21182 C CA . TYR A 1 106 ? 8.449 -3.916 6.563 1.00 0.00 106 TYR A CA 12
ATOM 21183 C C . TYR A 1 106 ? 8.830 -2.433 6.626 1.00 0.00 106 TYR A C 12
ATOM 21184 O O . TYR A 1 106 ? 7.985 -1.605 6.985 1.00 0.00 106 TYR A O 12
ATOM 21202 N N . PRO A 1 107 ? 10.078 -2.069 6.288 1.00 0.00 107 PRO A N 12
ATOM 21203 C CA . PRO A 1 107 ? 10.443 -0.684 6.048 1.00 0.00 107 PRO A CA 12
ATOM 21204 C C . PRO A 1 107 ? 9.841 -0.172 4.735 1.00 0.00 107 PRO A C 12
ATOM 21205 O O . PRO A 1 107 ? 9.290 -0.928 3.924 1.00 0.00 107 PRO A O 12
ATOM 21216 N N . LEU A 1 108 ? 9.977 1.132 4.518 1.00 0.00 108 LEU A N 12
ATOM 21217 C CA . LEU A 1 108 ? 9.609 1.844 3.293 1.00 0.00 108 LEU A CA 12
ATOM 21218 C C . LEU A 1 108 ? 10.513 1.391 2.132 1.00 0.00 108 LEU A C 12
ATOM 21219 O O . LEU A 1 108 ? 11.563 0.799 2.380 1.00 0.00 108 LEU A O 12
ATOM 21235 N N . PRO A 1 109 ? 10.134 1.625 0.863 1.00 0.00 109 PRO A N 12
ATOM 21236 C CA . PRO A 1 109 ? 10.950 1.198 -0.273 1.00 0.00 109 PRO A CA 12
ATOM 21237 C C . PRO A 1 109 ? 12.182 2.091 -0.449 1.00 0.00 109 PRO A C 12
ATOM 21238 O O . PRO A 1 109 ? 13.280 1.608 -0.722 1.00 0.00 109 PRO A O 12
ATOM 21249 N N . PHE A 1 110 ? 11.986 3.403 -0.326 1.00 0.00 110 PHE A N 12
ATOM 21250 C CA . PHE A 1 110 ? 13.034 4.407 -0.412 1.00 0.00 110 PHE A CA 12
ATOM 21251 C C . PHE A 1 110 ? 13.795 4.457 0.911 1.00 0.00 110 PHE A C 12
ATOM 21252 O O . PHE A 1 110 ? 13.192 4.295 1.975 1.00 0.00 110 PHE A O 12
ATOM 21269 N N . ASP A 1 111 ? 15.099 4.723 0.846 1.00 0.00 111 ASP A N 12
ATOM 21270 C CA . ASP A 1 111 ? 15.978 4.901 1.994 1.00 0.00 111 ASP A CA 12
ATOM 21271 C C . ASP A 1 111 ? 16.365 6.384 2.022 1.00 0.00 111 ASP A C 12
ATOM 21272 O O . ASP A 1 111 ? 17.322 6.783 1.352 1.00 0.00 111 ASP A O 12
ATOM 21281 N N . PRO A 1 112 ? 15.643 7.251 2.749 1.00 0.00 112 PRO A N 12
ATOM 21282 C CA . PRO A 1 112 ? 15.975 8.668 2.779 1.00 0.00 112 PRO A CA 12
ATOM 21283 C C . PRO A 1 112 ? 17.255 8.947 3.574 1.00 0.00 112 PRO A C 12
ATOM 21284 O O . PRO A 1 112 ? 17.824 10.027 3.425 1.00 0.00 112 PRO A O 12
ATOM 21295 N N . GLU A 1 113 ? 17.728 8.010 4.404 1.00 0.00 113 GLU A N 12
ATOM 21296 C CA . GLU A 1 113 ? 18.990 8.138 5.114 1.00 0.00 113 GLU A CA 12
ATOM 21297 C C . GLU A 1 113 ? 20.135 8.185 4.105 1.00 0.00 113 GLU A C 12
ATOM 21298 O O . GLU A 1 113 ? 20.875 9.165 4.099 1.00 0.00 113 GLU A O 12
ATOM 21310 N N . ASP A 1 114 ? 20.267 7.188 3.230 1.00 0.00 114 ASP A N 12
ATOM 21311 C CA . ASP A 1 114 ? 21.151 7.225 2.067 1.00 0.00 114 ASP A CA 12
ATOM 21312 C C . ASP A 1 114 ? 20.833 6.024 1.166 1.00 0.00 114 ASP A C 12
ATOM 21313 O O . ASP A 1 114 ? 21.010 4.896 1.626 1.00 0.00 114 ASP A O 12
ATOM 21322 N N . PRO A 1 115 ? 20.312 6.205 -0.061 1.00 0.00 115 PRO A N 12
ATOM 21323 C CA . PRO A 1 115 ? 19.842 5.105 -0.888 1.00 0.00 115 PRO A CA 12
ATOM 21324 C C . PRO A 1 115 ? 20.923 4.452 -1.744 1.00 0.00 115 PRO A C 12
ATOM 21325 O O . PRO A 1 115 ? 20.646 3.349 -2.219 1.00 0.00 115 PRO A O 12
ATOM 21336 N N . ALA A 1 116 ? 22.085 5.091 -1.972 1.00 0.00 116 ALA A N 12
ATOM 21337 C CA . ALA A 1 116 ? 23.217 4.620 -2.759 1.00 0.00 116 ALA A CA 12
ATOM 21338 C C . ALA A 1 116 ? 24.126 5.831 -2.957 1.00 0.00 116 ALA A C 12
ATOM 21339 O O . ALA A 1 116 ? 24.273 6.335 -4.073 1.00 0.00 116 ALA A O 12
ATOM 21346 N N . ASN A 1 117 ? 24.727 6.287 -1.857 1.00 0.00 117 ASN A N 12
ATOM 21347 C CA . ASN A 1 117 ? 25.694 7.375 -1.759 1.00 0.00 117 ASN A CA 12
ATOM 21348 C C . ASN A 1 117 ? 25.110 8.755 -2.081 1.00 0.00 117 ASN A C 12
ATOM 21349 O O . ASN A 1 117 ? 23.992 8.876 -2.599 1.00 0.00 117 ASN A O 12
ATOM 21360 N N . SER A 1 118 ? 25.864 9.819 -1.773 1.00 0.00 118 SER A N 12
ATOM 21361 C CA . SER A 1 118 ? 25.456 11.200 -1.988 1.00 0.00 118 SER A CA 12
ATOM 21362 C C . SER A 1 118 ? 26.628 12.092 -2.408 1.00 0.00 118 SER A C 12
ATOM 21363 O O . SER A 1 118 ? 27.779 11.672 -2.528 1.00 0.00 118 SER A O 12
ATOM 21371 N N . GLY A 1 119 ? 26.308 13.370 -2.588 1.00 0.00 119 GLY A N 12
ATOM 21372 C CA . GLY A 1 119 ? 27.195 14.513 -2.570 1.00 0.00 119 GLY A CA 12
ATOM 21373 C C . GLY A 1 119 ? 26.334 15.777 -2.520 1.00 0.00 119 GLY A C 12
ATOM 21374 O O . GLY A 1 119 ? 25.147 15.725 -2.874 1.00 0.00 119 GLY A O 12
ATOM 21378 N N . PRO A 1 120 ? 26.868 16.930 -2.090 1.00 0.00 120 PRO A N 12
ATOM 21379 C CA . PRO A 1 120 ? 26.148 18.193 -2.163 1.00 0.00 120 PRO A CA 12
ATOM 21380 C C . PRO A 1 120 ? 26.078 18.662 -3.623 1.00 0.00 120 PRO A C 12
ATOM 21381 O O . PRO A 1 120 ? 26.873 18.241 -4.471 1.00 0.00 120 PRO A O 12
ATOM 21392 N N . SER A 1 121 ? 25.091 19.501 -3.923 1.00 0.00 121 SER A N 12
ATOM 21393 C CA . SER A 1 121 ? 24.776 20.002 -5.251 1.00 0.00 121 SER A CA 12
ATOM 21394 C C . SER A 1 121 ? 23.934 21.259 -5.036 1.00 0.00 121 SER A C 12
ATOM 21395 O O . SER A 1 121 ? 22.828 21.172 -4.488 1.00 0.00 121 SER A O 12
ATOM 21403 N N . SER A 1 122 ? 24.454 22.415 -5.435 1.00 0.00 122 SER A N 12
ATOM 21404 C CA . SER A 1 122 ? 23.846 23.730 -5.289 1.00 0.00 122 SER A CA 12
ATOM 21405 C C . SER A 1 122 ? 24.092 24.526 -6.581 1.00 0.00 122 SER A C 12
ATOM 21406 O O . SER A 1 122 ? 24.431 23.935 -7.611 1.00 0.00 122 SER A O 12
ATOM 21414 N N . GLY A 1 123 ? 23.900 25.844 -6.532 1.00 0.00 123 GLY A N 12
ATOM 21415 C CA . GLY A 1 123 ? 24.700 26.764 -7.324 1.00 0.00 123 GLY A CA 12
ATOM 21416 C C . GLY A 1 123 ? 25.770 27.337 -6.398 1.00 0.00 123 GLY A C 12
ATOM 21417 O O . GLY A 1 123 ? 26.241 28.447 -6.712 1.00 0.00 123 GLY A O 12
ATOM 21421 N N . GLY A 1 1 ? 8.907 -20.398 5.081 1.00 0.00 1 GLY A N 13
ATOM 21422 C CA . GLY A 1 1 ? 8.292 -21.634 5.579 1.00 0.00 1 GLY A CA 13
ATOM 21423 C C . GLY A 1 1 ? 9.339 -22.569 6.133 1.00 0.00 1 GLY A C 13
ATOM 21424 O O . GLY A 1 1 ? 9.822 -22.361 7.243 1.00 0.00 1 GLY A O 13
ATOM 21428 N N . SER A 1 2 ? 9.679 -23.620 5.398 1.00 0.00 2 SER A N 13
ATOM 21429 C CA . SER A 1 2 ? 10.728 -24.561 5.749 1.00 0.00 2 SER A CA 13
ATOM 21430 C C . SER A 1 2 ? 11.328 -25.053 4.439 1.00 0.00 2 SER A C 13
ATOM 21431 O O . SER A 1 2 ? 10.612 -25.135 3.435 1.00 0.00 2 SER A O 13
ATOM 21439 N N . SER A 1 3 ? 12.623 -25.375 4.457 1.00 0.00 3 SER A N 13
ATOM 21440 C CA . SER A 1 3 ? 13.354 -25.943 3.328 1.00 0.00 3 SER A CA 13
ATOM 21441 C C . SER A 1 3 ? 13.090 -25.144 2.038 1.00 0.00 3 SER A C 13
ATOM 21442 O O . SER A 1 3 ? 12.793 -25.725 0.995 1.00 0.00 3 SER A O 13
ATOM 21450 N N . GLY A 1 4 ? 13.125 -23.808 2.126 1.00 0.00 4 GLY A N 13
ATOM 21451 C CA . GLY A 1 4 ? 12.623 -22.917 1.090 1.00 0.00 4 GLY A CA 13
ATOM 21452 C C . GLY A 1 4 ? 13.715 -22.545 0.093 1.00 0.00 4 GLY A C 13
ATOM 21453 O O . GLY A 1 4 ? 14.007 -23.322 -0.817 1.00 0.00 4 GLY A O 13
ATOM 21457 N N . SER A 1 5 ? 14.309 -21.360 0.260 1.00 0.00 5 SER A N 13
ATOM 21458 C CA . SER A 1 5 ? 15.186 -20.683 -0.697 1.00 0.00 5 SER A CA 13
ATOM 21459 C C . SER A 1 5 ? 14.440 -20.249 -1.966 1.00 0.00 5 SER A C 13
ATOM 21460 O O . SER A 1 5 ? 14.359 -19.045 -2.229 1.00 0.00 5 SER A O 13
ATOM 21468 N N . SER A 1 6 ? 13.928 -21.194 -2.757 1.00 0.00 6 SER A N 13
ATOM 21469 C CA . SER A 1 6 ? 13.324 -20.966 -4.066 1.00 0.00 6 SER A CA 13
ATOM 21470 C C . SER A 1 6 ? 12.159 -19.970 -3.978 1.00 0.00 6 SER A C 13
ATOM 21471 O O . SER A 1 6 ? 11.223 -20.175 -3.200 1.00 0.00 6 SER A O 13
ATOM 21479 N N . GLY A 1 7 ? 12.192 -18.915 -4.800 1.00 0.00 7 GLY A N 13
ATOM 21480 C CA . GLY A 1 7 ? 11.084 -17.978 -4.955 1.00 0.00 7 GLY A CA 13
ATOM 21481 C C . GLY A 1 7 ? 11.088 -16.897 -3.888 1.00 0.00 7 GLY A C 13
ATOM 21482 O O . GLY A 1 7 ? 10.577 -17.101 -2.782 1.00 0.00 7 GLY A O 13
ATOM 21486 N N . LEU A 1 8 ? 11.644 -15.731 -4.227 1.00 0.00 8 LEU A N 13
ATOM 21487 C CA . LEU A 1 8 ? 11.606 -14.561 -3.350 1.00 0.00 8 LEU A CA 13
ATOM 21488 C C . LEU A 1 8 ? 10.260 -13.822 -3.438 1.00 0.00 8 LEU A C 13
ATOM 21489 O O . LEU A 1 8 ? 9.958 -13.010 -2.558 1.00 0.00 8 LEU A O 13
ATOM 21505 N N . PHE A 1 9 ? 9.440 -14.079 -4.464 1.00 0.00 9 PHE A N 13
ATOM 21506 C CA . PHE A 1 9 ? 8.070 -13.581 -4.510 1.00 0.00 9 PHE A CA 13
ATOM 21507 C C . PHE A 1 9 ? 7.215 -14.313 -3.470 1.00 0.00 9 PHE A C 13
ATOM 21508 O O . PHE A 1 9 ? 7.569 -15.395 -2.992 1.00 0.00 9 PHE A O 13
ATOM 21525 N N . THR A 1 10 ? 6.055 -13.737 -3.160 1.00 0.00 10 THR A N 13
ATOM 21526 C CA . THR A 1 10 ? 5.083 -14.303 -2.250 1.00 0.00 10 THR A CA 13
ATOM 21527 C C . THR A 1 10 ? 4.134 -15.284 -2.954 1.00 0.00 10 THR A C 13
ATOM 21528 O O . THR A 1 10 ? 4.530 -16.429 -3.156 1.00 0.00 10 THR A O 13
ATOM 21539 N N . ARG A 1 11 ? 2.888 -14.867 -3.216 1.00 0.00 11 ARG A N 13
ATOM 21540 C CA . ARG A 1 11 ? 1.665 -15.506 -3.730 1.00 0.00 11 ARG A CA 13
ATOM 21541 C C . ARG A 1 11 ? 0.533 -15.417 -2.704 1.00 0.00 11 ARG A C 13
ATOM 21542 O O . ARG A 1 11 ? -0.581 -15.008 -3.039 1.00 0.00 11 ARG A O 13
ATOM 21563 N N . ASP A 1 12 ? 0.788 -15.822 -1.457 1.00 0.00 12 ASP A N 13
ATOM 21564 C CA . ASP A 1 12 ? -0.277 -16.230 -0.527 1.00 0.00 12 ASP A CA 13
ATOM 21565 C C . ASP A 1 12 ? -0.259 -15.495 0.826 1.00 0.00 12 ASP A C 13
ATOM 21566 O O . ASP A 1 12 ? -1.021 -15.823 1.735 1.00 0.00 12 ASP A O 13
ATOM 21575 N N . ALA A 1 13 ? 0.617 -14.491 0.955 1.00 0.00 13 ALA A N 13
ATOM 21576 C CA . ALA A 1 13 ? 0.784 -13.542 2.059 1.00 0.00 13 ALA A CA 13
ATOM 21577 C C . ALA A 1 13 ? 1.164 -14.157 3.417 1.00 0.00 13 ALA A C 13
ATOM 21578 O O . ALA A 1 13 ? 1.372 -13.401 4.369 1.00 0.00 13 ALA A O 13
ATOM 21585 N N . SER A 1 14 ? 1.293 -15.482 3.540 1.00 0.00 14 SER A N 13
ATOM 21586 C CA . SER A 1 14 ? 1.554 -16.124 4.825 1.00 0.00 14 SER A CA 13
ATOM 21587 C C . SER A 1 14 ? 3.050 -16.117 5.147 1.00 0.00 14 SER A C 13
ATOM 21588 O O . SER A 1 14 ? 3.459 -16.319 6.293 1.00 0.00 14 SER A O 13
ATOM 21596 N N . GLN A 1 15 ? 3.900 -15.875 4.148 1.00 0.00 15 GLN A N 13
ATOM 21597 C CA . GLN A 1 15 ? 5.306 -15.623 4.384 1.00 0.00 15 GLN A CA 13
ATOM 21598 C C . GLN A 1 15 ? 5.534 -14.298 5.121 1.00 0.00 15 GLN A C 13
ATOM 21599 O O . GLN A 1 15 ? 6.538 -14.217 5.828 1.00 0.00 15 GLN A O 13
ATOM 21613 N N . LEU A 1 16 ? 4.659 -13.286 4.990 1.00 0.00 16 LEU A N 13
ATOM 21614 C CA . LEU A 1 16 ? 5.033 -11.928 5.376 1.00 0.00 16 LEU A CA 13
ATOM 21615 C C . LEU A 1 16 ? 5.225 -11.901 6.881 1.00 0.00 16 LEU A C 13
ATOM 21616 O O . LEU A 1 16 ? 4.421 -12.466 7.637 1.00 0.00 16 LEU A O 13
ATOM 21632 N N . LYS A 1 17 ? 6.273 -11.210 7.307 1.00 0.00 17 LYS A N 13
ATOM 21633 C CA . LYS A 1 17 ? 6.613 -11.027 8.700 1.00 0.00 17 LYS A CA 13
ATOM 21634 C C . LYS A 1 17 ? 6.260 -9.591 9.028 1.00 0.00 17 LYS A C 13
ATOM 21635 O O . LYS A 1 17 ? 6.634 -8.685 8.275 1.00 0.00 17 LYS A O 13
ATOM 21654 N N . GLY A 1 18 ? 5.457 -9.426 10.073 1.00 0.00 18 GLY A N 13
ATOM 21655 C CA . GLY A 1 18 ? 4.766 -8.210 10.455 1.00 0.00 18 GLY A CA 13
ATOM 21656 C C . GLY A 1 18 ? 3.479 -8.596 11.174 1.00 0.00 18 GLY A C 13
ATOM 21657 O O . GLY A 1 18 ? 3.257 -9.786 11.428 1.00 0.00 18 GLY A O 13
ATOM 21661 N N . THR A 1 19 ? 2.630 -7.623 11.506 1.00 0.00 19 THR A N 13
ATOM 21662 C CA . THR A 1 19 ? 1.285 -7.904 12.001 1.00 0.00 19 THR A CA 13
ATOM 21663 C C . THR A 1 19 ? 0.352 -7.829 10.789 1.00 0.00 19 THR A C 13
ATOM 21664 O O . THR A 1 19 ? 0.705 -7.191 9.795 1.00 0.00 19 THR A O 13
ATOM 21675 N N . PHE A 1 20 ? -0.839 -8.420 10.873 1.00 0.00 20 PHE A N 13
ATOM 21676 C CA . PHE A 1 20 ? -1.836 -8.394 9.817 1.00 0.00 20 PHE A CA 13
ATOM 21677 C C . PHE A 1 20 ? -3.071 -7.703 10.347 1.00 0.00 20 PHE A C 13
ATOM 21678 O O . PHE A 1 20 ? -3.530 -7.938 11.469 1.00 0.00 20 PHE A O 13
ATOM 21695 N N . LEU A 1 21 ? -3.558 -6.761 9.562 1.00 0.00 21 LEU A N 13
ATOM 21696 C CA . LEU A 1 21 ? -4.592 -5.817 9.926 1.00 0.00 21 LEU A CA 13
ATOM 21697 C C . LEU A 1 21 ? -5.278 -5.420 8.633 1.00 0.00 21 LEU A C 13
ATOM 21698 O O . LEU A 1 21 ? -4.769 -5.648 7.534 1.00 0.00 21 LEU A O 13
ATOM 21714 N N . SER A 1 22 ? -6.457 -4.844 8.773 1.00 0.00 22 SER A N 13
ATOM 21715 C CA . SER A 1 22 ? -7.247 -4.330 7.676 1.00 0.00 22 SER A CA 13
ATOM 21716 C C . SER A 1 22 ? -7.951 -3.077 8.181 1.00 0.00 22 SER A C 13
ATOM 21717 O O . SER A 1 22 ? -8.154 -2.936 9.394 1.00 0.00 22 SER A O 13
ATOM 21725 N N . THR A 1 23 ? -8.328 -2.167 7.288 1.00 0.00 23 THR A N 13
ATOM 21726 C CA . THR A 1 23 ? -9.326 -1.174 7.632 1.00 0.00 23 THR A CA 13
ATOM 21727 C C . THR A 1 23 ? -10.134 -0.801 6.397 1.00 0.00 23 THR A C 13
ATOM 21728 O O . THR A 1 23 ? -9.668 -0.972 5.268 1.00 0.00 23 THR A O 13
ATOM 21739 N N . THR A 1 24 ? -11.340 -0.287 6.616 1.00 0.00 24 THR A N 13
ATOM 21740 C CA . THR A 1 24 ? -12.283 0.069 5.582 1.00 0.00 24 THR A CA 13
ATOM 21741 C C . THR A 1 24 ? -12.369 1.588 5.537 1.00 0.00 24 THR A C 13
ATOM 21742 O O . THR A 1 24 ? -12.822 2.217 6.498 1.00 0.00 24 THR A O 13
ATOM 21753 N N . LEU A 1 25 ? -11.936 2.189 4.425 1.00 0.00 25 LEU A N 13
ATOM 21754 C CA . LEU A 1 25 ? -12.066 3.629 4.242 1.00 0.00 25 LEU A CA 13
ATOM 21755 C C . LEU A 1 25 ? -13.295 3.898 3.394 1.00 0.00 25 LEU A C 13
ATOM 21756 O O . LEU A 1 25 ? -13.574 3.147 2.455 1.00 0.00 25 LEU A O 13
ATOM 21772 N N . LYS A 1 26 ? -13.998 4.993 3.676 1.00 0.00 26 LYS A N 13
ATOM 21773 C CA . LYS A 1 26 ? -14.997 5.558 2.789 1.00 0.00 26 LYS A CA 13
ATOM 21774 C C . LYS A 1 26 ? -14.273 6.536 1.872 1.00 0.00 26 LYS A C 13
ATOM 21775 O O . LYS A 1 26 ? -13.382 7.265 2.310 1.00 0.00 26 LYS A O 13
ATOM 21794 N N . LYS A 1 27 ? -14.667 6.572 0.605 1.00 0.00 27 LYS A N 13
ATOM 21795 C CA . LYS A 1 27 ? -14.131 7.504 -0.369 1.00 0.00 27 LYS A CA 13
ATOM 21796 C C . LYS A 1 27 ? -14.706 8.882 -0.023 1.00 0.00 27 LYS A C 13
ATOM 21797 O O . LYS A 1 27 ? -15.894 9.114 -0.285 1.00 0.00 27 LYS A O 13
ATOM 21816 N N . SER A 1 28 ? -13.938 9.760 0.631 1.00 0.00 28 SER A N 13
ATOM 21817 C CA . SER A 1 28 ? -14.390 11.128 0.878 1.00 0.00 28 SER A CA 13
ATOM 21818 C C . SER A 1 28 ? -14.314 11.945 -0.422 1.00 0.00 28 SER A C 13
ATOM 21819 O O . SER A 1 28 ? -13.978 11.416 -1.489 1.00 0.00 28 SER A O 13
ATOM 21827 N N . ASN A 1 29 ? -14.612 13.247 -0.343 1.00 0.00 29 ASN A N 13
ATOM 21828 C CA . ASN A 1 29 ? -14.651 14.178 -1.477 1.00 0.00 29 ASN A CA 13
ATOM 21829 C C . ASN A 1 29 ? -13.373 14.132 -2.323 1.00 0.00 29 ASN A C 13
ATOM 21830 O O . ASN A 1 29 ? -13.432 14.359 -3.532 1.00 0.00 29 ASN A O 13
ATOM 21841 N N . MET A 1 30 ? -12.229 13.853 -1.690 1.00 0.00 30 MET A N 13
ATOM 21842 C CA . MET A 1 30 ? -10.895 13.855 -2.285 1.00 0.00 30 MET A CA 13
ATOM 21843 C C . MET A 1 30 ? -10.345 12.433 -2.453 1.00 0.00 30 MET A C 13
ATOM 21844 O O . MET A 1 30 ? -9.155 12.259 -2.716 1.00 0.00 30 MET A O 13
ATOM 21858 N N . GLY A 1 31 ? -11.181 11.402 -2.339 1.00 0.00 31 GLY A N 13
ATOM 21859 C CA . GLY A 1 31 ? -10.783 10.020 -2.508 1.00 0.00 31 GLY A CA 13
ATOM 21860 C C . GLY A 1 31 ? -10.362 9.421 -1.176 1.00 0.00 31 GLY A C 13
ATOM 21861 O O . GLY A 1 31 ? -11.220 9.217 -0.322 1.00 0.00 31 GLY A O 13
ATOM 21865 N N . PHE A 1 32 ? -9.073 9.131 -0.982 1.00 0.00 32 PHE A N 13
ATOM 21866 C CA . PHE A 1 32 ? -8.580 8.536 0.256 1.00 0.00 32 PHE A CA 13
ATOM 21867 C C . PHE A 1 32 ? -7.495 9.419 0.868 1.00 0.00 32 PHE A C 13
ATOM 21868 O O . PHE A 1 32 ? -6.763 10.121 0.170 1.00 0.00 32 PHE A O 13
ATOM 21885 N N . GLY A 1 33 ? -7.353 9.356 2.191 1.00 0.00 33 GLY A N 13
ATOM 21886 C CA . GLY A 1 33 ? -6.381 10.133 2.955 1.00 0.00 33 GLY A CA 13
ATOM 21887 C C . GLY A 1 33 ? -5.006 9.476 3.010 1.00 0.00 33 GLY A C 13
ATOM 21888 O O . GLY A 1 33 ? -4.280 9.675 3.975 1.00 0.00 33 GLY A O 13
ATOM 21892 N N . PHE A 1 34 ? -4.648 8.651 2.035 1.00 0.00 34 PHE A N 13
ATOM 21893 C CA . PHE A 1 34 ? -3.339 8.025 1.927 1.00 0.00 34 PHE A CA 13
ATOM 21894 C C . PHE A 1 34 ? -2.993 7.939 0.446 1.00 0.00 34 PHE A C 13
ATOM 21895 O O . PHE A 1 34 ? -3.823 8.253 -0.414 1.00 0.00 34 PHE A O 13
ATOM 21912 N N . THR A 1 35 ? -1.773 7.521 0.137 1.00 0.00 35 THR A N 13
ATOM 21913 C CA . THR A 1 35 ? -1.298 7.314 -1.221 1.00 0.00 35 THR A CA 13
ATOM 21914 C C . THR A 1 35 ? -0.540 5.996 -1.275 1.00 0.00 35 THR A C 13
ATOM 21915 O O . THR A 1 35 ? -0.085 5.512 -0.241 1.00 0.00 35 THR A O 13
ATOM 21926 N N . ILE A 1 36 ? -0.384 5.419 -2.465 1.00 0.00 36 ILE A N 13
ATOM 21927 C CA . ILE A 1 36 ? 0.274 4.139 -2.681 1.00 0.00 36 ILE A CA 13
ATOM 21928 C C . ILE A 1 36 ? 1.426 4.333 -3.676 1.00 0.00 36 ILE A C 13
ATOM 21929 O O . ILE A 1 36 ? 1.477 5.355 -4.374 1.00 0.00 36 ILE A O 13
ATOM 21945 N N . ILE A 1 37 ? 2.352 3.378 -3.711 1.00 0.00 37 ILE A N 13
ATOM 21946 C CA . ILE A 1 37 ? 3.451 3.246 -4.656 1.00 0.00 37 ILE A CA 13
ATOM 21947 C C . ILE A 1 37 ? 3.465 1.786 -5.146 1.00 0.00 37 ILE A C 13
ATOM 21948 O O . ILE A 1 37 ? 2.950 0.893 -4.468 1.00 0.00 37 ILE A O 13
ATOM 21964 N N . GLY A 1 38 ? 4.044 1.567 -6.323 1.00 0.00 38 GLY A N 13
ATOM 21965 C CA . GLY A 1 38 ? 4.366 0.282 -6.940 1.00 0.00 38 GLY A CA 13
ATOM 21966 C C . GLY A 1 38 ? 5.717 0.422 -7.618 1.00 0.00 38 GLY A C 13
ATOM 21967 O O . GLY A 1 38 ? 6.111 1.543 -7.953 1.00 0.00 38 GLY A O 13
ATOM 21971 N N . GLY A 1 39 ? 6.444 -0.686 -7.754 1.00 0.00 39 GLY A N 13
ATOM 21972 C CA . GLY A 1 39 ? 7.737 -0.685 -8.414 1.00 0.00 39 GLY A CA 13
ATOM 21973 C C . GLY A 1 39 ? 7.611 -0.275 -9.874 1.00 0.00 39 GLY A C 13
ATOM 21974 O O . GLY A 1 39 ? 8.003 0.836 -10.243 1.00 0.00 39 GLY A O 13
ATOM 21978 N N . ASP A 1 40 ? 7.106 -1.192 -10.696 1.00 0.00 40 ASP A N 13
ATOM 21979 C CA . ASP A 1 40 ? 7.125 -1.086 -12.152 1.00 0.00 40 ASP A CA 13
ATOM 21980 C C . ASP A 1 40 ? 6.302 -2.208 -12.794 1.00 0.00 40 ASP A C 13
ATOM 21981 O O . ASP A 1 40 ? 5.339 -1.958 -13.526 1.00 0.00 40 ASP A O 13
ATOM 21990 N N . GLU A 1 41 ? 6.688 -3.449 -12.524 1.00 0.00 41 GLU A N 13
ATOM 21991 C CA . GLU A 1 41 ? 6.122 -4.672 -13.065 1.00 0.00 41 GLU A CA 13
ATOM 21992 C C . GLU A 1 41 ? 4.958 -5.145 -12.183 1.00 0.00 41 GLU A C 13
ATOM 21993 O O . GLU A 1 41 ? 4.833 -4.733 -11.020 1.00 0.00 41 GLU A O 13
ATOM 22005 N N . PRO A 1 42 ? 4.101 -6.048 -12.692 1.00 0.00 42 PRO A N 13
ATOM 22006 C CA . PRO A 1 42 ? 3.025 -6.665 -11.930 1.00 0.00 42 PRO A CA 13
ATOM 22007 C C . PRO A 1 42 ? 3.568 -7.759 -11.001 1.00 0.00 42 PRO A C 13
ATOM 22008 O O . PRO A 1 42 ? 3.053 -8.875 -10.977 1.00 0.00 42 PRO A O 13
ATOM 22019 N N . ASP A 1 43 ? 4.624 -7.470 -10.244 1.00 0.00 43 ASP A N 13
ATOM 22020 C CA . ASP A 1 43 ? 5.132 -8.345 -9.197 1.00 0.00 43 ASP A CA 13
ATOM 22021 C C . ASP A 1 43 ? 5.900 -7.619 -8.087 1.00 0.00 43 ASP A C 13
ATOM 22022 O O . ASP A 1 43 ? 6.148 -8.254 -7.059 1.00 0.00 43 ASP A O 13
ATOM 22031 N N . GLU A 1 44 ? 6.233 -6.326 -8.216 1.00 0.00 44 GLU A N 13
ATOM 22032 C CA . GLU A 1 44 ? 6.750 -5.572 -7.073 1.00 0.00 44 GLU A CA 13
ATOM 22033 C C . GLU A 1 44 ? 5.656 -5.406 -6.025 1.00 0.00 44 GLU A C 13
ATOM 22034 O O . GLU A 1 44 ? 4.486 -5.206 -6.359 1.00 0.00 44 GLU A O 13
ATOM 22046 N N . PHE A 1 45 ? 6.064 -5.462 -4.758 1.00 0.00 45 PHE A N 13
ATOM 22047 C CA . PHE A 1 45 ? 5.163 -5.362 -3.622 1.00 0.00 45 PHE A CA 13
ATOM 22048 C C . PHE A 1 45 ? 4.822 -3.882 -3.434 1.00 0.00 45 PHE A C 13
ATOM 22049 O O . PHE A 1 45 ? 5.717 -3.031 -3.336 1.00 0.00 45 PHE A O 13
ATOM 22066 N N . LEU A 1 46 ? 3.529 -3.574 -3.411 1.00 0.00 46 LEU A N 13
ATOM 22067 C CA . LEU A 1 46 ? 2.965 -2.234 -3.325 1.00 0.00 46 LEU A CA 13
ATOM 22068 C C . LEU A 1 46 ? 2.960 -1.801 -1.863 1.00 0.00 46 LEU A C 13
ATOM 22069 O O . LEU A 1 46 ? 2.562 -2.583 -0.994 1.00 0.00 46 LEU A O 13
ATOM 22085 N N . GLN A 1 47 ? 3.310 -0.544 -1.580 1.00 0.00 47 GLN A N 13
ATOM 22086 C CA . GLN A 1 47 ? 3.341 -0.023 -0.214 1.00 0.00 47 GLN A CA 13
ATOM 22087 C C . GLN A 1 47 ? 2.541 1.271 -0.105 1.00 0.00 47 GLN A C 13
ATOM 22088 O O . GLN A 1 47 ? 2.390 2.005 -1.087 1.00 0.00 47 GLN A O 13
ATOM 22102 N N . VAL A 1 48 ? 2.015 1.573 1.086 1.00 0.00 48 VAL A N 13
ATOM 22103 C CA . VAL A 1 48 ? 1.428 2.873 1.370 1.00 0.00 48 VAL A CA 13
ATOM 22104 C C . VAL A 1 48 ? 2.559 3.905 1.311 1.00 0.00 48 VAL A C 13
ATOM 22105 O O . VAL A 1 48 ? 3.465 3.903 2.147 1.00 0.00 48 VAL A O 13
ATOM 22118 N N . LYS A 1 49 ? 2.515 4.768 0.293 1.00 0.00 49 LYS A N 13
ATOM 22119 C CA . LYS A 1 49 ? 3.502 5.804 0.013 1.00 0.00 49 LYS A CA 13
ATOM 22120 C C . LYS A 1 49 ? 3.604 6.789 1.173 1.00 0.00 49 LYS A C 13
ATOM 22121 O O . LYS A 1 49 ? 4.714 7.121 1.588 1.00 0.00 49 LYS A O 13
ATOM 22140 N N . SER A 1 50 ? 2.449 7.271 1.632 1.00 0.00 50 SER A N 13
ATOM 22141 C CA . SER A 1 50 ? 2.286 8.259 2.681 1.00 0.00 50 SER A CA 13
ATOM 22142 C C . SER A 1 50 ? 0.849 8.148 3.191 1.00 0.00 50 SER A C 13
ATOM 22143 O O . SER A 1 50 ? -0.061 7.891 2.387 1.00 0.00 50 SER A O 13
ATOM 22151 N N . VAL A 1 51 ? 0.620 8.467 4.462 1.00 0.00 51 VAL A N 13
ATOM 22152 C CA . VAL A 1 51 ? -0.696 8.757 5.026 1.00 0.00 51 VAL A CA 13
ATOM 22153 C C . VAL A 1 51 ? -0.780 10.283 5.140 1.00 0.00 51 VAL A C 13
ATOM 22154 O O . VAL A 1 51 ? 0.098 10.920 5.729 1.00 0.00 51 VAL A O 13
ATOM 22167 N N . ILE A 1 52 ? -1.768 10.906 4.501 1.00 0.00 52 ILE A N 13
ATOM 22168 C CA . ILE A 1 52 ? -1.973 12.342 4.537 1.00 0.00 52 ILE A CA 13
ATOM 22169 C C . ILE A 1 52 ? -2.565 12.704 5.912 1.00 0.00 52 ILE A C 13
ATOM 22170 O O . ILE A 1 52 ? -3.578 12.113 6.295 1.00 0.00 52 ILE A O 13
ATOM 22186 N N . PRO A 1 53 ? -1.992 13.679 6.641 1.00 0.00 53 PRO A N 13
ATOM 22187 C CA . PRO A 1 53 ? -2.576 14.167 7.881 1.00 0.00 53 PRO A CA 13
ATOM 22188 C C . PRO A 1 53 ? -3.923 14.829 7.608 1.00 0.00 53 PRO A C 13
ATOM 22189 O O . PRO A 1 53 ? -4.149 15.373 6.527 1.00 0.00 53 PRO A O 13
ATOM 22200 N N . ASP A 1 54 ? -4.809 14.808 8.597 1.00 0.00 54 ASP A N 13
ATOM 22201 C CA . ASP A 1 54 ? -6.211 15.238 8.546 1.00 0.00 54 ASP A CA 13
ATOM 22202 C C . ASP A 1 54 ? -7.071 14.401 7.585 1.00 0.00 54 ASP A C 13
ATOM 22203 O O . ASP A 1 54 ? -8.295 14.400 7.700 1.00 0.00 54 ASP A O 13
ATOM 22212 N N . GLY A 1 55 ? -6.478 13.612 6.682 1.00 0.00 55 GLY A N 13
ATOM 22213 C CA . GLY A 1 55 ? -7.194 12.793 5.714 1.00 0.00 55 GLY A CA 13
ATOM 22214 C C . GLY A 1 55 ? -7.981 11.668 6.399 1.00 0.00 55 GLY A C 13
ATOM 22215 O O . GLY A 1 55 ? -7.656 11.275 7.520 1.00 0.00 55 GLY A O 13
ATOM 22219 N N . PRO A 1 56 ? -8.977 11.063 5.723 1.00 0.00 56 PRO A N 13
ATOM 22220 C CA . PRO A 1 56 ? -9.861 10.077 6.346 1.00 0.00 56 PRO A CA 13
ATOM 22221 C C . PRO A 1 56 ? -9.138 8.787 6.748 1.00 0.00 56 PRO A C 13
ATOM 22222 O O . PRO A 1 56 ? -9.635 8.059 7.602 1.00 0.00 56 PRO A O 13
ATOM 22233 N N . ALA A 1 57 ? -7.979 8.511 6.143 1.00 0.00 57 ALA A N 13
ATOM 22234 C CA . ALA A 1 57 ? -7.098 7.425 6.558 1.00 0.00 57 ALA A CA 13
ATOM 22235 C C . ALA A 1 57 ? -6.461 7.729 7.923 1.00 0.00 57 ALA A C 13
ATOM 22236 O O . ALA A 1 57 ? -6.550 6.900 8.825 1.00 0.00 57 ALA A O 13
ATOM 22243 N N . ALA A 1 58 ? -5.853 8.912 8.095 1.00 0.00 58 ALA A N 13
ATOM 22244 C CA . ALA A 1 58 ? -5.295 9.343 9.377 1.00 0.00 58 ALA A CA 13
ATOM 22245 C C . ALA A 1 58 ? -6.393 9.376 10.445 1.00 0.00 58 ALA A C 13
ATOM 22246 O O . ALA A 1 58 ? -6.221 8.816 11.527 1.00 0.00 58 ALA A O 13
ATOM 22253 N N . GLN A 1 59 ? -7.557 9.942 10.126 1.00 0.00 59 GLN A N 13
ATOM 22254 C CA . GLN A 1 59 ? -8.730 9.973 10.996 1.00 0.00 59 GLN A CA 13
ATOM 22255 C C . GLN A 1 59 ? -9.332 8.587 11.283 1.00 0.00 59 GLN A C 13
ATOM 22256 O O . GLN A 1 59 ? -10.313 8.516 12.024 1.00 0.00 59 GLN A O 13
ATOM 22270 N N . ASP A 1 60 ? -8.873 7.502 10.656 1.00 0.00 60 ASP A N 13
ATOM 22271 C CA . ASP A 1 60 ? -9.241 6.132 11.028 1.00 0.00 60 ASP A CA 13
ATOM 22272 C C . ASP A 1 60 ? -8.240 5.548 12.031 1.00 0.00 60 ASP A C 13
ATOM 22273 O O . ASP A 1 60 ? -8.560 4.618 12.766 1.00 0.00 60 ASP A O 13
ATOM 22282 N N . GLY A 1 61 ? -7.028 6.107 12.121 1.00 0.00 61 GLY A N 13
ATOM 22283 C CA . GLY A 1 61 ? -6.044 5.805 13.160 1.00 0.00 61 GLY A CA 13
ATOM 22284 C C . GLY A 1 61 ? -5.533 4.368 13.143 1.00 0.00 61 GLY A C 13
ATOM 22285 O O . GLY A 1 61 ? -5.308 3.787 14.210 1.00 0.00 61 GLY A O 13
ATOM 22289 N N . LYS A 1 62 ? -5.453 3.759 11.956 1.00 0.00 62 LYS A N 13
ATOM 22290 C CA . LYS A 1 62 ? -5.197 2.328 11.757 1.00 0.00 62 LYS A CA 13
ATOM 22291 C C . LYS A 1 62 ? -4.188 2.059 10.648 1.00 0.00 62 LYS A C 13
ATOM 22292 O O . LYS A 1 62 ? -3.374 1.146 10.797 1.00 0.00 62 LYS A O 13
ATOM 22311 N N . MET A 1 63 ? -4.263 2.815 9.551 1.00 0.00 63 MET A N 13
ATOM 22312 C CA . MET A 1 63 ? -3.325 2.703 8.447 1.00 0.00 63 MET A CA 13
ATOM 22313 C C . MET A 1 63 ? -2.164 3.648 8.701 1.00 0.00 63 MET A C 13
ATOM 22314 O O . MET A 1 63 ? -2.385 4.787 9.132 1.00 0.00 63 MET A O 13
ATOM 22328 N N . GLU A 1 64 ? -0.970 3.160 8.371 1.00 0.00 64 GLU A N 13
ATOM 22329 C CA . GLU A 1 64 ? 0.283 3.890 8.507 1.00 0.00 64 GLU A CA 13
ATOM 22330 C C . GLU A 1 64 ? 1.162 3.686 7.284 1.00 0.00 64 GLU A C 13
ATOM 22331 O O . GLU A 1 64 ? 0.900 2.828 6.439 1.00 0.00 64 GLU A O 13
ATOM 22343 N N . THR A 1 65 ? 2.214 4.493 7.211 1.00 0.00 65 THR A N 13
ATOM 22344 C CA . THR A 1 65 ? 3.186 4.473 6.127 1.00 0.00 65 THR A CA 13
ATOM 22345 C C . THR A 1 65 ? 4.161 3.300 6.353 1.00 0.00 65 THR A C 13
ATOM 22346 O O . THR A 1 65 ? 4.260 2.770 7.464 1.00 0.00 65 THR A O 13
ATOM 22357 N N . GLY A 1 66 ? 4.858 2.867 5.298 1.00 0.00 66 GLY A N 13
ATOM 22358 C CA . GLY A 1 66 ? 5.730 1.696 5.302 1.00 0.00 66 GLY A CA 13
ATOM 22359 C C . GLY A 1 66 ? 4.964 0.392 5.080 1.00 0.00 66 GLY A C 13
ATOM 22360 O O . GLY A 1 66 ? 5.561 -0.612 4.700 1.00 0.00 66 GLY A O 13
ATOM 22364 N N . ASP A 1 67 ? 3.646 0.373 5.298 1.00 0.00 67 ASP A N 13
ATOM 22365 C CA . ASP A 1 67 ? 2.882 -0.870 5.243 1.00 0.00 67 ASP A CA 13
ATOM 22366 C C . ASP A 1 67 ? 2.768 -1.377 3.797 1.00 0.00 67 ASP A C 13
ATOM 22367 O O . ASP A 1 67 ? 2.743 -0.587 2.850 1.00 0.00 67 ASP A O 13
ATOM 22376 N N . VAL A 1 68 ? 2.616 -2.693 3.630 1.00 0.00 68 VAL A N 13
ATOM 22377 C CA . VAL A 1 68 ? 2.509 -3.403 2.349 1.00 0.00 68 VAL A CA 13
ATOM 22378 C C . VAL A 1 68 ? 1.041 -3.752 2.114 1.00 0.00 68 VAL A C 13
ATOM 22379 O O . VAL A 1 68 ? 0.411 -4.291 3.021 1.00 0.00 68 VAL A O 13
ATOM 22392 N N . ILE A 1 69 ? 0.502 -3.472 0.923 1.00 0.00 69 ILE A N 13
ATOM 22393 C CA . ILE A 1 69 ? -0.832 -3.850 0.484 1.00 0.00 69 ILE A CA 13
ATOM 22394 C C . ILE A 1 69 ? -0.814 -5.330 0.117 1.00 0.00 69 ILE A C 13
ATOM 22395 O O . ILE A 1 69 ? -0.022 -5.777 -0.716 1.00 0.00 69 ILE A O 13
ATOM 22411 N N . VAL A 1 70 ? -1.739 -6.066 0.718 1.00 0.00 70 VAL A N 13
ATOM 22412 C CA . VAL A 1 70 ? -1.980 -7.476 0.453 1.00 0.00 70 VAL A CA 13
ATOM 22413 C C . VAL A 1 70 ? -3.235 -7.628 -0.419 1.00 0.00 70 VAL A C 13
ATOM 22414 O O . VAL A 1 70 ? -3.161 -8.153 -1.535 1.00 0.00 70 VAL A O 13
ATOM 22427 N N . TYR A 1 71 ? -4.384 -7.158 0.080 1.00 0.00 71 TYR A N 13
ATOM 22428 C CA . TYR A 1 71 ? -5.682 -7.304 -0.565 1.00 0.00 71 TYR A CA 13
ATOM 22429 C C . TYR A 1 71 ? -6.412 -5.963 -0.518 1.00 0.00 71 TYR A C 13
ATOM 22430 O O . TYR A 1 71 ? -6.208 -5.171 0.405 1.00 0.00 71 TYR A O 13
ATOM 22448 N N . ILE A 1 72 ? -7.303 -5.733 -1.480 1.00 0.00 72 ILE A N 13
ATOM 22449 C CA . ILE A 1 72 ? -8.158 -4.562 -1.595 1.00 0.00 72 ILE A CA 13
ATOM 22450 C C . ILE A 1 72 ? -9.584 -5.088 -1.719 1.00 0.00 72 ILE A C 13
ATOM 22451 O O . ILE A 1 72 ? -9.970 -5.638 -2.757 1.00 0.00 72 ILE A O 13
ATOM 22467 N N . ASN A 1 73 ? -10.357 -4.891 -0.651 1.00 0.00 73 ASN A N 13
ATOM 22468 C CA . ASN A 1 73 ? -11.764 -5.235 -0.463 1.00 0.00 73 ASN A CA 13
ATOM 22469 C C . ASN A 1 73 ? -11.930 -6.743 -0.307 1.00 0.00 73 ASN A C 13
ATOM 22470 O O . ASN A 1 73 ? -12.333 -7.226 0.748 1.00 0.00 73 ASN A O 13
ATOM 22481 N N . GLU A 1 74 ? -11.554 -7.475 -1.347 1.00 0.00 74 GLU A N 13
ATOM 22482 C CA . GLU A 1 74 ? -11.565 -8.926 -1.442 1.00 0.00 74 GLU A CA 13
ATOM 22483 C C . GLU A 1 74 ? -10.436 -9.413 -2.364 1.00 0.00 74 GLU A C 13
ATOM 22484 O O . GLU A 1 74 ? -9.958 -10.535 -2.224 1.00 0.00 74 GLU A O 13
ATOM 22496 N N . VAL A 1 75 ? -9.989 -8.578 -3.302 1.00 0.00 75 VAL A N 13
ATOM 22497 C CA . VAL A 1 75 ? -9.108 -8.944 -4.402 1.00 0.00 75 VAL A CA 13
ATOM 22498 C C . VAL A 1 75 ? -7.666 -8.961 -3.899 1.00 0.00 75 VAL A C 13
ATOM 22499 O O . VAL A 1 75 ? -7.229 -7.999 -3.260 1.00 0.00 75 VAL A O 13
ATOM 22512 N N . CYS A 1 76 ? -6.930 -10.034 -4.195 1.00 0.00 76 CYS A N 13
ATOM 22513 C CA . CYS A 1 76 ? -5.482 -10.086 -4.064 1.00 0.00 76 CYS A CA 13
ATOM 22514 C C . CYS A 1 76 ? -4.863 -9.102 -5.051 1.00 0.00 76 CYS A C 13
ATOM 22515 O O . CYS A 1 76 ? -5.219 -9.096 -6.226 1.00 0.00 76 CYS A O 13
ATOM 22523 N N . VAL A 1 77 ? -3.928 -8.283 -4.577 1.00 0.00 77 VAL A N 13
ATOM 22524 C CA . VAL A 1 77 ? -3.211 -7.318 -5.405 1.00 0.00 77 VAL A CA 13
ATOM 22525 C C . VAL A 1 77 ? -1.708 -7.364 -5.131 1.00 0.00 77 VAL A C 13
ATOM 22526 O O . VAL A 1 77 ? -0.979 -6.527 -5.647 1.00 0.00 77 VAL A O 13
ATOM 22539 N N . LEU A 1 78 ? -1.229 -8.299 -4.306 1.00 0.00 78 LEU A N 13
ATOM 22540 C CA . LEU A 1 78 ? 0.091 -8.264 -3.700 1.00 0.00 78 LEU A CA 13
ATOM 22541 C C . LEU A 1 78 ? 1.203 -8.296 -4.760 1.00 0.00 78 LEU A C 13
ATOM 22542 O O . LEU A 1 78 ? 2.295 -7.818 -4.473 1.00 0.00 78 LEU A O 13
ATOM 22558 N N . GLY A 1 79 ? 0.931 -8.827 -5.954 1.00 0.00 79 GLY A N 13
ATOM 22559 C CA . GLY A 1 79 ? 1.756 -8.694 -7.140 1.00 0.00 79 GLY A CA 13
ATOM 22560 C C . GLY A 1 79 ? 0.836 -8.398 -8.317 1.00 0.00 79 GLY A C 13
ATOM 22561 O O . GLY A 1 79 ? 0.804 -9.159 -9.286 1.00 0.00 79 GLY A O 13
ATOM 22565 N N . HIS A 1 80 ? 0.000 -7.371 -8.193 1.00 0.00 80 HIS A N 13
ATOM 22566 C CA . HIS A 1 80 ? -0.570 -6.660 -9.326 1.00 0.00 80 HIS A CA 13
ATOM 22567 C C . HIS A 1 80 ? 0.305 -5.429 -9.581 1.00 0.00 80 HIS A C 13
ATOM 22568 O O . HIS A 1 80 ? 1.021 -4.980 -8.686 1.00 0.00 80 HIS A O 13
ATOM 22582 N N . THR A 1 81 ? 0.261 -4.874 -10.792 1.00 0.00 81 THR A N 13
ATOM 22583 C CA . THR A 1 81 ? 0.996 -3.648 -11.092 1.00 0.00 81 THR A CA 13
ATOM 22584 C C . THR A 1 81 ? 0.240 -2.473 -10.470 1.00 0.00 81 THR A C 13
ATOM 22585 O O . THR A 1 81 ? -0.988 -2.510 -10.304 1.00 0.00 81 THR A O 13
ATOM 22596 N N . HIS A 1 82 ? 0.968 -1.383 -10.213 1.00 0.00 82 HIS A N 13
ATOM 22597 C CA . HIS A 1 82 ? 0.372 -0.107 -9.864 1.00 0.00 82 HIS A CA 13
ATOM 22598 C C . HIS A 1 82 ? -0.616 0.360 -10.932 1.00 0.00 82 HIS A C 13
ATOM 22599 O O . HIS A 1 82 ? -1.568 1.043 -10.575 1.00 0.00 82 HIS A O 13
ATOM 22613 N N . ALA A 1 83 ? -0.467 -0.035 -12.203 1.00 0.00 83 ALA A N 13
ATOM 22614 C CA . ALA A 1 83 ? -1.452 0.309 -13.222 1.00 0.00 83 ALA A CA 13
ATOM 22615 C C . ALA A 1 83 ? -2.844 -0.215 -12.832 1.00 0.00 83 ALA A C 13
ATOM 22616 O O . ALA A 1 83 ? -3.807 0.553 -12.794 1.00 0.00 83 ALA A O 13
ATOM 22623 N N . ASP A 1 84 ? -2.952 -1.509 -12.513 1.00 0.00 84 ASP A N 13
ATOM 22624 C CA . ASP A 1 84 ? -4.222 -2.131 -12.128 1.00 0.00 84 ASP A CA 13
ATOM 22625 C C . ASP A 1 84 ? -4.657 -1.615 -10.757 1.00 0.00 84 ASP A C 13
ATOM 22626 O O . ASP A 1 84 ? -5.821 -1.300 -10.547 1.00 0.00 84 ASP A O 13
ATOM 22635 N N . VAL A 1 85 ? -3.746 -1.499 -9.794 1.00 0.00 85 VAL A N 13
ATOM 22636 C CA . VAL A 1 85 ? -4.088 -1.097 -8.430 1.00 0.00 85 VAL A CA 13
ATOM 22637 C C . VAL A 1 85 ? -4.569 0.352 -8.376 1.00 0.00 85 VAL A C 13
ATOM 22638 O O . VAL A 1 85 ? -5.565 0.651 -7.708 1.00 0.00 85 VAL A O 13
ATOM 22651 N N . VAL A 1 86 ? -3.969 1.247 -9.153 1.00 0.00 86 VAL A N 13
ATOM 22652 C CA . VAL A 1 86 ? -4.486 2.598 -9.284 1.00 0.00 86 VAL A CA 13
ATOM 22653 C C . VAL A 1 86 ? -5.879 2.548 -9.918 1.00 0.00 86 VAL A C 13
ATOM 22654 O O . VAL A 1 86 ? -6.762 3.272 -9.448 1.00 0.00 86 VAL A O 13
ATOM 22667 N N . LYS A 1 87 ? -6.127 1.694 -10.924 1.00 0.00 87 LYS A N 13
ATOM 22668 C CA . LYS A 1 87 ? -7.471 1.581 -11.509 1.00 0.00 87 LYS A CA 13
ATOM 22669 C C . LYS A 1 87 ? -8.464 1.017 -10.498 1.00 0.00 87 LYS A C 13
ATOM 22670 O O . LYS A 1 87 ? -9.636 1.392 -10.510 1.00 0.00 87 LYS A O 13
ATOM 22689 N N . LEU A 1 88 ? -8.015 0.144 -9.601 1.00 0.00 88 LEU A N 13
ATOM 22690 C CA . LEU A 1 88 ? -8.834 -0.438 -8.558 1.00 0.00 88 LEU A CA 13
ATOM 22691 C C . LEU A 1 88 ? -9.241 0.671 -7.594 1.00 0.00 88 LEU A C 13
ATOM 22692 O O . LEU A 1 88 ? -10.425 0.788 -7.287 1.00 0.00 88 LEU A O 13
ATOM 22708 N N . PHE A 1 89 ? -8.312 1.524 -7.158 1.00 0.00 89 PHE A N 13
ATOM 22709 C CA . PHE A 1 89 ? -8.643 2.656 -6.298 1.00 0.00 89 PHE A CA 13
ATOM 22710 C C . PHE A 1 89 ? -9.544 3.665 -7.027 1.00 0.00 89 PHE A C 13
ATOM 22711 O O . PHE A 1 89 ? -10.503 4.176 -6.435 1.00 0.00 89 PHE A O 13
ATOM 22728 N N . GLN A 1 90 ? -9.295 3.937 -8.313 1.00 0.00 90 GLN A N 13
ATOM 22729 C CA . GLN A 1 90 ? -10.154 4.803 -9.111 1.00 0.00 90 GLN A CA 13
ATOM 22730 C C . GLN A 1 90 ? -11.557 4.219 -9.259 1.00 0.00 90 GLN A C 13
ATOM 22731 O O . GLN A 1 90 ? -12.515 4.992 -9.261 1.00 0.00 90 GLN A O 13
ATOM 22745 N N . SER A 1 91 ? -11.697 2.889 -9.323 1.00 0.00 91 SER A N 13
ATOM 22746 C CA . SER A 1 91 ? -12.987 2.223 -9.444 1.00 0.00 91 SER A CA 13
ATOM 22747 C C . SER A 1 91 ? -13.932 2.601 -8.305 1.00 0.00 91 SER A C 13
ATOM 22748 O O . SER A 1 91 ? -15.143 2.553 -8.505 1.00 0.00 91 SER A O 13
ATOM 22756 N N . VAL A 1 92 ? -13.426 3.048 -7.156 1.00 0.00 92 VAL A N 13
ATOM 22757 C CA . VAL A 1 92 ? -14.228 3.356 -5.985 1.00 0.00 92 VAL A CA 13
ATOM 22758 C C . VAL A 1 92 ? -14.769 4.783 -6.143 1.00 0.00 92 VAL A C 13
ATOM 22759 O O . VAL A 1 92 ? -13.967 5.718 -6.191 1.00 0.00 92 VAL A O 13
ATOM 22772 N N . PRO A 1 93 ? -16.087 4.987 -6.284 1.00 0.00 93 PRO A N 13
ATOM 22773 C CA . PRO A 1 93 ? -16.691 6.308 -6.341 1.00 0.00 93 PRO A CA 13
ATOM 22774 C C . PRO A 1 93 ? -16.922 6.892 -4.939 1.00 0.00 93 PRO A C 13
ATOM 22775 O O . PRO A 1 93 ? -16.817 6.199 -3.921 1.00 0.00 93 PRO A O 13
ATOM 22786 N N . ILE A 1 94 ? -17.217 8.191 -4.887 1.00 0.00 94 ILE A N 13
ATOM 22787 C CA . ILE A 1 94 ? -17.289 9.000 -3.678 1.00 0.00 94 ILE A CA 13
ATOM 22788 C C . ILE A 1 94 ? -18.563 8.626 -2.920 1.00 0.00 94 ILE A C 13
ATOM 22789 O O . ILE A 1 94 ? -19.659 9.089 -3.245 1.00 0.00 94 ILE A O 13
ATOM 22805 N N . GLY A 1 95 ? -18.426 7.777 -1.904 1.00 0.00 95 GLY A N 13
ATOM 22806 C CA . GLY A 1 95 ? -19.503 7.347 -1.022 1.00 0.00 95 GLY A CA 13
ATOM 22807 C C . GLY A 1 95 ? -19.446 5.859 -0.710 1.00 0.00 95 GLY A C 13
ATOM 22808 O O . GLY A 1 95 ? -20.043 5.434 0.282 1.00 0.00 95 GLY A O 13
ATOM 22812 N N . GLN A 1 96 ? -18.705 5.073 -1.494 1.00 0.00 96 GLN A N 13
ATOM 22813 C CA . GLN A 1 96 ? -18.563 3.647 -1.212 1.00 0.00 96 GLN A CA 13
ATOM 22814 C C . GLN A 1 96 ? -17.444 3.482 -0.184 1.00 0.00 96 GLN A C 13
ATOM 22815 O O . GLN A 1 96 ? -16.629 4.393 0.024 1.00 0.00 96 GLN A O 13
ATOM 22829 N N . SER A 1 97 ? -17.355 2.310 0.437 1.00 0.00 97 SER A N 13
ATOM 22830 C CA . SER A 1 97 ? -16.316 1.954 1.378 1.00 0.00 97 SER A CA 13
ATOM 22831 C C . SER A 1 97 ? -15.568 0.730 0.857 1.00 0.00 97 SER A C 13
ATOM 22832 O O . SER A 1 97 ? -16.180 -0.107 0.190 1.00 0.00 97 SER A O 13
ATOM 22840 N N . VAL A 1 98 ? -14.264 0.620 1.132 1.00 0.00 98 VAL A N 13
ATOM 22841 C CA . VAL A 1 98 ? -13.428 -0.485 0.659 1.00 0.00 98 VAL A CA 13
ATOM 22842 C C . VAL A 1 98 ? -12.437 -0.865 1.751 1.00 0.00 98 VAL A C 13
ATOM 22843 O O . VAL A 1 98 ? -11.884 0.025 2.400 1.00 0.00 98 VAL A O 13
ATOM 22856 N N . ASN A 1 99 ? -12.219 -2.166 1.943 1.00 0.00 99 ASN A N 13
ATOM 22857 C CA . ASN A 1 99 ? -11.300 -2.727 2.916 1.00 0.00 99 ASN A CA 13
ATOM 22858 C C . ASN A 1 99 ? -9.896 -2.749 2.331 1.00 0.00 99 ASN A C 13
ATOM 22859 O O . ASN A 1 99 ? -9.751 -2.845 1.111 1.00 0.00 99 ASN A O 13
ATOM 22870 N N . LEU A 1 100 ? -8.859 -2.711 3.165 1.00 0.00 100 LEU A N 13
ATOM 22871 C CA . LEU A 1 100 ? -7.471 -2.706 2.720 1.00 0.00 100 LEU A CA 13
ATOM 22872 C C . LEU A 1 100 ? -6.669 -3.521 3.731 1.00 0.00 100 LEU A C 13
ATOM 22873 O O . LEU A 1 100 ? -6.469 -3.032 4.843 1.00 0.00 100 LEU A O 13
ATOM 22889 N N . VAL A 1 101 ? -6.193 -4.716 3.360 1.00 0.00 101 VAL A N 13
ATOM 22890 C CA . VAL A 1 101 ? -5.412 -5.579 4.253 1.00 0.00 101 VAL A CA 13
ATOM 22891 C C . VAL A 1 101 ? -3.972 -5.163 4.057 1.00 0.00 101 VAL A C 13
ATOM 22892 O O . VAL A 1 101 ? -3.478 -5.228 2.921 1.00 0.00 101 VAL A O 13
ATOM 22905 N N . LEU A 1 102 ? -3.321 -4.738 5.141 1.00 0.00 102 LEU A N 13
ATOM 22906 C CA . LEU A 1 102 ? -1.914 -4.403 5.101 1.00 0.00 102 LEU A CA 13
ATOM 22907 C C . LEU A 1 102 ? -1.135 -5.315 6.046 1.00 0.00 102 LEU A C 13
ATOM 22908 O O . LEU A 1 102 ? -1.697 -5.891 6.983 1.00 0.00 102 LEU A O 13
ATOM 22924 N N . CYS A 1 103 ? 0.177 -5.397 5.826 1.00 0.00 103 CYS A N 13
ATOM 22925 C CA . CYS A 1 103 ? 1.119 -6.009 6.748 1.00 0.00 103 CYS A CA 13
ATOM 22926 C C . CYS A 1 103 ? 1.926 -4.878 7.390 1.00 0.00 103 CYS A C 13
ATOM 22927 O O . CYS A 1 103 ? 2.604 -4.122 6.686 1.00 0.00 103 CYS A O 13
ATOM 22935 N N . ARG A 1 104 ? 1.836 -4.758 8.719 1.00 0.00 104 ARG A N 13
ATOM 22936 C CA . ARG A 1 104 ? 2.514 -3.753 9.528 1.00 0.00 104 ARG A CA 13
ATOM 22937 C C . ARG A 1 104 ? 3.921 -4.220 9.849 1.00 0.00 104 ARG A C 13
ATOM 22938 O O . ARG A 1 104 ? 4.070 -5.269 10.486 1.00 0.00 104 ARG A O 13
ATOM 22959 N N . GLY A 1 105 ? 4.926 -3.402 9.542 1.00 0.00 105 GLY A N 13
ATOM 22960 C CA . GLY A 1 105 ? 6.290 -3.596 10.033 1.00 0.00 105 GLY A CA 13
ATOM 22961 C C . GLY A 1 105 ? 7.337 -3.693 8.935 1.00 0.00 105 GLY A C 13
ATOM 22962 O O . GLY A 1 105 ? 8.527 -3.788 9.245 1.00 0.00 105 GLY A O 13
ATOM 22966 N N . TYR A 1 106 ? 6.929 -3.667 7.666 1.00 0.00 106 TYR A N 13
ATOM 22967 C CA . TYR A 1 106 ? 7.839 -3.412 6.562 1.00 0.00 106 TYR A CA 13
ATOM 22968 C C . TYR A 1 106 ? 8.345 -1.965 6.702 1.00 0.00 106 TYR A C 13
ATOM 22969 O O . TYR A 1 106 ? 7.565 -1.102 7.126 1.00 0.00 106 TYR A O 13
ATOM 22987 N N . PRO A 1 107 ? 9.622 -1.680 6.388 1.00 0.00 107 PRO A N 13
ATOM 22988 C CA . PRO A 1 107 ? 10.089 -0.317 6.189 1.00 0.00 107 PRO A CA 13
ATOM 22989 C C . PRO A 1 107 ? 9.516 0.242 4.896 1.00 0.00 107 PRO A C 13
ATOM 22990 O O . PRO A 1 107 ? 8.909 -0.480 4.103 1.00 0.00 107 PRO A O 13
ATOM 23001 N N . LEU A 1 108 ? 9.792 1.519 4.648 1.00 0.00 108 LEU A N 13
ATOM 23002 C CA . LEU A 1 108 ? 9.540 2.106 3.335 1.00 0.00 108 LEU A CA 13
ATOM 23003 C C . LEU A 1 108 ? 10.435 1.433 2.275 1.00 0.00 108 LEU A C 13
ATOM 23004 O O . LEU A 1 108 ? 11.442 0.806 2.616 1.00 0.00 108 LEU A O 13
ATOM 23020 N N . PRO A 1 109 ? 10.098 1.553 0.978 1.00 0.00 109 PRO A N 13
ATOM 23021 C CA . PRO A 1 109 ? 10.961 1.090 -0.096 1.00 0.00 109 PRO A CA 13
ATOM 23022 C C . PRO A 1 109 ? 12.073 2.098 -0.402 1.00 0.00 109 PRO A C 13
ATOM 23023 O O . PRO A 1 109 ? 13.185 1.689 -0.730 1.00 0.00 109 PRO A O 13
ATOM 23034 N N . PHE A 1 110 ? 11.743 3.390 -0.386 1.00 0.00 110 PHE A N 13
ATOM 23035 C CA . PHE A 1 110 ? 12.627 4.531 -0.614 1.00 0.00 110 PHE A CA 13
ATOM 23036 C C . PHE A 1 110 ? 12.618 5.431 0.623 1.00 0.00 110 PHE A C 13
ATOM 23037 O O . PHE A 1 110 ? 11.543 5.675 1.180 1.00 0.00 110 PHE A O 13
ATOM 23054 N N . ASP A 1 111 ? 13.772 5.996 0.981 1.00 0.00 111 ASP A N 13
ATOM 23055 C CA . ASP A 1 111 ? 13.948 6.946 2.077 1.00 0.00 111 ASP A CA 13
ATOM 23056 C C . ASP A 1 111 ? 14.082 8.369 1.527 1.00 0.00 111 ASP A C 13
ATOM 23057 O O . ASP A 1 111 ? 15.132 8.698 0.982 1.00 0.00 111 ASP A O 13
ATOM 23066 N N . PRO A 1 112 ? 13.071 9.244 1.671 1.00 0.00 112 PRO A N 13
ATOM 23067 C CA . PRO A 1 112 ? 13.210 10.656 1.331 1.00 0.00 112 PRO A CA 13
ATOM 23068 C C . PRO A 1 112 ? 13.994 11.441 2.387 1.00 0.00 112 PRO A C 13
ATOM 23069 O O . PRO A 1 112 ? 14.446 12.550 2.103 1.00 0.00 112 PRO A O 13
ATOM 23080 N N . GLU A 1 113 ? 14.093 10.930 3.621 1.00 0.00 113 GLU A N 13
ATOM 23081 C CA . GLU A 1 113 ? 14.672 11.672 4.734 1.00 0.00 113 GLU A CA 13
ATOM 23082 C C . GLU A 1 113 ? 16.175 11.869 4.534 1.00 0.00 113 GLU A C 13
ATOM 23083 O O . GLU A 1 113 ? 16.661 12.958 4.849 1.00 0.00 113 GLU A O 13
ATOM 23095 N N . ASP A 1 114 ? 16.863 10.885 3.942 1.00 0.00 114 ASP A N 13
ATOM 23096 C CA . ASP A 1 114 ? 18.292 10.908 3.641 1.00 0.00 114 ASP A CA 13
ATOM 23097 C C . ASP A 1 114 ? 18.459 10.675 2.136 1.00 0.00 114 ASP A C 13
ATOM 23098 O O . ASP A 1 114 ? 18.526 9.524 1.691 1.00 0.00 114 ASP A O 13
ATOM 23107 N N . PRO A 1 115 ? 18.478 11.745 1.321 1.00 0.00 115 PRO A N 13
ATOM 23108 C CA . PRO A 1 115 ? 18.597 11.607 -0.118 1.00 0.00 115 PRO A CA 13
ATOM 23109 C C . PRO A 1 115 ? 20.023 11.223 -0.522 1.00 0.00 115 PRO A C 13
ATOM 23110 O O . PRO A 1 115 ? 20.187 10.463 -1.480 1.00 0.00 115 PRO A O 13
ATOM 23121 N N . ALA A 1 116 ? 21.047 11.712 0.192 1.00 0.00 116 ALA A N 13
ATOM 23122 C CA . ALA A 1 116 ? 22.437 11.350 -0.068 1.00 0.00 116 ALA A CA 13
ATOM 23123 C C . ALA A 1 116 ? 23.379 11.603 1.110 1.00 0.00 116 ALA A C 13
ATOM 23124 O O . ALA A 1 116 ? 24.234 10.763 1.373 1.00 0.00 116 ALA A O 13
ATOM 23131 N N . ASN A 1 117 ? 23.269 12.766 1.765 1.00 0.00 117 ASN A N 13
ATOM 23132 C CA . ASN A 1 117 ? 24.112 13.267 2.861 1.00 0.00 117 ASN A CA 13
ATOM 23133 C C . ASN A 1 117 ? 25.555 13.543 2.421 1.00 0.00 117 ASN A C 13
ATOM 23134 O O . ASN A 1 117 ? 26.151 12.741 1.706 1.00 0.00 117 ASN A O 13
ATOM 23145 N N . SER A 1 118 ? 26.166 14.645 2.876 1.00 0.00 118 SER A N 13
ATOM 23146 C CA . SER A 1 118 ? 27.610 14.916 2.791 1.00 0.00 118 SER A CA 13
ATOM 23147 C C . SER A 1 118 ? 27.941 16.213 3.532 1.00 0.00 118 SER A C 13
ATOM 23148 O O . SER A 1 118 ? 27.577 17.288 3.055 1.00 0.00 118 SER A O 13
ATOM 23156 N N . GLY A 1 119 ? 28.689 16.147 4.634 1.00 0.00 119 GLY A N 13
ATOM 23157 C CA . GLY A 1 119 ? 29.404 17.317 5.136 1.00 0.00 119 GLY A CA 13
ATOM 23158 C C . GLY A 1 119 ? 30.710 17.463 4.340 1.00 0.00 119 GLY A C 13
ATOM 23159 O O . GLY A 1 119 ? 31.449 16.483 4.267 1.00 0.00 119 GLY A O 13
ATOM 23163 N N . PRO A 1 120 ? 31.056 18.635 3.768 1.00 0.00 120 PRO A N 13
ATOM 23164 C CA . PRO A 1 120 ? 32.311 18.833 3.041 1.00 0.00 120 PRO A CA 13
ATOM 23165 C C . PRO A 1 120 ? 33.538 18.893 3.963 1.00 0.00 120 PRO A C 13
ATOM 23166 O O . PRO A 1 120 ? 34.665 18.939 3.473 1.00 0.00 120 PRO A O 13
ATOM 23177 N N . SER A 1 121 ? 33.355 18.959 5.285 1.00 0.00 121 SER A N 13
ATOM 23178 C CA . SER A 1 121 ? 34.449 18.931 6.249 1.00 0.00 121 SER A CA 13
ATOM 23179 C C . SER A 1 121 ? 33.978 18.342 7.578 1.00 0.00 121 SER A C 13
ATOM 23180 O O . SER A 1 121 ? 34.645 17.462 8.109 1.00 0.00 121 SER A O 13
ATOM 23188 N N . SER A 1 122 ? 32.840 18.803 8.118 1.00 0.00 122 SER A N 13
ATOM 23189 C CA . SER A 1 122 ? 32.307 18.257 9.367 1.00 0.00 122 SER A CA 13
ATOM 23190 C C . SER A 1 122 ? 30.786 18.401 9.506 1.00 0.00 122 SER A C 13
ATOM 23191 O O . SER A 1 122 ? 30.210 17.714 10.351 1.00 0.00 122 SER A O 13
ATOM 23199 N N . GLY A 1 123 ? 30.115 19.252 8.727 1.00 0.00 123 GLY A N 13
ATOM 23200 C CA . GLY A 1 123 ? 28.702 19.550 8.895 1.00 0.00 123 GLY A CA 13
ATOM 23201 C C . GLY A 1 123 ? 28.273 20.495 7.802 1.00 0.00 123 GLY A C 13
ATOM 23202 O O . GLY A 1 123 ? 28.967 20.549 6.769 1.00 0.00 123 GLY A O 13
ATOM 23206 N N . GLY A 1 1 ? 12.279 -36.525 -7.482 1.00 0.00 1 GLY A N 14
ATOM 23207 C CA . GLY A 1 1 ? 10.923 -36.031 -7.774 1.00 0.00 1 GLY A CA 14
ATOM 23208 C C . GLY A 1 1 ? 10.449 -35.253 -6.566 1.00 0.00 1 GLY A C 14
ATOM 23209 O O . GLY A 1 1 ? 10.843 -35.611 -5.460 1.00 0.00 1 GLY A O 14
ATOM 23213 N N . SER A 1 2 ? 9.663 -34.197 -6.769 1.00 0.00 2 SER A N 14
ATOM 23214 C CA . SER A 1 2 ? 9.362 -33.211 -5.740 1.00 0.00 2 SER A CA 14
ATOM 23215 C C . SER A 1 2 ? 7.929 -32.708 -5.935 1.00 0.00 2 SER A C 14
ATOM 23216 O O . SER A 1 2 ? 7.289 -33.019 -6.942 1.00 0.00 2 SER A O 14
ATOM 23224 N N . SER A 1 3 ? 7.425 -31.911 -5.000 1.00 0.00 3 SER A N 14
ATOM 23225 C CA . SER A 1 3 ? 6.325 -30.980 -5.202 1.00 0.00 3 SER A CA 14
ATOM 23226 C C . SER A 1 3 ? 6.569 -29.815 -4.239 1.00 0.00 3 SER A C 14
ATOM 23227 O O . SER A 1 3 ? 7.295 -29.973 -3.253 1.00 0.00 3 SER A O 14
ATOM 23235 N N . GLY A 1 4 ? 5.990 -28.656 -4.526 1.00 0.00 4 GLY A N 14
ATOM 23236 C CA . GLY A 1 4 ? 6.452 -27.385 -3.994 1.00 0.00 4 GLY A CA 14
ATOM 23237 C C . GLY A 1 4 ? 7.354 -26.720 -5.029 1.00 0.00 4 GLY A C 14
ATOM 23238 O O . GLY A 1 4 ? 7.992 -27.408 -5.831 1.00 0.00 4 GLY A O 14
ATOM 23242 N N . SER A 1 5 ? 7.395 -25.389 -5.015 1.00 0.00 5 SER A N 14
ATOM 23243 C CA . SER A 1 5 ? 8.191 -24.561 -5.904 1.00 0.00 5 SER A CA 14
ATOM 23244 C C . SER A 1 5 ? 8.465 -23.223 -5.219 1.00 0.00 5 SER A C 14
ATOM 23245 O O . SER A 1 5 ? 7.864 -22.189 -5.537 1.00 0.00 5 SER A O 14
ATOM 23253 N N . SER A 1 6 ? 9.389 -23.230 -4.265 1.00 0.00 6 SER A N 14
ATOM 23254 C CA . SER A 1 6 ? 9.857 -22.004 -3.638 1.00 0.00 6 SER A CA 14
ATOM 23255 C C . SER A 1 6 ? 10.630 -21.131 -4.629 1.00 0.00 6 SER A C 14
ATOM 23256 O O . SER A 1 6 ? 11.075 -21.596 -5.679 1.00 0.00 6 SER A O 14
ATOM 23264 N N . GLY A 1 7 ? 10.792 -19.859 -4.280 1.00 0.00 7 GLY A N 14
ATOM 23265 C CA . GLY A 1 7 ? 11.579 -18.884 -5.011 1.00 0.00 7 GLY A CA 14
ATOM 23266 C C . GLY A 1 7 ? 11.937 -17.795 -4.019 1.00 0.00 7 GLY A C 14
ATOM 23267 O O . GLY A 1 7 ? 12.618 -18.075 -3.031 1.00 0.00 7 GLY A O 14
ATOM 23271 N N . LEU A 1 8 ? 11.424 -16.583 -4.221 1.00 0.00 8 LEU A N 14
ATOM 23272 C CA . LEU A 1 8 ? 11.458 -15.519 -3.221 1.00 0.00 8 LEU A CA 14
ATOM 23273 C C . LEU A 1 8 ? 10.059 -14.926 -3.091 1.00 0.00 8 LEU A C 14
ATOM 23274 O O . LEU A 1 8 ? 9.571 -14.779 -1.968 1.00 0.00 8 LEU A O 14
ATOM 23290 N N . PHE A 1 9 ? 9.387 -14.648 -4.216 1.00 0.00 9 PHE A N 14
ATOM 23291 C CA . PHE A 1 9 ? 8.038 -14.106 -4.212 1.00 0.00 9 PHE A CA 14
ATOM 23292 C C . PHE A 1 9 ? 7.090 -14.990 -3.389 1.00 0.00 9 PHE A C 14
ATOM 23293 O O . PHE A 1 9 ? 7.306 -16.196 -3.180 1.00 0.00 9 PHE A O 14
ATOM 23310 N N . THR A 1 10 ? 6.030 -14.348 -2.910 1.00 0.00 10 THR A N 14
ATOM 23311 C CA . THR A 1 10 ? 5.015 -14.912 -2.055 1.00 0.00 10 THR A CA 14
ATOM 23312 C C . THR A 1 10 ? 3.992 -15.690 -2.887 1.00 0.00 10 THR A C 14
ATOM 23313 O O . THR A 1 10 ? 4.332 -16.774 -3.363 1.00 0.00 10 THR A O 14
ATOM 23324 N N . ARG A 1 11 ? 2.785 -15.138 -3.043 1.00 0.00 11 ARG A N 14
ATOM 23325 C CA . ARG A 1 11 ? 1.564 -15.527 -3.756 1.00 0.00 11 ARG A CA 14
ATOM 23326 C C . ARG A 1 11 ? 0.360 -15.403 -2.848 1.00 0.00 11 ARG A C 14
ATOM 23327 O O . ARG A 1 11 ? -0.648 -14.855 -3.273 1.00 0.00 11 ARG A O 14
ATOM 23348 N N . ASP A 1 12 ? 0.455 -15.869 -1.608 1.00 0.00 12 ASP A N 14
ATOM 23349 C CA . ASP A 1 12 ? -0.733 -16.154 -0.800 1.00 0.00 12 ASP A CA 14
ATOM 23350 C C . ASP A 1 12 ? -0.721 -15.415 0.537 1.00 0.00 12 ASP A C 14
ATOM 23351 O O . ASP A 1 12 ? -1.365 -15.830 1.493 1.00 0.00 12 ASP A O 14
ATOM 23360 N N . ALA A 1 13 ? 0.107 -14.370 0.642 1.00 0.00 13 ALA A N 14
ATOM 23361 C CA . ALA A 1 13 ? 0.388 -13.589 1.847 1.00 0.00 13 ALA A CA 14
ATOM 23362 C C . ALA A 1 13 ? 0.930 -14.404 3.035 1.00 0.00 13 ALA A C 14
ATOM 23363 O O . ALA A 1 13 ? 1.302 -13.835 4.058 1.00 0.00 13 ALA A O 14
ATOM 23370 N N . SER A 1 14 ? 1.034 -15.723 2.916 1.00 0.00 14 SER A N 14
ATOM 23371 C CA . SER A 1 14 ? 1.363 -16.611 4.010 1.00 0.00 14 SER A CA 14
ATOM 23372 C C . SER A 1 14 ? 2.795 -16.377 4.501 1.00 0.00 14 SER A C 14
ATOM 23373 O O . SER A 1 14 ? 3.027 -16.300 5.706 1.00 0.00 14 SER A O 14
ATOM 23381 N N . GLN A 1 15 ? 3.756 -16.214 3.586 1.00 0.00 15 GLN A N 14
ATOM 23382 C CA . GLN A 1 15 ? 5.184 -16.157 3.927 1.00 0.00 15 GLN A CA 14
ATOM 23383 C C . GLN A 1 15 ? 5.644 -14.802 4.497 1.00 0.00 15 GLN A C 14
ATOM 23384 O O . GLN A 1 15 ? 6.849 -14.575 4.623 1.00 0.00 15 GLN A O 14
ATOM 23398 N N . LEU A 1 16 ? 4.746 -13.855 4.775 1.00 0.00 16 LEU A N 14
ATOM 23399 C CA . LEU A 1 16 ? 5.153 -12.608 5.421 1.00 0.00 16 LEU A CA 14
ATOM 23400 C C . LEU A 1 16 ? 5.456 -12.899 6.898 1.00 0.00 16 LEU A C 14
ATOM 23401 O O . LEU A 1 16 ? 5.063 -13.949 7.413 1.00 0.00 16 LEU A O 14
ATOM 23417 N N . LYS A 1 17 ? 6.136 -11.979 7.594 1.00 0.00 17 LYS A N 14
ATOM 23418 C CA . LYS A 1 17 ? 6.503 -12.146 9.005 1.00 0.00 17 LYS A CA 14
ATOM 23419 C C . LYS A 1 17 ? 6.110 -10.946 9.869 1.00 0.00 17 LYS A C 14
ATOM 23420 O O . LYS A 1 17 ? 6.385 -10.934 11.067 1.00 0.00 17 LYS A O 14
ATOM 23439 N N . GLY A 1 18 ? 5.535 -9.897 9.290 1.00 0.00 18 GLY A N 14
ATOM 23440 C CA . GLY A 1 18 ? 4.932 -8.783 10.021 1.00 0.00 18 GLY A CA 14
ATOM 23441 C C . GLY A 1 18 ? 3.542 -9.164 10.530 1.00 0.00 18 GLY A C 14
ATOM 23442 O O . GLY A 1 18 ? 3.047 -10.244 10.204 1.00 0.00 18 GLY A O 14
ATOM 23446 N N . THR A 1 19 ? 2.905 -8.299 11.321 1.00 0.00 19 THR A N 14
ATOM 23447 C CA . THR A 1 19 ? 1.514 -8.485 11.724 1.00 0.00 19 THR A CA 14
ATOM 23448 C C . THR A 1 19 ? 0.601 -7.890 10.643 1.00 0.00 19 THR A C 14
ATOM 23449 O O . THR A 1 19 ? 0.981 -6.946 9.948 1.00 0.00 19 THR A O 14
ATOM 23460 N N . PHE A 1 20 ? -0.599 -8.451 10.493 1.00 0.00 20 PHE A N 14
ATOM 23461 C CA . PHE A 1 20 ? -1.605 -8.061 9.507 1.00 0.00 20 PHE A CA 14
ATOM 23462 C C . PHE A 1 20 ? -2.663 -7.188 10.167 1.00 0.00 20 PHE A C 14
ATOM 23463 O O . PHE A 1 20 ? -2.978 -7.397 11.341 1.00 0.00 20 PHE A O 14
ATOM 23480 N N . LEU A 1 21 ? -3.229 -6.239 9.419 1.00 0.00 21 LEU A N 14
ATOM 23481 C CA . LEU A 1 21 ? -4.145 -5.227 9.932 1.00 0.00 21 LEU A CA 14
ATOM 23482 C C . LEU A 1 21 ? -5.269 -4.993 8.938 1.00 0.00 21 LEU A C 14
ATOM 23483 O O . LEU A 1 21 ? -5.121 -5.299 7.749 1.00 0.00 21 LEU A O 14
ATOM 23499 N N . SER A 1 22 ? -6.355 -4.359 9.376 1.00 0.00 22 SER A N 14
ATOM 23500 C CA . SER A 1 22 ? -7.549 -4.171 8.564 1.00 0.00 22 SER A CA 14
ATOM 23501 C C . SER A 1 22 ? -8.266 -2.861 8.884 1.00 0.00 22 SER A C 14
ATOM 23502 O O . SER A 1 22 ? -8.763 -2.677 10.001 1.00 0.00 22 SER A O 14
ATOM 23510 N N . THR A 1 23 ? -8.391 -1.998 7.881 1.00 0.00 23 THR A N 14
ATOM 23511 C CA . THR A 1 23 ? -9.170 -0.774 7.915 1.00 0.00 23 THR A CA 14
ATOM 23512 C C . THR A 1 23 ? -10.085 -0.831 6.694 1.00 0.00 23 THR A C 14
ATOM 23513 O O . THR A 1 23 ? -9.726 -1.430 5.675 1.00 0.00 23 THR A O 14
ATOM 23524 N N . THR A 1 24 ? -11.255 -0.206 6.782 1.00 0.00 24 THR A N 14
ATOM 23525 C CA . THR A 1 24 ? -12.151 -0.025 5.654 1.00 0.00 24 THR A CA 14
ATOM 23526 C C . THR A 1 24 ? -12.305 1.475 5.475 1.00 0.00 24 THR A C 14
ATOM 23527 O O . THR A 1 24 ? -12.802 2.151 6.380 1.00 0.00 24 THR A O 14
ATOM 23538 N N . LEU A 1 25 ? -11.836 2.021 4.352 1.00 0.00 25 LEU A N 14
ATOM 23539 C CA . LEU A 1 25 ? -11.931 3.451 4.095 1.00 0.00 25 LEU A CA 14
ATOM 23540 C C . LEU A 1 25 ? -13.128 3.695 3.192 1.00 0.00 25 LEU A C 14
ATOM 23541 O O . LEU A 1 25 ? -13.297 3.012 2.176 1.00 0.00 25 LEU A O 14
ATOM 23557 N N . LYS A 1 26 ? -13.927 4.706 3.526 1.00 0.00 26 LYS A N 14
ATOM 23558 C CA . LYS A 1 26 ? -14.939 5.258 2.639 1.00 0.00 26 LYS A CA 14
ATOM 23559 C C . LYS A 1 26 ? -14.228 6.244 1.721 1.00 0.00 26 LYS A C 14
ATOM 23560 O O . LYS A 1 26 ? -13.332 6.967 2.162 1.00 0.00 26 LYS A O 14
ATOM 23579 N N . LYS A 1 27 ? -14.620 6.264 0.448 1.00 0.00 27 LYS A N 14
ATOM 23580 C CA . LYS A 1 27 ? -14.207 7.274 -0.509 1.00 0.00 27 LYS A CA 14
ATOM 23581 C C . LYS A 1 27 ? -14.806 8.590 -0.013 1.00 0.00 27 LYS A C 14
ATOM 23582 O O . LYS A 1 27 ? -16.020 8.796 -0.163 1.00 0.00 27 LYS A O 14
ATOM 23601 N N . SER A 1 28 ? -13.992 9.422 0.631 1.00 0.00 28 SER A N 14
ATOM 23602 C CA . SER A 1 28 ? -14.412 10.600 1.362 1.00 0.00 28 SER A CA 14
ATOM 23603 C C . SER A 1 28 ? -13.423 11.743 1.195 1.00 0.00 28 SER A C 14
ATOM 23604 O O . SER A 1 28 ? -12.236 11.521 0.954 1.00 0.00 28 SER A O 14
ATOM 23612 N N . ASN A 1 29 ? -13.913 12.963 1.434 1.00 0.00 29 ASN A N 14
ATOM 23613 C CA . ASN A 1 29 ? -13.175 14.219 1.479 1.00 0.00 29 ASN A CA 14
ATOM 23614 C C . ASN A 1 29 ? -12.570 14.519 0.112 1.00 0.00 29 ASN A C 14
ATOM 23615 O O . ASN A 1 29 ? -13.146 15.320 -0.621 1.00 0.00 29 ASN A O 14
ATOM 23626 N N . MET A 1 30 ? -11.473 13.861 -0.270 1.00 0.00 30 MET A N 14
ATOM 23627 C CA . MET A 1 30 ? -11.102 13.637 -1.662 1.00 0.00 30 MET A CA 14
ATOM 23628 C C . MET A 1 30 ? -10.525 12.230 -1.773 1.00 0.00 30 MET A C 14
ATOM 23629 O O . MET A 1 30 ? -9.309 12.029 -1.668 1.00 0.00 30 MET A O 14
ATOM 23643 N N . GLY A 1 31 ? -11.399 11.254 -2.005 1.00 0.00 31 GLY A N 14
ATOM 23644 C CA . GLY A 1 31 ? -11.027 9.885 -2.274 1.00 0.00 31 GLY A CA 14
ATOM 23645 C C . GLY A 1 31 ? -10.525 9.180 -1.026 1.00 0.00 31 GLY A C 14
ATOM 23646 O O . GLY A 1 31 ? -11.329 8.883 -0.147 1.00 0.00 31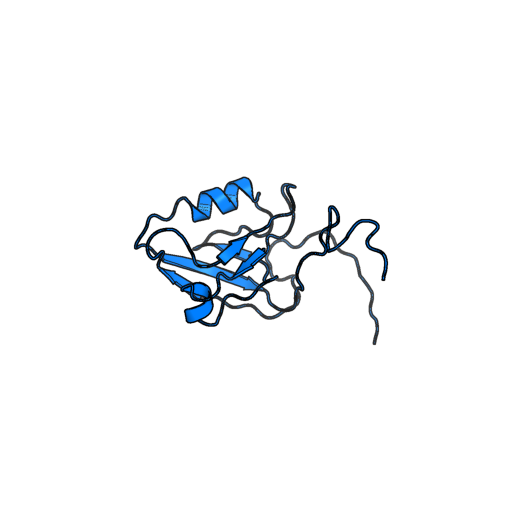 GLY A O 14
ATOM 23650 N N . PHE A 1 32 ? -9.233 8.865 -0.945 1.00 0.00 32 PHE A N 14
ATOM 23651 C CA . PHE A 1 32 ? -8.653 8.301 0.264 1.00 0.00 32 PHE A CA 14
ATOM 23652 C C . PHE A 1 32 ? -7.463 9.142 0.694 1.00 0.00 32 PHE A C 14
ATOM 23653 O O . PHE A 1 32 ? -6.648 9.549 -0.140 1.00 0.00 32 PHE A O 14
ATOM 23670 N N . GLY A 1 33 ? -7.332 9.343 2.006 1.00 0.00 33 GLY A N 14
ATOM 23671 C CA . GLY A 1 33 ? -6.294 10.163 2.612 1.00 0.00 33 GLY A CA 14
ATOM 23672 C C . GLY A 1 33 ? -4.964 9.424 2.731 1.00 0.00 33 GLY A C 14
ATOM 23673 O O . GLY A 1 33 ? -4.277 9.566 3.733 1.00 0.00 33 GLY A O 14
ATOM 23677 N N . PHE A 1 34 ? -4.594 8.625 1.734 1.00 0.00 34 PHE A N 14
ATOM 23678 C CA . PHE A 1 34 ? -3.273 8.030 1.591 1.00 0.00 34 PHE A CA 14
ATOM 23679 C C . PHE A 1 34 ? -2.980 7.911 0.095 1.00 0.00 34 PHE A C 14
ATOM 23680 O O . PHE A 1 34 ? -3.888 8.070 -0.727 1.00 0.00 34 PHE A O 14
ATOM 23697 N N . THR A 1 35 ? -1.741 7.599 -0.269 1.00 0.00 35 THR A N 14
ATOM 23698 C CA . THR A 1 35 ? -1.354 7.235 -1.629 1.00 0.00 35 THR A CA 14
ATOM 23699 C C . THR A 1 35 ? -0.511 5.958 -1.563 1.00 0.00 35 THR A C 14
ATOM 23700 O O . THR A 1 35 ? -0.082 5.558 -0.479 1.00 0.00 35 THR A O 14
ATOM 23711 N N . ILE A 1 36 ? -0.290 5.294 -2.698 1.00 0.00 36 ILE A N 14
ATOM 23712 C CA . ILE A 1 36 ? 0.328 3.977 -2.789 1.00 0.00 36 ILE A CA 14
ATOM 23713 C C . ILE A 1 36 ? 1.544 4.059 -3.718 1.00 0.00 36 ILE A C 14
ATOM 23714 O O . ILE A 1 36 ? 1.697 5.030 -4.465 1.00 0.00 36 ILE A O 14
ATOM 23730 N N . ILE A 1 37 ? 2.429 3.072 -3.639 1.00 0.00 37 ILE A N 14
ATOM 23731 C CA . ILE A 1 37 ? 3.507 2.798 -4.575 1.00 0.00 37 ILE A CA 14
ATOM 23732 C C . ILE A 1 37 ? 3.539 1.292 -4.818 1.00 0.00 37 ILE A C 14
ATOM 23733 O O . ILE A 1 37 ? 3.110 0.530 -3.954 1.00 0.00 37 ILE A O 14
ATOM 23749 N N . GLY A 1 38 ? 4.061 0.888 -5.968 1.00 0.00 38 GLY A N 14
ATOM 23750 C CA . GLY A 1 38 ? 4.555 -0.440 -6.301 1.00 0.00 38 GLY A CA 14
ATOM 23751 C C . GLY A 1 38 ? 5.838 -0.224 -7.096 1.00 0.00 38 GLY A C 14
ATOM 23752 O O . GLY A 1 38 ? 5.993 0.842 -7.703 1.00 0.00 38 GLY A O 14
ATOM 23756 N N . GLY A 1 39 ? 6.763 -1.183 -7.040 1.00 0.00 39 GLY A N 14
ATOM 23757 C CA . GLY A 1 39 ? 8.083 -1.098 -7.658 1.00 0.00 39 GLY A CA 14
ATOM 23758 C C . GLY A 1 39 ? 7.993 -0.658 -9.106 1.00 0.00 39 GLY A C 14
ATOM 23759 O O . GLY A 1 39 ? 8.436 0.445 -9.436 1.00 0.00 39 GLY A O 14
ATOM 23763 N N . ASP A 1 40 ? 7.432 -1.508 -9.961 1.00 0.00 40 ASP A N 14
ATOM 23764 C CA . ASP A 1 40 ? 6.897 -1.141 -11.272 1.00 0.00 40 ASP A CA 14
ATOM 23765 C C . ASP A 1 40 ? 6.024 -2.265 -11.836 1.00 0.00 40 ASP A C 14
ATOM 23766 O O . ASP A 1 40 ? 5.066 -1.988 -12.564 1.00 0.00 40 ASP A O 14
ATOM 23775 N N . GLU A 1 41 ? 6.323 -3.521 -11.490 1.00 0.00 41 GLU A N 14
ATOM 23776 C CA . GLU A 1 41 ? 5.766 -4.711 -12.123 1.00 0.00 41 GLU A CA 14
ATOM 23777 C C . GLU A 1 41 ? 4.922 -5.542 -11.150 1.00 0.00 41 GLU A C 14
ATOM 23778 O O . GLU A 1 41 ? 4.954 -5.283 -9.941 1.00 0.00 41 GLU A O 14
ATOM 23790 N N . PRO A 1 42 ? 4.163 -6.540 -11.650 1.00 0.00 42 PRO A N 14
ATOM 23791 C CA . PRO A 1 42 ? 3.396 -7.449 -10.819 1.00 0.00 42 PRO A CA 14
ATOM 23792 C C . PRO A 1 42 ? 4.356 -8.481 -10.211 1.00 0.00 42 PRO A C 14
ATOM 23793 O O . PRO A 1 42 ? 4.452 -9.618 -10.679 1.00 0.00 42 PRO A O 14
ATOM 23804 N N . ASP A 1 43 ? 5.122 -8.054 -9.209 1.00 0.00 43 ASP A N 14
ATOM 23805 C CA . ASP A 1 43 ? 6.097 -8.849 -8.457 1.00 0.00 43 ASP A CA 14
ATOM 23806 C C . ASP A 1 43 ? 6.557 -8.060 -7.234 1.00 0.00 43 ASP A C 14
ATOM 23807 O O . ASP A 1 43 ? 6.838 -8.650 -6.187 1.00 0.00 43 ASP A O 14
ATOM 23816 N N . GLU A 1 44 ? 6.649 -6.729 -7.348 1.00 0.00 44 GLU A N 14
ATOM 23817 C CA . GLU A 1 44 ? 7.002 -5.889 -6.216 1.00 0.00 44 GLU A CA 14
ATOM 23818 C C . GLU A 1 44 ? 5.774 -5.670 -5.343 1.00 0.00 44 GLU A C 14
ATOM 23819 O O . GLU A 1 44 ? 4.670 -5.429 -5.833 1.00 0.00 44 GLU A O 14
ATOM 23831 N N . PHE A 1 45 ? 5.981 -5.741 -4.032 1.00 0.00 45 PHE A N 14
ATOM 23832 C CA . PHE A 1 45 ? 4.935 -5.547 -3.049 1.00 0.00 45 PHE A CA 14
ATOM 23833 C C . PHE A 1 45 ? 4.534 -4.079 -3.021 1.00 0.00 45 PHE A C 14
ATOM 23834 O O . PHE A 1 45 ? 5.374 -3.182 -2.933 1.00 0.00 45 PHE A O 14
ATOM 23851 N N . LEU A 1 46 ? 3.228 -3.848 -3.095 1.00 0.00 46 LEU A N 14
ATOM 23852 C CA . LEU A 1 46 ? 2.623 -2.525 -3.103 1.00 0.00 46 LEU A CA 14
ATOM 23853 C C . LEU A 1 46 ? 2.519 -2.024 -1.668 1.00 0.00 46 LEU A C 14
ATOM 23854 O O . LEU A 1 46 ? 2.121 -2.788 -0.785 1.00 0.00 46 LEU A O 14
ATOM 23870 N N . GLN A 1 47 ? 2.842 -0.754 -1.417 1.00 0.00 47 GLN A N 14
ATOM 23871 C CA . GLN A 1 47 ? 2.951 -0.200 -0.068 1.00 0.00 47 GLN A CA 14
ATOM 23872 C C . GLN A 1 47 ? 2.297 1.175 0.007 1.00 0.00 47 GLN A C 14
ATOM 23873 O O . GLN A 1 47 ? 2.243 1.902 -0.987 1.00 0.00 47 GLN A O 14
ATOM 23887 N N . VAL A 1 48 ? 1.798 1.565 1.181 1.00 0.00 48 VAL A N 14
ATOM 23888 C CA . VAL A 1 48 ? 1.318 2.913 1.429 1.00 0.00 48 VAL A CA 14
ATOM 23889 C C . VAL A 1 48 ? 2.505 3.878 1.273 1.00 0.00 48 VAL A C 14
ATOM 23890 O O . VAL A 1 48 ? 3.459 3.840 2.057 1.00 0.00 48 VAL A O 14
ATOM 23903 N N . LYS A 1 49 ? 2.467 4.722 0.239 1.00 0.00 49 LYS A N 14
ATOM 23904 C CA . LYS A 1 49 ? 3.493 5.704 -0.108 1.00 0.00 49 LYS A CA 14
ATOM 23905 C C . LYS A 1 49 ? 3.577 6.783 0.967 1.00 0.00 49 LYS A C 14
ATOM 23906 O O . LYS A 1 49 ? 4.660 7.031 1.493 1.00 0.00 49 LYS A O 14
ATOM 23925 N N . SER A 1 50 ? 2.439 7.398 1.295 1.00 0.00 50 SER A N 14
ATOM 23926 C CA . SER A 1 50 ? 2.272 8.322 2.405 1.00 0.00 50 SER A CA 14
ATOM 23927 C C . SER A 1 50 ? 0.824 8.219 2.877 1.00 0.00 50 SER A C 14
ATOM 23928 O O . SER A 1 50 ? -0.073 8.006 2.052 1.00 0.00 50 SER A O 14
ATOM 23936 N N . VAL A 1 51 ? 0.587 8.455 4.166 1.00 0.00 51 VAL A N 14
ATOM 23937 C CA . VAL A 1 51 ? -0.727 8.795 4.701 1.00 0.00 51 VAL A CA 14
ATOM 23938 C C . VAL A 1 51 ? -0.798 10.327 4.694 1.00 0.00 51 VAL A C 14
ATOM 23939 O O . VAL A 1 51 ? 0.040 10.972 5.331 1.00 0.00 51 VAL A O 14
ATOM 23952 N N . ILE A 1 52 ? -1.761 10.908 3.974 1.00 0.00 52 ILE A N 14
ATOM 23953 C CA . ILE A 1 52 ? -2.019 12.338 3.985 1.00 0.00 52 ILE A CA 14
ATOM 23954 C C . ILE A 1 52 ? -2.528 12.673 5.395 1.00 0.00 52 ILE A C 14
ATOM 23955 O O . ILE A 1 52 ? -3.467 12.024 5.864 1.00 0.00 52 ILE A O 14
ATOM 23971 N N . PRO A 1 53 ? -1.946 13.672 6.075 1.00 0.00 53 PRO A N 14
ATOM 23972 C CA . PRO A 1 53 ? -2.427 14.102 7.374 1.00 0.00 53 PRO A CA 14
ATOM 23973 C C . PRO A 1 53 ? -3.793 14.772 7.234 1.00 0.00 53 PRO A C 14
ATOM 23974 O O . PRO A 1 53 ? -4.123 15.320 6.181 1.00 0.00 53 PRO A O 14
ATOM 23985 N N . ASP A 1 54 ? -4.552 14.791 8.328 1.00 0.00 54 ASP A N 14
ATOM 23986 C CA . ASP A 1 54 ? -5.945 15.235 8.389 1.00 0.00 54 ASP A CA 14
ATOM 23987 C C . ASP A 1 54 ? -6.742 14.782 7.156 1.00 0.00 54 ASP A C 14
ATOM 23988 O O . ASP A 1 54 ? -7.319 15.583 6.411 1.00 0.00 54 ASP A O 14
ATOM 23997 N N . GLY A 1 55 ? -6.742 13.468 6.929 1.00 0.00 55 GLY A N 14
ATOM 23998 C CA . GLY A 1 55 ? -7.458 12.806 5.854 1.00 0.00 55 GLY A CA 14
ATOM 23999 C C . GLY A 1 55 ? -8.132 11.536 6.376 1.00 0.00 55 GLY A C 14
ATOM 24000 O O . GLY A 1 55 ? -7.800 11.065 7.467 1.00 0.00 55 GLY A O 14
ATOM 24004 N N . PRO A 1 56 ? -9.048 10.926 5.605 1.00 0.00 56 PRO A N 14
ATOM 24005 C CA . PRO A 1 56 ? -9.917 9.873 6.120 1.00 0.00 56 PRO A CA 14
ATOM 24006 C C . PRO A 1 56 ? -9.180 8.567 6.443 1.00 0.00 56 PRO A C 14
ATOM 24007 O O . PRO A 1 56 ? -9.701 7.751 7.197 1.00 0.00 56 PRO A O 14
ATOM 24018 N N . ALA A 1 57 ? -7.969 8.364 5.906 1.00 0.00 57 ALA A N 14
ATOM 24019 C CA . ALA A 1 57 ? -7.111 7.264 6.327 1.00 0.00 57 ALA A CA 14
ATOM 24020 C C . ALA A 1 57 ? -6.586 7.557 7.732 1.00 0.00 57 ALA A C 14
ATOM 24021 O O . ALA A 1 57 ? -6.845 6.782 8.654 1.00 0.00 57 ALA A O 14
ATOM 24028 N N . ALA A 1 58 ? -5.910 8.702 7.881 1.00 0.00 58 ALA A N 14
ATOM 24029 C CA . ALA A 1 58 ? -5.306 9.180 9.117 1.00 0.00 58 ALA A CA 14
ATOM 24030 C C . ALA A 1 58 ? -6.312 9.181 10.271 1.00 0.00 58 ALA A C 14
ATOM 24031 O O . ALA A 1 58 ? -5.946 8.865 11.402 1.00 0.00 58 ALA A O 14
ATOM 24038 N N . GLN A 1 59 ? -7.574 9.520 9.992 1.00 0.00 59 GLN A N 14
ATOM 24039 C CA . GLN A 1 59 ? -8.622 9.545 11.000 1.00 0.00 59 GLN A CA 14
ATOM 24040 C C . GLN A 1 59 ? -9.197 8.160 11.327 1.00 0.00 59 GLN A C 14
ATOM 24041 O O . GLN A 1 59 ? -9.894 8.056 12.334 1.00 0.00 59 GLN A O 14
ATOM 24055 N N . ASP A 1 60 ? -8.965 7.096 10.546 1.00 0.00 60 ASP A N 14
ATOM 24056 C CA . ASP A 1 60 ? -9.329 5.743 10.999 1.00 0.00 60 ASP A CA 14
ATOM 24057 C C . ASP A 1 60 ? -8.237 5.136 11.880 1.00 0.00 60 ASP A C 14
ATOM 24058 O O . ASP A 1 60 ? -8.533 4.274 12.713 1.00 0.00 60 ASP A O 14
ATOM 24067 N N . GLY A 1 61 ? -7.005 5.637 11.748 1.00 0.00 61 GLY A N 14
ATOM 24068 C CA . GLY A 1 61 ? -5.924 5.457 12.701 1.00 0.00 61 GLY A CA 14
ATOM 24069 C C . GLY A 1 61 ? -5.368 4.039 12.781 1.00 0.00 61 GLY A C 14
ATOM 24070 O O . GLY A 1 61 ? -4.955 3.637 13.869 1.00 0.00 61 GLY A O 14
ATOM 24074 N N . LYS A 1 62 ? -5.392 3.253 11.697 1.00 0.00 62 LYS A N 14
ATOM 24075 C CA . LYS A 1 62 ? -4.805 1.902 11.678 1.00 0.00 62 LYS A CA 14
ATOM 24076 C C . LYS A 1 62 ? -3.736 1.740 10.603 1.00 0.00 62 LYS A C 14
ATOM 24077 O O . LYS A 1 62 ? -2.836 0.913 10.774 1.00 0.00 62 LYS A O 14
ATOM 24096 N N . MET A 1 63 ? -3.794 2.518 9.527 1.00 0.00 63 MET A N 14
ATOM 24097 C CA . MET A 1 63 ? -2.801 2.536 8.466 1.00 0.00 63 MET A CA 14
ATOM 24098 C C . MET A 1 63 ? -1.697 3.508 8.858 1.00 0.00 63 MET A C 14
ATOM 24099 O O . MET A 1 63 ? -1.979 4.604 9.347 1.00 0.00 63 MET A O 14
ATOM 24113 N N . GLU A 1 64 ? -0.453 3.167 8.554 1.00 0.00 64 GLU A N 14
ATOM 24114 C CA . GLU A 1 64 ? 0.669 4.096 8.579 1.00 0.00 64 GLU A CA 14
ATOM 24115 C C . GLU A 1 64 ? 1.432 3.948 7.273 1.00 0.00 64 GLU A C 14
ATOM 24116 O O . GLU A 1 64 ? 1.187 3.052 6.460 1.00 0.00 64 GLU A O 14
ATOM 24128 N N . THR A 1 65 ? 2.346 4.877 7.050 1.00 0.00 65 THR A N 14
ATOM 24129 C CA . THR A 1 65 ? 3.183 4.894 5.873 1.00 0.00 65 THR A CA 14
ATOM 24130 C C . THR A 1 65 ? 4.100 3.657 5.899 1.00 0.00 65 THR A C 14
ATOM 24131 O O . THR A 1 65 ? 4.511 3.203 6.969 1.00 0.00 65 THR A O 14
ATOM 24142 N N . GLY A 1 66 ? 4.395 3.087 4.728 1.00 0.00 66 GLY A N 14
ATOM 24143 C CA . GLY A 1 66 ? 5.239 1.904 4.572 1.00 0.00 66 GLY A CA 14
ATOM 24144 C C . GLY A 1 66 ? 4.473 0.582 4.643 1.00 0.00 66 GLY A C 14
ATOM 24145 O O . GLY A 1 66 ? 4.971 -0.425 4.145 1.00 0.00 66 GLY A O 14
ATOM 24149 N N . ASP A 1 67 ? 3.256 0.568 5.191 1.00 0.00 67 ASP A N 14
ATOM 24150 C CA . ASP A 1 67 ? 2.473 -0.659 5.341 1.00 0.00 67 ASP A CA 14
ATOM 24151 C C . ASP A 1 67 ? 2.188 -1.274 3.958 1.00 0.00 67 ASP A C 14
ATOM 24152 O O . ASP A 1 67 ? 1.943 -0.548 2.991 1.00 0.00 67 ASP A O 14
ATOM 24161 N N . VAL A 1 68 ? 2.186 -2.603 3.849 1.00 0.00 68 VAL A N 14
ATOM 24162 C CA . VAL A 1 68 ? 2.142 -3.349 2.583 1.00 0.00 68 VAL A CA 14
ATOM 24163 C C . VAL A 1 68 ? 0.699 -3.739 2.279 1.00 0.00 68 VAL A C 14
ATOM 24164 O O . VAL A 1 68 ? 0.095 -4.441 3.083 1.00 0.00 68 VAL A O 14
ATOM 24177 N N . ILE A 1 69 ? 0.139 -3.317 1.143 1.00 0.00 69 ILE A N 14
ATOM 24178 C CA . ILE A 1 69 ? -1.180 -3.707 0.659 1.00 0.00 69 ILE A CA 14
ATOM 24179 C C . ILE A 1 69 ? -1.106 -5.165 0.211 1.00 0.00 69 ILE A C 14
ATOM 24180 O O . ILE A 1 69 ? -0.421 -5.485 -0.766 1.00 0.00 69 ILE A O 14
ATOM 24196 N N . VAL A 1 70 ? -1.821 -6.039 0.917 1.00 0.00 70 VAL A N 14
ATOM 24197 C CA . VAL A 1 70 ? -2.002 -7.435 0.547 1.00 0.00 70 VAL A CA 14
ATOM 24198 C C . VAL A 1 70 ? -3.238 -7.576 -0.349 1.00 0.00 70 VAL A C 14
ATOM 24199 O O . VAL A 1 70 ? -3.145 -8.039 -1.487 1.00 0.00 70 VAL A O 14
ATOM 24212 N N . TYR A 1 71 ? -4.406 -7.197 0.173 1.00 0.00 71 TYR A N 14
ATOM 24213 C CA . TYR A 1 71 ? -5.697 -7.369 -0.473 1.00 0.00 71 TYR A CA 14
ATOM 24214 C C . TYR A 1 71 ? -6.417 -6.027 -0.408 1.00 0.00 71 TYR A C 14
ATOM 24215 O O . TYR A 1 71 ? -6.248 -5.278 0.562 1.00 0.00 71 TYR A O 14
ATOM 24233 N N . ILE A 1 72 ? -7.261 -5.757 -1.402 1.00 0.00 72 ILE A N 14
ATOM 24234 C CA . ILE A 1 72 ? -8.133 -4.593 -1.446 1.00 0.00 72 ILE A CA 14
ATOM 24235 C C . ILE A 1 72 ? -9.530 -5.164 -1.535 1.00 0.00 72 ILE A C 14
ATOM 24236 O O . ILE A 1 72 ? -9.865 -5.870 -2.488 1.00 0.00 72 ILE A O 14
ATOM 24252 N N . ASN A 1 73 ? -10.344 -4.810 -0.547 1.00 0.00 73 ASN A N 14
ATOM 24253 C CA . ASN A 1 73 ? -11.677 -5.329 -0.315 1.00 0.00 73 ASN A CA 14
ATOM 24254 C C . ASN A 1 73 ? -11.562 -6.814 0.012 1.00 0.00 73 ASN A C 14
ATOM 24255 O O . ASN A 1 73 ? -11.377 -7.157 1.182 1.00 0.00 73 ASN A O 14
ATOM 24266 N N . GLU A 1 74 ? -11.525 -7.667 -1.008 1.00 0.00 74 GLU A N 14
ATOM 24267 C CA . GLU A 1 74 ? -11.213 -9.087 -0.920 1.00 0.00 74 GLU A CA 14
ATOM 24268 C C . GLU A 1 74 ? -10.311 -9.534 -2.080 1.00 0.00 74 GLU A C 14
ATOM 24269 O O . GLU A 1 74 ? -9.770 -10.641 -2.055 1.00 0.00 74 GLU A O 14
ATOM 24281 N N . VAL A 1 75 ? -10.116 -8.686 -3.092 1.00 0.00 75 VAL A N 14
ATOM 24282 C CA . VAL A 1 75 ? -9.310 -8.961 -4.271 1.00 0.00 75 VAL A CA 14
ATOM 24283 C C . VAL A 1 75 ? -7.851 -9.042 -3.825 1.00 0.00 75 VAL A C 14
ATOM 24284 O O . VAL A 1 75 ? -7.359 -8.122 -3.163 1.00 0.00 75 VAL A O 14
ATOM 24297 N N . CYS A 1 76 ? -7.154 -10.132 -4.166 1.00 0.00 76 CYS A N 14
ATOM 24298 C CA . CYS A 1 76 ? -5.712 -10.159 -3.990 1.00 0.00 76 CYS A CA 14
ATOM 24299 C C . CYS A 1 76 ? -5.081 -9.251 -5.028 1.00 0.00 76 CYS A C 14
ATOM 24300 O O . CYS A 1 76 ? -5.333 -9.377 -6.225 1.00 0.00 76 CYS A O 14
ATOM 24308 N N . VAL A 1 77 ? -4.237 -8.356 -4.546 1.00 0.00 77 VAL A N 14
ATOM 24309 C CA . VAL A 1 77 ? -3.457 -7.420 -5.329 1.00 0.00 77 VAL A CA 14
ATOM 24310 C C . VAL A 1 77 ? -2.003 -7.436 -4.827 1.00 0.00 77 VAL A C 14
ATOM 24311 O O . VAL A 1 77 ? -1.255 -6.495 -5.078 1.00 0.00 77 VAL A O 14
ATOM 24324 N N . LEU A 1 78 ? -1.582 -8.464 -4.078 1.00 0.00 78 LEU A N 14
ATOM 24325 C CA . LEU A 1 78 ? -0.328 -8.427 -3.325 1.00 0.00 78 LEU A CA 14
ATOM 24326 C C . LEU A 1 78 ? 0.885 -8.223 -4.231 1.00 0.00 78 LEU A C 14
ATOM 24327 O O . LEU A 1 78 ? 1.807 -7.518 -3.820 1.00 0.00 78 LEU A O 14
ATOM 24343 N N . GLY A 1 79 ? 0.866 -8.800 -5.433 1.00 0.00 79 GLY A N 14
ATOM 24344 C CA . GLY A 1 79 ? 1.850 -8.622 -6.486 1.00 0.00 79 GLY A CA 14
ATOM 24345 C C . GLY A 1 79 ? 1.134 -8.157 -7.748 1.00 0.00 79 GLY A C 14
ATOM 24346 O O . GLY A 1 79 ? 1.423 -8.659 -8.828 1.00 0.00 79 GLY A O 14
ATOM 24350 N N . HIS A 1 80 ? 0.128 -7.285 -7.621 1.00 0.00 80 HIS A N 14
ATOM 24351 C CA . HIS A 1 80 ? -0.436 -6.589 -8.777 1.00 0.00 80 HIS A CA 14
ATOM 24352 C C . HIS A 1 80 ? 0.525 -5.495 -9.259 1.00 0.00 80 HIS A C 14
ATOM 24353 O O . HIS A 1 80 ? 1.477 -5.131 -8.569 1.00 0.00 80 HIS A O 14
ATOM 24367 N N . THR A 1 81 ? 0.239 -4.918 -10.424 1.00 0.00 81 THR A N 14
ATOM 24368 C CA . THR A 1 81 ? 0.834 -3.671 -10.858 1.00 0.00 81 THR A CA 14
ATOM 24369 C C . THR A 1 81 ? 0.188 -2.525 -10.075 1.00 0.00 81 THR A C 14
ATOM 24370 O O . THR A 1 81 ? -1.039 -2.482 -9.912 1.00 0.00 81 THR A O 14
ATOM 24381 N N . HIS A 1 82 ? 0.996 -1.546 -9.671 1.00 0.00 82 HIS A N 14
ATOM 24382 C CA . HIS A 1 82 ? 0.530 -0.236 -9.230 1.00 0.00 82 HIS A CA 14
ATOM 24383 C C . HIS A 1 82 ? -0.393 0.353 -10.288 1.00 0.00 82 HIS A C 14
ATOM 24384 O O . HIS A 1 82 ? -1.500 0.773 -9.960 1.00 0.00 82 HIS A O 14
ATOM 24398 N N . ALA A 1 83 ? -0.008 0.287 -11.563 1.00 0.00 83 ALA A N 14
ATOM 24399 C CA . ALA A 1 83 ? -0.805 0.809 -12.665 1.00 0.00 83 ALA A CA 14
ATOM 24400 C C . ALA A 1 83 ? -2.212 0.190 -12.740 1.00 0.00 83 ALA A C 14
ATOM 24401 O O . ALA A 1 83 ? -3.111 0.813 -13.312 1.00 0.00 83 ALA A O 14
ATOM 24408 N N . ASP A 1 84 ? -2.440 -1.000 -12.171 1.00 0.00 84 ASP A N 14
ATOM 24409 C CA . ASP A 1 84 ? -3.768 -1.600 -12.074 1.00 0.00 84 ASP A CA 14
ATOM 24410 C C . ASP A 1 84 ? -4.474 -1.174 -10.787 1.00 0.00 84 ASP A C 14
ATOM 24411 O O . ASP A 1 84 ? -5.567 -0.637 -10.826 1.00 0.00 84 ASP A O 14
ATOM 24420 N N . VAL A 1 85 ? -3.833 -1.323 -9.637 1.00 0.00 85 VAL A N 14
ATOM 24421 C CA . VAL A 1 85 ? -4.323 -0.981 -8.303 1.00 0.00 85 VAL A CA 14
ATOM 24422 C C . VAL A 1 85 ? -4.761 0.479 -8.227 1.00 0.00 85 VAL A C 14
ATOM 24423 O O . VAL A 1 85 ? -5.772 0.795 -7.595 1.00 0.00 85 VAL A O 14
ATOM 24436 N N . VAL A 1 86 ? -4.065 1.374 -8.916 1.00 0.00 86 VAL A N 14
ATOM 24437 C CA . VAL A 1 86 ? -4.464 2.757 -9.077 1.00 0.00 86 VAL A CA 14
ATOM 24438 C C . VAL A 1 86 ? -5.793 2.846 -9.847 1.00 0.00 86 VAL A C 14
ATOM 24439 O O . VAL A 1 86 ? -6.660 3.634 -9.452 1.00 0.00 86 VAL A O 14
ATOM 24452 N N . LYS A 1 87 ? -5.999 2.040 -10.902 1.00 0.00 87 LYS A N 14
ATOM 24453 C CA . LYS A 1 87 ? -7.267 2.054 -11.634 1.00 0.00 87 LYS A CA 14
ATOM 24454 C C . LYS A 1 87 ? -8.368 1.514 -10.717 1.00 0.00 87 LYS A C 14
ATOM 24455 O O . LYS A 1 87 ? -9.482 2.030 -10.693 1.00 0.00 87 LYS A O 14
ATOM 24474 N N . LEU A 1 88 ? -8.040 0.517 -9.896 1.00 0.00 88 LEU A N 14
ATOM 24475 C CA . LEU A 1 88 ? -8.965 -0.111 -8.976 1.00 0.00 88 LEU A CA 14
ATOM 24476 C C . LEU A 1 88 ? -9.405 0.894 -7.908 1.00 0.00 88 LEU A C 14
ATOM 24477 O O . LEU A 1 88 ? -10.594 0.949 -7.590 1.00 0.00 88 LEU A O 14
ATOM 24493 N N . PHE A 1 89 ? -8.515 1.763 -7.418 1.00 0.00 89 PHE A N 14
ATOM 24494 C CA . PHE A 1 89 ? -8.902 2.823 -6.489 1.00 0.00 89 PHE A CA 14
ATOM 24495 C C . PHE A 1 89 ? -9.720 3.917 -7.200 1.00 0.00 89 PHE A C 14
ATOM 24496 O O . PHE A 1 89 ? -10.577 4.540 -6.561 1.00 0.00 89 PHE A O 14
ATOM 24513 N N . GLN A 1 90 ? -9.494 4.166 -8.503 1.00 0.00 90 GLN A N 14
ATOM 24514 C CA . GLN A 1 90 ? -10.344 5.057 -9.292 1.00 0.00 90 GLN A CA 14
ATOM 24515 C C . GLN A 1 90 ? -11.759 4.473 -9.406 1.00 0.00 90 GLN A C 14
ATOM 24516 O O . GLN A 1 90 ? -12.728 5.228 -9.289 1.00 0.00 90 GLN A O 14
ATOM 24530 N N . SER A 1 91 ? -11.891 3.147 -9.530 1.00 0.00 91 SER A N 14
ATOM 24531 C CA . SER A 1 91 ? -13.184 2.479 -9.687 1.00 0.00 91 SER A CA 14
ATOM 24532 C C . SER A 1 91 ? -14.084 2.585 -8.445 1.00 0.00 91 SER A C 14
ATOM 24533 O O . SER A 1 91 ? -15.238 2.159 -8.490 1.00 0.00 91 SER A O 14
ATOM 24541 N N . VAL A 1 92 ? -13.587 3.138 -7.331 1.00 0.00 92 VAL A N 14
ATOM 24542 C CA . VAL A 1 92 ? -14.370 3.395 -6.131 1.00 0.00 92 VAL A CA 14
ATOM 24543 C C . VAL A 1 92 ? -14.948 4.817 -6.244 1.00 0.00 92 VAL A C 14
ATOM 24544 O O . VAL A 1 92 ? -14.193 5.782 -6.073 1.00 0.00 92 VAL A O 14
ATOM 24557 N N . PRO A 1 93 ? -16.240 5.009 -6.556 1.00 0.00 93 PRO A N 14
ATOM 24558 C CA . PRO A 1 93 ? -16.841 6.334 -6.558 1.00 0.00 93 PRO A CA 14
ATOM 24559 C C . PRO A 1 93 ? -17.071 6.858 -5.138 1.00 0.00 93 PRO A C 14
ATOM 24560 O O . PRO A 1 93 ? -16.999 6.120 -4.150 1.00 0.00 93 PRO A O 14
ATOM 24571 N N . ILE A 1 94 ? -17.364 8.155 -5.055 1.00 0.00 94 ILE A N 14
ATOM 24572 C CA . ILE A 1 94 ? -17.589 8.888 -3.818 1.00 0.00 94 ILE A CA 14
ATOM 24573 C C . ILE A 1 94 ? -18.757 8.238 -3.067 1.00 0.00 94 ILE A C 14
ATOM 24574 O O . ILE A 1 94 ? -19.873 8.164 -3.593 1.00 0.00 94 ILE A O 14
ATOM 24590 N N . GLY A 1 95 ? -18.504 7.812 -1.827 1.00 0.00 95 GLY A N 14
ATOM 24591 C CA . GLY A 1 95 ? -19.508 7.261 -0.927 1.00 0.00 95 GLY A CA 14
ATOM 24592 C C . GLY A 1 95 ? -19.419 5.744 -0.754 1.00 0.00 95 GLY A C 14
ATOM 24593 O O . GLY A 1 95 ? -20.016 5.235 0.196 1.00 0.00 95 GLY A O 14
ATOM 24597 N N . GLN A 1 96 ? -18.638 5.034 -1.575 1.00 0.00 96 GLN A N 14
ATOM 24598 C CA . GLN A 1 96 ? -18.424 3.598 -1.397 1.00 0.00 96 GLN A CA 14
ATOM 24599 C C . GLN A 1 96 ? -17.314 3.391 -0.362 1.00 0.00 96 GLN A C 14
ATOM 24600 O O . GLN A 1 96 ? -16.526 4.309 -0.121 1.00 0.00 96 GLN A O 14
ATOM 24614 N N . SER A 1 97 ? -17.206 2.193 0.218 1.00 0.00 97 SER A N 14
ATOM 24615 C CA . SER A 1 97 ? -16.195 1.850 1.205 1.00 0.00 97 SER A CA 14
ATOM 24616 C C . SER A 1 97 ? -15.489 0.544 0.833 1.00 0.00 97 SER A C 14
ATOM 24617 O O . SER A 1 97 ? -16.133 -0.407 0.383 1.00 0.00 97 SER A O 14
ATOM 24625 N N . VAL A 1 98 ? -14.165 0.495 0.995 1.00 0.00 98 VAL A N 14
ATOM 24626 C CA . VAL A 1 98 ? -13.330 -0.641 0.616 1.00 0.00 98 VAL A CA 14
ATOM 24627 C C . VAL A 1 98 ? -12.450 -1.030 1.798 1.00 0.00 98 VAL A C 14
ATOM 24628 O O . VAL A 1 98 ? -11.945 -0.154 2.502 1.00 0.00 98 VAL A O 14
ATOM 24641 N N . ASN A 1 99 ? -12.236 -2.331 1.975 1.00 0.00 99 ASN A N 14
ATOM 24642 C CA . ASN A 1 99 ? -11.373 -2.909 3.002 1.00 0.00 99 ASN A CA 14
ATOM 24643 C C . ASN A 1 99 ? -9.951 -2.851 2.467 1.00 0.00 99 ASN A C 14
ATOM 24644 O O . ASN A 1 99 ? -9.749 -2.798 1.253 1.00 0.00 99 ASN A O 14
ATOM 24655 N N . LEU A 1 100 ? -8.963 -2.916 3.343 1.00 0.00 100 LEU A N 14
ATOM 24656 C CA . LEU A 1 100 ? -7.558 -2.934 2.987 1.00 0.00 100 LEU A CA 14
ATOM 24657 C C . LEU A 1 100 ? -6.909 -3.860 3.997 1.00 0.00 100 LEU A C 14
ATOM 24658 O O . LEU A 1 100 ? -6.909 -3.531 5.184 1.00 0.00 100 LEU A O 14
ATOM 24674 N N . VAL A 1 101 ? -6.379 -5.002 3.563 1.00 0.00 101 VAL A N 14
ATOM 24675 C CA . VAL A 1 101 ? -5.554 -5.851 4.418 1.00 0.00 101 VAL A CA 14
ATOM 24676 C C . VAL A 1 101 ? -4.144 -5.336 4.209 1.00 0.00 101 VAL A C 14
ATOM 24677 O O . VAL A 1 101 ? -3.642 -5.392 3.080 1.00 0.00 101 VAL A O 14
ATOM 24690 N N . LEU A 1 102 ? -3.542 -4.795 5.266 1.00 0.00 102 LEU A N 14
ATOM 24691 C CA . LEU A 1 102 ? -2.159 -4.363 5.232 1.00 0.00 102 LEU A CA 14
ATOM 24692 C C . LEU A 1 102 ? -1.314 -5.331 6.055 1.00 0.00 102 LEU A C 14
ATOM 24693 O O . LEU A 1 102 ? -1.849 -6.079 6.876 1.00 0.00 102 LEU A O 14
ATOM 24709 N N . CYS A 1 103 ? 0.006 -5.283 5.877 1.00 0.00 103 CYS A N 14
ATOM 24710 C CA . CYS A 1 103 ? 0.998 -5.905 6.745 1.00 0.00 103 CYS A CA 14
ATOM 24711 C C . CYS A 1 103 ? 1.925 -4.793 7.240 1.00 0.00 103 CYS A C 14
ATOM 24712 O O . CYS A 1 103 ? 2.435 -4.006 6.438 1.00 0.00 103 CYS A O 14
ATOM 24720 N N . ARG A 1 104 ? 2.130 -4.737 8.556 1.00 0.00 104 ARG A N 14
ATOM 24721 C CA . ARG A 1 104 ? 3.065 -3.859 9.252 1.00 0.00 104 ARG A CA 14
ATOM 24722 C C . ARG A 1 104 ? 4.490 -4.364 9.048 1.00 0.00 104 ARG A C 14
ATOM 24723 O O . ARG A 1 104 ? 4.702 -5.554 8.789 1.00 0.00 104 ARG A O 14
ATOM 24744 N N . GLY A 1 105 ? 5.478 -3.484 9.185 1.00 0.00 105 GLY A N 14
ATOM 24745 C CA . GLY A 1 105 ? 6.795 -3.886 9.660 1.00 0.00 105 GLY A CA 14
ATOM 24746 C C . GLY A 1 105 ? 7.750 -4.312 8.557 1.00 0.00 105 GLY A C 14
ATOM 24747 O O . GLY A 1 105 ? 8.957 -4.389 8.803 1.00 0.00 105 GLY A O 14
ATOM 24751 N N . TYR A 1 106 ? 7.272 -4.489 7.328 1.00 0.00 106 TYR A N 14
ATOM 24752 C CA . TYR A 1 106 ? 8.134 -4.261 6.180 1.00 0.00 106 TYR A CA 14
ATOM 24753 C C . TYR A 1 106 ? 8.502 -2.772 6.176 1.00 0.00 106 TYR A C 14
ATOM 24754 O O . TYR A 1 106 ? 7.636 -1.948 6.483 1.00 0.00 106 TYR A O 14
ATOM 24772 N N . PRO A 1 107 ? 9.765 -2.413 5.904 1.00 0.00 107 PRO A N 14
ATOM 24773 C CA . PRO A 1 107 ? 10.185 -1.028 5.747 1.00 0.00 107 PRO A CA 14
ATOM 24774 C C . PRO A 1 107 ? 9.571 -0.440 4.472 1.00 0.00 107 PRO A C 14
ATOM 24775 O O . PRO A 1 107 ? 8.937 -1.148 3.686 1.00 0.00 107 PRO A O 14
ATOM 24786 N N . LEU A 1 108 ? 9.795 0.852 4.239 1.00 0.00 108 LEU A N 14
ATOM 24787 C CA . LEU A 1 108 ? 9.530 1.477 2.948 1.00 0.00 108 LEU A CA 14
ATOM 24788 C C . LEU A 1 108 ? 10.371 0.793 1.849 1.00 0.00 108 LEU A C 14
ATOM 24789 O O . LEU A 1 108 ? 11.345 0.098 2.163 1.00 0.00 108 LEU A O 14
ATOM 24805 N N . PRO A 1 109 ? 10.023 0.963 0.560 1.00 0.00 109 PRO A N 14
ATOM 24806 C CA . PRO A 1 109 ? 10.790 0.376 -0.531 1.00 0.00 109 PRO A CA 14
ATOM 24807 C C . PRO A 1 109 ? 12.048 1.190 -0.847 1.00 0.00 109 PRO A C 14
ATOM 24808 O O . PRO A 1 109 ? 13.131 0.616 -1.013 1.00 0.00 109 PRO A O 14
ATOM 24819 N N . PHE A 1 110 ? 11.917 2.510 -0.994 1.00 0.00 110 PHE A N 14
ATOM 24820 C CA . PHE A 1 110 ? 12.982 3.425 -1.392 1.00 0.00 110 PHE A CA 14
ATOM 24821 C C . PHE A 1 110 ? 13.361 4.291 -0.195 1.00 0.00 110 PHE A C 14
ATOM 24822 O O . PHE A 1 110 ? 12.494 4.931 0.415 1.00 0.00 110 PHE A O 14
ATOM 24839 N N . ASP A 1 111 ? 14.657 4.349 0.095 1.00 0.00 111 ASP A N 14
ATOM 24840 C CA . ASP A 1 111 ? 15.239 5.072 1.210 1.00 0.00 111 ASP A CA 14
ATOM 24841 C C . ASP A 1 111 ? 16.042 6.244 0.651 1.00 0.00 111 ASP A C 14
ATOM 24842 O O . ASP A 1 111 ? 17.069 6.014 0.006 1.00 0.00 111 ASP A O 14
ATOM 24851 N N . PRO A 1 112 ? 15.673 7.505 0.924 1.00 0.00 112 PRO A N 14
ATOM 24852 C CA . PRO A 1 112 ? 16.609 8.613 0.786 1.00 0.00 112 PRO A CA 14
ATOM 24853 C C . PRO A 1 112 ? 17.669 8.580 1.900 1.00 0.00 112 PRO A C 14
ATOM 24854 O O . PRO A 1 112 ? 18.683 9.261 1.795 1.00 0.00 112 PRO A O 14
ATOM 24865 N N . GLU A 1 113 ? 17.441 7.821 2.973 1.00 0.00 113 GLU A N 14
ATOM 24866 C CA . GLU A 1 113 ? 18.319 7.756 4.139 1.00 0.00 113 GLU A CA 14
ATOM 24867 C C . GLU A 1 113 ? 19.376 6.653 4.009 1.00 0.00 113 GLU A C 14
ATOM 24868 O O . GLU A 1 113 ? 20.264 6.554 4.850 1.00 0.00 113 GLU A O 14
ATOM 24880 N N . ASP A 1 114 ? 19.280 5.825 2.968 1.00 0.00 114 ASP A N 14
ATOM 24881 C CA . ASP A 1 114 ? 20.262 4.805 2.609 1.00 0.00 114 ASP A CA 14
ATOM 24882 C C . ASP A 1 114 ? 21.620 5.430 2.246 1.00 0.00 114 ASP A C 14
ATOM 24883 O O . ASP A 1 114 ? 22.613 4.982 2.824 1.00 0.00 114 ASP A O 14
ATOM 24892 N N . PRO A 1 115 ? 21.711 6.463 1.376 1.00 0.00 115 PRO A N 14
ATOM 24893 C CA . PRO A 1 115 ? 22.964 7.174 1.154 1.00 0.00 115 PRO A CA 14
ATOM 24894 C C . PRO A 1 115 ? 23.377 7.986 2.383 1.00 0.00 115 PRO A C 14
ATOM 24895 O O . PRO A 1 115 ? 24.431 7.711 2.954 1.00 0.00 115 PRO A O 14
ATOM 24906 N N . ALA A 1 116 ? 22.572 8.982 2.773 1.00 0.00 116 ALA A N 14
ATOM 24907 C CA . ALA A 1 116 ? 22.772 9.917 3.878 1.00 0.00 116 ALA A CA 14
ATOM 24908 C C . ALA A 1 116 ? 21.828 11.083 3.653 1.00 0.00 116 ALA A C 14
ATOM 24909 O O . ALA A 1 116 ? 22.040 11.833 2.702 1.00 0.00 116 ALA A O 14
ATOM 24916 N N . ASN A 1 117 ? 20.787 11.237 4.469 1.00 0.00 117 ASN A N 14
ATOM 24917 C CA . ASN A 1 117 ? 19.978 12.447 4.502 1.00 0.00 117 ASN A CA 14
ATOM 24918 C C . ASN A 1 117 ? 19.600 12.699 5.966 1.00 0.00 117 ASN A C 14
ATOM 24919 O O . ASN A 1 117 ? 20.511 12.666 6.797 1.00 0.00 117 ASN A O 14
ATOM 24930 N N . SER A 1 118 ? 18.343 13.014 6.313 1.00 0.00 118 SER A N 14
ATOM 24931 C CA . SER A 1 118 ? 17.852 13.187 7.686 1.00 0.00 118 SER A CA 14
ATOM 24932 C C . SER A 1 118 ? 16.319 13.311 7.662 1.00 0.00 118 SER A C 14
ATOM 24933 O O . SER A 1 118 ? 15.782 14.417 7.547 1.00 0.00 118 SER A O 14
ATOM 24941 N N . GLY A 1 119 ? 15.596 12.195 7.745 1.00 0.00 119 GLY A N 14
ATOM 24942 C CA . GLY A 1 119 ? 14.147 12.152 7.577 1.00 0.00 119 GLY A CA 14
ATOM 24943 C C . GLY A 1 119 ? 13.398 12.373 8.897 1.00 0.00 119 GLY A C 14
ATOM 24944 O O . GLY A 1 119 ? 13.965 12.140 9.967 1.00 0.00 119 GLY A O 14
ATOM 24948 N N . PRO A 1 120 ? 12.127 12.818 8.867 1.00 0.00 120 PRO A N 14
ATOM 24949 C CA . PRO A 1 120 ? 11.335 13.102 10.063 1.00 0.00 120 PRO A CA 14
ATOM 24950 C C . PRO A 1 120 ? 10.747 11.818 10.678 1.00 0.00 120 PRO A C 14
ATOM 24951 O O . PRO A 1 120 ? 9.525 11.652 10.769 1.00 0.00 120 PRO A O 14
ATOM 24962 N N . SER A 1 121 ? 11.610 10.903 11.114 1.00 0.00 121 SER A N 14
ATOM 24963 C CA . SER A 1 121 ? 11.247 9.818 12.019 1.00 0.00 121 SER A CA 14
ATOM 24964 C C . SER A 1 121 ? 10.711 10.392 13.335 1.00 0.00 121 SER A C 14
ATOM 24965 O O . SER A 1 121 ? 11.138 11.475 13.741 1.00 0.00 121 SER A O 14
ATOM 24973 N N . SER A 1 122 ? 9.807 9.660 13.997 1.00 0.00 122 SER A N 14
ATOM 24974 C CA . SER A 1 122 ? 9.274 9.864 15.345 1.00 0.00 122 SER A CA 14
ATOM 24975 C C . SER A 1 122 ? 8.041 8.974 15.505 1.00 0.00 122 SER A C 14
ATOM 24976 O O . SER A 1 122 ? 7.092 9.101 14.723 1.00 0.00 122 SER A O 14
ATOM 24984 N N . GLY A 1 123 ? 8.008 8.157 16.560 1.00 0.00 123 GLY A N 14
ATOM 24985 C CA . GLY A 1 123 ? 6.826 7.418 16.976 1.00 0.00 123 GLY A CA 14
ATOM 24986 C C . GLY A 1 123 ? 6.467 6.370 15.953 1.00 0.00 123 GLY A C 14
ATOM 24987 O O . GLY A 1 123 ? 7.265 5.416 15.848 1.00 0.00 123 GLY A O 14
ATOM 24991 N N . GLY A 1 1 ? 4.781 -25.948 18.385 1.00 0.00 1 GLY A N 15
ATOM 24992 C CA . GLY A 1 1 ? 6.035 -25.810 17.641 1.00 0.00 1 GLY A CA 15
ATOM 24993 C C . GLY A 1 1 ? 5.846 -24.826 16.510 1.00 0.00 1 GLY A C 15
ATOM 24994 O O . GLY A 1 1 ? 4.907 -24.027 16.521 1.00 0.00 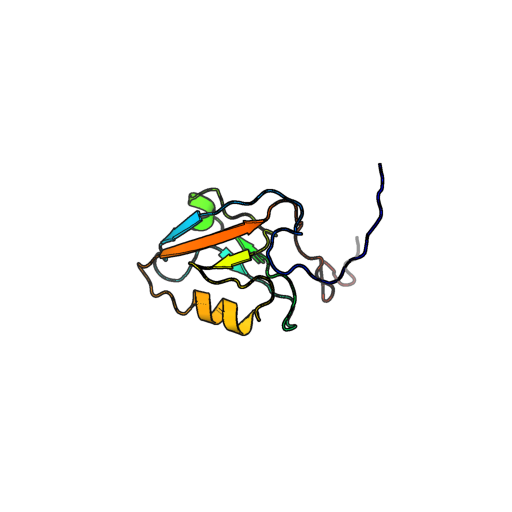1 GLY A O 15
ATOM 24998 N N . SER A 1 2 ? 6.741 -24.859 15.530 1.00 0.00 2 SER A N 15
ATOM 24999 C CA . SER A 1 2 ? 6.632 -24.074 14.317 1.00 0.00 2 SER A CA 15
ATOM 25000 C C . SER A 1 2 ? 7.495 -24.750 13.252 1.00 0.00 2 SER A C 15
ATOM 25001 O O . SER A 1 2 ? 8.336 -25.589 13.573 1.00 0.00 2 SER A O 15
ATOM 25009 N N . SER A 1 3 ? 7.304 -24.360 11.996 1.00 0.00 3 SER A N 15
ATOM 25010 C CA . SER A 1 3 ? 8.165 -24.693 10.878 1.00 0.00 3 SER A CA 15
ATOM 25011 C C . SER A 1 3 ? 7.908 -23.593 9.852 1.00 0.00 3 SER A C 15
ATOM 25012 O O . SER A 1 3 ? 6.839 -23.574 9.234 1.00 0.00 3 SER A O 15
ATOM 25020 N N . GLY A 1 4 ? 8.822 -22.627 9.766 1.00 0.00 4 GLY A N 15
ATOM 25021 C CA . GLY A 1 4 ? 8.766 -21.554 8.784 1.00 0.00 4 GLY A CA 15
ATOM 25022 C C . GLY A 1 4 ? 9.327 -22.038 7.450 1.00 0.00 4 GLY A C 15
ATOM 25023 O O . GLY A 1 4 ? 9.781 -23.179 7.330 1.00 0.00 4 GLY A O 15
ATOM 25027 N N . SER A 1 5 ? 9.326 -21.164 6.445 1.00 0.00 5 SER A N 15
ATOM 25028 C CA . SER A 1 5 ? 9.931 -21.447 5.155 1.00 0.00 5 SER A CA 15
ATOM 25029 C C . SER A 1 5 ? 10.513 -20.165 4.553 1.00 0.00 5 SER A C 15
ATOM 25030 O O . SER A 1 5 ? 10.383 -19.073 5.117 1.00 0.00 5 SER A O 15
ATOM 25038 N N . SER A 1 6 ? 11.148 -20.316 3.396 1.00 0.00 6 SER A N 15
ATOM 25039 C CA . SER A 1 6 ? 11.926 -19.315 2.683 1.00 0.00 6 SER A CA 15
ATOM 25040 C C . SER A 1 6 ? 11.351 -19.157 1.266 1.00 0.00 6 SER A C 15
ATOM 25041 O O . SER A 1 6 ? 10.469 -19.929 0.868 1.00 0.00 6 SER A O 15
ATOM 25049 N N . GLY A 1 7 ? 11.789 -18.162 0.496 1.00 0.00 7 GLY A N 15
ATOM 25050 C CA . GLY A 1 7 ? 11.242 -17.886 -0.828 1.00 0.00 7 GLY A CA 15
ATOM 25051 C C . GLY A 1 7 ? 11.923 -16.683 -1.461 1.00 0.00 7 GLY A C 15
ATOM 25052 O O . GLY A 1 7 ? 12.879 -16.136 -0.899 1.00 0.00 7 GLY A O 15
ATOM 25056 N N . LEU A 1 8 ? 11.424 -16.281 -2.628 1.00 0.00 8 LEU A N 15
ATOM 25057 C CA . LEU A 1 8 ? 11.618 -14.947 -3.179 1.00 0.00 8 LEU A CA 15
ATOM 25058 C C . LEU A 1 8 ? 10.278 -14.255 -2.933 1.00 0.00 8 LEU A C 15
ATOM 25059 O O . LEU A 1 8 ? 10.029 -13.739 -1.843 1.00 0.00 8 LEU A O 15
ATOM 25075 N N . PHE A 1 9 ? 9.386 -14.360 -3.913 1.00 0.00 9 PHE A N 15
ATOM 25076 C CA . PHE A 1 9 ? 7.999 -13.954 -3.906 1.00 0.00 9 PHE A CA 15
ATOM 25077 C C . PHE A 1 9 ? 7.199 -14.764 -2.879 1.00 0.00 9 PHE A C 15
ATOM 25078 O O . PHE A 1 9 ? 7.586 -15.874 -2.492 1.00 0.00 9 PHE A O 15
ATOM 25095 N N . THR A 1 10 ? 6.060 -14.203 -2.480 1.00 0.00 10 THR A N 15
ATOM 25096 C CA . THR A 1 10 ? 5.083 -14.749 -1.555 1.00 0.00 10 THR A CA 15
ATOM 25097 C C . THR A 1 10 ? 4.091 -15.668 -2.284 1.00 0.00 10 THR A C 15
ATOM 25098 O O . THR A 1 10 ? 4.502 -16.737 -2.730 1.00 0.00 10 THR A O 15
ATOM 25109 N N . ARG A 1 11 ? 2.814 -15.268 -2.374 1.00 0.00 11 ARG A N 15
ATOM 25110 C CA . ARG A 1 11 ? 1.595 -15.865 -2.933 1.00 0.00 11 ARG A CA 15
ATOM 25111 C C . ARG A 1 11 ? 0.413 -15.511 -2.030 1.00 0.00 11 ARG A C 15
ATOM 25112 O O . ARG A 1 11 ? -0.374 -14.631 -2.379 1.00 0.00 11 ARG A O 15
ATOM 25133 N N . ASP A 1 12 ? 0.327 -16.098 -0.837 1.00 0.00 12 ASP A N 15
ATOM 25134 C CA . ASP A 1 12 ? -0.871 -16.057 0.021 1.00 0.00 12 ASP A CA 15
ATOM 25135 C C . ASP A 1 12 ? -0.759 -15.062 1.179 1.00 0.00 12 ASP A C 15
ATOM 25136 O O . ASP A 1 12 ? -1.513 -15.113 2.145 1.00 0.00 12 ASP A O 15
ATOM 25145 N N . ALA A 1 13 ? 0.226 -14.166 1.108 1.00 0.00 13 ALA A N 15
ATOM 25146 C CA . ALA A 1 13 ? 0.656 -13.233 2.149 1.00 0.00 13 ALA A CA 15
ATOM 25147 C C . ALA A 1 13 ? 1.385 -13.905 3.321 1.00 0.00 13 ALA A C 15
ATOM 25148 O O . ALA A 1 13 ? 2.035 -13.215 4.100 1.00 0.00 13 ALA A O 15
ATOM 25155 N N . SER A 1 14 ? 1.353 -15.228 3.433 1.00 0.00 14 SER A N 15
ATOM 25156 C CA . SER A 1 14 ? 1.849 -15.965 4.589 1.00 0.00 14 SER A CA 15
ATOM 25157 C C . SER A 1 14 ? 3.369 -15.847 4.721 1.00 0.00 14 SER A C 15
ATOM 25158 O O . SER A 1 14 ? 3.918 -15.897 5.825 1.00 0.00 14 SER A O 15
ATOM 25166 N N . GLN A 1 15 ? 4.069 -15.682 3.592 1.00 0.00 15 GLN A N 15
ATOM 25167 C CA . GLN A 1 15 ? 5.520 -15.506 3.611 1.00 0.00 15 GLN A CA 15
ATOM 25168 C C . GLN A 1 15 ? 5.923 -14.054 3.878 1.00 0.00 15 GLN A C 15
ATOM 25169 O O . GLN A 1 15 ? 7.122 -13.770 3.939 1.00 0.00 15 GLN A O 15
ATOM 25183 N N . LEU A 1 16 ? 4.979 -13.130 4.072 1.00 0.00 16 LEU A N 15
ATOM 25184 C CA . LEU A 1 16 ? 5.316 -11.855 4.685 1.00 0.00 16 LEU A CA 15
ATOM 25185 C C . LEU A 1 16 ? 5.624 -12.132 6.154 1.00 0.00 16 LEU A C 15
ATOM 25186 O O . LEU A 1 16 ? 4.926 -12.919 6.803 1.00 0.00 16 LEU A O 15
ATOM 25202 N N . LYS A 1 17 ? 6.636 -11.460 6.694 1.00 0.00 17 LYS A N 15
ATOM 25203 C CA . LYS A 1 17 ? 6.921 -11.392 8.110 1.00 0.00 17 LYS A CA 15
ATOM 25204 C C . LYS A 1 17 ? 6.483 -9.986 8.497 1.00 0.00 17 LYS A C 15
ATOM 25205 O O . LYS A 1 17 ? 6.784 -9.021 7.789 1.00 0.00 17 LYS A O 15
ATOM 25224 N N . GLY A 1 18 ? 5.722 -9.882 9.576 1.00 0.00 18 GLY A N 15
ATOM 25225 C CA . GLY A 1 18 ? 5.049 -8.655 9.962 1.00 0.00 18 GLY A CA 15
ATOM 25226 C C . GLY A 1 18 ? 3.808 -8.981 10.780 1.00 0.00 18 GLY A C 15
ATOM 25227 O O . GLY A 1 18 ? 3.669 -10.105 11.269 1.00 0.00 18 GLY A O 15
ATOM 25231 N N . THR A 1 19 ? 2.923 -8.003 10.962 1.00 0.00 19 THR A N 15
ATOM 25232 C CA . THR A 1 19 ? 1.677 -8.160 11.698 1.00 0.00 19 THR A CA 15
ATOM 25233 C C . THR A 1 19 ? 0.599 -7.485 10.856 1.00 0.00 19 THR A C 15
ATOM 25234 O O . THR A 1 19 ? 0.840 -6.420 10.281 1.00 0.00 19 THR A O 15
ATOM 25245 N N . PHE A 1 20 ? -0.556 -8.132 10.729 1.00 0.00 20 PHE A N 15
ATOM 25246 C CA . PHE A 1 20 ? -1.594 -7.755 9.788 1.00 0.00 20 PHE A CA 15
ATOM 25247 C C . PHE A 1 20 ? -2.716 -7.032 10.511 1.00 0.00 20 PHE A C 15
ATOM 25248 O O . PHE A 1 20 ? -3.016 -7.312 11.680 1.00 0.00 20 PHE A O 15
ATOM 25265 N N . LEU A 1 21 ? -3.353 -6.121 9.789 1.00 0.00 21 LEU A N 15
ATOM 25266 C CA . LEU A 1 21 ? -4.543 -5.396 10.164 1.00 0.00 21 LEU A CA 15
ATOM 25267 C C . LEU A 1 21 ? -5.397 -5.178 8.915 1.00 0.00 21 LEU A C 15
ATOM 25268 O O . LEU A 1 21 ? -4.938 -5.415 7.793 1.00 0.00 21 LEU A O 15
ATOM 25284 N N . SER A 1 22 ? -6.630 -4.726 9.122 1.00 0.00 22 SER A N 15
ATOM 25285 C CA . SER A 1 22 ? -7.606 -4.461 8.077 1.00 0.00 22 SER A CA 15
ATOM 25286 C C . SER A 1 22 ? -8.318 -3.137 8.385 1.00 0.00 22 SER A C 15
ATOM 25287 O O . SER A 1 22 ? -8.629 -2.859 9.550 1.00 0.00 22 SER A O 15
ATOM 25295 N N . THR A 1 23 ? -8.626 -2.331 7.368 1.00 0.00 23 THR A N 15
ATOM 25296 C CA . THR A 1 23 ? -9.415 -1.116 7.531 1.00 0.00 23 THR A CA 15
ATOM 25297 C C . THR A 1 23 ? -10.354 -0.965 6.346 1.00 0.00 23 THR A C 15
ATOM 25298 O O . THR A 1 23 ? -10.127 -1.541 5.276 1.00 0.00 23 THR A O 15
ATOM 25309 N N . THR A 1 24 ? -11.429 -0.215 6.550 1.00 0.00 24 THR A N 15
ATOM 25310 C CA . THR A 1 24 ? -12.429 0.074 5.548 1.00 0.00 24 THR A CA 15
ATOM 25311 C C . THR A 1 24 ? -12.645 1.578 5.603 1.00 0.00 24 THR A C 15
ATOM 25312 O O . THR A 1 24 ? -13.230 2.080 6.565 1.00 0.00 24 THR A O 15
ATOM 25323 N N . LEU A 1 25 ? -12.141 2.306 4.603 1.00 0.00 25 LEU A N 15
ATOM 25324 C CA . LEU A 1 25 ? -12.321 3.745 4.517 1.00 0.00 25 LEU A CA 15
ATOM 25325 C C . LEU A 1 25 ? -13.480 3.998 3.567 1.00 0.00 25 LEU A C 15
ATOM 25326 O O . LEU A 1 25 ? -13.763 3.193 2.672 1.00 0.00 25 LEU A O 15
ATOM 25342 N N . LYS A 1 26 ? -14.112 5.158 3.718 1.00 0.00 26 LYS A N 15
ATOM 25343 C CA . LYS A 1 26 ? -15.161 5.643 2.839 1.00 0.00 26 LYS A CA 15
ATOM 25344 C C . LYS A 1 26 ? -14.574 6.774 1.991 1.00 0.00 26 LYS A C 15
ATOM 25345 O O . LYS A 1 26 ? -13.792 7.591 2.474 1.00 0.00 26 LYS A O 15
ATOM 25364 N N . LYS A 1 27 ? -14.912 6.787 0.700 1.00 0.00 27 LYS A N 15
ATOM 25365 C CA . LYS A 1 27 ? -14.425 7.738 -0.294 1.00 0.00 27 LYS A CA 15
ATOM 25366 C C . LYS A 1 27 ? -14.835 9.159 0.085 1.00 0.00 27 LYS A C 15
ATOM 25367 O O . LYS A 1 27 ? -16.010 9.488 -0.099 1.00 0.00 27 LYS A O 15
ATOM 25386 N N . SER A 1 28 ? -13.934 9.986 0.611 1.00 0.00 28 SER A N 15
ATOM 25387 C CA . SER A 1 28 ? -14.249 11.383 0.871 1.00 0.00 28 SER A CA 15
ATOM 25388 C C . SER A 1 28 ? -14.078 12.220 -0.407 1.00 0.00 28 SER A C 15
ATOM 25389 O O . SER A 1 28 ? -13.821 11.689 -1.498 1.00 0.00 28 SER A O 15
ATOM 25397 N N . ASN A 1 29 ? -14.199 13.545 -0.269 1.00 0.00 29 ASN A N 15
ATOM 25398 C CA . ASN A 1 29 ? -14.059 14.512 -1.360 1.00 0.00 29 ASN A CA 15
ATOM 25399 C C . ASN A 1 29 ? -12.748 14.335 -2.125 1.00 0.00 29 ASN A C 15
ATOM 25400 O O . ASN A 1 29 ? -12.715 14.471 -3.348 1.00 0.00 29 ASN A O 15
ATOM 25411 N N . MET A 1 30 ? -11.672 14.015 -1.401 1.00 0.00 30 MET A N 15
ATOM 25412 C CA . MET A 1 30 ? -10.318 13.888 -1.929 1.00 0.00 30 MET A CA 15
ATOM 25413 C C . MET A 1 30 ? -9.852 12.434 -2.068 1.00 0.00 30 MET A C 15
ATOM 25414 O O . MET A 1 30 ? -8.665 12.165 -2.275 1.00 0.00 30 MET A O 15
ATOM 25428 N N . GLY A 1 31 ? -10.786 11.489 -1.963 1.00 0.00 31 GLY A N 15
ATOM 25429 C CA . GLY A 1 31 ? -10.559 10.093 -2.256 1.00 0.00 31 GLY A CA 15
ATOM 25430 C C . GLY A 1 31 ? -10.270 9.324 -0.981 1.00 0.00 31 GLY A C 15
ATOM 25431 O O . GLY A 1 31 ? -11.199 9.032 -0.222 1.00 0.00 31 GLY A O 15
ATOM 25435 N N . PHE A 1 32 ? -9.016 8.938 -0.765 1.00 0.00 32 PHE A N 15
ATOM 25436 C CA . PHE A 1 32 ? -8.565 8.341 0.482 1.00 0.00 32 PHE A CA 15
ATOM 25437 C C . PHE A 1 32 ? -7.393 9.178 0.965 1.00 0.00 32 PHE A C 15
ATOM 25438 O O . PHE A 1 32 ? -6.664 9.748 0.153 1.00 0.00 32 PHE A O 15
ATOM 25455 N N . GLY A 1 33 ? -7.177 9.214 2.277 1.00 0.00 33 GLY A N 15
ATOM 25456 C CA . GLY A 1 33 ? -6.113 10.008 2.871 1.00 0.00 33 GLY A CA 15
ATOM 25457 C C . GLY A 1 33 ? -4.796 9.246 2.887 1.00 0.00 33 GLY A C 15
ATOM 25458 O O . GLY A 1 33 ? -4.072 9.309 3.870 1.00 0.00 33 GLY A O 15
ATOM 25462 N N . PHE A 1 34 ? -4.480 8.497 1.833 1.00 0.00 34 PHE A N 15
ATOM 25463 C CA . PHE A 1 34 ? -3.197 7.838 1.667 1.00 0.00 34 PHE A CA 15
ATOM 25464 C C . PHE A 1 34 ? -2.886 7.762 0.174 1.00 0.00 34 PHE A C 15
ATOM 25465 O O . PHE A 1 34 ? -3.759 7.992 -0.666 1.00 0.00 34 PHE A O 15
ATOM 25482 N N . THR A 1 35 ? -1.641 7.447 -0.158 1.00 0.00 35 THR A N 15
ATOM 25483 C CA . THR A 1 35 ? -1.146 7.302 -1.518 1.00 0.00 35 THR A CA 15
ATOM 25484 C C . THR A 1 35 ? -0.292 6.037 -1.569 1.00 0.00 35 THR A C 15
ATOM 25485 O O . THR A 1 35 ? 0.247 5.621 -0.541 1.00 0.00 35 THR A O 15
ATOM 25496 N N . ILE A 1 36 ? -0.164 5.418 -2.743 1.00 0.00 36 ILE A N 15
ATOM 25497 C CA . ILE A 1 36 ? 0.442 4.103 -2.905 1.00 0.00 36 ILE A CA 15
ATOM 25498 C C . ILE A 1 36 ? 1.671 4.204 -3.828 1.00 0.00 36 ILE A C 15
ATOM 25499 O O . ILE A 1 36 ? 1.831 5.203 -4.544 1.00 0.00 36 ILE A O 15
ATOM 25515 N N . ILE A 1 37 ? 2.549 3.204 -3.763 1.00 0.00 37 ILE A N 15
ATOM 25516 C CA . ILE A 1 37 ? 3.701 2.948 -4.619 1.00 0.00 37 ILE A CA 15
ATOM 25517 C C . ILE A 1 37 ? 3.703 1.441 -4.951 1.00 0.00 37 ILE A C 15
ATOM 25518 O O . ILE A 1 37 ? 3.075 0.645 -4.247 1.00 0.00 37 ILE A O 15
ATOM 25534 N N . GLY A 1 38 ? 4.395 1.054 -6.022 1.00 0.00 38 GLY A N 15
ATOM 25535 C CA . GLY A 1 38 ? 4.681 -0.316 -6.426 1.00 0.00 38 GLY A CA 15
ATOM 25536 C C . GLY A 1 38 ? 6.132 -0.375 -6.855 1.00 0.00 38 GLY A C 15
ATOM 25537 O O . GLY A 1 38 ? 6.667 0.650 -7.286 1.00 0.00 38 GLY A O 15
ATOM 25541 N N . GLY A 1 39 ? 6.760 -1.545 -6.719 1.00 0.00 39 GLY A N 15
ATOM 25542 C CA . GLY A 1 39 ? 8.175 -1.719 -6.976 1.00 0.00 39 GLY A CA 15
ATOM 25543 C C . GLY A 1 39 ? 8.575 -1.239 -8.366 1.00 0.00 39 GLY A C 15
ATOM 25544 O O . GLY A 1 39 ? 9.150 -0.156 -8.490 1.00 0.00 39 GLY A O 15
ATOM 25548 N N . ASP A 1 40 ? 8.286 -2.007 -9.418 1.00 0.00 40 ASP A N 15
ATOM 25549 C CA . ASP A 1 40 ? 8.797 -1.702 -10.769 1.00 0.00 40 ASP A CA 15
ATOM 25550 C C . ASP A 1 40 ? 8.180 -2.582 -11.857 1.00 0.00 40 ASP A C 15
ATOM 25551 O O . ASP A 1 40 ? 8.071 -2.168 -13.013 1.00 0.00 40 ASP A O 15
ATOM 25560 N N . GLU A 1 41 ? 7.769 -3.799 -11.497 1.00 0.00 41 GLU A N 15
ATOM 25561 C CA . GLU A 1 41 ? 7.295 -4.823 -12.421 1.00 0.00 41 GLU A CA 15
ATOM 25562 C C . GLU A 1 41 ? 6.011 -5.482 -11.894 1.00 0.00 41 GLU A C 15
ATOM 25563 O O . GLU A 1 41 ? 5.684 -5.286 -10.716 1.00 0.00 41 GLU A O 15
ATOM 25575 N N . PRO A 1 42 ? 5.294 -6.266 -12.728 1.00 0.00 42 PRO A N 15
ATOM 25576 C CA . PRO A 1 42 ? 4.032 -6.944 -12.397 1.00 0.00 42 PRO A CA 15
ATOM 25577 C C . PRO A 1 42 ? 4.193 -8.124 -11.411 1.00 0.00 42 PRO A C 15
ATOM 25578 O O . PRO A 1 42 ? 3.499 -9.134 -11.548 1.00 0.00 42 PRO A O 15
ATOM 25589 N N . ASP A 1 43 ? 5.107 -8.026 -10.443 1.00 0.00 43 ASP A N 15
ATOM 25590 C CA . ASP A 1 43 ? 5.381 -9.042 -9.424 1.00 0.00 43 ASP A CA 15
ATOM 25591 C C . ASP A 1 43 ? 5.861 -8.426 -8.102 1.00 0.00 43 ASP A C 15
ATOM 25592 O O . ASP A 1 43 ? 5.852 -9.103 -7.072 1.00 0.00 43 ASP A O 15
ATOM 25601 N N . GLU A 1 44 ? 6.283 -7.152 -8.095 1.00 0.00 44 GLU A N 15
ATOM 25602 C CA . GLU A 1 44 ? 6.792 -6.528 -6.877 1.00 0.00 44 GLU A CA 15
ATOM 25603 C C . GLU A 1 44 ? 5.662 -6.256 -5.886 1.00 0.00 44 GLU A C 15
ATOM 25604 O O . GLU A 1 44 ? 4.479 -6.284 -6.221 1.00 0.00 44 GLU A O 15
ATOM 25616 N N . PHE A 1 45 ? 6.058 -5.972 -4.648 1.00 0.00 45 PHE A N 15
ATOM 25617 C CA . PHE A 1 45 ? 5.160 -5.581 -3.582 1.00 0.00 45 PHE A CA 15
ATOM 25618 C C . PHE A 1 45 ? 4.642 -4.162 -3.860 1.00 0.00 45 PHE A C 15
ATOM 25619 O O . PHE A 1 45 ? 5.283 -3.346 -4.536 1.00 0.00 45 PHE A O 15
ATOM 25636 N N . LEU A 1 46 ? 3.497 -3.848 -3.264 1.00 0.00 46 LEU A N 15
ATOM 25637 C CA . LEU A 1 46 ? 2.814 -2.559 -3.271 1.00 0.00 46 LEU A CA 15
ATOM 25638 C C . LEU A 1 46 ? 2.784 -2.048 -1.836 1.00 0.00 46 LEU A C 15
ATOM 25639 O O . LEU A 1 46 ? 2.385 -2.812 -0.946 1.00 0.00 46 LEU A O 15
ATOM 25655 N N . GLN A 1 47 ? 3.125 -0.778 -1.600 1.00 0.00 47 GLN A N 15
ATOM 25656 C CA . GLN A 1 47 ? 3.146 -0.182 -0.264 1.00 0.00 47 GLN A CA 15
ATOM 25657 C C . GLN A 1 47 ? 2.402 1.147 -0.226 1.00 0.00 47 GLN A C 15
ATOM 25658 O O . GLN A 1 47 ? 2.322 1.857 -1.229 1.00 0.00 47 GLN A O 15
ATOM 25672 N N . VAL A 1 48 ? 1.886 1.533 0.942 1.00 0.00 48 VAL A N 15
ATOM 25673 C CA . VAL A 1 48 ? 1.422 2.883 1.190 1.00 0.00 48 VAL A CA 15
ATOM 25674 C C . VAL A 1 48 ? 2.655 3.801 1.189 1.00 0.00 48 VAL A C 15
ATOM 25675 O O . VAL A 1 48 ? 3.493 3.753 2.093 1.00 0.00 48 VAL A O 15
ATOM 25688 N N . LYS A 1 49 ? 2.770 4.633 0.154 1.00 0.00 49 LYS A N 15
ATOM 25689 C CA . LYS A 1 49 ? 3.842 5.605 -0.044 1.00 0.00 49 LYS A CA 15
ATOM 25690 C C . LYS A 1 49 ? 3.836 6.658 1.064 1.00 0.00 49 LYS A C 15
ATOM 25691 O O . LYS A 1 49 ? 4.905 7.068 1.530 1.00 0.00 49 LYS A O 15
ATOM 25710 N N . SER A 1 50 ? 2.644 7.149 1.422 1.00 0.00 50 SER A N 15
ATOM 25711 C CA . SER A 1 50 ? 2.412 8.172 2.426 1.00 0.00 50 SER A CA 15
ATOM 25712 C C . SER A 1 50 ? 0.950 8.096 2.881 1.00 0.00 50 SER A C 15
ATOM 25713 O O . SER A 1 50 ? 0.064 7.933 2.037 1.00 0.00 50 SER A O 15
ATOM 25721 N N . VAL A 1 51 ? 0.684 8.310 4.167 1.00 0.00 51 VAL A N 15
ATOM 25722 C CA . VAL A 1 51 ? -0.631 8.653 4.710 1.00 0.00 51 VAL A CA 15
ATOM 25723 C C . VAL A 1 51 ? -0.701 10.177 4.743 1.00 0.00 51 VAL A C 15
ATOM 25724 O O . VAL A 1 51 ? 0.176 10.814 5.327 1.00 0.00 51 VAL A O 15
ATOM 25737 N N . ILE A 1 52 ? -1.686 10.774 4.088 1.00 0.00 52 ILE A N 15
ATOM 25738 C CA . ILE A 1 52 ? -1.887 12.207 4.011 1.00 0.00 52 ILE A CA 15
ATOM 25739 C C . ILE A 1 52 ? -2.546 12.660 5.324 1.00 0.00 52 ILE A C 15
ATOM 25740 O O . ILE A 1 52 ? -3.531 12.040 5.741 1.00 0.00 52 ILE A O 15
ATOM 25756 N N . PRO A 1 53 ? -2.045 13.732 5.967 1.00 0.00 53 PRO A N 15
ATOM 25757 C CA . PRO A 1 53 ? -2.675 14.271 7.159 1.00 0.00 53 PRO A CA 15
ATOM 25758 C C . PRO A 1 53 ? -4.060 14.829 6.839 1.00 0.00 53 PRO A C 15
ATOM 25759 O O . PRO A 1 53 ? -4.429 15.053 5.683 1.00 0.00 53 PRO A O 15
ATOM 25770 N N . ASP A 1 54 ? -4.824 15.128 7.888 1.00 0.00 54 ASP A N 15
ATOM 25771 C CA . ASP A 1 54 ? -6.084 15.855 7.812 1.00 0.00 54 ASP A CA 15
ATOM 25772 C C . ASP A 1 54 ? -7.099 15.120 6.917 1.00 0.00 54 ASP A C 15
ATOM 25773 O O . ASP A 1 54 ? -7.948 15.748 6.274 1.00 0.00 54 ASP A O 15
ATOM 25782 N N . GLY A 1 55 ? -6.974 13.788 6.836 1.00 0.00 55 GLY A N 15
ATOM 25783 C CA . GLY A 1 55 ? -7.692 12.915 5.921 1.00 0.00 55 GLY A CA 15
ATOM 25784 C C . GLY A 1 55 ? -8.509 11.827 6.615 1.00 0.00 55 GLY A C 15
ATOM 25785 O O . GLY A 1 55 ? -8.472 11.693 7.842 1.00 0.00 55 GLY A O 15
ATOM 25789 N N . PRO A 1 56 ? -9.242 11.001 5.847 1.00 0.00 56 PRO A N 15
ATOM 25790 C CA . PRO A 1 56 ? -10.068 9.935 6.399 1.00 0.00 56 PRO A CA 15
ATOM 25791 C C . PRO A 1 56 ? -9.225 8.749 6.879 1.00 0.00 56 PRO A C 15
ATOM 25792 O O . PRO A 1 56 ? -9.642 8.060 7.805 1.00 0.00 56 PRO A O 15
ATOM 25803 N N . ALA A 1 57 ? -8.047 8.514 6.284 1.00 0.00 57 ALA A N 15
ATOM 25804 C CA . ALA A 1 57 ? -7.135 7.479 6.756 1.00 0.00 57 ALA A CA 15
ATOM 25805 C C . ALA A 1 57 ? -6.582 7.890 8.122 1.00 0.00 57 ALA A C 15
ATOM 25806 O O . ALA A 1 57 ? -6.659 7.111 9.068 1.00 0.00 57 ALA A O 15
ATOM 25813 N N . ALA A 1 58 ? -6.083 9.127 8.240 1.00 0.00 58 ALA A N 15
ATOM 25814 C CA . ALA A 1 58 ? -5.470 9.638 9.460 1.00 0.00 58 ALA A CA 15
ATOM 25815 C C . ALA A 1 58 ? -6.451 9.681 10.648 1.00 0.00 58 ALA A C 15
ATOM 25816 O O . ALA A 1 58 ? -6.026 9.512 11.787 1.00 0.00 58 ALA A O 15
ATOM 25823 N N . GLN A 1 59 ? -7.754 9.911 10.419 1.00 0.00 59 GLN A N 15
ATOM 25824 C CA . GLN A 1 59 ? -8.749 9.861 11.496 1.00 0.00 59 GLN A CA 15
ATOM 25825 C C . GLN A 1 59 ? -9.135 8.435 11.898 1.00 0.00 59 GLN A C 15
ATOM 25826 O O . GLN A 1 59 ? -9.725 8.243 12.964 1.00 0.00 59 GLN A O 15
ATOM 25840 N N . ASP A 1 60 ? -8.890 7.449 11.039 1.00 0.00 60 ASP A N 15
ATOM 25841 C CA . ASP A 1 60 ? -9.133 6.039 11.329 1.00 0.00 60 ASP A CA 15
ATOM 25842 C C . ASP A 1 60 ? -7.926 5.445 12.060 1.00 0.00 60 ASP A C 15
ATOM 25843 O O . ASP A 1 60 ? -8.083 4.738 13.054 1.00 0.00 60 ASP A O 15
ATOM 25852 N N . GLY A 1 61 ? -6.716 5.786 11.614 1.00 0.00 61 GLY A N 15
ATOM 25853 C CA . GLY A 1 61 ? -5.461 5.474 12.283 1.00 0.00 61 GLY A CA 15
ATOM 25854 C C . GLY A 1 61 ? -5.036 4.008 12.183 1.00 0.00 61 GLY A C 15
ATOM 25855 O O . GLY A 1 61 ? -4.005 3.645 12.755 1.00 0.00 61 GLY A O 15
ATOM 25859 N N . LYS A 1 62 ? -5.780 3.147 11.475 1.00 0.00 62 LYS A N 15
ATOM 25860 C CA . LYS A 1 62 ? -5.385 1.746 11.286 1.00 0.00 62 LYS A CA 15
ATOM 25861 C C . LYS A 1 62 ? -4.411 1.561 10.131 1.00 0.00 62 LYS A C 15
ATOM 25862 O O . LYS A 1 62 ? -3.918 0.452 9.932 1.00 0.00 62 LYS A O 15
ATOM 25881 N N . MET A 1 63 ? -4.140 2.596 9.350 1.00 0.00 63 MET A N 15
ATOM 25882 C CA . MET A 1 63 ? -3.221 2.591 8.215 1.00 0.00 63 MET A CA 15
ATOM 25883 C C . MET A 1 63 ? -2.152 3.642 8.430 1.00 0.00 63 MET A C 15
ATOM 25884 O O . MET A 1 63 ? -2.447 4.740 8.904 1.00 0.00 63 MET A O 15
ATOM 25898 N N . GLU A 1 64 ? -0.924 3.307 8.049 1.00 0.00 64 GLU A N 15
ATOM 25899 C CA . GLU A 1 64 ? 0.232 4.166 8.168 1.00 0.00 64 GLU A CA 15
ATOM 25900 C C . GLU A 1 64 ? 1.133 4.016 6.925 1.00 0.00 64 GLU A C 15
ATOM 25901 O O . GLU A 1 64 ? 0.803 3.332 5.956 1.00 0.00 64 GLU A O 15
ATOM 25913 N N . THR A 1 65 ? 2.244 4.743 6.922 1.00 0.00 65 THR A N 15
ATOM 25914 C CA . THR A 1 65 ? 3.163 4.850 5.802 1.00 0.00 65 THR A CA 15
ATOM 25915 C C . THR A 1 65 ? 4.210 3.731 5.886 1.00 0.00 65 THR A C 15
ATOM 25916 O O . THR A 1 65 ? 4.787 3.514 6.952 1.00 0.00 65 THR A O 15
ATOM 25927 N N . GLY A 1 66 ? 4.476 3.053 4.765 1.00 0.00 66 GLY A N 15
ATOM 25928 C CA . GLY A 1 66 ? 5.394 1.919 4.658 1.00 0.00 66 GLY A CA 15
ATOM 25929 C C . GLY A 1 66 ? 4.663 0.581 4.649 1.00 0.00 66 GLY A C 15
ATOM 25930 O O . GLY A 1 66 ? 5.242 -0.434 4.265 1.00 0.00 66 GLY A O 15
ATOM 25934 N N . ASP A 1 67 ? 3.383 0.582 5.020 1.00 0.00 67 ASP A N 15
ATOM 25935 C CA . ASP A 1 67 ? 2.553 -0.611 5.080 1.00 0.00 67 ASP A CA 15
ATOM 25936 C C . ASP A 1 67 ? 2.448 -1.270 3.703 1.00 0.00 67 ASP A C 15
ATOM 25937 O O . ASP A 1 67 ? 2.399 -0.576 2.691 1.00 0.00 67 ASP A O 15
ATOM 25946 N N . VAL A 1 68 ? 2.321 -2.596 3.653 1.00 0.00 68 VAL A N 15
ATOM 25947 C CA . VAL A 1 68 ? 2.268 -3.405 2.429 1.00 0.00 68 VAL A CA 15
ATOM 25948 C C . VAL A 1 68 ? 0.807 -3.731 2.123 1.00 0.00 68 VAL A C 15
ATOM 25949 O O . VAL A 1 68 ? 0.142 -4.307 2.978 1.00 0.00 68 VAL A O 15
ATOM 25962 N N . ILE A 1 69 ? 0.293 -3.375 0.939 1.00 0.00 69 ILE A N 15
ATOM 25963 C CA . ILE A 1 69 ? -1.052 -3.732 0.483 1.00 0.00 69 ILE A CA 15
ATOM 25964 C C . ILE A 1 69 ? -1.075 -5.197 0.089 1.00 0.00 69 ILE A C 15
ATOM 25965 O O . ILE A 1 69 ? -0.558 -5.569 -0.963 1.00 0.00 69 ILE A O 15
ATOM 25981 N N . VAL A 1 70 ? -1.695 -6.017 0.925 1.00 0.00 70 VAL A N 15
ATOM 25982 C CA . VAL A 1 70 ? -1.897 -7.423 0.649 1.00 0.00 70 VAL A CA 15
ATOM 25983 C C . VAL A 1 70 ? -3.110 -7.564 -0.281 1.00 0.00 70 VAL A C 15
ATOM 25984 O O . VAL A 1 70 ? -3.015 -8.131 -1.374 1.00 0.00 70 VAL A O 15
ATOM 25997 N N . TYR A 1 71 ? -4.258 -7.051 0.167 1.00 0.00 71 TYR A N 15
ATOM 25998 C CA . TYR A 1 71 ? -5.542 -7.247 -0.478 1.00 0.00 71 TYR A CA 15
ATOM 25999 C C . TYR A 1 71 ? -6.242 -5.900 -0.604 1.00 0.00 71 TYR A C 15
ATOM 26000 O O . TYR A 1 71 ? -6.088 -5.028 0.258 1.00 0.00 71 TYR A O 15
ATOM 26018 N N . ILE A 1 72 ? -7.051 -5.769 -1.652 1.00 0.00 72 ILE A N 15
ATOM 26019 C CA . ILE A 1 72 ? -7.965 -4.666 -1.891 1.00 0.00 72 ILE A CA 15
ATOM 26020 C C . ILE A 1 72 ? -9.323 -5.318 -2.071 1.00 0.00 72 ILE A C 15
ATOM 26021 O O . ILE A 1 72 ? -9.528 -6.102 -2.996 1.00 0.00 72 ILE A O 15
ATOM 26037 N N . ASN A 1 73 ? -10.222 -4.994 -1.150 1.00 0.00 73 ASN A N 15
ATOM 26038 C CA . ASN A 1 73 ? -11.599 -5.424 -0.980 1.00 0.00 73 ASN A CA 15
ATOM 26039 C C . ASN A 1 73 ? -11.752 -6.917 -0.706 1.00 0.00 73 ASN A C 15
ATOM 26040 O O . ASN A 1 73 ? -12.338 -7.292 0.308 1.00 0.00 73 ASN A O 15
ATOM 26051 N N . GLU A 1 74 ? -11.237 -7.744 -1.610 1.00 0.00 74 GLU A N 15
ATOM 26052 C CA . GLU A 1 74 ? -11.231 -9.202 -1.577 1.00 0.00 74 GLU A CA 15
ATOM 26053 C C . GLU A 1 74 ? -10.220 -9.790 -2.587 1.00 0.00 74 GLU A C 15
ATOM 26054 O O . GLU A 1 74 ? -10.177 -11.003 -2.788 1.00 0.00 74 GLU A O 15
ATOM 26066 N N . VAL A 1 75 ? -9.407 -8.959 -3.249 1.00 0.00 75 VAL A N 15
ATOM 26067 C CA . VAL A 1 75 ? -8.554 -9.339 -4.370 1.00 0.00 75 VAL A CA 15
ATOM 26068 C C . VAL A 1 75 ? -7.102 -9.319 -3.896 1.00 0.00 75 VAL A C 15
ATOM 26069 O O . VAL A 1 75 ? -6.660 -8.329 -3.304 1.00 0.00 75 VAL A O 15
ATOM 26082 N N . CYS A 1 76 ? -6.357 -10.405 -4.121 1.00 0.00 76 CYS A N 15
ATOM 26083 C CA . CYS A 1 76 ? -4.939 -10.505 -3.784 1.00 0.00 76 CYS A CA 15
ATOM 26084 C C . CYS A 1 76 ? -4.082 -9.777 -4.823 1.00 0.00 76 CYS A C 15
ATOM 26085 O O . CYS A 1 76 ? -3.577 -10.376 -5.778 1.00 0.00 76 CYS A O 15
ATOM 26093 N N . VAL A 1 77 ? -3.885 -8.479 -4.612 1.00 0.00 77 VAL A N 15
ATOM 26094 C CA . VAL A 1 77 ? -3.154 -7.608 -5.523 1.00 0.00 77 VAL A CA 15
ATOM 26095 C C . VAL A 1 77 ? -1.654 -7.553 -5.191 1.00 0.00 77 VAL A C 15
ATOM 26096 O O . VAL A 1 77 ? -0.931 -6.808 -5.834 1.00 0.00 77 VAL A O 15
ATOM 26109 N N . LEU A 1 78 ? -1.168 -8.288 -4.187 1.00 0.00 78 LEU A N 15
ATOM 26110 C CA . LEU A 1 78 ? 0.173 -8.122 -3.608 1.00 0.00 78 LEU A CA 15
ATOM 26111 C C . LEU A 1 78 ? 1.343 -8.328 -4.586 1.00 0.00 78 LEU A C 15
ATOM 26112 O O . LEU A 1 78 ? 2.449 -7.878 -4.300 1.00 0.00 78 LEU A O 15
ATOM 26128 N N . GLY A 1 79 ? 1.113 -8.974 -5.729 1.00 0.00 79 GLY A N 15
ATOM 26129 C CA . GLY A 1 79 ? 2.069 -9.090 -6.828 1.00 0.00 79 GLY A CA 15
ATOM 26130 C C . GLY A 1 79 ? 1.499 -8.517 -8.121 1.00 0.00 79 GLY A C 15
ATOM 26131 O O . GLY A 1 79 ? 1.871 -8.990 -9.189 1.00 0.00 79 GLY A O 15
ATOM 26135 N N . HIS A 1 80 ? 0.513 -7.622 -8.045 1.00 0.00 80 HIS A N 15
ATOM 26136 C CA . HIS A 1 80 ? -0.194 -7.072 -9.201 1.00 0.00 80 HIS A CA 15
ATOM 26137 C C . HIS A 1 80 ? 0.415 -5.731 -9.611 1.00 0.00 80 HIS A C 15
ATOM 26138 O O . HIS A 1 80 ? 1.187 -5.133 -8.863 1.00 0.00 80 HIS A O 15
ATOM 26152 N N . THR A 1 81 ? 0.052 -5.222 -10.791 1.00 0.00 81 THR A N 15
ATOM 26153 C CA . THR A 1 81 ? 0.626 -3.982 -11.281 1.00 0.00 81 THR A CA 15
ATOM 26154 C C . THR A 1 81 ? 0.051 -2.840 -10.455 1.00 0.00 81 THR A C 15
ATOM 26155 O O . THR A 1 81 ? -1.169 -2.795 -10.246 1.00 0.00 81 THR A O 15
ATOM 26166 N N . HIS A 1 82 ? 0.889 -1.875 -10.087 1.00 0.00 82 HIS A N 15
ATOM 26167 C CA . HIS A 1 82 ? 0.443 -0.631 -9.487 1.00 0.00 82 HIS A CA 15
ATOM 26168 C C . HIS A 1 82 ? -0.612 0.017 -10.373 1.00 0.00 82 HIS A C 15
ATOM 26169 O O . HIS A 1 82 ? -1.659 0.378 -9.856 1.00 0.00 82 HIS A O 15
ATOM 26183 N N . ALA A 1 83 ? -0.438 0.089 -11.695 1.00 0.00 83 ALA A N 15
ATOM 26184 C CA . ALA A 1 83 ? -1.421 0.713 -12.572 1.00 0.00 83 ALA A CA 15
ATOM 26185 C C . ALA A 1 83 ? -2.824 0.093 -12.459 1.00 0.00 83 ALA A C 15
ATOM 26186 O O . ALA A 1 83 ? -3.805 0.836 -12.526 1.00 0.00 83 ALA A O 15
ATOM 26193 N N . ASP A 1 84 ? -2.936 -1.226 -12.257 1.00 0.00 84 ASP A N 15
ATOM 26194 C CA . ASP A 1 84 ? -4.218 -1.921 -12.072 1.00 0.00 84 ASP A CA 15
ATOM 26195 C C . ASP A 1 84 ? -4.866 -1.466 -10.767 1.00 0.00 84 ASP A C 15
ATOM 26196 O O . ASP A 1 84 ? -5.957 -0.922 -10.760 1.00 0.00 84 ASP A O 15
ATOM 26205 N N . VAL A 1 85 ? -4.161 -1.622 -9.659 1.00 0.00 85 VAL A N 15
ATOM 26206 C CA . VAL A 1 85 ? -4.512 -1.219 -8.304 1.00 0.00 85 VAL A CA 15
ATOM 26207 C C . VAL A 1 85 ? -4.882 0.259 -8.235 1.00 0.00 85 VAL A C 15
ATOM 26208 O O . VAL A 1 85 ? -5.866 0.652 -7.613 1.00 0.00 85 VAL A O 15
ATOM 26221 N N . VAL A 1 86 ? -4.127 1.106 -8.907 1.00 0.00 86 VAL A N 15
ATOM 26222 C CA . VAL A 1 86 ? -4.409 2.516 -9.007 1.00 0.00 86 VAL A CA 15
ATOM 26223 C C . VAL A 1 86 ? -5.739 2.706 -9.762 1.00 0.00 86 VAL A C 15
ATOM 26224 O O . VAL A 1 86 ? -6.559 3.535 -9.355 1.00 0.00 86 VAL A O 15
ATOM 26237 N N . LYS A 1 87 ? -6.013 1.909 -10.805 1.00 0.00 87 LYS A N 15
ATOM 26238 C CA . LYS A 1 87 ? -7.299 1.964 -11.507 1.00 0.00 87 LYS A CA 15
ATOM 26239 C C . LYS A 1 87 ? -8.431 1.460 -10.625 1.00 0.00 87 LYS A C 15
ATOM 26240 O O . LYS A 1 87 ? -9.537 1.993 -10.723 1.00 0.00 87 LYS A O 15
ATOM 26259 N N . LEU A 1 88 ? -8.162 0.481 -9.763 1.00 0.00 88 LEU A N 15
ATOM 26260 C CA . LEU A 1 88 ? -9.103 -0.064 -8.806 1.00 0.00 88 LEU A CA 15
ATOM 26261 C C . LEU A 1 88 ? -9.500 1.035 -7.830 1.00 0.00 88 LEU A C 15
ATOM 26262 O O . LEU A 1 88 ? -10.692 1.300 -7.690 1.00 0.00 88 LEU A O 15
ATOM 26278 N N . PHE A 1 89 ? -8.531 1.736 -7.234 1.00 0.00 89 PHE A N 15
ATOM 26279 C CA . PHE A 1 89 ? -8.807 2.780 -6.249 1.00 0.00 89 PHE A CA 15
ATOM 26280 C C . PHE A 1 89 ? -9.630 3.915 -6.869 1.00 0.00 89 PHE A C 15
ATOM 26281 O O . PHE A 1 89 ? -10.545 4.443 -6.231 1.00 0.00 89 PHE A O 15
ATOM 26298 N N . GLN A 1 90 ? -9.331 4.304 -8.113 1.00 0.00 90 GLN A N 15
ATOM 26299 C CA . GLN A 1 90 ? -10.120 5.314 -8.804 1.00 0.00 90 GLN A CA 15
ATOM 26300 C C . GLN A 1 90 ? -11.516 4.795 -9.163 1.00 0.00 90 GLN A C 15
ATOM 26301 O O . GLN A 1 90 ? -12.465 5.578 -9.139 1.00 0.00 90 GLN A O 15
ATOM 26315 N N . SER A 1 91 ? -11.674 3.495 -9.441 1.00 0.00 91 SER A N 15
ATOM 26316 C CA . SER A 1 91 ? -12.966 2.902 -9.779 1.00 0.00 91 SER A CA 15
ATOM 26317 C C . SER A 1 91 ? -13.931 2.840 -8.588 1.00 0.00 91 SER A C 15
ATOM 26318 O O . SER A 1 91 ? -15.057 2.374 -8.749 1.00 0.00 91 SER A O 15
ATOM 26326 N N . VAL A 1 92 ? -13.527 3.300 -7.403 1.00 0.00 92 VAL A N 15
ATOM 26327 C CA . VAL A 1 92 ? -14.411 3.524 -6.273 1.00 0.00 92 VAL A CA 15
ATOM 26328 C C . VAL A 1 92 ? -15.001 4.923 -6.497 1.00 0.00 92 VAL A C 15
ATOM 26329 O O . VAL A 1 92 ? -14.230 5.883 -6.475 1.00 0.00 92 VAL A O 15
ATOM 26342 N N . PRO A 1 93 ? -16.308 5.087 -6.773 1.00 0.00 93 PRO A N 15
ATOM 26343 C CA . PRO A 1 93 ? -16.926 6.406 -6.826 1.00 0.00 93 PRO A CA 15
ATOM 26344 C C . PRO A 1 93 ? -17.258 6.946 -5.421 1.00 0.00 93 PRO A C 15
ATOM 26345 O O . PRO A 1 93 ? -17.082 6.267 -4.403 1.00 0.00 93 PRO A O 15
ATOM 26356 N N . ILE A 1 94 ? -17.739 8.192 -5.362 1.00 0.00 94 ILE A N 15
ATOM 26357 C CA . ILE A 1 94 ? -18.185 8.855 -4.136 1.00 0.00 94 ILE A CA 15
ATOM 26358 C C . ILE A 1 94 ? -19.331 8.027 -3.533 1.00 0.00 94 ILE A C 15
ATOM 26359 O O . ILE A 1 94 ? -20.074 7.354 -4.246 1.00 0.00 94 ILE A O 15
ATOM 26375 N N . GLY A 1 95 ? -19.475 8.064 -2.212 1.00 0.00 95 GLY A N 15
ATOM 26376 C CA . GLY A 1 95 ? -20.466 7.313 -1.453 1.00 0.00 95 GLY A CA 15
ATOM 26377 C C . GLY A 1 95 ? -19.979 5.916 -1.088 1.00 0.00 95 GLY A C 15
ATOM 26378 O O . GLY A 1 95 ? -20.539 5.313 -0.170 1.00 0.00 95 GLY A O 15
ATOM 26382 N N . GLN A 1 96 ? -18.915 5.403 -1.722 1.00 0.00 96 GLN A N 15
ATOM 26383 C CA . GLN A 1 96 ? -18.543 4.009 -1.524 1.00 0.00 96 GLN A CA 15
ATOM 26384 C C . GLN A 1 96 ? -17.452 3.884 -0.458 1.00 0.00 96 GLN A C 15
ATOM 26385 O O . GLN A 1 96 ? -16.788 4.871 -0.121 1.00 0.00 96 GLN A O 15
ATOM 26399 N N . SER A 1 97 ? -17.251 2.669 0.051 1.00 0.00 97 SER A N 15
ATOM 26400 C CA . SER A 1 97 ? -16.188 2.240 0.941 1.00 0.00 97 SER A CA 15
ATOM 26401 C C . SER A 1 97 ? -15.595 0.940 0.399 1.00 0.00 97 SER A C 15
ATOM 26402 O O . SER A 1 97 ? -16.285 0.194 -0.305 1.00 0.00 97 SER A O 15
ATOM 26410 N N . VAL A 1 98 ? -14.342 0.647 0.745 1.00 0.00 98 VAL A N 15
ATOM 26411 C CA . VAL A 1 98 ? -13.628 -0.546 0.302 1.00 0.00 98 VAL A CA 15
ATOM 26412 C C . VAL A 1 98 ? -12.763 -1.089 1.439 1.00 0.00 98 VAL A C 15
ATOM 26413 O O . VAL A 1 98 ? -12.257 -0.305 2.242 1.00 0.00 98 VAL A O 15
ATOM 26426 N N . ASN A 1 99 ? -12.575 -2.411 1.507 1.00 0.00 99 ASN A N 15
ATOM 26427 C CA . ASN A 1 99 ? -11.757 -3.051 2.545 1.00 0.00 99 ASN A CA 15
ATOM 26428 C C . ASN A 1 99 ? -10.321 -3.047 2.047 1.00 0.00 99 ASN A C 15
ATOM 26429 O O . ASN A 1 99 ? -10.073 -3.058 0.842 1.00 0.00 99 ASN A O 15
ATOM 26440 N N . LEU A 1 100 ? -9.365 -3.060 2.953 1.00 0.00 100 LEU A N 15
ATOM 26441 C CA . LEU A 1 100 ? -7.930 -3.108 2.700 1.00 0.00 100 LEU A CA 15
ATOM 26442 C C . LEU A 1 100 ? -7.378 -4.037 3.783 1.00 0.00 100 LEU A C 15
ATOM 26443 O O . LEU A 1 100 ? -7.930 -4.070 4.885 1.00 0.00 100 LEU A O 15
ATOM 26459 N N . VAL A 1 101 ? -6.303 -4.767 3.486 1.00 0.00 101 VAL A N 15
ATOM 26460 C CA . VAL A 1 101 ? -5.572 -5.595 4.445 1.00 0.00 101 VAL A CA 15
ATOM 26461 C C . VAL A 1 101 ? -4.120 -5.239 4.232 1.00 0.00 101 VAL A C 15
ATOM 26462 O O . VAL A 1 101 ? -3.624 -5.415 3.109 1.00 0.00 101 VAL A O 15
ATOM 26475 N N . LEU A 1 102 ? -3.461 -4.714 5.267 1.00 0.00 102 LEU A N 15
ATOM 26476 C CA . LEU A 1 102 ? -2.053 -4.370 5.163 1.00 0.00 102 LEU A CA 15
ATOM 26477 C C . LEU A 1 102 ? -1.224 -5.258 6.091 1.00 0.00 102 LEU A C 15
ATOM 26478 O O . LEU A 1 102 ? -1.768 -5.942 6.963 1.00 0.00 102 LEU A O 15
ATOM 26494 N N . CYS A 1 103 ? 0.094 -5.258 5.887 1.00 0.00 103 CYS A N 15
ATOM 26495 C CA . CYS A 1 103 ? 1.072 -5.960 6.707 1.00 0.00 103 CYS A CA 15
ATOM 26496 C C . CYS A 1 103 ? 2.143 -4.957 7.133 1.00 0.00 103 CYS A C 15
ATOM 26497 O O . CYS A 1 103 ? 2.722 -4.262 6.296 1.00 0.00 103 CYS A O 15
ATOM 26505 N N . ARG A 1 104 ? 2.357 -4.847 8.448 1.00 0.00 104 ARG A N 15
ATOM 26506 C CA . ARG A 1 104 ? 3.259 -3.903 9.104 1.00 0.00 104 ARG A CA 15
ATOM 26507 C C . ARG A 1 104 ? 4.522 -4.642 9.513 1.00 0.00 104 ARG A C 15
ATOM 26508 O O . ARG A 1 104 ? 4.411 -5.703 10.137 1.00 0.00 104 ARG A O 15
ATOM 26529 N N . GLY A 1 105 ? 5.697 -4.092 9.222 1.00 0.00 105 GLY A N 15
ATOM 26530 C CA . GLY A 1 105 ? 6.980 -4.760 9.433 1.00 0.00 105 GLY A CA 15
ATOM 26531 C C . GLY A 1 105 ? 7.784 -4.901 8.141 1.00 0.00 105 GLY A C 15
ATOM 26532 O O . GLY A 1 105 ? 8.766 -5.648 8.111 1.00 0.00 105 GLY A O 15
ATOM 26536 N N . TYR A 1 106 ? 7.375 -4.224 7.065 1.00 0.00 106 TYR A N 15
ATOM 26537 C CA . TYR A 1 106 ? 8.220 -3.918 5.919 1.00 0.00 106 TYR A CA 15
ATOM 26538 C C . TYR A 1 106 ? 8.597 -2.439 6.045 1.00 0.00 106 TYR A C 15
ATOM 26539 O O . TYR A 1 106 ? 7.698 -1.633 6.309 1.00 0.00 106 TYR A O 15
ATOM 26557 N N . PRO A 1 107 ? 9.881 -2.073 5.920 1.00 0.00 107 PRO A N 15
ATOM 26558 C CA . PRO A 1 107 ? 10.297 -0.678 5.871 1.00 0.00 107 PRO A CA 15
ATOM 26559 C C . PRO A 1 107 ? 9.884 -0.011 4.557 1.00 0.00 107 PRO A C 15
ATOM 26560 O O . PRO A 1 107 ? 9.415 -0.659 3.624 1.00 0.00 107 PRO A O 15
ATOM 26571 N N . LEU A 1 108 ? 10.082 1.304 4.478 1.00 0.00 108 LEU A N 15
ATOM 26572 C CA . LEU A 1 108 ? 9.749 2.080 3.280 1.00 0.00 108 LEU A CA 15
ATOM 26573 C C . LEU A 1 108 ? 10.717 1.763 2.131 1.00 0.00 108 LEU A C 15
ATOM 26574 O O . LEU A 1 108 ? 11.877 1.443 2.395 1.00 0.00 108 LEU A O 15
ATOM 26590 N N . PRO A 1 109 ? 10.290 1.905 0.861 1.00 0.00 109 PRO A N 15
ATOM 26591 C CA . PRO A 1 109 ? 11.154 1.717 -0.303 1.00 0.00 109 PRO A CA 15
ATOM 26592 C C . PRO A 1 109 ? 11.995 2.965 -0.587 1.00 0.00 109 PRO A C 15
ATOM 26593 O O . PRO A 1 109 ? 13.070 2.892 -1.177 1.00 0.00 109 PRO A O 15
ATOM 26604 N N . PHE A 1 110 ? 11.473 4.132 -0.217 1.00 0.00 110 PHE A N 15
ATOM 26605 C CA . PHE A 1 110 ? 12.186 5.394 -0.243 1.00 0.00 110 PHE A CA 15
ATOM 26606 C C . PHE A 1 110 ? 13.061 5.456 1.009 1.00 0.00 110 PHE A C 15
ATOM 26607 O O . PHE A 1 110 ? 12.551 5.670 2.112 1.00 0.00 110 PHE A O 15
ATOM 26624 N N . ASP A 1 111 ? 14.366 5.264 0.833 1.00 0.00 111 ASP A N 15
ATOM 26625 C CA . ASP A 1 111 ? 15.370 5.395 1.889 1.00 0.00 111 ASP A CA 15
ATOM 26626 C C . ASP A 1 111 ? 16.011 6.771 1.677 1.00 0.00 111 ASP A C 15
ATOM 26627 O O . ASP A 1 111 ? 16.684 6.956 0.662 1.00 0.00 111 ASP A O 15
ATOM 26636 N N . PRO A 1 112 ? 15.758 7.789 2.518 1.00 0.00 112 PRO A N 15
ATOM 26637 C CA . PRO A 1 112 ? 16.348 9.113 2.326 1.00 0.00 112 PRO A CA 15
ATOM 26638 C C . PRO A 1 112 ? 17.780 9.238 2.849 1.00 0.00 112 PRO A C 15
ATOM 26639 O O . PRO A 1 112 ? 18.503 10.134 2.399 1.00 0.00 112 PRO A O 15
ATOM 26650 N N . GLU A 1 113 ? 18.164 8.409 3.824 1.00 0.00 113 GLU A N 15
ATOM 26651 C CA . GLU A 1 113 ? 19.415 8.544 4.558 1.00 0.00 113 GLU A CA 15
ATOM 26652 C C . GLU A 1 113 ? 20.579 8.337 3.600 1.00 0.00 113 GLU A C 15
ATOM 26653 O O . GLU A 1 113 ? 21.376 9.253 3.380 1.00 0.00 113 GLU A O 15
ATOM 26665 N N . ASP A 1 114 ? 20.671 7.145 3.019 1.00 0.00 114 ASP A N 15
ATOM 26666 C CA . ASP A 1 114 ? 21.755 6.715 2.155 1.00 0.00 114 ASP A CA 15
ATOM 26667 C C . ASP A 1 114 ? 21.300 5.469 1.388 1.00 0.00 114 ASP A C 15
ATOM 26668 O O . ASP A 1 114 ? 21.760 4.374 1.693 1.00 0.00 114 ASP A O 15
ATOM 26677 N N . PRO A 1 115 ? 20.413 5.614 0.378 1.00 0.00 115 PRO A N 15
ATOM 26678 C CA . PRO A 1 115 ? 19.787 4.484 -0.316 1.00 0.00 115 PRO A CA 15
ATOM 26679 C C . PRO A 1 115 ? 20.802 3.623 -1.067 1.00 0.00 115 PRO A C 15
ATOM 26680 O O . PRO A 1 115 ? 20.698 2.397 -1.076 1.00 0.00 115 PRO A O 15
ATOM 26691 N N . ALA A 1 116 ? 21.753 4.276 -1.735 1.00 0.00 116 ALA A N 15
ATOM 26692 C CA . ALA A 1 116 ? 22.881 3.686 -2.421 1.00 0.00 116 ALA A CA 15
ATOM 26693 C C . ALA A 1 116 ? 23.828 4.844 -2.687 1.00 0.00 116 ALA A C 15
ATOM 26694 O O . ALA A 1 116 ? 23.509 5.738 -3.479 1.00 0.00 116 ALA A O 15
ATOM 26701 N N . ASN A 1 117 ? 24.947 4.895 -1.973 1.00 0.00 117 ASN A N 15
ATOM 26702 C CA . ASN A 1 117 ? 25.994 5.883 -2.176 1.00 0.00 117 ASN A CA 15
ATOM 26703 C C . ASN A 1 117 ? 27.357 5.239 -1.998 1.00 0.00 117 ASN A C 15
ATOM 26704 O O . ASN A 1 117 ? 27.461 4.131 -1.464 1.00 0.00 117 ASN A O 15
ATOM 26715 N N . SER A 1 118 ? 28.393 5.967 -2.403 1.00 0.00 118 SER A N 15
ATOM 26716 C CA . SER A 1 118 ? 29.781 5.700 -2.071 1.00 0.00 118 SER A CA 15
ATOM 26717 C C . SER A 1 118 ? 30.412 7.040 -1.708 1.00 0.00 118 SER A C 15
ATOM 26718 O O . SER A 1 118 ? 30.668 7.882 -2.577 1.00 0.00 118 SER A O 15
ATOM 26726 N N . GLY A 1 119 ? 30.572 7.273 -0.408 1.00 0.00 119 GLY A N 15
ATOM 26727 C CA . GLY A 1 119 ? 31.334 8.402 0.097 1.00 0.00 119 GLY A CA 15
ATOM 26728 C C . GLY A 1 119 ? 32.828 8.178 -0.161 1.00 0.00 119 GLY A C 15
ATOM 26729 O O . GLY A 1 119 ? 33.261 7.029 -0.279 1.00 0.00 119 GLY A O 15
ATOM 26733 N N . PRO A 1 120 ? 33.634 9.247 -0.252 1.00 0.00 120 PRO A N 15
ATOM 26734 C CA . PRO A 1 120 ? 35.082 9.127 -0.320 1.00 0.00 120 PRO A CA 15
ATOM 26735 C C . PRO A 1 120 ? 35.658 8.809 1.069 1.00 0.00 120 PRO A C 15
ATOM 26736 O O . PRO A 1 120 ? 34.954 8.850 2.080 1.00 0.00 120 PRO A O 15
ATOM 26747 N N . SER A 1 121 ? 36.963 8.549 1.119 1.00 0.00 121 SER A N 15
ATOM 26748 C CA . SER A 1 121 ? 37.749 8.487 2.338 1.00 0.00 121 SER A CA 15
ATOM 26749 C C . SER A 1 121 ? 38.823 9.549 2.156 1.00 0.00 121 SER A C 15
ATOM 26750 O O . SER A 1 121 ? 39.603 9.456 1.207 1.00 0.00 121 SER A O 15
ATOM 26758 N N . SER A 1 122 ? 38.835 10.548 3.041 1.00 0.00 122 SER A N 15
ATOM 26759 C CA . SER A 1 122 ? 39.555 11.804 2.849 1.00 0.00 122 SER A CA 15
ATOM 26760 C C . SER A 1 122 ? 39.059 12.532 1.586 1.00 0.00 122 SER A C 15
ATOM 26761 O O . SER A 1 122 ? 37.999 12.203 1.043 1.00 0.00 122 SER A O 15
ATOM 26769 N N . GLY A 1 123 ? 39.775 13.573 1.175 1.00 0.00 123 GLY A N 15
ATOM 26770 C CA . GLY A 1 123 ? 39.502 14.452 0.058 1.00 0.00 123 GLY A CA 15
ATOM 26771 C C . GLY A 1 123 ? 40.536 15.567 0.115 1.00 0.00 123 GLY A C 15
ATOM 26772 O O . GLY A 1 123 ? 40.355 16.535 -0.646 1.00 0.00 123 GLY A O 15
ATOM 26776 N N . GLY A 1 1 ? 11.620 -26.135 13.618 1.00 0.00 1 GLY A N 16
ATOM 26777 C CA . GLY A 1 1 ? 10.411 -25.314 13.471 1.00 0.00 1 GLY A CA 16
ATOM 26778 C C . GLY A 1 1 ? 10.056 -25.104 12.008 1.00 0.00 1 GLY A C 16
ATOM 26779 O O . GLY A 1 1 ? 10.603 -25.772 11.128 1.00 0.00 1 GLY A O 16
ATOM 26783 N N . SER A 1 2 ? 9.136 -24.178 11.732 1.00 0.00 2 SER A N 16
ATOM 26784 C CA . SER A 1 2 ? 8.658 -23.843 10.392 1.00 0.00 2 SER A CA 16
ATOM 26785 C C . SER A 1 2 ? 9.273 -22.520 9.924 1.00 0.00 2 SER A C 16
ATOM 26786 O O . SER A 1 2 ? 9.357 -21.582 10.724 1.00 0.00 2 SER A O 16
ATOM 26794 N N . SER A 1 3 ? 9.647 -22.416 8.646 1.00 0.00 3 SER A N 16
ATOM 26795 C CA . SER A 1 3 ? 10.339 -21.250 8.107 1.00 0.00 3 SER A CA 16
ATOM 26796 C C . SER A 1 3 ? 9.560 -19.943 8.272 1.00 0.00 3 SER A C 16
ATOM 26797 O O . SER A 1 3 ? 10.131 -18.954 8.739 1.00 0.00 3 SER A O 16
ATOM 26805 N N . GLY A 1 4 ? 8.285 -19.907 7.879 1.00 0.00 4 GLY A N 16
ATOM 26806 C CA . GLY A 1 4 ? 7.570 -18.657 7.675 1.00 0.00 4 GLY A CA 16
ATOM 26807 C C . GLY A 1 4 ? 7.688 -18.299 6.203 1.00 0.00 4 GLY A C 16
ATOM 26808 O O . GLY A 1 4 ? 6.793 -18.633 5.426 1.00 0.00 4 GLY A O 16
ATOM 26812 N N . SER A 1 5 ? 8.812 -17.691 5.812 1.00 0.00 5 SER A N 16
ATOM 26813 C CA . SER A 1 5 ? 9.071 -17.344 4.420 1.00 0.00 5 SER A CA 16
ATOM 26814 C C . SER A 1 5 ? 9.069 -18.593 3.524 1.00 0.00 5 SER A C 16
ATOM 26815 O O . SER A 1 5 ? 9.301 -19.714 3.988 1.00 0.00 5 SER A O 16
ATOM 26823 N N . SER A 1 6 ? 8.841 -18.381 2.226 1.00 0.00 6 SER A N 16
ATOM 26824 C CA . SER A 1 6 ? 8.999 -19.379 1.171 1.00 0.00 6 SER A CA 16
ATOM 26825 C C . SER A 1 6 ? 10.346 -19.181 0.472 1.00 0.00 6 SER A C 16
ATOM 26826 O O . SER A 1 6 ? 11.005 -20.155 0.109 1.00 0.00 6 SER A O 16
ATOM 26834 N N . GLY A 1 7 ? 10.760 -17.921 0.300 1.00 0.00 7 GLY A N 16
ATOM 26835 C CA . GLY A 1 7 ? 11.729 -17.538 -0.711 1.00 0.00 7 GLY A CA 16
ATOM 26836 C C . GLY A 1 7 ? 11.045 -17.481 -2.074 1.00 0.00 7 GLY A C 16
ATOM 26837 O O . GLY A 1 7 ? 9.975 -18.062 -2.262 1.00 0.00 7 GLY A O 16
ATOM 26841 N N . LEU A 1 8 ? 11.687 -16.798 -3.026 1.00 0.00 8 LEU A N 16
ATOM 26842 C CA . LEU A 1 8 ? 11.114 -16.310 -4.274 1.00 0.00 8 LEU A CA 16
ATOM 26843 C C . LEU A 1 8 ? 9.697 -15.773 -4.062 1.00 0.00 8 LEU A C 16
ATOM 26844 O O . LEU A 1 8 ? 8.715 -16.487 -4.270 1.00 0.00 8 LEU A O 16
ATOM 26860 N N . PHE A 1 9 ? 9.602 -14.488 -3.715 1.00 0.00 9 PHE A N 16
ATOM 26861 C CA . PHE A 1 9 ? 8.355 -13.773 -3.513 1.00 0.00 9 PHE A CA 16
ATOM 26862 C C . PHE A 1 9 ? 7.538 -14.491 -2.419 1.00 0.00 9 PHE A C 16
ATOM 26863 O O . PHE A 1 9 ? 8.090 -14.954 -1.417 1.00 0.00 9 PHE A O 16
ATOM 26880 N N . THR A 1 10 ? 6.213 -14.457 -2.490 1.00 0.00 10 THR A N 16
ATOM 26881 C CA . THR A 1 10 ? 5.288 -14.951 -1.504 1.00 0.00 10 THR A CA 16
ATOM 26882 C C . THR A 1 10 ? 4.281 -15.898 -2.161 1.00 0.00 10 THR A C 16
ATOM 26883 O O . THR A 1 10 ? 4.614 -17.064 -2.359 1.00 0.00 10 THR A O 16
ATOM 26894 N N . ARG A 1 11 ? 3.088 -15.387 -2.481 1.00 0.00 11 ARG A N 16
ATOM 26895 C CA . ARG A 1 11 ? 1.920 -15.863 -3.234 1.00 0.00 11 ARG A CA 16
ATOM 26896 C C . ARG A 1 11 ? 0.692 -15.853 -2.339 1.00 0.00 11 ARG A C 16
ATOM 26897 O O . ARG A 1 11 ? -0.352 -15.369 -2.761 1.00 0.00 11 ARG A O 16
ATOM 26918 N N . ASP A 1 12 ? 0.823 -16.315 -1.096 1.00 0.00 12 ASP A N 16
ATOM 26919 C CA . ASP A 1 12 ? -0.339 -16.576 -0.241 1.00 0.00 12 ASP A CA 16
ATOM 26920 C C . ASP A 1 12 ? -0.519 -15.539 0.866 1.00 0.00 12 ASP A C 16
ATOM 26921 O O . ASP A 1 12 ? -1.386 -15.676 1.722 1.00 0.00 12 ASP A O 16
ATOM 26930 N N . ALA A 1 13 ? 0.373 -14.545 0.913 1.00 0.00 13 ALA A N 16
ATOM 26931 C CA . ALA A 1 13 ? 0.575 -13.542 1.959 1.00 0.00 13 ALA A CA 16
ATOM 26932 C C . ALA A 1 13 ? 0.994 -14.124 3.315 1.00 0.00 13 ALA A C 16
ATOM 26933 O O . ALA A 1 13 ? 1.676 -13.441 4.074 1.00 0.00 13 ALA A O 16
ATOM 26940 N N . SER A 1 14 ? 0.676 -15.381 3.610 1.00 0.00 14 SER A N 16
ATOM 26941 C CA . SER A 1 14 ? 1.010 -16.043 4.858 1.00 0.00 14 SER A CA 16
ATOM 26942 C C . SER A 1 14 ? 2.527 -16.027 5.093 1.00 0.00 14 SER A C 16
ATOM 26943 O O . SER A 1 14 ? 2.991 -15.866 6.222 1.00 0.00 14 SER A O 16
ATOM 26951 N N . GLN A 1 15 ? 3.309 -16.121 4.014 1.00 0.00 15 GLN A N 16
ATOM 26952 C CA . GLN A 1 15 ? 4.760 -16.229 4.092 1.00 0.00 15 GLN A CA 16
ATOM 26953 C C . GLN A 1 15 ? 5.441 -14.860 4.307 1.00 0.00 15 GLN A C 16
ATOM 26954 O O . GLN A 1 15 ? 6.665 -14.757 4.206 1.00 0.00 15 GLN A O 16
ATOM 26968 N N . LEU A 1 16 ? 4.686 -13.781 4.548 1.00 0.00 16 LEU A N 16
ATOM 26969 C CA . LEU A 1 16 ? 5.237 -12.479 4.933 1.00 0.00 16 LEU A CA 16
ATOM 26970 C C . LEU A 1 16 ? 5.644 -12.490 6.412 1.00 0.00 16 LEU A C 16
ATOM 26971 O O . LEU A 1 16 ? 5.326 -13.419 7.161 1.00 0.00 16 LEU A O 16
ATOM 26987 N N . LYS A 1 17 ? 6.339 -11.435 6.852 1.00 0.00 17 LYS A N 16
ATOM 26988 C CA . LYS A 1 17 ? 6.895 -11.298 8.185 1.00 0.00 17 LYS A CA 16
ATOM 26989 C C . LYS A 1 17 ? 6.533 -9.927 8.742 1.00 0.00 17 LYS A C 16
ATOM 26990 O O . LYS A 1 17 ? 7.122 -8.920 8.336 1.00 0.00 17 LYS A O 16
ATOM 27009 N N . GLY A 1 18 ? 5.582 -9.899 9.665 1.00 0.00 18 GLY A N 16
ATOM 27010 C CA . GLY A 1 18 ? 5.056 -8.697 10.291 1.00 0.00 18 GLY A CA 16
ATOM 27011 C C . GLY A 1 18 ? 3.582 -8.856 10.662 1.00 0.00 18 GLY A C 16
ATOM 27012 O O . GLY A 1 18 ? 3.009 -9.935 10.485 1.00 0.00 18 GLY A O 16
ATOM 27016 N N . THR A 1 19 ? 2.975 -7.812 11.232 1.00 0.00 19 THR A N 16
ATOM 27017 C CA . THR A 1 19 ? 1.589 -7.837 11.688 1.00 0.00 19 THR A CA 16
ATOM 27018 C C . THR A 1 19 ? 0.657 -7.687 10.483 1.00 0.00 19 THR A C 16
ATOM 27019 O O . THR A 1 19 ? 0.884 -6.804 9.662 1.00 0.00 19 THR A O 16
ATOM 27030 N N . PHE A 1 20 ? -0.402 -8.491 10.385 1.00 0.00 20 PHE A N 16
ATOM 27031 C CA . PHE A 1 20 ? -1.480 -8.304 9.420 1.00 0.00 20 PHE A CA 16
ATOM 27032 C C . PHE A 1 20 ? -2.606 -7.534 10.092 1.00 0.00 20 PHE A C 16
ATOM 27033 O O . PHE A 1 20 ? -2.938 -7.796 11.252 1.00 0.00 20 PHE A O 16
ATOM 27050 N N . LEU A 1 21 ? -3.193 -6.587 9.364 1.00 0.00 21 LEU A N 16
ATOM 27051 C CA . LEU A 1 21 ? -4.236 -5.702 9.844 1.00 0.00 21 LEU A CA 16
ATOM 27052 C C . LEU A 1 21 ? -5.177 -5.350 8.700 1.00 0.00 21 LEU A C 16
ATOM 27053 O O . LEU A 1 21 ? -4.875 -5.639 7.543 1.00 0.00 21 LEU A O 16
ATOM 27069 N N . SER A 1 22 ? -6.272 -4.651 8.988 1.00 0.00 22 SER A N 16
ATOM 27070 C CA . SER A 1 22 ? -7.167 -4.137 7.962 1.00 0.00 22 SER A CA 16
ATOM 27071 C C . SER A 1 22 ? -7.783 -2.794 8.341 1.00 0.00 22 SER A C 16
ATOM 27072 O O . SER A 1 22 ? -7.629 -2.335 9.479 1.00 0.00 22 SER A O 16
ATOM 27080 N N . THR A 1 23 ? -8.458 -2.151 7.383 1.00 0.00 23 THR A N 16
ATOM 27081 C CA . THR A 1 23 ? -9.454 -1.120 7.631 1.00 0.00 23 THR A CA 16
ATOM 27082 C C . THR A 1 23 ? -10.423 -1.030 6.443 1.00 0.00 23 THR A C 16
ATOM 27083 O O . THR A 1 23 ? -10.036 -1.298 5.300 1.00 0.00 23 THR A O 16
ATOM 27094 N N . THR A 1 24 ? -11.637 -0.534 6.693 1.00 0.00 24 THR A N 16
ATOM 27095 C CA . THR A 1 24 ? -12.565 -0.061 5.678 1.00 0.00 24 THR A CA 16
ATOM 27096 C C . THR A 1 24 ? -12.535 1.471 5.667 1.00 0.00 24 THR A C 16
ATOM 27097 O O . THR A 1 24 ? -12.953 2.093 6.647 1.00 0.00 24 THR A O 16
ATOM 27108 N N . LEU A 1 25 ? -12.084 2.095 4.577 1.00 0.00 25 LEU A N 16
ATOM 27109 C CA . LEU A 1 25 ? -12.179 3.540 4.394 1.00 0.00 25 LEU A CA 16
ATOM 27110 C C . LEU A 1 25 ? -13.344 3.842 3.467 1.00 0.00 25 LEU A C 16
ATOM 27111 O O . LEU A 1 25 ? -13.466 3.230 2.401 1.00 0.00 25 LEU A O 16
ATOM 27127 N N . LYS A 1 26 ? -14.134 4.864 3.796 1.00 0.00 26 LYS A N 16
ATOM 27128 C CA . LYS A 1 26 ? -15.095 5.448 2.869 1.00 0.00 26 LYS A CA 16
ATOM 27129 C C . LYS A 1 26 ? -14.323 6.414 1.978 1.00 0.00 26 LYS A C 16
ATOM 27130 O O . LYS A 1 26 ? -13.486 7.186 2.458 1.00 0.00 26 LYS A O 16
ATOM 27149 N N . LYS A 1 27 ? -14.599 6.409 0.674 1.00 0.00 27 LYS A N 16
ATOM 27150 C CA . LYS A 1 27 ? -14.160 7.479 -0.208 1.00 0.00 27 LYS A CA 16
ATOM 27151 C C . LYS A 1 27 ? -14.892 8.728 0.263 1.00 0.00 27 LYS A C 16
ATOM 27152 O O . LYS A 1 27 ? -16.113 8.822 0.119 1.00 0.00 27 LYS A O 16
ATOM 27171 N N . SER A 1 28 ? -14.154 9.643 0.871 1.00 0.00 28 SER A N 16
ATOM 27172 C CA . SER A 1 28 ? -14.661 10.830 1.515 1.00 0.00 28 SER A CA 16
ATOM 27173 C C . SER A 1 28 ? -13.736 11.976 1.124 1.00 0.00 28 SER A C 16
ATOM 27174 O O . SER A 1 28 ? -12.583 11.755 0.741 1.00 0.00 28 SER A O 16
ATOM 27182 N N . ASN A 1 29 ? -14.222 13.201 1.298 1.00 0.00 29 ASN A N 16
ATOM 27183 C CA . ASN A 1 29 ? -13.552 14.451 0.982 1.00 0.00 29 ASN A CA 16
ATOM 27184 C C . ASN A 1 29 ? -13.113 14.531 -0.485 1.00 0.00 29 ASN A C 16
ATOM 27185 O O . ASN A 1 29 ? -13.908 14.966 -1.321 1.00 0.00 29 ASN A O 16
ATOM 27196 N N . MET A 1 30 ? -11.893 14.102 -0.809 1.00 0.00 30 MET A N 16
ATOM 27197 C CA . MET A 1 30 ? -11.285 14.184 -2.137 1.00 0.00 30 MET A CA 16
ATOM 27198 C C . MET A 1 30 ? -10.526 12.888 -2.469 1.00 0.00 30 MET A C 16
ATOM 27199 O O . MET A 1 30 ? -9.511 12.911 -3.176 1.00 0.00 30 MET A O 16
ATOM 27213 N N . GLY A 1 31 ? -10.984 11.754 -1.929 1.00 0.00 31 GLY A N 16
ATOM 27214 C CA . GLY A 1 31 ? -10.339 10.453 -2.037 1.00 0.00 31 GLY A CA 16
ATOM 27215 C C . GLY A 1 31 ? -9.747 10.032 -0.696 1.00 0.00 31 GLY A C 16
ATOM 27216 O O . GLY A 1 31 ? -9.806 10.769 0.295 1.00 0.00 31 GLY A O 16
ATOM 27220 N N . PHE A 1 32 ? -9.191 8.822 -0.648 1.00 0.00 32 PHE A N 16
ATOM 27221 C CA . PHE A 1 32 ? -8.674 8.269 0.594 1.00 0.00 32 PHE A CA 16
ATOM 27222 C C . PHE A 1 32 ? -7.496 9.104 1.083 1.00 0.00 32 PHE A C 16
ATOM 27223 O O . PHE A 1 32 ? -6.717 9.614 0.285 1.00 0.00 32 PHE A O 16
ATOM 27240 N N . GLY A 1 33 ? -7.324 9.197 2.402 1.00 0.00 33 GLY A N 16
ATOM 27241 C CA . GLY A 1 33 ? -6.246 9.969 3.010 1.00 0.00 33 GLY A CA 16
ATOM 27242 C C . GLY A 1 33 ? -4.911 9.237 2.969 1.00 0.00 33 GLY A C 16
ATOM 27243 O O . GLY A 1 33 ? -4.141 9.349 3.911 1.00 0.00 33 GLY A O 16
ATOM 27247 N N . PHE A 1 34 ? -4.627 8.442 1.944 1.00 0.00 34 PHE A N 16
ATOM 27248 C CA . PHE A 1 34 ? -3.336 7.796 1.797 1.00 0.00 34 PHE A CA 16
ATOM 27249 C C . PHE A 1 34 ? -3.052 7.621 0.317 1.00 0.00 34 PHE A C 16
ATOM 27250 O O . PHE A 1 34 ? -3.954 7.711 -0.523 1.00 0.00 34 PHE A O 16
ATOM 27267 N N . THR A 1 35 ? -1.795 7.349 0.004 1.00 0.00 35 THR A N 16
ATOM 27268 C CA . THR A 1 35 ? -1.311 7.150 -1.349 1.00 0.00 35 THR A CA 16
ATOM 27269 C C . THR A 1 35 ? -0.449 5.896 -1.361 1.00 0.00 35 THR A C 16
ATOM 27270 O O . THR A 1 35 ? 0.106 5.517 -0.329 1.00 0.00 35 THR A O 16
ATOM 27281 N N . ILE A 1 36 ? -0.330 5.248 -2.514 1.00 0.00 36 ILE A N 16
ATOM 27282 C CA . ILE A 1 36 ? 0.350 3.977 -2.685 1.00 0.00 36 ILE A CA 16
ATOM 27283 C C . ILE A 1 36 ? 1.540 4.182 -3.639 1.00 0.00 36 ILE A C 16
ATOM 27284 O O . ILE A 1 36 ? 1.602 5.178 -4.375 1.00 0.00 36 ILE A O 16
ATOM 27300 N N . ILE A 1 37 ? 2.513 3.277 -3.590 1.00 0.00 37 ILE A N 16
ATOM 27301 C CA . ILE A 1 37 ? 3.651 3.163 -4.497 1.00 0.00 37 ILE A CA 16
ATOM 27302 C C . ILE A 1 37 ? 3.603 1.763 -5.127 1.00 0.00 37 ILE A C 16
ATOM 27303 O O . ILE A 1 37 ? 2.881 0.886 -4.647 1.00 0.00 37 ILE A O 16
ATOM 27319 N N . GLY A 1 38 ? 4.348 1.570 -6.212 1.00 0.00 38 GLY A N 16
ATOM 27320 C CA . GLY A 1 38 ? 4.486 0.308 -6.904 1.00 0.00 38 GLY A CA 16
ATOM 27321 C C . GLY A 1 38 ? 5.950 -0.056 -7.015 1.00 0.00 38 GLY A C 16
ATOM 27322 O O . GLY A 1 38 ? 6.806 0.830 -7.126 1.00 0.00 38 GLY A O 16
ATOM 27326 N N . GLY A 1 39 ? 6.230 -1.356 -7.074 1.00 0.00 39 GLY A N 16
ATOM 27327 C CA . GLY A 1 39 ? 7.548 -1.863 -7.415 1.00 0.00 39 GLY A CA 16
ATOM 27328 C C . GLY A 1 39 ? 7.984 -1.520 -8.833 1.00 0.00 39 GLY A C 16
ATOM 27329 O O . GLY A 1 39 ? 9.163 -1.667 -9.142 1.00 0.00 39 GLY A O 16
ATOM 27333 N N . ASP A 1 40 ? 7.049 -1.075 -9.680 1.00 0.00 40 ASP A N 16
ATOM 27334 C CA . ASP A 1 40 ? 7.191 -0.719 -11.095 1.00 0.00 40 ASP A CA 16
ATOM 27335 C C . ASP A 1 40 ? 7.168 -1.981 -11.954 1.00 0.00 40 ASP A C 16
ATOM 27336 O O . ASP A 1 40 ? 6.495 -2.011 -12.981 1.00 0.00 40 ASP A O 16
ATOM 27345 N N . GLU A 1 41 ? 7.764 -3.067 -11.463 1.00 0.00 41 GLU A N 16
ATOM 27346 C CA . GLU A 1 41 ? 7.626 -4.424 -11.984 1.00 0.00 41 GLU A CA 16
ATOM 27347 C C . GLU A 1 41 ? 6.227 -5.012 -11.657 1.00 0.00 41 GLU A C 16
ATOM 27348 O O . GLU A 1 41 ? 5.468 -4.419 -10.876 1.00 0.00 41 GLU A O 16
ATOM 27360 N N . PRO A 1 42 ? 5.821 -6.146 -12.265 1.00 0.00 42 PRO A N 16
ATOM 27361 C CA . PRO A 1 42 ? 4.478 -6.720 -12.135 1.00 0.00 42 PRO A CA 16
ATOM 27362 C C . PRO A 1 42 ? 4.412 -7.899 -11.137 1.00 0.00 42 PRO A C 16
ATOM 27363 O O . PRO A 1 42 ? 3.669 -8.861 -11.359 1.00 0.00 42 PRO A O 16
ATOM 27374 N N . ASP A 1 43 ? 5.231 -7.884 -10.084 1.00 0.00 43 ASP A N 16
ATOM 27375 C CA . ASP A 1 43 ? 5.384 -9.002 -9.141 1.00 0.00 43 ASP A CA 16
ATOM 27376 C C . ASP A 1 43 ? 5.945 -8.490 -7.809 1.00 0.00 43 ASP A C 16
ATOM 27377 O O . ASP A 1 43 ? 6.838 -9.090 -7.204 1.00 0.00 43 ASP A O 16
ATOM 27386 N N . GLU A 1 44 ? 5.509 -7.302 -7.393 1.00 0.00 44 GLU A N 16
ATOM 27387 C CA . GLU A 1 44 ? 6.144 -6.528 -6.340 1.00 0.00 44 GLU A CA 16
ATOM 27388 C C . GLU A 1 44 ? 5.154 -6.045 -5.295 1.00 0.00 44 GLU A C 16
ATOM 27389 O O . GLU A 1 44 ? 3.975 -5.812 -5.563 1.00 0.00 44 GLU A O 16
ATOM 27401 N N . PHE A 1 45 ? 5.694 -5.839 -4.100 1.00 0.00 45 PHE A N 16
ATOM 27402 C CA . PHE A 1 45 ? 4.952 -5.449 -2.923 1.00 0.00 45 PHE A CA 16
ATOM 27403 C C . PHE A 1 45 ? 4.571 -3.979 -3.034 1.00 0.00 45 PHE A C 16
ATOM 27404 O O . PHE A 1 45 ? 5.428 -3.099 -3.119 1.00 0.00 45 PHE A O 16
ATOM 27421 N N . LEU A 1 46 ? 3.270 -3.721 -3.080 1.00 0.00 46 LEU A N 16
ATOM 27422 C CA . LEU A 1 46 ? 2.682 -2.391 -3.154 1.00 0.00 46 LEU A CA 16
ATOM 27423 C C . LEU A 1 46 ? 2.663 -1.857 -1.729 1.00 0.00 46 LEU A C 16
ATOM 27424 O O . LEU A 1 46 ? 2.088 -2.509 -0.856 1.00 0.00 46 LEU A O 16
ATOM 27440 N N . GLN A 1 47 ? 3.256 -0.697 -1.460 1.00 0.00 47 GLN A N 16
ATOM 27441 C CA . GLN A 1 47 ? 3.349 -0.157 -0.101 1.00 0.00 47 GLN A CA 16
ATOM 27442 C C . GLN A 1 47 ? 2.550 1.141 -0.004 1.00 0.00 47 GLN A C 16
ATOM 27443 O O . GLN A 1 47 ? 2.426 1.863 -0.996 1.00 0.00 47 GLN A O 16
ATOM 27457 N N . VAL A 1 48 ? 2.024 1.501 1.174 1.00 0.00 48 VAL A N 16
ATOM 27458 C CA . VAL A 1 48 ? 1.540 2.859 1.376 1.00 0.00 48 VAL A CA 16
ATOM 27459 C C . VAL A 1 48 ? 2.743 3.812 1.248 1.00 0.00 48 VAL A C 16
ATOM 27460 O O . VAL A 1 48 ? 3.716 3.702 1.999 1.00 0.00 48 VAL A O 16
ATOM 27473 N N . LYS A 1 49 ? 2.687 4.725 0.273 1.00 0.00 49 LYS A N 16
ATOM 27474 C CA . LYS A 1 49 ? 3.663 5.780 0.009 1.00 0.00 49 LYS A CA 16
ATOM 27475 C C . LYS A 1 49 ? 3.644 6.796 1.148 1.00 0.00 49 LYS A C 16
ATOM 27476 O O . LYS A 1 49 ? 4.696 7.124 1.698 1.00 0.00 49 LYS A O 16
ATOM 27495 N N . SER A 1 50 ? 2.465 7.317 1.495 1.00 0.00 50 SER A N 16
ATOM 27496 C CA . SER A 1 50 ? 2.256 8.214 2.623 1.00 0.00 50 SER A CA 16
ATOM 27497 C C . SER A 1 50 ? 0.790 8.167 3.052 1.00 0.00 50 SER A C 16
ATOM 27498 O O . SER A 1 50 ? -0.089 7.974 2.204 1.00 0.00 50 SER A O 16
ATOM 27506 N N . VAL A 1 51 ? 0.528 8.461 4.325 1.00 0.00 51 VAL A N 16
ATOM 27507 C CA . VAL A 1 51 ? -0.792 8.777 4.860 1.00 0.00 51 VAL A CA 16
ATOM 27508 C C . VAL A 1 51 ? -0.901 10.308 4.906 1.00 0.00 51 VAL A C 16
ATOM 27509 O O . VAL A 1 51 ? -0.138 10.978 5.609 1.00 0.00 51 VAL A O 16
ATOM 27522 N N . ILE A 1 52 ? -1.800 10.852 4.089 1.00 0.00 52 ILE A N 16
ATOM 27523 C CA . ILE A 1 52 ? -2.117 12.260 3.972 1.00 0.00 52 ILE A CA 16
ATOM 27524 C C . ILE A 1 52 ? -2.866 12.690 5.242 1.00 0.00 52 ILE A C 16
ATOM 27525 O O . ILE A 1 52 ? -3.861 12.047 5.597 1.00 0.00 52 ILE A O 16
ATOM 27541 N N . PRO A 1 53 ? -2.452 13.796 5.876 1.00 0.00 53 PRO A N 16
ATOM 27542 C CA . PRO A 1 53 ? -3.161 14.351 7.011 1.00 0.00 53 PRO A CA 16
ATOM 27543 C C . PRO A 1 53 ? -4.457 15.042 6.571 1.00 0.00 53 PRO A C 16
ATOM 27544 O O . PRO A 1 53 ? -4.646 15.391 5.401 1.00 0.00 53 PRO A O 16
ATOM 27555 N N . ASP A 1 54 ? -5.359 15.247 7.530 1.00 0.00 54 ASP A N 16
ATOM 27556 C CA . ASP A 1 54 ? -6.724 15.762 7.375 1.00 0.00 54 ASP A CA 16
ATOM 27557 C C . ASP A 1 54 ? -7.583 14.914 6.420 1.00 0.00 54 ASP A C 16
ATOM 27558 O O . ASP A 1 54 ? -8.704 15.287 6.057 1.00 0.00 54 ASP A O 16
ATOM 27567 N N . GLY A 1 55 ? -7.083 13.740 6.026 1.00 0.00 55 GLY A N 16
ATOM 27568 C CA . GLY A 1 55 ? -7.765 12.770 5.197 1.00 0.00 55 GLY A CA 16
ATOM 27569 C C . GLY A 1 55 ? -8.403 11.680 6.060 1.00 0.00 55 GLY A C 16
ATOM 27570 O O . GLY A 1 55 ? -7.958 11.433 7.183 1.00 0.00 55 GLY A O 16
ATOM 27574 N N . PRO A 1 56 ? -9.379 10.927 5.522 1.00 0.00 56 PRO A N 16
ATOM 27575 C CA . PRO A 1 56 ? -10.125 9.943 6.301 1.00 0.00 56 PRO A CA 16
ATOM 27576 C C . PRO A 1 56 ? -9.239 8.813 6.837 1.00 0.00 56 PRO A C 16
ATOM 27577 O O . PRO A 1 56 ? -9.581 8.210 7.852 1.00 0.00 56 PRO A O 16
ATOM 27588 N N . ALA A 1 57 ? -8.107 8.533 6.179 1.00 0.00 57 ALA A N 16
ATOM 27589 C CA . ALA A 1 57 ? -7.174 7.497 6.604 1.00 0.00 57 ALA A CA 16
ATOM 27590 C C . ALA A 1 57 ? -6.428 7.911 7.876 1.00 0.00 57 ALA A C 16
ATOM 27591 O O . ALA A 1 57 ? -6.257 7.078 8.756 1.00 0.00 57 ALA A O 16
ATOM 27598 N N . ALA A 1 58 ? -6.003 9.175 7.981 1.00 0.00 58 ALA A N 16
ATOM 27599 C CA . ALA A 1 58 ? -5.326 9.701 9.162 1.00 0.00 58 ALA A CA 16
ATOM 27600 C C . ALA A 1 58 ? -6.274 9.697 10.367 1.00 0.00 58 ALA A C 16
ATOM 27601 O O . ALA A 1 58 ? -5.877 9.349 11.484 1.00 0.00 58 ALA A O 16
ATOM 27608 N N . GLN A 1 59 ? -7.539 10.066 10.139 1.00 0.00 59 GLN A N 16
ATOM 27609 C CA . GLN A 1 59 ? -8.570 10.073 11.172 1.00 0.00 59 GLN A CA 16
ATOM 27610 C C . GLN A 1 59 ? -8.886 8.648 11.642 1.00 0.00 59 GLN A C 16
ATOM 27611 O O . GLN A 1 59 ? -9.026 8.407 12.839 1.00 0.00 59 GLN A O 16
ATOM 27625 N N . ASP A 1 60 ? -9.000 7.705 10.704 1.00 0.00 60 ASP A N 16
ATOM 27626 C CA . ASP A 1 60 ? -9.240 6.290 10.984 1.00 0.00 60 ASP A CA 16
ATOM 27627 C C . ASP A 1 60 ? -8.046 5.659 11.706 1.00 0.00 60 ASP A C 16
ATOM 27628 O O . ASP A 1 60 ? -8.227 4.865 12.626 1.00 0.00 60 ASP A O 16
ATOM 27637 N N . GLY A 1 61 ? -6.824 6.039 11.318 1.00 0.00 61 GLY A N 16
ATOM 27638 C CA . GLY A 1 61 ? -5.564 5.739 11.989 1.00 0.00 61 GLY A CA 16
ATOM 27639 C C . GLY A 1 61 ? -5.095 4.291 11.881 1.00 0.00 61 GLY A C 16
ATOM 27640 O O . GLY A 1 61 ? -3.977 3.966 12.290 1.00 0.00 61 GLY A O 16
ATOM 27644 N N . LYS A 1 62 ? -5.907 3.403 11.303 1.00 0.00 62 LYS A N 16
ATOM 27645 C CA . LYS A 1 62 ? -5.457 2.044 11.029 1.00 0.00 62 LYS A CA 16
ATOM 27646 C C . LYS A 1 62 ? -4.365 2.062 9.969 1.00 0.00 62 LYS A C 16
ATOM 27647 O O . LYS A 1 62 ? -3.429 1.266 10.029 1.00 0.00 62 LYS A O 16
ATOM 27666 N N . MET A 1 63 ? -4.524 2.926 8.971 1.00 0.00 63 MET A N 16
ATOM 27667 C CA . MET A 1 63 ? -3.572 3.122 7.893 1.00 0.00 63 MET A CA 16
ATOM 27668 C C . MET A 1 63 ? -2.310 3.745 8.468 1.00 0.00 63 MET A C 16
ATOM 27669 O O . MET A 1 63 ? -2.409 4.764 9.152 1.00 0.00 63 MET A O 16
ATOM 27683 N N . GLU A 1 64 ? -1.140 3.205 8.136 1.00 0.00 64 GLU A N 16
ATOM 27684 C CA . GLU A 1 64 ? 0.126 3.872 8.397 1.00 0.00 64 GLU A CA 16
ATOM 27685 C C . GLU A 1 64 ? 1.000 3.766 7.154 1.00 0.00 64 GLU A C 16
ATOM 27686 O O . GLU A 1 64 ? 0.754 2.962 6.250 1.00 0.00 64 GLU A O 16
ATOM 27698 N N . THR A 1 65 ? 2.009 4.623 7.085 1.00 0.00 65 THR A N 16
ATOM 27699 C CA . THR A 1 65 ? 3.039 4.563 6.068 1.00 0.00 65 THR A CA 16
ATOM 27700 C C . THR A 1 65 ? 3.958 3.386 6.412 1.00 0.00 65 THR A C 16
ATOM 27701 O O . THR A 1 65 ? 4.011 2.946 7.563 1.00 0.00 65 THR A O 16
ATOM 27712 N N . GLY A 1 66 ? 4.667 2.846 5.418 1.00 0.00 66 GLY A N 16
ATOM 27713 C CA . GLY A 1 66 ? 5.493 1.664 5.629 1.00 0.00 66 GLY A CA 16
ATOM 27714 C C . GLY A 1 66 ? 4.661 0.388 5.781 1.00 0.00 66 GLY A C 16
ATOM 27715 O O . GLY A 1 66 ? 5.224 -0.677 6.025 1.00 0.00 66 GLY A O 16
ATOM 27719 N N . ASP A 1 67 ? 3.345 0.428 5.583 1.00 0.00 67 ASP A N 16
ATOM 27720 C CA . ASP A 1 67 ? 2.528 -0.779 5.476 1.00 0.00 67 ASP A CA 16
ATOM 27721 C C . ASP A 1 67 ? 2.580 -1.311 4.030 1.00 0.00 67 ASP A C 16
ATOM 27722 O O . ASP A 1 67 ? 2.951 -0.574 3.110 1.00 0.00 67 ASP A O 16
ATOM 27731 N N . VAL A 1 68 ? 2.200 -2.573 3.807 1.00 0.00 68 VAL A N 16
ATOM 27732 C CA . VAL A 1 68 ? 2.170 -3.277 2.517 1.00 0.00 68 VAL A CA 16
ATOM 27733 C C . VAL A 1 68 ? 0.714 -3.641 2.198 1.00 0.00 68 VAL A C 16
ATOM 27734 O O . VAL A 1 68 ? 0.067 -4.269 3.029 1.00 0.00 68 VAL A O 16
ATOM 27747 N N . ILE A 1 69 ? 0.190 -3.257 1.029 1.00 0.00 69 ILE A N 16
ATOM 27748 C CA . ILE A 1 69 ? -1.122 -3.613 0.497 1.00 0.00 69 ILE A CA 16
ATOM 27749 C C . ILE A 1 69 ? -1.079 -5.071 0.038 1.00 0.00 69 ILE A C 16
ATOM 27750 O O . ILE A 1 69 ? -0.516 -5.377 -1.014 1.00 0.00 69 ILE A O 16
ATOM 27766 N N . VAL A 1 70 ? -1.693 -5.960 0.816 1.00 0.00 70 VAL A N 16
ATOM 27767 C CA . VAL A 1 70 ? -1.846 -7.360 0.454 1.00 0.00 70 VAL A CA 16
ATOM 27768 C C . VAL A 1 70 ? -3.077 -7.532 -0.443 1.00 0.00 70 VAL A C 16
ATOM 27769 O O . VAL A 1 70 ? -3.002 -8.060 -1.558 1.00 0.00 70 VAL A O 16
ATOM 27782 N N . TYR A 1 71 ? -4.227 -7.109 0.081 1.00 0.00 71 TYR A N 16
ATOM 27783 C CA . TYR A 1 71 ? -5.541 -7.443 -0.437 1.00 0.00 71 TYR A CA 16
ATOM 27784 C C . TYR A 1 71 ? -6.368 -6.160 -0.449 1.00 0.00 71 TYR A C 16
ATOM 27785 O O . TYR A 1 71 ? -6.379 -5.414 0.537 1.00 0.00 71 TYR A O 16
ATOM 27803 N N . ILE A 1 72 ? -7.155 -5.970 -1.501 1.00 0.00 72 ILE A N 16
ATOM 27804 C CA . ILE A 1 72 ? -8.094 -4.858 -1.664 1.00 0.00 72 ILE A CA 16
ATOM 27805 C C . ILE A 1 72 ? -9.469 -5.488 -1.811 1.00 0.00 72 ILE A C 16
ATOM 27806 O O . ILE A 1 72 ? -9.627 -6.440 -2.577 1.00 0.00 72 ILE A O 16
ATOM 27822 N N . ASN A 1 73 ? -10.448 -4.948 -1.086 1.00 0.00 73 ASN A N 16
ATOM 27823 C CA . ASN A 1 73 ? -11.861 -5.330 -1.062 1.00 0.00 73 ASN A CA 16
ATOM 27824 C C . ASN A 1 73 ? -12.097 -6.776 -0.669 1.00 0.00 73 ASN A C 16
ATOM 27825 O O . ASN A 1 73 ? -12.476 -7.020 0.474 1.00 0.00 73 ASN A O 16
ATOM 27836 N N . GLU A 1 74 ? -11.905 -7.721 -1.583 1.00 0.00 74 GLU A N 16
ATOM 27837 C CA . GLU A 1 74 ? -12.170 -9.148 -1.401 1.00 0.00 74 GLU A CA 16
ATOM 27838 C C . GLU A 1 74 ? -11.202 -9.973 -2.271 1.00 0.00 74 GLU A C 16
ATOM 27839 O O . GLU A 1 74 ? -11.498 -11.100 -2.678 1.00 0.00 74 GLU A O 16
ATOM 27851 N N . VAL A 1 75 ? -10.070 -9.375 -2.645 1.00 0.00 75 VAL A N 16
ATOM 27852 C CA . VAL A 1 75 ? -9.212 -9.813 -3.734 1.00 0.00 75 VAL A CA 16
ATOM 27853 C C . VAL A 1 75 ? -7.752 -9.726 -3.260 1.00 0.00 75 VAL A C 16
ATOM 27854 O O . VAL A 1 75 ? -7.444 -8.898 -2.399 1.00 0.00 75 VAL A O 16
ATOM 27867 N N . CYS A 1 76 ? -6.847 -10.549 -3.806 1.00 0.00 76 CYS A N 16
ATOM 27868 C CA . CYS A 1 76 ? -5.401 -10.368 -3.692 1.00 0.00 76 CYS A CA 16
ATOM 27869 C C . CYS A 1 76 ? -4.901 -9.447 -4.817 1.00 0.00 76 CYS A C 16
ATOM 27870 O O . CYS A 1 76 ? -5.247 -9.640 -5.986 1.00 0.00 76 CYS A O 16
ATOM 27878 N N . VAL A 1 77 ? -4.003 -8.521 -4.488 1.00 0.00 77 VAL A N 16
ATOM 27879 C CA . VAL A 1 77 ? -3.212 -7.729 -5.441 1.00 0.00 77 VAL A CA 16
ATOM 27880 C C . VAL A 1 77 ? -1.721 -7.777 -5.073 1.00 0.00 77 VAL A C 16
ATOM 27881 O O . VAL A 1 77 ? -0.951 -6.934 -5.518 1.00 0.00 77 VAL A O 16
ATOM 27894 N N . LEU A 1 78 ? -1.310 -8.711 -4.215 1.00 0.00 78 LEU A N 16
ATOM 27895 C CA . LEU A 1 78 ? -0.071 -8.620 -3.449 1.00 0.00 78 LEU A CA 16
ATOM 27896 C C . LEU A 1 78 ? 1.176 -8.464 -4.328 1.00 0.00 78 LEU A C 16
ATOM 27897 O O . LEU A 1 78 ? 2.108 -7.789 -3.900 1.00 0.00 78 LEU A O 16
ATOM 27913 N N . GLY A 1 79 ? 1.173 -9.044 -5.531 1.00 0.00 79 GLY A N 16
ATOM 27914 C CA . GLY A 1 79 ? 2.170 -8.843 -6.570 1.00 0.00 79 GLY A CA 16
ATOM 27915 C C . GLY A 1 79 ? 1.475 -8.469 -7.873 1.00 0.00 79 GLY A C 16
ATOM 27916 O O . GLY A 1 79 ? 1.692 -9.138 -8.885 1.00 0.00 79 GLY A O 16
ATOM 27920 N N . HIS A 1 80 ? 0.561 -7.496 -7.825 1.00 0.00 80 HIS A N 16
ATOM 27921 C CA . HIS A 1 80 ? -0.178 -6.996 -8.992 1.00 0.00 80 HIS A CA 16
ATOM 27922 C C . HIS A 1 80 ? 0.428 -5.697 -9.544 1.00 0.00 80 HIS A C 16
ATOM 27923 O O . HIS A 1 80 ? 1.294 -5.098 -8.908 1.00 0.00 80 HIS A O 16
ATOM 27937 N N . THR A 1 81 ? -0.006 -5.222 -10.716 1.00 0.00 81 THR A N 16
ATOM 27938 C CA . THR A 1 81 ? 0.584 -4.050 -11.348 1.00 0.00 81 THR A CA 16
ATOM 27939 C C . THR A 1 81 ? 0.025 -2.797 -10.668 1.00 0.00 81 THR A C 16
ATOM 27940 O O . THR A 1 81 ? -1.202 -2.670 -10.546 1.00 0.00 81 THR A O 16
ATOM 27951 N N . HIS A 1 82 ? 0.890 -1.839 -10.317 1.00 0.00 82 HIS A N 16
ATOM 27952 C CA . HIS A 1 82 ? 0.499 -0.540 -9.772 1.00 0.00 82 HIS A CA 16
ATOM 27953 C C . HIS A 1 82 ? -0.502 0.163 -10.682 1.00 0.00 82 HIS A C 16
ATOM 27954 O O . HIS A 1 82 ? -1.481 0.680 -10.163 1.00 0.00 82 HIS A O 16
ATOM 27968 N N . ALA A 1 83 ? -0.362 0.125 -12.010 1.00 0.00 83 ALA A N 16
ATOM 27969 C CA . ALA A 1 83 ? -1.333 0.772 -12.892 1.00 0.00 83 ALA A CA 16
ATOM 27970 C C . ALA A 1 83 ? -2.756 0.253 -12.661 1.00 0.00 83 ALA A C 16
ATOM 27971 O O . ALA A 1 83 ? -3.699 1.047 -12.665 1.00 0.00 83 ALA A O 16
ATOM 27978 N N . ASP A 1 84 ? -2.912 -1.056 -12.450 1.00 0.00 84 ASP A N 16
ATOM 27979 C CA . ASP A 1 84 ? -4.204 -1.698 -12.212 1.00 0.00 84 ASP A CA 16
ATOM 27980 C C . ASP A 1 84 ? -4.710 -1.365 -10.813 1.00 0.00 84 ASP A C 16
ATOM 27981 O O . ASP A 1 84 ? -5.861 -0.992 -10.652 1.00 0.00 84 ASP A O 16
ATOM 27990 N N . VAL A 1 85 ? -3.862 -1.467 -9.791 1.00 0.00 85 VAL A N 16
ATOM 27991 C CA . VAL A 1 85 ? -4.210 -1.181 -8.401 1.00 0.00 85 VAL A CA 16
ATOM 27992 C C . VAL A 1 85 ? -4.612 0.280 -8.234 1.00 0.00 85 VAL A C 16
ATOM 27993 O O . VAL A 1 85 ? -5.609 0.581 -7.578 1.00 0.00 85 VAL A O 16
ATOM 28006 N N . VAL A 1 86 ? -3.903 1.206 -8.867 1.00 0.00 86 VAL A N 16
ATOM 28007 C CA . VAL A 1 86 ? -4.312 2.594 -8.891 1.00 0.00 86 VAL A CA 16
ATOM 28008 C C . VAL A 1 86 ? -5.678 2.706 -9.580 1.00 0.00 86 VAL A C 16
ATOM 28009 O O . VAL A 1 86 ? -6.556 3.389 -9.051 1.00 0.00 86 VAL A O 16
ATOM 28022 N N . LYS A 1 87 ? -5.906 1.998 -10.693 1.00 0.00 87 LYS A N 16
ATOM 28023 C CA . LYS A 1 87 ? -7.225 1.933 -11.328 1.00 0.00 87 LYS A CA 16
ATOM 28024 C C . LYS A 1 87 ? -8.269 1.452 -10.320 1.00 0.00 87 LYS A C 16
ATOM 28025 O O . LYS A 1 87 ? -9.346 2.025 -10.239 1.00 0.00 87 LYS A O 16
ATOM 28044 N N . LEU A 1 88 ? -7.952 0.433 -9.530 1.00 0.00 88 LEU A N 16
ATOM 28045 C CA . LEU A 1 88 ? -8.879 -0.205 -8.609 1.00 0.00 88 LEU A CA 16
ATOM 28046 C C . LEU A 1 88 ? -9.268 0.776 -7.510 1.00 0.00 88 LEU A C 16
ATOM 28047 O O . LEU A 1 88 ? -10.429 0.829 -7.107 1.00 0.00 88 LEU A O 16
ATOM 28063 N N . PHE A 1 89 ? -8.324 1.593 -7.047 1.00 0.00 89 PHE A N 16
ATOM 28064 C CA . PHE A 1 89 ? -8.624 2.672 -6.123 1.00 0.00 89 PHE A CA 16
ATOM 28065 C C . PHE A 1 89 ? -9.417 3.801 -6.795 1.00 0.00 89 PHE A C 16
ATOM 28066 O O . PHE A 1 89 ? -10.203 4.470 -6.118 1.00 0.00 89 PHE A O 16
ATOM 28083 N N . GLN A 1 90 ? -9.210 4.065 -8.088 1.00 0.00 90 GLN A N 16
ATOM 28084 C CA . GLN A 1 90 ? -9.960 5.067 -8.841 1.00 0.00 90 GLN A CA 16
ATOM 28085 C C . GLN A 1 90 ? -11.413 4.629 -9.040 1.00 0.00 90 GLN A C 16
ATOM 28086 O O . GLN A 1 90 ? -12.298 5.479 -8.996 1.00 0.00 90 GLN A O 16
ATOM 28100 N N . SER A 1 91 ? -11.674 3.324 -9.183 1.00 0.00 91 SER A N 16
ATOM 28101 C CA . SER A 1 91 ? -13.000 2.758 -9.433 1.00 0.00 91 SER A CA 16
ATOM 28102 C C . SER A 1 91 ? -14.032 3.093 -8.343 1.00 0.00 91 SER A C 16
ATOM 28103 O O . SER A 1 91 ? -15.238 2.945 -8.568 1.00 0.00 91 SER A O 16
ATOM 28111 N N . VAL A 1 92 ? -13.582 3.545 -7.174 1.00 0.00 92 VAL A N 16
ATOM 28112 C CA . VAL A 1 92 ? -14.396 3.850 -6.013 1.00 0.00 92 VAL A CA 16
ATOM 28113 C C . VAL A 1 92 ? -14.930 5.283 -6.175 1.00 0.00 92 VAL A C 16
ATOM 28114 O O . VAL A 1 92 ? -14.127 6.226 -6.132 1.00 0.00 92 VAL A O 16
ATOM 28127 N N . PRO A 1 93 ? -16.240 5.488 -6.411 1.00 0.00 93 PRO A N 16
ATOM 28128 C CA . PRO A 1 93 ? -16.826 6.818 -6.451 1.00 0.00 93 PRO A CA 16
ATOM 28129 C C . PRO A 1 93 ? -16.835 7.442 -5.056 1.00 0.00 93 PRO A C 16
ATOM 28130 O O . PRO A 1 93 ? -16.670 6.756 -4.044 1.00 0.00 93 PRO A O 16
ATOM 28141 N N . ILE A 1 94 ? -17.120 8.741 -5.006 1.00 0.00 94 ILE A N 16
ATOM 28142 C CA . ILE A 1 94 ? -17.490 9.466 -3.799 1.00 0.00 94 ILE A CA 16
ATOM 28143 C C . ILE A 1 94 ? -18.643 8.706 -3.144 1.00 0.00 94 ILE A C 16
ATOM 28144 O O . ILE A 1 94 ? -19.655 8.447 -3.797 1.00 0.00 94 ILE A O 16
ATOM 28160 N N . GLY A 1 95 ? -18.485 8.360 -1.866 1.00 0.00 95 GLY A N 16
ATOM 28161 C CA . GLY A 1 95 ? -19.511 7.705 -1.077 1.00 0.00 95 GLY A CA 16
ATOM 28162 C C . GLY A 1 95 ? -19.252 6.214 -0.895 1.00 0.00 95 GLY A C 16
ATOM 28163 O O . GLY A 1 95 ? -19.636 5.682 0.144 1.00 0.00 95 GLY A O 16
ATOM 28167 N N . GLN A 1 96 ? -18.557 5.530 -1.810 1.00 0.00 96 GLN A N 16
ATOM 28168 C CA . GLN A 1 96 ? -18.357 4.093 -1.650 1.00 0.00 96 GLN A CA 16
ATOM 28169 C C . GLN A 1 96 ? -17.157 3.876 -0.735 1.00 0.00 96 GLN A C 16
ATOM 28170 O O . GLN A 1 96 ? -16.184 4.630 -0.793 1.00 0.00 96 GLN A O 16
ATOM 28184 N N . SER A 1 97 ? -17.193 2.833 0.085 1.00 0.00 97 SER A N 16
ATOM 28185 C CA . SER A 1 97 ? -16.074 2.382 0.882 1.00 0.00 97 SER A CA 16
ATOM 28186 C C . SER A 1 97 ? -15.430 1.159 0.236 1.00 0.00 97 SER A C 16
ATOM 28187 O O . SER A 1 97 ? -16.035 0.504 -0.617 1.00 0.00 97 SER A O 16
ATOM 28195 N N . VAL A 1 98 ? -14.197 0.858 0.635 1.00 0.00 98 VAL A N 16
ATOM 28196 C CA . VAL A 1 98 ? -13.456 -0.330 0.238 1.00 0.00 98 VAL A CA 16
ATOM 28197 C C . VAL A 1 98 ? -12.749 -0.909 1.451 1.00 0.00 98 VAL A C 16
ATOM 28198 O O . VAL A 1 98 ? -12.511 -0.180 2.413 1.00 0.00 98 VAL A O 16
ATOM 28211 N N . ASN A 1 99 ? -12.409 -2.200 1.396 1.00 0.00 99 ASN A N 16
ATOM 28212 C CA . ASN A 1 99 ? -11.569 -2.837 2.400 1.00 0.00 99 ASN A CA 16
ATOM 28213 C C . ASN A 1 99 ? -10.120 -2.842 1.954 1.00 0.00 99 ASN A C 16
ATOM 28214 O O . ASN A 1 99 ? -9.853 -2.825 0.748 1.00 0.00 99 ASN A O 16
ATOM 28225 N N . LEU A 1 100 ? -9.193 -2.934 2.905 1.00 0.00 100 LEU A N 16
ATOM 28226 C CA . LEU A 1 100 ? -7.773 -3.136 2.654 1.00 0.00 100 LEU A CA 16
ATOM 28227 C C . LEU A 1 100 ? -7.258 -4.034 3.768 1.00 0.00 100 LEU A C 16
ATOM 28228 O O . LEU A 1 100 ? -7.535 -3.732 4.928 1.00 0.00 100 LEU A O 16
ATOM 28244 N N . VAL A 1 101 ? -6.492 -5.076 3.444 1.00 0.00 101 VAL A N 16
ATOM 28245 C CA . VAL A 1 101 ? -5.612 -5.743 4.399 1.00 0.00 101 VAL A CA 16
ATOM 28246 C C . VAL A 1 101 ? -4.237 -5.168 4.134 1.00 0.00 101 VAL A C 16
ATOM 28247 O O . VAL A 1 101 ? -3.746 -5.245 2.996 1.00 0.00 101 VAL A O 16
ATOM 28260 N N . LEU A 1 102 ? -3.634 -4.599 5.171 1.00 0.00 102 LEU A N 16
ATOM 28261 C CA . LEU A 1 102 ? -2.254 -4.176 5.128 1.00 0.00 102 LEU A CA 16
ATOM 28262 C C . LEU A 1 102 ? -1.414 -5.122 5.990 1.00 0.00 102 LEU A C 16
ATOM 28263 O O . LEU A 1 102 ? -1.935 -5.807 6.872 1.00 0.00 102 LEU A O 16
ATOM 28279 N N . CYS A 1 103 ? -0.103 -5.135 5.761 1.00 0.00 103 CYS A N 16
ATOM 28280 C CA . CYS A 1 103 ? 0.877 -5.781 6.621 1.00 0.00 103 CYS A CA 16
ATOM 28281 C C . CYS A 1 103 ? 1.819 -4.689 7.116 1.00 0.00 103 CYS A C 16
ATOM 28282 O O . CYS A 1 103 ? 2.427 -4.005 6.288 1.00 0.00 103 CYS A O 16
ATOM 28290 N N . ARG A 1 104 ? 1.935 -4.505 8.430 1.00 0.00 104 ARG A N 16
ATOM 28291 C CA . ARG A 1 104 ? 3.041 -3.790 9.072 1.00 0.00 104 ARG A CA 16
ATOM 28292 C C . ARG A 1 104 ? 4.268 -4.695 9.079 1.00 0.00 104 ARG A C 16
ATOM 28293 O O . ARG A 1 104 ? 4.108 -5.915 9.080 1.00 0.00 104 ARG A O 16
ATOM 28314 N N . GLY A 1 105 ? 5.471 -4.133 9.157 1.00 0.00 105 GLY A N 16
ATOM 28315 C CA . GLY A 1 105 ? 6.677 -4.849 9.545 1.00 0.00 105 GLY A CA 16
ATOM 28316 C C . GLY A 1 105 ? 7.743 -4.921 8.456 1.00 0.00 105 GLY A C 16
ATOM 28317 O O . GLY A 1 105 ? 8.906 -5.122 8.803 1.00 0.00 105 GLY A O 16
ATOM 28321 N N . TYR A 1 106 ? 7.410 -4.743 7.177 1.00 0.00 106 TYR A N 16
ATOM 28322 C CA . TYR A 1 106 ? 8.423 -4.492 6.153 1.00 0.00 106 TYR A CA 16
ATOM 28323 C C . TYR A 1 106 ? 8.790 -3.002 6.206 1.00 0.00 106 TYR A C 16
ATOM 28324 O O . TYR A 1 106 ? 7.900 -2.171 6.424 1.00 0.00 106 TYR A O 16
ATOM 28342 N N . PRO A 1 107 ? 10.070 -2.635 6.028 1.00 0.00 107 PRO A N 16
ATOM 28343 C CA . PRO A 1 107 ? 10.482 -1.243 6.002 1.00 0.00 107 PRO A CA 16
ATOM 28344 C C . PRO A 1 107 ? 10.066 -0.569 4.691 1.00 0.00 107 PRO A C 16
ATOM 28345 O O . PRO A 1 107 ? 9.637 -1.223 3.728 1.00 0.00 107 PRO A O 16
ATOM 28356 N N . LEU A 1 108 ? 10.218 0.758 4.652 1.00 0.00 108 LEU A N 16
ATOM 28357 C CA . LEU A 1 108 ? 10.092 1.547 3.428 1.00 0.00 108 LEU A CA 16
ATOM 28358 C C . LEU A 1 108 ? 11.199 1.138 2.428 1.00 0.00 108 LEU A C 16
ATOM 28359 O O . LEU A 1 108 ? 12.148 0.449 2.812 1.00 0.00 108 LEU A O 16
ATOM 28375 N N . PRO A 1 109 ? 11.090 1.513 1.139 1.00 0.00 109 PRO A N 16
ATOM 28376 C CA . PRO A 1 109 ? 12.132 1.250 0.141 1.00 0.00 109 PRO A CA 16
ATOM 28377 C C . PRO A 1 109 ? 13.088 2.439 -0.049 1.00 0.00 109 PRO A C 16
ATOM 28378 O O . PRO A 1 109 ? 14.184 2.303 -0.600 1.00 0.00 109 PRO A O 16
ATOM 28389 N N . PHE A 1 110 ? 12.608 3.621 0.315 1.00 0.00 110 PHE A N 16
ATOM 28390 C CA . PHE A 1 110 ? 13.256 4.917 0.260 1.00 0.00 110 PHE A CA 16
ATOM 28391 C C . PHE A 1 110 ? 13.332 5.475 1.673 1.00 0.00 110 PHE A C 16
ATOM 28392 O O . PHE A 1 110 ? 12.292 5.617 2.323 1.00 0.00 110 PHE A O 16
ATOM 28409 N N . ASP A 1 111 ? 14.524 5.866 2.112 1.00 0.00 111 ASP A N 16
ATOM 28410 C CA . ASP A 1 111 ? 14.758 6.576 3.365 1.00 0.00 111 ASP A CA 16
ATOM 28411 C C . ASP A 1 111 ? 15.080 8.027 2.995 1.00 0.00 111 ASP A C 16
ATOM 28412 O O . ASP A 1 111 ? 16.009 8.248 2.207 1.00 0.00 111 ASP A O 16
ATOM 28421 N N . PRO A 1 112 ? 14.320 9.021 3.483 1.00 0.00 112 PRO A N 16
ATOM 28422 C CA . PRO A 1 112 ? 14.677 10.423 3.359 1.00 0.00 112 PRO A CA 16
ATOM 28423 C C . PRO A 1 112 ? 16.005 10.704 4.062 1.00 0.00 112 PRO A C 16
ATOM 28424 O O . PRO A 1 112 ? 16.932 11.201 3.423 1.00 0.00 112 PRO A O 16
ATOM 28435 N N . GLU A 1 113 ? 16.078 10.412 5.365 1.00 0.00 113 GLU A N 16
ATOM 28436 C CA . GLU A 1 113 ? 17.173 10.803 6.241 1.00 0.00 113 GLU A CA 16
ATOM 28437 C C . GLU A 1 113 ? 18.473 10.107 5.828 1.00 0.00 113 GLU A C 16
ATOM 28438 O O . GLU A 1 113 ? 19.355 10.741 5.247 1.00 0.00 113 GLU A O 16
ATOM 28450 N N . ASP A 1 114 ? 18.590 8.814 6.130 1.00 0.00 114 ASP A N 16
ATOM 28451 C CA . ASP A 1 114 ? 19.843 8.069 6.155 1.00 0.00 114 ASP A CA 16
ATOM 28452 C C . ASP A 1 114 ? 19.743 6.777 5.326 1.00 0.00 114 ASP A C 16
ATOM 28453 O O . ASP A 1 114 ? 19.883 5.673 5.844 1.00 0.00 114 ASP A O 16
ATOM 28462 N N . PRO A 1 115 ? 19.576 6.884 3.995 1.00 0.00 115 PRO A N 16
ATOM 28463 C CA . PRO A 1 115 ? 19.439 5.754 3.071 1.00 0.00 115 PRO A CA 16
ATOM 28464 C C . PRO A 1 115 ? 20.727 4.957 2.843 1.00 0.00 115 PRO A C 16
ATOM 28465 O O . PRO A 1 115 ? 20.710 4.011 2.049 1.00 0.00 115 PRO A O 16
ATOM 28476 N N . ALA A 1 116 ? 21.826 5.369 3.476 1.00 0.00 116 ALA A N 16
ATOM 28477 C CA . ALA A 1 116 ? 23.181 4.840 3.460 1.00 0.00 116 ALA A CA 16
ATOM 28478 C C . ALA A 1 116 ? 24.068 5.946 4.011 1.00 0.00 116 ALA A C 16
ATOM 28479 O O . ALA A 1 116 ? 24.629 6.720 3.232 1.00 0.00 116 ALA A O 16
ATOM 28486 N N . ASN A 1 117 ? 24.112 6.101 5.337 1.00 0.00 117 ASN A N 16
ATOM 28487 C CA . ASN A 1 117 ? 24.925 7.101 6.030 1.00 0.00 117 ASN A CA 16
ATOM 28488 C C . ASN A 1 117 ? 25.590 6.401 7.208 1.00 0.00 117 ASN A C 16
ATOM 28489 O O . ASN A 1 117 ? 24.894 5.812 8.039 1.00 0.00 117 ASN A O 16
ATOM 28500 N N . SER A 1 118 ? 26.914 6.494 7.322 1.00 0.00 118 SER A N 16
ATOM 28501 C CA . SER A 1 118 ? 27.630 5.964 8.471 1.00 0.00 118 SER A CA 16
ATOM 28502 C C . SER A 1 118 ? 28.768 6.901 8.871 1.00 0.00 118 SER A C 16
ATOM 28503 O O . SER A 1 118 ? 29.284 7.660 8.046 1.00 0.00 118 SER A O 16
ATOM 28511 N N . GLY A 1 119 ? 29.171 6.837 10.138 1.00 0.00 119 GLY A N 16
ATOM 28512 C CA . GLY A 1 119 ? 30.262 7.607 10.703 1.00 0.00 119 GLY A CA 16
ATOM 28513 C C . GLY A 1 119 ? 31.487 6.710 10.856 1.00 0.00 119 GLY A C 16
ATOM 28514 O O . GLY A 1 119 ? 31.508 5.919 11.804 1.00 0.00 119 GLY A O 16
ATOM 28518 N N . PRO A 1 120 ? 32.484 6.777 9.956 1.00 0.00 120 PRO A N 16
ATOM 28519 C CA . PRO A 1 120 ? 33.756 6.094 10.157 1.00 0.00 120 PRO A CA 16
ATOM 28520 C C . PRO A 1 120 ? 34.522 6.726 11.329 1.00 0.00 120 PRO A C 16
ATOM 28521 O O . PRO A 1 120 ? 34.184 7.812 11.806 1.00 0.00 120 PRO A O 16
ATOM 28532 N N . SER A 1 121 ? 35.585 6.059 11.775 1.00 0.00 121 SER A N 16
ATOM 28533 C CA . SER A 1 121 ? 36.479 6.531 12.815 1.00 0.00 121 SER A CA 16
ATOM 28534 C C . SER A 1 121 ? 37.848 5.957 12.473 1.00 0.00 121 SER A C 16
ATOM 28535 O O . SER A 1 121 ? 37.979 4.737 12.381 1.00 0.00 121 SER A O 16
ATOM 28543 N N . SER A 1 122 ? 38.839 6.833 12.290 1.00 0.00 122 SER A N 16
ATOM 28544 C CA . SER A 1 122 ? 40.112 6.531 11.641 1.00 0.00 122 SER A CA 16
ATOM 28545 C C . SER A 1 122 ? 39.899 6.162 10.163 1.00 0.00 122 SER A C 16
ATOM 28546 O O . SER A 1 122 ? 38.773 6.143 9.655 1.00 0.00 122 SER A O 16
ATOM 28554 N N . GLY A 1 123 ? 41.010 5.916 9.478 1.00 0.00 123 GLY A N 16
ATOM 28555 C CA . GLY A 1 123 ? 41.139 4.890 8.463 1.00 0.00 123 GLY A CA 16
ATOM 28556 C C . GLY A 1 123 ? 42.232 3.944 8.948 1.00 0.00 123 GLY A C 16
ATOM 28557 O O . GLY A 1 123 ? 42.708 4.155 10.093 1.00 0.00 123 GLY A O 16
ATOM 28561 N N . GLY A 1 1 ? 12.230 -26.141 11.096 1.00 0.00 1 GLY A N 17
ATOM 28562 C CA . GLY A 1 1 ? 13.120 -27.300 10.928 1.00 0.00 1 GLY A CA 17
ATOM 28563 C C . GLY A 1 1 ? 14.474 -26.853 10.408 1.00 0.00 1 GLY A C 17
ATOM 28564 O O . GLY A 1 1 ? 14.736 -25.651 10.363 1.00 0.00 1 GLY A O 17
ATOM 28568 N N . SER A 1 2 ? 15.355 -27.787 10.040 1.00 0.00 2 SER A N 17
ATOM 28569 C CA . SER A 1 2 ? 16.623 -27.430 9.403 1.00 0.00 2 SER A CA 17
ATOM 28570 C C . SER A 1 2 ? 16.447 -27.177 7.907 1.00 0.00 2 SER A C 17
ATOM 28571 O O . SER A 1 2 ? 17.243 -26.447 7.320 1.00 0.00 2 SER A O 17
ATOM 28579 N N . SER A 1 3 ? 15.454 -27.805 7.271 1.00 0.00 3 SER A N 17
ATOM 28580 C CA . SER A 1 3 ? 15.286 -27.696 5.834 1.00 0.00 3 SER A CA 17
ATOM 28581 C C . SER A 1 3 ? 14.926 -26.249 5.496 1.00 0.00 3 SER A C 17
ATOM 28582 O O . SER A 1 3 ? 14.153 -25.617 6.223 1.00 0.00 3 SER A O 17
ATOM 28590 N N . GLY A 1 4 ? 15.500 -25.712 4.426 1.00 0.00 4 GLY A N 17
ATOM 28591 C CA . GLY A 1 4 ? 15.382 -24.316 4.045 1.00 0.00 4 GLY A CA 17
ATOM 28592 C C . GLY A 1 4 ? 15.993 -24.125 2.665 1.00 0.00 4 GLY A C 17
ATOM 28593 O O . GLY A 1 4 ? 16.548 -25.066 2.093 1.00 0.00 4 GLY A O 17
ATOM 28597 N N . SER A 1 5 ? 15.870 -22.929 2.106 1.00 0.00 5 SER A N 17
ATOM 28598 C CA . SER A 1 5 ? 16.337 -22.596 0.769 1.00 0.00 5 SER A CA 17
ATOM 28599 C C . SER A 1 5 ? 16.296 -21.068 0.643 1.00 0.00 5 SER A C 17
ATOM 28600 O O . SER A 1 5 ? 15.875 -20.370 1.577 1.00 0.00 5 SER A O 17
ATOM 28608 N N . SER A 1 6 ? 16.713 -20.534 -0.504 1.00 0.00 6 SER A N 17
ATOM 28609 C CA . SER A 1 6 ? 16.476 -19.144 -0.870 1.00 0.00 6 SER A CA 17
ATOM 28610 C C . SER A 1 6 ? 14.967 -18.886 -1.051 1.00 0.00 6 SER A C 17
ATOM 28611 O O . SER A 1 6 ? 14.168 -19.826 -1.103 1.00 0.00 6 SER A O 17
ATOM 28619 N N . GLY A 1 7 ? 14.566 -17.617 -1.160 1.00 0.00 7 GLY A N 17
ATOM 28620 C CA . GLY A 1 7 ? 13.194 -17.202 -1.442 1.00 0.00 7 GLY A CA 17
ATOM 28621 C C . GLY A 1 7 ? 13.107 -16.656 -2.861 1.00 0.00 7 GLY A C 17
ATOM 28622 O O . GLY A 1 7 ? 14.108 -16.192 -3.409 1.00 0.00 7 GLY A O 17
ATOM 28626 N N . LEU A 1 8 ? 11.913 -16.678 -3.451 1.00 0.00 8 LEU A N 17
ATOM 28627 C CA . LEU A 1 8 ? 11.633 -16.154 -4.780 1.00 0.00 8 LEU A CA 17
ATOM 28628 C C . LEU A 1 8 ? 10.165 -15.723 -4.818 1.00 0.00 8 LEU A C 17
ATOM 28629 O O . LEU A 1 8 ? 9.274 -16.539 -5.099 1.00 0.00 8 LEU A O 17
ATOM 28645 N N . PHE A 1 9 ? 9.941 -14.442 -4.501 1.00 0.00 9 PHE A N 17
ATOM 28646 C CA . PHE A 1 9 ? 8.665 -13.756 -4.291 1.00 0.00 9 PHE A CA 17
ATOM 28647 C C . PHE A 1 9 ? 7.766 -14.471 -3.261 1.00 0.00 9 PHE A C 17
ATOM 28648 O O . PHE A 1 9 ? 8.078 -15.558 -2.766 1.00 0.00 9 PHE A O 17
ATOM 28665 N N . THR A 1 10 ? 6.654 -13.842 -2.892 1.00 0.00 10 THR A N 17
ATOM 28666 C CA . THR A 1 10 ? 5.641 -14.386 -1.999 1.00 0.00 10 THR A CA 17
ATOM 28667 C C . THR A 1 10 ? 4.755 -15.400 -2.753 1.00 0.00 10 THR A C 17
ATOM 28668 O O . THR A 1 10 ? 5.293 -16.406 -3.215 1.00 0.00 10 THR A O 17
ATOM 28679 N N . ARG A 1 11 ? 3.437 -15.144 -2.866 1.00 0.00 11 ARG A N 17
ATOM 28680 C CA . ARG A 1 11 ? 2.317 -15.804 -3.563 1.00 0.00 11 ARG A CA 17
ATOM 28681 C C . ARG A 1 11 ? 1.056 -15.915 -2.709 1.00 0.00 11 ARG A C 17
ATOM 28682 O O . ARG A 1 11 ? -0.030 -15.983 -3.277 1.00 0.00 11 ARG A O 17
ATOM 28703 N N . ASP A 1 12 ? 1.150 -15.881 -1.377 1.00 0.00 12 ASP A N 17
ATOM 28704 C CA . ASP A 1 12 ? -0.045 -16.048 -0.531 1.00 0.00 12 ASP A CA 17
ATOM 28705 C C . ASP A 1 12 ? -0.044 -15.161 0.712 1.00 0.00 12 ASP A C 17
ATOM 28706 O O . ASP A 1 12 ? -0.767 -15.410 1.667 1.00 0.00 12 ASP A O 17
ATOM 28715 N N . ALA A 1 13 ? 0.821 -14.143 0.738 1.00 0.00 13 ALA A N 17
ATOM 28716 C CA . ALA A 1 13 ? 1.076 -13.238 1.862 1.00 0.00 13 ALA A CA 17
ATOM 28717 C C . ALA A 1 13 ? 1.592 -13.934 3.141 1.00 0.00 13 ALA A C 17
ATOM 28718 O O . ALA A 1 13 ? 1.980 -13.254 4.092 1.00 0.00 13 ALA A O 17
ATOM 28725 N N . SER A 1 14 ? 1.653 -15.267 3.188 1.00 0.00 14 SER A N 17
ATOM 28726 C CA . SER A 1 14 ? 1.982 -15.999 4.399 1.00 0.00 14 SER A CA 17
ATOM 28727 C C . SER A 1 14 ? 3.474 -15.897 4.745 1.00 0.00 14 SER A C 17
ATOM 28728 O O . SER A 1 14 ? 3.812 -15.956 5.925 1.00 0.00 14 SER A O 17
ATOM 28736 N N . GLN A 1 15 ? 4.365 -15.673 3.769 1.00 0.00 15 GLN A N 17
ATOM 28737 C CA . GLN A 1 15 ? 5.788 -15.445 4.056 1.00 0.00 15 GLN A CA 17
ATOM 28738 C C . GLN A 1 15 ? 6.044 -14.084 4.712 1.00 0.00 15 GLN A C 17
ATOM 28739 O O . GLN A 1 15 ? 7.180 -13.816 5.117 1.00 0.00 15 GLN A O 17
ATOM 28753 N N . LEU A 1 16 ? 5.058 -13.181 4.751 1.00 0.00 16 LEU A N 17
ATOM 28754 C CA . LEU A 1 16 ? 5.341 -11.835 5.216 1.00 0.00 16 LEU A CA 17
ATOM 28755 C C . LEU A 1 16 ? 5.660 -11.864 6.700 1.00 0.00 16 LEU A C 17
ATOM 28756 O O . LEU A 1 16 ? 5.035 -12.585 7.485 1.00 0.00 16 LEU A O 17
ATOM 28772 N N . LYS A 1 17 ? 6.645 -11.064 7.093 1.00 0.00 17 LYS A N 17
ATOM 28773 C CA . LYS A 1 17 ? 7.157 -10.985 8.428 1.00 0.00 17 LYS A CA 17
ATOM 28774 C C . LYS A 1 17 ? 6.878 -9.562 8.858 1.00 0.00 17 LYS A C 17
ATOM 28775 O O . LYS A 1 17 ? 7.373 -8.596 8.272 1.00 0.00 17 LYS A O 17
ATOM 28794 N N . GLY A 1 18 ? 5.990 -9.488 9.829 1.00 0.00 18 GLY A N 17
ATOM 28795 C CA . GLY A 1 18 ? 5.203 -8.317 10.151 1.00 0.00 18 GLY A CA 17
ATOM 28796 C C . GLY A 1 18 ? 3.886 -8.761 10.779 1.00 0.00 18 GLY A C 17
ATOM 28797 O O . GLY A 1 18 ? 3.688 -9.960 11.008 1.00 0.00 18 GLY A O 17
ATOM 28801 N N . THR A 1 19 ? 2.983 -7.820 11.056 1.00 0.00 19 THR A N 17
ATOM 28802 C CA . THR A 1 19 ? 1.722 -8.106 11.729 1.00 0.00 19 THR A CA 17
ATOM 28803 C C . THR A 1 19 ? 0.593 -7.570 10.850 1.00 0.00 19 THR A C 17
ATOM 28804 O O . THR A 1 19 ? 0.740 -6.518 10.232 1.00 0.00 19 THR A O 17
ATOM 28815 N N . PHE A 1 20 ? -0.498 -8.323 10.737 1.00 0.00 20 PHE A N 17
ATOM 28816 C CA . PHE A 1 20 ? -1.572 -8.126 9.774 1.00 0.00 20 PHE A CA 17
ATOM 28817 C C . PHE A 1 20 ? -2.784 -7.521 10.451 1.00 0.00 20 PHE A C 17
ATOM 28818 O O . PHE A 1 20 ? -3.186 -7.950 11.540 1.00 0.00 20 PHE A O 17
ATOM 28835 N N . LEU A 1 21 ? -3.391 -6.560 9.766 1.00 0.00 21 LEU A N 17
ATOM 28836 C CA . LEU A 1 21 ? -4.640 -5.925 10.101 1.00 0.00 21 LEU A CA 17
ATOM 28837 C C . LEU A 1 21 ? -5.313 -5.440 8.815 1.00 0.00 21 LEU A C 17
ATOM 28838 O O . LEU A 1 21 ? -4.740 -5.503 7.725 1.00 0.00 21 LEU A O 17
ATOM 28854 N N . SER A 1 22 ? -6.522 -4.913 8.957 1.00 0.00 22 SER A N 17
ATOM 28855 C CA . SER A 1 22 ? -7.284 -4.319 7.875 1.00 0.00 22 SER A CA 17
ATOM 28856 C C . SER A 1 22 ? -7.905 -2.994 8.324 1.00 0.00 22 SER A C 17
ATOM 28857 O O . SER A 1 22 ? -7.869 -2.657 9.514 1.00 0.00 22 SER A O 17
ATOM 28865 N N . THR A 1 23 ? -8.466 -2.242 7.380 1.00 0.00 23 THR A N 17
ATOM 28866 C CA . THR A 1 23 ? -9.275 -1.061 7.627 1.00 0.00 23 THR A CA 17
ATOM 28867 C C . THR A 1 23 ? -10.300 -0.947 6.493 1.00 0.00 23 THR A C 17
ATOM 28868 O O . THR A 1 23 ? -10.047 -1.393 5.372 1.00 0.00 23 THR A O 17
ATOM 28879 N N . THR A 1 24 ? -11.441 -0.314 6.767 1.00 0.00 24 THR A N 17
ATOM 28880 C CA . THR A 1 24 ? -12.491 -0.069 5.796 1.00 0.00 24 THR A CA 17
ATOM 28881 C C . THR A 1 24 ? -12.600 1.442 5.628 1.00 0.00 24 THR A C 17
ATOM 28882 O O . THR A 1 24 ? -13.122 2.125 6.518 1.00 0.00 24 THR A O 17
ATOM 28893 N N . LEU A 1 25 ? -12.113 1.994 4.515 1.00 0.00 25 LEU A N 17
ATOM 28894 C CA . LEU A 1 25 ? -12.176 3.434 4.270 1.00 0.00 25 LEU A CA 17
ATOM 28895 C C . LEU A 1 25 ? -13.355 3.720 3.357 1.00 0.00 25 LEU A C 17
ATOM 28896 O O . LEU A 1 25 ? -13.505 3.067 2.320 1.00 0.00 25 LEU A O 17
ATOM 28912 N N . LYS A 1 26 ? -14.170 4.716 3.708 1.00 0.00 26 LYS A N 17
ATOM 28913 C CA . LYS A 1 26 ? -15.183 5.260 2.816 1.00 0.00 26 LYS A CA 17
ATOM 28914 C C . LYS A 1 26 ? -14.506 6.276 1.900 1.00 0.00 26 LYS A C 17
ATOM 28915 O O . LYS A 1 26 ? -13.536 6.940 2.282 1.00 0.00 26 LYS A O 17
ATOM 28934 N N . LYS A 1 27 ? -14.983 6.371 0.662 1.00 0.00 27 LYS A N 17
ATOM 28935 C CA . LYS A 1 27 ? -14.486 7.297 -0.339 1.00 0.00 27 LYS A CA 17
ATOM 28936 C C . LYS A 1 27 ? -15.049 8.681 -0.031 1.00 0.00 27 LYS A C 17
ATOM 28937 O O . LYS A 1 27 ? -15.987 9.132 -0.692 1.00 0.00 27 LYS A O 17
ATOM 28956 N N . SER A 1 28 ? -14.470 9.330 0.973 1.00 0.00 28 SER A N 17
ATOM 28957 C CA . SER A 1 28 ? -14.769 10.696 1.346 1.00 0.00 28 SER A CA 17
ATOM 28958 C C . SER A 1 28 ? -14.386 11.597 0.176 1.00 0.00 28 SER A C 17
ATOM 28959 O O . SER A 1 28 ? -13.203 11.706 -0.147 1.00 0.00 28 SER A O 17
ATOM 28967 N N . ASN A 1 29 ? -15.376 12.255 -0.432 1.00 0.00 29 ASN A N 17
ATOM 28968 C CA . ASN A 1 29 ? -15.262 13.313 -1.438 1.00 0.00 29 ASN A CA 17
ATOM 28969 C C . ASN A 1 29 ? -14.256 12.966 -2.543 1.00 0.00 29 ASN A C 17
ATOM 28970 O O . ASN A 1 29 ? -14.602 12.344 -3.551 1.00 0.00 29 ASN A O 17
ATOM 28981 N N . MET A 1 30 ? -13.002 13.370 -2.356 1.00 0.00 30 MET A N 17
ATOM 28982 C CA . MET A 1 30 ? -11.854 13.114 -3.204 1.00 0.00 30 MET A CA 17
ATOM 28983 C C . MET A 1 30 ? -11.693 11.621 -3.473 1.00 0.00 30 MET A C 17
ATOM 28984 O O . MET A 1 30 ? -11.663 11.186 -4.625 1.00 0.00 30 MET A O 17
ATOM 28998 N N . GLY A 1 31 ? -11.592 10.814 -2.421 1.00 0.00 31 GLY A N 17
ATOM 28999 C CA . GLY A 1 31 ? -10.812 9.599 -2.468 1.00 0.00 31 GLY A CA 17
ATOM 29000 C C . GLY A 1 31 ? -10.208 9.304 -1.107 1.00 0.00 31 GLY A C 17
ATOM 29001 O O . GLY A 1 31 ? -10.379 10.050 -0.140 1.00 0.00 31 GLY A O 17
ATOM 29005 N N . PHE A 1 32 ? -9.529 8.168 -1.027 1.00 0.00 32 PHE A N 17
ATOM 29006 C CA . PHE A 1 32 ? -8.882 7.714 0.188 1.00 0.00 32 PHE A CA 17
ATOM 29007 C C . PHE A 1 32 ? -7.615 8.534 0.366 1.00 0.00 32 PHE A C 17
ATOM 29008 O O . PHE A 1 32 ? -6.783 8.571 -0.542 1.00 0.00 32 PHE A O 17
ATOM 29025 N N . GLY A 1 33 ? -7.456 9.173 1.524 1.00 0.00 33 GLY A N 17
ATOM 29026 C CA . GLY A 1 33 ? -6.317 10.028 1.818 1.00 0.00 33 GLY A CA 17
ATOM 29027 C C . GLY A 1 33 ? -5.067 9.220 2.163 1.00 0.00 33 GLY A C 17
ATOM 29028 O O . GLY A 1 33 ? -4.475 9.423 3.219 1.00 0.00 33 GLY A O 17
ATOM 29032 N N . PHE A 1 34 ? -4.647 8.307 1.296 1.00 0.00 34 PHE A N 17
ATOM 29033 C CA . PHE A 1 34 ? -3.311 7.737 1.285 1.00 0.00 34 PHE A CA 17
ATOM 29034 C C . PHE A 1 34 ? -2.923 7.541 -0.177 1.00 0.00 34 PHE A C 17
ATOM 29035 O O . PHE A 1 34 ? -3.802 7.444 -1.038 1.00 0.00 34 PHE A O 17
ATOM 29052 N N . THR A 1 35 ? -1.625 7.464 -0.457 1.00 0.00 35 THR A N 17
ATOM 29053 C CA . THR A 1 35 ? -1.113 7.156 -1.785 1.00 0.00 35 THR A CA 17
ATOM 29054 C C . THR A 1 35 ? -0.162 5.968 -1.678 1.00 0.00 35 THR A C 17
ATOM 29055 O O . THR A 1 35 ? 0.356 5.676 -0.596 1.00 0.00 35 THR A O 17
ATOM 29066 N N . ILE A 1 36 ? 0.050 5.261 -2.784 1.00 0.00 36 ILE A N 17
ATOM 29067 C CA . ILE A 1 36 ? 0.737 3.982 -2.834 1.00 0.00 36 ILE A CA 17
ATOM 29068 C C . ILE A 1 36 ? 2.025 4.126 -3.669 1.00 0.00 36 ILE A C 17
ATOM 29069 O O . ILE A 1 36 ? 2.261 5.145 -4.333 1.00 0.00 36 ILE A O 17
ATOM 29085 N N . ILE A 1 37 ? 2.940 3.169 -3.531 1.00 0.00 37 ILE A N 17
ATOM 29086 C CA . ILE A 1 37 ? 4.135 3.006 -4.347 1.00 0.00 37 ILE A CA 17
ATOM 29087 C C . ILE A 1 37 ? 4.142 1.583 -4.891 1.00 0.00 37 ILE A C 17
ATOM 29088 O O . ILE A 1 37 ? 3.687 0.654 -4.216 1.00 0.00 37 ILE A O 17
ATOM 29104 N N . GLY A 1 38 ? 4.672 1.443 -6.105 1.00 0.00 38 GLY A N 17
ATOM 29105 C CA . GLY A 1 38 ? 5.017 0.174 -6.708 1.00 0.00 38 GLY A CA 17
ATOM 29106 C C . GLY A 1 38 ? 6.328 0.271 -7.474 1.00 0.00 38 GLY A C 17
ATOM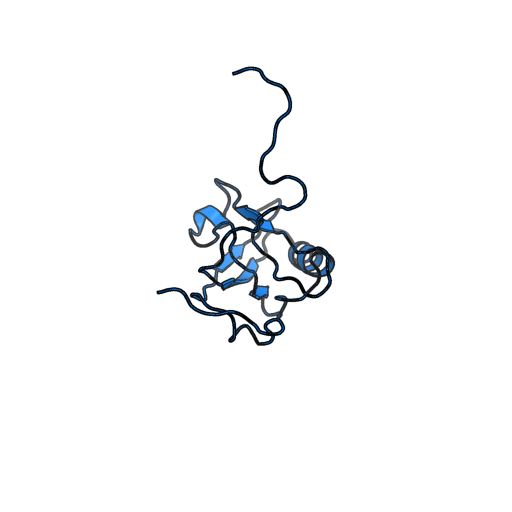 29107 O O . GLY A 1 38 ? 6.644 1.333 -8.017 1.00 0.00 38 GLY A O 17
ATOM 29111 N N . GLY A 1 39 ? 7.036 -0.854 -7.554 1.00 0.00 39 GLY A N 17
ATOM 29112 C CA . GLY A 1 39 ? 8.313 -1.082 -8.204 1.00 0.00 39 GLY A CA 17
ATOM 29113 C C . GLY A 1 39 ? 8.328 -0.596 -9.644 1.00 0.00 39 GLY A C 17
ATOM 29114 O O . GLY A 1 39 ? 8.811 0.500 -9.920 1.00 0.00 39 GLY A O 17
ATOM 29118 N N . ASP A 1 40 ? 7.821 -1.415 -10.569 1.00 0.00 40 ASP A N 17
ATOM 29119 C CA . ASP A 1 40 ? 7.937 -1.203 -12.022 1.00 0.00 40 ASP A CA 17
ATOM 29120 C C . ASP A 1 40 ? 7.354 -2.365 -12.830 1.00 0.00 40 ASP A C 17
ATOM 29121 O O . ASP A 1 40 ? 6.806 -2.127 -13.908 1.00 0.00 40 ASP A O 17
ATOM 29130 N N . GLU A 1 41 ? 7.461 -3.603 -12.340 1.00 0.00 41 GLU A N 17
ATOM 29131 C CA . GLU A 1 41 ? 7.057 -4.825 -13.043 1.00 0.00 41 GLU A CA 17
ATOM 29132 C C . GLU A 1 41 ? 6.017 -5.601 -12.219 1.00 0.00 41 GLU A C 17
ATOM 29133 O O . GLU A 1 41 ? 5.843 -5.292 -11.040 1.00 0.00 41 GLU A O 17
ATOM 29145 N N . PRO A 1 42 ? 5.299 -6.580 -12.806 1.00 0.00 42 PRO A N 17
ATOM 29146 C CA . PRO A 1 42 ? 4.184 -7.283 -12.162 1.00 0.00 42 PRO A CA 17
ATOM 29147 C C . PRO A 1 42 ? 4.659 -8.348 -11.148 1.00 0.00 42 PRO A C 17
ATOM 29148 O O . PRO A 1 42 ? 4.208 -9.496 -11.168 1.00 0.00 42 PRO A O 17
ATOM 29159 N N . ASP A 1 43 ? 5.598 -7.984 -10.276 1.00 0.00 43 ASP A N 17
ATOM 29160 C CA . ASP A 1 43 ? 6.311 -8.855 -9.329 1.00 0.00 43 ASP A CA 17
ATOM 29161 C C . ASP A 1 43 ? 7.035 -8.052 -8.236 1.00 0.00 43 ASP A C 17
ATOM 29162 O O . ASP A 1 43 ? 7.896 -8.565 -7.519 1.00 0.00 43 ASP A O 17
ATOM 29171 N N . GLU A 1 44 ? 6.670 -6.784 -8.087 1.00 0.00 44 GLU A N 17
ATOM 29172 C CA . GLU A 1 44 ? 7.072 -5.860 -7.028 1.00 0.00 44 GLU A CA 17
ATOM 29173 C C . GLU A 1 44 ? 6.085 -5.887 -5.846 1.00 0.00 44 GLU A C 17
ATOM 29174 O O . GLU A 1 44 ? 5.003 -6.461 -5.969 1.00 0.00 44 GLU A O 17
ATOM 29186 N N . PHE A 1 45 ? 6.464 -5.325 -4.688 1.00 0.00 45 PHE A N 17
ATOM 29187 C CA . PHE A 1 45 ? 5.656 -5.322 -3.462 1.00 0.00 45 PHE A CA 17
ATOM 29188 C C . PHE A 1 45 ? 5.041 -3.940 -3.234 1.00 0.00 45 PHE A C 17
ATOM 29189 O O . PHE A 1 45 ? 5.752 -2.972 -2.945 1.00 0.00 45 PHE A O 17
ATOM 29206 N N . LEU A 1 46 ? 3.716 -3.860 -3.229 1.00 0.00 46 LEU A N 17
ATOM 29207 C CA . LEU A 1 46 ? 2.999 -2.589 -3.143 1.00 0.00 46 LEU A CA 17
ATOM 29208 C C . LEU A 1 46 ? 2.987 -2.152 -1.679 1.00 0.00 46 LEU A C 17
ATOM 29209 O O . LEU A 1 46 ? 2.587 -2.943 -0.814 1.00 0.00 46 LEU A O 17
ATOM 29225 N N . GLN A 1 47 ? 3.379 -0.907 -1.392 1.00 0.00 47 GLN A N 17
ATOM 29226 C CA . GLN A 1 47 ? 3.385 -0.332 -0.041 1.00 0.00 47 GLN A CA 17
ATOM 29227 C C . GLN A 1 47 ? 2.658 1.009 -0.029 1.00 0.00 47 GLN A C 17
ATOM 29228 O O . GLN A 1 47 ? 2.596 1.700 -1.047 1.00 0.00 47 GLN A O 17
ATOM 29242 N N . VAL A 1 48 ? 2.117 1.405 1.123 1.00 0.00 48 VAL A N 17
ATOM 29243 C CA . VAL A 1 48 ? 1.587 2.742 1.318 1.00 0.00 48 VAL A CA 17
ATOM 29244 C C . VAL A 1 48 ? 2.781 3.711 1.291 1.00 0.00 48 VAL A C 17
ATOM 29245 O O . VAL A 1 48 ? 3.667 3.659 2.153 1.00 0.00 48 VAL A O 17
ATOM 29258 N N . LYS A 1 49 ? 2.815 4.584 0.278 1.00 0.00 49 LYS A N 17
ATOM 29259 C CA . LYS A 1 49 ? 3.855 5.583 0.056 1.00 0.00 49 LYS A CA 17
ATOM 29260 C C . LYS A 1 49 ? 3.804 6.649 1.135 1.00 0.00 49 LYS A C 17
ATOM 29261 O O . LYS A 1 49 ? 4.841 6.969 1.714 1.00 0.00 49 LYS A O 17
ATOM 29280 N N . SER A 1 50 ? 2.631 7.243 1.362 1.00 0.00 50 SER A N 17
ATOM 29281 C CA . SER A 1 50 ? 2.374 8.169 2.448 1.00 0.00 50 SER A CA 17
ATOM 29282 C C . SER A 1 50 ? 0.877 8.183 2.745 1.00 0.00 50 SER A C 17
ATOM 29283 O O . SER A 1 50 ? 0.057 7.996 1.838 1.00 0.00 50 SER A O 17
ATOM 29291 N N . VAL A 1 51 ? 0.520 8.463 3.995 1.00 0.00 51 VAL A N 17
ATOM 29292 C CA . VAL A 1 51 ? -0.837 8.767 4.423 1.00 0.00 51 VAL A CA 17
ATOM 29293 C C . VAL A 1 51 ? -0.975 10.295 4.334 1.00 0.00 51 VAL A C 17
ATOM 29294 O O . VAL A 1 51 ? -0.118 11.028 4.837 1.00 0.00 51 VAL A O 17
ATOM 29307 N N . ILE A 1 52 ? -2.000 10.795 3.643 1.00 0.00 52 ILE A N 17
ATOM 29308 C CA . ILE A 1 52 ? -2.288 12.216 3.539 1.00 0.00 52 ILE A CA 17
ATOM 29309 C C . ILE A 1 52 ? -2.790 12.682 4.915 1.00 0.00 52 ILE A C 17
ATOM 29310 O O . ILE A 1 52 ? -3.684 12.031 5.464 1.00 0.00 52 ILE A O 17
ATOM 29326 N N . PRO A 1 53 ? -2.268 13.790 5.465 1.00 0.00 53 PRO A N 17
ATOM 29327 C CA . PRO A 1 53 ? -2.746 14.326 6.733 1.00 0.00 53 PRO A CA 17
ATOM 29328 C C . PRO A 1 53 ? -4.171 14.878 6.600 1.00 0.00 53 PRO A C 17
ATOM 29329 O O . PRO A 1 53 ? -4.623 15.171 5.491 1.00 0.00 53 PRO A O 17
ATOM 29340 N N . ASP A 1 54 ? -4.851 15.077 7.735 1.00 0.00 54 ASP A N 17
ATOM 29341 C CA . ASP A 1 54 ? -6.199 15.655 7.846 1.00 0.00 54 ASP A CA 17
ATOM 29342 C C . ASP A 1 54 ? -7.141 15.133 6.757 1.00 0.00 54 ASP A C 17
ATOM 29343 O O . ASP A 1 54 ? -7.782 15.891 6.027 1.00 0.00 54 ASP A O 17
ATOM 29352 N N . GLY A 1 55 ? -7.171 13.806 6.615 1.00 0.00 55 GLY A N 17
ATOM 29353 C CA . GLY A 1 55 ? -7.962 13.083 5.636 1.00 0.00 55 GLY A CA 17
ATOM 29354 C C . GLY A 1 55 ? -8.538 11.801 6.244 1.00 0.00 55 GLY A C 17
ATOM 29355 O O . GLY A 1 55 ? -8.228 11.457 7.390 1.00 0.00 55 GLY A O 17
ATOM 29359 N N . PRO A 1 56 ? -9.370 11.057 5.494 1.00 0.00 56 PRO A N 17
ATOM 29360 C CA . PRO A 1 56 ? -10.158 9.958 6.041 1.00 0.00 56 PRO A CA 17
ATOM 29361 C C . PRO A 1 56 ? -9.315 8.747 6.444 1.00 0.00 56 PRO A C 17
ATOM 29362 O O . PRO A 1 56 ? -9.782 7.944 7.253 1.00 0.00 56 PRO A O 17
ATOM 29373 N N . ALA A 1 57 ? -8.112 8.575 5.881 1.00 0.00 57 ALA A N 17
ATOM 29374 C CA . ALA A 1 57 ? -7.241 7.469 6.258 1.00 0.00 57 ALA A CA 17
ATOM 29375 C C . ALA A 1 57 ? -6.581 7.789 7.594 1.00 0.00 57 ALA A C 17
ATOM 29376 O O . ALA A 1 57 ? -6.652 6.974 8.515 1.00 0.00 57 ALA A O 17
ATOM 29383 N N . ALA A 1 58 ? -5.977 8.977 7.685 1.00 0.00 58 ALA A N 17
ATOM 29384 C CA . ALA A 1 58 ? -5.285 9.463 8.865 1.00 0.00 58 ALA A CA 17
ATOM 29385 C C . ALA A 1 58 ? -6.237 9.507 10.057 1.00 0.00 58 ALA A C 17
ATOM 29386 O O . ALA A 1 58 ? -5.898 8.976 11.113 1.00 0.00 58 ALA A O 17
ATOM 29393 N N . GLN A 1 59 ? -7.431 10.093 9.890 1.00 0.00 59 GLN A N 17
ATOM 29394 C CA . GLN A 1 59 ? -8.392 10.206 10.980 1.00 0.00 59 GLN A CA 17
ATOM 29395 C C . GLN A 1 59 ? -8.795 8.838 11.529 1.00 0.00 59 GLN A C 17
ATOM 29396 O O . GLN A 1 59 ? -9.014 8.722 12.734 1.00 0.00 59 GLN A O 17
ATOM 29410 N N . ASP A 1 60 ? -8.918 7.807 10.687 1.00 0.00 60 ASP A N 17
ATOM 29411 C CA . ASP A 1 60 ? -9.373 6.490 11.143 1.00 0.00 60 ASP A CA 17
ATOM 29412 C C . ASP A 1 60 ? -8.280 5.741 11.923 1.00 0.00 60 ASP A C 17
ATOM 29413 O O . ASP A 1 60 ? -8.583 4.868 12.735 1.00 0.00 60 ASP A O 17
ATOM 29422 N N . GLY A 1 61 ? -7.011 6.125 11.731 1.00 0.00 61 GLY A N 17
ATOM 29423 C CA . GLY A 1 61 ? -5.887 5.785 12.602 1.00 0.00 61 GLY A CA 17
ATOM 29424 C C . GLY A 1 61 ? -5.441 4.325 12.569 1.00 0.00 61 GLY A C 17
ATOM 29425 O O . GLY A 1 61 ? -4.592 3.925 13.365 1.00 0.00 61 GLY A O 17
ATOM 29429 N N . LYS A 1 62 ? -5.978 3.500 11.668 1.00 0.00 62 LYS A N 17
ATOM 29430 C CA . LYS A 1 62 ? -5.553 2.107 11.554 1.00 0.00 62 LYS A CA 17
ATOM 29431 C C . LYS A 1 62 ? -4.357 1.966 10.617 1.00 0.00 62 LYS A C 17
ATOM 29432 O O . LYS A 1 62 ? -3.688 0.929 10.659 1.00 0.00 62 LYS A O 17
ATOM 29451 N N . MET A 1 63 ? -4.113 2.932 9.732 1.00 0.00 63 MET A N 17
ATOM 29452 C CA . MET A 1 63 ? -3.153 2.862 8.642 1.00 0.00 63 MET A CA 17
ATOM 29453 C C . MET A 1 63 ? -1.999 3.806 8.917 1.00 0.00 63 MET A C 17
ATOM 29454 O O . MET A 1 63 ? -2.205 4.925 9.387 1.00 0.00 63 MET A O 17
ATOM 29468 N N . GLU A 1 64 ? -0.810 3.373 8.520 1.00 0.00 64 GLU A N 17
ATOM 29469 C CA . GLU A 1 64 ? 0.432 4.123 8.607 1.00 0.00 64 GLU A CA 17
ATOM 29470 C C . GLU A 1 64 ? 1.248 3.850 7.342 1.00 0.00 64 GLU A C 17
ATOM 29471 O O . GLU A 1 64 ? 0.766 3.211 6.402 1.00 0.00 64 GLU A O 17
ATOM 29483 N N . THR A 1 65 ? 2.435 4.444 7.251 1.00 0.00 65 THR A N 17
ATOM 29484 C CA . THR A 1 65 ? 3.245 4.430 6.045 1.00 0.00 65 THR A CA 17
ATOM 29485 C C . THR A 1 65 ? 4.271 3.289 6.126 1.00 0.00 65 THR A C 17
ATOM 29486 O O . THR A 1 65 ? 4.575 2.803 7.214 1.00 0.00 65 THR A O 17
ATOM 29497 N N . GLY A 1 66 ? 4.792 2.836 4.981 1.00 0.00 66 GLY A N 17
ATOM 29498 C CA . GLY A 1 66 ? 5.703 1.694 4.905 1.00 0.00 66 GLY A CA 17
ATOM 29499 C C . GLY A 1 66 ? 4.955 0.363 4.943 1.00 0.00 66 GLY A C 17
ATOM 29500 O O . GLY A 1 66 ? 5.518 -0.671 4.579 1.00 0.00 66 GLY A O 17
ATOM 29504 N N . ASP A 1 67 ? 3.680 0.391 5.335 1.00 0.00 67 ASP A N 17
ATOM 29505 C CA . ASP A 1 67 ? 2.826 -0.778 5.408 1.00 0.00 67 ASP A CA 17
ATOM 29506 C C . ASP A 1 67 ? 2.622 -1.352 4.003 1.00 0.00 67 ASP A C 17
ATOM 29507 O O . ASP A 1 67 ? 2.619 -0.601 3.028 1.00 0.00 67 ASP A O 17
ATOM 29516 N N . VAL A 1 68 ? 2.390 -2.658 3.895 1.00 0.00 68 VAL A N 17
ATOM 29517 C CA . VAL A 1 68 ? 2.403 -3.428 2.649 1.00 0.00 68 VAL A CA 17
ATOM 29518 C C . VAL A 1 68 ? 0.959 -3.779 2.296 1.00 0.00 68 VAL A C 17
ATOM 29519 O O . VAL A 1 68 ? 0.301 -4.409 3.117 1.00 0.00 68 VAL A O 17
ATOM 29532 N N . ILE A 1 69 ? 0.442 -3.374 1.130 1.00 0.00 69 ILE A N 17
ATOM 29533 C CA . ILE A 1 69 ? -0.909 -3.707 0.693 1.00 0.00 69 ILE A CA 17
ATOM 29534 C C . ILE A 1 69 ? -0.911 -5.162 0.260 1.00 0.00 69 ILE A C 17
ATOM 29535 O O . ILE A 1 69 ? -0.103 -5.562 -0.583 1.00 0.00 69 ILE A O 17
ATOM 29551 N N . VAL A 1 70 ? -1.868 -5.908 0.795 1.00 0.00 70 VAL A N 17
ATOM 29552 C CA . VAL A 1 70 ? -2.040 -7.325 0.519 1.00 0.00 70 VAL A CA 17
ATOM 29553 C C . VAL A 1 70 ? -3.309 -7.573 -0.303 1.00 0.00 70 VAL A C 17
ATOM 29554 O O . VAL A 1 70 ? -3.229 -8.148 -1.392 1.00 0.00 70 VAL A O 17
ATOM 29567 N N . TYR A 1 71 ? -4.482 -7.175 0.198 1.00 0.00 71 TYR A N 17
ATOM 29568 C CA . TYR A 1 71 ? -5.766 -7.448 -0.447 1.00 0.00 71 TYR A CA 17
ATOM 29569 C C . TYR A 1 71 ? -6.627 -6.189 -0.445 1.00 0.00 71 TYR A C 17
ATOM 29570 O O . TYR A 1 71 ? -6.524 -5.378 0.479 1.00 0.00 71 TYR A O 17
ATOM 29588 N N . ILE A 1 72 ? -7.512 -6.045 -1.434 1.00 0.00 72 ILE A N 17
ATOM 29589 C CA . ILE A 1 72 ? -8.420 -4.910 -1.603 1.00 0.00 72 ILE A CA 17
ATOM 29590 C C . ILE A 1 72 ? -9.806 -5.501 -1.873 1.00 0.00 72 ILE A C 17
ATOM 29591 O O . ILE A 1 72 ? -10.002 -6.194 -2.875 1.00 0.00 72 ILE A O 17
ATOM 29607 N N . ASN A 1 73 ? -10.756 -5.237 -0.971 1.00 0.00 73 ASN A N 17
ATOM 29608 C CA . ASN A 1 73 ? -12.094 -5.828 -0.875 1.00 0.00 73 ASN A CA 17
ATOM 29609 C C . ASN A 1 73 ? -11.986 -7.318 -0.579 1.00 0.00 73 ASN A C 17
ATOM 29610 O O . ASN A 1 73 ? -12.194 -7.731 0.556 1.00 0.00 73 ASN A O 17
ATOM 29621 N N . GLU A 1 74 ? -11.583 -8.112 -1.563 1.00 0.00 74 GLU A N 17
ATOM 29622 C CA . GLU A 1 74 ? -11.279 -9.535 -1.450 1.00 0.00 74 GLU A CA 17
ATOM 29623 C C . GLU A 1 74 ? -10.156 -9.931 -2.428 1.00 0.00 74 GLU A C 17
ATOM 29624 O O . GLU A 1 74 ? -9.612 -11.035 -2.352 1.00 0.00 74 GLU A O 17
ATOM 29636 N N . VAL A 1 75 ? -9.791 -9.037 -3.353 1.00 0.00 75 VAL A N 17
ATOM 29637 C CA . VAL A 1 75 ? -8.869 -9.286 -4.449 1.00 0.00 75 VAL A CA 17
ATOM 29638 C C . VAL A 1 75 ? -7.458 -9.318 -3.878 1.00 0.00 75 VAL A C 17
ATOM 29639 O O . VAL A 1 75 ? -7.025 -8.363 -3.229 1.00 0.00 75 VAL A O 17
ATOM 29652 N N . CYS A 1 76 ? -6.743 -10.418 -4.105 1.00 0.00 76 CYS A N 17
ATOM 29653 C CA . CYS A 1 76 ? -5.322 -10.514 -3.842 1.00 0.00 76 CYS A CA 17
ATOM 29654 C C . CYS A 1 76 ? -4.565 -9.602 -4.809 1.00 0.00 76 CYS A C 17
ATOM 29655 O O . CYS A 1 76 ? -4.506 -9.887 -6.002 1.00 0.00 76 CYS A O 17
ATOM 29663 N N . VAL A 1 77 ? -3.980 -8.509 -4.320 1.00 0.00 77 VAL A N 17
ATOM 29664 C CA . VAL A 1 77 ? -3.247 -7.567 -5.170 1.00 0.00 77 VAL A CA 17
ATOM 29665 C C . VAL A 1 77 ? -1.732 -7.664 -4.953 1.00 0.00 77 VAL A C 17
ATOM 29666 O O . VAL A 1 77 ? -0.999 -6.827 -5.464 1.00 0.00 77 VAL A O 17
ATOM 29679 N N . LEU A 1 78 ? -1.243 -8.655 -4.200 1.00 0.00 78 LEU A N 17
ATOM 29680 C CA . LEU A 1 78 ? 0.122 -8.670 -3.678 1.00 0.00 78 LEU A CA 17
ATOM 29681 C C . LEU A 1 78 ? 1.233 -8.519 -4.724 1.00 0.00 78 LEU A C 17
ATOM 29682 O O . LEU A 1 78 ? 2.240 -7.901 -4.391 1.00 0.00 78 LEU A O 17
ATOM 29698 N N . GLY A 1 79 ? 1.076 -9.038 -5.947 1.00 0.00 79 GLY A N 17
ATOM 29699 C CA . GLY A 1 79 ? 1.997 -8.823 -7.073 1.00 0.00 79 GLY A CA 17
ATOM 29700 C C . GLY A 1 79 ? 1.296 -8.128 -8.243 1.00 0.00 79 GLY A C 17
ATOM 29701 O O . GLY A 1 79 ? 1.748 -8.207 -9.385 1.00 0.00 79 GLY A O 17
ATOM 29705 N N . HIS A 1 80 ? 0.142 -7.513 -7.991 1.00 0.00 80 HIS A N 17
ATOM 29706 C CA . HIS A 1 80 ? -0.601 -6.763 -8.993 1.00 0.00 80 HIS A CA 17
ATOM 29707 C C . HIS A 1 80 ? 0.137 -5.459 -9.257 1.00 0.00 80 HIS A C 17
ATOM 29708 O O . HIS A 1 80 ? 0.904 -4.990 -8.418 1.00 0.00 80 HIS A O 17
ATOM 29722 N N . THR A 1 81 ? -0.104 -4.857 -10.412 1.00 0.00 81 THR A N 17
ATOM 29723 C CA . THR A 1 81 ? 0.651 -3.678 -10.801 1.00 0.00 81 THR A CA 17
ATOM 29724 C C . THR A 1 81 ? 0.029 -2.451 -10.140 1.00 0.00 81 THR A C 17
ATOM 29725 O O . THR A 1 81 ? -1.198 -2.354 -9.999 1.00 0.00 81 THR A O 17
ATOM 29736 N N . HIS A 1 82 ? 0.873 -1.479 -9.793 1.00 0.00 82 HIS A N 17
ATOM 29737 C CA . HIS A 1 82 ? 0.459 -0.184 -9.279 1.00 0.00 82 HIS A CA 17
ATOM 29738 C C . HIS A 1 82 ? -0.489 0.512 -10.258 1.00 0.00 82 HIS A C 17
ATOM 29739 O O . HIS A 1 82 ? -1.423 1.183 -9.829 1.00 0.00 82 HIS A O 17
ATOM 29753 N N . ALA A 1 83 ? -0.329 0.312 -11.565 1.00 0.00 83 ALA A N 17
ATOM 29754 C CA . ALA A 1 83 ? -1.232 0.833 -12.573 1.00 0.00 83 ALA A CA 17
ATOM 29755 C C . ALA A 1 83 ? -2.664 0.367 -12.315 1.00 0.00 83 ALA A C 17
ATOM 29756 O O . ALA A 1 83 ? -3.549 1.217 -12.173 1.00 0.00 83 ALA A O 17
ATOM 29763 N N . ASP A 1 84 ? -2.904 -0.946 -12.262 1.00 0.00 84 ASP A N 17
ATOM 29764 C CA . ASP A 1 84 ? -4.252 -1.482 -12.081 1.00 0.00 84 ASP A CA 17
ATOM 29765 C C . ASP A 1 84 ? -4.759 -1.131 -10.681 1.00 0.00 84 ASP A C 17
ATOM 29766 O O . ASP A 1 84 ? -5.868 -0.657 -10.508 1.00 0.00 84 ASP A O 17
ATOM 29775 N N . VAL A 1 85 ? -3.931 -1.266 -9.653 1.00 0.00 85 VAL A N 17
ATOM 29776 C CA . VAL A 1 85 ? -4.305 -0.990 -8.268 1.00 0.00 85 VAL A CA 17
ATOM 29777 C C . VAL A 1 85 ? -4.743 0.464 -8.093 1.00 0.00 85 VAL A C 17
ATOM 29778 O O . VAL A 1 85 ? -5.737 0.734 -7.412 1.00 0.00 85 VAL A O 17
ATOM 29791 N N . VAL A 1 86 ? -4.048 1.415 -8.709 1.00 0.00 86 VAL A N 17
ATOM 29792 C CA . VAL A 1 86 ? -4.460 2.804 -8.656 1.00 0.00 86 VAL A CA 17
ATOM 29793 C C . VAL A 1 86 ? -5.764 2.977 -9.448 1.00 0.00 86 VAL A C 17
ATOM 29794 O O . VAL A 1 86 ? -6.655 3.686 -8.961 1.00 0.00 86 VAL A O 17
ATOM 29807 N N . LYS A 1 87 ? -5.928 2.308 -10.604 1.00 0.00 87 LYS A N 17
ATOM 29808 C CA . LYS A 1 87 ? -7.180 2.424 -11.369 1.00 0.00 87 LYS A CA 17
ATOM 29809 C C . LYS A 1 87 ? -8.341 1.849 -10.566 1.00 0.00 87 LYS A C 17
ATOM 29810 O O . LYS A 1 87 ? -9.443 2.393 -10.598 1.00 0.00 87 LYS A O 17
ATOM 29829 N N . LEU A 1 88 ? -8.092 0.794 -9.801 1.00 0.00 88 LEU A N 17
ATOM 29830 C CA . LEU A 1 88 ? -9.047 0.117 -8.942 1.00 0.00 88 LEU A CA 17
ATOM 29831 C C . LEU A 1 88 ? -9.486 1.071 -7.840 1.00 0.00 88 LEU A C 17
ATOM 29832 O O . LEU A 1 88 ? -10.683 1.264 -7.647 1.00 0.00 88 LEU A O 17
ATOM 29848 N N . PHE A 1 89 ? -8.553 1.783 -7.204 1.00 0.00 89 PHE A N 17
ATOM 29849 C CA . PHE A 1 89 ? -8.898 2.776 -6.192 1.00 0.00 89 PHE A CA 17
ATOM 29850 C C . PHE A 1 89 ? -9.769 3.895 -6.784 1.00 0.00 89 PHE A C 17
ATOM 29851 O O . PHE A 1 89 ? -10.625 4.448 -6.085 1.00 0.00 89 PHE A O 17
ATOM 29868 N N . GLN A 1 90 ? -9.583 4.252 -8.059 1.00 0.00 90 GLN A N 17
ATOM 29869 C CA . GLN A 1 90 ? -10.434 5.219 -8.748 1.00 0.00 90 GLN A CA 17
ATOM 29870 C C . GLN A 1 90 ? -11.757 4.610 -9.231 1.00 0.00 90 GLN A C 17
ATOM 29871 O O . GLN A 1 90 ? -12.713 5.352 -9.468 1.00 0.00 90 GLN A O 17
ATOM 29885 N N . SER A 1 91 ? -11.837 3.284 -9.358 1.00 0.00 91 SER A N 17
ATOM 29886 C CA . SER A 1 91 ? -13.039 2.544 -9.729 1.00 0.00 91 SER A CA 17
ATOM 29887 C C . SER A 1 91 ? -14.044 2.460 -8.569 1.00 0.00 91 SER A C 17
ATOM 29888 O O . SER A 1 91 ? -15.172 2.002 -8.761 1.00 0.00 91 SER A O 17
ATOM 29896 N N . VAL A 1 92 ? -13.673 2.932 -7.376 1.00 0.00 92 VAL A N 17
ATOM 29897 C CA . VAL A 1 92 ? -14.582 3.143 -6.260 1.00 0.00 92 VAL A CA 17
ATOM 29898 C C . VAL A 1 92 ? -15.209 4.535 -6.453 1.00 0.00 92 VAL A C 17
ATOM 29899 O O . VAL A 1 92 ? -14.455 5.514 -6.458 1.00 0.00 92 VAL A O 17
ATOM 29912 N N . PRO A 1 93 ? -16.537 4.663 -6.650 1.00 0.00 93 PRO A N 17
ATOM 29913 C CA . PRO A 1 93 ? -17.196 5.964 -6.698 1.00 0.00 93 PRO A CA 17
ATOM 29914 C C . PRO A 1 93 ? -17.343 6.565 -5.286 1.00 0.00 93 PRO A C 17
ATOM 29915 O O . PRO A 1 93 ? -16.941 5.958 -4.286 1.00 0.00 93 PRO A O 17
ATOM 29926 N N . ILE A 1 94 ? -17.907 7.773 -5.197 1.00 0.00 94 ILE A N 17
ATOM 29927 C CA . ILE A 1 94 ? -18.037 8.525 -3.950 1.00 0.00 94 ILE A CA 17
ATOM 29928 C C . ILE A 1 94 ? -18.931 7.747 -2.979 1.00 0.00 94 ILE A C 17
ATOM 29929 O O . ILE A 1 94 ? -19.915 7.112 -3.374 1.00 0.00 94 ILE A O 17
ATOM 29945 N N . GLY A 1 95 ? -18.607 7.833 -1.687 1.00 0.00 95 GLY A N 17
ATOM 29946 C CA . GLY A 1 95 ? -19.472 7.389 -0.604 1.00 0.00 95 GLY A CA 17
ATOM 29947 C C . GLY A 1 95 ? -19.537 5.873 -0.419 1.00 0.00 95 GLY A C 17
ATOM 29948 O O . GLY A 1 95 ? -20.166 5.428 0.543 1.00 0.00 95 GLY A O 17
ATOM 29952 N N . GLN A 1 96 ? -18.873 5.075 -1.261 1.00 0.00 96 GLN A N 17
ATOM 29953 C CA . GLN A 1 96 ? -18.750 3.638 -1.020 1.00 0.00 96 GLN A CA 17
ATOM 29954 C C . GLN A 1 96 ? -17.571 3.423 -0.077 1.00 0.00 96 GLN A C 17
ATOM 29955 O O . GLN A 1 96 ? -16.726 4.311 0.045 1.00 0.00 96 GLN A O 17
ATOM 29969 N N . SER A 1 97 ? -17.442 2.244 0.530 1.00 0.00 97 SER A N 17
ATOM 29970 C CA . SER A 1 97 ? -16.317 1.913 1.369 1.00 0.00 97 SER A CA 17
ATOM 29971 C C . SER A 1 97 ? -15.699 0.603 0.924 1.00 0.00 97 SER A C 17
ATOM 29972 O O . SER A 1 97 ? -16.409 -0.377 0.706 1.00 0.00 97 SER A O 17
ATOM 29980 N N . VAL A 1 98 ? -14.375 0.573 0.826 1.00 0.00 98 VAL A N 17
ATOM 29981 C CA . VAL A 1 98 ? -13.629 -0.625 0.479 1.00 0.00 98 VAL A CA 17
ATOM 29982 C C . VAL A 1 98 ? -12.910 -1.123 1.724 1.00 0.00 98 VAL A C 17
ATOM 29983 O O . VAL A 1 98 ? -12.466 -0.329 2.556 1.00 0.00 98 VAL A O 17
ATOM 29996 N N . ASN A 1 99 ? -12.785 -2.443 1.799 1.00 0.00 99 ASN A N 17
ATOM 29997 C CA . ASN A 1 99 ? -11.929 -3.142 2.744 1.00 0.00 99 ASN A CA 17
ATOM 29998 C C . ASN A 1 99 ? -10.536 -3.159 2.148 1.00 0.00 99 ASN A C 17
ATOM 29999 O O . ASN A 1 99 ? -10.382 -3.175 0.920 1.00 0.00 99 ASN A O 17
ATOM 30010 N N . LEU A 1 100 ? -9.532 -3.123 3.012 1.00 0.00 100 LEU A N 17
ATOM 30011 C CA . LEU A 1 100 ? -8.126 -3.024 2.654 1.00 0.00 100 LEU A CA 17
ATOM 30012 C C . LEU A 1 100 ? -7.337 -3.821 3.715 1.00 0.00 100 LEU A C 17
ATOM 30013 O O . LEU A 1 100 ? -7.616 -3.628 4.898 1.00 0.00 100 LEU A O 17
ATOM 30029 N N . VAL A 1 101 ? -6.385 -4.696 3.340 1.00 0.00 101 VAL A N 17
ATOM 30030 C CA . VAL A 1 101 ? -5.475 -5.422 4.254 1.00 0.00 101 VAL A CA 17
ATOM 30031 C C . VAL A 1 101 ? -4.077 -4.850 4.086 1.00 0.00 101 VAL A C 17
ATOM 30032 O O . VAL A 1 101 ? -3.588 -4.818 2.947 1.00 0.00 101 VAL A O 17
ATOM 30045 N N . LEU A 1 102 ? -3.416 -4.507 5.204 1.00 0.00 102 LEU A N 17
ATOM 30046 C CA . LEU A 1 102 ? -1.991 -4.197 5.235 1.00 0.00 102 LEU A CA 17
ATOM 30047 C C . LEU A 1 102 ? -1.246 -5.198 6.125 1.00 0.00 102 LEU A C 17
ATOM 30048 O O . LEU A 1 102 ? -1.858 -5.907 6.929 1.00 0.00 102 LEU A O 17
ATOM 30064 N N . CYS A 1 103 ? 0.082 -5.225 5.998 1.00 0.00 103 CYS A N 17
ATOM 30065 C CA . CYS A 1 103 ? 1.000 -5.900 6.905 1.00 0.00 103 CYS A CA 17
ATOM 30066 C C . CYS A 1 103 ? 2.093 -4.907 7.316 1.00 0.00 103 CYS A C 17
ATOM 30067 O O . CYS A 1 103 ? 2.667 -4.224 6.461 1.00 0.00 103 CYS A O 17
ATOM 30075 N N . ARG A 1 104 ? 2.368 -4.832 8.622 1.00 0.00 104 ARG A N 17
ATOM 30076 C CA . ARG A 1 104 ? 3.244 -3.862 9.269 1.00 0.00 104 ARG A CA 17
ATOM 30077 C C . ARG A 1 104 ? 4.565 -4.502 9.639 1.00 0.00 104 ARG A C 17
ATOM 30078 O O . ARG A 1 104 ? 4.569 -5.461 10.416 1.00 0.00 104 ARG A O 17
ATOM 30099 N N . GLY A 1 105 ? 5.683 -3.971 9.150 1.00 0.00 105 GLY A N 17
ATOM 30100 C CA . GLY A 1 105 ? 7.013 -4.468 9.505 1.00 0.00 105 GLY A CA 17
ATOM 30101 C C . GLY A 1 105 ? 7.990 -4.565 8.343 1.00 0.00 105 GLY A C 17
ATOM 30102 O O . GLY A 1 105 ? 9.095 -5.080 8.527 1.00 0.00 105 GLY A O 17
ATOM 30106 N N . TYR A 1 106 ? 7.614 -4.108 7.149 1.00 0.00 106 TYR A N 17
ATOM 30107 C CA . TYR A 1 106 ? 8.565 -3.917 6.062 1.00 0.00 106 TYR A CA 17
ATOM 30108 C C . TYR A 1 106 ? 9.081 -2.480 6.125 1.00 0.00 106 TYR A C 17
ATOM 30109 O O . TYR A 1 106 ? 8.358 -1.604 6.604 1.00 0.00 106 TYR A O 17
ATOM 30127 N N . PRO A 1 107 ? 10.333 -2.233 5.706 1.00 0.00 107 PRO A N 17
ATOM 30128 C CA . PRO A 1 107 ? 10.927 -0.911 5.785 1.00 0.00 107 PRO A CA 17
ATOM 30129 C C . PRO A 1 107 ? 10.371 0.005 4.695 1.00 0.00 107 PRO A C 17
ATOM 30130 O O . PRO A 1 107 ? 9.721 -0.438 3.745 1.00 0.00 107 PRO A O 17
ATOM 30141 N N . LEU A 1 108 ? 10.655 1.301 4.812 1.00 0.00 108 LEU A N 17
ATOM 30142 C CA . LEU A 1 108 ? 10.288 2.265 3.788 1.00 0.00 108 LEU A CA 17
ATOM 30143 C C . LEU A 1 108 ? 11.302 2.166 2.636 1.00 0.00 108 LEU A C 17
ATOM 30144 O O . LEU A 1 108 ? 12.498 2.005 2.890 1.00 0.00 108 LEU A O 17
ATOM 30160 N N . PRO A 1 109 ? 10.861 2.335 1.381 1.00 0.00 109 PRO A N 17
ATOM 30161 C CA . PRO A 1 109 ? 11.742 2.495 0.227 1.00 0.00 109 PRO A CA 17
ATOM 30162 C C . PRO A 1 109 ? 12.357 3.898 0.159 1.00 0.00 109 PRO A C 17
ATOM 30163 O O . PRO A 1 109 ? 13.410 4.113 -0.451 1.00 0.00 109 PRO A O 17
ATOM 30174 N N . PHE A 1 110 ? 11.672 4.861 0.767 1.00 0.00 110 PHE A N 17
ATOM 30175 C CA . PHE A 1 110 ? 12.131 6.222 0.992 1.00 0.00 110 PHE A CA 17
ATOM 30176 C C . PHE A 1 110 ? 12.161 6.492 2.489 1.00 0.00 110 PHE A C 17
ATOM 30177 O O . PHE A 1 110 ? 11.116 6.744 3.089 1.00 0.00 110 PHE A O 17
ATOM 30194 N N . ASP A 1 111 ? 13.340 6.421 3.100 1.00 0.00 111 ASP A N 17
ATOM 30195 C CA . ASP A 1 111 ? 13.567 6.897 4.460 1.00 0.00 111 ASP A CA 17
ATOM 30196 C C . ASP A 1 111 ? 13.683 8.435 4.397 1.00 0.00 111 ASP A C 17
ATOM 30197 O O . ASP A 1 111 ? 14.617 8.936 3.769 1.00 0.00 111 ASP A O 17
ATOM 30206 N N . PRO A 1 112 ? 12.741 9.207 4.975 1.00 0.00 112 PRO A N 17
ATOM 30207 C CA . PRO A 1 112 ? 12.659 10.654 4.761 1.00 0.00 112 PRO A CA 17
ATOM 30208 C C . PRO A 1 112 ? 13.718 11.473 5.506 1.00 0.00 112 PRO A C 17
ATOM 30209 O O . PRO A 1 112 ? 13.905 12.648 5.179 1.00 0.00 112 PRO A O 17
ATOM 30220 N N . GLU A 1 113 ? 14.393 10.887 6.491 1.00 0.00 113 GLU A N 17
ATOM 30221 C CA . GLU A 1 113 ? 15.533 11.469 7.184 1.00 0.00 113 GLU A CA 17
ATOM 30222 C C . GLU A 1 113 ? 16.748 10.557 6.979 1.00 0.00 113 GLU A C 17
ATOM 30223 O O . GLU A 1 113 ? 17.848 11.084 6.813 1.00 0.00 113 GLU A O 17
ATOM 30235 N N . ASP A 1 114 ? 16.569 9.231 6.874 1.00 0.00 114 ASP A N 17
ATOM 30236 C CA . ASP A 1 114 ? 17.652 8.258 6.621 1.00 0.00 114 ASP A CA 17
ATOM 30237 C C . ASP A 1 114 ? 18.614 8.233 7.834 1.00 0.00 114 ASP A C 17
ATOM 30238 O O . ASP A 1 114 ? 18.399 8.983 8.793 1.00 0.00 114 ASP A O 17
ATOM 30247 N N . PRO A 1 115 ? 19.643 7.369 7.910 1.00 0.00 115 PRO A N 17
ATOM 30248 C CA . PRO A 1 115 ? 20.636 7.422 8.971 1.00 0.00 115 PRO A CA 17
ATOM 30249 C C . PRO A 1 115 ? 21.787 8.367 8.598 1.00 0.00 115 PRO A C 17
ATOM 30250 O O . PRO A 1 115 ? 22.593 8.667 9.484 1.00 0.00 115 PRO A O 17
ATOM 30261 N N . ALA A 1 116 ? 21.885 8.766 7.320 1.00 0.00 116 ALA A N 17
ATOM 30262 C CA . ALA A 1 116 ? 22.709 9.774 6.675 1.00 0.00 116 ALA A CA 17
ATOM 30263 C C . ALA A 1 116 ? 22.852 9.357 5.220 1.00 0.00 116 ALA A C 17
ATOM 30264 O O . ALA A 1 116 ? 21.958 9.654 4.431 1.00 0.00 116 ALA A O 17
ATOM 30271 N N . ASN A 1 117 ? 23.912 8.612 4.893 1.00 0.00 117 ASN A N 17
ATOM 30272 C CA . ASN A 1 117 ? 24.359 8.278 3.539 1.00 0.00 117 ASN A CA 17
ATOM 30273 C C . ASN A 1 117 ? 24.847 9.523 2.792 1.00 0.00 117 ASN A C 17
ATOM 30274 O O . ASN A 1 117 ? 24.519 10.653 3.159 1.00 0.00 117 ASN A O 17
ATOM 30285 N N . SER A 1 118 ? 25.676 9.305 1.763 1.00 0.00 118 SER A N 17
ATOM 30286 C CA . SER A 1 118 ? 26.433 10.336 1.050 1.00 0.00 118 SER A CA 17
ATOM 30287 C C . SER A 1 118 ? 27.133 11.317 2.018 1.00 0.00 118 SER A C 17
ATOM 30288 O O . SER A 1 118 ? 27.268 12.495 1.699 1.00 0.00 118 SER A O 17
ATOM 30296 N N . GLY A 1 119 ? 27.541 10.860 3.212 1.00 0.00 119 GLY A N 17
ATOM 30297 C CA . GLY A 1 119 ? 27.771 11.715 4.373 1.00 0.00 119 GLY A CA 17
ATOM 30298 C C . GLY A 1 119 ? 28.979 12.637 4.187 1.00 0.00 119 GLY A C 17
ATOM 30299 O O . GLY A 1 119 ? 28.838 13.717 3.613 1.00 0.00 119 GLY A O 17
ATOM 30303 N N . PRO A 1 120 ? 30.182 12.271 4.656 1.00 0.00 120 PRO A N 17
ATOM 30304 C CA . PRO A 1 120 ? 31.376 13.075 4.435 1.00 0.00 120 PRO A CA 17
ATOM 30305 C C . PRO A 1 120 ? 31.793 12.966 2.965 1.00 0.00 120 PRO A C 17
ATOM 30306 O O . PRO A 1 120 ? 32.388 11.964 2.553 1.00 0.00 120 PRO A O 17
ATOM 30317 N N . SER A 1 121 ? 31.443 13.955 2.144 1.00 0.00 121 SER A N 17
ATOM 30318 C CA . SER A 1 121 ? 31.941 14.186 0.793 1.00 0.00 121 SER A CA 17
ATOM 30319 C C . SER A 1 121 ? 31.771 15.669 0.458 1.00 0.00 121 SER A C 17
ATOM 30320 O O . SER A 1 121 ? 31.147 16.404 1.222 1.00 0.00 121 SER A O 17
ATOM 30328 N N . SER A 1 122 ? 32.356 16.120 -0.652 1.00 0.00 122 SER A N 17
ATOM 30329 C CA . SER A 1 122 ? 32.451 17.534 -0.988 1.00 0.00 122 SER A CA 17
ATOM 30330 C C . SER A 1 122 ? 32.062 17.764 -2.450 1.00 0.00 122 SER A C 17
ATOM 30331 O O . SER A 1 122 ? 32.902 18.048 -3.304 1.00 0.00 122 SER A O 17
ATOM 30339 N N . GLY A 1 123 ? 30.773 17.632 -2.754 1.00 0.00 123 GLY A N 17
ATOM 30340 C CA . GLY A 1 123 ? 30.228 17.819 -4.088 1.00 0.00 123 GLY A CA 17
ATOM 30341 C C . GLY A 1 123 ? 28.823 17.267 -4.130 1.00 0.00 123 GLY A C 17
ATOM 30342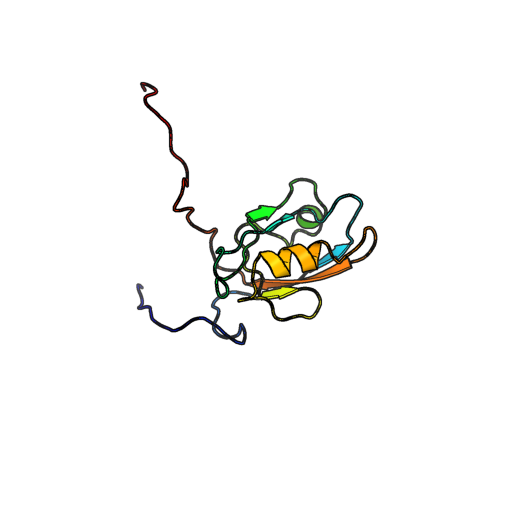 O O . GLY A 1 123 ? 28.441 16.694 -5.168 1.00 0.00 123 GLY A O 17
ATOM 30346 N N . GLY A 1 1 ? 24.470 -27.909 -2.365 1.00 0.00 1 GLY A N 18
ATOM 30347 C CA . GLY A 1 1 ? 24.210 -28.315 -3.754 1.00 0.00 1 GLY A CA 18
ATOM 30348 C C . GLY A 1 1 ? 23.351 -27.268 -4.438 1.00 0.00 1 GLY A C 18
ATOM 30349 O O . GLY A 1 1 ? 23.356 -26.113 -4.008 1.00 0.00 1 GLY A O 18
ATOM 30353 N N . SER A 1 2 ? 22.626 -27.643 -5.494 1.00 0.00 2 SER A N 18
ATOM 30354 C CA . SER A 1 2 ? 21.652 -26.759 -6.123 1.00 0.00 2 SER A CA 18
ATOM 30355 C C . SER A 1 2 ? 20.531 -26.408 -5.136 1.00 0.00 2 SER A C 18
ATOM 30356 O O . SER A 1 2 ? 20.407 -27.039 -4.086 1.00 0.00 2 SER A O 18
ATOM 30364 N N . SER A 1 3 ? 19.664 -25.466 -5.504 1.00 0.00 3 SER A N 18
ATOM 30365 C CA . SER A 1 3 ? 18.389 -25.252 -4.839 1.00 0.00 3 SER A CA 18
ATOM 30366 C C . SER A 1 3 ? 17.331 -25.108 -5.923 1.00 0.00 3 SER A C 18
ATOM 30367 O O . SER A 1 3 ? 17.455 -24.256 -6.809 1.00 0.00 3 SER A O 18
ATOM 30375 N N . GLY A 1 4 ? 16.327 -25.982 -5.879 1.00 0.00 4 GLY A N 18
ATOM 30376 C CA . GLY A 1 4 ? 15.318 -26.128 -6.908 1.00 0.00 4 GLY A CA 18
ATOM 30377 C C . GLY A 1 4 ? 14.434 -24.895 -6.996 1.00 0.00 4 GLY A C 18
ATOM 30378 O O . GLY A 1 4 ? 14.472 -24.193 -8.000 1.00 0.00 4 GLY A O 18
ATOM 30382 N N . SER A 1 5 ? 13.655 -24.611 -5.951 1.00 0.00 5 SER A N 18
ATOM 30383 C CA . SER A 1 5 ? 12.685 -23.523 -5.944 1.00 0.00 5 SER A CA 18
ATOM 30384 C C . SER A 1 5 ? 12.953 -22.667 -4.705 1.00 0.00 5 SER A C 18
ATOM 30385 O O . SER A 1 5 ? 12.252 -22.776 -3.697 1.00 0.00 5 SER A O 18
ATOM 30393 N N . SER A 1 6 ? 14.009 -21.849 -4.757 1.00 0.00 6 SER A N 18
ATOM 30394 C CA . SER A 1 6 ? 14.292 -20.888 -3.705 1.00 0.00 6 SER A CA 18
ATOM 30395 C C . SER A 1 6 ? 13.170 -19.852 -3.688 1.00 0.00 6 SER A C 18
ATOM 30396 O O . SER A 1 6 ? 12.693 -19.432 -4.749 1.00 0.00 6 SER A O 18
ATOM 30404 N N . GLY A 1 7 ? 12.755 -19.443 -2.494 1.00 0.00 7 GLY A N 18
ATOM 30405 C CA . GLY A 1 7 ? 11.635 -18.537 -2.298 1.00 0.00 7 GLY A CA 18
ATOM 30406 C C . GLY A 1 7 ? 12.137 -17.103 -2.232 1.00 0.00 7 GLY A C 18
ATOM 30407 O O . GLY A 1 7 ? 13.156 -16.844 -1.586 1.00 0.00 7 GLY A O 18
ATOM 30411 N N . LEU A 1 8 ? 11.409 -16.169 -2.846 1.00 0.00 8 LEU A N 18
ATOM 30412 C CA . LEU A 1 8 ? 11.633 -14.729 -2.728 1.00 0.00 8 LEU A CA 18
ATOM 30413 C C . LEU A 1 8 ? 10.287 -14.002 -2.703 1.00 0.00 8 LEU A C 18
ATOM 30414 O O . LEU A 1 8 ? 9.955 -13.394 -1.685 1.00 0.00 8 LEU A O 18
ATOM 30430 N N . PHE A 1 9 ? 9.501 -14.081 -3.786 1.00 0.00 9 PHE A N 18
ATOM 30431 C CA . PHE A 1 9 ? 8.118 -13.612 -3.786 1.00 0.00 9 PHE A CA 18
ATOM 30432 C C . PHE A 1 9 ? 7.245 -14.526 -2.921 1.00 0.00 9 PHE A C 18
ATOM 30433 O O . PHE A 1 9 ? 7.542 -15.718 -2.777 1.00 0.00 9 PHE A O 18
ATOM 30450 N N . THR A 1 10 ? 6.137 -13.969 -2.430 1.00 0.00 10 THR A N 18
ATOM 30451 C CA . THR A 1 10 ? 5.117 -14.602 -1.616 1.00 0.00 10 THR A CA 18
ATOM 30452 C C . THR A 1 10 ? 4.225 -15.571 -2.420 1.00 0.00 10 THR A C 18
ATOM 30453 O O . THR A 1 10 ? 4.741 -16.563 -2.923 1.00 0.00 10 THR A O 18
ATOM 30464 N N . ARG A 1 11 ? 2.912 -15.308 -2.511 1.00 0.00 11 ARG A N 18
ATOM 30465 C CA . ARG A 1 11 ? 1.772 -15.948 -3.197 1.00 0.00 11 ARG A CA 18
ATOM 30466 C C . ARG A 1 11 ? 0.557 -16.077 -2.280 1.00 0.00 11 ARG A C 18
ATOM 30467 O O . ARG A 1 11 ? -0.558 -16.280 -2.758 1.00 0.00 11 ARG A O 18
ATOM 30488 N N . ASP A 1 12 ? 0.735 -15.937 -0.965 1.00 0.00 12 ASP A N 18
ATOM 30489 C CA . ASP A 1 12 ? -0.378 -16.029 -0.015 1.00 0.00 12 ASP A CA 18
ATOM 30490 C C . ASP A 1 12 ? -0.227 -15.095 1.184 1.00 0.00 12 ASP A C 18
ATOM 30491 O O . ASP A 1 12 ? -0.905 -15.251 2.196 1.00 0.00 12 ASP A O 18
ATOM 30500 N N . ALA A 1 13 ? 0.702 -14.139 1.117 1.00 0.00 13 ALA A N 18
ATOM 30501 C CA . ALA A 1 13 ? 1.033 -13.206 2.192 1.00 0.00 13 ALA A CA 18
ATOM 30502 C C . ALA A 1 13 ? 1.516 -13.879 3.495 1.00 0.00 13 ALA A C 18
ATOM 30503 O O . ALA A 1 13 ? 1.753 -13.195 4.488 1.00 0.00 13 ALA A O 18
ATOM 30510 N N . SER A 1 14 ? 1.686 -15.204 3.527 1.00 0.00 14 SER A N 18
ATOM 30511 C CA . SER A 1 14 ? 2.022 -15.924 4.750 1.00 0.00 14 SER A CA 18
ATOM 30512 C C . SER A 1 14 ? 3.539 -15.954 5.001 1.00 0.00 14 SER A C 18
ATOM 30513 O O . SER A 1 14 ? 3.957 -16.168 6.140 1.00 0.00 14 SER A O 18
ATOM 30521 N N . GLN A 1 15 ? 4.367 -15.697 3.975 1.00 0.00 15 GLN A N 18
ATOM 30522 C CA . GLN A 1 15 ? 5.813 -15.570 4.180 1.00 0.00 15 GLN A CA 18
ATOM 30523 C C . GLN A 1 15 ? 6.181 -14.255 4.887 1.00 0.00 15 GLN A C 18
ATOM 30524 O O . GLN A 1 15 ? 7.281 -14.177 5.430 1.00 0.00 15 GLN A O 18
ATOM 30538 N N . LEU A 1 16 ? 5.299 -13.239 4.906 1.00 0.00 16 LEU A N 18
ATOM 30539 C CA . LEU A 1 16 ? 5.599 -11.923 5.491 1.00 0.00 16 LEU A CA 18
ATOM 30540 C C . LEU A 1 16 ? 5.968 -12.071 6.975 1.00 0.00 16 LEU A C 18
ATOM 30541 O O . LEU A 1 16 ? 5.559 -13.041 7.617 1.00 0.00 16 LEU A O 18
ATOM 30557 N N . LYS A 1 17 ? 6.691 -11.105 7.557 1.00 0.00 17 LYS A N 18
ATOM 30558 C CA . LYS A 1 17 ? 7.165 -11.139 8.932 1.00 0.00 17 LYS A CA 18
ATOM 30559 C C . LYS A 1 17 ? 6.786 -9.841 9.642 1.00 0.00 17 LYS A C 18
ATOM 30560 O O . LYS A 1 17 ? 7.512 -8.841 9.589 1.00 0.00 17 LYS A O 18
ATOM 30579 N N . GLY A 1 18 ? 5.641 -9.862 10.307 1.00 0.00 18 GLY A N 18
ATOM 30580 C CA . GLY A 1 18 ? 5.144 -8.792 11.155 1.00 0.00 18 GLY A CA 18
ATOM 30581 C C . GLY A 1 18 ? 3.756 -9.138 11.671 1.00 0.00 18 GLY A C 18
ATOM 30582 O O . GLY A 1 18 ? 3.571 -10.237 12.201 1.00 0.00 18 GLY A O 18
ATOM 30586 N N . THR A 1 19 ? 2.804 -8.216 11.527 1.00 0.00 19 THR A N 18
ATOM 30587 C CA . THR A 1 19 ? 1.409 -8.348 11.951 1.00 0.00 19 THR A CA 18
ATOM 30588 C C . THR A 1 19 ? 0.513 -7.815 10.837 1.00 0.00 19 THR A C 18
ATOM 30589 O O . THR A 1 19 ? 0.883 -6.854 10.164 1.00 0.00 19 THR A O 18
ATOM 30600 N N . PHE A 1 20 ? -0.664 -8.413 10.651 1.00 0.00 20 PHE A N 18
ATOM 30601 C CA . PHE A 1 20 ? -1.648 -7.961 9.679 1.00 0.00 20 PHE A CA 18
ATOM 30602 C C . PHE A 1 20 ? -2.600 -6.957 10.315 1.00 0.00 20 PHE A C 18
ATOM 30603 O O . PHE A 1 20 ? -2.968 -7.070 11.490 1.00 0.00 20 PHE A O 18
ATOM 30620 N N . LEU A 1 21 ? -2.999 -5.978 9.510 1.00 0.00 21 LEU A N 18
ATOM 30621 C CA . LEU A 1 21 ? -3.986 -4.967 9.796 1.00 0.00 21 LEU A CA 18
ATOM 30622 C C . LEU A 1 21 ? -5.099 -5.101 8.766 1.00 0.00 21 LEU A C 18
ATOM 30623 O O . LEU A 1 21 ? -4.898 -5.640 7.674 1.00 0.00 21 LEU A O 18
ATOM 30639 N N . SER A 1 22 ? -6.222 -4.454 9.043 1.00 0.00 22 SER A N 18
ATOM 30640 C CA . SER A 1 22 ? -7.162 -4.034 8.037 1.00 0.00 22 SER A CA 18
ATOM 30641 C C . SER A 1 22 ? -7.833 -2.730 8.463 1.00 0.00 22 SER A C 18
ATOM 30642 O O . SER A 1 22 ? -7.782 -2.350 9.637 1.00 0.00 22 SER A O 18
ATOM 30650 N N . THR A 1 23 ? -8.446 -2.042 7.511 1.00 0.00 23 THR A N 18
ATOM 30651 C CA . THR A 1 23 ? -9.307 -0.892 7.714 1.00 0.00 23 THR A CA 18
ATOM 30652 C C . THR A 1 23 ? -10.238 -0.860 6.497 1.00 0.00 23 THR A C 18
ATOM 30653 O O . THR A 1 23 ? -9.923 -1.409 5.433 1.00 0.00 23 THR A O 18
ATOM 30664 N N . THR A 1 24 ? -11.388 -0.213 6.652 1.00 0.00 24 THR A N 18
ATOM 30665 C CA . THR A 1 24 ? -12.383 -0.039 5.614 1.00 0.00 24 THR A CA 18
ATOM 30666 C C . THR A 1 24 ? -12.528 1.469 5.435 1.00 0.00 24 THR A C 18
ATOM 30667 O O . THR A 1 24 ? -13.074 2.139 6.317 1.00 0.00 24 THR A O 18
ATOM 30678 N N . LEU A 1 25 ? -12.035 2.028 4.323 1.00 0.00 25 LEU A N 18
ATOM 30679 C CA . LEU A 1 25 ? -12.115 3.468 4.115 1.00 0.00 25 LEU A CA 18
ATOM 30680 C C . LEU A 1 25 ? -13.325 3.734 3.248 1.00 0.00 25 LEU A C 18
ATOM 30681 O O . LEU A 1 25 ? -13.504 3.091 2.208 1.00 0.00 25 LEU A O 18
ATOM 30697 N N . LYS A 1 26 ? -14.110 4.732 3.638 1.00 0.00 26 LYS A N 18
ATOM 30698 C CA . LYS A 1 26 ? -15.138 5.313 2.797 1.00 0.00 26 LYS A CA 18
ATOM 30699 C C . LYS A 1 26 ? -14.465 6.323 1.875 1.00 0.00 26 LYS A C 18
ATOM 30700 O O . LYS A 1 26 ? -13.452 6.939 2.214 1.00 0.00 26 LYS A O 18
ATOM 30719 N N . LYS A 1 27 ? -15.043 6.518 0.697 1.00 0.00 27 LYS A N 18
ATOM 30720 C CA . LYS A 1 27 ? -14.702 7.597 -0.203 1.00 0.00 27 LYS A CA 18
ATOM 30721 C C . LYS A 1 27 ? -15.508 8.820 0.208 1.00 0.00 27 LYS A C 18
ATOM 30722 O O . LYS A 1 27 ? -16.697 8.896 -0.105 1.00 0.00 27 LYS A O 18
ATOM 30741 N N . SER A 1 28 ? -14.878 9.755 0.921 1.00 0.00 28 SER A N 18
ATOM 30742 C CA . SER A 1 28 ? -15.531 10.972 1.376 1.00 0.00 28 SER A CA 18
ATOM 30743 C C . SER A 1 28 ? -15.946 11.814 0.163 1.00 0.00 28 SER A C 18
ATOM 30744 O O . SER A 1 28 ? -17.117 12.183 0.048 1.00 0.00 28 SER A O 18
ATOM 30752 N N . ASN A 1 29 ? -15.008 12.118 -0.747 1.00 0.00 29 ASN A N 18
ATOM 30753 C CA . ASN A 1 29 ? -15.282 12.778 -2.029 1.00 0.00 29 ASN A CA 18
ATOM 30754 C C . ASN A 1 29 ? -14.131 12.533 -3.007 1.00 0.00 29 ASN A C 18
ATOM 30755 O O . ASN A 1 29 ? -14.255 11.754 -3.950 1.00 0.00 29 ASN A O 18
ATOM 30766 N N . MET A 1 30 ? -12.993 13.175 -2.737 1.00 0.00 30 MET A N 18
ATOM 30767 C CA . MET A 1 30 ? -11.777 13.195 -3.546 1.00 0.00 30 MET A CA 18
ATOM 30768 C C . MET A 1 30 ? -11.289 11.805 -3.951 1.00 0.00 30 MET A C 18
ATOM 30769 O O . MET A 1 30 ? -10.890 11.605 -5.099 1.00 0.00 30 MET A O 18
ATOM 30783 N N . GLY A 1 31 ? -11.345 10.830 -3.048 1.00 0.00 31 GLY A N 18
ATOM 30784 C CA . GLY A 1 31 ? -10.719 9.534 -3.227 1.00 0.00 31 GLY A CA 18
ATOM 30785 C C . GLY A 1 31 ? -10.393 9.023 -1.842 1.00 0.00 31 GLY A C 18
ATOM 30786 O O . GLY A 1 31 ? -11.297 8.996 -1.002 1.00 0.00 31 GLY A O 18
ATOM 30790 N N . PHE A 1 32 ? -9.139 8.661 -1.583 1.00 0.00 32 PHE A N 18
ATOM 30791 C CA . PHE A 1 32 ? -8.676 8.292 -0.254 1.00 0.00 32 PHE A CA 18
ATOM 30792 C C . PHE A 1 32 ? -7.464 9.136 0.124 1.00 0.00 32 PHE A C 18
ATOM 30793 O O . PHE A 1 32 ? -6.625 9.433 -0.725 1.00 0.00 32 PHE A O 18
ATOM 30810 N N . GLY A 1 33 ? -7.340 9.465 1.409 1.00 0.00 33 GLY A N 18
ATOM 30811 C CA . GLY A 1 33 ? -6.308 10.352 1.930 1.00 0.00 33 GLY A CA 18
ATOM 30812 C C . GLY A 1 33 ? -4.979 9.649 2.185 1.00 0.00 33 GLY A C 18
ATOM 30813 O O . GLY A 1 33 ? -4.393 9.820 3.253 1.00 0.00 33 GLY A O 18
ATOM 30817 N N . PHE A 1 34 ? -4.509 8.853 1.229 1.00 0.00 34 PHE A N 18
ATOM 30818 C CA . PHE A 1 34 ? -3.174 8.273 1.195 1.00 0.00 34 PHE A CA 18
ATOM 30819 C C . PHE A 1 34 ? -2.766 8.135 -0.274 1.00 0.00 34 PHE A C 18
ATOM 30820 O O . PHE A 1 34 ? -3.635 8.192 -1.152 1.00 0.00 34 PHE A O 18
ATOM 30837 N N . THR A 1 35 ? -1.477 7.936 -0.558 1.00 0.00 35 THR A N 18
ATOM 30838 C CA . THR A 1 35 ? -1.033 7.479 -1.873 1.00 0.00 35 THR A CA 18
ATOM 30839 C C . THR A 1 35 ? -0.165 6.231 -1.682 1.00 0.00 35 THR A C 18
ATOM 30840 O O . THR A 1 35 ? 0.263 5.936 -0.562 1.00 0.00 35 THR A O 18
ATOM 30851 N N . ILE A 1 36 ? 0.067 5.462 -2.748 1.00 0.00 36 ILE A N 18
ATOM 30852 C CA . ILE A 1 36 ? 0.658 4.131 -2.706 1.00 0.00 36 ILE A CA 18
ATOM 30853 C C . ILE A 1 36 ? 1.859 4.106 -3.666 1.00 0.00 36 ILE A C 18
ATOM 30854 O O . ILE A 1 36 ? 1.976 4.965 -4.548 1.00 0.00 36 ILE A O 18
ATOM 30870 N N . ILE A 1 37 ? 2.779 3.164 -3.468 1.00 0.00 37 ILE A N 18
ATOM 30871 C CA . ILE A 1 37 ? 3.937 2.903 -4.317 1.00 0.00 37 ILE A CA 18
ATOM 30872 C C . ILE A 1 37 ? 3.955 1.414 -4.641 1.00 0.00 37 ILE A C 18
ATOM 30873 O O . ILE A 1 37 ? 3.479 0.603 -3.841 1.00 0.00 37 ILE A O 18
ATOM 30889 N N . GLY A 1 38 ? 4.390 1.075 -5.847 1.00 0.00 38 GLY A N 18
ATOM 30890 C CA . GLY A 1 38 ? 4.662 -0.273 -6.327 1.00 0.00 38 GLY A CA 18
ATOM 30891 C C . GLY A 1 38 ? 5.912 -0.202 -7.185 1.00 0.00 38 GLY A C 18
ATOM 30892 O O . GLY A 1 38 ? 6.130 0.837 -7.813 1.00 0.00 38 GLY A O 18
ATOM 30896 N N . GLY A 1 39 ? 6.680 -1.290 -7.262 1.00 0.00 39 GLY A N 18
ATOM 30897 C CA . GLY A 1 39 ? 7.986 -1.319 -7.906 1.00 0.00 39 GLY A CA 18
ATOM 30898 C C . GLY A 1 39 ? 7.979 -0.742 -9.315 1.00 0.00 39 GLY A C 18
ATOM 30899 O O . GLY A 1 39 ? 8.540 0.329 -9.543 1.00 0.00 39 GLY A O 18
ATOM 30903 N N . ASP A 1 40 ? 7.372 -1.456 -10.264 1.00 0.00 40 ASP A N 18
ATOM 30904 C CA . ASP A 1 40 ? 7.324 -1.076 -11.681 1.00 0.00 40 ASP A CA 18
ATOM 30905 C C . ASP A 1 40 ? 6.405 -2.040 -12.438 1.00 0.00 40 ASP A C 18
ATOM 30906 O O . ASP A 1 40 ? 5.536 -1.612 -13.204 1.00 0.00 40 ASP A O 18
ATOM 30915 N N . GLU A 1 41 ? 6.562 -3.343 -12.183 1.00 0.00 41 GLU A N 18
ATOM 30916 C CA . GLU A 1 41 ? 5.880 -4.445 -12.864 1.00 0.00 41 GLU A CA 18
ATOM 30917 C C . GLU A 1 41 ? 4.925 -5.181 -11.901 1.00 0.00 41 GLU A C 18
ATOM 30918 O O . GLU A 1 41 ? 5.019 -4.988 -10.680 1.00 0.00 41 GLU A O 18
ATOM 30930 N N . PRO A 1 42 ? 4.002 -6.027 -12.403 1.00 0.00 42 PRO A N 18
ATOM 30931 C CA . PRO A 1 42 ? 3.101 -6.825 -11.576 1.00 0.00 42 PRO A CA 18
ATOM 30932 C C . PRO A 1 42 ? 3.792 -8.079 -11.007 1.00 0.00 42 PRO A C 18
ATOM 30933 O O . PRO A 1 42 ? 3.413 -9.210 -11.317 1.00 0.00 42 PRO A O 18
ATOM 30944 N N . ASP A 1 43 ? 4.764 -7.871 -10.120 1.00 0.00 43 ASP A N 18
ATOM 30945 C CA . ASP A 1 43 ? 5.044 -8.769 -8.988 1.00 0.00 43 ASP A CA 18
ATOM 30946 C C . ASP A 1 43 ? 5.392 -7.950 -7.733 1.00 0.00 43 ASP A C 18
ATOM 30947 O O . ASP A 1 43 ? 5.726 -8.532 -6.700 1.00 0.00 43 ASP A O 18
ATOM 30956 N N . GLU A 1 44 ? 5.444 -6.616 -7.807 1.00 0.00 44 GLU A N 18
ATOM 30957 C CA . GLU A 1 44 ? 6.293 -5.846 -6.908 1.00 0.00 44 GLU A CA 18
ATOM 30958 C C . GLU A 1 44 ? 5.469 -5.280 -5.764 1.00 0.00 44 GLU A C 18
ATOM 30959 O O . GLU A 1 44 ? 4.356 -4.803 -5.972 1.00 0.00 44 GLU A O 18
ATOM 30971 N N . PHE A 1 45 ? 6.009 -5.352 -4.551 1.00 0.00 45 PHE A N 18
ATOM 30972 C CA . PHE A 1 45 ? 5.268 -5.115 -3.320 1.00 0.00 45 PHE A CA 18
ATOM 30973 C C . PHE A 1 45 ? 4.667 -3.714 -3.291 1.00 0.00 45 PHE A C 18
ATOM 30974 O O . PHE A 1 45 ? 5.371 -2.711 -3.417 1.00 0.00 45 PHE A O 18
ATOM 30991 N N . LEU A 1 46 ? 3.351 -3.657 -3.113 1.00 0.00 46 LEU A N 18
ATOM 30992 C CA . LEU A 1 46 ? 2.588 -2.431 -2.950 1.00 0.00 46 LEU A CA 18
ATOM 30993 C C . LEU A 1 46 ? 2.730 -2.006 -1.481 1.00 0.00 46 LEU A C 18
ATOM 30994 O O . LEU A 1 46 ? 2.459 -2.827 -0.595 1.00 0.00 46 LEU A O 18
ATOM 31010 N N . GLN A 1 47 ? 3.106 -0.755 -1.194 1.00 0.00 47 GLN A N 18
ATOM 31011 C CA . GLN A 1 47 ? 3.148 -0.210 0.167 1.00 0.00 47 GLN A CA 18
ATOM 31012 C C . GLN A 1 47 ? 2.507 1.176 0.212 1.00 0.00 47 GLN A C 18
ATOM 31013 O O . GLN A 1 47 ? 2.507 1.899 -0.787 1.00 0.00 47 GLN A O 18
ATOM 31027 N N . VAL A 1 48 ? 1.964 1.566 1.368 1.00 0.00 48 VAL A N 18
ATOM 31028 C CA . VAL A 1 48 ? 1.469 2.913 1.611 1.00 0.00 48 VAL A CA 18
ATOM 31029 C C . VAL A 1 48 ? 2.650 3.885 1.492 1.00 0.00 48 VAL A C 18
ATOM 31030 O O . VAL A 1 48 ? 3.590 3.834 2.293 1.00 0.00 48 VAL A O 18
ATOM 31043 N N . LYS A 1 49 ? 2.620 4.744 0.466 1.00 0.00 49 LYS A N 18
ATOM 31044 C CA . LYS A 1 49 ? 3.682 5.688 0.142 1.00 0.00 49 LYS A CA 18
ATOM 31045 C C . LYS A 1 49 ? 3.760 6.758 1.216 1.00 0.00 49 LYS A C 18
ATOM 31046 O O . LYS A 1 49 ? 4.807 6.880 1.842 1.00 0.00 49 LYS A O 18
ATOM 31065 N N . SER A 1 50 ? 2.666 7.490 1.452 1.00 0.00 50 SER A N 18
ATOM 31066 C CA . SER A 1 50 ? 2.447 8.304 2.639 1.00 0.00 50 SER A CA 18
ATOM 31067 C C . SER A 1 50 ? 0.946 8.465 2.878 1.00 0.00 50 SER A C 18
ATOM 31068 O O . SER A 1 50 ? 0.144 8.387 1.939 1.00 0.00 50 SER A O 18
ATOM 31076 N N . VAL A 1 51 ? 0.584 8.789 4.113 1.00 0.00 51 VAL A N 18
ATOM 31077 C CA . VAL A 1 51 ? -0.767 9.107 4.556 1.00 0.00 51 VAL A CA 18
ATOM 31078 C C . VAL A 1 51 ? -0.860 10.641 4.675 1.00 0.00 51 VAL A C 18
ATOM 31079 O O . VAL A 1 51 ? 0.102 11.283 5.115 1.00 0.00 51 VAL A O 18
ATOM 31092 N N . ILE A 1 52 ? -1.965 11.258 4.238 1.00 0.00 52 ILE A N 18
ATOM 31093 C CA . ILE A 1 52 ? -2.180 12.698 4.353 1.00 0.00 52 ILE A CA 18
ATOM 31094 C C . ILE A 1 52 ? -2.563 13.002 5.811 1.00 0.00 52 ILE A C 18
ATOM 31095 O O . ILE A 1 52 ? -3.364 12.265 6.390 1.00 0.00 52 ILE A O 18
ATOM 31111 N N . PRO A 1 53 ? -2.090 14.109 6.409 1.00 0.00 53 PRO A N 18
ATOM 31112 C CA . PRO A 1 53 ? -2.305 14.455 7.823 1.00 0.00 53 PRO A CA 18
ATOM 31113 C C . PRO A 1 53 ? -3.705 14.997 8.173 1.00 0.00 53 PRO A C 18
ATOM 31114 O O . PRO A 1 53 ? -3.878 15.777 9.108 1.00 0.00 53 PRO A O 18
ATOM 31125 N N . ASP A 1 54 ? -4.704 14.586 7.407 1.00 0.00 54 ASP A N 18
ATOM 31126 C CA . ASP A 1 54 ? -6.122 14.906 7.557 1.00 0.00 54 ASP A CA 18
ATOM 31127 C C . ASP A 1 54 ? -7.005 13.803 6.976 1.00 0.00 54 ASP A C 18
ATOM 31128 O O . ASP A 1 54 ? -8.227 13.842 7.147 1.00 0.00 54 ASP A O 18
ATOM 31137 N N . GLY A 1 55 ? -6.426 12.841 6.249 1.00 0.00 55 GLY A N 18
ATOM 31138 C CA . GLY A 1 55 ? -7.198 11.900 5.463 1.00 0.00 55 GLY A CA 18
ATOM 31139 C C . GLY A 1 55 ? -8.043 11.006 6.367 1.00 0.00 55 GLY A C 18
ATOM 31140 O O . GLY A 1 55 ? -7.672 10.784 7.521 1.00 0.00 55 GLY A O 18
ATOM 31144 N N . PRO A 1 56 ? -9.115 10.389 5.848 1.00 0.00 56 PRO A N 18
ATOM 31145 C CA . PRO A 1 56 ? -9.866 9.402 6.612 1.00 0.00 56 PRO A CA 18
ATOM 31146 C C . PRO A 1 56 ? -8.983 8.183 6.932 1.00 0.00 56 PRO A C 18
ATOM 31147 O O . PRO A 1 56 ? -9.235 7.495 7.911 1.00 0.00 56 PRO A O 18
ATOM 31158 N N . ALA A 1 57 ? -7.909 7.964 6.160 1.00 0.00 57 ALA A N 18
ATOM 31159 C CA . ALA A 1 57 ? -6.837 7.024 6.455 1.00 0.00 57 ALA A CA 18
ATOM 31160 C C . ALA A 1 57 ? -6.195 7.313 7.818 1.00 0.00 57 ALA A C 18
ATOM 31161 O O . ALA A 1 57 ? -6.099 6.418 8.656 1.00 0.00 57 ALA A O 18
ATOM 31168 N N . ALA A 1 58 ? -5.743 8.557 8.010 1.00 0.00 58 ALA A N 18
ATOM 31169 C CA . ALA A 1 58 ? -5.136 9.026 9.245 1.00 0.00 58 ALA A CA 18
ATOM 31170 C C . ALA A 1 58 ? -6.160 8.958 10.372 1.00 0.00 58 ALA A C 18
ATOM 31171 O O . ALA A 1 58 ? -5.877 8.429 11.442 1.00 0.00 58 ALA A O 18
ATOM 31178 N N . GLN A 1 59 ? -7.354 9.508 10.142 1.00 0.00 59 GLN A N 18
ATOM 31179 C CA . GLN A 1 59 ? -8.332 9.689 11.202 1.00 0.00 59 GLN A CA 18
ATOM 31180 C C . GLN A 1 59 ? -8.977 8.374 11.646 1.00 0.00 59 GLN A C 18
ATOM 31181 O O . GLN A 1 59 ? -9.430 8.304 12.788 1.00 0.00 59 GLN A O 18
ATOM 31195 N N . ASP A 1 60 ? -8.988 7.323 10.815 1.00 0.00 60 ASP A N 18
ATOM 31196 C CA . ASP A 1 60 ? -9.386 5.986 11.269 1.00 0.00 60 ASP A CA 18
ATOM 31197 C C . ASP A 1 60 ? -8.311 5.358 12.170 1.00 0.00 60 ASP A C 18
ATOM 31198 O O . ASP A 1 60 ? -8.579 4.379 12.861 1.00 0.00 60 ASP A O 18
ATOM 31207 N N . GLY A 1 61 ? -7.106 5.936 12.230 1.00 0.00 61 GLY A N 18
ATOM 31208 C CA . GLY A 1 61 ? -6.100 5.601 13.229 1.00 0.00 61 GLY A CA 18
ATOM 31209 C C . GLY A 1 61 ? -5.469 4.230 13.013 1.00 0.00 61 GLY A C 18
ATOM 31210 O O . GLY A 1 61 ? -5.042 3.605 13.986 1.00 0.00 61 GLY A O 18
ATOM 31214 N N . LYS A 1 62 ? -5.452 3.728 11.773 1.00 0.00 62 LYS A N 18
ATOM 31215 C CA . LYS A 1 62 ? -5.056 2.349 11.481 1.00 0.00 62 LYS A CA 18
ATOM 31216 C C . LYS A 1 62 ? -3.997 2.239 10.400 1.00 0.00 62 LYS A C 18
ATOM 31217 O O . LYS A 1 62 ? -3.217 1.282 10.428 1.00 0.00 62 LYS A O 18
ATOM 31236 N N . MET A 1 63 ? -4.004 3.141 9.421 1.00 0.00 63 MET A N 18
ATOM 31237 C CA . MET A 1 63 ? -3.098 3.085 8.288 1.00 0.00 63 MET A CA 18
ATOM 31238 C C . MET A 1 63 ? -1.898 3.957 8.579 1.00 0.00 63 MET A C 18
ATOM 31239 O O . MET A 1 63 ? -2.049 5.102 9.011 1.00 0.00 63 MET A O 18
ATOM 31253 N N . GLU A 1 64 ? -0.724 3.415 8.289 1.00 0.00 64 GLU A N 18
ATOM 31254 C CA . GLU A 1 64 ? 0.545 4.103 8.451 1.00 0.00 64 GLU A CA 18
ATOM 31255 C C . GLU A 1 64 ? 1.450 3.850 7.254 1.00 0.00 64 GLU A C 18
ATOM 31256 O O . GLU A 1 64 ? 1.164 3.048 6.362 1.00 0.00 64 GLU A O 18
ATOM 31268 N N . THR A 1 65 ? 2.510 4.640 7.204 1.00 0.00 65 THR A N 18
ATOM 31269 C CA . THR A 1 65 ? 3.392 4.788 6.076 1.00 0.00 65 THR A CA 18
ATOM 31270 C C . THR A 1 65 ? 4.471 3.709 6.156 1.00 0.00 65 THR A C 18
ATOM 31271 O O . THR A 1 65 ? 5.261 3.690 7.098 1.00 0.00 65 THR A O 18
ATOM 31282 N N . GLY A 1 66 ? 4.512 2.828 5.160 1.00 0.00 66 GLY A N 18
ATOM 31283 C CA . GLY A 1 66 ? 5.352 1.632 5.147 1.00 0.00 66 GLY A CA 18
ATOM 31284 C C . GLY A 1 66 ? 4.537 0.346 5.282 1.00 0.00 66 GLY A C 18
ATOM 31285 O O . GLY A 1 66 ? 5.077 -0.736 5.036 1.00 0.00 66 GLY A O 18
ATOM 31289 N N . ASP A 1 67 ? 3.250 0.422 5.633 1.00 0.00 67 ASP A N 18
ATOM 31290 C CA . ASP A 1 67 ? 2.406 -0.768 5.678 1.00 0.00 67 ASP A CA 18
ATOM 31291 C C . ASP A 1 67 ? 2.247 -1.315 4.243 1.00 0.00 67 ASP A C 18
ATOM 31292 O O . ASP A 1 67 ? 2.220 -0.550 3.274 1.00 0.00 67 ASP A O 18
ATOM 31301 N N . VAL A 1 68 ? 2.144 -2.637 4.091 1.00 0.00 68 VAL A N 18
ATOM 31302 C CA . VAL A 1 68 ? 2.213 -3.375 2.824 1.00 0.00 68 VAL A CA 18
ATOM 31303 C C . VAL A 1 68 ? 0.796 -3.786 2.414 1.00 0.00 68 VAL A C 18
ATOM 31304 O O . VAL A 1 68 ? 0.181 -4.554 3.143 1.00 0.00 68 VAL A O 18
ATOM 31317 N N . ILE A 1 69 ? 0.262 -3.286 1.294 1.00 0.00 69 ILE A N 18
ATOM 31318 C CA . ILE A 1 69 ? -1.044 -3.637 0.745 1.00 0.00 69 ILE A CA 18
ATOM 31319 C C . ILE A 1 69 ? -0.979 -5.082 0.275 1.00 0.00 69 ILE A C 18
ATOM 31320 O O . ILE A 1 69 ? -0.134 -5.430 -0.548 1.00 0.00 69 ILE A O 18
ATOM 31336 N N . VAL A 1 70 ? -1.896 -5.898 0.775 1.00 0.00 70 VAL A N 18
ATOM 31337 C CA . VAL A 1 70 ? -2.002 -7.314 0.446 1.00 0.00 70 VAL A CA 18
ATOM 31338 C C . VAL A 1 70 ? -3.239 -7.567 -0.419 1.00 0.00 70 VAL A C 18
ATOM 31339 O O . VAL A 1 70 ? -3.146 -8.115 -1.519 1.00 0.00 70 VAL A O 18
ATOM 31352 N N . TYR A 1 71 ? -4.406 -7.163 0.081 1.00 0.00 71 TYR A N 18
ATOM 31353 C CA . TYR A 1 71 ? -5.688 -7.320 -0.578 1.00 0.00 71 TYR A CA 18
ATOM 31354 C C . TYR A 1 71 ? -6.357 -5.957 -0.551 1.00 0.00 71 TYR A C 18
ATOM 31355 O O . TYR A 1 71 ? -6.160 -5.185 0.394 1.00 0.00 71 TYR A O 18
ATOM 31373 N N . ILE A 1 72 ? -7.173 -5.688 -1.561 1.00 0.00 72 ILE A N 18
ATOM 31374 C CA . ILE A 1 72 ? -8.022 -4.515 -1.628 1.00 0.00 72 ILE A CA 18
ATOM 31375 C C . ILE A 1 72 ? -9.401 -5.054 -1.904 1.00 0.00 72 ILE A C 18
ATOM 31376 O O . ILE A 1 72 ? -9.608 -5.763 -2.889 1.00 0.00 72 ILE A O 18
ATOM 31392 N N . ASN A 1 73 ? -10.340 -4.659 -1.058 1.00 0.00 73 ASN A N 18
ATOM 31393 C CA . ASN A 1 73 ? -11.754 -4.937 -1.151 1.00 0.00 73 ASN A CA 18
ATOM 31394 C C . ASN A 1 73 ? -11.987 -6.428 -0.949 1.00 0.00 73 ASN A C 18
ATOM 31395 O O . ASN A 1 73 ? -12.282 -6.842 0.168 1.00 0.00 73 ASN A O 18
ATOM 31406 N N . GLU A 1 74 ? -11.801 -7.234 -1.990 1.00 0.00 74 GLU A N 18
ATOM 31407 C CA . GLU A 1 74 ? -11.742 -8.697 -1.915 1.00 0.00 74 GLU A CA 18
ATOM 31408 C C . GLU A 1 74 ? -10.876 -9.282 -3.047 1.00 0.00 74 GLU A C 18
ATOM 31409 O O . GLU A 1 74 ? -11.007 -10.447 -3.433 1.00 0.00 74 GLU A O 18
ATOM 31421 N N . VAL A 1 75 ? -10.011 -8.455 -3.634 1.00 0.00 75 VAL A N 18
ATOM 31422 C CA . VAL A 1 75 ? -9.085 -8.803 -4.695 1.00 0.00 75 VAL A CA 18
ATOM 31423 C C . VAL A 1 75 ? -7.716 -8.946 -4.030 1.00 0.00 75 VAL A C 18
ATOM 31424 O O . VAL A 1 75 ? -7.236 -8.023 -3.366 1.00 0.00 75 VAL A O 18
ATOM 31437 N N . CYS A 1 76 ? -7.092 -10.111 -4.191 1.00 0.00 76 CYS A N 18
ATOM 31438 C CA . CYS A 1 76 ? -5.674 -10.296 -3.929 1.00 0.00 76 CYS A CA 18
ATOM 31439 C C . CYS A 1 76 ? -4.873 -9.411 -4.885 1.00 0.00 76 CYS A C 18
ATOM 31440 O O . CYS A 1 76 ? -4.996 -9.542 -6.103 1.00 0.00 76 CYS A O 18
ATOM 31448 N N . VAL A 1 77 ? -4.061 -8.501 -4.354 1.00 0.00 77 VAL A N 18
ATOM 31449 C CA . VAL A 1 77 ? -3.239 -7.589 -5.154 1.00 0.00 77 VAL A CA 18
ATOM 31450 C C . VAL A 1 77 ? -1.768 -7.684 -4.751 1.00 0.00 77 VAL A C 18
ATOM 31451 O O . VAL A 1 77 ? -0.968 -6.834 -5.117 1.00 0.00 77 VAL A O 18
ATOM 31464 N N . LEU A 1 78 ? -1.396 -8.712 -3.993 1.00 0.00 78 LEU A N 18
ATOM 31465 C CA . LEU A 1 78 ? -0.135 -8.847 -3.281 1.00 0.00 78 LEU A CA 18
ATOM 31466 C C . LEU A 1 78 ? 1.137 -8.862 -4.137 1.00 0.00 78 LEU A C 18
ATOM 31467 O O . LEU A 1 78 ? 2.230 -8.749 -3.581 1.00 0.00 78 LEU A O 18
ATOM 31483 N N . GLY A 1 79 ? 1.004 -8.975 -5.457 1.00 0.00 79 GLY A N 18
ATOM 31484 C CA . GLY A 1 79 ? 2.056 -8.712 -6.425 1.00 0.00 79 GLY A CA 18
ATOM 31485 C C . GLY A 1 79 ? 1.532 -7.910 -7.613 1.00 0.00 79 GLY A C 18
ATOM 31486 O O . GLY A 1 79 ? 2.222 -7.800 -8.616 1.00 0.00 79 GLY A O 18
ATOM 31490 N N . HIS A 1 80 ? 0.307 -7.383 -7.573 1.00 0.00 80 HIS A N 18
ATOM 31491 C CA . HIS A 1 80 ? -0.198 -6.579 -8.684 1.00 0.00 80 HIS A CA 18
ATOM 31492 C C . HIS A 1 80 ? 0.498 -5.220 -8.742 1.00 0.00 80 HIS A C 18
ATOM 31493 O O . HIS A 1 80 ? 1.080 -4.750 -7.765 1.00 0.00 80 HIS A O 18
ATOM 31507 N N . THR A 1 81 ? 0.449 -4.581 -9.911 1.00 0.00 81 THR A N 18
ATOM 31508 C CA . THR A 1 81 ? 1.123 -3.319 -10.155 1.00 0.00 81 THR A CA 18
ATOM 31509 C C . THR A 1 81 ? 0.258 -2.158 -9.647 1.00 0.00 81 THR A C 18
ATOM 31510 O O . THR A 1 81 ? -0.972 -2.273 -9.605 1.00 0.00 81 THR A O 18
ATOM 31521 N N . HIS A 1 82 ? 0.886 -1.023 -9.307 1.00 0.00 82 HIS A N 18
ATOM 31522 C CA . HIS A 1 82 ? 0.170 0.211 -9.010 1.00 0.00 82 HIS A CA 18
ATOM 31523 C C . HIS A 1 82 ? -0.729 0.568 -10.182 1.00 0.00 82 HIS A C 18
ATOM 31524 O O . HIS A 1 82 ? -1.879 0.867 -9.922 1.00 0.00 82 HIS A O 18
ATOM 31538 N N . ALA A 1 83 ? -0.314 0.439 -11.444 1.00 0.00 83 ALA A N 18
ATOM 31539 C CA . ALA A 1 83 ? -1.187 0.742 -12.578 1.00 0.00 83 ALA A CA 18
ATOM 31540 C C . ALA A 1 83 ? -2.538 0.003 -12.502 1.00 0.00 83 ALA A C 18
ATOM 31541 O O . ALA A 1 83 ? -3.561 0.553 -12.924 1.00 0.00 83 ALA A O 18
ATOM 31548 N N . ASP A 1 84 ? -2.564 -1.211 -11.932 1.00 0.00 84 ASP A N 18
ATOM 31549 C CA . ASP A 1 84 ? -3.802 -1.973 -11.758 1.00 0.00 84 ASP A CA 18
ATOM 31550 C C . ASP A 1 84 ? -4.565 -1.547 -10.498 1.00 0.00 84 ASP A C 18
ATOM 31551 O O . ASP A 1 84 ? -5.757 -1.268 -10.542 1.00 0.00 84 ASP A O 18
ATOM 31560 N N . VAL A 1 85 ? -3.892 -1.430 -9.360 1.00 0.00 85 VAL A N 18
ATOM 31561 C CA . VAL A 1 85 ? -4.457 -0.988 -8.084 1.00 0.00 85 VAL A CA 18
ATOM 31562 C C . VAL A 1 85 ? -4.965 0.457 -8.150 1.00 0.00 85 VAL A C 18
ATOM 31563 O O . VAL A 1 85 ? -5.956 0.800 -7.504 1.00 0.00 85 VAL A O 18
ATOM 31576 N N . VAL A 1 86 ? -4.388 1.300 -8.996 1.00 0.00 86 VAL A N 18
ATOM 31577 C CA . VAL A 1 86 ? -4.928 2.596 -9.349 1.00 0.00 86 VAL A CA 18
ATOM 31578 C C . VAL A 1 86 ? -6.283 2.388 -10.019 1.00 0.00 86 VAL A C 18
ATOM 31579 O O . VAL A 1 86 ? -7.229 3.080 -9.652 1.00 0.00 86 VAL A O 18
ATOM 31592 N N . LYS A 1 87 ? -6.438 1.426 -10.941 1.00 0.00 87 LYS A N 18
ATOM 31593 C CA . LYS A 1 87 ? -7.703 1.238 -11.640 1.00 0.00 87 LYS A CA 18
ATOM 31594 C C . LYS A 1 87 ? -8.799 0.920 -10.624 1.00 0.00 87 LYS A C 18
ATOM 31595 O O . LYS A 1 87 ? -9.915 1.429 -10.729 1.00 0.00 87 LYS A O 18
ATOM 31614 N N . LEU A 1 88 ? -8.447 0.107 -9.629 1.00 0.00 88 LEU A N 18
ATOM 31615 C CA . LEU A 1 88 ? -9.302 -0.356 -8.555 1.00 0.00 88 LEU A CA 18
ATOM 31616 C C . LEU A 1 88 ? -9.692 0.819 -7.661 1.00 0.00 88 LEU A C 18
ATOM 31617 O O . LEU A 1 88 ? -10.873 0.972 -7.358 1.00 0.00 88 LEU A O 18
ATOM 31633 N N . PHE A 1 89 ? -8.749 1.694 -7.290 1.00 0.00 89 PHE A N 18
ATOM 31634 C CA . PHE A 1 89 ? -9.051 2.834 -6.421 1.00 0.00 89 PHE A CA 18
ATOM 31635 C C . PHE A 1 89 ? -9.904 3.857 -7.168 1.00 0.00 89 PHE A C 18
ATOM 31636 O O . PHE A 1 89 ? -10.791 4.482 -6.585 1.00 0.00 89 PHE A O 18
ATOM 31653 N N . GLN A 1 90 ? -9.651 4.037 -8.463 1.00 0.00 90 GLN A N 18
ATOM 31654 C CA . GLN A 1 90 ? -10.448 4.888 -9.329 1.00 0.00 90 GLN A CA 18
ATOM 31655 C C . GLN A 1 90 ? -11.833 4.269 -9.585 1.00 0.00 90 GLN A C 18
ATOM 31656 O O . GLN A 1 90 ? -12.748 4.987 -9.993 1.00 0.00 90 GLN A O 18
ATOM 31670 N N . SER A 1 91 ? -12.025 2.974 -9.327 1.00 0.00 91 SER A N 18
ATOM 31671 C CA . SER A 1 91 ? -13.300 2.263 -9.383 1.00 0.00 91 SER A CA 18
ATOM 31672 C C . SER A 1 91 ? -13.937 2.174 -7.987 1.00 0.00 91 SER A C 18
ATOM 31673 O O . SER A 1 91 ? -14.532 1.159 -7.620 1.00 0.00 91 SER A O 18
ATOM 31681 N N . VAL A 1 92 ? -13.839 3.245 -7.205 1.00 0.00 92 VAL A N 18
ATOM 31682 C CA . VAL A 1 92 ? -14.665 3.445 -6.027 1.00 0.00 92 VAL A CA 18
ATOM 31683 C C . VAL A 1 92 ? -15.299 4.815 -6.253 1.00 0.00 92 VAL A C 18
ATOM 31684 O O . VAL A 1 92 ? -14.555 5.799 -6.358 1.00 0.00 92 VAL A O 18
ATOM 31697 N N . PRO A 1 93 ? -16.623 4.921 -6.440 1.00 0.00 93 PRO A N 18
ATOM 31698 C CA . PRO A 1 93 ? -17.269 6.216 -6.503 1.00 0.00 93 PRO A CA 18
ATOM 31699 C C . PRO A 1 93 ? -17.476 6.770 -5.089 1.00 0.00 93 PRO A C 18
ATOM 31700 O O . PRO A 1 93 ? -17.221 6.111 -4.078 1.00 0.00 93 PRO A O 18
ATOM 31711 N N . ILE A 1 94 ? -17.922 8.020 -5.021 1.00 0.00 94 ILE A N 18
ATOM 31712 C CA . ILE A 1 94 ? -18.305 8.688 -3.793 1.00 0.00 94 ILE A CA 18
ATOM 31713 C C . ILE A 1 94 ? -19.451 7.892 -3.157 1.00 0.00 94 ILE A C 18
ATOM 31714 O O . ILE A 1 94 ? -20.294 7.331 -3.866 1.00 0.00 94 ILE A O 18
ATOM 31730 N N . GLY A 1 95 ? -19.476 7.848 -1.822 1.00 0.00 95 GLY A N 18
ATOM 31731 C CA . GLY A 1 95 ? -20.537 7.170 -1.086 1.00 0.00 95 GLY A CA 18
ATOM 31732 C C . GLY A 1 95 ? -20.352 5.655 -1.036 1.00 0.00 95 GLY A C 18
ATOM 31733 O O . GLY A 1 95 ? -21.325 4.938 -0.807 1.00 0.00 95 GLY A O 18
ATOM 31737 N N . GLN A 1 96 ? -19.132 5.151 -1.244 1.00 0.00 96 GLN A N 18
ATOM 31738 C CA . GLN A 1 96 ? -18.819 3.728 -1.126 1.00 0.00 96 GLN A CA 18
ATOM 31739 C C . GLN A 1 96 ? -17.583 3.571 -0.252 1.00 0.00 96 GLN A C 18
ATOM 31740 O O . GLN A 1 96 ? -16.882 4.551 0.016 1.00 0.00 96 GLN A O 18
ATOM 31754 N N . SER A 1 97 ? -17.277 2.337 0.131 1.00 0.00 97 SER A N 18
ATOM 31755 C CA . SER A 1 97 ? -16.089 1.972 0.873 1.00 0.00 97 SER A CA 18
ATOM 31756 C C . SER A 1 97 ? -15.371 0.799 0.212 1.00 0.00 97 SER A C 18
ATOM 31757 O O . SER A 1 97 ? -15.957 0.061 -0.586 1.00 0.00 97 SER A O 18
ATOM 31765 N N . VAL A 1 98 ? -14.101 0.609 0.549 1.00 0.00 98 VAL A N 18
ATOM 31766 C CA . VAL A 1 98 ? -13.325 -0.573 0.210 1.00 0.00 98 VAL A CA 18
ATOM 31767 C C . VAL A 1 98 ? -12.587 -1.032 1.459 1.00 0.00 98 VAL A C 18
ATOM 31768 O O . VAL A 1 98 ? -12.197 -0.211 2.292 1.00 0.00 98 VAL A O 18
ATOM 31781 N N . ASN A 1 99 ? -12.395 -2.346 1.571 1.00 0.00 99 ASN A N 18
ATOM 31782 C CA . ASN A 1 99 ? -11.555 -2.926 2.612 1.00 0.00 99 ASN A CA 18
ATOM 31783 C C . ASN A 1 99 ? -10.118 -2.859 2.119 1.00 0.00 99 ASN A C 18
ATOM 31784 O O . ASN A 1 99 ? -9.877 -2.794 0.913 1.00 0.00 99 ASN A O 18
ATOM 31795 N N . LEU A 1 100 ? -9.155 -2.881 3.030 1.00 0.00 100 LEU A N 18
ATOM 31796 C CA . LEU A 1 100 ? -7.735 -2.798 2.718 1.00 0.00 100 LEU A CA 18
ATOM 31797 C C . LEU A 1 100 ? -7.005 -3.652 3.753 1.00 0.00 100 LEU A C 18
ATOM 31798 O O . LEU A 1 100 ? -6.979 -3.261 4.920 1.00 0.00 100 LEU A O 18
ATOM 31814 N N . VAL A 1 101 ? -6.429 -4.791 3.356 1.00 0.00 101 VAL A N 18
ATOM 31815 C CA . VAL A 1 101 ? -5.592 -5.615 4.235 1.00 0.00 101 VAL A CA 18
ATOM 31816 C C . VAL A 1 101 ? -4.186 -5.083 4.069 1.00 0.00 101 VAL A C 18
ATOM 31817 O O . VAL A 1 101 ? -3.675 -5.093 2.941 1.00 0.00 101 VAL A O 18
ATOM 31830 N N . LEU A 1 102 ? -3.557 -4.659 5.170 1.00 0.00 102 LEU A N 18
ATOM 31831 C CA . LEU A 1 102 ? -2.141 -4.333 5.156 1.00 0.00 102 LEU A CA 18
ATOM 31832 C C . LEU A 1 102 ? -1.360 -5.317 6.028 1.00 0.00 102 LEU A C 18
ATOM 31833 O O . LEU A 1 102 ? -1.942 -6.028 6.847 1.00 0.00 102 LEU A O 18
ATOM 31849 N N . CYS A 1 103 ? -0.032 -5.311 5.912 1.00 0.00 103 CYS A N 18
ATOM 31850 C CA . CYS A 1 103 ? 0.883 -5.947 6.847 1.00 0.00 103 CYS A CA 18
ATOM 31851 C C . CYS A 1 103 ? 1.891 -4.899 7.313 1.00 0.00 103 CYS A C 18
ATOM 31852 O O . CYS A 1 103 ? 2.508 -4.208 6.496 1.00 0.00 103 CYS A O 18
ATOM 31860 N N . ARG A 1 104 ? 2.051 -4.791 8.629 1.00 0.00 104 ARG A N 18
ATOM 31861 C CA . ARG A 1 104 ? 3.135 -4.087 9.298 1.00 0.00 104 ARG A CA 18
ATOM 31862 C C . ARG A 1 104 ? 4.349 -5.009 9.281 1.00 0.00 104 ARG A C 18
ATOM 31863 O O . ARG A 1 104 ? 4.167 -6.230 9.257 1.00 0.00 104 ARG A O 18
ATOM 31884 N N . GLY A 1 105 ? 5.561 -4.469 9.367 1.00 0.00 105 GLY A N 18
ATOM 31885 C CA . GLY A 1 105 ? 6.775 -5.247 9.592 1.00 0.00 105 GLY A CA 18
ATOM 31886 C C . GLY A 1 105 ? 7.908 -4.916 8.630 1.00 0.00 105 GLY A C 18
ATOM 31887 O O . GLY A 1 105 ? 9.061 -5.233 8.930 1.00 0.00 105 GLY A O 18
ATOM 31891 N N . TYR A 1 106 ? 7.616 -4.308 7.483 1.00 0.00 106 TYR A N 18
ATOM 31892 C CA . TYR A 1 106 ? 8.613 -3.992 6.466 1.00 0.00 106 TYR A CA 18
ATOM 31893 C C . TYR A 1 106 ? 9.120 -2.561 6.664 1.00 0.00 106 TYR A C 18
ATOM 31894 O O . TYR A 1 106 ? 8.399 -1.734 7.233 1.00 0.00 106 TYR A O 18
ATOM 31912 N N . PRO A 1 107 ? 10.329 -2.221 6.185 1.00 0.00 107 PRO A N 18
ATOM 31913 C CA . PRO A 1 107 ? 10.742 -0.833 6.052 1.00 0.00 107 PRO A CA 18
ATOM 31914 C C . PRO A 1 107 ? 9.944 -0.149 4.942 1.00 0.00 107 PRO A C 18
ATOM 31915 O O . PRO A 1 107 ? 9.113 -0.754 4.254 1.00 0.00 107 PRO A O 18
ATOM 31926 N N . LEU A 1 108 ? 10.228 1.136 4.746 1.00 0.00 108 LEU A N 18
ATOM 31927 C CA . LEU A 1 108 ? 9.860 1.801 3.503 1.00 0.00 108 LEU A CA 18
ATOM 31928 C C . LEU A 1 108 ? 10.735 1.248 2.367 1.00 0.00 108 LEU A C 18
ATOM 31929 O O . LEU A 1 108 ? 11.864 0.814 2.612 1.00 0.00 108 LEU A O 18
ATOM 31945 N N . PRO A 1 109 ? 10.255 1.301 1.114 1.00 0.00 109 PRO A N 18
ATOM 31946 C CA . PRO A 1 109 ? 11.056 0.943 -0.055 1.00 0.00 109 PRO A CA 18
ATOM 31947 C C . PRO A 1 109 ? 12.124 1.998 -0.352 1.00 0.00 109 PRO A C 18
ATOM 31948 O O . PRO A 1 109 ? 13.181 1.696 -0.902 1.00 0.00 109 PRO A O 18
ATOM 31959 N N . PHE A 1 110 ? 11.807 3.244 -0.022 1.00 0.00 110 PHE A N 18
ATOM 31960 C CA . PHE A 1 110 ? 12.662 4.419 -0.084 1.00 0.00 110 PHE A CA 18
ATOM 31961 C C . PHE A 1 110 ? 13.581 4.462 1.136 1.00 0.00 110 PHE A C 18
ATOM 31962 O O . PHE A 1 110 ? 13.165 4.072 2.228 1.00 0.00 110 PHE A O 18
ATOM 31979 N N . ASP A 1 111 ? 14.781 5.014 0.965 1.00 0.00 111 ASP A N 18
ATOM 31980 C CA . ASP A 1 111 ? 15.715 5.319 2.045 1.00 0.00 111 ASP A CA 18
ATOM 31981 C C . ASP A 1 111 ? 16.205 6.748 1.828 1.00 0.00 111 ASP A C 18
ATOM 31982 O O . ASP A 1 111 ? 16.868 6.997 0.817 1.00 0.00 111 ASP A O 18
ATOM 31991 N N . PRO A 1 112 ? 15.921 7.701 2.729 1.00 0.00 112 PRO A N 18
ATOM 31992 C CA . PRO A 1 112 ? 16.645 8.964 2.754 1.00 0.00 112 PRO A CA 18
ATOM 31993 C C . PRO A 1 112 ? 18.069 8.797 3.315 1.00 0.00 112 PRO A C 18
ATOM 31994 O O . PRO A 1 112 ? 18.863 9.724 3.186 1.00 0.00 112 PRO A O 18
ATOM 32005 N N . GLU A 1 113 ? 18.384 7.663 3.958 1.00 0.00 113 GLU A N 18
ATOM 32006 C CA . GLU A 1 113 ? 19.663 7.371 4.601 1.00 0.00 113 GLU A CA 18
ATOM 32007 C C . GLU A 1 113 ? 20.797 7.429 3.581 1.00 0.00 113 GLU A C 18
ATOM 32008 O O . GLU A 1 113 ? 21.562 8.394 3.567 1.00 0.00 113 GLU A O 18
ATOM 32020 N N . ASP A 1 114 ? 20.896 6.431 2.704 1.00 0.00 114 ASP A N 18
ATOM 32021 C CA . ASP A 1 114 ? 21.919 6.349 1.670 1.00 0.00 114 ASP A CA 18
ATOM 32022 C C . ASP A 1 114 ? 21.133 6.308 0.360 1.00 0.00 114 ASP A C 18
ATOM 32023 O O . ASP A 1 114 ? 20.868 5.226 -0.173 1.00 0.00 114 ASP A O 18
ATOM 32032 N N . PRO A 1 115 ? 20.656 7.462 -0.142 1.00 0.00 115 PRO A N 18
ATOM 32033 C CA . PRO A 1 115 ? 19.618 7.463 -1.161 1.00 0.00 115 PRO A CA 18
ATOM 32034 C C . PRO A 1 115 ? 20.145 6.949 -2.503 1.00 0.00 115 PRO A C 18
ATOM 32035 O O . PRO A 1 115 ? 19.388 6.310 -3.233 1.00 0.00 115 PRO A O 18
ATOM 32046 N N . ALA A 1 116 ? 21.439 7.123 -2.787 1.00 0.00 116 ALA A N 18
ATOM 32047 C CA . ALA A 1 116 ? 22.182 6.379 -3.804 1.00 0.00 116 ALA A CA 18
ATOM 32048 C C . ALA A 1 116 ? 23.692 6.484 -3.573 1.00 0.00 116 ALA A C 18
ATOM 32049 O O . ALA A 1 116 ? 24.423 5.554 -3.918 1.00 0.00 116 ALA A O 18
ATOM 32056 N N . ASN A 1 117 ? 24.142 7.596 -2.969 1.00 0.00 117 ASN A N 18
ATOM 32057 C CA . ASN A 1 117 ? 25.532 7.880 -2.600 1.00 0.00 117 ASN A CA 18
ATOM 32058 C C . ASN A 1 117 ? 26.506 7.596 -3.766 1.00 0.00 117 ASN A C 18
ATOM 32059 O O . ASN A 1 117 ? 26.096 7.690 -4.927 1.00 0.00 117 ASN A O 18
ATOM 32070 N N . SER A 1 118 ? 27.769 7.286 -3.468 1.00 0.00 118 SER A N 18
ATOM 32071 C CA . SER A 1 118 ? 28.795 6.700 -4.328 1.00 0.00 118 SER A CA 18
ATOM 32072 C C . SER A 1 118 ? 29.119 7.485 -5.615 1.00 0.00 118 SER A C 18
ATOM 32073 O O . SER A 1 118 ? 28.604 8.583 -5.858 1.00 0.00 118 SER A O 18
ATOM 32081 N N . GLY A 1 119 ? 30.033 6.955 -6.437 1.00 0.00 119 GLY A N 18
ATOM 32082 C CA . GLY A 1 119 ? 30.400 7.528 -7.724 1.00 0.00 119 GLY A CA 18
ATOM 32083 C C . GLY A 1 119 ? 31.892 7.361 -8.024 1.00 0.00 119 GLY A C 18
ATOM 32084 O O . GLY A 1 119 ? 32.350 6.215 -8.018 1.00 0.00 119 GLY A O 18
ATOM 32088 N N . PRO A 1 120 ? 32.642 8.444 -8.325 1.00 0.00 120 PRO A N 18
ATOM 32089 C CA . PRO A 1 120 ? 34.013 8.378 -8.831 1.00 0.00 120 PRO A CA 18
ATOM 32090 C C . PRO A 1 120 ? 34.954 7.489 -8.016 1.00 0.00 120 PRO A C 18
ATOM 32091 O O . PRO A 1 120 ? 35.765 6.772 -8.600 1.00 0.00 120 PRO A O 18
ATOM 32102 N N . SER A 1 121 ? 34.868 7.536 -6.684 1.00 0.00 121 SER A N 18
ATOM 32103 C CA . SER A 1 121 ? 35.668 6.703 -5.799 1.00 0.00 121 SER A CA 18
ATOM 32104 C C . SER A 1 121 ? 34.865 6.374 -4.535 1.00 0.00 121 SER A C 18
ATOM 32105 O O . SER A 1 121 ? 33.811 6.970 -4.296 1.00 0.00 121 SER A O 18
ATOM 32113 N N . SER A 1 122 ? 35.353 5.430 -3.730 1.00 0.00 122 SER A N 18
ATOM 32114 C CA . SER A 1 122 ? 35.146 5.382 -2.288 1.00 0.00 122 SER A CA 18
ATOM 32115 C C . SER A 1 122 ? 36.505 5.768 -1.697 1.00 0.00 122 SER A C 18
ATOM 32116 O O . SER A 1 122 ? 37.538 5.372 -2.245 1.00 0.00 122 SER A O 18
ATOM 32124 N N . GLY A 1 123 ? 36.495 6.543 -0.615 1.00 0.00 123 GLY A N 18
ATOM 32125 C CA . GLY A 1 123 ? 37.645 7.275 -0.104 1.00 0.00 123 GLY A CA 18
ATOM 32126 C C . GLY A 1 123 ? 37.320 8.748 -0.215 1.00 0.00 123 GLY A C 18
ATOM 32127 O O . GLY A 1 123 ? 36.136 9.110 -0.020 1.00 0.00 123 GLY A O 18
ATOM 32131 N N . GLY A 1 1 ? 3.418 -32.759 7.302 1.00 0.00 1 GLY A N 19
ATOM 32132 C CA . GLY A 1 1 ? 2.803 -31.572 6.694 1.00 0.00 1 GLY A CA 19
ATOM 32133 C C . GLY A 1 1 ? 3.738 -31.022 5.637 1.00 0.00 1 GLY A C 19
ATOM 32134 O O . GLY A 1 1 ? 4.952 -31.193 5.759 1.00 0.00 1 GLY A O 19
ATOM 32138 N N . SER A 1 2 ? 3.189 -30.359 4.624 1.00 0.00 2 SER A N 19
ATOM 32139 C CA . SER A 1 2 ? 3.902 -29.870 3.453 1.00 0.00 2 SER A CA 19
ATOM 32140 C C . SER A 1 2 ? 3.563 -28.385 3.300 1.00 0.00 2 SER A C 19
ATOM 32141 O O . SER A 1 2 ? 2.512 -28.031 2.759 1.00 0.00 2 SER A O 19
ATOM 32149 N N . SER A 1 3 ? 4.393 -27.528 3.893 1.00 0.00 3 SER A N 19
ATOM 32150 C CA . SER A 1 3 ? 4.198 -26.086 3.953 1.00 0.00 3 SER A CA 19
ATOM 32151 C C . SER A 1 3 ? 4.456 -25.384 2.610 1.00 0.00 3 SER A C 19
ATOM 32152 O O . SER A 1 3 ? 4.981 -25.974 1.663 1.00 0.00 3 SER A O 19
ATOM 32160 N N . GLY A 1 4 ? 4.123 -24.091 2.558 1.00 0.00 4 GLY A N 19
ATOM 32161 C CA . GLY A 1 4 ? 4.570 -23.140 1.550 1.00 0.00 4 GLY A CA 19
ATOM 32162 C C . GLY A 1 4 ? 5.564 -22.207 2.221 1.00 0.00 4 GLY A C 19
ATOM 32163 O O . GLY A 1 4 ? 5.159 -21.226 2.844 1.00 0.00 4 GLY A O 19
ATOM 32167 N N . SER A 1 5 ? 6.848 -22.562 2.190 1.00 0.00 5 SER A N 19
ATOM 32168 C CA . SER A 1 5 ? 7.911 -21.797 2.832 1.00 0.00 5 SER A CA 19
ATOM 32169 C C . SER A 1 5 ? 8.086 -20.411 2.204 1.00 0.00 5 SER A C 19
ATOM 32170 O O . SER A 1 5 ? 7.559 -20.117 1.128 1.00 0.00 5 SER A O 19
ATOM 32178 N N . SER A 1 6 ? 8.897 -19.582 2.861 1.00 0.00 6 SER A N 19
ATOM 32179 C CA . SER A 1 6 ? 9.525 -18.433 2.230 1.00 0.00 6 SER A CA 19
ATOM 32180 C C . SER A 1 6 ? 10.556 -18.902 1.205 1.00 0.00 6 SER A C 19
ATOM 32181 O O . SER A 1 6 ? 11.107 -20.002 1.334 1.00 0.00 6 SER A O 19
ATOM 32189 N N . GLY A 1 7 ? 10.860 -18.030 0.250 1.00 0.00 7 GLY A N 19
ATOM 32190 C CA . GLY A 1 7 ? 11.633 -18.347 -0.936 1.00 0.00 7 GLY A CA 19
ATOM 32191 C C . GLY A 1 7 ? 10.670 -18.353 -2.114 1.00 0.00 7 GLY A C 19
ATOM 32192 O O . GLY A 1 7 ? 9.563 -18.875 -2.002 1.00 0.00 7 GLY A O 19
ATOM 32196 N N . LEU A 1 8 ? 11.111 -17.769 -3.226 1.00 0.00 8 LEU A N 19
ATOM 32197 C CA . LEU A 1 8 ? 10.355 -17.486 -4.439 1.00 0.00 8 LEU A CA 19
ATOM 32198 C C . LEU A 1 8 ? 8.991 -16.860 -4.103 1.00 0.00 8 LEU A C 19
ATOM 32199 O O . LEU A 1 8 ? 7.955 -17.529 -4.079 1.00 0.00 8 LEU A O 19
ATOM 32215 N N . PHE A 1 9 ? 9.023 -15.538 -3.892 1.00 0.00 9 PHE A N 19
ATOM 32216 C CA . PHE A 1 9 ? 7.898 -14.656 -3.602 1.00 0.00 9 PHE A CA 19
ATOM 32217 C C . PHE A 1 9 ? 7.174 -15.113 -2.320 1.00 0.00 9 PHE A C 19
ATOM 32218 O O . PHE A 1 9 ? 7.810 -15.555 -1.355 1.00 0.00 9 PHE A O 19
ATOM 32235 N N . THR A 1 10 ? 5.875 -14.852 -2.237 1.00 0.00 10 THR A N 19
ATOM 32236 C CA . THR A 1 10 ? 4.958 -15.108 -1.159 1.00 0.00 10 THR A CA 19
ATOM 32237 C C . THR A 1 10 ? 3.871 -16.065 -1.668 1.00 0.00 10 THR A C 19
ATOM 32238 O O . THR A 1 10 ? 4.188 -17.230 -1.878 1.00 0.00 10 THR A O 19
ATOM 32249 N N . ARG A 1 11 ? 2.643 -15.576 -1.891 1.00 0.00 11 ARG A N 19
ATOM 32250 C CA . ARG A 1 11 ? 1.429 -16.098 -2.533 1.00 0.00 11 ARG A CA 19
ATOM 32251 C C . ARG A 1 11 ? 0.250 -15.852 -1.617 1.00 0.00 11 ARG A C 19
ATOM 32252 O O . ARG A 1 11 ? -0.542 -14.955 -1.899 1.00 0.00 11 ARG A O 19
ATOM 32273 N N . ASP A 1 12 ? 0.146 -16.558 -0.499 1.00 0.00 12 ASP A N 19
ATOM 32274 C CA . ASP A 1 12 ? -1.035 -16.468 0.371 1.00 0.00 12 ASP A CA 19
ATOM 32275 C C . ASP A 1 12 ? -0.970 -15.300 1.354 1.00 0.00 12 ASP A C 19
ATOM 32276 O O . ASP A 1 12 ? -1.879 -15.114 2.153 1.00 0.00 12 ASP A O 19
ATOM 32285 N N . ALA A 1 13 ? 0.125 -14.536 1.303 1.00 0.00 13 ALA A N 19
ATOM 32286 C CA . ALA A 1 13 ? 0.558 -13.493 2.229 1.00 0.00 13 ALA A CA 19
ATOM 32287 C C . ALA A 1 13 ? 1.220 -14.063 3.490 1.00 0.00 13 ALA A C 19
ATOM 32288 O O . ALA A 1 13 ? 1.870 -13.323 4.224 1.00 0.00 13 ALA A O 19
ATOM 32295 N N . SER A 1 14 ? 1.123 -15.369 3.729 1.00 0.00 14 SER A N 19
ATOM 32296 C CA . SER A 1 14 ? 1.454 -15.952 5.021 1.00 0.00 14 SER A CA 19
ATOM 32297 C C . SER A 1 14 ? 2.958 -15.969 5.312 1.00 0.00 14 SER A C 19
ATOM 32298 O O . SER A 1 14 ? 3.348 -16.062 6.473 1.00 0.00 14 SER A O 19
ATOM 32306 N N . GLN A 1 15 ? 3.814 -15.848 4.292 1.00 0.00 15 GLN A N 19
ATOM 32307 C CA . GLN A 1 15 ? 5.256 -15.722 4.489 1.00 0.00 15 GLN A CA 19
ATOM 32308 C C . GLN A 1 15 ? 5.671 -14.296 4.886 1.00 0.00 15 GLN A C 19
ATOM 32309 O O . GLN A 1 15 ? 6.827 -14.093 5.279 1.00 0.00 15 GLN A O 19
ATOM 32323 N N . LEU A 1 16 ? 4.784 -13.297 4.760 1.00 0.00 16 LEU A N 19
ATOM 32324 C CA . LEU A 1 16 ? 5.103 -11.938 5.189 1.00 0.00 16 LEU A CA 19
ATOM 32325 C C . LEU A 1 16 ? 5.161 -11.939 6.708 1.00 0.00 16 LEU A C 19
ATOM 32326 O O . LEU A 1 16 ? 4.366 -12.621 7.359 1.00 0.00 16 LEU A O 19
ATOM 32342 N N . LYS A 1 17 ? 6.084 -11.179 7.294 1.00 0.00 17 LYS A N 19
ATOM 32343 C CA . LYS A 1 17 ? 6.420 -11.273 8.701 1.00 0.00 17 LYS A CA 19
ATOM 32344 C C . LYS A 1 17 ? 6.271 -9.894 9.311 1.00 0.00 17 LYS A C 19
ATOM 32345 O O . LYS A 1 17 ? 6.894 -8.930 8.860 1.00 0.00 17 LYS A O 19
ATOM 32364 N N . GLY A 1 18 ? 5.432 -9.824 10.331 1.00 0.00 18 GLY A N 19
ATOM 32365 C CA . GLY A 1 18 ? 5.137 -8.633 11.100 1.00 0.00 18 GLY A CA 19
ATOM 32366 C C . GLY A 1 18 ? 3.790 -8.803 11.767 1.00 0.00 18 GLY A C 19
ATOM 32367 O O . GLY A 1 18 ? 3.605 -9.762 12.519 1.00 0.00 18 GLY A O 19
ATOM 32371 N N . THR A 1 19 ? 2.863 -7.886 11.498 1.00 0.00 19 THR A N 19
ATOM 32372 C CA . THR A 1 19 ? 1.480 -8.013 11.942 1.00 0.00 19 THR A CA 19
ATOM 32373 C C . THR A 1 19 ? 0.549 -7.641 10.791 1.00 0.00 19 THR A C 19
ATOM 32374 O O . THR A 1 19 ? 0.781 -6.653 10.092 1.00 0.00 19 THR A O 19
ATOM 32385 N N . PHE A 1 20 ? -0.503 -8.435 10.612 1.00 0.00 20 PHE A N 19
ATOM 32386 C CA . PHE A 1 20 ? -1.609 -8.187 9.703 1.00 0.00 20 PHE A CA 19
ATOM 32387 C C . PHE A 1 20 ? -2.726 -7.438 10.414 1.00 0.00 20 PHE A C 19
ATOM 32388 O O . PHE A 1 20 ? -2.999 -7.647 11.602 1.00 0.00 20 PHE A O 19
ATOM 32405 N N . LEU A 1 21 ? -3.367 -6.545 9.665 1.00 0.00 21 LEU A N 19
ATOM 32406 C CA . LEU A 1 21 ? -4.546 -5.813 10.046 1.00 0.00 21 LEU A CA 19
ATOM 32407 C C . LEU A 1 21 ? -5.334 -5.428 8.797 1.00 0.00 21 LEU A C 19
ATOM 32408 O O . LEU A 1 21 ? -4.825 -5.478 7.675 1.00 0.00 21 LEU A O 19
ATOM 32424 N N . SER A 1 22 ? -6.571 -4.993 9.013 1.00 0.00 22 SER A N 19
ATOM 32425 C CA . SER A 1 22 ? -7.534 -4.735 7.950 1.00 0.00 22 SER A CA 19
ATOM 32426 C C . SER A 1 22 ? -8.444 -3.562 8.318 1.00 0.00 22 SER A C 19
ATOM 32427 O O . SER A 1 22 ? -9.082 -3.616 9.371 1.00 0.00 22 SER A O 19
ATOM 32435 N N . THR A 1 23 ? -8.527 -2.523 7.485 1.00 0.00 23 THR A N 19
ATOM 32436 C CA . THR A 1 23 ? -9.461 -1.415 7.690 1.00 0.00 23 THR A CA 19
ATOM 32437 C C . THR A 1 23 ? -10.328 -1.255 6.443 1.00 0.00 23 THR A C 19
ATOM 32438 O O . THR A 1 23 ? -9.920 -1.640 5.347 1.00 0.00 23 THR A O 19
ATOM 32449 N N . THR A 1 24 ? -11.499 -0.646 6.609 1.00 0.00 24 THR A N 19
ATOM 32450 C CA . THR A 1 24 ? -12.391 -0.224 5.547 1.00 0.00 24 THR A CA 19
ATOM 32451 C C . THR A 1 24 ? -12.437 1.303 5.605 1.00 0.00 24 THR A C 19
ATOM 32452 O O . THR A 1 24 ? -12.930 1.868 6.588 1.00 0.00 24 THR A O 19
ATOM 32463 N N . LEU A 1 25 ? -11.903 1.988 4.591 1.00 0.00 25 LEU A N 19
ATOM 32464 C CA . LEU A 1 25 ? -11.936 3.452 4.534 1.00 0.00 25 LEU A CA 19
ATOM 32465 C C . LEU A 1 25 ? -13.086 3.889 3.636 1.00 0.00 25 LEU A C 19
ATOM 32466 O O . LEU A 1 25 ? -13.380 3.192 2.659 1.00 0.00 25 LEU A O 19
ATOM 32482 N N . LYS A 1 26 ? -13.671 5.072 3.888 1.00 0.00 26 LYS A N 19
ATOM 32483 C CA . LYS A 1 26 ? -14.701 5.625 3.012 1.00 0.00 26 LYS A CA 19
ATOM 32484 C C . LYS A 1 26 ? -14.063 6.729 2.187 1.00 0.00 26 LYS A C 19
ATOM 32485 O O . LYS A 1 26 ? -13.110 7.386 2.620 1.00 0.00 26 LYS A O 19
ATOM 32504 N N . LYS A 1 27 ? -14.571 6.923 0.977 1.00 0.00 27 LYS A N 19
ATOM 32505 C CA . LYS A 1 27 ? -14.162 7.988 0.089 1.00 0.00 27 LYS A CA 19
ATOM 32506 C C . LYS A 1 27 ? -14.949 9.241 0.466 1.00 0.00 27 LYS A C 19
ATOM 32507 O O . LYS A 1 27 ? -16.139 9.326 0.141 1.00 0.00 27 LYS A O 19
ATOM 32526 N N . SER A 1 28 ? -14.314 10.180 1.175 1.00 0.00 28 SER A N 19
ATOM 32527 C CA . SER A 1 28 ? -14.935 11.446 1.559 1.00 0.00 28 SER A CA 19
ATOM 32528 C C . SER A 1 28 ? -15.319 12.247 0.316 1.00 0.00 28 SER A C 19
ATOM 32529 O O . SER A 1 28 ? -16.484 12.601 0.152 1.00 0.00 28 SER A O 19
ATOM 32537 N N . ASN A 1 29 ? -14.351 12.537 -0.560 1.00 0.00 29 ASN A N 19
ATOM 32538 C CA . ASN A 1 29 ? -14.561 13.369 -1.740 1.00 0.00 29 ASN A CA 19
ATOM 32539 C C . ASN A 1 29 ? -13.586 12.954 -2.836 1.00 0.00 29 ASN A C 19
ATOM 32540 O O . ASN A 1 29 ? -13.942 12.184 -3.729 1.00 0.00 29 ASN A O 19
ATOM 32551 N N . MET A 1 30 ? -12.347 13.444 -2.775 1.00 0.00 30 MET A N 19
ATOM 32552 C CA . MET A 1 30 ? -11.326 13.193 -3.782 1.00 0.00 30 MET A CA 19
ATOM 32553 C C . MET A 1 30 ? -11.036 11.697 -3.838 1.00 0.00 30 MET A C 19
ATOM 32554 O O . MET A 1 30 ? -11.053 11.100 -4.911 1.00 0.00 30 MET A O 19
ATOM 32568 N N . GLY A 1 31 ? -10.795 11.071 -2.690 1.00 0.00 31 GLY A N 19
ATOM 32569 C CA . GLY A 1 31 ? -10.195 9.755 -2.608 1.00 0.00 31 GLY A CA 19
ATOM 32570 C C . GLY A 1 31 ? -10.065 9.344 -1.149 1.00 0.00 31 GLY A C 19
ATOM 32571 O O . GLY A 1 31 ? -10.746 9.882 -0.272 1.00 0.00 31 GLY A O 19
ATOM 32575 N N . PHE A 1 32 ? -9.214 8.354 -0.912 1.00 0.00 32 PHE A N 19
ATOM 32576 C CA . PHE A 1 32 ? -8.779 7.972 0.418 1.00 0.00 32 PHE A CA 19
ATOM 32577 C C . PHE A 1 32 ? -7.640 8.888 0.837 1.00 0.00 32 PHE A C 19
ATOM 32578 O O . PHE A 1 32 ? -6.832 9.281 -0.008 1.00 0.00 32 PHE A O 19
ATOM 32595 N N . GLY A 1 33 ? -7.509 9.153 2.133 1.00 0.00 33 GLY A N 19
ATOM 32596 C CA . GLY A 1 33 ? -6.518 10.086 2.660 1.00 0.00 33 GLY A CA 19
ATOM 32597 C C . GLY A 1 33 ? -5.119 9.483 2.774 1.00 0.00 33 GLY A C 19
ATOM 32598 O O . GLY A 1 33 ? -4.380 9.864 3.674 1.00 0.00 33 GLY A O 19
ATOM 32602 N N . PHE A 1 34 ? -4.743 8.532 1.918 1.00 0.00 34 PHE A N 19
ATOM 32603 C CA . PHE A 1 34 ? -3.388 8.000 1.828 1.00 0.00 34 PHE A CA 19
ATOM 32604 C C . PHE A 1 34 ? -3.003 7.902 0.353 1.00 0.00 34 PHE A C 19
ATOM 32605 O O . PHE A 1 34 ? -3.862 7.982 -0.532 1.00 0.00 34 PHE A O 19
ATOM 32622 N N . THR A 1 35 ? -1.720 7.723 0.070 1.00 0.00 35 THR A N 19
ATOM 32623 C CA . THR A 1 35 ? -1.182 7.501 -1.265 1.00 0.00 35 THR A CA 19
ATOM 32624 C C . THR A 1 35 ? -0.408 6.187 -1.244 1.00 0.00 35 THR A C 19
ATOM 32625 O O . THR A 1 35 ? 0.062 5.742 -0.197 1.00 0.00 35 THR A O 19
ATOM 32636 N N . ILE A 1 36 ? -0.284 5.534 -2.398 1.00 0.00 36 ILE A N 19
ATOM 32637 C CA . ILE A 1 36 ? 0.277 4.201 -2.522 1.00 0.00 36 ILE A CA 19
ATOM 32638 C C . ILE A 1 36 ? 1.447 4.253 -3.507 1.00 0.00 36 ILE A C 19
ATOM 32639 O O . ILE A 1 36 ? 1.526 5.159 -4.345 1.00 0.00 36 ILE A O 19
ATOM 32655 N N . ILE A 1 37 ? 2.360 3.298 -3.390 1.00 0.00 37 ILE A N 19
ATOM 32656 C CA . ILE A 1 37 ? 3.467 3.019 -4.289 1.00 0.00 37 ILE A CA 19
ATOM 32657 C C . ILE A 1 37 ? 3.373 1.535 -4.644 1.00 0.00 37 ILE A C 19
ATOM 32658 O O . ILE A 1 37 ? 2.850 0.745 -3.857 1.00 0.00 37 ILE A O 19
ATOM 32674 N N . GLY A 1 38 ? 3.823 1.187 -5.846 1.00 0.00 38 GLY A N 19
ATOM 32675 C CA . GLY A 1 38 ? 3.982 -0.172 -6.341 1.00 0.00 38 GLY A CA 19
ATOM 32676 C C . GLY A 1 38 ? 5.260 -0.240 -7.151 1.00 0.00 38 GLY A C 19
ATOM 32677 O O . GLY A 1 38 ? 5.662 0.773 -7.730 1.00 0.00 38 GLY A O 19
ATOM 32681 N N . GLY A 1 39 ? 5.874 -1.420 -7.207 1.00 0.00 39 GLY A N 19
ATOM 32682 C CA . GLY A 1 39 ? 7.059 -1.691 -7.996 1.00 0.00 39 GLY A CA 19
ATOM 32683 C C . GLY A 1 39 ? 6.939 -1.192 -9.425 1.00 0.00 39 GLY A C 19
ATOM 32684 O O . GLY A 1 39 ? 7.463 -0.123 -9.736 1.00 0.00 39 GLY A O 19
ATOM 32688 N N . ASP A 1 40 ? 6.266 -1.953 -10.290 1.00 0.00 40 ASP A N 19
ATOM 32689 C CA . ASP A 1 40 ? 6.055 -1.625 -11.702 1.00 0.00 40 ASP A CA 19
ATOM 32690 C C . ASP A 1 40 ? 5.274 -2.740 -12.398 1.00 0.00 40 ASP A C 19
ATOM 32691 O O . ASP A 1 40 ? 4.181 -2.480 -12.909 1.00 0.00 40 ASP A O 19
ATOM 32700 N N . GLU A 1 41 ? 5.841 -3.950 -12.463 1.00 0.00 41 GLU A N 19
ATOM 32701 C CA . GLU A 1 41 ? 5.244 -5.112 -13.134 1.00 0.00 41 GLU A CA 19
ATOM 32702 C C . GLU A 1 41 ? 4.209 -5.839 -12.248 1.00 0.00 41 GLU A C 19
ATOM 32703 O O . GLU A 1 41 ? 4.148 -5.592 -11.039 1.00 0.00 41 GLU A O 19
ATOM 32715 N N . PRO A 1 42 ? 3.385 -6.746 -12.820 1.00 0.00 42 PRO A N 19
ATOM 32716 C CA . PRO A 1 42 ? 2.429 -7.570 -12.081 1.00 0.00 42 PRO A CA 19
ATOM 32717 C C . PRO A 1 42 ? 3.133 -8.732 -11.357 1.00 0.00 42 PRO A C 19
ATOM 32718 O O . PRO A 1 42 ? 2.821 -9.907 -11.563 1.00 0.00 42 PRO A O 19
ATOM 32729 N N . ASP A 1 43 ? 4.092 -8.385 -10.498 1.00 0.00 43 ASP A N 19
ATOM 32730 C CA . ASP A 1 43 ? 4.778 -9.285 -9.579 1.00 0.00 43 ASP A CA 19
ATOM 32731 C C . ASP A 1 43 ? 5.380 -8.571 -8.367 1.00 0.00 43 ASP A C 19
ATOM 32732 O O . ASP A 1 43 ? 5.855 -9.258 -7.459 1.00 0.00 43 ASP A O 19
ATOM 32741 N N . GLU A 1 44 ? 5.319 -7.236 -8.300 1.00 0.00 44 GLU A N 19
ATOM 32742 C CA . GLU A 1 44 ? 5.964 -6.469 -7.239 1.00 0.00 44 GLU A CA 19
ATOM 32743 C C . GLU A 1 44 ? 4.997 -6.150 -6.094 1.00 0.00 44 GLU A C 19
ATOM 32744 O O . GLU A 1 44 ? 3.773 -6.247 -6.222 1.00 0.00 44 GLU A O 19
ATOM 32756 N N . PHE A 1 45 ? 5.578 -5.718 -4.973 1.00 0.00 45 PHE A N 19
ATOM 32757 C CA . PHE A 1 45 ? 4.878 -5.366 -3.749 1.00 0.00 45 PHE A CA 19
ATOM 32758 C C . PHE A 1 45 ? 4.373 -3.921 -3.797 1.00 0.00 45 PHE A C 19
ATOM 32759 O O . PHE A 1 45 ? 4.887 -3.086 -4.554 1.00 0.00 45 PHE A O 19
ATOM 32776 N N . LEU A 1 46 ? 3.395 -3.617 -2.944 1.00 0.00 46 LEU A N 19
ATOM 32777 C CA . LEU A 1 46 ? 2.705 -2.336 -2.839 1.00 0.00 46 LEU A CA 19
ATOM 32778 C C . LEU A 1 46 ? 2.823 -1.850 -1.404 1.00 0.00 46 LEU A C 19
ATOM 32779 O O . LEU A 1 46 ? 2.580 -2.641 -0.491 1.00 0.00 46 LEU A O 19
ATOM 32795 N N . GLN A 1 47 ? 3.077 -0.563 -1.169 1.00 0.00 47 GLN A N 19
ATOM 32796 C CA . GLN A 1 47 ? 3.073 0.000 0.181 1.00 0.00 47 GLN A CA 19
ATOM 32797 C C . GLN A 1 47 ? 2.312 1.311 0.222 1.00 0.00 47 GLN A C 19
ATOM 32798 O O . GLN A 1 47 ? 2.201 2.016 -0.782 1.00 0.00 47 GLN A O 19
ATOM 32812 N N . VAL A 1 48 ? 1.799 1.662 1.400 1.00 0.00 48 VAL A N 19
ATOM 32813 C CA . VAL A 1 48 ? 1.311 3.000 1.668 1.00 0.00 48 VAL A CA 19
ATOM 32814 C C . VAL A 1 48 ? 2.525 3.943 1.568 1.00 0.00 48 VAL A C 19
ATOM 32815 O O . VAL A 1 48 ? 3.445 3.871 2.387 1.00 0.00 48 VAL A O 19
ATOM 32828 N N . LYS A 1 49 ? 2.557 4.773 0.518 1.00 0.00 49 LYS A N 19
ATOM 32829 C CA . LYS A 1 49 ? 3.619 5.733 0.215 1.00 0.00 49 LYS A CA 19
ATOM 32830 C C . LYS A 1 49 ? 3.671 6.812 1.295 1.00 0.00 49 LYS A C 19
ATOM 32831 O O . LYS A 1 49 ? 4.747 7.094 1.818 1.00 0.00 49 LYS A O 19
ATOM 32850 N N . SER A 1 50 ? 2.520 7.403 1.609 1.00 0.00 50 SER A N 19
ATOM 32851 C CA . SER A 1 50 ? 2.297 8.302 2.728 1.00 0.00 50 SER A CA 19
ATOM 32852 C C . SER A 1 50 ? 0.852 8.105 3.183 1.00 0.00 50 SER A C 19
ATOM 32853 O O . SER A 1 50 ? -0.006 7.712 2.384 1.00 0.00 50 SER A O 19
ATOM 32861 N N . VAL A 1 51 ? 0.550 8.472 4.422 1.00 0.00 51 VAL A N 19
ATOM 32862 C CA . VAL A 1 51 ? -0.800 8.781 4.869 1.00 0.00 51 VAL A CA 19
ATOM 32863 C C . VAL A 1 51 ? -0.832 10.308 4.912 1.00 0.00 51 VAL A C 19
ATOM 32864 O O . VAL A 1 51 ? 0.091 10.910 5.461 1.00 0.00 51 VAL A O 19
ATOM 32877 N N . ILE A 1 52 ? -1.823 10.952 4.288 1.00 0.00 52 ILE A N 19
ATOM 32878 C CA . ILE A 1 52 ? -1.983 12.387 4.411 1.00 0.00 52 ILE A CA 19
ATOM 32879 C C . ILE A 1 52 ? -2.491 12.623 5.839 1.00 0.00 52 ILE A C 19
ATOM 32880 O O . ILE A 1 52 ? -3.584 12.149 6.175 1.00 0.00 52 ILE A O 19
ATOM 32896 N N . PRO A 1 53 ? -1.752 13.361 6.678 1.00 0.00 53 PRO A N 19
ATOM 32897 C CA . PRO A 1 53 ? -2.251 13.751 7.980 1.00 0.00 53 PRO A CA 19
ATOM 32898 C C . PRO A 1 53 ? -3.458 14.670 7.776 1.00 0.00 53 PRO A C 19
ATOM 32899 O O . PRO A 1 53 ? -3.401 15.576 6.944 1.00 0.00 53 PRO A O 19
ATOM 32910 N N . ASP A 1 54 ? -4.538 14.450 8.533 1.00 0.00 54 ASP A N 19
ATOM 32911 C CA . ASP A 1 54 ? -5.834 15.150 8.425 1.00 0.00 54 ASP A CA 19
ATOM 32912 C C . ASP A 1 54 ? -6.644 14.711 7.188 1.00 0.00 54 ASP A C 19
ATOM 32913 O O . ASP A 1 54 ? -7.774 15.158 6.982 1.00 0.00 54 ASP A O 19
ATOM 32922 N N . GLY A 1 55 ? -6.127 13.782 6.375 1.00 0.00 55 GLY A N 19
ATOM 32923 C CA . GLY A 1 55 ? -6.908 13.077 5.364 1.00 0.00 55 GLY A CA 19
ATOM 32924 C C . GLY A 1 55 ? -7.777 12.003 6.033 1.00 0.00 55 GLY A C 19
ATOM 32925 O O . GLY A 1 55 ? -7.470 11.588 7.154 1.00 0.00 55 GLY A O 19
ATOM 32929 N N . PRO A 1 56 ? -8.808 11.459 5.354 1.00 0.00 56 PRO A N 19
ATOM 32930 C CA . PRO A 1 56 ? -9.726 10.479 5.944 1.00 0.00 56 PRO A CA 19
ATOM 32931 C C . PRO A 1 56 ? -9.077 9.140 6.331 1.00 0.00 56 PRO A C 19
ATOM 32932 O O . PRO A 1 56 ? -9.761 8.279 6.878 1.00 0.00 56 PRO A O 19
ATOM 32943 N N . ALA A 1 57 ? -7.796 8.924 6.025 1.00 0.00 57 ALA A N 19
ATOM 32944 C CA . ALA A 1 57 ? -7.042 7.762 6.469 1.00 0.00 57 ALA A CA 19
ATOM 32945 C C . ALA A 1 57 ? -6.392 8.049 7.824 1.00 0.00 57 ALA A C 19
ATOM 32946 O O . ALA A 1 57 ? -6.574 7.277 8.760 1.00 0.00 57 ALA A O 19
ATOM 32953 N N . ALA A 1 58 ? -5.705 9.190 7.961 1.00 0.00 58 ALA A N 19
ATOM 32954 C CA . ALA A 1 58 ? -5.181 9.653 9.242 1.00 0.00 58 ALA A CA 19
ATOM 32955 C C . ALA A 1 58 ? -6.314 9.833 10.253 1.00 0.00 58 ALA A C 19
ATOM 32956 O O . ALA A 1 58 ? -6.172 9.434 11.405 1.00 0.00 58 ALA A O 19
ATOM 32963 N N . GLN A 1 59 ? -7.446 10.404 9.826 1.00 0.00 59 GLN A N 19
ATOM 32964 C CA . GLN A 1 59 ? -8.623 10.536 10.673 1.00 0.00 59 GLN A CA 19
ATOM 32965 C C . GLN A 1 59 ? -9.195 9.174 11.081 1.00 0.00 59 GLN A C 19
ATOM 32966 O O . GLN A 1 59 ? -9.871 9.110 12.106 1.00 0.00 59 GLN A O 19
ATOM 32980 N N . ASP A 1 60 ? -8.971 8.107 10.305 1.00 0.00 60 ASP A N 19
ATOM 32981 C CA . ASP A 1 60 ? -9.430 6.773 10.681 1.00 0.00 60 ASP A CA 19
ATOM 32982 C C . ASP A 1 60 ? -8.478 6.165 11.708 1.00 0.00 60 ASP A C 19
ATOM 32983 O O . ASP A 1 60 ? -8.922 5.563 12.686 1.00 0.00 60 ASP A O 19
ATOM 32992 N N . GLY A 1 61 ? -7.171 6.367 11.507 1.00 0.00 61 GLY A N 19
ATOM 32993 C CA . GLY A 1 61 ? -6.122 6.067 12.469 1.00 0.00 61 GLY A CA 19
ATOM 32994 C C . GLY A 1 61 ? -5.905 4.572 12.667 1.00 0.00 61 GLY A C 19
ATOM 32995 O O . GLY A 1 61 ? -5.949 4.108 13.809 1.00 0.00 61 GLY A O 19
ATOM 32999 N N . LYS A 1 62 ? -5.692 3.811 11.582 1.00 0.00 62 LYS A N 19
ATOM 33000 C CA . LYS A 1 62 ? -5.263 2.409 11.652 1.00 0.00 62 LYS A CA 19
ATOM 33001 C C . LYS A 1 62 ? -4.007 2.106 10.844 1.00 0.00 62 LYS A C 19
ATOM 33002 O O . LYS A 1 62 ? -3.044 1.592 11.420 1.00 0.00 62 LYS A O 19
ATOM 33021 N N . MET A 1 63 ? -4.006 2.341 9.526 1.00 0.00 63 MET A N 19
ATOM 33022 C CA . MET A 1 63 ? -2.798 2.197 8.754 1.00 0.00 63 MET A CA 19
ATOM 33023 C C . MET A 1 63 ? -1.816 3.284 9.153 1.00 0.00 63 MET A C 19
ATOM 33024 O O . MET A 1 63 ? -2.207 4.339 9.659 1.00 0.00 63 MET A O 19
ATOM 33038 N N . GLU A 1 64 ? -0.558 3.050 8.819 1.00 0.00 64 GLU A N 19
ATOM 33039 C CA . GLU A 1 64 ? 0.511 4.021 8.856 1.00 0.00 64 GLU A CA 19
ATOM 33040 C C . GLU A 1 64 ? 1.416 3.730 7.657 1.00 0.00 64 GLU A C 19
ATOM 33041 O O . GLU A 1 64 ? 1.191 2.804 6.871 1.00 0.00 64 GLU A O 19
ATOM 33053 N N . THR A 1 65 ? 2.387 4.600 7.439 1.00 0.00 65 THR A N 19
ATOM 33054 C CA . THR A 1 65 ? 3.158 4.632 6.212 1.00 0.00 65 THR A CA 19
ATOM 33055 C C . THR A 1 65 ? 4.154 3.466 6.190 1.00 0.00 65 THR A C 19
ATOM 33056 O O . THR A 1 65 ? 4.676 3.065 7.230 1.00 0.00 65 THR A O 19
ATOM 33067 N N . GLY A 1 66 ? 4.400 2.894 5.009 1.00 0.00 66 GLY A N 19
ATOM 33068 C CA . GLY A 1 66 ? 5.240 1.714 4.838 1.00 0.00 66 GLY A CA 19
ATOM 33069 C C . GLY A 1 66 ? 4.505 0.402 5.102 1.00 0.00 66 GLY A C 19
ATOM 33070 O O . GLY A 1 66 ? 5.092 -0.662 4.915 1.00 0.00 66 GLY A O 19
ATOM 33074 N N . ASP A 1 67 ? 3.241 0.422 5.527 1.00 0.00 67 ASP A N 19
ATOM 33075 C CA . ASP A 1 67 ? 2.418 -0.786 5.587 1.00 0.00 67 ASP A CA 19
ATOM 33076 C C . ASP A 1 67 ? 2.205 -1.305 4.148 1.00 0.00 67 ASP A C 19
ATOM 33077 O O . ASP A 1 67 ? 2.059 -0.502 3.223 1.00 0.00 67 ASP A O 19
ATOM 33086 N N . VAL A 1 68 ? 2.190 -2.627 3.940 1.00 0.00 68 VAL A N 19
ATOM 33087 C CA . VAL A 1 68 ? 2.209 -3.307 2.631 1.00 0.00 68 VAL A CA 19
ATOM 33088 C C . VAL A 1 68 ? 0.782 -3.689 2.253 1.00 0.00 68 VAL A C 19
ATOM 33089 O O . VAL A 1 68 ? 0.151 -4.412 3.015 1.00 0.00 68 VAL A O 19
ATOM 33102 N N . ILE A 1 69 ? 0.247 -3.217 1.124 1.00 0.00 69 ILE A N 19
ATOM 33103 C CA . ILE A 1 69 ? -1.060 -3.600 0.607 1.00 0.00 69 ILE A CA 19
ATOM 33104 C C . ILE A 1 69 ? -0.964 -5.051 0.144 1.00 0.00 69 ILE A C 19
ATOM 33105 O O . ILE A 1 69 ? -0.211 -5.373 -0.773 1.00 0.00 69 ILE A O 19
ATOM 33121 N N . VAL A 1 70 ? -1.753 -5.916 0.774 1.00 0.00 70 VAL A N 19
ATOM 33122 C CA . VAL A 1 70 ? -1.835 -7.329 0.426 1.00 0.00 70 VAL A CA 19
ATOM 33123 C C . VAL A 1 70 ? -3.065 -7.582 -0.449 1.00 0.00 70 VAL A C 19
ATOM 33124 O O . VAL A 1 70 ? -2.961 -8.159 -1.538 1.00 0.00 70 VAL A O 19
ATOM 33137 N N . TYR A 1 71 ? -4.229 -7.158 0.051 1.00 0.00 71 TYR A N 19
ATOM 33138 C CA . TYR A 1 71 ? -5.518 -7.407 -0.561 1.00 0.00 71 TYR A CA 19
ATOM 33139 C C . TYR A 1 71 ? -6.294 -6.097 -0.543 1.00 0.00 71 TYR A C 19
ATOM 33140 O O . TYR A 1 71 ? -6.185 -5.326 0.417 1.00 0.00 71 TYR A O 19
ATOM 33158 N N . ILE A 1 72 ? -7.088 -5.867 -1.585 1.00 0.00 72 ILE A N 19
ATOM 33159 C CA . ILE A 1 72 ? -7.991 -4.735 -1.706 1.00 0.00 72 ILE A CA 19
ATOM 33160 C C . ILE A 1 72 ? -9.366 -5.338 -1.919 1.00 0.00 72 ILE A C 19
ATOM 33161 O O . ILE A 1 72 ? -9.633 -5.911 -2.975 1.00 0.00 72 ILE A O 19
ATOM 33177 N N . ASN A 1 73 ? -10.223 -5.179 -0.917 1.00 0.00 73 ASN A N 19
ATOM 33178 C CA . ASN A 1 73 ? -11.644 -5.496 -0.854 1.00 0.00 73 ASN A CA 19
ATOM 33179 C C . ASN A 1 73 ? -11.959 -6.986 -0.907 1.00 0.00 73 ASN A C 19
ATOM 33180 O O . ASN A 1 73 ? -12.684 -7.482 -0.050 1.00 0.00 73 ASN A O 19
ATOM 33191 N N . GLU A 1 74 ? -11.442 -7.678 -1.914 1.00 0.00 74 GLU A N 19
ATOM 33192 C CA . GLU A 1 74 ? -11.565 -9.115 -2.160 1.00 0.00 74 GLU A CA 19
ATOM 33193 C C . GLU A 1 74 ? -10.520 -9.598 -3.189 1.00 0.00 74 GLU A C 19
ATOM 33194 O O . GLU A 1 74 ? -10.540 -10.757 -3.614 1.00 0.00 74 GLU A O 19
ATOM 33206 N N . VAL A 1 75 ? -9.589 -8.736 -3.608 1.00 0.00 75 VAL A N 19
ATOM 33207 C CA . VAL A 1 75 ? -8.626 -8.984 -4.672 1.00 0.00 75 VAL A CA 19
ATOM 33208 C C . VAL A 1 75 ? -7.246 -9.099 -4.030 1.00 0.00 75 VAL A C 19
ATOM 33209 O O . VAL A 1 75 ? -6.803 -8.155 -3.373 1.00 0.00 75 VAL A O 19
ATOM 33222 N N . CYS A 1 76 ? -6.564 -10.232 -4.208 1.00 0.00 76 CYS A N 19
ATOM 33223 C CA . CYS A 1 76 ? -5.137 -10.351 -3.940 1.00 0.00 76 CYS A CA 19
ATOM 33224 C C . CYS A 1 76 ? -4.391 -9.473 -4.935 1.00 0.00 76 CYS A C 19
ATOM 33225 O O . CYS A 1 76 ? -4.507 -9.695 -6.140 1.00 0.00 76 CYS A O 19
ATOM 33233 N N . VAL A 1 77 ? -3.629 -8.498 -4.445 1.00 0.00 77 VAL A N 19
ATOM 33234 C CA . VAL A 1 77 ? -2.870 -7.565 -5.285 1.00 0.00 77 VAL A CA 19
ATOM 33235 C C . VAL A 1 77 ? -1.371 -7.569 -4.937 1.00 0.00 77 VAL A C 19
ATOM 33236 O O . VAL A 1 77 ? -0.605 -6.750 -5.436 1.00 0.00 77 VAL A O 19
ATOM 33249 N N . LEU A 1 78 ? -0.958 -8.498 -4.076 1.00 0.00 78 LEU A N 19
ATOM 33250 C CA . LEU A 1 78 ? 0.332 -8.640 -3.417 1.00 0.00 78 LEU A CA 19
ATOM 33251 C C . LEU A 1 78 ? 1.460 -8.999 -4.401 1.00 0.00 78 LEU A C 19
ATOM 33252 O O . LEU A 1 78 ? 2.622 -8.970 -4.011 1.00 0.00 78 LEU A O 19
ATOM 33268 N N . GLY A 1 79 ? 1.143 -9.319 -5.657 1.00 0.00 79 GLY A N 19
ATOM 33269 C CA . GLY A 1 79 ? 2.088 -9.233 -6.763 1.00 0.00 79 GLY A CA 19
ATOM 33270 C C . GLY A 1 79 ? 1.367 -8.692 -7.988 1.00 0.00 79 GLY A C 19
ATOM 33271 O O . GLY A 1 79 ? 1.325 -9.366 -9.014 1.00 0.00 79 GLY A O 19
ATOM 33275 N N . HIS A 1 80 ? 0.714 -7.533 -7.870 1.00 0.00 80 HIS A N 19
ATOM 33276 C CA . HIS A 1 80 ? 0.009 -6.888 -8.982 1.00 0.00 80 HIS A CA 19
ATOM 33277 C C . HIS A 1 80 ? 0.653 -5.549 -9.356 1.00 0.00 80 HIS A C 19
ATOM 33278 O O . HIS A 1 80 ? 1.287 -4.891 -8.532 1.00 0.00 80 HIS A O 19
ATOM 33292 N N . THR A 1 81 ? 0.419 -5.097 -10.587 1.00 0.00 81 THR A N 19
ATOM 33293 C CA . THR A 1 81 ? 0.972 -3.855 -11.132 1.00 0.00 81 THR A CA 19
ATOM 33294 C C . THR A 1 81 ? 0.184 -2.668 -10.567 1.00 0.00 81 THR A C 19
ATOM 33295 O O . THR A 1 81 ? -1.046 -2.752 -10.443 1.00 0.00 81 THR A O 19
ATOM 33306 N N . HIS A 1 82 ? 0.858 -1.582 -10.173 1.00 0.00 82 HIS A N 19
ATOM 33307 C CA . HIS A 1 82 ? 0.216 -0.396 -9.605 1.00 0.00 82 HIS A CA 19
ATOM 33308 C C . HIS A 1 82 ? -0.786 0.162 -10.593 1.00 0.00 82 HIS A C 19
ATOM 33309 O O . HIS A 1 82 ? -1.861 0.524 -10.147 1.00 0.00 82 HIS A O 19
ATOM 33323 N N . ALA A 1 83 ? -0.541 0.130 -11.905 1.00 0.00 83 ALA A N 19
ATOM 33324 C CA . ALA A 1 83 ? -1.513 0.623 -12.875 1.00 0.00 83 ALA A CA 19
ATOM 33325 C C . ALA A 1 83 ? -2.911 0.001 -12.685 1.00 0.00 83 ALA A C 19
ATOM 33326 O O . ALA A 1 83 ? -3.917 0.685 -12.904 1.00 0.00 83 ALA A O 19
ATOM 33333 N N . ASP A 1 84 ? -2.983 -1.263 -12.243 1.00 0.00 84 ASP A N 19
ATOM 33334 C CA . ASP A 1 84 ? -4.245 -1.942 -11.950 1.00 0.00 84 ASP A CA 19
ATOM 33335 C C . ASP A 1 84 ? -4.772 -1.555 -10.566 1.00 0.00 84 ASP A C 19
ATOM 33336 O O . ASP A 1 84 ? -5.932 -1.204 -10.429 1.00 0.00 84 ASP A O 19
ATOM 33345 N N . VAL A 1 85 ? -3.961 -1.545 -9.508 1.00 0.00 85 VAL A N 19
ATOM 33346 C CA . VAL A 1 85 ? -4.416 -1.118 -8.176 1.00 0.00 85 VAL A CA 19
ATOM 33347 C C . VAL A 1 85 ? -4.879 0.339 -8.178 1.00 0.00 85 VAL A C 19
ATOM 33348 O O . VAL A 1 85 ? -5.867 0.697 -7.537 1.00 0.00 85 VAL A O 19
ATOM 33361 N N . VAL A 1 86 ? -4.240 1.181 -8.971 1.00 0.00 86 VAL A N 19
ATOM 33362 C CA . VAL A 1 86 ? -4.660 2.536 -9.237 1.00 0.00 86 VAL A CA 19
ATOM 33363 C C . VAL A 1 86 ? -6.033 2.508 -9.913 1.00 0.00 86 VAL A C 19
ATOM 33364 O O . VAL A 1 86 ? -6.913 3.262 -9.501 1.00 0.00 86 VAL A O 19
ATOM 33377 N N . LYS A 1 87 ? -6.263 1.632 -10.901 1.00 0.00 87 LYS A N 19
ATOM 33378 C CA . LYS A 1 87 ? -7.584 1.525 -11.527 1.00 0.00 87 LYS A CA 19
ATOM 33379 C C . LYS A 1 87 ? -8.622 1.036 -10.528 1.00 0.00 87 LYS A C 19
ATOM 33380 O O . LYS A 1 87 ? -9.764 1.482 -10.582 1.00 0.00 87 LYS A O 19
ATOM 33399 N N . LEU A 1 88 ? -8.240 0.145 -9.616 1.00 0.00 88 LEU A N 19
ATOM 33400 C CA . LEU A 1 88 ? -9.111 -0.402 -8.595 1.00 0.00 88 LEU A CA 19
ATOM 33401 C C . LEU A 1 88 ? -9.565 0.745 -7.688 1.00 0.00 88 LEU A C 19
ATOM 33402 O O . LEU A 1 88 ? -10.770 0.902 -7.495 1.00 0.00 88 LEU A O 19
ATOM 33418 N N . PHE A 1 89 ? -8.635 1.580 -7.207 1.00 0.00 89 PHE A N 19
ATOM 33419 C CA . PHE A 1 89 ? -8.938 2.713 -6.332 1.00 0.00 89 PHE A CA 19
ATOM 33420 C C . PHE A 1 89 ? -9.737 3.799 -7.069 1.00 0.00 89 PHE A C 19
ATOM 33421 O O . PHE A 1 89 ? -10.678 4.364 -6.509 1.00 0.00 89 PHE A O 19
ATOM 33438 N N . GLN A 1 90 ? -9.377 4.119 -8.317 1.00 0.00 90 GLN A N 19
ATOM 33439 C CA . GLN A 1 90 ? -10.098 5.096 -9.135 1.00 0.00 90 GLN A CA 19
ATOM 33440 C C . GLN A 1 90 ? -11.532 4.605 -9.391 1.00 0.00 90 GLN A C 19
ATOM 33441 O O . GLN A 1 90 ? -12.478 5.392 -9.372 1.00 0.00 90 GLN A O 19
ATOM 33455 N N . SER A 1 91 ? -11.728 3.295 -9.535 1.00 0.00 91 SER A N 19
ATOM 33456 C CA . SER A 1 91 ? -13.023 2.638 -9.636 1.00 0.00 91 SER A CA 19
ATOM 33457 C C . SER A 1 91 ? -13.745 2.547 -8.274 1.00 0.00 91 SER A C 19
ATOM 33458 O O . SER A 1 91 ? -14.528 1.615 -8.077 1.00 0.00 91 SER A O 19
ATOM 33466 N N . VAL A 1 92 ? -13.502 3.448 -7.321 1.00 0.00 92 VAL A N 19
ATOM 33467 C CA . VAL A 1 92 ? -14.313 3.617 -6.120 1.00 0.00 92 VAL A CA 19
ATOM 33468 C C . VAL A 1 92 ? -14.958 5.007 -6.227 1.00 0.00 92 VAL A C 19
ATOM 33469 O O . VAL A 1 92 ? -14.235 5.996 -6.112 1.00 0.00 92 VAL A O 19
ATOM 33482 N N . PRO A 1 93 ? -16.267 5.126 -6.518 1.00 0.00 93 PRO A N 19
ATOM 33483 C CA . PRO A 1 93 ? -17.007 6.386 -6.408 1.00 0.00 93 PRO A CA 19
ATOM 33484 C C . PRO A 1 93 ? -16.891 7.062 -5.028 1.00 0.00 93 PRO A C 19
ATOM 33485 O O . PRO A 1 93 ? -16.535 6.418 -4.037 1.00 0.00 93 PRO A O 19
ATOM 33496 N N . ILE A 1 94 ? -17.269 8.344 -4.933 1.00 0.00 94 ILE A N 19
ATOM 33497 C CA . ILE A 1 94 ? -17.498 9.001 -3.647 1.00 0.00 94 ILE A CA 19
ATOM 33498 C C . ILE A 1 94 ? -18.632 8.269 -2.921 1.00 0.00 94 ILE A C 19
ATOM 33499 O O . ILE A 1 94 ? -19.502 7.667 -3.555 1.00 0.00 94 ILE A O 19
ATOM 33515 N N . GLY A 1 95 ? -18.605 8.303 -1.588 1.00 0.00 95 GLY A N 19
ATOM 33516 C CA . GLY A 1 95 ? -19.621 7.680 -0.756 1.00 0.00 95 GLY A CA 19
ATOM 33517 C C . GLY A 1 95 ? -19.475 6.163 -0.691 1.00 0.00 95 GLY A C 19
ATOM 33518 O O . GLY A 1 95 ? -20.246 5.521 0.026 1.00 0.00 95 GLY A O 19
ATOM 33522 N N . GLN A 1 96 ? -18.495 5.569 -1.379 1.00 0.00 96 GLN A N 19
ATOM 33523 C CA . GLN A 1 96 ? -18.214 4.142 -1.277 1.00 0.00 96 GLN A CA 19
ATOM 33524 C C . GLN A 1 96 ? -17.124 3.945 -0.225 1.00 0.00 96 GLN A C 19
ATOM 33525 O O . GLN A 1 96 ? -16.395 4.885 0.112 1.00 0.00 96 GLN A O 19
ATOM 33539 N N . SER A 1 97 ? -16.944 2.709 0.222 1.00 0.00 97 SER A N 19
ATOM 33540 C CA . SER A 1 97 ? -15.805 2.261 0.975 1.00 0.00 97 SER A CA 19
ATOM 33541 C C . SER A 1 97 ? -15.228 1.006 0.322 1.00 0.00 97 SER A C 19
ATOM 33542 O O . SER A 1 97 ? -15.897 0.357 -0.489 1.00 0.00 97 SER A O 19
ATOM 33550 N N . VAL A 1 98 ? -13.991 0.667 0.677 1.00 0.00 98 VAL A N 19
ATOM 33551 C CA . VAL A 1 98 ? -13.323 -0.584 0.330 1.00 0.00 98 VAL A CA 19
ATOM 33552 C C . VAL A 1 98 ? -12.492 -1.028 1.539 1.00 0.00 98 VAL A C 19
ATOM 33553 O O . VAL A 1 98 ? -11.988 -0.177 2.280 1.00 0.00 98 VAL A O 19
ATOM 33566 N N . ASN A 1 99 ? -12.337 -2.339 1.733 1.00 0.00 99 ASN A N 19
ATOM 33567 C CA . ASN A 1 99 ? -11.473 -2.950 2.719 1.00 0.00 99 ASN A CA 19
ATOM 33568 C C . ASN A 1 99 ? -10.058 -3.031 2.164 1.00 0.00 99 ASN A C 19
ATOM 33569 O O . ASN A 1 99 ? -9.861 -3.118 0.950 1.00 0.00 99 ASN A O 19
ATOM 33580 N N . LEU A 1 100 ? -9.067 -3.028 3.043 1.00 0.00 100 LEU A N 19
ATOM 33581 C CA . LEU A 1 100 ? -7.654 -3.020 2.716 1.00 0.00 100 LEU A CA 19
ATOM 33582 C C . LEU A 1 100 ? -6.981 -3.867 3.789 1.00 0.00 100 LEU A C 19
ATOM 33583 O O . LEU A 1 100 ? -7.030 -3.486 4.958 1.00 0.00 100 LEU A O 19
ATOM 33599 N N . VAL A 1 101 ? -6.387 -5.002 3.410 1.00 0.00 101 VAL A N 19
ATOM 33600 C CA . VAL A 1 101 ? -5.532 -5.791 4.297 1.00 0.00 101 VAL A CA 19
ATOM 33601 C C . VAL A 1 101 ? -4.145 -5.226 4.086 1.00 0.00 101 VAL A C 19
ATOM 33602 O O . VAL A 1 101 ? -3.671 -5.230 2.942 1.00 0.00 101 VAL A O 19
ATOM 33615 N N . LEU A 1 102 ? -3.503 -4.761 5.163 1.00 0.00 102 LEU A N 19
ATOM 33616 C CA . LEU A 1 102 ? -2.092 -4.446 5.098 1.00 0.00 102 LEU A CA 19
ATOM 33617 C C . LEU A 1 102 ? -1.303 -5.463 5.919 1.00 0.00 102 LEU A C 19
ATOM 33618 O O . LEU A 1 102 ? -1.846 -6.140 6.794 1.00 0.00 102 LEU A O 19
ATOM 33634 N N . CYS A 1 103 ? -0.001 -5.539 5.657 1.00 0.00 103 CYS A N 19
ATOM 33635 C CA . CYS A 1 103 ? 0.970 -6.225 6.490 1.00 0.00 103 CYS A CA 19
ATOM 33636 C C . CYS A 1 103 ? 1.968 -5.161 6.932 1.00 0.00 103 CYS A C 19
ATOM 33637 O O . CYS A 1 103 ? 2.597 -4.498 6.104 1.00 0.00 103 CYS A O 19
ATOM 33645 N N . ARG A 1 104 ? 2.078 -4.956 8.239 1.00 0.00 104 ARG A N 19
ATOM 33646 C CA . ARG A 1 104 ? 3.063 -4.077 8.848 1.00 0.00 104 ARG A CA 19
ATOM 33647 C C . ARG A 1 104 ? 4.377 -4.824 8.944 1.00 0.00 104 ARG A C 19
ATOM 33648 O O . ARG A 1 104 ? 4.348 -6.023 9.224 1.00 0.00 104 ARG A O 19
ATOM 33669 N N . GLY A 1 105 ? 5.513 -4.141 8.824 1.00 0.00 105 GLY A N 19
ATOM 33670 C CA . GLY A 1 105 ? 6.802 -4.652 9.280 1.00 0.00 105 GLY A CA 19
ATOM 33671 C C . GLY A 1 105 ? 7.884 -4.691 8.209 1.00 0.00 105 GLY A C 19
ATOM 33672 O O . GLY A 1 105 ? 9.064 -4.702 8.568 1.00 0.00 105 GLY A O 19
ATOM 33676 N N . TYR A 1 106 ? 7.541 -4.639 6.921 1.00 0.00 106 TYR A N 19
ATOM 33677 C CA . TYR A 1 106 ? 8.521 -4.263 5.902 1.00 0.00 106 TYR A CA 19
ATOM 33678 C C . TYR A 1 106 ? 8.818 -2.770 6.074 1.00 0.00 106 TYR A C 19
ATOM 33679 O O . TYR A 1 106 ? 7.875 -2.015 6.330 1.00 0.00 106 TYR A O 19
ATOM 33697 N N . PRO A 1 107 ? 10.074 -2.314 5.958 1.00 0.00 107 PRO A N 19
ATOM 33698 C CA . PRO A 1 107 ? 10.360 -0.891 5.876 1.00 0.00 107 PRO A CA 19
ATOM 33699 C C . PRO A 1 107 ? 9.868 -0.322 4.550 1.00 0.00 107 PRO A C 19
ATOM 33700 O O . PRO A 1 107 ? 9.465 -1.052 3.643 1.00 0.00 107 PRO A O 19
ATOM 33711 N N . LEU A 1 108 ? 9.928 1.000 4.431 1.00 0.00 108 LEU A N 19
ATOM 33712 C CA . LEU A 1 108 ? 9.568 1.704 3.201 1.00 0.00 108 LEU A CA 19
ATOM 33713 C C . LEU A 1 108 ? 10.515 1.317 2.059 1.00 0.00 108 LEU A C 19
ATOM 33714 O O . LEU A 1 108 ? 11.638 0.877 2.323 1.00 0.00 108 LEU A O 19
ATOM 33730 N N . PRO A 1 109 ? 10.101 1.494 0.791 1.00 0.00 109 PRO A N 19
ATOM 33731 C CA . PRO A 1 109 ? 10.905 1.101 -0.361 1.00 0.00 109 PRO A CA 19
ATOM 33732 C C . PRO A 1 109 ? 11.972 2.145 -0.699 1.00 0.00 109 PRO A C 19
ATOM 33733 O O . PRO A 1 109 ? 13.064 1.804 -1.152 1.00 0.00 109 PRO A O 19
ATOM 33744 N N . PHE A 1 110 ? 11.626 3.420 -0.543 1.00 0.00 110 PHE A N 19
ATOM 33745 C CA . PHE A 1 110 ? 12.462 4.576 -0.817 1.00 0.00 110 PHE A CA 19
ATOM 33746 C C . PHE A 1 110 ? 12.643 5.385 0.467 1.00 0.00 110 PHE A C 19
ATOM 33747 O O . PHE A 1 110 ? 11.658 5.686 1.145 1.00 0.00 110 PHE A O 19
ATOM 33764 N N . ASP A 1 111 ? 13.889 5.760 0.769 1.00 0.00 111 ASP A N 19
ATOM 33765 C CA . ASP A 1 111 ? 14.270 6.619 1.889 1.00 0.00 111 ASP A CA 19
ATOM 33766 C C . ASP A 1 111 ? 14.375 8.062 1.383 1.00 0.00 111 ASP A C 19
ATOM 33767 O O . ASP A 1 111 ? 15.413 8.432 0.831 1.00 0.00 111 ASP A O 19
ATOM 33776 N N . PRO A 1 112 ? 13.371 8.933 1.569 1.00 0.00 112 PRO A N 19
ATOM 33777 C CA . PRO A 1 112 ? 13.513 10.321 1.154 1.00 0.00 112 PRO A CA 19
ATOM 33778 C C . PRO A 1 112 ? 14.483 11.092 2.056 1.00 0.00 112 PRO A C 19
ATOM 33779 O O . PRO A 1 112 ? 15.044 12.107 1.637 1.00 0.00 112 PRO A O 19
ATOM 33790 N N . GLU A 1 113 ? 14.663 10.618 3.290 1.00 0.00 113 GLU A N 19
ATOM 33791 C CA . GLU A 1 113 ? 15.518 11.185 4.321 1.00 0.00 113 GLU A CA 19
ATOM 33792 C C . GLU A 1 113 ? 17.003 10.903 4.070 1.00 0.00 113 GLU A C 19
ATOM 33793 O O . GLU A 1 113 ? 17.853 11.648 4.562 1.00 0.00 113 GLU A O 19
ATOM 33805 N N . ASP A 1 114 ? 17.338 9.862 3.307 1.00 0.00 114 ASP A N 19
ATOM 33806 C CA . ASP A 1 114 ? 18.722 9.505 3.011 1.00 0.00 114 ASP A CA 19
ATOM 33807 C C . ASP A 1 114 ? 18.741 8.800 1.642 1.00 0.00 114 ASP A C 19
ATOM 33808 O O . ASP A 1 114 ? 18.818 7.573 1.575 1.00 0.00 114 ASP A O 19
ATOM 33817 N N . PRO A 1 115 ? 18.639 9.550 0.529 1.00 0.00 115 PRO A N 19
ATOM 33818 C CA . PRO A 1 115 ? 18.456 8.973 -0.796 1.00 0.00 115 PRO A CA 19
ATOM 33819 C C . PRO A 1 115 ? 19.753 8.511 -1.487 1.00 0.00 115 PRO A C 19
ATOM 33820 O O . PRO A 1 115 ? 19.645 7.755 -2.453 1.00 0.00 115 PRO A O 19
ATOM 33831 N N . ALA A 1 116 ? 20.943 8.973 -1.076 1.00 0.00 116 ALA A N 19
ATOM 33832 C CA . ALA A 1 116 ? 22.250 8.564 -1.601 1.00 0.00 116 ALA A CA 19
ATOM 33833 C C . ALA A 1 116 ? 23.397 9.026 -0.693 1.00 0.00 116 ALA A C 19
ATOM 33834 O O . ALA A 1 116 ? 24.177 8.193 -0.225 1.00 0.00 116 ALA A O 19
ATOM 33841 N N . ASN A 1 117 ? 23.483 10.348 -0.485 1.00 0.00 117 ASN A N 19
ATOM 33842 C CA . ASN A 1 117 ? 24.530 11.128 0.181 1.00 0.00 117 ASN A CA 19
ATOM 33843 C C . ASN A 1 117 ? 25.963 10.860 -0.312 1.00 0.00 117 ASN A C 19
ATOM 33844 O O . ASN A 1 117 ? 26.234 10.052 -1.206 1.00 0.00 117 ASN A O 19
ATOM 33855 N N . SER A 1 118 ? 26.892 11.590 0.297 1.00 0.00 118 SER A N 19
ATOM 33856 C CA . SER A 1 118 ? 28.286 11.251 0.496 1.00 0.00 118 SER A CA 19
ATOM 33857 C C . SER A 1 118 ? 28.565 11.529 1.981 1.00 0.00 118 SER A C 19
ATOM 33858 O O . SER A 1 118 ? 27.756 12.168 2.662 1.00 0.00 118 SER A O 19
ATOM 33866 N N . GLY A 1 119 ? 29.728 11.101 2.473 1.00 0.00 119 GLY A N 19
ATOM 33867 C CA . GLY A 1 119 ? 30.252 11.523 3.764 1.00 0.00 119 GLY A CA 19
ATOM 33868 C C . GLY A 1 119 ? 30.751 12.966 3.647 1.00 0.00 119 GLY A C 19
ATOM 33869 O O . GLY A 1 119 ? 30.034 13.887 4.037 1.00 0.00 119 GLY A O 19
ATOM 33873 N N . PRO A 1 120 ? 31.955 13.204 3.099 1.00 0.00 120 PRO A N 19
ATOM 33874 C CA . PRO A 1 120 ? 32.418 14.554 2.806 1.00 0.00 120 PRO A CA 19
ATOM 33875 C C . PRO A 1 120 ? 31.694 15.118 1.575 1.00 0.00 120 PRO A C 19
ATOM 33876 O O . PRO A 1 120 ? 31.304 14.369 0.674 1.00 0.00 120 PRO A O 19
ATOM 33887 N N . SER A 1 121 ? 31.555 16.441 1.517 1.00 0.00 121 SER A N 19
ATOM 33888 C CA . SER A 1 121 ? 31.150 17.282 0.391 1.00 0.00 121 SER A CA 19
ATOM 33889 C C . SER A 1 121 ? 31.563 18.719 0.761 1.00 0.00 121 SER A C 19
ATOM 33890 O O . SER A 1 121 ? 32.185 18.916 1.811 1.00 0.00 121 SER A O 19
ATOM 33898 N N . SER A 1 122 ? 31.271 19.712 -0.079 1.00 0.00 122 SER A N 19
ATOM 33899 C CA . SER A 1 122 ? 31.511 21.121 0.227 1.00 0.00 122 SER A CA 19
ATOM 33900 C C . SER A 1 122 ? 30.178 21.810 0.543 1.00 0.00 122 SER A C 19
ATOM 33901 O O . SER A 1 122 ? 29.115 21.356 0.105 1.00 0.00 122 SER A O 19
ATOM 33909 N N . GLY A 1 123 ? 30.219 22.927 1.264 1.00 0.00 123 GLY A N 19
ATOM 33910 C CA . GLY A 1 123 ? 29.059 23.673 1.711 1.00 0.00 123 GLY A CA 19
ATOM 33911 C C . GLY A 1 123 ? 29.479 24.459 2.940 1.00 0.00 123 GLY A C 19
ATOM 33912 O O . GLY A 1 123 ? 30.686 24.752 3.037 1.00 0.00 123 GLY A O 19
ATOM 33916 N N . GLY A 1 1 ? 26.044 -24.663 5.048 1.00 0.00 1 GLY A N 20
ATOM 33917 C CA . GLY A 1 1 ? 26.233 -23.899 6.287 1.00 0.00 1 GLY A CA 20
ATOM 33918 C C . GLY A 1 1 ? 25.053 -22.968 6.453 1.00 0.00 1 GLY A C 20
ATOM 33919 O O . GLY A 1 1 ? 23.919 -23.441 6.376 1.00 0.00 1 GLY A O 20
ATOM 33923 N N . SER A 1 2 ? 25.299 -21.676 6.664 1.00 0.00 2 SER A N 20
ATOM 33924 C CA . SER A 1 2 ? 24.263 -20.666 6.831 1.00 0.00 2 SER A CA 20
ATOM 33925 C C . SER A 1 2 ? 23.366 -20.541 5.590 1.00 0.00 2 SER A C 20
ATOM 33926 O O . SER A 1 2 ? 23.698 -21.026 4.497 1.00 0.00 2 SER A O 20
ATOM 33934 N N . SER A 1 3 ? 22.235 -19.853 5.736 1.00 0.00 3 SER A N 20
ATOM 33935 C CA . SER A 1 3 ? 21.299 -19.590 4.657 1.00 0.00 3 SER A CA 20
ATOM 33936 C C . SER A 1 3 ? 21.001 -18.096 4.562 1.00 0.00 3 SER A C 20
ATOM 33937 O O . SER A 1 3 ? 20.887 -17.402 5.579 1.00 0.00 3 SER A O 20
ATOM 33945 N N . GLY A 1 4 ? 20.865 -17.589 3.342 1.00 0.00 4 GLY A N 20
ATOM 33946 C CA . GLY A 1 4 ? 20.592 -16.190 3.076 1.00 0.00 4 GLY A CA 20
ATOM 33947 C C . GLY A 1 4 ? 20.096 -16.049 1.647 1.00 0.00 4 GLY A C 20
ATOM 33948 O O . GLY A 1 4 ? 20.506 -16.817 0.771 1.00 0.00 4 GLY A O 20
ATOM 33952 N N . SER A 1 5 ? 19.244 -15.062 1.406 1.00 0.00 5 SER A N 20
ATOM 33953 C CA . SER A 1 5 ? 18.427 -14.923 0.214 1.00 0.00 5 SER A CA 20
ATOM 33954 C C . SER A 1 5 ? 18.583 -13.521 -0.385 1.00 0.00 5 SER A C 20
ATOM 33955 O O . SER A 1 5 ? 19.265 -12.654 0.167 1.00 0.00 5 SER A O 20
ATOM 33963 N N . SER A 1 6 ? 17.941 -13.282 -1.525 1.00 0.00 6 SER A N 20
ATOM 33964 C CA . SER A 1 6 ? 17.801 -11.968 -2.123 1.00 0.00 6 SER A CA 20
ATOM 33965 C C . SER A 1 6 ? 16.335 -11.865 -2.513 1.00 0.00 6 SER A C 20
ATOM 33966 O O . SER A 1 6 ? 15.503 -11.530 -1.667 1.00 0.00 6 SER A O 20
ATOM 33974 N N . GLY A 1 7 ? 16.009 -12.250 -3.745 1.00 0.00 7 GLY A N 20
ATOM 33975 C CA . GLY A 1 7 ? 14.652 -12.312 -4.234 1.00 0.00 7 GLY A CA 20
ATOM 33976 C C . GLY A 1 7 ? 13.910 -13.373 -3.452 1.00 0.00 7 GLY A C 20
ATOM 33977 O O . GLY A 1 7 ? 14.256 -14.555 -3.562 1.00 0.00 7 GLY A O 20
ATOM 33981 N N . LEU A 1 8 ? 12.912 -12.983 -2.668 1.00 0.00 8 LEU A N 20
ATOM 33982 C CA . LEU A 1 8 ? 12.055 -13.916 -1.963 1.00 0.00 8 LEU A CA 20
ATOM 33983 C C . LEU A 1 8 ? 10.645 -13.338 -1.986 1.00 0.00 8 LEU A C 20
ATOM 33984 O O . LEU A 1 8 ? 10.183 -12.729 -1.016 1.00 0.00 8 LEU A O 20
ATOM 34000 N N . PHE A 1 9 ? 9.984 -13.489 -3.135 1.00 0.00 9 PHE A N 20
ATOM 34001 C CA . PHE A 1 9 ? 8.605 -13.070 -3.338 1.00 0.00 9 PHE A CA 20
ATOM 34002 C C . PHE A 1 9 ? 7.681 -13.834 -2.379 1.00 0.00 9 PHE A C 20
ATOM 34003 O O . PHE A 1 9 ? 8.013 -14.930 -1.908 1.00 0.00 9 PHE A O 20
ATOM 34020 N N . THR A 1 10 ? 6.513 -13.260 -2.102 1.00 0.00 10 THR A N 20
ATOM 34021 C CA . THR A 1 10 ? 5.504 -13.786 -1.199 1.00 0.00 10 THR A CA 20
ATOM 34022 C C . THR A 1 10 ? 4.690 -14.916 -1.863 1.00 0.00 10 THR A C 20
ATOM 34023 O O . THR A 1 10 ? 5.294 -15.916 -2.245 1.00 0.00 10 THR A O 20
ATOM 34034 N N . ARG A 1 11 ? 3.356 -14.789 -1.972 1.00 0.00 11 ARG A N 20
ATOM 34035 C CA . ARG A 1 11 ? 2.367 -15.603 -2.693 1.00 0.00 11 ARG A CA 20
ATOM 34036 C C . ARG A 1 11 ? 0.991 -15.326 -2.128 1.00 0.00 11 ARG A C 20
ATOM 34037 O O . ARG A 1 11 ? 0.238 -14.601 -2.765 1.00 0.00 11 ARG A O 20
ATOM 34058 N N . ASP A 1 12 ? 0.691 -15.836 -0.935 1.00 0.00 12 ASP A N 20
ATOM 34059 C CA . ASP A 1 12 ? -0.647 -15.754 -0.331 1.00 0.00 12 ASP A CA 20
ATOM 34060 C C . ASP A 1 12 ? -0.606 -14.977 0.990 1.00 0.00 12 ASP A C 20
ATOM 34061 O O . ASP A 1 12 ? -1.403 -15.175 1.899 1.00 0.00 12 ASP A O 20
ATOM 34070 N N . ALA A 1 13 ? 0.412 -14.130 1.156 1.00 0.00 13 ALA A N 20
ATOM 34071 C CA . ALA A 1 13 ? 0.674 -13.245 2.287 1.00 0.00 13 ALA A CA 20
ATOM 34072 C C . ALA A 1 13 ? 1.089 -13.976 3.560 1.00 0.00 13 ALA A C 20
ATOM 34073 O O . ALA A 1 13 ? 1.833 -13.418 4.357 1.00 0.00 13 ALA A O 20
ATOM 34080 N N . SER A 1 14 ? 0.731 -15.246 3.716 1.00 0.00 14 SER A N 20
ATOM 34081 C CA . SER A 1 14 ? 1.154 -16.094 4.818 1.00 0.00 14 SER A CA 20
ATOM 34082 C C . SER A 1 14 ? 2.673 -16.362 4.819 1.00 0.00 14 SER A C 20
ATOM 34083 O O . SER A 1 14 ? 3.224 -16.829 5.816 1.00 0.00 14 SER A O 20
ATOM 34091 N N . GLN A 1 15 ? 3.369 -16.047 3.722 1.00 0.00 15 GLN A N 20
ATOM 34092 C CA . GLN A 1 15 ? 4.827 -15.970 3.662 1.00 0.00 15 GLN A CA 20
ATOM 34093 C C . GLN A 1 15 ? 5.387 -14.812 4.497 1.00 0.00 15 GLN A C 20
ATOM 34094 O O . GLN A 1 15 ? 6.569 -14.838 4.828 1.00 0.00 15 GLN A O 20
ATOM 34108 N N . LEU A 1 16 ? 4.608 -13.771 4.802 1.00 0.00 16 LEU A N 20
ATOM 34109 C CA . LEU A 1 16 ? 5.097 -12.617 5.552 1.00 0.00 16 LEU A CA 20
ATOM 34110 C C . LEU A 1 16 ? 5.119 -12.961 7.034 1.00 0.00 16 LEU A C 20
ATOM 34111 O O . LEU A 1 16 ? 4.279 -13.721 7.519 1.00 0.00 16 LEU A O 20
ATOM 34127 N N . LYS A 1 17 ? 6.061 -12.379 7.775 1.00 0.00 17 LYS A N 20
ATOM 34128 C CA . LYS A 1 17 ? 6.343 -12.771 9.161 1.00 0.00 17 LYS A CA 20
ATOM 34129 C C . LYS A 1 17 ? 5.982 -11.684 10.178 1.00 0.00 17 LYS A C 20
ATOM 34130 O O . LYS A 1 17 ? 6.138 -11.899 11.381 1.00 0.00 17 LYS A O 20
ATOM 34149 N N . GLY A 1 18 ? 5.477 -10.542 9.714 1.00 0.00 18 GLY A N 20
ATOM 34150 C CA . GLY A 1 18 ? 5.007 -9.438 10.540 1.00 0.00 18 GLY A CA 20
ATOM 34151 C C . GLY A 1 18 ? 3.496 -9.458 10.739 1.00 0.00 18 GLY A C 20
ATOM 34152 O O . GLY A 1 18 ? 2.835 -10.459 10.440 1.00 0.00 18 GLY A O 20
ATOM 34156 N N . THR A 1 19 ? 2.966 -8.359 11.279 1.00 0.00 19 THR A N 20
ATOM 34157 C CA . THR A 1 19 ? 1.595 -8.246 11.764 1.00 0.00 19 THR A CA 20
ATOM 34158 C C . THR A 1 19 ? 0.642 -8.133 10.578 1.00 0.00 19 THR A C 20
ATOM 34159 O O . THR A 1 19 ? 1.041 -7.671 9.511 1.00 0.00 19 THR A O 20
ATOM 34170 N N . PHE A 1 20 ? -0.637 -8.468 10.770 1.00 0.00 20 PHE A N 20
ATOM 34171 C CA . PHE A 1 20 ? -1.679 -8.291 9.764 1.00 0.00 20 PHE A CA 20
ATOM 34172 C C . PHE A 1 20 ? -2.815 -7.478 10.354 1.00 0.00 20 PHE A C 20
ATOM 34173 O O . PHE A 1 20 ? -3.288 -7.764 11.463 1.00 0.00 20 PHE A O 20
ATOM 34190 N N . LEU A 1 21 ? -3.197 -6.433 9.623 1.00 0.00 21 LEU A N 20
ATOM 34191 C CA . LEU A 1 21 ? -4.226 -5.475 9.951 1.00 0.00 21 LEU A CA 20
ATOM 34192 C C . LEU A 1 21 ? -5.144 -5.326 8.749 1.00 0.00 21 LEU A C 20
ATOM 34193 O O . LEU A 1 21 ? -4.776 -5.674 7.624 1.00 0.00 21 LEU A O 20
ATOM 34209 N N . SER A 1 22 ? -6.278 -4.669 8.950 1.00 0.00 22 SER A N 20
ATOM 34210 C CA . SER A 1 22 ? -7.030 -4.099 7.856 1.00 0.00 22 SER A CA 20
ATOM 34211 C C . SER A 1 22 ? -7.655 -2.767 8.252 1.00 0.00 22 SER A C 20
ATOM 34212 O O . SER A 1 22 ? -7.538 -2.315 9.396 1.00 0.00 22 SER A O 20
ATOM 34220 N N . THR A 1 23 ? -8.299 -2.111 7.296 1.00 0.00 23 THR A N 20
ATOM 34221 C CA . THR A 1 23 ? -9.115 -0.933 7.503 1.00 0.00 23 THR A CA 20
ATOM 34222 C C . THR A 1 23 ? -10.120 -0.878 6.358 1.00 0.00 23 THR A C 20
ATOM 34223 O O . THR A 1 23 ? -9.863 -1.427 5.283 1.00 0.00 23 THR A O 20
ATOM 34234 N N . THR A 1 24 ? -11.237 -0.188 6.563 1.00 0.00 24 THR A N 20
ATOM 34235 C CA . THR A 1 24 ? -12.205 0.093 5.530 1.00 0.00 24 THR A CA 20
ATOM 34236 C C . THR A 1 24 ? -12.429 1.593 5.545 1.00 0.00 24 THR A C 20
ATOM 34237 O O . THR A 1 24 ? -13.151 2.099 6.409 1.00 0.00 24 THR A O 20
ATOM 34248 N N . LEU A 1 25 ? -11.881 2.315 4.560 1.00 0.00 25 LEU A N 20
ATOM 34249 C CA . LEU A 1 25 ? -12.086 3.760 4.535 1.00 0.00 25 LEU A CA 20
ATOM 34250 C C . LEU A 1 25 ? -13.227 3.998 3.583 1.00 0.00 25 LEU A C 20
ATOM 34251 O O . LEU A 1 25 ? -13.242 3.420 2.487 1.00 0.00 25 LEU A O 20
ATOM 34267 N N . LYS A 1 26 ? -14.140 4.875 3.980 1.00 0.00 26 LYS A N 20
ATOM 34268 C CA . LYS A 1 26 ? -15.207 5.304 3.103 1.00 0.00 26 LYS A CA 20
ATOM 34269 C C . LYS A 1 26 ? -14.653 6.486 2.315 1.00 0.00 26 LYS A C 20
ATOM 34270 O O . LYS A 1 26 ? -14.153 7.444 2.915 1.00 0.00 26 LYS A O 20
ATOM 34289 N N . LYS A 1 27 ? -14.665 6.416 0.985 1.00 0.00 27 LYS A N 20
ATOM 34290 C CA . LYS A 1 27 ? -14.071 7.399 0.073 1.00 0.00 27 LYS A CA 20
ATOM 34291 C C . LYS A 1 27 ? -14.578 8.787 0.469 1.00 0.00 27 LYS A C 20
ATOM 34292 O O . LYS A 1 27 ? -15.791 8.958 0.592 1.00 0.00 27 LYS A O 20
ATOM 34311 N N . SER A 1 28 ? -13.705 9.751 0.734 1.00 0.00 28 SER A N 20
ATOM 34312 C CA . SER A 1 28 ? -14.099 11.136 0.991 1.00 0.00 28 SER A CA 20
ATOM 34313 C C . SER A 1 28 ? -14.117 11.887 -0.359 1.00 0.00 28 SER A C 20
ATOM 34314 O O . SER A 1 28 ? -13.989 11.252 -1.410 1.00 0.00 28 SER A O 20
ATOM 34322 N N . ASN A 1 29 ? -14.326 13.209 -0.380 1.00 0.00 29 ASN A N 20
ATOM 34323 C CA . ASN A 1 29 ? -14.546 13.977 -1.616 1.00 0.00 29 ASN A CA 20
ATOM 34324 C C . ASN A 1 29 ? -13.350 13.852 -2.562 1.00 0.00 29 ASN A C 20
ATOM 34325 O O . ASN A 1 29 ? -13.502 13.389 -3.690 1.00 0.00 29 ASN A O 20
ATOM 34336 N N . MET A 1 30 ? -12.148 14.171 -2.076 1.00 0.00 30 MET A N 20
ATOM 34337 C CA . MET A 1 30 ? -10.880 13.967 -2.777 1.00 0.00 30 MET A CA 20
ATOM 34338 C C . MET A 1 30 ? -10.382 12.513 -2.735 1.00 0.00 30 MET A C 20
ATOM 34339 O O . MET A 1 30 ? -9.225 12.245 -3.056 1.00 0.00 30 MET A O 20
ATOM 34353 N N . GLY A 1 31 ? -11.211 11.544 -2.352 1.00 0.00 31 GLY A N 20
ATOM 34354 C CA . GLY A 1 31 ? -10.839 10.141 -2.392 1.00 0.00 31 GLY A CA 20
ATOM 34355 C C . GLY A 1 31 ? -10.389 9.673 -1.024 1.00 0.00 31 GLY A C 20
ATOM 34356 O O . GLY A 1 31 ? -10.945 10.089 -0.006 1.00 0.00 31 GLY A O 20
ATOM 34360 N N . PHE A 1 32 ? -9.443 8.739 -1.011 1.00 0.00 32 PHE A N 20
ATOM 34361 C CA . PHE A 1 32 ? -8.842 8.245 0.213 1.00 0.00 32 PHE A CA 20
ATOM 34362 C C . PHE A 1 32 ? -7.642 9.123 0.557 1.00 0.00 32 PHE A C 20
ATOM 34363 O O . PHE A 1 32 ? -6.905 9.562 -0.332 1.00 0.00 32 PHE A O 20
ATOM 34380 N N . GLY A 1 33 ? -7.384 9.308 1.847 1.00 0.00 33 GLY A N 20
ATOM 34381 C CA . GLY A 1 33 ? -6.311 10.151 2.348 1.00 0.00 33 GLY A CA 20
ATOM 34382 C C . GLY A 1 33 ? -5.000 9.390 2.451 1.00 0.00 33 GLY A C 20
ATOM 34383 O O . GLY A 1 33 ? -4.318 9.520 3.457 1.00 0.00 33 GLY A O 20
ATOM 34387 N N . PHE A 1 34 ? -4.647 8.564 1.468 1.00 0.00 34 PHE A N 20
ATOM 34388 C CA . PHE A 1 34 ? -3.336 7.929 1.403 1.00 0.00 34 PHE A CA 20
ATOM 34389 C C . PHE A 1 34 ? -2.941 7.732 -0.062 1.00 0.00 34 PHE A C 20
ATOM 34390 O O . PHE A 1 34 ? -3.774 7.870 -0.971 1.00 0.00 34 PHE A O 20
ATOM 34407 N N . THR A 1 35 ? -1.676 7.416 -0.293 1.00 0.00 35 THR A N 20
ATOM 34408 C CA . THR A 1 35 ? -1.079 7.157 -1.593 1.00 0.00 35 THR A CA 20
ATOM 34409 C C . THR A 1 35 ? -0.369 5.805 -1.524 1.00 0.00 35 THR A C 20
ATOM 34410 O O . THR A 1 35 ? -0.047 5.313 -0.441 1.00 0.00 35 THR A O 20
ATOM 34421 N N . ILE A 1 36 ? -0.134 5.179 -2.673 1.00 0.00 36 ILE A N 20
ATOM 34422 C CA . ILE A 1 36 ? 0.519 3.894 -2.840 1.00 0.00 36 ILE A CA 20
ATOM 34423 C C . ILE A 1 36 ? 1.696 4.102 -3.807 1.00 0.00 36 ILE A C 20
ATOM 34424 O O . ILE A 1 36 ? 1.785 5.149 -4.458 1.00 0.00 36 ILE A O 20
ATOM 34440 N N . ILE A 1 37 ? 2.642 3.168 -3.842 1.00 0.00 37 ILE A N 20
ATOM 34441 C CA . ILE A 1 37 ? 3.813 3.172 -4.712 1.00 0.00 37 ILE A CA 20
ATOM 34442 C C . ILE A 1 37 ? 4.029 1.742 -5.236 1.00 0.00 37 ILE A C 20
ATOM 34443 O O . ILE A 1 37 ? 3.494 0.791 -4.661 1.00 0.00 37 ILE A O 20
ATOM 34459 N N . GLY A 1 38 ? 4.770 1.617 -6.339 1.00 0.00 38 GLY A N 20
ATOM 34460 C CA . GLY A 1 38 ? 5.045 0.422 -7.122 1.00 0.00 38 GLY A CA 20
ATOM 34461 C C . GLY A 1 38 ? 6.504 0.412 -7.585 1.00 0.00 38 GLY A C 20
ATOM 34462 O O . GLY A 1 38 ? 7.148 1.465 -7.641 1.00 0.00 38 GLY A O 20
ATOM 34466 N N . GLY A 1 39 ? 7.063 -0.771 -7.831 1.00 0.00 39 GLY A N 20
ATOM 34467 C CA . GLY A 1 39 ? 8.382 -0.953 -8.422 1.00 0.00 39 GLY A CA 20
ATOM 34468 C C . GLY A 1 39 ? 8.405 -0.557 -9.895 1.00 0.00 39 GLY A C 20
ATOM 34469 O O . GLY A 1 39 ? 8.823 0.557 -10.217 1.00 0.00 39 GLY A O 20
ATOM 34473 N N . ASP A 1 40 ? 7.985 -1.472 -10.773 1.00 0.00 40 ASP A N 20
ATOM 34474 C CA . ASP A 1 40 ? 8.013 -1.363 -12.240 1.00 0.00 40 ASP A CA 20
ATOM 34475 C C . ASP A 1 40 ? 7.377 -2.595 -12.902 1.00 0.00 40 ASP A C 20
ATOM 34476 O O . ASP A 1 40 ? 7.008 -2.553 -14.077 1.00 0.00 40 ASP A O 20
ATOM 34485 N N . GLU A 1 41 ? 7.184 -3.706 -12.174 1.00 0.00 41 GLU A N 20
ATOM 34486 C CA . GLU A 1 41 ? 6.631 -4.944 -12.705 1.00 0.00 41 GLU A CA 20
ATOM 34487 C C . GLU A 1 41 ? 5.422 -5.416 -11.894 1.00 0.00 41 GLU A C 20
ATOM 34488 O O . GLU A 1 41 ? 5.374 -5.151 -10.698 1.00 0.00 41 GLU A O 20
ATOM 34500 N N . PRO A 1 42 ? 4.487 -6.167 -12.498 1.00 0.00 42 PRO A N 20
ATOM 34501 C CA . PRO A 1 42 ? 3.411 -6.890 -11.818 1.00 0.00 42 PRO A CA 20
ATOM 34502 C C . PRO A 1 42 ? 3.907 -8.021 -10.881 1.00 0.00 42 PRO A C 20
ATOM 34503 O O . PRO A 1 42 ? 3.491 -9.172 -11.031 1.00 0.00 42 PRO A O 20
ATOM 34514 N N . ASP A 1 43 ? 4.843 -7.762 -9.967 1.00 0.00 43 ASP A N 20
ATOM 34515 C CA . ASP A 1 43 ? 5.250 -8.666 -8.879 1.00 0.00 43 ASP A CA 20
ATOM 34516 C C . ASP A 1 43 ? 5.916 -7.856 -7.763 1.00 0.00 43 ASP A C 20
ATOM 34517 O O . ASP A 1 43 ? 6.557 -8.396 -6.854 1.00 0.00 43 ASP A O 20
ATOM 34526 N N . GLU A 1 44 ? 5.754 -6.538 -7.838 1.00 0.00 44 GLU A N 20
ATOM 34527 C CA . GLU A 1 44 ? 6.303 -5.538 -6.960 1.00 0.00 44 GLU A CA 20
ATOM 34528 C C . GLU A 1 44 ? 5.559 -5.520 -5.628 1.00 0.00 44 GLU A C 20
ATOM 34529 O O . GLU A 1 44 ? 4.430 -6.010 -5.531 1.00 0.00 44 GLU A O 20
ATOM 34541 N N . PHE A 1 45 ? 6.177 -4.955 -4.590 1.00 0.00 45 PHE A N 20
ATOM 34542 C CA . PHE A 1 45 ? 5.521 -4.815 -3.294 1.00 0.00 45 PHE A CA 20
ATOM 34543 C C . PHE A 1 45 ? 4.867 -3.454 -3.227 1.00 0.00 45 PHE A C 20
ATOM 34544 O O . PHE A 1 45 ? 5.543 -2.425 -3.200 1.00 0.00 45 PHE A O 20
ATOM 34561 N N . LEU A 1 46 ? 3.543 -3.458 -3.201 1.00 0.00 46 LEU A N 20
ATOM 34562 C CA . LEU A 1 46 ? 2.719 -2.268 -3.107 1.00 0.00 46 LEU A CA 20
ATOM 34563 C C . LEU A 1 46 ? 2.676 -1.875 -1.638 1.00 0.00 46 LEU A C 20
ATOM 34564 O O . LEU A 1 46 ? 2.119 -2.620 -0.828 1.00 0.00 46 LEU A O 20
ATOM 34580 N N . GLN A 1 47 ? 3.269 -0.741 -1.270 1.00 0.00 47 GLN A N 20
ATOM 34581 C CA . GLN A 1 47 ? 3.232 -0.238 0.100 1.00 0.00 47 GLN A CA 20
ATOM 34582 C C . GLN A 1 47 ? 2.519 1.105 0.123 1.00 0.00 47 GLN A C 20
ATOM 34583 O O . GLN A 1 47 ? 2.516 1.821 -0.883 1.00 0.00 47 GLN A O 20
ATOM 34597 N N . VAL A 1 48 ? 1.939 1.479 1.268 1.00 0.00 48 VAL A N 20
ATOM 34598 C CA . VAL A 1 48 ? 1.415 2.819 1.450 1.00 0.00 48 VAL A CA 20
ATOM 34599 C C . VAL A 1 48 ? 2.598 3.783 1.303 1.00 0.00 48 VAL A C 20
ATOM 34600 O O . VAL A 1 48 ? 3.565 3.706 2.073 1.00 0.00 48 VAL A O 20
ATOM 34613 N N . LYS A 1 49 ? 2.549 4.640 0.279 1.00 0.00 49 LYS A N 20
ATOM 34614 C CA . LYS A 1 49 ? 3.573 5.628 -0.026 1.00 0.00 49 LYS A CA 20
ATOM 34615 C C . LYS A 1 49 ? 3.627 6.652 1.095 1.00 0.00 49 LYS A C 20
ATOM 34616 O O . LYS A 1 49 ? 4.694 6.899 1.657 1.00 0.00 49 LYS A O 20
ATOM 34635 N N . SER A 1 50 ? 2.488 7.262 1.412 1.00 0.00 50 SER A N 20
ATOM 34636 C CA . SER A 1 50 ? 2.300 8.127 2.559 1.00 0.00 50 SER A CA 20
ATOM 34637 C C . SER A 1 50 ? 0.816 8.122 2.917 1.00 0.00 50 SER A C 20
ATOM 34638 O O . SER A 1 50 ? -0.033 7.803 2.078 1.00 0.00 50 SER A O 20
ATOM 34646 N N . VAL A 1 51 ? 0.496 8.533 4.137 1.00 0.00 51 VAL A N 20
ATOM 34647 C CA . VAL A 1 51 ? -0.842 8.958 4.514 1.00 0.00 51 VAL A CA 20
ATOM 34648 C C . VAL A 1 51 ? -0.875 10.487 4.329 1.00 0.00 51 VAL A C 20
ATOM 34649 O O . VAL A 1 51 ? 0.129 11.165 4.567 1.00 0.00 51 VAL A O 20
ATOM 34662 N N . ILE A 1 52 ? -1.976 11.047 3.826 1.00 0.00 52 ILE A N 20
ATOM 34663 C CA . ILE A 1 52 ? -2.220 12.476 3.782 1.00 0.00 52 ILE A CA 20
ATOM 34664 C C . ILE A 1 52 ? -2.746 12.875 5.171 1.00 0.00 52 ILE A C 20
ATOM 34665 O O . ILE A 1 52 ? -3.664 12.221 5.680 1.00 0.00 52 ILE A O 20
ATOM 34681 N N . PRO A 1 53 ? -2.205 13.941 5.781 1.00 0.00 53 PRO A N 20
ATOM 34682 C CA . PRO A 1 53 ? -2.673 14.437 7.065 1.00 0.00 53 PRO A CA 20
ATOM 34683 C C . PRO A 1 53 ? -4.079 15.027 6.941 1.00 0.00 53 PRO A C 20
ATOM 34684 O O . PRO A 1 53 ? -4.531 15.353 5.844 1.00 0.00 53 PRO A O 20
ATOM 34695 N N . ASP A 1 54 ? -4.777 15.145 8.072 1.00 0.00 54 ASP A N 20
ATOM 34696 C CA . ASP A 1 54 ? -6.189 15.531 8.215 1.00 0.00 54 ASP A CA 20
ATOM 34697 C C . ASP A 1 54 ? -7.179 14.589 7.500 1.00 0.00 54 ASP A C 20
ATOM 34698 O O . ASP A 1 54 ? -8.349 14.540 7.873 1.00 0.00 54 ASP A O 20
ATOM 34707 N N . GLY A 1 55 ? -6.719 13.776 6.548 1.00 0.00 55 GLY A N 20
ATOM 34708 C CA . GLY A 1 55 ? -7.534 12.963 5.666 1.00 0.00 55 GLY A CA 20
ATOM 34709 C C . GLY A 1 55 ? -8.215 11.779 6.356 1.00 0.00 55 GLY A C 20
ATOM 34710 O O . GLY A 1 55 ? -7.913 11.447 7.508 1.00 0.00 55 GLY A O 20
ATOM 34714 N N . PRO A 1 56 ? -9.087 11.065 5.622 1.00 0.00 56 PRO A N 20
ATOM 34715 C CA . PRO A 1 56 ? -9.956 10.027 6.170 1.00 0.00 56 PRO A CA 20
ATOM 34716 C C . PRO A 1 56 ? -9.146 8.825 6.669 1.00 0.00 56 PRO A C 20
ATOM 34717 O O . PRO A 1 56 ? -9.537 8.164 7.624 1.00 0.00 56 PRO A O 20
ATOM 34728 N N . ALA A 1 57 ? -8.013 8.540 6.019 1.00 0.00 57 ALA A N 20
ATOM 34729 C CA . ALA A 1 57 ? -7.147 7.417 6.351 1.00 0.00 57 ALA A CA 20
ATOM 34730 C C . ALA A 1 57 ? -6.502 7.618 7.719 1.00 0.00 57 ALA A C 20
ATOM 34731 O O . ALA A 1 57 ? -6.390 6.676 8.500 1.00 0.00 57 ALA A O 20
ATOM 34738 N N . ALA A 1 58 ? -6.092 8.860 7.984 1.00 0.00 58 ALA A N 20
ATOM 34739 C CA . ALA A 1 58 ? -5.561 9.277 9.259 1.00 0.00 58 ALA A CA 20
ATOM 34740 C C . ALA A 1 58 ? -6.678 9.291 10.304 1.00 0.00 58 ALA A C 20
ATOM 34741 O O . ALA A 1 58 ? -6.461 8.774 11.398 1.00 0.00 58 ALA A O 20
ATOM 34748 N N . GLN A 1 59 ? -7.853 9.857 9.999 1.00 0.00 59 GLN A N 20
ATOM 34749 C CA . GLN A 1 59 ? -8.952 9.954 10.960 1.00 0.00 59 GLN A CA 20
ATOM 34750 C C . GLN A 1 59 ? -9.454 8.583 11.404 1.00 0.00 59 GLN A C 20
ATOM 34751 O O . GLN A 1 59 ? -9.697 8.386 12.597 1.00 0.00 59 GLN A O 20
ATOM 34765 N N . ASP A 1 60 ? -9.606 7.623 10.487 1.00 0.00 60 ASP A N 20
ATOM 34766 C CA . ASP A 1 60 ? -10.010 6.262 10.854 1.00 0.00 60 ASP A CA 20
ATOM 34767 C C . ASP A 1 60 ? -8.895 5.534 11.614 1.00 0.00 60 ASP A C 20
ATOM 34768 O O . ASP A 1 60 ? -9.127 4.438 12.100 1.00 0.00 60 ASP A O 20
ATOM 34777 N N . GLY A 1 61 ? -7.696 6.117 11.749 1.00 0.00 61 GLY A N 20
ATOM 34778 C CA . GLY A 1 61 ? -6.659 5.680 12.681 1.00 0.00 61 GLY A CA 20
ATOM 34779 C C . GLY A 1 61 ? -6.222 4.234 12.469 1.00 0.00 61 GLY A C 20
ATOM 34780 O O . GLY A 1 61 ? -5.903 3.546 13.441 1.00 0.00 61 GLY A O 20
ATOM 34784 N N . LYS A 1 62 ? -6.293 3.735 11.229 1.00 0.00 62 LYS A N 20
ATOM 34785 C CA . LYS A 1 62 ? -6.061 2.333 10.879 1.00 0.00 62 LYS A CA 20
ATOM 34786 C C . LYS A 1 62 ? -5.192 2.191 9.623 1.00 0.00 62 LYS A C 20
ATOM 34787 O O . LYS A 1 62 ? -4.901 1.065 9.217 1.00 0.00 62 LYS A O 20
ATOM 34806 N N . MET A 1 63 ? -4.776 3.302 9.006 1.00 0.00 63 MET A N 20
ATOM 34807 C CA . MET A 1 63 ? -3.790 3.356 7.941 1.00 0.00 63 MET A CA 20
ATOM 34808 C C . MET A 1 63 ? -2.557 4.038 8.509 1.00 0.00 63 MET A C 20
ATOM 34809 O O . MET A 1 63 ? -2.705 5.085 9.144 1.00 0.00 63 MET A O 20
ATOM 34823 N N . GLU A 1 64 ? -1.363 3.530 8.217 1.00 0.00 64 GLU A N 20
ATOM 34824 C CA . GLU A 1 64 ? -0.108 4.228 8.454 1.00 0.00 64 GLU A CA 20
ATOM 34825 C C . GLU A 1 64 ? 0.779 4.087 7.218 1.00 0.00 64 GLU A C 20
ATOM 34826 O O . GLU A 1 64 ? 0.457 3.339 6.292 1.00 0.00 64 GLU A O 20
ATOM 34838 N N . THR A 1 65 ? 1.851 4.874 7.171 1.00 0.00 65 THR A N 20
ATOM 34839 C CA . THR A 1 65 ? 2.820 4.883 6.085 1.00 0.00 65 THR A CA 20
ATOM 34840 C C . THR A 1 65 ? 3.750 3.666 6.219 1.00 0.00 65 THR A C 20
ATOM 34841 O O . THR A 1 65 ? 3.889 3.105 7.307 1.00 0.00 65 THR A O 20
ATOM 34852 N N . GLY A 1 66 ? 4.416 3.270 5.126 1.00 0.00 66 GLY A N 20
ATOM 34853 C CA . GLY A 1 66 ? 5.448 2.243 5.179 1.00 0.00 66 GLY A CA 20
ATOM 34854 C C . GLY A 1 66 ? 4.881 0.887 5.576 1.00 0.00 66 GLY A C 20
ATOM 34855 O O . GLY A 1 66 ? 5.503 0.154 6.341 1.00 0.00 66 GLY A O 20
ATOM 34859 N N . ASP A 1 67 ? 3.702 0.550 5.063 1.00 0.00 67 ASP A N 20
ATOM 34860 C CA . ASP A 1 67 ? 2.988 -0.687 5.368 1.00 0.00 67 ASP A CA 20
ATOM 34861 C C . ASP A 1 67 ? 2.529 -1.307 4.049 1.00 0.00 67 ASP A C 20
ATOM 34862 O O . ASP A 1 67 ? 2.350 -0.580 3.074 1.00 0.00 67 ASP A O 20
ATOM 34871 N N . VAL A 1 68 ? 2.359 -2.628 3.980 1.00 0.00 68 VAL A N 20
ATOM 34872 C CA . VAL A 1 68 ? 2.311 -3.380 2.719 1.00 0.00 68 VAL A CA 20
ATOM 34873 C C . VAL A 1 68 ? 0.866 -3.747 2.394 1.00 0.00 68 VAL A C 20
ATOM 34874 O O . VAL A 1 68 ? 0.263 -4.472 3.177 1.00 0.00 68 VAL A O 20
ATOM 34887 N N . ILE A 1 69 ? 0.305 -3.266 1.279 1.00 0.00 69 ILE A N 20
ATOM 34888 C CA . ILE A 1 69 ? -0.998 -3.674 0.776 1.00 0.00 69 ILE A CA 20
ATOM 34889 C C . ILE A 1 69 ? -0.876 -5.134 0.353 1.00 0.00 69 ILE A C 20
ATOM 34890 O O . ILE A 1 69 ? 0.099 -5.547 -0.290 1.00 0.00 69 ILE A O 20
ATOM 34906 N N . VAL A 1 70 ? -1.915 -5.885 0.686 1.00 0.00 70 VAL A N 20
ATOM 34907 C CA . VAL A 1 70 ? -2.045 -7.303 0.394 1.00 0.00 70 VAL A CA 20
ATOM 34908 C C . VAL A 1 70 ? -3.316 -7.556 -0.429 1.00 0.00 70 VAL A C 20
ATOM 34909 O O . VAL A 1 70 ? -3.263 -8.156 -1.509 1.00 0.00 70 VAL A O 20
ATOM 34922 N N . TYR A 1 71 ? -4.462 -7.097 0.077 1.00 0.00 71 TYR A N 20
ATOM 34923 C CA . TYR A 1 71 ? -5.773 -7.324 -0.515 1.00 0.00 71 TYR A CA 20
ATOM 34924 C C . TYR A 1 71 ? -6.533 -5.998 -0.546 1.00 0.00 71 TYR A C 20
ATOM 34925 O O . TYR A 1 71 ? -6.341 -5.162 0.343 1.00 0.00 71 TYR A O 20
ATOM 34943 N N . ILE A 1 72 ? -7.413 -5.832 -1.536 1.00 0.00 72 ILE A N 20
ATOM 34944 C CA . ILE A 1 72 ? -8.325 -4.703 -1.685 1.00 0.00 72 ILE A CA 20
ATOM 34945 C C . ILE A 1 72 ? -9.716 -5.323 -1.808 1.00 0.00 72 ILE A C 20
ATOM 34946 O O . ILE A 1 72 ? -9.930 -6.216 -2.627 1.00 0.00 72 ILE A O 20
ATOM 34962 N N . ASN A 1 73 ? -10.641 -4.865 -0.967 1.00 0.00 73 ASN A N 20
ATOM 34963 C CA . ASN A 1 73 ? -11.885 -5.530 -0.575 1.00 0.00 73 ASN A CA 20
ATOM 34964 C C . ASN A 1 73 ? -11.636 -7.003 -0.259 1.00 0.00 73 ASN A C 20
ATOM 34965 O O . ASN A 1 73 ? -11.295 -7.314 0.882 1.00 0.00 73 ASN A O 20
ATOM 34976 N N . GLU A 1 74 ? -11.798 -7.899 -1.227 1.00 0.00 74 GLU A N 20
ATOM 34977 C CA . GLU A 1 74 ? -11.615 -9.341 -1.079 1.00 0.00 74 GLU A CA 20
ATOM 34978 C C . GLU A 1 74 ? -10.601 -9.884 -2.089 1.00 0.00 74 GLU A C 20
ATOM 34979 O O . GLU A 1 74 ? -10.218 -11.047 -2.007 1.00 0.00 74 GLU A O 20
ATOM 34991 N N . VAL A 1 75 ? -10.139 -9.073 -3.037 1.00 0.00 75 VAL A N 20
ATOM 34992 C CA . VAL A 1 75 ? -9.288 -9.509 -4.131 1.00 0.00 75 VAL A CA 20
ATOM 34993 C C . VAL A 1 75 ? -7.827 -9.441 -3.656 1.00 0.00 75 VAL A C 20
ATOM 34994 O O . VAL A 1 75 ? -7.437 -8.484 -2.980 1.00 0.00 75 VAL A O 20
ATOM 35007 N N . CYS A 1 76 ? -6.992 -10.422 -4.011 1.00 0.00 76 CYS A N 20
ATOM 35008 C CA . CYS A 1 76 ? -5.545 -10.352 -3.805 1.00 0.00 76 CYS A CA 20
ATOM 35009 C C . CYS A 1 76 ? -4.931 -9.451 -4.881 1.00 0.00 76 CYS A C 20
ATOM 35010 O O . CYS A 1 76 ? -5.192 -9.654 -6.066 1.00 0.00 76 CYS A O 20
ATOM 35018 N N . VAL A 1 77 ? -4.101 -8.490 -4.469 1.00 0.00 77 VAL A N 20
ATOM 35019 C CA . VAL A 1 77 ? -3.264 -7.652 -5.343 1.00 0.00 77 VAL A CA 20
ATOM 35020 C C . VAL A 1 77 ? -1.795 -7.626 -4.863 1.00 0.00 77 VAL A C 20
ATOM 35021 O O . VAL A 1 77 ? -1.023 -6.787 -5.322 1.00 0.00 77 VAL A O 20
ATOM 35034 N N . LEU A 1 78 ? -1.392 -8.477 -3.910 1.00 0.00 78 LEU A N 20
ATOM 35035 C CA . LEU A 1 78 ? -0.107 -8.360 -3.208 1.00 0.00 78 LEU A CA 20
ATOM 35036 C C . LEU A 1 78 ? 1.080 -8.219 -4.147 1.00 0.00 78 LEU A C 20
ATOM 35037 O O . LEU A 1 78 ? 1.963 -7.415 -3.850 1.00 0.00 78 LEU A O 20
ATOM 35053 N N . GLY A 1 79 ? 1.092 -9.007 -5.223 1.00 0.00 79 GLY A N 20
ATOM 35054 C CA . GLY A 1 79 ? 2.120 -9.083 -6.241 1.00 0.00 79 GLY A CA 20
ATOM 35055 C C . GLY A 1 79 ? 1.563 -8.616 -7.574 1.00 0.00 79 GLY A C 20
ATOM 35056 O O . GLY A 1 79 ? 1.846 -9.252 -8.587 1.00 0.00 79 GLY A O 20
ATOM 35060 N N . HIS A 1 80 ? 0.684 -7.612 -7.564 1.00 0.00 80 HIS A N 20
ATOM 35061 C CA . HIS A 1 80 ? 0.104 -7.030 -8.773 1.00 0.00 80 HIS A CA 20
ATOM 35062 C C . HIS A 1 80 ? 0.931 -5.814 -9.209 1.00 0.00 80 HIS A C 20
ATOM 35063 O O . HIS A 1 80 ? 2.100 -5.732 -8.844 1.00 0.00 80 HIS A O 20
ATOM 35077 N N . THR A 1 81 ? 0.379 -4.888 -10.005 1.00 0.00 81 THR A N 20
ATOM 35078 C CA . THR A 1 81 ? 1.059 -3.641 -10.350 1.00 0.00 81 THR A CA 20
ATOM 35079 C C . THR A 1 81 ? 0.215 -2.464 -9.868 1.00 0.00 81 THR A C 20
ATOM 35080 O O . THR A 1 81 ? -1.021 -2.479 -9.935 1.00 0.00 81 THR A O 20
ATOM 35091 N N . HIS A 1 82 ? 0.916 -1.424 -9.418 1.00 0.00 82 HIS A N 20
ATOM 35092 C CA . HIS A 1 82 ? 0.407 -0.133 -8.988 1.00 0.00 82 HIS A CA 20
ATOM 35093 C C . HIS A 1 82 ? -0.464 0.485 -10.069 1.00 0.00 82 HIS A C 20
ATOM 35094 O O . HIS A 1 82 ? -1.542 0.982 -9.757 1.00 0.00 82 HIS A O 20
ATOM 35108 N N . ALA A 1 83 ? -0.062 0.412 -11.339 1.00 0.00 83 ALA A N 20
ATOM 35109 C CA . ALA A 1 83 ? -0.846 1.002 -12.414 1.00 0.00 83 ALA A CA 20
ATOM 35110 C C . ALA A 1 83 ? -2.256 0.395 -12.498 1.00 0.00 83 ALA A C 20
ATOM 35111 O O . ALA A 1 83 ? -3.183 1.101 -12.902 1.00 0.00 83 ALA A O 20
ATOM 35118 N N . ASP A 1 84 ? -2.430 -0.870 -12.100 1.00 0.00 84 ASP A N 20
ATOM 35119 C CA . ASP A 1 84 ? -3.713 -1.567 -12.106 1.00 0.00 84 ASP A CA 20
ATOM 35120 C C . ASP A 1 84 ? -4.498 -1.198 -10.833 1.00 0.00 84 ASP A C 20
ATOM 35121 O O . ASP A 1 84 ? -5.589 -0.661 -10.905 1.00 0.00 84 ASP A O 20
ATOM 35130 N N . VAL A 1 85 ? -3.932 -1.380 -9.645 1.00 0.00 85 VAL A N 20
ATOM 35131 C CA . VAL A 1 85 ? -4.417 -1.034 -8.307 1.00 0.00 85 VAL A CA 20
ATOM 35132 C C . VAL A 1 85 ? -4.870 0.421 -8.211 1.00 0.00 85 VAL A C 20
ATOM 35133 O O . VAL A 1 85 ? -5.946 0.693 -7.676 1.00 0.00 85 VAL A O 20
ATOM 35146 N N . VAL A 1 86 ? -4.127 1.379 -8.755 1.00 0.00 86 VAL A N 20
ATOM 35147 C CA . VAL A 1 86 ? -4.593 2.756 -8.793 1.00 0.00 86 VAL A CA 20
ATOM 35148 C C . VAL A 1 86 ? -5.880 2.840 -9.609 1.00 0.00 86 VAL A C 20
ATOM 35149 O O . VAL A 1 86 ? -6.761 3.622 -9.245 1.00 0.00 86 VAL A O 20
ATOM 35162 N N . LYS A 1 87 ? -6.062 2.014 -10.643 1.00 0.00 87 LYS A N 20
ATOM 35163 C CA . LYS A 1 87 ? -7.285 2.030 -11.422 1.00 0.00 87 LYS A CA 20
ATOM 35164 C C . LYS A 1 87 ? -8.429 1.456 -10.585 1.00 0.00 87 LYS A C 20
ATOM 35165 O O . LYS A 1 87 ? -9.557 1.940 -10.662 1.00 0.00 87 LYS A O 20
ATOM 35184 N N . LEU A 1 88 ? -8.128 0.470 -9.742 1.00 0.00 88 LEU A N 20
ATOM 35185 C CA . LEU A 1 88 ? -9.086 -0.234 -8.908 1.00 0.00 88 LEU A CA 20
ATOM 35186 C C . LEU A 1 88 ? -9.695 0.728 -7.896 1.00 0.00 88 LEU A C 20
ATOM 35187 O O . LEU A 1 88 ? -10.909 0.754 -7.702 1.00 0.00 88 LEU A O 20
ATOM 35203 N N . PHE A 1 89 ? -8.860 1.573 -7.295 1.00 0.00 89 PHE A N 20
ATOM 35204 C CA . PHE A 1 89 ? -9.274 2.608 -6.356 1.00 0.00 89 PHE A CA 20
ATOM 35205 C C . PHE A 1 89 ? -10.207 3.660 -6.998 1.00 0.00 89 PHE A C 20
ATOM 35206 O O . PHE A 1 89 ? -10.933 4.355 -6.275 1.00 0.00 89 PHE A O 20
ATOM 35223 N N . GLN A 1 90 ? -10.229 3.773 -8.334 1.00 0.00 90 GLN A N 20
ATOM 35224 C CA . GLN A 1 90 ? -11.126 4.655 -9.084 1.00 0.00 90 GLN A CA 20
ATOM 35225 C C . GLN A 1 90 ? -12.438 3.965 -9.508 1.00 0.00 90 GLN A C 20
ATOM 35226 O O . GLN A 1 90 ? -13.397 4.630 -9.909 1.00 0.00 90 GLN A O 20
ATOM 35240 N N . SER A 1 91 ? -12.533 2.642 -9.376 1.00 0.00 91 SER A N 20
ATOM 35241 C CA . SER A 1 91 ? -13.807 1.911 -9.367 1.00 0.00 91 SER A CA 20
ATOM 35242 C C . SER A 1 91 ? -14.580 2.068 -8.048 1.00 0.00 91 SER A C 20
ATOM 35243 O O . SER A 1 91 ? -15.560 1.352 -7.821 1.00 0.00 91 SER A O 20
ATOM 35251 N N . VAL A 1 92 ? -14.188 3.012 -7.185 1.00 0.00 92 VAL A N 20
ATOM 35252 C CA . VAL A 1 92 ? -14.881 3.280 -5.937 1.00 0.00 92 VAL A CA 20
ATOM 35253 C C . VAL A 1 92 ? -15.550 4.659 -6.134 1.00 0.00 92 VAL A C 20
ATOM 35254 O O . VAL A 1 92 ? -14.922 5.684 -5.841 1.00 0.00 92 VAL A O 20
ATOM 35267 N N . PRO A 1 93 ? -16.823 4.727 -6.578 1.00 0.00 93 PRO A N 20
ATOM 35268 C CA . PRO A 1 93 ? -17.507 5.982 -6.916 1.00 0.00 93 PRO A CA 20
ATOM 35269 C C . PRO A 1 93 ? -18.012 6.647 -5.642 1.00 0.00 93 PRO A C 20
ATOM 35270 O O . PRO A 1 93 ? -18.410 5.932 -4.723 1.00 0.00 93 PRO A O 20
ATOM 35281 N N . ILE A 1 94 ? -17.928 7.976 -5.528 1.00 0.00 94 ILE A N 20
ATOM 35282 C CA . ILE A 1 94 ? -18.058 8.691 -4.255 1.00 0.00 94 ILE A CA 20
ATOM 35283 C C . ILE A 1 94 ? -19.347 8.248 -3.557 1.00 0.00 94 ILE A C 20
ATOM 35284 O O . ILE A 1 94 ? -20.415 8.230 -4.179 1.00 0.00 94 ILE A O 20
ATOM 35300 N N . GLY A 1 95 ? -19.202 7.795 -2.311 1.00 0.00 95 GLY A N 20
ATOM 35301 C CA . GLY A 1 95 ? -20.216 7.126 -1.511 1.00 0.00 95 GLY A CA 20
ATOM 35302 C C . GLY A 1 95 ? -19.835 5.703 -1.116 1.00 0.00 95 GLY A C 20
ATOM 35303 O O . GLY A 1 95 ? -20.391 5.217 -0.131 1.00 0.00 95 GLY A O 20
ATOM 35307 N N . GLN A 1 96 ? -18.843 5.077 -1.761 1.00 0.00 96 GLN A N 20
ATOM 35308 C CA . GLN A 1 96 ? -18.430 3.717 -1.419 1.00 0.00 96 GLN A CA 20
ATOM 35309 C C . GLN A 1 96 ? -17.256 3.764 -0.442 1.00 0.00 96 GLN A C 20
ATOM 35310 O O . GLN A 1 96 ? -16.662 4.821 -0.200 1.00 0.00 96 GLN A O 20
ATOM 35324 N N . SER A 1 97 ? -16.869 2.592 0.051 1.00 0.00 97 SER A N 20
ATOM 35325 C CA . SER A 1 97 ? -15.670 2.292 0.783 1.00 0.00 97 SER A CA 20
ATOM 35326 C C . SER A 1 97 ? -14.981 1.099 0.106 1.00 0.00 97 SER A C 20
ATOM 35327 O O . SER A 1 97 ? -15.607 0.418 -0.712 1.00 0.00 97 SER A O 20
ATOM 35335 N N . VAL A 1 98 ? -13.725 0.819 0.457 1.00 0.00 98 VAL A N 20
ATOM 35336 C CA . VAL A 1 98 ? -13.064 -0.466 0.217 1.00 0.00 98 VAL A CA 20
ATOM 35337 C C . VAL A 1 98 ? -12.400 -0.920 1.511 1.00 0.00 98 VAL A C 20
ATOM 35338 O O . VAL A 1 98 ? -11.951 -0.066 2.278 1.00 0.00 98 VAL A O 20
ATOM 35351 N N . ASN A 1 99 ? -12.311 -2.233 1.729 1.00 0.00 99 ASN A N 20
ATOM 35352 C CA . ASN A 1 99 ? -11.482 -2.825 2.781 1.00 0.00 99 ASN A CA 20
ATOM 35353 C C . ASN A 1 99 ? -10.080 -2.916 2.199 1.00 0.00 99 ASN A C 20
ATOM 35354 O O . ASN A 1 99 ? -9.930 -3.034 0.981 1.00 0.00 99 ASN A O 20
ATOM 35365 N N . LEU A 1 100 ? -9.056 -2.877 3.037 1.00 0.00 100 LEU A N 20
ATOM 35366 C CA . LEU A 1 100 ? -7.660 -2.877 2.638 1.00 0.00 100 LEU A CA 20
ATOM 35367 C C . LEU A 1 100 ? -6.918 -3.641 3.724 1.00 0.00 100 LEU A C 20
ATOM 35368 O O . LEU A 1 100 ? -6.992 -3.237 4.881 1.00 0.00 100 LEU A O 20
ATOM 35384 N N . VAL A 1 101 ? -6.252 -4.746 3.387 1.00 0.00 101 VAL A N 20
ATOM 35385 C CA . VAL A 1 101 ? -5.387 -5.461 4.328 1.00 0.00 101 VAL A CA 20
ATOM 35386 C C . VAL A 1 101 ? -4.002 -4.859 4.185 1.00 0.00 101 VAL A C 20
ATOM 35387 O O . VAL A 1 101 ? -3.502 -4.788 3.056 1.00 0.00 101 VAL A O 20
ATOM 35400 N N . LEU A 1 102 ? -3.387 -4.471 5.310 1.00 0.00 102 LEU A N 20
ATOM 35401 C CA . LEU A 1 102 ? -1.969 -4.154 5.347 1.00 0.00 102 LEU A CA 20
ATOM 35402 C C . LEU A 1 102 ? -1.235 -5.207 6.176 1.00 0.00 102 LEU A C 20
ATOM 35403 O O . LEU A 1 102 ? -1.817 -5.826 7.067 1.00 0.00 102 LEU A O 20
ATOM 35419 N N . CYS A 1 103 ? 0.066 -5.356 5.930 1.00 0.00 103 CYS A N 20
ATOM 35420 C CA . CYS A 1 103 ? 0.985 -6.118 6.761 1.00 0.00 103 CYS A CA 20
ATOM 35421 C C . CYS A 1 103 ? 2.011 -5.138 7.328 1.00 0.00 103 CYS A C 20
ATOM 35422 O O . CYS A 1 103 ? 2.543 -4.310 6.576 1.00 0.00 103 CYS A O 20
ATOM 35430 N N . ARG A 1 104 ? 2.215 -5.143 8.651 1.00 0.00 104 ARG A N 20
ATOM 35431 C CA . ARG A 1 104 ? 3.278 -4.390 9.322 1.00 0.00 104 ARG A CA 20
ATOM 35432 C C . ARG A 1 104 ? 4.572 -5.199 9.297 1.00 0.00 104 ARG A C 20
ATOM 35433 O O . ARG A 1 104 ? 4.522 -6.423 9.217 1.00 0.00 104 ARG A O 20
ATOM 35454 N N . GLY A 1 105 ? 5.713 -4.524 9.407 1.00 0.00 105 GLY A N 20
ATOM 35455 C CA . GLY A 1 105 ? 6.993 -5.140 9.750 1.00 0.00 105 GLY A CA 20
ATOM 35456 C C . GLY A 1 105 ? 8.051 -5.034 8.665 1.00 0.00 105 GLY A C 20
ATOM 35457 O O . GLY A 1 105 ? 9.143 -5.597 8.803 1.00 0.00 105 GLY A O 20
ATOM 35461 N N . TYR A 1 106 ? 7.759 -4.299 7.597 1.00 0.00 106 TYR A N 20
ATOM 35462 C CA . TYR A 1 106 ? 8.674 -4.053 6.499 1.00 0.00 106 TYR A CA 20
ATOM 35463 C C . TYR A 1 106 ? 8.886 -2.534 6.434 1.00 0.00 106 TYR A C 20
ATOM 35464 O O . TYR A 1 106 ? 7.900 -1.797 6.549 1.00 0.00 106 TYR A O 20
ATOM 35482 N N . PRO A 1 107 ? 10.127 -2.034 6.304 1.00 0.00 107 PRO A N 20
ATOM 35483 C CA . PRO A 1 107 ? 10.402 -0.606 6.160 1.00 0.00 107 PRO A CA 20
ATOM 35484 C C . PRO A 1 107 ? 9.878 -0.073 4.817 1.00 0.00 107 PRO A C 20
ATOM 35485 O O . PRO A 1 107 ? 9.250 -0.797 4.032 1.00 0.00 107 PRO A O 20
ATOM 35496 N N . LEU A 1 108 ? 10.099 1.214 4.555 1.00 0.00 108 LEU A N 20
ATOM 35497 C CA . LEU A 1 108 ? 9.708 1.863 3.306 1.00 0.00 108 LEU A CA 20
ATOM 35498 C C . LEU A 1 108 ? 10.527 1.323 2.122 1.00 0.00 108 LEU A C 20
ATOM 35499 O O . LEU A 1 108 ? 11.611 0.780 2.328 1.00 0.00 108 LEU A O 20
ATOM 35515 N N . PRO A 1 109 ? 10.032 1.450 0.876 1.00 0.00 109 PRO A N 20
ATOM 35516 C CA . PRO A 1 109 ? 10.686 0.876 -0.300 1.00 0.00 109 PRO A CA 20
ATOM 35517 C C . PRO A 1 109 ? 11.890 1.691 -0.759 1.00 0.00 109 PRO A C 20
ATOM 35518 O O . PRO A 1 109 ? 12.782 1.175 -1.428 1.00 0.00 109 PRO A O 20
ATOM 35529 N N . PHE A 1 110 ? 11.861 2.981 -0.461 1.00 0.00 110 PHE A N 20
ATOM 35530 C CA . PHE A 1 110 ? 12.927 3.946 -0.681 1.00 0.00 110 PHE A CA 20
ATOM 35531 C C . PHE A 1 110 ? 13.331 4.522 0.672 1.00 0.00 110 PHE A C 20
ATOM 35532 O O . PHE A 1 110 ? 12.460 4.768 1.514 1.00 0.00 110 PHE A O 20
ATOM 35549 N N . ASP A 1 111 ? 14.622 4.775 0.869 1.00 0.00 111 ASP A N 20
ATOM 35550 C CA . ASP A 1 111 ? 15.208 5.122 2.162 1.00 0.00 111 ASP A CA 20
ATOM 35551 C C . ASP A 1 111 ? 16.086 6.365 1.993 1.00 0.00 111 ASP A C 20
ATOM 35552 O O . ASP A 1 111 ? 17.250 6.229 1.612 1.00 0.00 111 ASP A O 20
ATOM 35561 N N . PRO A 1 112 ? 15.561 7.582 2.211 1.00 0.00 112 PRO A N 20
ATOM 35562 C CA . PRO A 1 112 ? 16.303 8.821 2.016 1.00 0.00 112 PRO A CA 20
ATOM 35563 C C . PRO A 1 112 ? 17.264 9.140 3.167 1.00 0.00 112 PRO A C 20
ATOM 35564 O O . PRO A 1 112 ? 17.951 10.157 3.113 1.00 0.00 112 PRO A O 20
ATOM 35575 N N . GLU A 1 113 ? 17.278 8.373 4.261 1.00 0.00 113 GLU A N 20
ATOM 35576 C CA . GLU A 1 113 ? 18.302 8.553 5.285 1.00 0.00 113 GLU A CA 20
ATOM 35577 C C . GLU A 1 113 ? 19.644 8.020 4.773 1.00 0.00 113 GLU A C 20
ATOM 35578 O O . GLU A 1 113 ? 20.680 8.635 5.043 1.00 0.00 113 GLU A O 20
ATOM 35590 N N . ASP A 1 114 ? 19.615 6.918 4.016 1.00 0.00 114 ASP A N 20
ATOM 35591 C CA . ASP A 1 114 ? 20.776 6.126 3.621 1.00 0.00 114 ASP A CA 20
ATOM 35592 C C . ASP A 1 114 ? 20.745 5.932 2.101 1.00 0.00 114 ASP A C 20
ATOM 35593 O O . ASP A 1 114 ? 20.354 4.867 1.613 1.00 0.00 114 ASP A O 20
ATOM 35602 N N . PRO A 1 115 ? 21.141 6.956 1.322 1.00 0.00 115 PRO A N 20
ATOM 35603 C CA . PRO A 1 115 ? 20.953 7.002 -0.118 1.00 0.00 115 PRO A CA 20
ATOM 35604 C C . PRO A 1 115 ? 21.641 5.838 -0.824 1.00 0.00 115 PRO A C 20
ATOM 35605 O O . PRO A 1 115 ? 20.960 5.009 -1.434 1.00 0.00 115 PRO A O 20
ATOM 35616 N N . ALA A 1 116 ? 22.970 5.772 -0.739 1.00 0.00 116 ALA A N 20
ATOM 35617 C CA . ALA A 1 116 ? 23.798 4.681 -1.229 1.00 0.00 116 ALA A CA 20
ATOM 35618 C C . ALA A 1 116 ? 25.182 4.852 -0.596 1.00 0.00 116 ALA A C 20
ATOM 35619 O O . ALA A 1 116 ? 26.168 5.054 -1.308 1.00 0.00 116 ALA A O 20
ATOM 35626 N N . ASN A 1 117 ? 25.228 4.822 0.740 1.00 0.00 117 ASN A N 20
ATOM 35627 C CA . ASN A 1 117 ? 26.317 5.262 1.625 1.00 0.00 117 ASN A CA 20
ATOM 35628 C C . ASN A 1 117 ? 26.222 6.783 1.787 1.00 0.00 117 ASN A C 20
ATOM 35629 O O . ASN A 1 117 ? 26.020 7.506 0.807 1.00 0.00 117 ASN A O 20
ATOM 35640 N N . SER A 1 118 ? 26.380 7.272 3.013 1.00 0.00 118 SER A N 20
ATOM 35641 C CA . SER A 1 118 ? 26.160 8.658 3.410 1.00 0.00 118 SER A CA 20
ATOM 35642 C C . SER A 1 118 ? 27.144 9.002 4.525 1.00 0.00 118 SER A C 20
ATOM 35643 O O . SER A 1 118 ? 26.769 9.074 5.698 1.00 0.00 118 SER A O 20
ATOM 35651 N N . GLY A 1 119 ? 28.416 9.196 4.171 1.00 0.00 119 GLY A N 20
ATOM 35652 C CA . GLY A 1 119 ? 29.500 9.403 5.127 1.00 0.00 119 GLY A CA 20
ATOM 35653 C C . GLY A 1 119 ? 30.163 10.776 5.009 1.00 0.00 119 GLY A C 20
ATOM 35654 O O . GLY A 1 119 ? 31.357 10.820 4.707 1.00 0.00 119 GLY A O 20
ATOM 35658 N N . PRO A 1 120 ? 29.459 11.900 5.251 1.00 0.00 120 PRO A N 20
ATOM 35659 C CA . PRO A 1 120 ? 30.117 13.186 5.447 1.00 0.00 120 PRO A CA 20
ATOM 35660 C C . PRO A 1 120 ? 30.818 13.194 6.813 1.00 0.00 120 PRO A C 20
ATOM 35661 O O . PRO A 1 120 ? 30.443 12.445 7.722 1.00 0.00 120 PRO A O 20
ATOM 35672 N N . SER A 1 121 ? 31.808 14.066 6.984 1.00 0.00 121 SER A N 20
ATOM 35673 C CA . SER A 1 121 ? 32.634 14.154 8.184 1.00 0.00 121 SER A CA 20
ATOM 35674 C C . SER A 1 121 ? 32.834 15.619 8.586 1.00 0.00 121 SER A C 20
ATOM 35675 O O . SER A 1 121 ? 32.483 16.543 7.836 1.00 0.00 121 SER A O 20
ATOM 35683 N N . SER A 1 122 ? 33.438 15.831 9.753 1.00 0.00 122 SER A N 20
ATOM 35684 C CA . SER A 1 122 ? 33.718 17.133 10.327 1.00 0.00 122 SER A CA 20
ATOM 35685 C C . SER A 1 122 ? 35.094 17.103 10.983 1.00 0.00 122 SER A C 20
ATOM 35686 O O . SER A 1 122 ? 35.491 16.076 11.536 1.00 0.00 122 SER A O 20
ATOM 35694 N N . GLY A 1 123 ? 35.779 18.242 10.952 1.00 0.00 123 GLY A N 20
ATOM 35695 C CA . GLY A 1 123 ? 36.180 18.882 12.188 1.00 0.00 123 GLY A CA 20
ATOM 35696 C C . GLY A 1 123 ? 35.035 19.834 12.489 1.00 0.00 123 GLY A C 20
ATOM 35697 O O . GLY A 1 123 ? 34.605 19.872 13.654 1.00 0.00 123 GLY A O 20
#

Nearest PDB structures (foldseek):
  1ueq-assembly1_A  TM=8.527E-01  e=7.089E-19  Homo sapiens
  5n7f-assembly2_B  TM=9.498E-01  e=7.020E-12  Homo sapiens
  6twq-assembly1_B  TM=9.388E-01  e=5.889E-12  Homo sapiens
  2kpk-assembly1_A  TM=8.329E-01  e=1.016E-12  Homo sapiens
  1uep-assembly1_A  TM=8.279E-01  e=3.635E-08  Homo sapiens